Protein 4MOZ (pdb70)

Secondary structure (DSSP, 8-state):
----GGGS---TTS-GGGHHHHHHH--TTTTTT---B---HHHHTTTTTTSSTTS-GGGGSTHHHHHHHHHS-----B-HHHHHHHGGG--SS-EEE-----SSS-TTTS-------S-HHHHH--TTS--EEEEEEEE-TTSTTTT--HHHHHHHHHHHHTT-EEEEEE---STTTGGGTT-HHHHHHHHHHHHHHT-SEEE-PPPPP-SS--HHHHHHHHHHHTTTSEEEE---SSS-HHHHHHHHHHHHHTT--SEE-B-HHHHTS-HHHHHHHHHHHHHHHHH---HHHHHHHHTTSS----S---/----GGGS---TTS-GGGHHHHHHH--TTTTTT---B---HHHHTTTTTTSSTTS-GGGGSTHHHHHHHHHS-----B-HHHHHHHTTT-TTS-EEE-----SSS-TTTS-------S-HHHHH--TTS--EEEEEEEE-TTSTTTT--HHHHHHHHHHHHTT-EEEEEE---STTTGGGGG-HHHHHHHHHHHHHHT-SEEE-PPPPP-SS--HHHHHHHHHHHTTTSEEEB---TTS-HHHHHHHHHHHHHTT--S-B-B-HHHHTS-HHHHHHHHHHHHHHHHH---HHHHHHHHTTSS---TT-/----GGGS---TTS-GGGHHHHHHH--TTTTTT---B---HHHHTTTTTTSSTTS-GGGGSTHHHHHHHHHS-----B-HHHHHHHGGG--SS-EEE-----SSS-TTTS-------S-HHHHH--TTS--EEEEEEEE-TTSTTTT--HHHHHHHHHHHHTT-EEEEEE---STTTGGGTT-HHHHHHHHHHHHHHT-SEEE-PPPPP-SS--HHHHHHHHHHHTTTSEEEE---SSS-HHHHHHHHHHHHHTT--SEE-B-HHHHTS-HHHHHHHHHHHHHHHHH---HHHHHHHHTTSS----S--TT-/----GGGS---TTS-GGGHHHHHHH--TTTTTT---B---HHHHTTTTTTSSTTS-GGGGSTHHHHHHHHHS-----B-HHHHHHHGGG--SS-EEE-----SSS-TTTS-------S-HHHHH--TTS--EEEEEEEE-TTSTTTT--HHHHHHHHHHHHTT-EEEEEE---STTTGGGTT-HHHHHHHHHHHHHHT-SEEE-PPPPP-SS--HHHHHHHHHHHTTTSEEEE-PPTT--HHHHHHHHHHHHHTT--SEE-B-HHHHTS-HHHHHHHHHHHHHHHHH---HHHHHHHHTTSS-----/----GGGS---TTS-GGGHHHHHHH--TTTTTT---B---HHHHTTTTTTSSTTS-GGGGSTHHHHHHHHHS-----B-HHHHHHHGGG--SS-EEE-----SSS-TTTS-------S-HHHHH--TTS--EEEEEEEE-TTSTTTT--HHHHHHHHHHHHTT-EEEEEE---STTTGGGTT-HHHHHHHHHHHHHHT-SEEE-PPPPP-SS--HHHHHHHHHHHTTTSEEEB---SSS-HHHHHHHHHHHHHTT--S-B-B-HHHHTS-HHHHHHHHHHHHHHHHH---HHHHHHHHTTSS---S--

InterPro domains:
  IPR002915 DeoC/FbaB/LacD aldolase [PF01791] (38-276)
  IPR002915 DeoC/FbaB/LacD aldolase [SM01133] (37-276)
  IPR013785 Aldolase-type TIM barrel [G3DSA:3.20.20.70] (1-313)
  IPR041720 Aldolase FbaB-like, archaeal-type [PIRSF038992] (29-303)
  IPR050456 DeoC/FbaB aldolase [PTHR47916] (27-306)

Structure (mmCIF, N/CA/C/O backbone):
data_4MOZ
#
_entry.id   4MOZ
#
_cell.length_a   135.783
_cell.length_b   174.202
_cell.length_c   203.023
_cell.angle_alpha   90.00
_cell.angle_beta   90.00
_cell.angle_gamma   90.00
#
_symmetry.space_group_name_H-M   'C 2 2 21'
#
loop_
_entity.id
_entity.type
_entity.pdbx_description
1 polymer 'Fructose-bisphosphate aldolase'
2 water water
#
loop_
_atom_site.group_PDB
_atom_site.id
_atom_site.type_symbol
_atom_site.label_atom_id
_atom_site.label_alt_id
_atom_site.label_comp_id
_atom_site.label_asym_id
_atom_site.label_entity_id
_atom_site.label_seq_id
_atom_site.pdbx_PDB_ins_code
_atom_site.Cartn_x
_atom_site.Cartn_y
_atom_site.Cartn_z
_atom_site.occupancy
_atom_site.B_iso_or_equiv
_atom_site.auth_seq_id
_atom_site.auth_comp_id
_atom_site.auth_asym_id
_atom_site.auth_atom_id
_atom_site.pdbx_PDB_model_num
ATOM 1 N N . PRO A 1 2 ? 96.755 65.631 37.380 1.00 34.85 2 PRO A N 1
ATOM 2 C CA . PRO A 1 2 ? 96.262 64.959 38.577 1.00 34.07 2 PRO A CA 1
ATOM 3 C C . PRO A 1 2 ? 95.023 65.650 39.133 1.00 34.41 2 PRO A C 1
ATOM 4 O O . PRO A 1 2 ? 94.574 66.655 38.582 1.00 34.25 2 PRO A O 1
ATOM 8 N N . LYS A 1 3 ? 94.474 65.100 40.211 1.00 35.00 3 LYS A N 1
ATOM 9 C CA . LYS A 1 3 ? 93.377 65.730 40.930 1.00 33.96 3 LYS A CA 1
ATOM 10 C C . LYS A 1 3 ? 93.548 65.526 42.429 1.00 34.04 3 LYS A C 1
ATOM 11 O O . LYS A 1 3 ? 93.929 64.448 42.871 1.00 34.10 3 LYS A O 1
ATOM 17 N N . ILE A 1 4 ? 93.280 66.575 43.199 1.00 35.39 4 ILE A N 1
ATOM 18 C CA . ILE A 1 4 ? 93.228 66.481 44.657 1.00 36.00 4 ILE A CA 1
ATOM 19 C C . ILE A 1 4 ? 91.880 66.996 45.153 1.00 34.87 4 ILE A C 1
ATOM 20 O O . ILE A 1 4 ? 91.212 67.776 44.474 1.00 36.32 4 ILE A O 1
ATOM 25 N N . THR A 1 5 ? 91.475 66.546 46.332 1.00 33.30 5 THR A N 1
ATOM 26 C CA . THR A 1 5 ? 90.284 67.080 46.969 1.00 37.75 5 THR A CA 1
ATOM 27 C C . THR A 1 5 ? 90.725 68.007 48.085 1.00 38.76 5 THR A C 1
ATOM 28 O O . THR A 1 5 ? 91.887 67.962 48.509 1.00 36.74 5 THR A O 1
ATOM 32 N N . ARG A 1 6 ? 89.794 68.833 48.564 1.00 39.28 6 ARG A N 1
ATOM 33 C CA . ARG A 1 6 ? 90.072 69.780 49.645 1.00 38.39 6 ARG A CA 1
ATOM 34 C C . ARG A 1 6 ? 90.763 69.112 50.835 1.00 39.55 6 ARG A C 1
ATOM 35 O O . ARG A 1 6 ? 91.688 69.682 51.415 1.00 40.07 6 ARG A O 1
ATOM 43 N N . ASP A 1 7 ? 90.325 67.897 51.164 1.00 39.10 7 ASP A N 1
ATOM 44 C CA . ASP A 1 7 ? 90.867 67.125 52.286 1.00 42.43 7 ASP A CA 1
ATOM 45 C C . ASP A 1 7 ? 92.316 66.684 52.105 1.00 40.12 7 ASP A C 1
ATOM 46 O O . ASP A 1 7 ? 92.992 66.362 53.081 1.00 41.91 7 ASP A O 1
ATOM 51 N N . GLN A 1 8 ? 92.788 66.662 50.863 1.00 38.77 8 GLN A N 1
ATOM 52 C CA . GLN A 1 8 ? 94.170 66.280 50.579 1.00 41.49 8 GLN A CA 1
ATOM 53 C C . GLN A 1 8 ? 95.153 67.446 50.712 1.00 39.67 8 GLN A C 1
ATOM 54 O O . GLN A 1 8 ? 96.369 67.241 50.708 1.00 43.36 8 GLN A O 1
ATOM 60 N N . VAL A 1 9 ? 94.627 68.663 50.826 1.00 38.13 9 VAL A N 1
ATOM 61 C CA . VAL A 1 9 ? 95.464 69.841 51.031 1.00 35.63 9 VAL A CA 1
ATOM 62 C C . VAL A 1 9 ? 96.009 69.827 52.457 1.00 33.55 9 VAL A C 1
ATOM 63 O O . VAL A 1 9 ? 95.242 69.838 53.422 1.00 33.77 9 VAL A O 1
ATOM 67 N N . LYS A 1 10 ? 97.334 69.786 52.579 1.00 32.03 10 LYS A N 1
ATOM 68 C CA . LYS A 1 10 ? 97.987 69.830 53.881 1.00 34.19 10 LYS A CA 1
ATOM 69 C C . LYS A 1 10 ? 98.130 71.274 54.350 1.00 33.86 10 LYS A C 1
ATOM 70 O O . LYS A 1 10 ? 98.969 72.032 53.856 1.00 36.56 10 LYS A O 1
ATOM 76 N N . VAL A 1 11 ? 97.282 71.649 55.300 1.00 31.65 11 VAL A N 1
ATOM 77 C CA . VAL A 1 11 ? 97.293 72.985 55.864 1.00 32.08 11 VAL A CA 1
ATOM 78 C C . VAL A 1 11 ? 98.419 73.068 56.896 1.00 31.96 11 VAL A C 1
ATOM 79 O O . VAL A 1 11 ? 98.412 72.318 57.870 1.00 33.61 11 VAL A O 1
ATOM 83 N N . PRO A 1 12 ? 99.404 73.964 56.674 1.00 30.98 12 PRO A N 1
ATOM 84 C CA . PRO A 1 12 ? 100.500 74.099 57.640 1.00 29.50 12 PRO A CA 1
ATOM 85 C C . PRO A 1 12 ? 100.023 74.799 58.909 1.00 29.73 12 PRO A C 1
ATOM 86 O O . PRO A 1 12 ? 99.021 75.519 58.879 1.00 29.72 12 PRO A O 1
ATOM 90 N N . ALA A 1 13 ? 100.741 74.588 60.009 1.00 29.98 13 ALA A N 1
ATOM 91 C CA . ALA A 1 13 ? 100.307 75.045 61.329 1.00 30.23 13 ALA A CA 1
ATOM 92 C C . ALA A 1 13 ? 100.311 76.569 61.524 1.00 31.92 13 ALA A C 1
ATOM 93 O O . ALA A 1 13 ? 99.781 77.074 62.525 1.00 33.44 13 ALA A O 1
ATOM 95 N N . ASP A 1 14 ? 100.897 77.299 60.576 1.00 31.18 14 ASP A N 1
ATOM 96 C CA . ASP A 1 14 ? 100.885 78.767 60.631 1.00 31.59 14 ASP A CA 1
ATOM 97 C C . ASP A 1 14 ? 99.686 79.386 59.903 1.00 31.48 14 ASP A C 1
ATOM 98 O O . ASP A 1 14 ? 99.511 80.608 59.899 1.00 28.86 14 ASP A O 1
ATOM 103 N N . VAL A 1 15 ? 98.865 78.540 59.285 1.00 32.53 15 VAL A N 1
ATOM 104 C CA . VAL A 1 15 ? 97.557 78.972 58.797 1.00 31.43 15 VAL A CA 1
ATOM 105 C C . VAL A 1 15 ? 96.596 78.814 59.967 1.00 30.78 15 VAL A C 1
ATOM 106 O O . VAL A 1 15 ? 96.289 77.701 60.379 1.00 31.59 15 VAL A O 1
ATOM 110 N N . LEU A 1 16 ? 96.148 79.940 60.511 1.00 32.47 16 LEU A N 1
ATOM 111 C CA . LEU A 1 16 ? 95.286 79.952 61.691 1.00 34.43 16 LEU A CA 1
ATOM 112 C C . LEU A 1 16 ? 93.876 79.451 61.383 1.00 34.84 16 LEU A C 1
ATOM 113 O O . LEU A 1 16 ? 93.442 79.446 60.222 1.00 33.76 16 LEU A O 1
ATOM 118 N N . ALA A 1 17 ? 93.173 79.039 62.435 1.00 36.44 17 ALA A N 1
ATOM 119 C CA . ALA A 1 17 ? 91.860 78.403 62.317 1.00 37.03 17 ALA A CA 1
ATOM 120 C C . ALA A 1 17 ? 90.870 79.202 61.479 1.00 35.91 17 ALA A C 1
ATOM 121 O O . ALA A 1 17 ? 90.172 78.631 60.647 1.00 40.04 17 ALA A O 1
ATOM 123 N N . ASP A 1 18 ? 90.819 80.515 61.681 1.00 34.11 18 ASP A N 1
ATOM 124 C CA . ASP A 1 18 ? 89.861 81.349 60.954 1.00 40.10 18 ASP A CA 1
ATOM 125 C C . ASP A 1 18 ? 90.260 81.631 59.494 1.00 38.36 18 ASP A C 1
ATOM 126 O O . ASP A 1 18 ? 89.499 82.246 58.749 1.00 37.65 18 ASP A O 1
ATOM 131 N N . ALA A 1 19 ? 91.445 81.172 59.094 1.00 37.36 19 ALA A N 1
ATOM 132 C CA . ALA A 1 19 ? 91.939 81.362 57.727 1.00 35.59 19 ALA A CA 1
ATOM 133 C C . ALA A 1 19 ? 92.097 80.037 56.970 1.00 33.70 19 ALA A C 1
ATOM 134 O O . ALA A 1 19 ? 92.518 80.022 55.811 1.00 34.05 19 ALA A O 1
ATOM 136 N N . ARG A 1 20 ? 91.748 78.935 57.628 1.00 33.43 20 ARG A N 1
ATOM 137 C CA . ARG A 1 20 ? 91.912 77.587 57.071 1.00 34.29 20 ARG A CA 1
ATOM 138 C C . ARG A 1 20 ? 91.165 77.372 55.748 1.00 33.35 20 ARG A C 1
ATOM 139 O O . ARG A 1 20 ? 91.743 76.880 54.776 1.00 30.68 20 ARG A O 1
ATOM 147 N N . GLU A 1 21 ? 89.886 77.737 55.721 1.00 34.00 21 GLU A N 1
ATOM 148 C CA . GLU A 1 21 ? 89.063 77.515 54.537 1.00 34.38 21 GLU A CA 1
ATOM 149 C C . GLU A 1 21 ? 89.513 78.389 53.372 1.00 32.83 21 GLU A C 1
ATOM 150 O O . GLU A 1 21 ? 89.516 77.943 52.224 1.00 31.17 21 GLU A O 1
ATOM 156 N N . THR A 1 22 ? 89.908 79.623 53.684 1.00 32.59 22 THR A N 1
ATOM 157 C CA . THR A 1 22 ? 90.465 80.539 52.694 1.00 31.37 22 THR A CA 1
ATOM 158 C C . THR A 1 22 ? 91.749 79.968 52.086 1.00 29.87 22 THR A C 1
ATOM 159 O O . THR A 1 22 ? 91.904 79.961 50.863 1.00 29.91 22 THR A O 1
ATOM 163 N N . TYR A 1 23 ? 92.651 79.476 52.935 1.00 29.87 23 TYR A N 1
ATOM 164 C CA . TYR A 1 23 ? 93.903 78.881 52.454 1.00 28.95 23 TYR A CA 1
ATOM 165 C C . TYR A 1 23 ? 93.636 77.731 51.483 1.00 28.62 23 TYR A C 1
ATOM 166 O O . TYR A 1 23 ? 94.273 77.646 50.432 1.00 26.91 23 TYR A O 1
ATOM 175 N N . ILE A 1 24 ? 92.696 76.859 51.848 1.00 28.83 24 ILE A N 1
ATOM 176 C CA . ILE A 1 24 ? 92.332 75.714 51.014 1.00 30.67 24 ILE A CA 1
ATOM 177 C C . ILE A 1 24 ? 91.726 76.197 49.698 1.00 29.81 24 ILE A C 1
ATOM 178 O O . ILE A 1 24 ? 92.099 75.705 48.636 1.00 30.79 24 ILE A O 1
ATOM 183 N N . ASP A 1 25 ? 90.823 77.177 49.770 1.00 30.30 25 ASP A N 1
ATOM 184 C CA . ASP A 1 25 ? 90.269 77.814 48.569 1.00 30.39 25 ASP A CA 1
ATOM 185 C C . ASP A 1 25 ? 91.382 78.285 47.641 1.00 29.42 25 ASP A C 1
ATOM 186 O O . ASP A 1 25 ? 91.358 78.014 46.441 1.00 29.22 25 ASP A O 1
ATOM 191 N N . ASN A 1 26 ? 92.355 78.987 48.214 1.00 28.96 26 ASN A N 1
ATOM 192 C CA . ASN A 1 26 ? 93.440 79.578 47.441 1.00 28.71 26 ASN A CA 1
ATOM 193 C C . ASN A 1 26 ? 94.398 78.542 46.885 1.00 27.35 26 ASN A C 1
ATOM 194 O O . ASN A 1 26 ? 94.857 78.671 45.751 1.00 27.62 26 ASN A O 1
ATOM 199 N N . TYR A 1 27 ? 94.680 77.512 47.679 1.00 27.16 27 TYR A N 1
ATOM 200 C CA . TYR A 1 27 ? 95.522 76.405 47.230 1.00 27.73 27 TYR A CA 1
ATOM 201 C C . TYR A 1 27 ? 94.868 75.657 46.071 1.00 27.59 27 TYR A C 1
ATOM 202 O O . TYR A 1 27 ? 95.539 75.295 45.100 1.00 28.48 27 TYR A O 1
ATOM 219 N N . LYS A 1 29 ? 92.460 76.887 44.008 1.00 28.44 29 LYS A N 1
ATOM 220 C CA . LYS A 1 29 ? 92.439 77.802 42.872 1.00 29.86 29 LYS A CA 1
ATOM 221 C C . LYS A 1 29 ? 93.800 77.864 42.182 1.00 29.44 29 LYS A C 1
ATOM 222 O O . LYS A 1 29 ? 93.893 77.648 40.970 1.00 28.52 29 LYS A O 1
ATOM 228 N N . ALA A 1 30 ? 94.848 78.139 42.959 1.00 28.25 30 ALA A N 1
ATOM 229 C CA . ALA A 1 30 ? 96.205 78.280 42.418 1.00 28.55 30 ALA A CA 1
ATOM 230 C C . ALA A 1 30 ? 96.658 77.052 41.640 1.00 28.75 30 ALA A C 1
ATOM 231 O O . ALA A 1 30 ? 97.283 77.177 40.590 1.00 30.20 30 ALA A O 1
ATOM 233 N N . THR A 1 31 ? 96.338 75.871 42.159 1.00 28.77 31 THR A N 1
ATOM 234 C CA . THR A 1 31 ? 96.751 74.621 41.533 1.00 27.42 31 THR A CA 1
ATOM 235 C C . THR A 1 31 ? 95.670 74.057 40.597 1.00 27.26 31 THR A C 1
ATOM 236 O O . THR A 1 31 ? 95.853 72.996 40.002 1.00 25.67 31 THR A O 1
ATOM 240 N N . GLN A 1 32 ? 94.555 74.781 40.477 1.00 26.97 32 GLN A N 1
ATOM 241 C CA . GLN A 1 32 ? 93.394 74.361 39.682 1.00 27.96 32 GLN A CA 1
ATOM 242 C C . GLN A 1 32 ? 92.837 72.995 40.117 1.00 28.60 32 GLN A C 1
ATOM 243 O O . GLN A 1 32 ? 92.325 72.230 39.299 1.00 28.72 32 GLN A O 1
ATOM 249 N N . GLY A 1 33 ? 92.944 72.703 41.411 1.00 30.90 33 GLY A N 1
ATOM 250 C CA . GLY A 1 33 ? 92.457 71.449 41.980 1.00 27.16 33 GLY A CA 1
ATOM 251 C C . GLY A 1 33 ? 93.310 70.243 41.633 1.00 27.33 33 GLY A C 1
ATOM 252 O O . GLY A 1 33 ? 92.817 69.119 41.638 1.00 30.14 33 GLY A O 1
ATOM 253 N N . THR A 1 34 ? 94.589 70.470 41.341 1.00 26.94 34 THR A N 1
ATOM 254 C CA . THR A 1 34 ? 95.488 69.392 40.927 1.00 27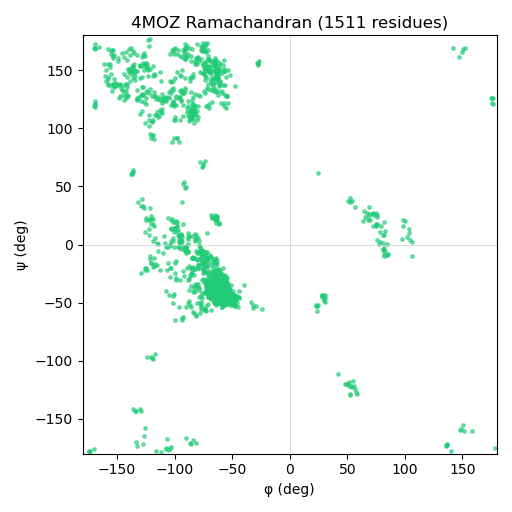.10 34 THR A CA 1
ATOM 255 C C . THR A 1 34 ? 96.656 69.179 41.891 1.00 28.29 34 THR A C 1
ATOM 256 O O . THR A 1 34 ? 97.297 68.125 41.872 1.00 29.47 34 THR A O 1
ATOM 260 N N . GLY A 1 35 ? 96.940 70.179 42.723 1.00 27.40 35 GLY A N 1
ATOM 261 C CA . GLY A 1 35 ? 98.124 70.147 43.583 1.00 27.75 35 GLY A CA 1
ATOM 262 C C . GLY A 1 35 ? 99.380 70.555 42.823 1.00 27.40 35 GLY A C 1
ATOM 263 O O . GLY A 1 35 ? 100.458 70.663 43.403 1.00 30.50 35 GLY A O 1
ATOM 264 N N . ARG A 1 36 ? 99.237 70.783 41.519 1.00 27.23 36 ARG A N 1
ATOM 265 C CA . ARG A 1 36 ? 100.340 71.236 40.676 1.00 28.95 36 ARG A CA 1
ATOM 266 C C . ARG A 1 36 ? 100.202 72.725 40.382 1.00 28.54 36 ARG A C 1
ATOM 267 O O . ARG A 1 36 ? 99.101 73.216 40.135 1.00 27.74 36 ARG A O 1
ATOM 275 N N . LEU A 1 37 ? 101.323 73.441 40.403 1.00 28.06 37 LEU A N 1
ATOM 276 C CA . LEU A 1 37 ? 101.307 74.883 40.157 1.00 28.25 37 LEU A CA 1
ATOM 277 C C . LEU A 1 37 ? 101.837 75.263 38.773 1.00 27.55 37 LEU A C 1
ATOM 278 O O . LEU A 1 37 ? 103.030 75.111 38.488 1.00 29.10 37 LEU A O 1
ATOM 291 N N . LEU A 1 39 ? 102.514 78.464 36.909 1.00 27.22 39 LEU A N 1
ATOM 292 C CA . LEU A 1 39 ? 102.665 79.892 37.175 1.00 28.14 39 LEU A CA 1
ATOM 293 C C . LEU A 1 39 ? 103.028 80.670 35.913 1.00 27.63 39 LEU A C 1
ATOM 294 O O . LEU A 1 39 ? 103.999 80.348 35.220 1.00 29.86 39 LEU A O 1
ATOM 299 N N . PHE A 1 40 ? 102.230 81.694 35.624 1.00 28.49 40 PHE A N 1
ATOM 300 C CA . PHE A 1 40 ? 102.488 82.609 34.514 1.00 27.01 40 PHE A CA 1
ATOM 301 C C . PHE A 1 40 ? 103.138 83.883 35.053 1.00 25.98 40 PHE A C 1
ATOM 302 O O . PHE A 1 40 ? 102.480 84.708 35.691 1.00 26.72 40 PHE A O 1
ATOM 310 N N . ALA A 1 41 ? 104.435 84.026 34.788 1.00 26.79 41 ALA A N 1
ATOM 311 C CA . ALA A 1 41 ? 105.241 85.108 35.351 1.00 27.55 41 ALA A CA 1
ATOM 312 C C . ALA A 1 41 ? 105.121 86.391 34.533 1.00 27.99 41 ALA A C 1
ATOM 313 O O . ALA A 1 41 ? 105.492 86.430 33.359 1.00 30.14 41 ALA A O 1
ATOM 315 N N . CYS A 1 42 ? 104.597 87.438 35.162 1.00 28.43 42 CYS A N 1
ATOM 316 C CA . CYS A 1 42 ? 104.409 88.725 34.497 1.00 29.61 42 CYS A CA 1
ATOM 317 C C . CYS A 1 42 ? 105.024 89.863 35.307 1.00 30.35 42 CYS A C 1
ATOM 318 O O . CYS A 1 42 ? 104.458 90.955 35.380 1.00 31.97 42 CYS A O 1
ATOM 321 N N . ASP A 1 43 ? 106.182 89.601 35.904 1.00 30.56 43 ASP A N 1
ATOM 322 C CA . ASP A 1 43 ? 106.844 90.563 36.784 1.00 31.28 43 ASP A CA 1
ATOM 323 C C . ASP A 1 43 ? 108.070 91.214 36.128 1.00 31.69 43 ASP A C 1
ATOM 324 O O . ASP A 1 43 ? 108.712 92.091 36.718 1.00 31.60 43 ASP A O 1
ATOM 329 N N . GLN A 1 44 ? 108.377 90.797 34.903 1.00 29.21 44 GLN A N 1
ATOM 330 C CA . GLN A 1 44 ? 109.657 91.123 34.277 1.00 29.37 44 GLN A CA 1
ATOM 331 C C . GLN A 1 44 ? 109.765 92.541 33.704 1.00 27.53 44 GLN A C 1
ATOM 332 O O . GLN A 1 44 ? 110.848 92.948 33.265 1.00 26.51 44 GLN A O 1
ATOM 338 N N . LYS A 1 45 ? 108.658 93.290 33.727 1.00 26.43 45 LYS A N 1
ATOM 339 C CA . LYS A 1 45 ? 108.668 94.704 33.323 1.00 27.80 45 LYS A CA 1
ATOM 340 C C . LYS A 1 45 ? 109.566 95.553 34.223 1.00 27.36 45 LYS A C 1
ATOM 341 O O . LYS A 1 45 ? 110.156 96.527 33.767 1.00 28.51 45 LYS A O 1
ATOM 347 N N . VAL A 1 46 ? 109.666 95.189 35.497 1.00 25.09 46 VAL A N 1
ATOM 348 C CA . VAL A 1 46 ? 110.652 95.817 36.366 1.00 24.52 46 VAL A CA 1
ATOM 349 C C . VAL A 1 46 ? 111.998 95.104 36.226 1.00 25.87 46 VAL A C 1
ATOM 350 O O . VAL A 1 46 ? 113.013 95.744 35.931 1.00 25.53 46 VAL A O 1
ATOM 354 N N . GLU A 1 47 ? 111.986 93.782 36.408 1.00 25.46 47 GLU A N 1
ATOM 355 C CA . GLU A 1 47 ? 113.206 92.967 36.444 1.00 26.43 47 GLU A CA 1
ATOM 356 C C . GLU A 1 47 ? 114.156 93.200 35.266 1.00 27.61 47 GLU A C 1
ATOM 357 O O . GLU A 1 47 ? 115.363 93.334 35.465 1.00 27.53 47 GLU A O 1
ATOM 363 N N . HIS A 1 48 ? 113.611 93.249 34.052 1.00 27.94 48 HIS A N 1
ATOM 364 C CA . HIS A 1 48 ? 114.427 93.438 32.853 1.00 30.09 48 HIS A CA 1
ATOM 365 C C . HIS A 1 48 ? 114.001 94.652 32.074 1.00 29.48 48 HIS A C 1
ATOM 366 O O . HIS A 1 48 ? 114.280 94.765 30.875 1.00 32.31 48 HIS A O 1
ATOM 373 N N . LEU A 1 49 ? 113.321 95.573 32.758 1.00 28.37 49 LEU A N 1
ATOM 374 C CA . LEU A 1 49 ? 112.777 96.789 32.146 1.00 29.54 49 LEU A CA 1
ATOM 375 C C . LEU A 1 49 ? 111.921 96.458 30.916 1.00 29.65 49 LEU A C 1
ATOM 376 O O . LEU A 1 49 ? 111.028 95.616 31.008 1.00 31.15 49 LEU A O 1
ATOM 381 N N . ASN A 1 50 ? 112.184 97.103 29.780 1.00 28.90 50 ASN A N 1
ATOM 382 C CA . ASN A 1 50 ? 111.425 96.817 28.560 1.00 30.14 50 ASN A CA 1
ATOM 383 C C . ASN A 1 50 ? 112.097 95.785 27.645 1.00 31.98 50 ASN A C 1
ATOM 384 O O . ASN A 1 50 ? 111.644 95.545 26.522 1.00 34.51 50 ASN A O 1
ATOM 389 N N . GLY A 1 51 ? 113.167 95.172 28.148 1.00 32.52 51 GLY A N 1
ATOM 390 C CA . GLY A 1 51 ? 113.983 94.236 27.384 1.00 32.07 51 GLY A CA 1
ATOM 391 C C . GLY A 1 51 ? 113.289 92.960 26.950 1.00 30.97 51 GLY A C 1
ATOM 392 O O . GLY A 1 51 ? 113.612 92.420 25.897 1.00 29.97 51 GLY A O 1
ATOM 393 N N . ASP A 1 52 ? 112.347 92.471 27.756 1.00 32.14 52 ASP A N 1
ATOM 394 C CA . ASP A 1 52 ? 111.618 91.240 27.425 1.00 33.04 52 ASP A CA 1
ATOM 395 C C . ASP A 1 52 ? 110.341 91.515 26.631 1.00 32.30 52 ASP A C 1
ATOM 396 O O . ASP A 1 52 ? 109.669 90.579 26.194 1.00 34.73 52 ASP A O 1
ATOM 401 N N . PHE A 1 53 ? 110.006 92.789 26.439 1.00 32.26 53 PHE A N 1
ATOM 402 C CA . PHE A 1 53 ? 108.678 93.147 25.928 1.00 32.46 53 PHE A CA 1
ATOM 403 C C . PHE A 1 53 ? 108.684 93.863 24.583 1.00 32.15 53 PHE A C 1
ATOM 404 O O . PHE A 1 53 ? 107.632 94.024 23.953 1.00 30.94 53 PHE A O 1
ATOM 412 N N . TYR A 1 54 ? 109.870 94.287 24.155 1.00 32.75 54 TYR A N 1
ATOM 413 C CA . TYR A 1 54 ? 110.043 94.973 22.881 1.00 33.28 54 TYR A CA 1
ATOM 414 C C . TYR A 1 54 ? 111.441 94.709 22.327 1.00 34.61 54 TYR A C 1
ATOM 415 O O . TYR A 1 54 ? 112.427 94.714 23.073 1.00 33.40 54 TYR A O 1
ATOM 424 N N . GLY A 1 55 ? 111.515 94.478 21.017 1.00 34.55 55 GLY A N 1
ATOM 425 C CA . GLY A 1 55 ? 112.786 94.240 20.338 1.00 37.99 55 GLY A CA 1
ATOM 426 C C . GLY A 1 55 ? 112.730 93.085 19.357 1.00 39.09 55 GLY A C 1
ATOM 427 O O . GLY A 1 55 ? 111.659 92.530 19.091 1.00 39.00 55 GLY A O 1
ATOM 428 N N . GLU A 1 56 ? 113.898 92.724 18.829 1.00 41.13 56 GLU A N 1
ATOM 429 C CA . GLU A 1 56 ? 114.027 91.667 17.831 1.00 44.19 56 GLU A CA 1
ATOM 430 C C . GLU A 1 56 ? 113.585 90.307 18.376 1.00 43.74 56 GLU A C 1
ATOM 431 O O . GLU A 1 56 ? 113.976 89.909 19.476 1.00 40.09 56 GLU A O 1
ATOM 437 N N . GLY A 1 57 ? 112.759 89.609 17.598 1.00 45.73 57 GLY A N 1
ATOM 438 C CA . GLY A 1 57 ? 112.250 88.292 17.975 1.00 43.20 57 GLY A CA 1
ATOM 439 C C . GLY A 1 57 ? 111.076 88.320 18.940 1.00 41.46 57 GLY A C 1
ATOM 440 O O . GLY A 1 57 ? 110.587 87.270 19.350 1.00 44.37 57 GLY A O 1
ATOM 441 N N . ILE A 1 58 ? 110.622 89.517 19.304 1.00 37.66 58 ILE A N 1
ATOM 442 C CA . ILE A 1 58 ? 109.509 89.676 20.241 1.00 33.95 58 ILE A CA 1
ATOM 443 C C . ILE A 1 58 ? 108.314 90.261 19.499 1.00 33.88 58 ILE A C 1
ATOM 444 O O . ILE A 1 58 ? 108.426 91.312 18.872 1.00 35.08 58 ILE A O 1
ATOM 449 N N . ASP A 1 59 ? 107.176 89.573 19.568 1.00 33.68 59 ASP A N 1
ATOM 450 C CA . ASP A 1 59 ? 105.962 90.004 18.867 1.00 36.94 59 ASP A CA 1
ATOM 451 C C . ASP A 1 59 ? 105.498 91.386 19.325 1.00 36.65 59 ASP A C 1
ATOM 452 O O . ASP A 1 59 ? 105.490 91.681 20.523 1.00 35.65 59 ASP A O 1
ATOM 457 N N . ILE A 1 60 ? 105.098 92.211 18.356 1.00 38.80 60 ILE A N 1
ATOM 458 C CA . ILE A 1 60 ? 104.699 93.607 18.596 1.00 35.63 60 ILE A CA 1
ATOM 459 C C . ILE A 1 60 ? 103.587 93.761 19.640 1.00 35.83 60 ILE A C 1
ATOM 460 O O . ILE A 1 60 ? 103.518 94.785 20.321 1.00 38.00 60 ILE A O 1
ATOM 465 N N . SER A 1 61 ? 102.739 92.742 19.772 1.00 33.38 61 SER A N 1
ATOM 466 C CA . SER A 1 61 ? 101.650 92.770 20.750 1.00 35.53 61 SER A CA 1
ATOM 467 C C . SER A 1 61 ? 102.156 92.802 22.196 1.00 34.43 61 SER A C 1
ATOM 468 O O . SER A 1 61 ? 101.464 93.301 23.077 1.00 35.13 61 SER A O 1
ATOM 471 N N . ASP A 1 62 ? 103.368 92.298 22.426 1.00 34.33 62 ASP A N 1
ATOM 472 C CA . ASP A 1 62 ? 103.958 92.275 23.769 1.00 34.38 62 ASP A CA 1
ATOM 473 C C . ASP A 1 62 ? 104.382 93.650 24.305 1.00 35.30 62 ASP A C 1
ATOM 474 O O . ASP A 1 62 ? 104.682 93.796 25.497 1.00 34.73 62 ASP A O 1
ATOM 479 N N . SER A 1 63 ? 104.398 94.660 23.440 1.00 34.11 63 SER A N 1
ATOM 480 C CA . SER A 1 63 ? 104.753 96.014 23.873 1.00 34.65 63 SER A CA 1
ATOM 481 C C . SER A 1 63 ? 103.608 96.710 24.626 1.00 33.66 63 SER A C 1
ATOM 482 O O . SER A 1 63 ? 103.825 97.715 25.299 1.00 36.19 63 SER A O 1
ATOM 485 N N . ASP A 1 64 ? 102.400 96.163 24.507 1.00 32.16 64 ASP A N 1
ATOM 486 C CA . ASP A 1 64 ? 101.245 96.597 25.287 1.00 31.29 64 ASP A CA 1
ATOM 487 C C . ASP A 1 64 ? 101.067 95.626 26.462 1.00 31.62 64 ASP A C 1
ATOM 488 O O . ASP A 1 64 ? 100.868 94.434 26.245 1.00 29.93 64 ASP A O 1
ATOM 493 N N . PRO A 1 65 ? 101.143 96.131 27.711 1.00 31.74 65 PRO A N 1
ATOM 494 C CA . PRO A 1 65 ? 101.012 95.286 28.910 1.00 30.93 65 PRO A CA 1
ATOM 495 C C . PRO A 1 65 ? 99.671 94.562 29.041 1.00 31.30 65 PRO A C 1
ATOM 496 O O . PRO A 1 65 ? 99.597 93.556 29.746 1.00 31.22 65 PRO A O 1
ATOM 500 N N . GLU A 1 66 ? 98.625 95.060 28.382 1.00 31.41 66 GLU A N 1
ATOM 501 C CA . GLU A 1 66 ? 97.327 94.375 28.394 1.00 31.08 66 GLU A CA 1
ATOM 502 C C . GLU A 1 66 ? 97.407 92.985 27.738 1.00 30.20 66 GLU A C 1
ATOM 503 O O . GLU A 1 66 ? 96.572 92.119 27.998 1.00 33.68 66 GLU A O 1
ATOM 509 N N . HIS A 1 67 ? 98.426 92.789 26.902 1.00 29.52 67 HIS A N 1
ATOM 510 C CA . HIS A 1 67 ? 98.765 91.484 26.319 1.00 31.56 67 HIS A CA 1
ATOM 511 C C . HIS A 1 67 ? 98.824 90.395 27.363 1.00 31.04 67 HIS A C 1
ATOM 512 O O . HIS A 1 67 ? 98.287 89.306 27.162 1.00 29.71 67 HIS A O 1
ATOM 519 N N . LEU A 1 68 ? 99.459 90.695 28.494 1.00 29.86 68 LEU A N 1
ATOM 520 C CA . LEU A 1 68 ? 99.662 89.728 29.573 1.00 28.94 68 LEU A CA 1
ATOM 521 C C . LEU A 1 68 ? 98.347 89.289 30.201 1.00 29.03 68 LEU A C 1
ATOM 522 O O . LEU A 1 68 ? 98.169 88.113 30.523 1.00 27.75 68 LEU A O 1
ATOM 527 N N . PHE A 1 69 ? 97.434 90.241 30.381 1.00 27.94 69 PHE A N 1
ATOM 528 C CA . PHE A 1 69 ? 96.132 89.943 30.959 1.00 28.57 69 PHE A CA 1
ATOM 529 C C . PHE A 1 69 ? 95.241 89.177 29.984 1.00 30.72 69 PHE A C 1
ATOM 530 O O . PHE A 1 69 ? 94.463 88.315 30.401 1.00 30.80 69 PHE A O 1
ATOM 538 N N . LYS A 1 70 ? 95.370 89.479 28.691 1.00 31.90 70 LYS A N 1
ATOM 539 C CA . LYS A 1 70 ? 94.643 88.738 27.657 1.00 33.43 70 LYS A CA 1
ATOM 540 C C . LYS A 1 70 ? 95.077 87.273 27.632 1.00 31.19 70 LYS A C 1
ATOM 541 O O . LYS A 1 70 ? 94.238 86.382 27.502 1.00 34.34 70 LYS A O 1
ATOM 547 N N . ILE A 1 71 ? 96.382 87.036 27.771 1.00 29.81 71 ILE A N 1
ATOM 548 C CA . ILE A 1 71 ? 96.940 85.683 27.825 1.00 29.50 71 ILE A CA 1
ATOM 549 C C . ILE A 1 71 ? 96.434 84.917 29.050 1.00 30.17 71 ILE A C 1
ATOM 550 O O . ILE A 1 71 ? 95.980 83.777 28.929 1.00 31.20 71 ILE A O 1
ATOM 555 N N . ALA A 1 72 ? 96.516 85.541 30.222 1.00 29.43 72 ALA A N 1
ATOM 556 C CA . ALA A 1 72 ? 96.048 84.916 31.462 1.00 29.13 72 ALA A CA 1
ATOM 557 C C . ALA A 1 72 ? 94.557 84.577 31.416 1.00 30.82 72 ALA A C 1
ATOM 558 O O . ALA A 1 72 ? 94.126 83.577 31.988 1.00 35.71 72 ALA A O 1
ATOM 560 N N . ASP A 1 73 ? 93.780 85.409 30.731 1.00 29.63 73 ASP A N 1
ATOM 561 C CA . ASP A 1 73 ? 92.328 85.258 30.687 1.00 33.51 73 ASP A CA 1
ATOM 562 C C . ASP A 1 73 ? 91.867 84.264 29.619 1.00 33.48 73 ASP A C 1
ATOM 563 O O . ASP A 1 73 ? 90.944 83.483 29.853 1.00 36.23 73 ASP A O 1
ATOM 568 N N . GLN A 1 74 ? 92.509 84.302 28.452 1.00 33.21 74 GLN A N 1
ATOM 569 C CA . GLN A 1 74 ? 92.120 83.453 27.323 1.00 33.63 74 GLN A CA 1
ATOM 570 C C . GLN A 1 74 ? 92.892 82.141 27.296 1.00 31.51 74 GLN A C 1
ATOM 571 O O . GLN A 1 74 ? 92.443 81.165 26.705 1.00 33.04 74 GLN A O 1
ATOM 577 N N . GLY A 1 75 ? 94.060 82.124 27.927 1.00 31.13 75 GLY A N 1
ATOM 578 C CA . GLY A 1 75 ? 94.835 80.893 28.044 1.00 31.82 75 GLY A CA 1
ATOM 579 C C . GLY A 1 75 ? 94.410 80.088 29.256 1.00 31.47 75 GLY A C 1
ATOM 580 O O . GLY A 1 75 ? 93.396 80.385 29.895 1.00 31.71 75 GLY A O 1
ATOM 581 N N . VAL A 1 76 ? 95.177 79.049 29.562 1.00 33.76 76 VAL A N 1
ATOM 582 C CA . VAL A 1 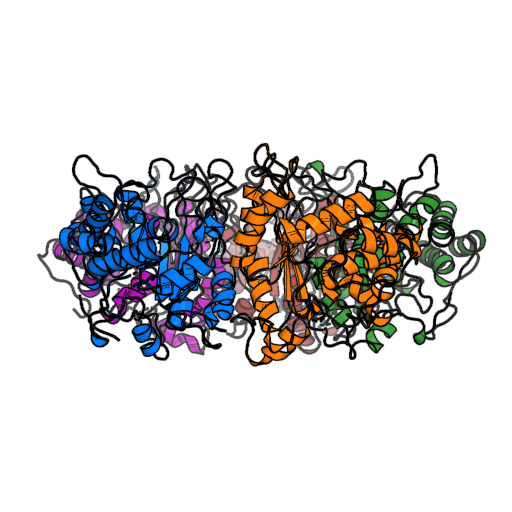76 ? 94.941 78.255 30.762 1.00 33.80 76 VAL A CA 1
ATOM 583 C C . VAL A 1 76 ? 96.186 78.360 31.627 1.00 32.17 76 VAL A C 1
ATOM 584 O O . VAL A 1 76 ? 97.279 77.954 31.213 1.00 35.53 76 VAL A O 1
ATOM 588 N N A CYS A 1 77 ? 96.015 78.929 32.816 0.50 31.92 77 CYS A N 1
ATOM 589 N N B CYS A 1 77 ? 96.021 78.920 32.821 0.50 32.39 77 CYS A N 1
ATOM 590 C CA A CYS A 1 77 ? 97.103 79.097 33.772 0.50 32.19 77 CYS A CA 1
ATOM 591 C CA B CYS A 1 77 ? 97.121 79.056 33.769 0.50 32.75 77 CYS A CA 1
ATOM 592 C C A CYS A 1 77 ? 96.592 78.766 35.169 0.50 30.95 77 CYS A C 1
ATOM 593 C C B CYS A 1 77 ? 96.609 78.882 35.190 0.50 30.97 77 CYS A C 1
ATOM 594 O O A CYS A 1 77 ? 95.380 78.717 35.393 0.50 31.80 77 CYS A O 1
ATOM 595 O O B CYS A 1 77 ? 95.415 79.057 35.452 0.50 31.42 77 CYS A O 1
ATOM 600 N N . GLY A 1 78 ? 97.514 78.535 36.100 1.00 27.69 78 GLY A N 1
ATOM 601 C CA . GLY A 1 78 ? 97.165 78.392 37.511 1.00 28.75 78 GLY A CA 1
ATOM 602 C C . GLY A 1 78 ? 97.050 79.774 38.129 1.00 28.40 78 GLY A C 1
ATOM 603 O O . GLY A 1 78 ? 95.975 80.175 38.587 1.00 28.00 78 GLY A O 1
ATOM 604 N N . VAL A 1 79 ? 98.167 80.501 38.128 1.00 27.38 79 VAL A N 1
ATOM 605 C CA . VAL A 1 79 ? 98.212 81.872 38.623 1.00 27.84 79 VAL A CA 1
ATOM 606 C C . VAL A 1 79 ? 98.946 82.812 37.672 1.00 29.06 79 VAL A C 1
ATOM 607 O O . VAL A 1 79 ? 99.835 82.391 36.910 1.00 28.19 79 VAL A O 1
ATOM 627 N N . ALA A 1 81 ? 101.349 85.931 38.056 1.00 27.94 81 ALA A N 1
ATOM 628 C CA . ALA A 1 81 ? 102.185 86.641 39.021 1.00 27.43 81 ALA A CA 1
ATOM 629 C C . ALA A 1 81 ? 102.638 87.986 38.461 1.00 28.00 81 ALA A C 1
ATOM 630 O O . ALA A 1 81 ? 103.283 88.047 37.413 1.00 27.50 81 ALA A O 1
ATOM 632 N N . GLY A 1 82 ? 102.285 89.057 39.165 1.00 27.47 82 GLY A N 1
ATOM 633 C CA . GLY A 1 82 ? 102.692 90.408 38.791 1.00 26.34 82 GLY A CA 1
ATOM 634 C C . GLY A 1 82 ? 102.720 91.349 39.979 1.00 25.54 82 GLY A C 1
ATOM 635 O O . GLY A 1 82 ? 102.190 91.027 41.045 1.00 25.99 82 GLY A O 1
ATOM 636 N N . GLN A 1 83 ? 103.336 92.517 39.793 1.00 25.70 83 GLN A N 1
ATOM 637 C CA . GLN A 1 83 ? 103.389 93.547 40.828 1.00 25.36 83 GLN A CA 1
ATOM 638 C C . GLN A 1 83 ? 101.987 94.058 41.180 1.00 25.07 83 GLN A C 1
ATOM 639 O O . GLN A 1 83 ? 101.071 94.011 40.350 1.00 26.02 83 GLN A O 1
ATOM 645 N N . ARG A 1 84 ? 101.825 94.537 42.412 1.00 24.37 84 ARG A N 1
ATOM 646 C CA . ARG A 1 84 ? 100.540 95.058 42.896 1.00 26.62 84 ARG A CA 1
ATOM 647 C C . ARG A 1 84 ? 99.940 96.105 41.949 1.00 26.58 84 ARG A C 1
ATOM 648 O O . ARG A 1 84 ? 98.766 96.017 41.576 1.00 26.90 84 ARG A O 1
ATOM 656 N N . GLY A 1 85 ? 100.754 97.088 41.567 1.00 24.55 85 GLY A N 1
ATOM 657 C CA . GLY A 1 85 ? 100.306 98.174 40.707 1.00 24.90 85 GLY A CA 1
ATOM 658 C C . GLY A 1 85 ? 99.865 97.743 39.318 1.00 25.06 85 GLY A C 1
ATOM 659 O O . GLY A 1 85 ? 98.857 98.237 38.805 1.00 26.44 85 GLY A O 1
ATOM 660 N N . LEU A 1 86 ? 100.616 96.830 38.705 1.00 24.40 86 LEU A N 1
ATOM 661 C CA . LEU A 1 86 ? 100.259 96.293 37.393 1.00 24.03 86 LEU A CA 1
ATOM 662 C C . LEU A 1 86 ? 98.891 95.610 37.429 1.00 24.99 86 LEU A C 1
ATOM 663 O O . LEU A 1 86 ? 98.043 95.843 36.561 1.00 24.82 86 LEU A O 1
ATOM 668 N N . ILE A 1 87 ? 98.691 94.776 38.446 1.00 24.53 87 ILE A N 1
ATOM 669 C CA . ILE A 1 87 ? 97.420 94.099 38.671 1.00 24.50 87 ILE A CA 1
ATOM 670 C C . ILE A 1 87 ? 96.304 95.116 38.931 1.00 24.89 87 ILE A C 1
ATOM 671 O O . ILE A 1 87 ? 95.231 95.019 38.340 1.00 25.88 87 ILE A O 1
ATOM 676 N N . ALA A 1 88 ? 96.575 96.101 39.788 1.00 26.08 88 ALA A N 1
ATOM 677 C CA . ALA A 1 88 ? 95.603 97.151 40.115 1.00 26.16 88 ALA A CA 1
ATOM 678 C C . ALA A 1 88 ? 95.002 97.815 38.878 1.00 25.74 88 ALA A C 1
ATOM 679 O O . ALA A 1 88 ? 93.796 98.067 38.834 1.00 24.53 88 ALA A O 1
ATOM 681 N N . ARG A 1 89 ? 95.844 98.088 37.882 1.00 26.27 89 ARG A N 1
ATOM 682 C CA . ARG A 1 89 ? 95.425 98.840 36.695 1.00 29.39 89 ARG A CA 1
ATOM 683 C C . ARG A 1 89 ? 94.570 98.047 35.701 1.00 28.33 89 ARG A C 1
ATOM 684 O O . ARG A 1 89 ? 93.927 98.644 34.843 1.00 29.45 89 ARG A O 1
ATOM 692 N N . TYR A 1 90 ? 94.567 96.719 35.803 1.00 28.12 90 TYR A N 1
ATOM 693 C CA . TYR A 1 90 ? 93.849 95.893 34.824 1.00 27.64 90 TYR A CA 1
ATOM 694 C C . TYR A 1 90 ? 92.843 94.907 35.409 1.00 28.26 90 TYR A C 1
ATOM 695 O O . TYR A 1 90 ? 91.933 94.475 34.698 1.00 28.28 90 TYR A O 1
ATOM 704 N N . ALA A 1 91 ? 93.003 94.555 36.687 1.00 28.04 91 ALA A N 1
ATOM 705 C CA . ALA A 1 91 ? 92.218 93.475 37.317 1.00 29.39 91 ALA A CA 1
ATOM 706 C C . ALA A 1 91 ? 90.696 93.605 37.208 1.00 29.85 91 ALA A C 1
ATOM 707 O O . ALA A 1 91 ? 89.998 92.594 37.117 1.00 31.87 91 ALA A O 1
ATOM 709 N N . ALA A 1 92 ? 90.186 94.836 37.223 1.00 30.28 92 ALA A N 1
ATOM 710 C CA . ALA A 1 92 ? 88.737 95.060 37.155 1.00 32.01 92 ALA A CA 1
ATOM 711 C C . ALA A 1 92 ? 88.154 94.551 35.841 1.00 31.08 92 ALA A C 1
ATOM 712 O O . ALA A 1 92 ? 87.036 94.054 35.814 1.00 31.23 92 ALA A O 1
ATOM 714 N N . ASP A 1 93 ? 88.930 94.667 34.765 1.00 32.87 93 ASP A N 1
ATOM 715 C CA . ASP A 1 93 ? 88.518 94.201 33.439 1.00 31.72 93 ASP A CA 1
ATOM 716 C C . ASP A 1 93 ? 88.930 92.753 33.169 1.00 30.73 93 ASP A C 1
ATOM 717 O O . ASP A 1 93 ? 88.580 92.185 32.128 1.00 30.68 93 ASP A O 1
ATOM 722 N N . TYR A 1 94 ? 89.681 92.168 34.103 1.00 29.64 94 TYR A N 1
ATOM 723 C CA . TYR A 1 94 ? 90.100 90.764 34.022 1.00 30.35 94 TYR A CA 1
ATOM 724 C C . TYR A 1 94 ? 89.935 90.061 35.371 1.00 30.71 94 TYR A C 1
ATOM 725 O O . TYR A 1 94 ? 90.925 89.630 35.969 1.00 30.25 94 TYR A O 1
ATOM 734 N N . PRO A 1 95 ? 88.680 89.937 35.854 1.00 32.06 95 PRO A N 1
ATOM 735 C CA . PRO A 1 95 ? 88.448 89.447 37.218 1.00 31.17 95 PRO A CA 1
ATOM 736 C C . PRO A 1 95 ? 88.629 87.941 37.407 1.00 32.76 95 PRO A C 1
ATOM 737 O O . PRO A 1 95 ? 88.917 87.497 38.522 1.00 35.48 95 PRO A O 1
ATOM 741 N N . ASN A 1 96 ? 88.469 87.169 36.334 1.00 34.99 96 ASN A N 1
ATOM 742 C CA . ASN A 1 96 ? 88.472 85.705 36.416 1.00 37.47 96 ASN A CA 1
ATOM 743 C C . ASN A 1 96 ? 89.853 85.105 36.185 1.00 37.31 96 ASN A C 1
ATOM 744 O O . ASN A 1 96 ? 90.037 84.225 35.342 1.00 42.81 96 ASN A O 1
ATOM 749 N N . VAL A 1 97 ? 90.820 85.609 36.941 1.00 33.76 97 VAL A N 1
ATOM 750 C CA . VAL A 1 97 ? 92.197 85.147 36.891 1.00 31.00 97 VAL A CA 1
ATOM 751 C C . VAL A 1 97 ? 92.633 85.028 38.345 1.00 28.78 97 VAL A C 1
ATOM 752 O O . VAL A 1 97 ? 92.214 85.827 39.184 1.00 27.61 97 VAL A O 1
ATOM 756 N N . ASN A 1 98 ? 93.440 84.013 38.646 1.00 27.61 98 ASN A N 1
ATOM 757 C CA . ASN A 1 98 ? 94.017 83.863 39.975 1.00 28.08 98 ASN A CA 1
ATOM 758 C C . ASN A 1 98 ? 95.292 84.693 40.067 1.00 28.08 98 ASN A C 1
ATOM 759 O O . ASN A 1 98 ? 96.293 84.374 39.419 1.00 30.90 98 ASN A O 1
ATOM 764 N N . TYR A 1 99 ? 95.253 85.755 40.867 1.00 27.64 99 TYR A N 1
ATOM 765 C CA . TYR A 1 99 ? 96.398 86.655 40.997 1.00 27.41 99 TYR A CA 1
ATOM 766 C C . TYR A 1 99 ? 97.344 86.299 42.141 1.00 26.15 99 TYR A C 1
ATOM 767 O O . TYR A 1 99 ? 96.914 86.064 43.272 1.00 25.63 99 TYR A O 1
ATOM 776 N N . LEU A 1 100 ? 98.630 86.245 41.809 1.00 25.33 100 LEU A N 1
ATOM 777 C CA . LEU A 1 100 ? 99.704 86.174 42.791 1.00 26.70 100 LEU A CA 1
ATOM 778 C C . LEU A 1 100 ? 100.475 87.502 42.753 1.00 26.53 100 LEU A C 1
ATOM 779 O O . LEU A 1 100 ? 101.128 87.823 41.754 1.00 26.96 100 LEU A O 1
ATOM 784 N N . VAL A 1 101 ? 100.395 88.271 43.836 1.00 25.43 101 VAL A N 1
ATOM 785 C CA . VAL A 1 101 ? 101.046 89.578 43.901 1.00 25.46 101 VAL A CA 1
ATOM 786 C C . VAL A 1 101 ? 102.536 89.426 44.214 1.00 25.87 101 VAL A C 1
ATOM 787 O O . VAL A 1 101 ? 102.914 88.964 45.294 1.00 26.19 101 VAL A O 1
ATOM 791 N N . LYS A 1 102 ? 103.375 89.815 43.262 1.00 24.94 102 LYS A N 1
ATOM 792 C CA . LYS A 1 102 ? 104.817 89.799 43.454 1.00 24.95 102 LYS A CA 1
ATOM 793 C C . LYS A 1 102 ? 105.205 90.973 44.355 1.00 24.69 102 LYS A C 1
ATOM 794 O O . LYS A 1 102 ? 105.090 92.131 43.955 1.00 25.22 102 LYS A O 1
ATOM 808 N N . ASN A 1 104 ? 108.140 91.976 45.852 1.00 23.20 104 ASN A N 1
ATOM 809 C CA . ASN A 1 104 ? 109.359 92.740 45.617 1.00 22.13 104 ASN A CA 1
ATOM 810 C C . ASN A 1 104 ? 109.782 92.765 44.150 1.00 23.33 104 ASN A C 1
ATOM 811 O O . ASN A 1 104 ? 109.401 91.894 43.375 1.00 25.99 104 ASN A O 1
ATOM 816 N N . SER A 1 105 ? 110.540 93.792 43.774 1.00 23.71 105 SER A N 1
ATOM 817 C CA . SER A 1 105 ? 111.099 93.903 42.434 1.00 24.78 105 SER A CA 1
ATOM 818 C C . SER A 1 105 ? 112.331 94.797 42.437 1.00 23.28 105 SER A C 1
ATOM 819 O O . SER A 1 105 ? 112.457 95.681 43.274 1.00 23.09 105 SER A O 1
ATOM 822 N N . LYS A 1 106 ? 113.236 94.552 41.495 1.00 24.47 106 LYS A N 1
ATOM 823 C CA . LYS A 1 106 ? 114.345 95.455 41.229 1.00 23.38 106 LYS A CA 1
ATOM 824 C C . LYS A 1 106 ? 114.539 95.551 39.718 1.00 24.78 106 LYS A C 1
ATOM 825 O O . LYS A 1 106 ? 113.956 94.769 38.970 1.00 26.31 106 LYS A O 1
ATOM 831 N N . THR A 1 107 ? 115.340 96.513 39.271 1.00 24.66 107 THR A N 1
ATOM 832 C CA . THR A 1 107 ? 115.738 96.568 37.867 1.00 24.48 107 THR A CA 1
ATOM 833 C C . THR A 1 107 ? 117.056 95.819 37.694 1.00 25.10 107 THR A C 1
ATOM 834 O O . THR A 1 107 ? 117.720 95.486 38.680 1.00 26.62 107 THR A O 1
ATOM 838 N N . ASN A 1 108 ? 117.425 95.557 36.442 1.00 24.80 108 ASN A N 1
ATOM 839 C CA . ASN A 1 108 ? 118.692 94.906 36.127 1.00 26.21 108 ASN A CA 1
ATOM 840 C C . ASN A 1 108 ? 119.801 95.889 35.724 1.00 26.33 108 ASN A C 1
ATOM 841 O O . ASN A 1 108 ? 120.788 95.490 35.102 1.00 27.57 108 ASN A O 1
ATOM 846 N N . LEU A 1 109 ? 119.641 97.166 36.073 1.00 24.23 109 LEU A N 1
ATOM 847 C CA . LEU A 1 109 ? 120.634 98.176 35.706 1.00 25.92 109 LEU A CA 1
ATOM 848 C C . LEU A 1 109 ? 121.939 98.046 36.500 1.00 25.53 109 LEU A C 1
ATOM 849 O O . LEU A 1 109 ? 123.023 98.176 35.932 1.00 26.35 109 LEU A O 1
ATOM 854 N N . VAL A 1 110 ? 121.837 97.790 37.803 1.00 25.31 110 VAL A N 1
ATOM 855 C CA . VAL A 1 110 ? 123.026 97.561 38.623 1.00 25.26 110 VAL A CA 1
ATOM 856 C C . VAL A 1 110 ? 123.422 96.090 38.509 1.00 24.30 110 VAL A C 1
ATOM 857 O O . VAL A 1 110 ? 122.704 95.206 38.980 1.00 25.38 110 VAL A O 1
ATOM 861 N N . LYS A 1 111 ? 124.556 95.826 37.865 1.00 25.23 111 LYS A N 1
ATOM 862 C CA . LYS A 1 111 ? 125.041 94.453 37.727 1.00 25.25 111 LYS A CA 1
ATOM 863 C C . LYS A 1 111 ? 125.708 94.000 39.019 1.00 23.47 111 LYS A C 1
ATOM 864 O O . LYS A 1 111 ? 126.148 94.823 39.823 1.00 23.71 111 LYS A O 1
ATOM 870 N N . THR A 1 112 ? 125.775 92.685 39.205 1.00 24.31 112 THR A N 1
ATOM 871 C CA . THR A 1 112 ? 126.388 92.066 40.376 1.00 24.47 112 THR A CA 1
ATOM 872 C C . THR A 1 112 ? 127.818 92.558 40.625 1.00 24.01 112 THR A C 1
ATOM 873 O O . THR A 1 112 ? 128.187 92.844 41.766 1.00 24.54 112 THR A O 1
ATOM 877 N N . ALA A 1 113 ? 128.602 92.669 39.555 1.00 21.77 113 ALA A N 1
ATOM 878 C CA . ALA A 1 113 ? 129.975 93.173 39.632 1.00 23.78 113 ALA A CA 1
ATOM 879 C C . ALA A 1 113 ? 130.083 94.562 40.275 1.00 24.90 113 ALA A C 1
ATOM 880 O O . ALA A 1 113 ? 131.076 94.859 40.943 1.00 27.13 113 ALA A O 1
ATOM 882 N N . GLN A 1 114 ? 129.069 95.406 40.073 1.00 23.57 114 GLN A N 1
ATOM 883 C CA . GLN A 1 114 ? 129.031 96.724 40.710 1.00 25.22 114 GLN A CA 1
ATOM 884 C C . GLN A 1 114 ? 128.597 96.605 42.177 1.00 25.36 114 GLN A C 1
ATOM 885 O O . GLN A 1 114 ? 129.253 97.138 43.081 1.00 25.60 114 GLN A O 1
ATOM 891 N N . ASP A 1 115 ? 127.491 95.902 42.401 1.00 25.10 115 ASP A N 1
ATOM 892 C CA . ASP A 1 115 ? 126.971 95.678 43.742 1.00 27.24 115 ASP A CA 1
ATOM 893 C C . ASP A 1 115 ? 126.069 94.452 43.747 1.00 26.76 115 ASP A C 1
ATOM 894 O O . ASP A 1 115 ? 125.319 94.219 42.786 1.00 26.70 115 ASP A O 1
ATOM 899 N N . ASP A 1 116 ? 126.142 93.683 44.834 1.00 24.13 116 ASP A N 1
ATOM 900 C CA . ASP A 1 116 ? 125.280 92.525 45.038 1.00 24.22 116 ASP A CA 1
ATOM 901 C C . ASP A 1 116 ? 123.804 92.908 44.905 1.00 23.07 116 ASP A C 1
ATOM 902 O O . ASP A 1 116 ? 123.438 94.046 45.184 1.00 23.07 116 ASP A O 1
ATOM 907 N N . PRO A 1 117 ? 122.959 91.962 44.460 1.00 23.18 117 PRO A N 1
ATOM 908 C CA . PRO A 1 117 ? 121.541 92.267 44.233 1.00 23.09 117 PRO A CA 1
ATOM 909 C C . PRO A 1 117 ? 120.712 92.395 45.514 1.00 21.65 117 PRO A C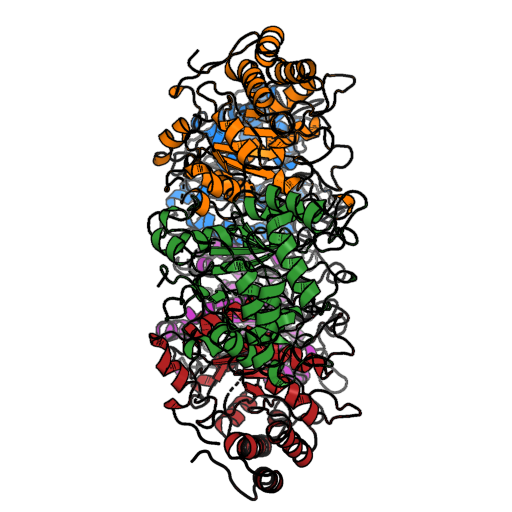 1
ATOM 910 O O . PRO A 1 117 ? 120.984 91.729 46.515 1.00 21.23 117 PRO A O 1
ATOM 914 N N . TYR A 1 118 ? 119.718 93.274 45.465 1.00 21.53 118 TYR A N 1
ATOM 915 C CA . TYR A 1 118 ? 118.715 93.389 46.509 1.00 23.23 118 TYR A CA 1
ATOM 916 C C . TYR A 1 118 ? 117.392 93.827 45.892 1.00 24.70 118 TYR A C 1
ATOM 917 O O . TYR A 1 118 ? 117.321 94.832 45.181 1.00 25.81 118 TYR A O 1
ATOM 926 N N . SER A 1 119 ? 116.348 93.056 46.163 1.00 24.73 119 SER A N 1
ATOM 927 C CA . SER A 1 119 ? 115.020 93.372 45.681 1.00 23.60 119 SER A CA 1
ATOM 928 C C . SER A 1 119 ? 114.123 93.631 46.891 1.00 23.56 119 SER A C 1
ATOM 929 O O . SER A 1 119 ? 113.846 92.717 47.672 1.00 23.98 119 SER A O 1
ATOM 932 N N . PRO A 1 120 ? 113.691 94.894 47.066 1.00 23.09 120 PRO A N 1
ATOM 933 C CA . PRO A 1 120 ? 112.963 95.315 48.258 1.00 23.13 120 PRO A CA 1
ATOM 934 C C . PRO A 1 120 ? 111.457 95.092 48.177 1.00 21.86 120 PRO A C 1
ATOM 935 O O . PRO A 1 120 ? 110.856 95.258 47.115 1.00 21.59 120 PRO A O 1
ATOM 939 N N . GLN A 1 121 ? 110.855 94.726 49.301 1.00 21.08 121 GLN A N 1
ATOM 940 C CA . GLN A 1 121 ? 109.402 94.697 49.399 1.00 23.73 121 GLN A CA 1
ATOM 941 C C . GLN A 1 121 ? 108.854 96.077 49.030 1.00 24.10 121 GLN A C 1
ATOM 942 O O . GLN A 1 121 ? 109.291 97.094 49.576 1.00 22.03 121 GLN A O 1
ATOM 948 N N . LEU A 1 122 ? 107.906 96.102 48.097 1.00 24.29 122 LEU A N 1
ATOM 949 C CA . LEU A 1 122 ? 107.446 97.353 47.496 1.00 24.12 122 LEU A CA 1
ATOM 950 C C . LEU A 1 122 ? 106.389 98.087 48.325 1.00 25.78 122 LEU A C 1
ATOM 951 O O . LEU A 1 122 ? 106.207 99.295 48.174 1.00 26.27 122 LEU A O 1
ATOM 956 N N . HIS A 1 123 ? 105.711 97.357 49.205 1.00 25.85 123 HIS A N 1
ATOM 957 C CA . HIS A 1 123 ? 104.631 97.904 50.031 1.00 26.74 123 HIS A CA 1
ATOM 958 C C . HIS A 1 123 ? 104.288 96.873 51.063 1.00 25.55 123 HIS A C 1
ATOM 959 O O . HIS A 1 123 ? 104.731 95.734 50.964 1.00 26.07 123 HIS A O 1
ATOM 966 N N . ASP A 1 124 ? 103.485 97.249 52.056 1.00 25.20 124 ASP A N 1
ATOM 967 C CA . ASP A 1 124 ? 103.069 96.298 53.080 1.00 27.10 124 ASP A CA 1
ATOM 968 C C . ASP A 1 124 ? 102.027 95.315 52.538 1.00 27.37 124 ASP A C 1
ATOM 969 O O . ASP A 1 124 ? 101.501 95.485 51.425 1.00 25.56 124 ASP A O 1
ATOM 974 N N . ILE A 1 125 ? 101.745 94.282 53.327 1.00 28.78 125 ILE A N 1
ATOM 975 C CA . ILE A 1 125 ? 100.757 93.280 52.957 1.00 28.35 125 ILE A CA 1
ATOM 976 C C . ILE A 1 125 ? 99.339 93.867 52.992 1.00 29.23 125 ILE A C 1
ATOM 977 O O . ILE A 1 125 ? 98.478 93.451 52.212 1.00 29.83 125 ILE A O 1
ATOM 982 N N . GLU A 1 126 ? 99.117 94.849 53.869 1.00 28.73 126 GLU A N 1
ATOM 983 C CA . GLU A 1 126 ? 97.800 95.487 54.023 1.00 30.41 126 GLU A CA 1
ATOM 984 C C . GLU A 1 126 ? 97.278 96.083 52.716 1.00 29.91 126 GLU A C 1
ATOM 985 O O . GLU A 1 126 ? 96.072 96.086 52.477 1.00 29.57 126 GLU A O 1
ATOM 991 N N . ALA A 1 127 ? 98.192 96.587 51.885 1.00 30.29 127 ALA A N 1
ATOM 992 C CA . ALA A 1 127 ? 97.858 97.116 50.558 1.00 29.25 127 ALA A CA 1
ATOM 993 C C . ALA A 1 127 ? 97.252 96.043 49.656 1.00 30.41 127 ALA A C 1
ATOM 994 O O . ALA A 1 127 ? 96.302 96.307 48.911 1.00 33.42 127 ALA A O 1
ATOM 996 N N . VAL A 1 128 ? 97.807 94.836 49.728 1.00 28.36 128 VAL A N 1
ATOM 997 C CA . VAL A 1 128 ? 97.289 93.695 48.976 1.00 29.31 128 VAL A CA 1
ATOM 998 C C . VAL A 1 128 ? 95.924 93.261 49.522 1.00 29.07 128 VAL A C 1
ATOM 999 O O . VAL A 1 128 ? 94.987 93.039 48.754 1.00 30.54 128 VAL A O 1
ATOM 1003 N N . LEU A 1 129 ? 95.816 93.161 50.845 1.00 28.80 129 LEU A N 1
ATOM 1004 C CA . LEU A 1 129 ? 94.554 92.791 51.496 1.00 29.56 129 LEU A CA 1
ATOM 1005 C C . LEU A 1 129 ? 93.422 93.758 51.149 1.00 31.68 129 LEU A C 1
ATOM 1006 O O . LEU A 1 129 ? 92.285 93.334 50.932 1.00 32.10 129 LEU A O 1
ATOM 1011 N N . ALA A 1 130 ? 93.740 95.051 51.095 1.00 29.91 130 ALA A N 1
ATOM 1012 C CA . ALA A 1 130 ? 92.757 96.066 50.737 1.00 31.87 130 ALA A CA 1
ATOM 1013 C C . ALA A 1 130 ? 92.261 95.856 49.309 1.00 31.60 130 ALA A C 1
ATOM 1014 O O . ALA A 1 130 ? 91.076 96.023 49.023 1.00 32.51 130 ALA A O 1
ATOM 1024 N N . ARG A 1 132 ? 92.322 92.937 47.722 1.00 33.32 132 ARG A N 1
ATOM 1025 C CA . ARG A 1 132 ? 91.538 91.702 47.810 1.00 35.47 132 ARG A CA 1
ATOM 1026 C C . ARG A 1 132 ? 90.107 91.994 48.266 1.00 35.03 132 ARG A C 1
ATOM 1027 O O . ARG A 1 132 ? 89.148 91.458 47.710 1.00 36.28 132 ARG A O 1
ATOM 1035 N N . ASP A 1 133 ? 89.976 92.852 49.273 1.00 32.73 133 ASP A N 1
ATOM 1036 C CA . ASP A 1 133 ? 88.670 93.187 49.827 1.00 34.39 133 ASP A CA 1
ATOM 1037 C C . ASP A 1 133 ? 87.895 94.136 48.924 1.00 34.43 133 ASP A C 1
ATOM 1038 O O . ASP A 1 133 ? 86.712 94.374 49.140 1.00 35.21 133 ASP A O 1
ATOM 1043 N N . ASN A 1 134 ? 88.572 94.663 47.909 1.00 35.74 134 ASN A N 1
ATOM 1044 C CA . ASN A 1 134 ? 87.934 95.483 46.889 1.00 35.16 134 ASN A CA 1
ATOM 1045 C C . ASN A 1 134 ? 87.542 94.641 45.671 1.00 34.85 134 ASN A C 1
ATOM 1046 O O . ASN A 1 134 ? 87.142 95.176 44.637 1.00 39.58 134 ASN A O 1
ATOM 1051 N N . GLY A 1 135 ? 87.661 93.321 45.797 1.00 34.62 135 GLY A N 1
ATOM 1052 C CA . GLY A 1 135 ? 87.158 92.398 44.776 1.00 34.77 135 GLY A CA 1
ATOM 1053 C C . GLY A 1 135 ? 88.172 91.735 43.857 1.00 32.49 135 GLY A C 1
ATOM 1054 O O . GLY A 1 135 ? 87.792 91.006 42.941 1.00 34.21 135 GLY A O 1
ATOM 1055 N N . VAL A 1 136 ? 89.459 91.976 44.087 1.00 31.00 136 VAL A N 1
ATOM 1056 C CA . VAL A 1 136 ? 90.500 91.346 43.272 1.00 30.58 136 VAL A CA 1
ATOM 1057 C C . VAL A 1 136 ? 90.777 89.931 43.786 1.00 29.66 136 VAL A C 1
ATOM 1058 O O . VAL A 1 136 ? 90.996 89.729 44.982 1.00 32.02 136 VAL A O 1
ATOM 1062 N N . ASN A 1 137 ? 90.754 88.961 42.874 1.00 27.93 137 ASN A N 1
ATOM 1063 C CA . ASN A 1 137 ? 90.980 87.557 43.216 1.00 28.42 137 ASN A CA 1
ATOM 1064 C C . ASN A 1 137 ? 92.460 87.255 43.481 1.00 28.57 137 ASN A C 1
ATOM 1065 O O . ASN A 1 137 ? 93.125 86.576 42.690 1.00 26.67 137 ASN A O 1
ATOM 1070 N N . VAL A 1 138 ? 92.965 87.789 44.595 1.00 29.50 138 VAL A N 1
ATOM 1071 C CA . VAL A 1 138 ? 94.333 87.531 45.047 1.00 28.07 138 VAL A CA 1
ATOM 1072 C C . VAL A 1 138 ? 94.353 86.219 45.818 1.00 27.07 138 VAL A C 1
ATOM 1073 O O . VAL A 1 138 ? 93.680 86.090 46.840 1.00 28.17 138 VAL A O 1
ATOM 1077 N N . VAL A 1 139 ? 95.124 85.253 45.326 1.00 27.32 139 VAL A N 1
ATOM 1078 C CA . VAL A 1 139 ? 95.192 83.925 45.948 1.00 26.86 139 VAL A CA 1
ATOM 1079 C C . VAL A 1 139 ? 96.476 83.725 46.753 1.00 27.29 139 VAL A C 1
ATOM 1080 O O . VAL A 1 139 ? 96.539 82.854 47.623 1.00 26.14 139 VAL A O 1
ATOM 1084 N N . GLY A 1 140 ? 97.492 84.534 46.461 1.00 26.92 140 GLY A N 1
ATOM 1085 C CA . GLY A 1 140 ? 98.776 84.407 47.129 1.00 26.29 140 GLY A CA 1
ATOM 1086 C C . GLY A 1 140 ? 99.762 85.505 46.798 1.00 26.23 140 GLY A C 1
ATOM 1087 O O . GLY A 1 140 ? 99.450 86.431 46.047 1.00 28.37 140 GLY A O 1
ATOM 1088 N N . LEU A 1 141 ? 100.959 85.383 47.367 1.00 24.27 141 LEU A N 1
ATOM 1089 C CA . LEU A 1 141 ? 102.011 86.378 47.232 1.00 25.06 141 LEU A CA 1
ATOM 1090 C C . LEU A 1 141 ? 103.287 85.721 46.751 1.00 25.14 141 LEU A C 1
ATOM 1091 O O . LEU A 1 141 ? 103.483 84.520 46.942 1.00 25.73 141 LEU A O 1
ATOM 1096 N N . GLY A 1 142 ? 104.153 86.522 46.133 1.00 25.37 142 GLY A N 1
ATOM 1097 C CA . GLY A 1 142 ? 105.468 86.072 45.690 1.00 24.09 142 GLY A CA 1
ATOM 1098 C C . GLY A 1 142 ? 106.564 86.977 46.222 1.00 23.55 142 GLY A C 1
ATOM 1099 O O . GLY A 1 142 ? 106.315 88.140 46.521 1.00 23.83 142 GLY A O 1
ATOM 1100 N N . TYR A 1 143 ? 107.775 86.438 46.344 1.00 22.65 143 TYR A N 1
ATOM 1101 C CA . TYR A 1 143 ? 108.923 87.183 46.866 1.00 21.69 143 TYR A CA 1
ATOM 1102 C C . TYR A 1 143 ? 110.216 86.531 46.392 1.00 21.18 143 TYR A C 1
ATOM 1103 O O . TYR A 1 143 ? 110.328 85.310 46.393 1.00 22.14 143 TYR A O 1
ATOM 1112 N N . THR A 1 144 ? 111.188 87.350 45.998 1.00 20.02 144 THR A N 1
ATOM 1113 C CA . THR A 1 144 ? 112.473 86.859 45.512 1.00 20.19 144 THR A CA 1
ATOM 1114 C C . THR A 1 144 ? 113.566 87.046 46.556 1.00 20.66 144 THR A C 1
ATOM 1115 O O . THR A 1 144 ? 113.702 88.129 47.117 1.00 19.83 144 THR A O 1
ATOM 1119 N N . LEU A 1 145 ? 114.335 85.987 46.812 1.00 22.46 145 LEU A N 1
ATOM 1120 C CA . LEU A 1 145 ? 115.519 86.069 47.678 1.00 23.91 145 LEU A CA 1
ATOM 1121 C C . LEU A 1 145 ? 116.776 85.739 46.892 1.00 24.78 145 LEU A C 1
ATOM 1122 O O . LEU A 1 145 ? 116.837 84.698 46.227 1.00 23.33 145 LEU A O 1
ATOM 1127 N N . TYR A 1 146 ? 117.775 86.620 46.969 1.00 24.15 146 TYR A N 1
ATOM 1128 C CA . TYR A 1 146 ? 119.105 86.305 46.450 1.00 23.97 146 TYR A CA 1
ATOM 1129 C C . TYR A 1 146 ? 120.002 85.852 47.592 1.00 24.15 146 TYR A C 1
ATOM 1130 O O . TYR A 1 146 ? 120.636 86.674 48.261 1.00 26.04 146 TYR A O 1
ATOM 1139 N N . LEU A 1 147 ? 120.034 84.543 47.826 1.00 23.46 147 LEU A N 1
ATOM 1140 C CA . LEU A 1 147 ? 120.927 83.967 48.832 1.00 23.70 147 LEU A CA 1
ATOM 1141 C C . LEU A 1 147 ? 122.370 84.198 48.412 1.00 22.98 147 LEU A C 1
ATOM 1142 O O . LEU A 1 147 ? 122.693 84.152 47.225 1.00 24.05 147 LEU A O 1
ATOM 1147 N N . GLY A 1 148 ? 123.233 84.464 49.384 1.00 22.57 148 GLY A N 1
ATOM 1148 C CA . GLY A 1 148 ? 124.647 84.680 49.095 1.00 24.42 148 GLY A CA 1
ATOM 1149 C C . GLY A 1 148 ? 124.985 86.080 48.628 1.00 24.30 148 GLY A C 1
ATOM 1150 O O . GLY A 1 148 ? 126.151 86.388 48.392 1.00 24.63 148 GLY A O 1
ATOM 1151 N N . SER A 1 149 ? 123.962 86.920 48.474 1.00 24.61 149 SER A N 1
ATOM 1152 C CA . SER A 1 149 ? 124.150 88.348 48.271 1.00 24.28 149 SER A CA 1
ATOM 1153 C C . SER A 1 149 ? 124.576 88.958 49.599 1.00 25.41 149 SER A C 1
ATOM 1154 O O . SER A 1 149 ? 124.199 88.460 50.665 1.00 26.10 149 SER A O 1
ATOM 1157 N N . GLU A 1 150 ? 125.354 90.035 49.546 1.00 25.09 150 GLU A N 1
ATOM 1158 C CA . GLU A 1 150 ? 125.713 90.745 50.768 1.00 26.86 150 GLU A CA 1
ATOM 1159 C C . GLU A 1 150 ? 124.486 91.378 51.432 1.00 27.47 150 GLU A C 1
ATOM 1160 O O . GLU A 1 150 ? 124.533 91.742 52.610 1.00 26.49 150 GLU A O 1
ATOM 1166 N N . TYR A 1 151 ? 123.388 91.466 50.674 1.00 26.59 151 TYR A N 1
ATOM 1167 C CA . TYR A 1 151 ? 122.102 91.966 51.170 1.00 27.05 151 TYR A CA 1
ATOM 1168 C C . TYR A 1 151 ? 121.110 90.846 51.510 1.00 24.76 151 TYR A C 1
ATOM 1169 O O . TYR A 1 151 ? 119.931 91.112 51.751 1.00 24.04 151 TYR A O 1
ATOM 1178 N N . GLU A 1 152 ? 121.596 89.605 51.529 1.00 23.30 152 GLU A N 1
ATOM 1179 C CA . GLU A 1 152 ? 120.791 88.432 51.876 1.00 24.32 152 GLU A CA 1
ATOM 1180 C C . GLU A 1 152 ? 119.928 88.657 53.126 1.00 25.47 152 GLU A C 1
ATOM 1181 O O . GLU A 1 152 ? 118.719 88.408 53.102 1.00 26.75 152 GLU A O 1
ATOM 1187 N N . ALA A 1 153 ? 120.556 89.138 54.199 1.00 23.78 153 ALA A N 1
ATOM 1188 C CA . ALA A 1 153 ? 119.895 89.292 55.492 1.00 23.74 153 ALA A CA 1
ATOM 1189 C C . ALA A 1 153 ? 118.589 90.081 55.406 1.00 24.21 153 ALA A C 1
ATOM 1190 O O . ALA A 1 153 ? 117.588 89.703 56.018 1.00 23.96 153 ALA A O 1
ATOM 1192 N N . THR A 1 154 ? 118.604 91.170 54.638 1.00 23.95 154 THR A N 1
ATOM 1193 C CA . THR A 1 154 ? 117.430 92.023 54.488 1.00 25.40 154 THR A CA 1
ATOM 1194 C C . THR A 1 154 ? 116.287 91.254 53.827 1.00 25.30 154 THR A C 1
ATOM 1195 O O . THR A 1 154 ? 115.128 91.383 54.236 1.00 27.12 154 THR A O 1
ATOM 1207 N N . LEU A 1 156 ? 115.968 87.842 53.724 1.00 22.94 156 LEU A N 1
ATOM 1208 C CA . LEU A 1 156 ? 115.538 86.786 54.647 1.00 22.99 156 LEU A CA 1
ATOM 1209 C C . LEU A 1 156 ? 114.533 87.318 55.669 1.00 22.76 156 LEU A C 1
ATOM 1210 O O . LEU A 1 156 ? 113.518 86.667 55.950 1.00 22.62 156 LEU A O 1
ATOM 1215 N N . ALA A 1 157 ? 114.820 88.501 56.208 1.00 21.83 157 ALA A N 1
ATOM 1216 C CA . ALA A 1 157 ? 113.953 89.147 57.193 1.00 24.36 157 ALA A CA 1
ATOM 1217 C C . ALA A 1 157 ? 112.591 89.516 56.598 1.00 24.52 157 ALA A C 1
ATOM 1218 O O . ALA A 1 157 ? 111.553 89.290 57.223 1.00 25.51 157 ALA A O 1
ATOM 1220 N N . GLU A 1 158 ? 112.602 90.069 55.385 1.00 25.21 158 GLU A N 1
ATOM 1221 C CA . GLU A 1 158 ? 111.363 90.430 54.698 1.00 25.45 158 GLU A CA 1
ATOM 1222 C C . GLU A 1 158 ? 110.538 89.196 54.332 1.00 24.36 158 GLU A C 1
ATOM 1223 O O . GLU A 1 158 ? 109.323 89.180 54.542 1.00 26.01 158 GLU A O 1
ATOM 1229 N N . ALA A 1 159 ? 111.200 88.165 53.810 1.00 22.72 159 ALA A N 1
ATOM 1230 C CA . ALA A 1 159 ? 110.512 86.943 53.382 1.00 24.30 159 ALA A CA 1
ATOM 1231 C C . ALA A 1 159 ? 109.893 86.173 54.558 1.00 23.98 159 ALA A C 1
ATOM 1232 O O . ALA A 1 159 ? 108.735 85.743 54.493 1.00 25.33 159 ALA A O 1
ATOM 1234 N N . GLY A 1 160 ? 110.670 86.008 55.624 1.00 22.94 160 GLY A N 1
ATOM 1235 C CA . GLY A 1 160 ? 110.216 85.285 56.800 1.00 24.41 160 GLY A CA 1
ATOM 1236 C C . GLY A 1 160 ? 108.943 85.865 57.381 1.00 24.59 160 GLY A C 1
ATOM 1237 O O . GLY A 1 160 ? 108.001 85.132 57.671 1.00 27.22 160 GLY A O 1
ATOM 1238 N N . GLN A 1 161 ? 108.920 87.185 57.543 1.00 23.29 161 GLN A N 1
ATOM 1239 C CA . GLN A 1 161 ? 107.759 87.892 58.078 1.00 26.59 161 GLN A CA 1
ATOM 1240 C C . GLN A 1 161 ? 106.570 87.805 57.113 1.00 26.17 161 GLN A C 1
ATOM 1241 O O . GLN A 1 161 ? 105.423 87.632 57.541 1.00 27.23 161 GLN A O 1
ATOM 1247 N N . LEU A 1 162 ? 106.855 87.911 55.815 1.00 25.55 162 LEU A N 1
ATOM 1248 C CA . LEU A 1 162 ? 105.818 87.860 54.785 1.00 25.95 162 LEU A CA 1
ATOM 1249 C C . LEU A 1 162 ? 105.096 86.513 54.759 1.00 24.76 162 LEU A C 1
ATOM 1250 O O . LEU A 1 162 ? 103.871 86.475 54.656 1.00 25.41 162 LEU A O 1
ATOM 1255 N N . VAL A 1 163 ? 105.845 85.417 54.858 1.00 23.41 163 VAL A N 1
ATOM 1256 C CA . VAL A 1 163 ? 105.237 84.081 54.887 1.00 25.48 163 VAL A CA 1
ATOM 1257 C C . VAL A 1 163 ? 104.258 83.946 56.062 1.00 24.27 163 VAL A C 1
ATOM 1258 O O . VAL A 1 163 ? 103.131 83.497 55.878 1.00 24.57 163 VAL A O 1
ATOM 1262 N N . ALA A 1 164 ? 104.691 84.356 57.254 1.00 24.56 164 ALA A N 1
ATOM 1263 C CA . ALA A 1 164 ? 103.841 84.334 58.450 1.00 24.88 164 ALA A CA 1
ATOM 1264 C C . ALA A 1 164 ? 102.563 85.171 58.290 1.00 25.30 164 ALA A C 1
ATOM 1265 O O . ALA A 1 164 ? 101.467 84.708 58.613 1.00 26.53 164 ALA A O 1
ATOM 1267 N N . GLN A 1 165 ? 102.709 86.394 57.789 1.00 24.95 165 GLN A N 1
ATOM 1268 C CA . GLN A 1 165 ? 101.568 87.289 57.596 1.00 27.43 165 GLN A CA 1
ATOM 1269 C C . GLN A 1 165 ? 100.619 86.780 56.508 1.00 26.36 165 GLN A C 1
ATOM 1270 O O . GLN A 1 165 ? 99.401 86.898 56.648 1.00 27.07 165 GLN A O 1
ATOM 1276 N N . ALA A 1 166 ? 101.181 86.221 55.434 1.00 25.66 166 ALA A N 1
ATOM 1277 C CA . ALA A 1 166 ? 100.384 85.659 54.340 1.00 28.05 166 ALA A CA 1
ATOM 1278 C C . ALA A 1 166 ? 99.526 84.478 54.797 1.00 27.41 166 ALA A C 1
ATOM 1279 O O . ALA A 1 166 ? 98.346 84.382 54.445 1.00 27.16 166 ALA A O 1
ATOM 1281 N N . HIS A 1 167 ? 100.128 83.586 55.582 1.00 26.92 167 HIS A N 1
ATOM 1282 C CA . HIS A 1 167 ? 99.422 82.417 56.082 1.00 27.32 167 HIS A CA 1
ATOM 1283 C C . HIS A 1 167 ? 98.410 82.763 57.130 1.00 26.60 167 HIS A C 1
ATOM 1284 O O . HIS A 1 167 ? 97.389 82.090 57.250 1.00 28.30 167 HIS A O 1
ATOM 1291 N N . GLU A 1 168 ? 98.677 83.831 57.879 1.00 25.97 168 GLU A N 1
ATOM 1292 C CA . GLU A 1 168 ? 97.702 84.398 58.806 1.00 28.33 168 GLU A CA 1
ATOM 1293 C C . GLU A 1 168 ? 96.419 84.773 58.061 1.00 28.21 168 GLU A C 1
ATOM 1294 O O . GLU A 1 168 ? 95.317 84.653 58.599 1.00 26.36 168 GLU A O 1
ATOM 1300 N N . GLU A 1 169 ? 96.577 85.225 56.820 1.00 28.69 169 GLU A N 1
ATOM 1301 C CA . GLU A 1 169 ? 95.448 85.645 55.993 1.00 30.47 169 GLU A CA 1
ATOM 1302 C C . GLU A 1 169 ? 94.973 84.538 55.050 1.00 30.42 169 GLU A C 1
ATOM 1303 O O . GLU A 1 169 ? 94.048 84.742 54.266 1.00 33.07 169 GLU A O 1
ATOM 1309 N N . GLY A 1 170 ? 95.605 83.371 55.133 1.00 29.49 170 GLY A N 1
ATOM 1310 C CA . GLY A 1 170 ? 95.257 82.239 54.278 1.00 29.43 170 GLY A CA 1
ATOM 1311 C C . GLY A 1 170 ? 95.609 82.436 52.812 1.00 29.68 170 GLY A C 1
ATOM 1312 O O . GLY A 1 170 ? 94.912 81.938 51.923 1.00 29.55 170 GLY A O 1
ATOM 1313 N N . LEU A 1 171 ? 96.684 83.171 52.553 1.00 28.44 171 LEU A N 1
ATOM 1314 C CA . LEU A 1 171 ? 97.201 83.295 51.193 1.00 28.15 171 LEU A CA 1
ATOM 1315 C C . LEU A 1 171 ? 98.346 82.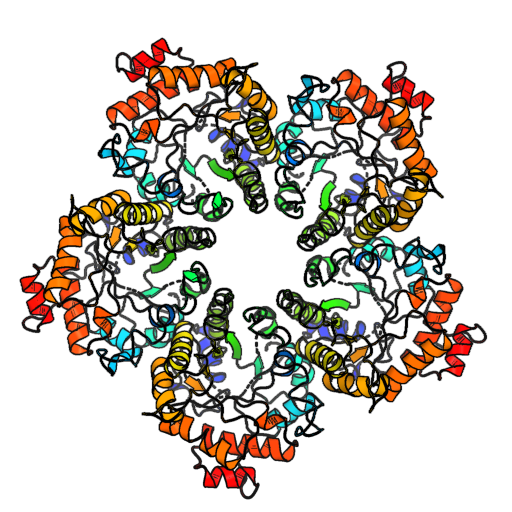318 51.007 1.00 26.92 171 LEU A C 1
ATOM 1316 O O . LEU A 1 171 ? 99.072 82.028 51.962 1.00 28.14 171 LEU A O 1
ATOM 1321 N N . ILE A 1 172 ? 98.515 81.809 49.789 1.00 25.07 172 ILE A N 1
ATOM 1322 C CA . ILE A 1 172 ? 99.669 80.954 49.504 1.00 26.39 172 ILE A CA 1
ATOM 1323 C C . ILE A 1 172 ? 100.903 81.817 49.241 1.00 25.92 172 ILE A C 1
ATOM 1324 O O . ILE A 1 172 ? 100.778 83.007 48.958 1.00 27.10 172 ILE A O 1
ATOM 1329 N N . VAL A 1 173 ? 102.088 81.227 49.358 1.00 25.84 173 VAL A N 1
ATOM 1330 C CA . VAL A 1 173 ? 103.334 81.968 49.165 1.00 24.38 173 VAL A CA 1
ATOM 1331 C C . VAL A 1 173 ? 104.280 81.201 48.259 1.00 23.58 173 VAL A C 1
ATOM 1332 O O . VAL A 1 173 ? 104.589 80.040 48.512 1.00 25.10 173 VAL A O 1
ATOM 1336 N N . VAL A 1 174 ? 104.736 81.867 47.205 1.00 23.61 174 VAL A N 1
ATOM 1337 C CA . VAL A 1 174 ? 105.734 81.318 46.302 1.00 23.17 174 VAL A CA 1
ATOM 1338 C C . VAL A 1 174 ? 107.008 82.130 46.502 1.00 23.25 174 VAL A C 1
ATOM 1339 O O . VAL A 1 174 ? 106.980 83.353 46.431 1.00 22.33 174 VAL A O 1
ATOM 1343 N N . LEU A 1 175 ? 108.117 81.451 46.775 1.00 24.15 175 LEU A N 1
ATOM 1344 C CA . LEU A 1 175 ? 109.402 82.125 46.881 1.00 23.55 175 LEU A CA 1
ATOM 1345 C C . LEU A 1 175 ? 110.281 81.817 45.668 1.00 23.92 175 LEU A C 1
ATOM 1346 O O . LEU A 1 175 ? 110.530 80.658 45.353 1.00 25.16 175 LEU A O 1
ATOM 1351 N N . TRP A 1 176 ? 110.721 82.864 44.977 1.00 22.57 176 TRP A N 1
ATOM 1352 C CA . TRP A 1 176 ? 111.767 82.740 43.974 1.00 24.13 176 TRP A CA 1
ATOM 1353 C C . TRP A 1 176 ? 113.057 82.794 44.719 1.00 23.79 176 TRP A C 1
ATOM 1354 O O . TRP A 1 176 ? 113.348 83.788 45.376 1.00 24.11 176 TRP A O 1
ATOM 1365 N N . ILE A 1 177 ? 113.842 81.729 44.658 1.00 25.01 177 ILE A N 1
ATOM 1366 C CA . ILE A 1 177 ? 115.138 81.749 45.330 1.00 25.23 177 ILE A CA 1
ATOM 1367 C C . ILE A 1 177 ? 116.273 81.555 44.328 1.00 25.86 177 ILE A C 1
ATOM 1368 O O . ILE A 1 177 ? 116.497 80.451 43.819 1.00 26.41 177 ILE A O 1
ATOM 1373 N N . TYR A 1 178 ? 116.967 82.656 44.044 1.00 24.14 178 TYR A N 1
ATOM 1374 C CA . TYR A 1 178 ? 118.082 82.662 43.110 1.00 26.75 178 TYR A CA 1
ATOM 1375 C C . TYR A 1 178 ? 119.360 83.100 43.813 1.00 26.38 178 TYR A C 1
ATOM 1376 O O . TYR A 1 178 ? 119.631 84.297 43.926 1.00 25.77 178 TYR A O 1
ATOM 1385 N N . PRO A 1 179 ? 120.152 82.136 44.296 1.00 26.77 179 PRO A N 1
ATOM 1386 C CA . PRO A 1 179 ? 121.425 82.544 44.882 1.00 27.29 179 PRO A CA 1
ATOM 1387 C C . PRO A 1 179 ? 122.260 83.334 43.871 1.00 27.30 179 PRO A C 1
ATOM 1388 O O . PRO A 1 179 ? 122.578 82.835 42.788 1.00 29.17 179 PRO A O 1
ATOM 1392 N N . ARG A 1 180 ? 122.563 84.578 44.222 1.00 26.40 180 ARG A N 1
ATOM 1393 C CA . ARG A 1 180 ? 123.247 85.497 43.324 1.00 27.51 180 ARG A CA 1
ATOM 1394 C C . ARG A 1 180 ? 124.140 86.444 44.116 1.00 27.07 180 ARG A C 1
ATOM 1395 O O . ARG A 1 180 ? 123.744 86.965 45.160 1.00 25.70 180 ARG A O 1
ATOM 1403 N N . GLY A 1 181 ? 125.345 86.661 43.607 1.00 27.39 181 GLY A N 1
ATOM 1404 C CA . GLY A 1 181 ? 126.285 87.566 44.235 1.00 26.52 181 GLY A CA 1
ATOM 1405 C C . GLY A 1 181 ? 127.729 87.190 43.990 1.00 25.41 181 GLY A C 1
ATOM 1406 O O . GLY A 1 181 ? 128.028 86.119 43.465 1.00 26.31 181 GLY A O 1
ATOM 1407 N N . LYS A 1 182 ? 128.606 88.124 44.340 1.00 25.77 182 LYS A N 1
ATOM 1408 C CA . LYS A 1 182 ? 130.043 87.932 44.502 1.00 29.88 182 LYS A CA 1
ATOM 1409 C C . LYS A 1 182 ? 130.396 86.520 44.992 1.00 27.45 182 LYS A C 1
ATOM 1410 O O . LYS A 1 182 ? 131.232 85.831 44.401 1.00 28.89 182 LYS A O 1
ATOM 1416 N N . ALA A 1 183 ? 129.742 86.109 46.078 1.00 27.43 183 ALA A N 1
ATOM 1417 C CA . ALA A 1 183 ? 130.018 84.847 46.768 1.00 27.75 183 ALA A CA 1
ATOM 1418 C C . ALA A 1 183 ? 129.597 83.608 45.977 1.00 27.15 183 ALA A C 1
ATOM 1419 O O . ALA A 1 183 ? 130.144 82.526 46.187 1.00 29.90 183 ALA A O 1
ATOM 1421 N N . VAL A 1 184 ? 128.627 83.776 45.080 1.00 27.74 184 VAL A N 1
ATOM 1422 C CA . VAL A 1 184 ? 128.033 82.660 44.335 1.00 28.06 184 VAL A CA 1
ATOM 1423 C C . VAL A 1 184 ? 128.728 82.450 42.988 1.00 29.32 184 VAL A C 1
ATOM 1424 O O . VAL A 1 184 ? 129.350 81.415 42.764 1.00 30.39 184 VAL A O 1
ATOM 1428 N N . GLY A 1 185 ? 128.612 83.430 42.095 1.00 30.19 185 GLY A N 1
ATOM 1429 C CA . GLY A 1 185 ? 129.284 83.394 40.793 1.00 32.33 185 GLY A CA 1
ATOM 1430 C C . GLY A 1 185 ? 128.985 82.165 39.956 1.00 32.24 185 GLY A C 1
ATOM 1431 O O . GLY A 1 185 ? 127.836 81.922 39.585 1.00 34.05 185 GLY A O 1
ATOM 1432 N N . LYS A 1 186 ? 130.029 81.388 39.674 1.00 34.40 186 LYS A N 1
ATOM 1433 C CA . LYS A 1 186 ? 129.936 80.191 38.829 1.00 34.82 186 LYS A CA 1
ATOM 1434 C C . LYS A 1 186 ? 129.068 79.072 39.414 1.00 34.63 186 LYS A C 1
ATOM 1435 O O . LYS A 1 186 ? 128.652 78.168 38.691 1.00 35.65 186 LYS A O 1
ATOM 1441 N N . ASP A 1 187 ? 128.801 79.131 40.717 1.00 34.76 187 ASP A N 1
ATOM 1442 C CA . ASP A 1 187 ? 127.987 78.111 41.388 1.00 33.53 187 ASP A CA 1
ATOM 1443 C C . ASP A 1 187 ? 126.479 78.392 41.343 1.00 32.08 187 ASP A C 1
ATOM 1444 O O . ASP A 1 187 ? 125.703 77.673 41.968 1.00 30.01 187 ASP A O 1
ATOM 1449 N N . GLU A 1 188 ? 126.068 79.418 40.598 1.00 31.88 188 GLU A N 1
ATOM 1450 C CA . GLU A 1 188 ? 124.652 79.803 40.506 1.00 32.87 188 GLU A CA 1
ATOM 1451 C C . GLU A 1 188 ? 123.706 78.636 40.243 1.00 32.40 188 GLU A C 1
ATOM 1452 O O . GLU A 1 188 ? 122.655 78.533 40.875 1.00 32.45 188 GLU A O 1
ATOM 1458 N N . LYS A 1 189 ? 124.086 77.761 39.318 1.00 31.13 189 LYS A N 1
ATOM 1459 C CA . LYS A 1 189 ? 123.226 76.659 38.914 1.00 33.47 189 LYS A CA 1
ATOM 1460 C C . LYS A 1 189 ? 123.836 75.284 39.189 1.00 32.54 189 LYS A C 1
ATOM 1461 O O . LYS A 1 189 ? 123.439 74.287 38.587 1.00 33.33 189 LYS A O 1
ATOM 1467 N N . ALA A 1 190 ? 124.791 75.231 40.115 1.00 32.84 190 ALA A N 1
ATOM 1468 C CA . ALA A 1 190 ? 125.314 73.956 40.601 1.00 31.28 190 ALA A CA 1
ATOM 1469 C C . ALA A 1 190 ? 124.209 73.219 41.365 1.00 30.77 190 ALA A C 1
ATOM 1470 O O . ALA A 1 190 ? 123.422 73.853 42.072 1.00 31.92 190 ALA A O 1
ATOM 1472 N N . PRO A 1 191 ? 124.129 71.881 41.209 1.00 31.32 191 PRO A N 1
ATOM 1473 C CA . PRO A 1 191 ? 123.088 71.091 41.874 1.00 31.09 191 PRO A CA 1
ATOM 1474 C C . PRO A 1 191 ? 122.987 71.359 43.380 1.00 30.16 191 PRO A C 1
ATOM 1475 O O . PRO A 1 191 ? 121.876 71.482 43.903 1.00 28.84 191 PRO A O 1
ATOM 1479 N N . THR A 1 192 ? 124.128 71.460 44.061 1.00 29.42 192 THR A N 1
ATOM 1480 C CA . THR A 1 192 ? 124.141 71.757 45.496 1.00 29.95 192 THR A CA 1
ATOM 1481 C C . THR A 1 192 ? 123.465 73.100 45.813 1.00 29.54 192 THR A C 1
ATOM 1482 O O . THR A 1 192 ? 122.695 73.203 46.772 1.00 30.60 192 THR A O 1
ATOM 1486 N N . THR A 1 193 ? 123.734 74.107 44.982 1.00 27.44 193 THR A N 1
ATOM 1487 C CA . THR A 1 193 ? 123.149 75.444 45.125 1.00 28.13 193 THR A CA 1
ATOM 1488 C C . THR A 1 193 ? 121.619 75.428 44.983 1.00 27.80 193 THR A C 1
ATOM 1489 O O . THR A 1 193 ? 120.908 75.975 45.830 1.00 28.80 193 THR A O 1
ATOM 1493 N N . ILE A 1 194 ? 121.125 74.797 43.921 1.00 27.00 194 ILE A N 1
ATOM 1494 C CA . ILE A 1 194 ? 119.683 74.665 43.692 1.00 27.20 194 ILE A CA 1
ATOM 1495 C C . ILE A 1 194 ? 119.005 73.918 44.843 1.00 27.16 194 ILE A C 1
ATOM 1496 O O . ILE A 1 194 ? 117.934 74.317 45.309 1.00 26.55 194 ILE A O 1
ATOM 1501 N N . ALA A 1 195 ? 119.638 72.838 45.298 1.00 26.56 195 ALA A N 1
ATOM 1502 C CA . ALA A 1 195 ? 119.138 72.076 46.442 1.00 27.71 195 ALA A CA 1
ATOM 1503 C C . ALA A 1 195 ? 119.126 72.926 47.713 1.00 26.66 195 ALA A C 1
ATOM 1504 O O . ALA A 1 195 ? 118.147 72.919 48.459 1.00 26.29 195 ALA A O 1
ATOM 1506 N N . GLY A 1 196 ? 120.211 73.666 47.942 1.00 26.47 196 GLY A N 1
ATOM 1507 C CA . GLY A 1 196 ? 120.292 74.582 49.072 1.00 26.20 196 GLY A CA 1
ATOM 1508 C C . GLY A 1 196 ? 119.146 75.577 49.053 1.00 26.34 196 GLY A C 1
ATOM 1509 O O . GLY A 1 196 ? 118.492 75.811 50.074 1.00 25.91 196 GLY A O 1
ATOM 1510 N N . ALA A 1 197 ? 118.892 76.147 47.878 1.00 26.31 197 ALA A N 1
ATOM 1511 C CA . ALA A 1 197 ? 117.843 77.142 47.706 1.00 25.15 197 ALA A CA 1
ATOM 1512 C C . ALA A 1 197 ? 116.473 76.575 48.060 1.00 24.78 197 ALA A C 1
ATOM 1513 O O . ALA A 1 197 ? 115.692 77.220 48.763 1.00 24.90 197 ALA A O 1
ATOM 1515 N N . ALA A 1 198 ? 116.196 75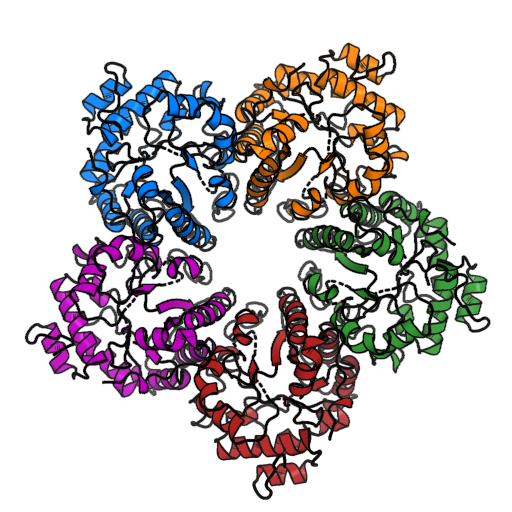.364 47.580 1.00 25.08 198 ALA A N 1
ATOM 1516 C CA . ALA A 1 198 ? 114.911 74.709 47.814 1.00 25.57 198 ALA A CA 1
ATOM 1517 C C . ALA A 1 198 ? 114.674 74.446 49.304 1.00 24.35 198 ALA A C 1
ATOM 1518 O O . ALA A 1 198 ? 113.568 74.661 49.814 1.00 25.30 198 ALA A O 1
ATOM 1520 N N . GLY A 1 199 ? 115.716 73.991 49.994 1.00 23.79 199 GLY A N 1
ATOM 1521 C CA . GLY A 1 199 ? 115.647 73.744 51.432 1.00 22.81 199 GLY A CA 1
ATOM 1522 C C . GLY A 1 199 ? 115.363 74.985 52.261 1.00 23.55 199 GLY A C 1
ATOM 1523 O O . GLY A 1 199 ? 114.651 74.916 53.267 1.00 24.10 199 GLY A O 1
ATOM 1524 N N . VAL A 1 200 ? 115.916 76.123 51.843 1.00 22.70 200 VAL A N 1
ATOM 1525 C CA . VAL A 1 200 ? 115.706 77.390 52.554 1.00 22.62 200 VAL A CA 1
ATOM 1526 C C . VAL A 1 200 ? 114.228 77.801 52.522 1.00 21.59 200 VAL A C 1
ATOM 1527 O O . VAL A 1 200 ? 113.671 78.210 53.541 1.00 22.84 200 VAL A O 1
ATOM 1531 N N . ALA A 1 201 ? 113.595 77.664 51.360 1.00 21.17 201 ALA A N 1
ATOM 1532 C CA . ALA A 1 201 ? 112.178 78.009 51.195 1.00 22.32 201 ALA A CA 1
ATOM 1533 C C . ALA A 1 201 ? 111.262 77.265 52.163 1.00 23.79 201 ALA A C 1
ATOM 1534 O O . ALA A 1 201 ? 110.307 77.844 52.684 1.00 24.68 201 ALA A O 1
ATOM 1536 N N . LEU A 1 202 ? 111.546 75.982 52.380 1.00 25.53 202 LEU A N 1
ATOM 1537 C CA . LEU A 1 202 ? 110.810 75.178 53.355 1.00 26.54 202 LEU A CA 1
ATOM 1538 C C . LEU A 1 202 ? 110.972 75.743 54.763 1.00 25.84 202 LEU A C 1
ATOM 1539 O O . LEU A 1 202 ? 109.991 75.892 55.492 1.00 27.80 202 LEU A O 1
ATOM 1544 N N . CYS A 1 203 ? 112.208 76.064 55.136 1.00 25.59 203 CYS A N 1
ATOM 1545 C CA . CYS A 1 203 ? 112.487 76.604 56.468 1.00 26.13 203 CYS A CA 1
ATOM 1546 C C . CYS A 1 203 ? 111.781 77.935 56.706 1.00 26.18 203 CYS A C 1
ATOM 1547 O O . CYS A 1 203 ? 111.396 78.246 57.837 1.00 25.76 203 CYS A O 1
ATOM 1550 N N . LEU A 1 204 ? 111.604 78.705 55.634 1.00 25.43 204 LEU A N 1
ATOM 1551 C CA . LEU A 1 204 ? 110.877 79.975 55.696 1.00 25.46 204 LEU A CA 1
ATOM 1552 C C . LEU A 1 204 ? 109.365 79.763 55.695 1.00 23.84 204 LEU A C 1
ATOM 1553 O O . LEU A 1 204 ? 108.608 80.665 56.059 1.00 24.27 204 LEU A O 1
ATOM 1558 N N . GLY A 1 205 ? 108.936 78.570 55.290 1.00 24.03 205 GLY A N 1
ATOM 1559 C CA . GLY A 1 205 ? 107.529 78.188 55.364 1.00 23.97 205 GLY A CA 1
ATOM 1560 C C . GLY A 1 205 ? 106.755 78.338 54.072 1.00 25.29 205 GLY A C 1
ATOM 1561 O O . GLY A 1 205 ? 105.527 78.326 54.090 1.00 26.45 205 GLY A O 1
ATOM 1562 N N . ALA A 1 206 ? 107.462 78.473 52.952 1.00 26.10 206 ALA A N 1
ATOM 1563 C CA . ALA A 1 206 ? 106.817 78.674 51.644 1.00 25.22 206 ALA A CA 1
ATOM 1564 C C . ALA A 1 206 ? 105.977 77.480 51.210 1.00 24.08 206 ALA A C 1
ATOM 1565 O O . ALA A 1 206 ? 106.294 76.342 51.540 1.00 25.52 206 ALA A O 1
ATOM 1567 N N . ASP A 1 207 ? 104.906 77.748 50.471 1.00 23.18 207 ASP A N 1
ATOM 1568 C CA . ASP A 1 207 ? 104.103 76.685 49.875 1.00 23.64 207 ASP A CA 1
ATOM 1569 C C . ASP A 1 207 ? 104.760 76.148 48.610 1.00 25.01 207 ASP A C 1
ATOM 1570 O O . ASP A 1 207 ? 104.653 74.966 48.308 1.00 29.10 207 ASP A O 1
ATOM 1575 N N . PHE A 1 208 ? 105.429 77.030 47.872 1.00 24.58 208 PHE A N 1
ATOM 1576 C CA . PHE A 1 208 ? 106.153 76.658 46.661 1.00 24.03 208 PHE A CA 1
ATOM 1577 C C . PHE A 1 208 ? 107.476 77.406 46.589 1.00 24.99 208 PHE A C 1
ATOM 1578 O O . PHE A 1 208 ? 107.600 78.516 47.119 1.00 25.82 208 PHE A O 1
ATOM 1586 N N . VAL A 1 209 ? 108.464 76.791 45.947 1.00 23.82 209 VAL A N 1
ATOM 1587 C CA . VAL A 1 209 ? 109.740 77.450 45.690 1.00 23.78 209 VAL A CA 1
ATOM 1588 C C . VAL A 1 209 ? 110.081 77.361 44.203 1.00 24.98 209 VAL A C 1
ATOM 1589 O O . VAL A 1 209 ? 110.028 76.285 43.613 1.00 26.38 209 VAL A O 1
ATOM 1593 N N . LYS A 1 210 ? 110.404 78.508 43.612 1.00 24.32 210 LYS A N 1
ATOM 1594 C CA . LYS A 1 210 ? 110.817 78.590 42.223 1.00 25.69 210 LYS A CA 1
ATOM 1595 C C . LYS A 1 210 ? 112.333 78.700 42.166 1.00 26.52 210 LYS A C 1
ATOM 1596 O O . LYS A 1 210 ? 112.922 79.639 42.714 1.00 26.55 210 LYS A O 1
ATOM 1602 N N . VAL A 1 211 ? 112.954 77.721 41.515 1.00 25.54 211 VAL A N 1
ATOM 1603 C CA . VAL A 1 211 ? 114.407 77.679 41.368 1.00 26.56 211 VAL A CA 1
ATOM 1604 C C . VAL A 1 211 ? 114.790 77.549 39.901 1.00 27.72 211 VAL A C 1
ATOM 1605 O O . VAL A 1 211 ? 113.964 77.174 39.061 1.00 30.39 211 VAL A O 1
ATOM 1609 N N . ASN A 1 212 ? 116.044 77.871 39.595 1.00 28.87 212 ASN A N 1
ATOM 1610 C CA . ASN A 1 212 ? 116.621 77.557 38.295 1.00 30.19 212 ASN A CA 1
ATOM 1611 C C . ASN A 1 212 ? 116.794 76.045 38.171 1.00 30.84 212 ASN A C 1
ATOM 1612 O O . ASN A 1 212 ? 116.999 75.362 39.182 1.00 30.22 212 ASN A O 1
ATOM 1617 N N . PRO A 1 213 ? 116.714 75.510 36.937 1.00 32.12 213 PRO A N 1
ATOM 1618 C CA . PRO A 1 213 ? 117.106 74.112 36.797 1.00 30.93 213 PRO A CA 1
ATOM 1619 C C . PRO A 1 213 ? 118.618 73.989 37.012 1.00 30.00 213 PRO A C 1
ATOM 1620 O O . PRO A 1 213 ? 119.366 74.857 36.571 1.00 29.58 213 PRO A O 1
ATOM 1624 N N . PRO A 1 214 ? 119.067 72.937 37.719 1.00 30.82 214 PRO A N 1
ATOM 1625 C CA . PRO A 1 214 ? 120.512 72.786 37.886 1.00 31.55 214 PRO A CA 1
ATOM 1626 C C . PRO A 1 214 ? 121.172 72.301 36.600 1.00 33.27 214 PRO A C 1
ATOM 1627 O O . PRO A 1 214 ? 120.508 71.703 35.753 1.00 34.00 214 PRO A O 1
ATOM 1631 N N . VAL A 1 215 ? 122.463 72.579 36.452 1.00 33.55 215 VAL A N 1
ATOM 1632 C CA . VAL A 1 215 ? 123.237 72.060 35.327 1.00 36.56 215 VAL A CA 1
ATOM 1633 C C . VAL A 1 215 ? 123.345 70.539 35.419 1.00 39.19 215 VAL A C 1
ATOM 1634 O O . VAL A 1 215 ? 123.254 69.968 36.511 1.00 38.91 215 VAL A O 1
ATOM 1638 N N . ALA A 1 216 ? 123.518 69.889 34.269 1.00 41.93 216 ALA A N 1
ATOM 1639 C CA . ALA A 1 216 ? 123.813 68.463 34.226 1.00 40.63 216 ALA A CA 1
ATOM 1640 C C . ALA A 1 216 ? 125.252 68.232 34.674 1.00 42.63 216 ALA A C 1
ATOM 1641 O O . ALA A 1 216 ? 126.132 69.050 34.398 1.00 41.78 216 ALA A O 1
ATOM 1643 N N . THR A 1 217 ? 125.476 67.128 35.383 1.00 44.65 217 THR A N 1
ATOM 1644 C CA . THR A 1 217 ? 126.821 66.705 35.776 1.00 45.60 217 THR A CA 1
ATOM 1645 C C . THR A 1 217 ? 127.206 65.428 35.030 1.00 47.59 217 THR A C 1
ATOM 1646 O O . THR A 1 217 ? 126.431 64.928 34.208 1.00 43.77 217 THR A O 1
ATOM 1650 N N . GLU A 1 218 ? 128.401 64.908 35.312 1.00 48.54 218 GLU A N 1
ATOM 1651 C CA . GLU A 1 218 ? 128.846 63.638 34.739 1.00 54.55 218 GLU A CA 1
ATOM 1652 C C . GLU A 1 218 ? 127.906 62.493 35.115 1.00 52.26 218 GLU A C 1
ATOM 1653 O O . GLU A 1 218 ? 127.546 61.673 34.272 1.00 57.27 218 GLU A O 1
ATOM 1659 N N . ASP A 1 219 ? 127.500 62.463 36.381 1.00 54.60 219 ASP A N 1
ATOM 1660 C CA . ASP A 1 219 ? 126.697 61.370 36.923 1.00 60.78 219 ASP A CA 1
ATOM 1661 C C . ASP A 1 219 ? 125.197 61.483 36.615 1.00 58.87 219 ASP A C 1
ATOM 1662 O O . ASP A 1 219 ? 124.520 60.467 36.427 1.00 51.96 219 ASP A O 1
ATOM 1667 N N . LYS A 1 220 ? 124.684 62.713 36.567 1.00 55.35 220 LYS A N 1
ATOM 1668 C CA . LYS A 1 220 ? 123.239 62.941 36.484 1.00 47.28 220 LYS A CA 1
ATOM 1669 C C . LYS A 1 220 ? 122.843 64.034 35.495 1.00 42.60 220 LYS A C 1
ATOM 1670 O O . LYS A 1 220 ? 123.587 64.992 35.277 1.00 41.32 220 LYS A O 1
ATOM 1676 N N . THR A 1 221 ? 121.656 63.885 34.911 1.00 39.67 221 THR A N 1
ATOM 1677 C CA . THR A 1 221 ? 121.073 64.920 34.060 1.00 40.02 221 THR A CA 1
ATOM 1678 C C . THR A 1 221 ? 120.567 66.086 34.917 1.00 36.45 221 THR A C 1
ATOM 1679 O O . THR A 1 221 ? 120.548 66.000 36.150 1.00 35.41 221 THR A O 1
ATOM 1683 N N . SER A 1 222 ? 120.158 67.167 34.256 1.00 35.87 222 SER A N 1
ATOM 1684 C CA . SER A 1 222 ? 119.555 68.313 34.936 1.00 35.30 222 SER A CA 1
ATOM 1685 C C . SER A 1 222 ? 118.353 67.886 35.778 1.00 34.86 222 SER A C 1
ATOM 1686 O O . SER A 1 222 ? 118.274 68.212 36.968 1.00 35.44 222 SER A O 1
ATOM 1689 N N . ALA A 1 223 ? 117.437 67.141 35.161 1.00 33.41 223 ALA A N 1
ATOM 1690 C CA . ALA A 1 223 ? 116.229 66.668 35.837 1.00 33.17 223 ALA A CA 1
ATOM 1691 C C . ALA A 1 223 ? 116.549 65.730 37.005 1.00 33.00 223 ALA A C 1
ATOM 1692 O O . ALA A 1 223 ? 115.896 65.785 38.049 1.00 30.13 223 ALA A O 1
ATOM 1694 N N . GLU A 1 224 ? 117.563 64.886 36.832 1.00 33.11 224 GLU A N 1
ATOM 1695 C CA . GLU A 1 224 ? 117.985 63.967 37.887 1.00 34.10 224 GLU A CA 1
ATOM 1696 C C . GLU A 1 224 ? 118.576 64.711 39.085 1.00 32.06 224 GLU A C 1
ATOM 1697 O O . GLU A 1 224 ? 118.310 64.355 40.233 1.00 32.64 224 GLU A O 1
ATOM 1703 N N . ASN A 1 225 ? 119.363 65.750 38.810 1.00 32.73 225 ASN A N 1
ATOM 1704 C CA . ASN A 1 225 ? 119.899 66.616 39.858 1.00 32.61 225 ASN A CA 1
ATOM 1705 C C . ASN A 1 225 ? 118.804 67.408 40.573 1.00 31.66 225 ASN A C 1
ATOM 1706 O O . ASN A 1 225 ? 118.887 67.646 41.782 1.00 31.65 225 ASN A O 1
ATOM 1711 N N . LEU A 1 226 ? 117.769 67.790 39.827 1.00 29.54 226 LEU A N 1
ATOM 1712 C CA . LEU A 1 226 ? 116.622 68.495 40.396 1.00 28.91 226 LEU A CA 1
ATOM 1713 C C . LEU A 1 226 ? 115.902 67.668 41.462 1.00 30.44 226 LEU A C 1
ATOM 1714 O O . LEU A 1 226 ? 115.342 68.227 42.408 1.00 28.75 226 LEU A O 1
ATOM 1719 N N . ALA A 1 227 ? 115.925 66.343 41.310 1.00 29.86 227 ALA A N 1
ATOM 1720 C CA . ALA A 1 227 ? 115.271 65.440 42.263 1.00 30.81 227 ALA A CA 1
ATOM 1721 C C . ALA A 1 227 ? 115.788 65.626 43.691 1.00 29.63 227 ALA A C 1
ATOM 1722 O O . ALA A 1 227 ? 115.026 65.514 44.652 1.00 32.70 227 ALA A O 1
ATOM 1724 N N . VAL A 1 228 ? 117.081 65.916 43.814 1.00 28.61 228 VAL A N 1
ATOM 1725 C CA . VAL A 1 228 ? 117.716 66.180 45.100 1.00 30.09 228 VAL A CA 1
ATOM 1726 C C . VAL A 1 228 ? 117.146 67.464 45.708 1.00 29.40 228 VAL A C 1
ATOM 1727 O O . VAL A 1 228 ? 116.929 67.551 46.921 1.00 26.55 228 VAL A O 1
ATOM 1731 N N . ALA A 1 229 ? 116.892 68.448 44.847 1.00 29.58 229 ALA A N 1
ATOM 1732 C CA . ALA A 1 229 ? 116.327 69.718 45.275 1.00 28.19 229 ALA A CA 1
ATOM 1733 C C . ALA A 1 229 ? 114.862 69.572 45.694 1.00 27.96 229 ALA A C 1
ATOM 1734 O O . ALA A 1 229 ? 114.458 70.124 46.715 1.00 28.58 229 ALA A O 1
ATOM 1736 N N . SER A 1 230 ? 114.081 68.812 44.923 1.00 28.11 230 SER A N 1
ATOM 1737 C CA . SER A 1 230 ? 112.679 68.558 45.264 1.00 27.13 230 SER A CA 1
ATOM 1738 C C . SER A 1 230 ? 112.575 67.848 46.602 1.00 26.95 230 SER A C 1
ATOM 1739 O O . SER A 1 230 ? 111.658 68.109 47.380 1.00 26.23 230 SER A O 1
ATOM 1742 N N . ALA A 1 231 ? 113.524 66.951 46.857 1.00 27.60 231 ALA A N 1
ATOM 1743 C CA . ALA A 1 231 ? 113.597 66.234 48.123 1.00 27.68 231 ALA A CA 1
ATOM 1744 C C . ALA A 1 231 ? 113.909 67.197 49.275 1.00 27.53 231 ALA A C 1
ATOM 1745 O O . ALA A 1 231 ? 113.202 67.205 50.285 1.00 28.66 231 ALA A O 1
ATOM 1747 N N . ALA A 1 232 ? 114.947 68.019 49.094 1.00 28.54 232 ALA A N 1
ATOM 1748 C CA . ALA A 1 232 ? 115.354 69.045 50.068 1.00 27.62 232 ALA A CA 1
ATOM 1749 C C . ALA A 1 232 ? 114.218 69.988 50.464 1.00 26.86 232 ALA A C 1
ATOM 1750 O O . ALA A 1 232 ? 114.137 70.432 51.615 1.00 25.47 232 ALA A O 1
ATOM 1752 N N . ALA A 1 233 ? 113.352 70.289 49.499 1.00 27.18 233 ALA A N 1
ATOM 1753 C CA . ALA A 1 233 ? 112.201 71.167 49.703 1.00 27.10 233 ALA A CA 1
ATOM 1754 C C . ALA A 1 233 ? 111.096 70.533 50.554 1.00 27.19 233 ALA A C 1
ATOM 1755 O O . ALA A 1 233 ? 110.231 71.242 51.066 1.00 30.31 233 ALA A O 1
ATOM 1757 N N . GLY A 1 234 ? 111.125 69.207 50.697 1.00 26.19 234 GLY A N 1
ATOM 1758 C CA . GLY A 1 234 ? 110.163 68.490 51.536 1.00 25.38 234 GLY A CA 1
ATOM 1759 C C . GLY A 1 234 ? 108.720 68.756 51.152 1.00 26.39 234 GLY A C 1
ATOM 1760 O O . GLY A 1 234 ? 108.320 68.522 50.012 1.00 28.63 234 GLY A O 1
ATOM 1761 N N . ARG A 1 235 ? 107.943 69.264 52.104 1.00 29.26 235 ARG A N 1
ATOM 1762 C CA . ARG A 1 235 ? 106.534 69.598 51.870 1.00 29.77 235 ARG A CA 1
ATOM 1763 C C . ARG A 1 235 ? 106.308 70.956 51.183 1.00 28.96 235 ARG A C 1
ATOM 1764 O O . ARG A 1 235 ? 105.167 71.394 51.033 1.00 33.16 235 ARG A O 1
ATOM 1772 N N . THR A 1 236 ? 107.389 71.622 50.783 1.00 27.40 236 THR A N 1
ATOM 1773 C CA . THR A 1 236 ? 107.295 72.800 49.922 1.00 27.01 236 THR A CA 1
ATOM 1774 C C . THR A 1 236 ? 107.430 72.330 48.477 1.00 25.97 236 THR A C 1
ATOM 1775 O O . THR A 1 236 ? 108.439 71.731 48.114 1.00 26.97 236 THR A O 1
ATOM 1779 N N . GLY A 1 237 ? 106.406 72.587 47.666 1.00 24.73 237 GLY A N 1
ATOM 1780 C CA . GLY A 1 237 ? 106.420 72.197 46.253 1.00 26.32 237 GLY A CA 1
ATOM 1781 C C . GLY A 1 237 ? 107.481 72.956 45.475 1.00 26.52 237 GLY A C 1
ATOM 1782 O O . GLY A 1 237 ? 107.596 74.176 45.604 1.00 28.26 237 GLY A O 1
ATOM 1783 N N . LEU A 1 238 ? 108.272 72.243 44.679 1.00 24.21 238 LEU A N 1
ATOM 1784 C CA . LEU A 1 238 ? 109.289 72.897 43.866 1.00 24.73 238 LEU A CA 1
ATOM 1785 C C . LEU A 1 238 ? 108.760 73.160 42.460 1.00 27.81 238 LEU A C 1
ATOM 1786 O O . LEU A 1 238 ? 108.265 72.246 41.802 1.00 28.83 238 LEU A O 1
ATOM 1791 N N . VAL A 1 239 ? 108.851 74.410 42.010 1.00 28.68 239 VAL A N 1
ATOM 1792 C CA . VAL A 1 239 ? 108.556 74.724 40.616 1.00 29.85 239 VAL A CA 1
ATOM 1793 C C . VAL A 1 239 ? 109.827 75.159 39.898 1.00 28.89 239 VAL A C 1
ATOM 1794 O O . VAL A 1 239 ? 110.723 75.752 40.497 1.00 28.67 239 VAL A O 1
ATOM 1798 N N . CYS A 1 240 ? 109.900 74.854 38.612 1.00 29.64 240 CYS A N 1
ATOM 1799 C CA . CYS A 1 240 ? 111.093 75.124 37.843 1.00 31.30 240 CYS A CA 1
ATOM 1800 C C . CYS A 1 240 ? 110.733 75.810 36.529 1.00 32.46 240 CYS A C 1
ATOM 1801 O O . CYS A 1 240 ? 109.580 76.184 36.319 1.00 31.89 240 CYS A O 1
ATOM 1804 N N . ALA A 1 241 ? 111.721 75.988 35.656 1.00 39.78 241 ALA A N 1
ATOM 1805 C CA . ALA A 1 241 ? 111.506 76.640 34.359 1.00 41.59 241 ALA A CA 1
ATOM 1806 C C . ALA A 1 241 ? 112.199 75.900 33.213 1.00 40.32 241 ALA A C 1
ATOM 1807 O O . ALA A 1 241 ? 113.254 75.293 33.401 1.00 43.38 241 ALA A O 1
ATOM 1809 N N . GLY A 1 242 ? 111.592 75.949 32.031 1.00 40.22 242 GLY A N 1
ATOM 1810 C CA . GLY A 1 242 ? 112.235 75.467 30.813 1.00 41.61 242 GLY A CA 1
ATOM 1811 C C . GLY A 1 242 ? 113.023 76.581 30.144 1.00 45.38 242 GLY A C 1
ATOM 1812 O O . GLY A 1 242 ? 112.792 77.763 30.420 1.00 44.23 242 GLY A O 1
ATOM 1813 N N . GLY A 1 243 ? 113.956 76.204 29.270 1.00 46.04 243 GLY A N 1
ATOM 1814 C CA . GLY A 1 243 ? 114.780 77.162 28.530 1.00 49.95 243 GLY A CA 1
ATOM 1815 C C . GLY A 1 243 ? 113.958 78.066 27.627 1.00 57.11 243 GLY A C 1
ATOM 1816 O O . GLY A 1 243 ? 113.144 77.586 26.828 1.00 57.73 243 GLY A O 1
ATOM 1817 N N . SER A 1 244 ? 114.176 79.375 27.763 1.00 65.42 244 SER A N 1
ATOM 1818 C CA . SER A 1 244 ? 113.453 80.397 26.997 1.00 67.21 244 SER A CA 1
ATOM 1819 C C . SER A 1 244 ? 113.898 80.430 25.535 1.00 64.29 244 SER A C 1
ATOM 1820 O O . SER A 1 244 ? 113.263 81.069 24.688 1.00 56.88 244 SER A O 1
ATOM 1823 N N . THR A 1 245 ? 114.985 79.717 25.252 1.00 66.27 245 THR A N 1
ATOM 1824 C CA . THR A 1 245 ? 115.690 79.812 23.979 1.00 67.87 245 THR A CA 1
ATOM 1825 C C . THR A 1 245 ? 115.484 78.608 23.044 1.00 70.74 245 THR A C 1
ATOM 1826 O O . THR A 1 245 ? 115.660 78.729 21.828 1.00 75.01 245 THR A O 1
ATOM 1830 N N . VAL A 1 246 ? 115.103 77.462 23.608 1.00 65.31 246 VAL A N 1
ATOM 1831 C CA . VAL A 1 246 ? 114.972 76.215 22.837 1.00 60.51 246 VAL A CA 1
ATOM 1832 C C . VAL A 1 246 ? 113.653 76.118 22.052 1.00 58.76 246 VAL A C 1
ATOM 1833 O O . VAL A 1 246 ? 112.767 76.965 22.203 1.00 59.75 246 VAL A O 1
ATOM 1837 N N . GLU A 1 247 ? 113.546 75.082 21.214 1.00 59.04 247 GLU A N 1
ATOM 1838 C CA . GLU A 1 247 ? 112.319 74.768 20.469 1.00 58.43 247 GLU A CA 1
ATOM 1839 C C . GLU A 1 247 ? 111.191 74.354 21.408 1.00 51.17 247 GLU A C 1
ATOM 1840 O O . GLU A 1 247 ? 111.440 73.871 22.514 1.00 47.58 247 GLU A O 1
ATOM 1846 N N . ALA A 1 248 ? 109.954 74.528 20.950 1.00 47.27 248 ALA A N 1
ATOM 1847 C CA . ALA A 1 248 ? 108.766 74.202 21.744 1.00 47.48 248 ALA A CA 1
ATOM 1848 C C . ALA A 1 248 ? 108.735 72.762 22.271 1.00 48.47 248 ALA A C 1
ATOM 1849 O O . ALA A 1 248 ? 108.394 72.536 23.434 1.00 50.28 248 ALA A O 1
ATOM 1851 N N . LYS A 1 249 ? 109.087 71.797 21.422 1.00 47.06 249 LYS A N 1
ATOM 1852 C CA . LYS A 1 249 ? 109.112 70.393 21.833 1.00 46.87 249 LYS A CA 1
ATOM 1853 C C . LYS A 1 249 ? 110.155 70.145 22.926 1.00 43.52 249 LYS A C 1
ATOM 1854 O O . LYS A 1 249 ? 109.885 69.430 23.894 1.00 40.32 249 LYS A O 1
ATOM 1860 N N . VAL A 1 250 ? 111.336 70.738 22.757 1.00 42.82 250 VAL A N 1
ATOM 1861 C CA . VAL A 1 250 ? 112.412 70.644 23.744 1.00 40.94 250 VAL A CA 1
ATOM 1862 C C . VAL A 1 250 ? 111.962 71.263 25.067 1.00 39.05 250 VAL A C 1
ATOM 1863 O O . VAL A 1 250 ? 112.204 70.704 26.140 1.00 38.04 250 VAL A O 1
ATOM 1867 N N . PHE A 1 251 ? 111.295 72.410 24.970 1.00 35.67 251 PHE A N 1
ATOM 1868 C CA . PHE A 1 251 ? 110.769 73.110 26.136 1.00 35.37 251 PHE A CA 1
ATOM 1869 C C . PHE A 1 251 ? 109.766 72.245 26.904 1.00 34.61 251 PHE A C 1
ATOM 1870 O O . PHE A 1 251 ? 109.870 72.103 28.124 1.00 35.87 251 PHE A O 1
ATOM 1878 N N . LEU A 1 252 ? 108.812 71.663 26.183 1.00 32.39 252 LEU A N 1
ATOM 1879 C CA . LEU A 1 252 ? 107.792 70.813 26.794 1.00 34.09 252 LEU A CA 1
ATOM 1880 C C . LEU A 1 252 ? 108.364 69.518 27.380 1.00 34.51 252 LEU A C 1
ATOM 1881 O O . LEU A 1 252 ? 107.855 69.012 28.382 1.00 34.29 252 LEU A O 1
ATOM 1886 N N . GLN A 1 253 ? 109.417 68.991 26.758 1.00 32.97 253 GLN A N 1
ATOM 1887 C CA . GLN A 1 253 ? 110.113 67.815 27.276 1.00 33.99 253 GLN A CA 1
ATOM 1888 C C . GLN A 1 253 ? 110.801 68.133 28.604 1.00 35.44 253 GLN A C 1
ATOM 1889 O O . GLN A 1 253 ? 110.693 67.368 29.562 1.00 33.38 253 GLN A O 1
ATOM 1895 N N . GLN A 1 254 ? 111.504 69.264 28.653 1.00 36.46 254 GLN A N 1
ATOM 1896 C CA . GLN A 1 254 ? 112.132 69.727 29.887 1.00 34.94 254 GLN A CA 1
ATOM 1897 C C . GLN A 1 254 ? 111.123 69.784 31.025 1.00 32.21 254 GLN A C 1
ATOM 1898 O O . GLN A 1 254 ? 111.378 69.254 32.104 1.00 31.90 254 GLN A O 1
ATOM 1904 N N . LEU A 1 255 ? 109.975 70.410 30.772 1.00 32.34 255 LEU A N 1
ATOM 1905 C CA . LEU A 1 255 ? 108.921 70.526 31.779 1.00 33.57 255 LEU A CA 1
ATOM 1906 C C . LEU A 1 255 ? 108.443 69.166 32.268 1.00 34.85 255 LEU A C 1
ATOM 1907 O O . LEU A 1 255 ? 108.298 68.957 33.473 1.00 38.54 255 LEU A O 1
ATOM 1912 N N . HIS A 1 256 ? 108.208 68.254 31.324 1.00 33.43 256 HIS A N 1
ATOM 1913 C CA . HIS A 1 256 ? 107.794 66.883 31.625 1.00 34.02 256 HIS A CA 1
ATOM 1914 C C . HIS A 1 256 ? 108.813 66.180 32.478 1.00 30.88 256 HIS A C 1
ATOM 1915 O O . HIS A 1 256 ? 108.470 65.573 33.489 1.00 27.90 256 HIS A O 1
ATOM 1922 N N . ASP A 1 257 ? 110.080 66.269 32.076 1.00 31.16 257 ASP A N 1
ATOM 1923 C CA . ASP A 1 257 ? 111.176 65.630 32.791 1.00 31.51 257 ASP A CA 1
ATOM 1924 C C . ASP A 1 257 ? 111.336 66.173 34.205 1.00 32.26 257 ASP A C 1
ATOM 1925 O O . ASP A 1 257 ? 111.586 65.416 35.138 1.00 34.48 257 ASP A O 1
ATOM 1930 N N . GLN A 1 258 ? 111.180 67.486 34.353 1.00 32.09 258 GLN A N 1
ATOM 1931 C CA . GLN A 1 258 ? 111.287 68.142 35.653 1.00 30.67 258 GLN A CA 1
ATOM 1932 C C . GLN A 1 258 ? 110.257 67.616 36.640 1.00 30.04 258 GLN A C 1
ATOM 1933 O O . GLN A 1 258 ? 110.558 67.436 37.822 1.00 29.11 258 GLN A O 1
ATOM 1939 N N . ILE A 1 259 ? 109.043 67.372 36.153 1.00 30.57 259 ILE A N 1
ATOM 1940 C CA . ILE A 1 259 ? 107.986 66.838 37.002 1.00 33.15 259 ILE A CA 1
ATOM 1941 C C . ILE A 1 259 ? 108.221 65.357 37.300 1.00 35.47 259 ILE A C 1
ATOM 1942 O O . ILE A 1 259 ? 108.315 64.963 38.465 1.00 36.29 259 ILE A O 1
ATOM 1947 N N . TYR A 1 260 ? 108.340 64.547 36.251 1.00 36.32 260 TYR A N 1
ATOM 1948 C CA . TYR A 1 260 ? 108.322 63.090 36.416 1.00 36.35 260 TYR A CA 1
ATOM 1949 C C . TYR A 1 260 ? 109.663 62.462 36.797 1.00 33.79 260 TYR A C 1
ATOM 1950 O O . TYR A 1 260 ? 109.692 61.410 37.428 1.00 36.61 260 TYR A O 1
ATOM 1959 N N . ILE A 1 261 ? 110.763 63.112 36.432 1.00 32.79 261 ILE A N 1
ATOM 1960 C CA . ILE A 1 261 ? 112.086 62.674 36.875 1.00 34.84 261 ILE A CA 1
ATOM 1961 C C . ILE A 1 261 ? 112.576 63.564 38.026 1.00 36.40 261 ILE A C 1
ATOM 1962 O O . ILE A 1 261 ? 112.983 63.060 39.077 1.00 38.97 261 ILE A O 1
ATOM 1967 N N . GLY A 1 262 ? 112.505 64.882 37.835 1.00 36.20 262 GLY A N 1
ATOM 1968 C CA . GLY A 1 262 ? 113.009 65.839 38.826 1.00 31.98 262 GLY A CA 1
ATOM 1969 C C . GLY A 1 262 ? 112.136 66.040 40.052 1.00 30.29 262 GLY A C 1
ATOM 1970 O O . GLY A 1 262 ? 112.564 66.668 41.018 1.00 33.93 262 GLY A O 1
ATOM 1971 N N . GLY A 1 263 ? 110.909 65.526 40.007 1.00 29.61 263 GLY A N 1
ATOM 1972 C CA . GLY A 1 263 ? 109.986 65.615 41.134 1.00 29.23 263 GLY A CA 1
ATOM 1973 C C . GLY A 1 263 ? 109.415 66.999 41.391 1.00 30.34 263 GLY A C 1
ATOM 1974 O O . GLY A 1 263 ? 109.049 67.316 42.524 1.00 31.64 263 GLY A O 1
ATOM 1975 N N . ALA A 1 264 ? 109.331 67.825 40.349 1.00 28.62 264 ALA A N 1
ATOM 1976 C CA . ALA A 1 264 ? 108.772 69.177 40.481 1.00 28.64 264 ALA A CA 1
ATOM 1977 C C . ALA A 1 264 ? 107.249 69.165 40.627 1.00 28.64 264 ALA A C 1
ATOM 1978 O O . ALA A 1 264 ? 106.575 68.306 40.067 1.00 30.15 264 ALA A O 1
ATOM 1980 N N . SER A 1 265 ? 106.719 70.122 41.383 1.00 27.74 265 SER A N 1
ATOM 1981 C CA . SER A 1 265 ? 105.278 70.246 41.602 1.00 29.31 265 SER A CA 1
ATOM 1982 C C . SER A 1 265 ? 104.638 71.288 40.678 1.00 29.44 265 SER A C 1
ATOM 1983 O O . SER A 1 265 ? 103.514 71.737 40.911 1.00 30.37 265 SER A O 1
ATOM 1986 N N . GLY A 1 266 ? 105.358 71.667 39.627 1.00 29.80 266 GLY A N 1
ATOM 1987 C CA . GLY A 1 266 ? 104.854 72.626 38.656 1.00 31.75 266 GLY A CA 1
ATOM 1988 C C . GLY A 1 266 ? 105.955 73.425 37.986 1.00 33.83 266 GLY A C 1
ATOM 1989 O O . GLY A 1 266 ? 107.125 73.022 37.988 1.00 35.95 266 GLY A O 1
ATOM 1990 N N . ASN A 1 267 ? 105.577 74.566 37.417 1.00 32.65 267 ASN A N 1
ATOM 1991 C CA . ASN A 1 267 ? 106.515 75.395 36.660 1.00 32.22 267 ASN A CA 1
ATOM 1992 C C . ASN A 1 267 ? 106.151 76.881 36.625 1.00 30.62 267 ASN A C 1
ATOM 1993 O O . ASN A 1 267 ? 105.010 77.265 36.882 1.00 28.74 267 ASN A O 1
ATOM 1998 N N . ALA A 1 268 ? 107.146 77.706 36.314 1.00 30.70 268 ALA A N 1
ATOM 1999 C CA . ALA A 1 268 ? 106.946 79.132 36.142 1.00 29.31 268 ALA A CA 1
ATOM 2000 C C . ALA A 1 268 ? 107.472 79.532 34.770 1.00 30.99 268 ALA A C 1
ATOM 2001 O O . ALA A 1 268 ? 108.645 79.317 34.460 1.00 34.12 268 ALA A O 1
ATOM 2003 N N . THR A 1 269 ? 106.593 80.090 33.944 1.00 30.18 269 THR A N 1
ATOM 2004 C CA . THR A 1 269 ? 106.965 80.506 32.593 1.00 29.25 269 THR A CA 1
ATOM 2005 C C . THR A 1 269 ? 106.574 81.968 32.357 1.00 28.18 269 THR A C 1
ATOM 2006 O O . THR A 1 269 ? 105.468 82.394 32.712 1.00 28.14 269 THR A O 1
ATOM 2010 N N . GLY A 1 270 ? 107.491 82.729 31.763 1.00 26.88 270 GLY A N 1
ATOM 2011 C CA . GLY A 1 270 ? 107.288 84.157 31.553 1.00 29.24 270 GLY A CA 1
ATOM 2012 C C . GLY A 1 270 ? 107.430 84.558 30.100 1.00 31.15 270 GLY A C 1
ATOM 2013 O O . GLY A 1 270 ? 106.486 84.427 29.311 1.00 28.26 270 GLY A O 1
ATOM 2014 N N . ARG A 1 271 ? 108.620 85.034 29.738 1.00 31.48 271 ARG A N 1
ATOM 2015 C CA . ARG A 1 271 ? 108.849 85.559 28.391 1.00 33.10 271 ARG A CA 1
ATOM 2016 C C . ARG A 1 271 ? 108.602 84.553 27.268 1.00 34.07 271 ARG A C 1
ATOM 2017 O O . ARG A 1 271 ? 108.190 84.938 26.171 1.00 35.21 271 ARG A O 1
ATOM 2025 N N . ASN A 1 272 ? 108.820 83.270 27.544 1.00 32.47 272 ASN A N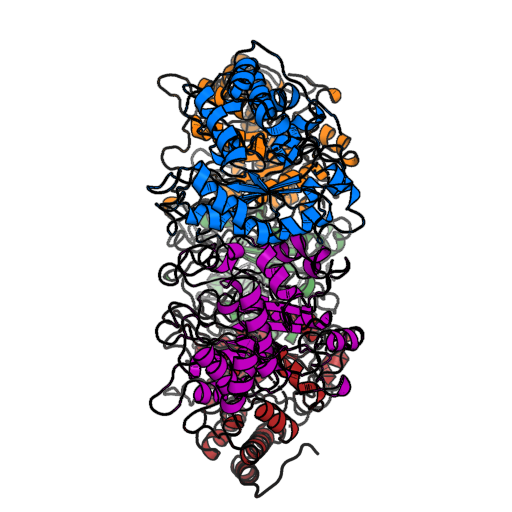 1
ATOM 2026 C CA . ASN A 1 272 ? 108.547 82.241 26.549 1.00 34.91 272 ASN A CA 1
ATOM 2027 C C . ASN A 1 272 ? 107.081 82.240 26.101 1.00 34.44 272 ASN A C 1
ATOM 2028 O O . ASN A 1 272 ? 106.775 81.923 24.953 1.00 37.59 272 ASN A O 1
ATOM 2033 N N . ILE A 1 273 ? 106.185 82.616 27.005 1.00 29.57 273 ILE A N 1
ATOM 2034 C CA . ILE A 1 273 ? 104.789 82.812 26.657 1.00 28.81 273 ILE A CA 1
ATOM 2035 C C . ILE A 1 273 ? 104.543 84.190 26.019 1.00 30.56 273 ILE A C 1
ATOM 2036 O O . ILE A 1 273 ? 104.106 84.271 24.868 1.00 32.75 273 ILE A O 1
ATOM 2041 N N . HIS A 1 274 ? 104.836 85.265 26.752 1.00 28.60 274 HIS A N 1
ATOM 2042 C CA . HIS A 1 274 ? 104.342 86.590 26.364 1.00 28.84 274 HIS A CA 1
ATOM 2043 C C . HIS A 1 274 ? 105.014 87.225 25.181 1.00 28.60 274 HIS A C 1
ATOM 2044 O O . HIS A 1 274 ? 104.442 88.127 24.572 1.00 29.05 274 HIS A O 1
ATOM 2051 N N . GLN A 1 275 ? 106.205 86.745 24.823 1.00 26.99 275 GLN A N 1
ATOM 2052 C CA . GLN A 1 275 ? 106.925 87.262 23.658 1.00 27.02 275 GLN A CA 1
ATOM 2053 C C . GLN A 1 275 ? 106.315 86.807 22.329 1.00 29.83 275 GLN A C 1
ATOM 2054 O O . GLN A 1 275 ? 106.714 87.271 21.260 1.00 31.62 275 GLN A O 1
ATOM 2060 N N . ARG A 1 276 ? 105.346 85.900 22.410 1.00 32.05 276 ARG A N 1
ATOM 2061 C CA . ARG A 1 276 ? 104.650 85.385 21.236 1.00 34.00 276 ARG A CA 1
ATOM 2062 C C . ARG A 1 276 ? 103.362 86.161 21.010 1.00 33.35 276 ARG A C 1
ATOM 2063 O O . ARG A 1 276 ? 102.873 86.840 21.917 1.00 33.04 276 ARG A O 1
ATOM 2071 N N . SER A 1 277 ? 102.821 86.062 19.797 1.00 34.40 277 SER A N 1
ATOM 2072 C CA . SER A 1 277 ? 101.510 86.633 19.481 1.00 35.17 277 SER A CA 1
ATOM 2073 C C . SER A 1 277 ? 100.451 86.045 20.413 1.00 34.18 277 SER A C 1
ATOM 2074 O O . SER A 1 277 ? 100.627 84.938 20.923 1.00 33.65 277 SER A O 1
ATOM 2077 N N . LEU A 1 278 ? 99.361 86.781 20.628 1.00 31.89 278 LEU A N 1
ATOM 2078 C CA . LEU A 1 278 ? 98.310 86.361 21.560 1.00 32.82 278 LEU A CA 1
ATOM 2079 C C . LEU A 1 278 ? 97.842 84.924 21.333 1.00 34.82 278 LEU A C 1
ATOM 2080 O O . LEU A 1 278 ? 97.777 84.142 22.283 1.00 34.74 278 LEU A O 1
ATOM 2085 N N . ASP A 1 279 ? 97.534 84.581 20.080 1.00 36.55 279 ASP A N 1
ATOM 2086 C CA . ASP A 1 279 ? 97.063 83.237 19.738 1.00 36.09 279 ASP A CA 1
ATOM 2087 C C . ASP A 1 279 ? 98.064 82.149 20.114 1.00 31.48 279 ASP A C 1
ATOM 2088 O O . ASP A 1 279 ? 97.724 81.209 20.828 1.00 33.31 279 ASP A O 1
ATOM 2093 N N . GLU A 1 280 ? 99.296 82.294 19.639 1.00 30.12 280 GLU A N 1
ATOM 2094 C CA . GLU A 1 280 ? 100.355 81.332 19.922 1.00 32.46 280 GLU A CA 1
ATOM 2095 C C . GLU A 1 280 ? 100.724 81.291 21.410 1.00 33.03 280 GLU A C 1
ATOM 2096 O O . GLU A 1 280 ? 101.089 80.240 21.930 1.00 33.09 280 GLU A O 1
ATOM 2102 N N . ALA A 1 281 ? 100.624 82.437 22.081 1.00 33.71 281 ALA A N 1
ATOM 2103 C CA . ALA A 1 281 ? 100.870 82.532 23.519 1.00 32.35 281 ALA A CA 1
ATOM 2104 C C . ALA A 1 281 ? 99.808 81.767 24.299 1.00 31.35 281 ALA A C 1
ATOM 2105 O O . ALA A 1 281 ? 100.129 81.054 25.254 1.00 30.14 281 ALA A O 1
ATOM 2107 N N . VAL A 1 282 ? 98.549 81.922 23.888 1.00 29.46 282 VAL A N 1
ATOM 2108 C CA . VAL A 1 282 ? 97.435 81.192 24.488 1.00 31.17 282 VAL A CA 1
ATOM 2109 C C . VAL A 1 282 ? 97.635 79.681 24.301 1.00 31.46 282 VAL A C 1
ATOM 2110 O O . VAL A 1 282 ? 97.456 78.904 25.243 1.00 30.07 282 VAL A O 1
ATOM 2114 N N . ARG A 1 283 ? 98.039 79.278 23.095 1.00 31.67 283 ARG A N 1
ATOM 2115 C CA . ARG A 1 283 ? 98.280 77.866 22.795 1.00 32.23 283 ARG A CA 1
ATOM 2116 C C . ARG A 1 283 ? 99.399 77.282 23.659 1.00 32.21 283 ARG A C 1
ATOM 2117 O O . ARG A 1 283 ? 99.309 76.135 24.101 1.00 32.70 283 ARG A O 1
ATOM 2125 N N . LEU A 1 284 ? 100.437 78.076 23.909 1.00 30.54 284 LEU A N 1
ATOM 2126 C CA . LEU A 1 284 ? 101.546 77.628 24.748 1.00 31.37 284 LEU A CA 1
ATOM 2127 C C . LEU A 1 284 ? 101.147 77.449 26.216 1.00 30.68 284 LEU A C 1
ATOM 2128 O O . LEU A 1 284 ? 101.616 76.517 26.861 1.00 31.49 284 LEU A O 1
ATOM 2133 N N . THR A 1 285 ? 100.285 78.327 26.737 1.00 28.24 285 THR A N 1
ATOM 2134 C CA . THR A 1 285 ? 99.781 78.172 28.106 1.00 28.92 285 THR A CA 1
ATOM 2135 C C . THR A 1 285 ? 98.974 76.884 28.223 1.00 30.33 285 THR A C 1
ATOM 2136 O O . THR A 1 285 ? 99.068 76.173 29.227 1.00 28.09 285 THR A O 1
ATOM 2140 N N . LYS A 1 286 ? 98.190 76.598 27.185 1.00 30.44 286 LYS A N 1
ATOM 2141 C CA . LYS A 1 286 ? 97.376 75.389 27.117 1.00 31.26 286 LYS A CA 1
ATOM 2142 C C . LYS A 1 286 ? 98.232 74.121 27.057 1.00 29.80 286 LYS A C 1
ATOM 2143 O O . LYS A 1 286 ? 97.924 73.139 27.728 1.00 32.23 286 LYS A O 1
ATOM 2149 N N . ALA A 1 287 ? 99.307 74.157 26.268 1.00 29.46 287 ALA A N 1
ATOM 2150 C CA . ALA A 1 287 ? 100.257 73.041 26.173 1.00 28.56 287 ALA A CA 1
ATOM 2151 C C . ALA A 1 287 ? 100.972 72.774 27.498 1.00 29.23 287 ALA A C 1
ATOM 2152 O O . ALA A 1 287 ? 101.098 71.621 27.918 1.00 29.97 287 ALA A O 1
ATOM 2154 N N . ILE A 1 288 ? 101.446 73.840 28.140 1.00 28.23 288 ILE A N 1
ATOM 2155 C CA . ILE A 1 288 ? 102.112 73.748 29.447 1.00 29.15 288 ILE A CA 1
ATOM 2156 C C . ILE A 1 288 ? 101.154 73.184 30.497 1.00 28.16 288 ILE A C 1
ATOM 2157 O O . ILE A 1 288 ? 101.504 72.252 31.223 1.00 29.54 288 ILE A O 1
ATOM 2162 N N . SER A 1 289 ? 99.945 73.739 30.554 1.00 27.13 289 SER A N 1
ATOM 2163 C CA . SER A 1 289 ? 98.935 73.299 31.514 1.00 27.83 289 SER A CA 1
ATOM 2164 C C . SER A 1 289 ? 98.480 71.871 31.239 1.00 29.89 289 SER A C 1
ATOM 2165 O O . SER A 1 289 ? 98.130 71.146 32.167 1.00 29.04 289 SER A O 1
ATOM 2168 N N . ALA A 1 290 ? 98.484 71.474 29.967 1.00 31.11 290 ALA A N 1
ATOM 2169 C CA . ALA A 1 290 ? 98.161 70.098 29.595 1.00 31.74 290 ALA A CA 1
ATOM 2170 C C . ALA A 1 290 ? 99.093 69.108 30.291 1.00 31.85 290 ALA A C 1
ATOM 2171 O O . ALA A 1 290 ? 98.638 68.097 30.820 1.00 35.45 290 ALA A O 1
ATOM 2173 N N . ILE A 1 291 ? 100.390 69.415 30.309 1.00 30.05 291 ILE A N 1
ATOM 2174 C CA . ILE A 1 291 ? 101.370 68.577 30.998 1.00 30.59 291 ILE A CA 1
ATOM 2175 C C . ILE A 1 291 ? 101.237 68.715 32.516 1.00 32.16 291 ILE A C 1
ATOM 2176 O O . ILE A 1 291 ? 101.099 67.722 33.227 1.00 33.01 291 ILE A O 1
ATOM 2181 N N . THR A 1 292 ? 101.263 69.955 32.994 1.00 32.79 292 THR A N 1
ATOM 2182 C CA . THR A 1 292 ? 101.302 70.248 34.422 1.00 32.53 292 THR A CA 1
ATOM 2183 C C . THR A 1 292 ? 100.015 69.863 35.145 1.00 32.25 292 THR A C 1
ATOM 2184 O O . THR A 1 292 ? 100.061 69.292 36.236 1.00 34.20 292 THR A O 1
ATOM 2188 N N . LEU A 1 293 ? 98.875 70.167 34.538 1.00 29.62 293 LEU A N 1
ATOM 2189 C CA . LEU A 1 293 ? 97.592 69.951 35.199 1.00 32.12 293 LEU A CA 1
ATOM 2190 C C . LEU A 1 293 ? 96.859 68.675 34.769 1.00 34.90 293 LEU A C 1
ATOM 2191 O O . LEU A 1 293 ? 96.048 68.139 35.533 1.00 40.09 293 LEU A O 1
ATOM 2196 N N . ALA A 1 294 ? 97.147 68.179 33.566 1.00 32.42 294 ALA A N 1
ATOM 2197 C CA . ALA A 1 294 ? 96.390 67.049 33.018 1.00 35.37 294 ALA A CA 1
ATOM 2198 C C . ALA A 1 294 ? 97.238 65.849 32.574 1.00 34.23 294 ALA A C 1
ATOM 2199 O O . ALA A 1 294 ? 96.733 64.940 31.914 1.00 36.27 294 ALA A O 1
ATOM 2201 N N . ASP A 1 295 ? 98.522 65.864 32.931 1.00 33.94 295 ASP A N 1
ATOM 2202 C CA . ASP A 1 295 ? 99.426 64.719 32.743 1.00 36.39 295 ASP A CA 1
ATOM 2203 C C . ASP A 1 295 ? 99.672 64.309 31.289 1.00 34.83 295 ASP A C 1
ATOM 2204 O O . ASP A 1 295 ? 100.094 63.186 31.029 1.00 36.44 29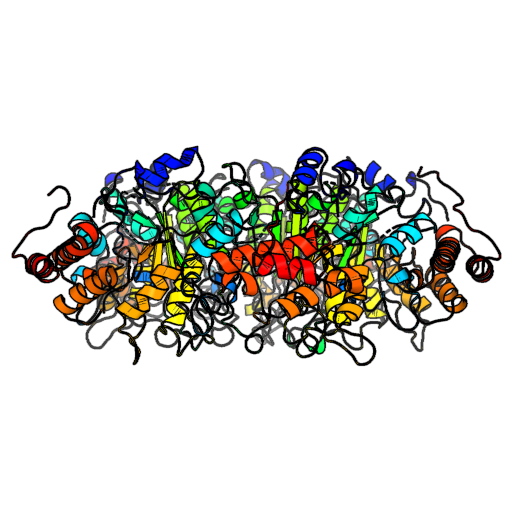5 ASP A O 1
ATOM 2209 N N . TYR A 1 296 ? 99.420 65.215 30.350 1.00 34.13 296 TYR A N 1
ATOM 2210 C CA . TYR A 1 296 ? 99.623 64.936 28.928 1.00 33.54 296 TYR A CA 1
ATOM 2211 C C . TYR A 1 296 ? 101.041 64.480 28.643 1.00 32.97 296 TYR A C 1
ATOM 2212 O O . TYR A 1 296 ? 101.994 64.955 29.271 1.00 33.13 296 TYR A O 1
ATOM 2221 N N . ASP A 1 297 ? 101.164 63.556 27.694 1.00 32.65 297 ASP A N 1
ATOM 2222 C CA . ASP A 1 297 ? 102.444 63.223 27.087 1.00 37.24 297 ASP A CA 1
ATOM 2223 C C . ASP A 1 297 ? 102.967 64.432 26.323 1.00 33.64 297 ASP A C 1
ATOM 2224 O O . ASP A 1 297 ? 102.193 65.302 25.920 1.00 30.60 297 ASP A O 1
ATOM 2229 N N . VAL A 1 298 ? 104.281 64.470 26.121 1.00 33.86 298 VAL A N 1
ATOM 2230 C CA . VAL A 1 298 ? 104.927 65.526 25.354 1.00 34.89 298 VAL A CA 1
ATOM 2231 C C . VAL A 1 298 ? 104.321 65.635 23.947 1.00 38.66 298 VAL A C 1
ATOM 2232 O O . VAL A 1 298 ? 104.023 66.742 23.481 1.00 39.35 298 VAL A O 1
ATOM 2236 N N . ASP A 1 299 ? 104.123 64.488 23.296 1.00 39.05 299 ASP A N 1
ATOM 2237 C CA . ASP A 1 299 ? 103.512 64.430 21.967 1.00 40.91 299 ASP A CA 1
ATOM 2238 C C . ASP A 1 299 ? 102.143 65.092 21.924 1.00 38.15 299 ASP A C 1
ATOM 2239 O O . ASP A 1 299 ? 101.875 65.901 21.036 1.00 39.31 299 ASP A O 1
ATOM 2244 N N . ARG A 1 300 ? 101.287 64.759 22.886 1.00 36.26 300 ARG A N 1
ATOM 2245 C CA . ARG A 1 300 ? 99.939 65.312 22.907 1.00 36.29 300 ARG A CA 1
ATOM 2246 C C . ARG A 1 300 ? 99.928 66.804 23.263 1.00 36.33 300 ARG A C 1
ATOM 2247 O O . ARG A 1 300 ? 99.126 67.568 22.723 1.00 38.65 300 ARG A O 1
ATOM 2255 N N . ALA A 1 301 ? 100.827 67.215 24.156 1.00 34.75 301 ALA A N 1
ATOM 2256 C CA . ALA A 1 301 ? 100.989 68.632 24.492 1.00 33.99 301 ALA A CA 1
ATOM 2257 C C . ALA A 1 301 ? 101.449 69.439 23.280 1.00 34.38 301 ALA A C 1
ATOM 2258 O O . ALA A 1 301 ? 100.965 70.548 23.051 1.00 32.99 301 ALA A O 1
ATOM 2260 N N . LEU A 1 302 ? 102.380 68.874 22.511 1.00 34.27 302 LEU A N 1
ATOM 2261 C CA . LEU A 1 302 ? 102.887 69.521 21.301 1.00 34.78 302 LEU A CA 1
ATOM 2262 C C . LEU A 1 302 ? 101.769 69.760 20.286 1.00 35.49 302 LEU A C 1
ATOM 2263 O O . LEU A 1 302 ? 101.765 70.779 19.596 1.00 38.20 302 LEU A O 1
ATOM 2268 N N . ALA A 1 303 ? 100.817 68.831 20.219 1.00 36.06 303 ALA A N 1
ATOM 2269 C CA . ALA A 1 303 ? 99.644 68.972 19.351 1.00 36.60 303 ALA A CA 1
ATOM 2270 C C . ALA A 1 303 ? 98.765 70.153 19.765 1.00 37.44 303 ALA A C 1
ATOM 2271 O O . ALA A 1 303 ? 98.175 70.822 18.914 1.00 39.39 303 ALA A O 1
ATOM 2273 N N . VAL A 1 304 ? 98.682 70.406 21.070 1.00 35.88 304 VAL A N 1
ATOM 2274 C CA . VAL A 1 304 ? 97.956 71.568 21.583 1.00 35.82 304 VAL A CA 1
ATOM 2275 C C . VAL A 1 304 ? 98.683 72.862 21.193 1.00 34.45 304 VAL A C 1
ATOM 2276 O O . VAL A 1 304 ? 98.056 73.820 20.732 1.00 32.98 304 VAL A O 1
ATOM 2280 N N . PHE A 1 305 ? 100.005 72.879 21.358 1.00 32.89 305 PHE A N 1
ATOM 2281 C CA . PHE A 1 305 ? 100.806 74.035 20.968 1.00 34.60 305 PHE A CA 1
ATOM 2282 C C . PHE A 1 305 ? 100.660 74.351 19.474 1.00 37.15 305 PHE A C 1
ATOM 2283 O O . PHE A 1 305 ? 100.569 75.522 19.090 1.00 38.04 305 PHE A O 1
ATOM 2291 N N . ASN A 1 306 ? 100.635 73.304 18.648 1.00 36.33 306 ASN A N 1
ATOM 2292 C CA . ASN A 1 306 ? 100.525 73.452 17.198 1.00 35.20 306 ASN A CA 1
ATOM 2293 C C . ASN A 1 306 ? 99.095 73.660 16.707 1.00 37.69 306 ASN A C 1
ATOM 2294 O O . ASN A 1 306 ? 98.860 73.737 15.506 1.00 43.54 306 ASN A O 1
ATOM 2299 N N . GLY A 1 307 ? 98.146 73.742 17.637 1.00 37.02 307 GLY A N 1
ATOM 2300 C CA . GLY A 1 307 ? 96.759 74.068 17.306 1.00 38.09 307 GLY A CA 1
ATOM 2301 C C . GLY A 1 307 ? 95.943 72.929 16.724 1.00 40.12 307 GLY A C 1
ATOM 2302 O O . GLY A 1 307 ? 94.837 73.145 16.230 1.00 40.57 307 GLY A O 1
ATOM 2303 N N . GLU A 1 308 ? 96.485 71.716 16.788 1.00 43.87 308 GLU A N 1
ATOM 2304 C CA . GLU A 1 308 ? 95.802 70.523 16.283 1.00 43.49 308 GLU A CA 1
ATOM 2305 C C . GLU A 1 308 ? 94.695 70.064 17.226 1.00 43.92 308 GLU A C 1
ATOM 2306 O O . GLU A 1 308 ? 93.696 69.498 16.791 1.00 44.49 308 GLU A O 1
ATOM 2312 N N . GLU A 1 309 ? 94.888 70.307 18.518 1.00 46.30 309 GLU A N 1
ATOM 2313 C CA . GLU A 1 309 ? 93.880 70.014 19.535 1.00 48.41 309 GLU A CA 1
ATOM 2314 C C . GLU A 1 309 ? 93.723 71.214 20.457 1.00 47.65 309 GLU A C 1
ATOM 2315 O O . GLU A 1 309 ? 94.683 71.953 20.699 1.00 47.25 309 GLU A O 1
ATOM 2321 N N . ASP A 1 310 ? 92.515 71.397 20.979 1.00 42.34 310 ASP A N 1
ATOM 2322 C CA . ASP A 1 310 ? 92.281 72.386 22.015 1.00 42.21 310 ASP A CA 1
ATOM 2323 C C . ASP A 1 310 ? 92.554 71.747 23.380 1.00 44.93 310 ASP A C 1
ATOM 2324 O O . ASP A 1 310 ? 92.745 70.530 23.481 1.00 43.18 310 ASP A O 1
ATOM 2329 N N . PHE A 1 311 ? 92.599 72.578 24.417 1.00 42.38 311 PHE A N 1
ATOM 2330 C CA . PHE A 1 311 ? 92.725 72.104 25.785 1.00 37.69 311 PHE A CA 1
ATOM 2331 C C . PHE A 1 311 ? 91.928 72.988 26.737 1.00 38.39 311 PHE A C 1
ATOM 2332 O O . PHE A 1 311 ? 92.013 74.217 26.683 1.00 39.05 311 PHE A O 1
ATOM 2340 N N . ALA A 1 312 ? 91.148 72.347 27.601 1.00 36.73 312 ALA A N 1
ATOM 2341 C CA . ALA A 1 312 ? 90.447 73.030 28.683 1.00 37.15 312 ALA A CA 1
ATOM 2342 C C . ALA A 1 312 ? 90.579 72.207 29.961 1.00 40.20 312 ALA A C 1
ATOM 2343 O O . ALA A 1 312 ? 90.988 71.043 29.914 1.00 41.94 312 ALA A O 1
ATOM 2345 N N . LEU A 1 313 ? 90.241 72.816 31.096 1.00 39.51 313 LEU A N 1
ATOM 2346 C CA . LEU A 1 313 ? 90.336 72.147 32.393 1.00 43.82 313 LEU A CA 1
ATOM 2347 C C . LEU A 1 313 ? 89.310 71.030 32.565 1.00 47.30 313 LEU A C 1
ATOM 2348 O O . LEU A 1 313 ? 88.157 71.151 32.143 1.00 48.08 313 LEU A O 1
ATOM 2353 N N . HIS A 1 314 ? 89.754 69.959 33.217 1.00 52.23 314 HIS A N 1
ATOM 2354 C CA . HIS A 1 314 ? 89.002 68.710 33.353 1.00 54.90 314 HIS A CA 1
ATOM 2355 C C . HIS A 1 314 ? 88.016 68.763 34.473 1.00 49.82 314 HIS A C 1
ATOM 2356 O O . HIS A 1 314 ? 86.918 68.206 34.380 1.00 48.64 314 HIS A O 1
ATOM 2363 N N . HIS A 1 315 ? 88.413 69.443 35.544 1.00 52.43 315 HIS A N 1
ATOM 2364 C CA . HIS A 1 315 ? 87.601 69.582 36.742 1.00 52.03 315 HIS A CA 1
ATOM 2365 C C . HIS A 1 315 ? 87.761 70.970 37.295 1.00 56.52 315 HIS A C 1
ATOM 2366 O O . HIS A 1 315 ? 88.850 71.550 37.231 1.00 51.17 315 HIS A O 1
ATOM 2373 N N . HIS A 1 316 ? 86.675 71.515 37.839 1.00 61.33 316 HIS A N 1
ATOM 2374 C CA . HIS A 1 316 ? 86.653 72.898 38.306 1.00 67.05 316 HIS A CA 1
ATOM 2375 C C . HIS A 1 316 ? 86.293 72.990 39.760 1.00 73.29 316 HIS A C 1
ATOM 2376 O O . HIS A 1 316 ? 85.160 72.691 40.146 1.00 67.16 316 HIS A O 1
ATOM 2383 N N . HIS A 1 317 ? 87.271 73.391 40.573 1.00 81.60 317 HIS A N 1
ATOM 2384 C CA . HIS A 1 317 ? 87.065 73.708 41.992 1.00 81.98 317 HIS A CA 1
ATOM 2385 C C . HIS A 1 317 ? 88.278 74.381 42.574 1.00 77.49 317 HIS A C 1
ATOM 2386 O O . HIS A 1 317 ? 89.229 74.709 41.859 1.00 70.11 317 HIS A O 1
ATOM 2393 N N . PRO B 1 2 ? 91.144 116.892 24.034 1.00 45.78 2 PRO B N 1
ATOM 2394 C CA . PRO B 1 2 ? 90.096 115.879 24.133 1.00 42.87 2 PRO B CA 1
ATOM 2395 C C . PRO B 1 2 ? 89.050 116.247 25.183 1.00 42.30 2 PRO B C 1
ATOM 2396 O O . PRO B 1 2 ? 89.159 117.290 25.829 1.00 39.83 2 PRO B O 1
ATOM 2400 N N . LYS B 1 3 ? 88.048 115.388 25.343 1.00 42.52 3 LYS B N 1
ATOM 2401 C CA . LYS B 1 3 ? 87.022 115.571 26.359 1.00 43.23 3 LYS B CA 1
ATOM 2402 C C . LYS B 1 3 ? 86.582 114.209 26.880 1.00 42.11 3 LYS B C 1
ATOM 2403 O O . LYS B 1 3 ? 86.342 113.284 26.098 1.00 41.35 3 LYS B O 1
ATOM 2409 N N . ILE B 1 4 ? 86.499 114.084 28.202 1.00 41.42 4 ILE B N 1
ATOM 2410 C CA . ILE B 1 4 ? 86.067 112.837 28.838 1.00 38.08 4 ILE B CA 1
ATOM 2411 C C . ILE B 1 4 ? 84.971 113.089 29.874 1.00 37.08 4 ILE B C 1
ATOM 2412 O O . ILE B 1 4 ? 84.881 114.176 30.440 1.00 41.12 4 ILE B O 1
ATOM 2417 N N . THR B 1 5 ? 84.140 112.081 30.111 1.00 36.67 5 THR B N 1
ATOM 2418 C CA . THR B 1 5 ? 83.140 112.130 31.173 1.00 38.48 5 THR B CA 1
ATOM 2419 C C . THR B 1 5 ? 83.654 111.356 32.382 1.00 38.41 5 THR B C 1
ATOM 2420 O O . THR B 1 5 ? 84.655 110.636 32.284 1.00 34.26 5 THR B O 1
ATOM 2424 N N . ARG B 1 6 ? 82.964 111.508 33.513 1.00 38.35 6 ARG B N 1
ATOM 2425 C CA . ARG B 1 6 ? 83.310 110.798 34.749 1.00 38.75 6 ARG B CA 1
ATOM 2426 C C . ARG B 1 6 ? 83.333 109.282 34.561 1.00 40.44 6 ARG B C 1
ATOM 2427 O O . ARG B 1 6 ? 84.213 108.597 35.091 1.00 41.00 6 ARG B O 1
ATOM 2435 N N . ASP B 1 7 ? 82.369 108.773 33.795 1.00 42.26 7 ASP B N 1
ATOM 2436 C CA . ASP B 1 7 ? 82.243 107.341 33.529 1.00 46.75 7 ASP B CA 1
ATOM 2437 C C . ASP B 1 7 ? 83.412 106.785 32.722 1.00 44.66 7 ASP B C 1
ATOM 2438 O O . ASP B 1 7 ? 83.736 105.601 32.828 1.00 52.24 7 ASP B O 1
ATOM 2443 N N . GLN B 1 8 ? 84.042 107.643 31.924 1.00 40.53 8 GLN B N 1
ATOM 2444 C CA . GLN B 1 8 ? 85.191 107.242 31.115 1.00 40.77 8 GLN B CA 1
ATOM 2445 C C . GLN B 1 8 ? 86.489 107.093 31.914 1.00 41.41 8 GLN B C 1
ATOM 2446 O O . GLN B 1 8 ? 87.446 106.484 31.430 1.00 43.40 8 GLN B O 1
ATOM 2452 N N . VAL B 1 9 ? 86.527 107.651 33.124 1.00 37.91 9 VAL B N 1
ATOM 2453 C CA . VAL B 1 9 ? 87.685 107.487 34.006 1.00 37.63 9 VAL B CA 1
ATOM 2454 C C . VAL B 1 9 ? 87.773 106.027 34.447 1.00 35.65 9 VAL B C 1
ATOM 2455 O O . VAL B 1 9 ? 86.823 105.482 35.012 1.00 37.71 9 VAL B O 1
ATOM 2459 N N . LYS B 1 10 ? 88.907 105.395 34.164 1.00 34.57 10 LYS B N 1
ATOM 2460 C CA . LYS B 1 10 ? 89.129 104.015 34.578 1.00 37.70 10 LYS B CA 1
ATOM 2461 C C . LYS B 1 10 ? 89.715 103.974 35.982 1.00 36.20 10 LYS B C 1
ATOM 2462 O O . LYS B 1 10 ? 90.883 104.305 36.194 1.00 38.67 10 LYS B O 1
ATOM 2468 N N . VAL B 1 11 ? 88.882 103.583 36.938 1.00 33.19 11 VAL B N 1
ATOM 2469 C CA . VAL B 1 11 ? 89.281 103.543 38.337 1.00 33.07 11 VAL B CA 1
ATOM 2470 C C . VAL B 1 11 ? 90.047 102.253 38.620 1.00 33.84 11 VAL B C 1
ATOM 2471 O O . VAL B 1 11 ? 89.479 101.162 38.513 1.00 36.65 11 VAL B O 1
ATOM 2475 N N . PRO B 1 12 ? 91.339 102.370 38.984 1.00 32.12 12 PRO B N 1
ATOM 2476 C CA . PRO B 1 12 ? 92.133 101.178 39.291 1.00 31.33 12 PRO B CA 1
ATOM 2477 C C . PRO B 1 12 ? 91.609 100.473 40.538 1.00 30.76 12 PRO B C 1
ATOM 2478 O O . PRO B 1 12 ? 90.992 101.110 41.398 1.00 30.65 12 PRO B O 1
ATOM 2482 N N . ALA B 1 13 ? 91.862 99.170 40.629 1.00 29.34 13 ALA B N 1
ATOM 2483 C CA . ALA B 1 13 ? 91.291 98.333 41.684 1.00 30.00 13 ALA B CA 1
ATOM 2484 C C . ALA B 1 13 ? 91.892 98.552 43.083 1.00 29.88 13 ALA B C 1
ATOM 2485 O O . ALA B 1 13 ? 91.394 97.996 44.065 1.00 30.80 13 ALA B O 1
ATOM 2487 N N . ASP B 1 14 ? 92.946 99.363 43.178 1.00 29.08 14 ASP B N 1
ATOM 2488 C CA . ASP B 1 14 ? 93.507 99.726 44.487 1.00 29.91 14 ASP B CA 1
ATOM 2489 C C . ASP B 1 14 ? 92.880 101.000 45.061 1.00 31.42 14 ASP B C 1
ATOM 2490 O O . ASP B 1 14 ? 93.193 101.406 46.177 1.00 31.29 14 ASP B O 1
ATOM 2495 N N . VAL B 1 15 ? 92.002 101.632 44.289 1.00 32.96 15 VAL B N 1
ATOM 2496 C CA . VAL B 1 15 ? 91.170 102.706 44.814 1.00 31.99 15 VAL B CA 1
ATOM 2497 C C . VAL B 1 15 ? 89.953 102.044 45.446 1.00 34.47 15 VAL B C 1
ATOM 2498 O O . VAL B 1 15 ? 89.154 101.414 44.757 1.00 35.38 15 VAL B O 1
ATOM 2502 N N . LEU B 1 16 ? 89.823 102.176 46.761 1.00 36.27 16 LEU B N 1
ATOM 2503 C CA . LEU B 1 16 ? 88.769 101.475 47.498 1.00 37.25 16 LEU B CA 1
ATOM 2504 C C . LEU B 1 16 ? 87.394 102.099 47.241 1.00 37.98 16 LEU B C 1
ATOM 2505 O O . LEU B 1 16 ? 87.297 103.269 46.859 1.00 35.20 16 LEU B O 1
ATOM 2510 N N . ALA B 1 17 ? 86.340 101.307 47.434 1.00 40.58 17 ALA B N 1
ATOM 2511 C CA . ALA B 1 17 ? 84.971 101.730 47.112 1.00 40.20 17 ALA B CA 1
ATOM 2512 C C . ALA B 1 17 ? 84.615 103.114 47.658 1.00 37.34 17 ALA B C 1
ATOM 2513 O O . ALA B 1 17 ? 84.034 103.934 46.947 1.00 38.58 17 ALA B O 1
ATOM 2515 N N . ASP B 1 18 ? 84.984 103.375 48.908 1.00 38.06 18 ASP B N 1
ATOM 2516 C CA . ASP B 1 18 ? 84.633 104.635 49.569 1.00 41.85 18 ASP B CA 1
ATOM 2517 C C . ASP B 1 18 ? 85.472 105.845 49.126 1.00 38.47 18 ASP B C 1
ATOM 2518 O O . ASP B 1 18 ? 85.163 106.979 49.485 1.00 40.28 18 ASP B O 1
ATOM 2523 N N . ALA B 1 19 ? 86.514 105.602 48.334 1.00 36.99 19 ALA B N 1
ATOM 2524 C CA . ALA B 1 19 ? 87.334 106.677 47.770 1.00 35.75 19 ALA B CA 1
ATOM 2525 C C . ALA B 1 19 ? 87.099 106.864 46.264 1.00 33.12 19 ALA B C 1
ATOM 2526 O O . ALA B 1 19 ? 87.672 107.768 45.647 1.00 30.55 19 ALA B O 1
ATOM 2528 N N . ARG B 1 20 ? 86.250 106.018 45.685 1.00 32.35 20 ARG B N 1
ATOM 2529 C CA . ARG B 1 20 ? 86.018 105.995 44.237 1.00 34.56 20 ARG B CA 1
ATOM 2530 C C . ARG B 1 20 ? 85.619 107.356 43.660 1.00 35.02 20 ARG B C 1
ATOM 2531 O O . ARG B 1 20 ? 86.214 107.819 42.679 1.00 36.44 20 ARG B O 1
ATOM 2539 N N . GLU B 1 21 ? 84.624 107.993 44.272 1.00 33.45 21 GLU B N 1
ATOM 2540 C CA . GLU B 1 21 ? 84.136 109.281 43.782 1.00 35.36 21 GLU B CA 1
ATOM 2541 C C . GLU B 1 21 ? 85.175 110.390 43.957 1.00 33.45 21 GLU B C 1
ATOM 2542 O O . GLU B 1 21 ? 85.326 111.246 43.078 1.00 32.77 21 GLU B O 1
ATOM 2548 N N . THR B 1 22 ? 85.896 110.354 45.079 1.00 32.00 22 THR B N 1
ATOM 2549 C CA . THR B 1 22 ? 86.994 111.280 45.341 1.00 30.97 22 THR B CA 1
ATOM 2550 C C . THR B 1 22 ? 88.081 111.169 44.267 1.00 28.71 22 THR B C 1
ATOM 2551 O O . THR B 1 22 ? 88.540 112.187 43.742 1.00 26.78 22 THR B O 1
ATOM 2555 N N . TYR B 1 23 ? 88.472 109.937 43.936 1.00 28.77 23 TYR B N 1
ATOM 2556 C CA . TYR B 1 23 ? 89.465 109.692 42.887 1.00 28.30 23 TYR B CA 1
ATOM 2557 C C . TYR B 1 23 ? 89.025 110.287 41.549 1.00 29.70 23 TYR B C 1
ATOM 2558 O O . TYR B 1 23 ? 89.816 110.963 40.879 1.00 29.42 23 TYR B O 1
ATOM 2567 N N . ILE B 1 24 ? 87.770 110.036 41.170 1.00 31.31 24 ILE B N 1
ATOM 2568 C CA . ILE B 1 24 ? 87.220 110.566 39.915 1.00 32.23 24 ILE B CA 1
ATOM 2569 C C . ILE B 1 24 ? 87.213 112.101 39.930 1.00 30.06 24 ILE B C 1
ATOM 2570 O O . ILE B 1 24 ? 87.610 112.736 38.949 1.00 30.62 24 ILE B O 1
ATOM 2575 N N . ASP B 1 25 ? 86.787 112.687 41.049 1.00 30.77 25 ASP B N 1
ATOM 2576 C CA . ASP B 1 25 ? 86.863 114.137 41.243 1.00 30.87 25 ASP B CA 1
ATOM 2577 C C . ASP B 1 25 ? 88.268 114.637 40.924 1.00 30.12 25 ASP B C 1
ATOM 2578 O O . ASP B 1 25 ? 88.436 115.551 40.116 1.00 31.86 25 ASP B O 1
ATOM 2583 N N . ASN B 1 26 ? 89.264 114.011 41.549 1.00 29.21 26 ASN B N 1
ATOM 2584 C CA . ASN B 1 26 ? 90.660 114.413 41.408 1.00 27.97 26 ASN B CA 1
ATOM 2585 C C . ASN B 1 26 ? 91.229 114.194 40.021 1.00 26.87 26 ASN B C 1
ATOM 2586 O O . ASN B 1 26 ? 92.017 115.004 39.538 1.00 27.12 26 ASN B O 1
ATOM 2591 N N . TYR B 1 27 ? 90.828 113.100 39.385 1.00 27.26 27 TYR B N 1
ATOM 2592 C CA . TYR B 1 27 ? 91.271 112.800 38.034 1.00 29.56 27 TYR B CA 1
ATOM 2593 C C . TYR B 1 27 ? 90.684 113.826 37.074 1.00 28.95 27 TYR B C 1
ATOM 2594 O O . TYR B 1 27 ? 91.381 114.326 36.190 1.00 30.54 27 TYR B O 1
ATOM 2611 N N . LYS B 1 29 ? 89.604 116.907 37.843 1.00 28.06 29 LYS B N 1
ATOM 2612 C CA . LYS B 1 29 ? 90.246 118.190 38.120 1.00 29.33 29 LYS B CA 1
ATOM 2613 C C . LYS B 1 29 ? 91.636 118.249 37.488 1.00 29.85 29 LYS B C 1
ATOM 2614 O O . LYS B 1 29 ? 91.925 119.141 36.690 1.00 32.78 29 LYS B O 1
ATOM 2620 N N . ALA B 1 30 ? 92.488 117.289 37.844 1.00 28.92 30 ALA B N 1
ATOM 2621 C CA . ALA B 1 30 ? 93.877 117.269 37.392 1.00 28.03 30 ALA B CA 1
ATOM 2622 C C . ALA B 1 30 ? 94.026 117.268 35.869 1.00 29.16 30 ALA B C 1
ATOM 2623 O O . ALA B 1 30 ? 94.933 117.911 35.336 1.00 29.03 30 ALA B O 1
ATOM 2625 N N . THR B 1 31 ? 93.142 116.548 35.180 1.00 30.63 31 THR B N 1
ATOM 2626 C CA . THR B 1 31 ? 93.153 116.506 33.713 1.00 32.04 31 THR B CA 1
ATOM 2627 C C . THR B 1 31 ? 92.180 117.525 33.107 1.00 32.98 31 THR B C 1
ATOM 2628 O O . THR B 1 31 ? 92.001 117.580 31.886 1.00 30.84 31 THR B O 1
ATOM 2632 N N . GLN B 1 32 ? 91.558 118.328 33.971 1.00 33.58 32 GLN B N 1
ATOM 2633 C CA . GLN B 1 32 ? 90.584 119.343 33.558 1.00 33.85 32 GLN B CA 1
ATOM 2634 C C . GLN B 1 32 ? 89.486 118.751 32.663 1.00 32.80 32 GLN B C 1
ATOM 2635 O O . GLN B 1 32 ? 89.028 119.393 31.721 1.00 33.10 32 GLN B O 1
ATOM 2641 N N . GLY B 1 33 ? 89.083 117.517 32.964 1.00 34.47 33 GLY B N 1
ATOM 2642 C CA . GLY B 1 33 ? 88.043 116.821 32.203 1.00 34.47 33 GLY B CA 1
ATOM 2643 C C . GLY B 1 33 ? 88.423 116.466 30.774 1.00 35.17 33 GLY B C 1
ATOM 2644 O O . GLY B 1 33 ? 87.551 116.350 29.909 1.00 37.77 33 GLY B O 1
ATOM 2645 N N . THR B 1 34 ? 89.720 116.290 30.521 1.00 32.32 34 THR B N 1
ATOM 2646 C CA . THR B 1 34 ? 90.203 115.976 29.176 1.00 30.11 34 THR B CA 1
ATOM 2647 C C . THR B 1 34 ? 90.916 114.627 29.108 1.00 31.27 34 THR B C 1
ATOM 2648 O O . THR B 1 34 ? 91.079 114.063 28.021 1.00 32.74 34 THR B O 1
ATOM 2652 N N . GLY B 1 35 ? 91.352 114.127 30.266 1.00 31.45 35 GLY B N 1
ATOM 2653 C CA . GLY B 1 35 ? 92.154 112.911 30.335 1.00 29.22 35 GLY B CA 1
ATOM 2654 C C . GLY B 1 35 ? 93.636 113.196 30.137 1.00 32.15 35 GLY B C 1
ATOM 2655 O O . GLY B 1 35 ? 94.476 112.309 30.311 1.00 36.20 35 GLY B O 1
ATOM 2656 N N . ARG B 1 36 ? 93.954 114.439 29.778 1.00 31.04 36 ARG B N 1
ATOM 2657 C CA . ARG B 1 36 ? 95.331 114.857 29.527 1.00 30.46 36 ARG B CA 1
ATOM 2658 C C . ARG B 1 36 ? 95.845 115.668 30.706 1.00 30.91 36 ARG B C 1
ATOM 2659 O O . ARG B 1 36 ? 95.115 116.485 31.273 1.00 30.38 36 ARG B O 1
ATOM 2667 N N . LEU B 1 37 ? 97.105 115.446 31.067 1.00 29.48 37 LEU B N 1
ATOM 2668 C CA . LEU B 1 37 ? 97.707 116.148 32.193 1.00 29.52 37 LEU B CA 1
ATOM 2669 C C . LEU B 1 37 ? 98.662 117.255 31.753 1.00 31.30 37 LEU B C 1
ATOM 2670 O O . LEU B 1 37 ? 99.712 116.989 31.150 1.00 31.65 37 LEU B O 1
ATOM 2683 N N . LEU B 1 39 ? 100.987 119.605 33.496 1.00 27.78 39 LEU B N 1
ATOM 2684 C CA . LEU B 1 39 ? 101.612 119.778 34.804 1.00 29.99 39 LEU B CA 1
ATOM 2685 C C . LEU B 1 39 ? 102.574 120.962 34.824 1.00 28.40 39 LEU B C 1
ATOM 2686 O O . LEU B 1 39 ? 103.539 121.010 34.052 1.00 27.72 39 LEU B O 1
ATOM 2691 N N . PHE B 1 40 ? 102.293 121.916 35.712 1.00 29.00 40 PHE B N 1
ATOM 2692 C CA . PHE B 1 40 ? 103.206 123.022 35.988 1.00 28.85 40 PHE B CA 1
ATOM 2693 C C . PHE B 1 40 ? 104.098 122.621 37.173 1.00 27.73 40 PHE B C 1
ATOM 2694 O O . PHE B 1 40 ? 103.622 122.480 38.307 1.00 27.20 40 PHE B O 1
ATOM 2702 N N . ALA B 1 41 ? 105.385 122.407 36.887 1.00 26.29 41 ALA B N 1
ATOM 2703 C CA . ALA B 1 41 ? 106.346 121.938 37.889 1.00 27.47 41 ALA B CA 1
ATOM 2704 C C . ALA B 1 41 ? 106.989 123.099 38.634 1.00 28.31 41 ALA B C 1
ATOM 2705 O O . ALA B 1 41 ? 107.651 123.946 38.030 1.00 30.12 41 ALA B O 1
ATOM 2707 N N . CYS B 1 42 ? 106.786 123.126 39.950 1.00 30.35 42 CYS B N 1
ATOM 2708 C CA . CYS B 1 42 ? 107.282 124.203 40.804 1.00 32.03 42 CYS B CA 1
ATOM 2709 C C . CYS B 1 42 ? 108.109 123.666 41.970 1.00 31.44 42 CYS B C 1
ATOM 2710 O O . CYS B 1 42 ? 108.132 124.261 43.046 1.00 32.71 42 CYS B O 1
ATOM 2713 N N . ASP B 1 43 ? 108.790 122.546 41.752 1.00 31.77 43 ASP B N 1
ATOM 2714 C CA . ASP B 1 43 ? 109.515 121.867 42.822 1.00 30.43 43 ASP B CA 1
ATOM 2715 C C . ASP B 1 43 ? 111.025 122.093 42.762 1.00 31.47 43 ASP B C 1
ATOM 2716 O O . ASP B 1 43 ? 111.766 121.553 43.589 1.00 32.81 43 ASP B O 1
ATOM 2721 N N . GLN B 1 44 ? 111.472 122.904 41.801 1.00 30.54 44 GLN B N 1
ATOM 2722 C CA . GLN B 1 44 ? 112.905 123.053 41.515 1.00 30.80 44 GLN B CA 1
ATOM 2723 C C . GLN B 1 44 ? 113.697 123.928 42.490 1.00 28.79 44 GLN B C 1
ATOM 2724 O O . GLN B 1 44 ? 114.925 124.002 42.383 1.00 29.22 44 GLN B O 1
ATOM 2730 N N . LYS B 1 45 ? 113.013 124.580 43.435 1.00 28.10 45 LYS B N 1
ATOM 2731 C CA . LYS B 1 45 ? 113.700 125.362 44.474 1.00 29.13 45 LYS B CA 1
ATOM 2732 C C . LYS B 1 45 ? 114.588 124.477 45.348 1.00 29.55 45 LYS B C 1
ATOM 2733 O O . LYS B 1 45 ? 115.610 124.935 45.864 1.00 29.65 45 LYS B O 1
ATOM 2739 N N . VAL B 1 46 ? 114.201 123.213 45.511 1.00 27.52 46 VAL B N 1
ATOM 2740 C CA . VAL B 1 46 ? 115.064 122.252 46.191 1.00 26.15 46 VAL B CA 1
ATOM 2741 C C . VAL B 1 46 ? 116.024 121.596 45.193 1.00 24.90 46 VAL B C 1
ATOM 2742 O O . VAL B 1 46 ? 117.229 121.569 45.425 1.00 24.67 46 VAL B O 1
ATOM 2746 N N . GLU B 1 47 ? 115.487 121.118 44.070 1.00 26.08 47 GLU B N 1
ATOM 2747 C CA . GLU B 1 47 ? 116.252 120.329 43.101 1.00 26.99 47 GLU B CA 1
ATOM 2748 C C . GLU B 1 47 ? 117.491 121.028 42.546 1.00 27.01 47 GLU B C 1
ATOM 2749 O O . GLU B 1 47 ? 118.561 120.423 42.464 1.00 26.44 47 GLU B O 1
ATOM 2755 N N . HIS B 1 48 ? 117.350 122.295 42.168 1.00 29.07 48 HIS B N 1
ATOM 2756 C CA . HIS B 1 48 ? 118.474 123.054 41.613 1.00 32.10 48 HIS B CA 1
ATOM 2757 C C . HIS B 1 48 ? 118.792 124.268 42.437 1.00 31.70 48 HIS B C 1
ATOM 2758 O O . HIS B 1 48 ? 119.472 125.189 41.974 1.00 31.00 48 HIS B O 1
ATOM 2765 N N . LEU B 1 49 ? 118.302 124.267 43.676 1.00 31.80 49 LEU B N 1
ATOM 2766 C CA . LEU B 1 49 ? 118.469 125.381 44.612 1.00 30.37 49 LEU B CA 1
ATOM 2767 C C . LEU B 1 49 ? 117.899 126.690 44.047 1.00 30.36 49 LEU B C 1
ATOM 2768 O O . LEU B 1 49 ? 116.735 126.723 43.643 1.00 32.33 49 LEU B O 1
ATOM 2773 N N . ASN B 1 50 ? 118.691 127.759 44.016 1.00 29.97 50 ASN B N 1
ATOM 2774 C CA . ASN B 1 50 ? 118.209 129.015 43.439 1.00 32.39 50 ASN B CA 1
ATOM 2775 C C . ASN B 1 50 ? 118.583 129.178 41.963 1.00 32.16 50 ASN B C 1
ATOM 2776 O O . ASN B 1 50 ? 118.287 130.206 41.354 1.00 33.65 50 ASN B O 1
ATOM 2781 N N . GLY B 1 51 ? 119.207 128.147 41.393 1.00 30.60 51 GLY B N 1
ATOM 2782 C CA . GLY B 1 51 ? 119.706 128.182 40.019 1.00 30.76 51 GLY B CA 1
ATOM 2783 C C . GLY B 1 51 ? 118.688 128.498 38.937 1.00 30.40 51 GLY B C 1
ATOM 2784 O O . GLY B 1 51 ? 118.998 129.210 37.985 1.00 32.55 51 GLY B O 1
ATOM 2785 N N . ASP B 1 52 ? 117.475 127.972 39.077 1.00 30.10 52 ASP B N 1
ATOM 2786 C CA . ASP B 1 52 ? 116.428 128.173 38.077 1.00 31.35 52 ASP B CA 1
ATOM 2787 C C . ASP B 1 52 ? 115.596 129.432 38.326 1.00 31.96 52 ASP B C 1
ATOM 2788 O O . ASP B 1 52 ? 114.667 129.726 37.566 1.00 36.14 52 ASP B O 1
ATOM 2793 N N . PHE B 1 53 ? 115.926 130.174 39.381 1.00 31.52 53 PHE B N 1
ATOM 2794 C CA . PHE B 1 53 ? 115.045 131.247 39.857 1.00 33.04 53 PHE B CA 1
ATOM 2795 C C . PHE B 1 53 ? 115.665 132.645 39.867 1.00 31.86 53 PHE B C 1
ATOM 2796 O O . PHE B 1 53 ? 114.950 133.647 39.940 1.00 32.13 53 PHE B O 1
ATOM 2804 N N . TYR B 1 54 ? 116.990 132.704 39.773 1.00 30.35 54 TYR B N 1
ATOM 2805 C CA . TYR B 1 54 ? 117.713 133.967 39.764 1.00 31.80 54 TYR B CA 1
ATOM 2806 C C . TYR B 1 54 ? 119.000 133.810 38.968 1.00 33.10 54 TYR B C 1
ATOM 2807 O O . TYR B 1 54 ? 119.700 132.807 39.106 1.00 33.54 54 TYR B O 1
ATOM 2816 N N . GLY B 1 55 ? 119.305 134.803 38.137 1.00 36.71 55 GLY B N 1
ATOM 2817 C CA . GLY B 1 55 ? 120.510 134.774 37.306 1.00 39.07 55 GLY B CA 1
ATOM 2818 C C . GLY B 1 55 ? 120.264 135.241 35.883 1.00 39.91 55 GLY B C 1
ATOM 2819 O O . GLY B 1 55 ? 119.174 135.714 35.553 1.00 40.80 55 GLY B O 1
ATOM 2820 N N . GLU B 1 56 ? 121.283 135.096 35.040 1.00 41.43 56 GLU B N 1
ATOM 2821 C CA . GLU B 1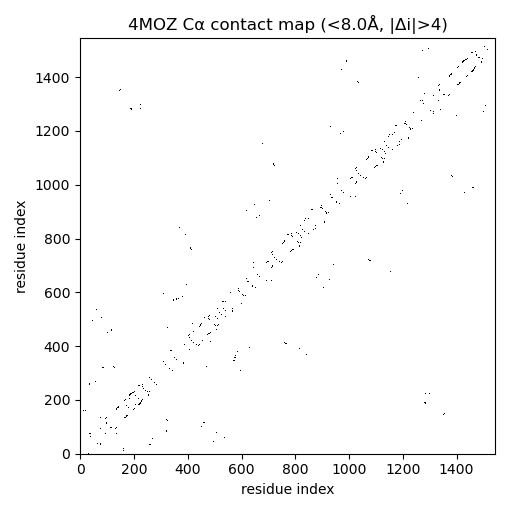 56 ? 121.227 135.559 33.657 1.00 45.35 56 GLU B CA 1
ATOM 2822 C C . GLU B 1 56 ? 120.123 134.856 32.866 1.00 44.77 56 GLU B C 1
ATOM 2823 O O . GLU B 1 56 ? 119.945 133.641 32.977 1.00 47.67 56 GLU B O 1
ATOM 2829 N N . GLY B 1 57 ? 119.380 135.634 32.082 1.00 40.87 57 GLY B N 1
ATOM 2830 C CA . GLY B 1 57 ? 118.285 135.110 31.267 1.00 40.63 57 GLY B CA 1
ATOM 2831 C C . GLY B 1 57 ? 117.012 134.809 32.042 1.00 41.64 57 GLY B C 1
ATOM 2832 O O . GLY B 1 57 ? 116.023 134.361 31.462 1.00 43.23 57 GLY B O 1
ATOM 2833 N N . ILE B 1 58 ? 117.034 135.056 33.350 1.00 41.53 58 ILE B N 1
ATOM 2834 C CA . ILE B 1 58 ? 115.881 134.788 34.209 1.00 39.42 58 ILE B CA 1
ATOM 2835 C C . ILE B 1 58 ? 115.243 136.102 34.649 1.00 36.83 58 ILE B C 1
ATOM 2836 O O . ILE B 1 58 ? 115.924 136.980 35.175 1.00 38.71 58 ILE B O 1
ATOM 2841 N N . ASP B 1 59 ? 113.939 136.232 34.417 1.00 36.02 59 ASP B N 1
ATOM 2842 C CA . ASP B 1 59 ? 113.194 137.429 34.801 1.00 36.75 59 ASP B CA 1
ATOM 2843 C C . ASP B 1 59 ? 113.213 137.641 36.315 1.00 36.15 59 ASP B C 1
ATOM 2844 O O . ASP B 1 59 ? 113.061 136.688 37.083 1.00 33.79 59 ASP B O 1
ATOM 2849 N N . ILE B 1 60 ? 113.382 138.898 36.725 1.00 36.41 60 ILE B N 1
ATOM 2850 C CA . ILE B 1 60 ? 113.539 139.272 38.141 1.00 36.68 60 ILE B CA 1
ATOM 2851 C C . ILE B 1 60 ? 112.344 138.887 39.026 1.00 35.67 60 ILE B C 1
ATOM 2852 O O . ILE B 1 60 ? 112.507 138.664 40.229 1.00 37.46 60 ILE B O 1
ATOM 2857 N N . SER B 1 61 ? 111.157 138.781 38.432 1.00 33.06 61 SER B N 1
ATOM 2858 C CA . SER B 1 61 ? 109.968 138.361 39.173 1.00 35.43 61 SER B CA 1
ATOM 2859 C C . SER B 1 61 ? 110.067 136.910 39.667 1.00 36.03 61 SER B C 1
ATOM 2860 O O . SER B 1 61 ? 109.421 136.542 40.653 1.00 36.73 61 SER B O 1
ATOM 2863 N N . ASP B 1 62 ? 110.893 136.101 39.000 1.00 32.31 62 ASP B N 1
ATOM 2864 C CA . ASP B 1 62 ? 111.075 134.700 39.381 1.00 34.80 62 ASP B CA 1
ATOM 2865 C C . ASP B 1 62 ? 111.864 134.512 40.686 1.00 34.54 62 ASP B C 1
ATOM 2866 O O . ASP B 1 62 ? 111.899 133.412 41.237 1.00 34.03 62 ASP B O 1
ATOM 2871 N N . SER B 1 63 ? 112.490 135.580 41.180 1.00 33.78 63 SER B N 1
ATOM 2872 C CA . SER B 1 63 ? 113.231 135.512 42.441 1.00 34.29 63 SER B CA 1
ATOM 2873 C C . SER B 1 63 ? 112.297 135.501 43.661 1.00 32.98 63 SER B C 1
ATOM 2874 O O . SER B 1 63 ? 112.719 135.184 44.773 1.00 34.15 63 SER B O 1
ATOM 2877 N N . ASP B 1 64 ? 111.032 135.849 43.433 1.00 31.61 64 ASP B N 1
ATOM 2878 C CA . ASP B 1 64 ? 109.991 135.772 44.444 1.00 31.13 64 ASP B CA 1
ATOM 2879 C C . ASP B 1 64 ? 109.137 134.535 44.161 1.00 31.32 64 ASP B C 1
ATOM 2880 O O . ASP B 1 64 ? 108.553 134.420 43.081 1.00 30.33 64 ASP B O 1
ATOM 2885 N N . PRO B 1 65 ? 109.073 133.602 45.129 1.00 30.53 65 PRO B N 1
ATOM 2886 C CA . PRO B 1 65 ? 108.295 132.359 45.035 1.00 29.53 65 PRO B CA 1
ATOM 2887 C C . PRO B 1 65 ? 106.807 132.559 44.743 1.00 28.97 65 PRO B C 1
ATOM 2888 O O . PRO B 1 65 ? 106.186 131.672 44.157 1.00 26.96 65 PRO B O 1
ATOM 2892 N N . GLU B 1 66 ? 106.237 133.696 45.149 1.00 27.91 66 GLU B N 1
ATOM 2893 C CA . GLU B 1 66 ? 104.814 133.946 44.911 1.00 29.68 66 GLU B CA 1
ATOM 2894 C C . GLU B 1 66 ? 104.504 134.006 43.409 1.00 28.96 66 GLU B C 1
ATOM 2895 O O . GLU B 1 66 ? 103.366 133.784 42.994 1.00 31.38 66 GLU B O 1
ATOM 2901 N N . HIS B 1 67 ? 105.535 134.291 42.616 1.00 26.83 67 HIS B N 1
ATOM 2902 C CA . HIS B 1 67 ? 105.488 134.260 41.150 1.00 28.98 67 HIS B CA 1
ATOM 2903 C C . HIS B 1 67 ? 104.863 132.990 40.633 1.00 30.05 67 HIS B C 1
ATOM 2904 O O . HIS B 1 67 ? 104.005 133.034 39.748 1.00 32.65 67 HIS B O 1
ATOM 2911 N N . LEU B 1 68 ? 105.270 131.854 41.198 1.00 28.75 68 LEU B N 1
ATOM 2912 C CA . LEU B 1 68 ? 104.772 130.535 40.786 1.00 27.90 68 LEU B CA 1
ATOM 2913 C C . LEU B 1 68 ? 103.269 130.374 41.010 1.00 27.07 68 LEU B C 1
ATOM 2914 O O . LEU B 1 68 ? 102.566 129.812 40.171 1.00 25.05 68 LEU B O 1
ATOM 2919 N N . PHE B 1 69 ? 102.792 130.864 42.152 1.00 28.10 69 PHE B N 1
ATOM 2920 C CA . PHE B 1 69 ? 101.377 130.798 42.498 1.00 28.39 69 PHE B CA 1
ATOM 2921 C C . PHE B 1 69 ? 100.541 131.764 41.660 1.00 28.83 69 PHE B C 1
ATOM 2922 O O . PHE B 1 69 ? 99.392 131.466 41.332 1.00 29.57 69 PHE B O 1
ATOM 2930 N N . LYS B 1 70 ? 101.122 132.913 41.318 1.00 28.99 70 LYS B N 1
ATOM 2931 C CA . LYS B 1 70 ? 100.467 133.873 40.429 1.00 31.35 70 LYS B CA 1
ATOM 2932 C C . LYS B 1 70 ? 100.261 133.267 39.041 1.00 30.57 70 LYS B C 1
ATOM 2933 O O . LYS B 1 70 ? 99.183 133.402 38.455 1.00 30.87 70 LYS B O 1
ATOM 2939 N N . ILE B 1 71 ? 101.294 132.595 38.532 1.00 28.53 71 ILE B N 1
ATOM 2940 C CA . ILE B 1 71 ? 101.231 131.949 37.224 1.00 30.31 71 ILE B CA 1
ATOM 2941 C C . ILE B 1 71 ? 100.171 130.853 37.235 1.00 31.03 71 ILE B C 1
ATOM 2942 O O . ILE B 1 71 ? 99.323 130.787 36.344 1.00 32.10 71 ILE B O 1
ATOM 2947 N N . ALA B 1 72 ? 100.220 130.005 38.256 1.00 31.99 72 ALA B N 1
ATOM 2948 C CA . ALA B 1 72 ? 99.250 128.928 38.413 1.00 32.22 72 ALA B CA 1
ATOM 2949 C C . ALA B 1 72 ? 97.821 129.461 38.498 1.00 33.27 72 ALA B C 1
ATOM 2950 O O . ALA B 1 72 ? 96.907 128.861 37.940 1.00 35.79 72 ALA B O 1
ATOM 2952 N N . ASP B 1 73 ? 97.641 130.586 39.188 1.00 32.70 73 ASP B N 1
ATOM 2953 C CA . ASP B 1 73 ? 96.312 131.160 39.394 1.00 35.29 73 ASP B CA 1
ATOM 2954 C C . ASP B 1 73 ? 95.787 131.885 38.157 1.00 36.71 73 ASP B C 1
ATOM 2955 O O . ASP B 1 73 ? 94.620 131.730 37.790 1.00 41.12 73 ASP B O 1
ATOM 2960 N N . GLN B 1 74 ? 96.647 132.677 37.521 1.00 35.15 74 GLN B N 1
ATOM 2961 C CA . GLN B 1 74 ? 96.238 133.501 36.379 1.00 35.66 74 GLN B CA 1
ATOM 2962 C C . GLN B 1 74 ? 96.349 132.765 35.048 1.00 35.44 74 GLN B C 1
ATOM 2963 O O . GLN B 1 74 ? 95.585 133.035 34.126 1.00 34.74 74 GLN B O 1
ATOM 2969 N N . GLY B 1 75 ? 97.298 131.838 34.952 1.00 34.87 75 GLY B N 1
ATOM 2970 C CA . GLY B 1 75 ? 97.472 131.039 33.744 1.00 33.51 75 GLY B CA 1
ATOM 2971 C C . GLY B 1 75 ? 96.502 129.874 33.687 1.00 33.17 75 GLY B C 1
ATOM 2972 O O . GLY B 1 75 ? 95.576 129.779 34.495 1.00 33.98 75 GLY B O 1
ATOM 2973 N N . VAL B 1 76 ? 96.710 128.990 32.717 1.00 35.69 76 VAL B N 1
ATOM 2974 C CA . VAL B 1 76 ? 95.922 127.764 32.612 1.00 35.11 76 VAL B CA 1
ATOM 2975 C C . VAL B 1 76 ? 96.837 126.554 32.796 1.00 35.44 76 VAL B C 1
ATOM 2976 O O . VAL B 1 76 ? 97.775 126.343 32.016 1.00 36.63 76 VAL B O 1
ATOM 2980 N N A CYS B 1 77 ? 96.564 125.776 33.841 0.50 36.05 77 CYS B N 1
ATOM 2981 N N B CYS B 1 77 ? 96.572 125.772 33.840 0.50 35.32 77 CYS B N 1
ATOM 2982 C CA A CYS B 1 77 ? 97.332 124.574 34.147 0.50 36.75 77 CYS B CA 1
ATOM 2983 C CA B CYS B 1 77 ? 97.347 124.567 34.128 0.50 35.53 77 CYS B CA 1
ATOM 2984 C C A CYS B 1 77 ? 96.385 123.481 34.615 0.50 36.01 77 CYS B C 1
ATOM 2985 C C B CYS B 1 77 ? 96.445 123.495 34.719 0.50 35.69 77 CYS B C 1
ATOM 2986 O O A CYS B 1 77 ? 95.249 123.767 35.002 0.50 37.86 77 CYS B O 1
ATOM 2987 O O B CYS B 1 77 ? 95.401 123.808 35.296 0.50 37.87 77 CYS B O 1
ATOM 2992 N N . GLY B 1 78 ? 96.850 122.235 34.572 1.00 34.09 78 GLY B N 1
ATOM 2993 C CA . GLY B 1 78 ? 96.101 121.110 35.131 1.00 33.27 78 GLY B CA 1
ATOM 2994 C C . GLY B 1 78 ? 96.363 121.027 36.622 1.00 32.38 78 GLY B C 1
ATOM 2995 O O . GLY B 1 78 ? 95.443 121.143 37.440 1.00 30.94 78 GLY B O 1
ATOM 2996 N N . VAL B 1 79 ? 97.630 120.827 36.972 1.00 30.82 79 VAL B N 1
ATOM 2997 C CA . VAL B 1 79 ? 98.048 120.816 38.366 1.00 29.50 79 VAL B CA 1
ATOM 2998 C C . VAL B 1 79 ? 99.303 121.638 38.567 1.00 29.08 79 VAL B C 1
ATOM 2999 O O . VAL B 1 79 ? 100.109 121.818 37.641 1.00 29.13 79 VAL B O 1
ATOM 3019 N N . ALA B 1 81 ? 102.569 121.393 40.792 1.00 26.45 81 ALA B N 1
ATOM 3020 C CA . ALA B 1 81 ? 103.331 120.444 41.594 1.00 26.51 81 ALA B CA 1
ATOM 3021 C C . ALA B 1 81 ? 104.416 121.151 42.396 1.00 27.78 81 ALA B C 1
ATOM 3022 O O . ALA B 1 81 ? 105.305 121.789 41.827 1.00 29.38 81 ALA B O 1
ATOM 3024 N N . GLY B 1 82 ? 104.332 121.036 43.719 1.00 27.35 82 GLY B N 1
ATOM 3025 C CA . GLY B 1 82 ? 105.317 121.628 44.619 1.00 25.55 82 GLY B CA 1
ATOM 3026 C C . GLY B 1 82 ? 105.411 120.885 45.937 1.00 23.72 82 GLY B C 1
ATOM 3027 O O . GLY B 1 82 ? 104.562 120.050 46.243 1.00 22.90 82 GLY B O 1
ATOM 3028 N N . GLN B 1 83 ? 106.452 121.184 46.714 1.00 22.51 83 GLN B N 1
ATOM 3029 C CA . GLN B 1 83 ? 106.631 120.586 48.036 1.00 23.13 83 GLN B CA 1
ATOM 3030 C C . GLN B 1 83 ? 105.503 120.994 48.991 1.00 23.95 83 GLN B C 1
ATOM 3031 O O . GLN B 1 83 ? 104.884 122.044 48.823 1.00 23.96 83 GLN B O 1
ATOM 3037 N N . ARG B 1 84 ? 105.234 120.153 49.984 1.00 24.96 84 ARG B N 1
ATOM 3038 C CA . ARG B 1 84 ? 104.169 120.406 50.957 1.00 25.64 84 ARG B CA 1
ATOM 3039 C C . ARG B 1 84 ? 104.286 121.791 51.597 1.00 26.77 84 ARG B C 1
ATOM 3040 O O . ARG B 1 84 ? 103.305 122.536 51.653 1.00 26.90 84 ARG B O 1
ATOM 3048 N N . GLY B 1 85 ? 105.489 122.127 52.067 1.00 25.96 85 GLY B N 1
ATOM 3049 C CA . GLY B 1 85 ? 105.732 123.379 52.776 1.00 24.98 85 GLY B CA 1
ATOM 3050 C C . GLY B 1 85 ? 105.558 124.609 51.908 1.00 23.40 85 GLY B C 1
ATOM 3051 O O . GLY B 1 85 ? 105.016 125.609 52.353 1.00 24.39 85 GLY B O 1
ATOM 3052 N N . LEU B 1 86 ? 106.022 124.530 50.666 1.00 24.41 86 LEU B N 1
ATOM 3053 C CA . LEU B 1 86 ? 105.856 125.610 49.705 1.00 24.71 86 LEU B CA 1
ATOM 3054 C C . LEU B 1 86 ? 104.376 125.899 49.469 1.00 25.59 86 LEU B C 1
ATOM 3055 O O . LEU B 1 86 ? 103.948 127.055 49.494 1.00 26.03 86 LEU B O 1
ATOM 3060 N N . ILE B 1 87 ? 103.604 124.842 49.248 1.00 25.02 87 ILE B N 1
ATOM 3061 C CA . ILE B 1 87 ? 102.164 124.961 49.065 1.00 26.00 87 ILE B CA 1
ATOM 3062 C C . ILE B 1 87 ? 101.504 125.501 50.335 1.00 27.19 87 ILE B C 1
ATOM 3063 O O . ILE B 1 87 ? 100.641 126.382 50.260 1.00 28.86 87 ILE B O 1
ATOM 3068 N N . ALA B 1 88 ? 101.942 125.001 51.492 1.00 26.11 88 ALA B N 1
ATOM 3069 C CA . ALA B 1 88 ? 101.396 125.416 52.790 1.00 27.59 88 ALA B CA 1
ATOM 3070 C C . ALA B 1 88 ? 101.439 126.926 53.038 1.00 26.94 88 ALA B C 1
ATOM 3071 O O . ALA B 1 88 ? 100.494 127.486 53.593 1.00 26.93 88 ALA B O 1
ATOM 3073 N N . ARG B 1 89 ? 102.527 127.577 52.634 1.00 25.75 89 ARG B N 1
ATOM 3074 C CA . ARG B 1 89 ? 102.704 129.007 52.909 1.00 28.35 89 ARG B CA 1
ATOM 3075 C C . ARG B 1 89 ? 101.907 129.943 51.989 1.00 29.44 89 ARG B C 1
ATOM 3076 O O . ARG B 1 89 ? 101.811 131.137 52.276 1.00 30.55 89 ARG B O 1
ATOM 3084 N N . TYR B 1 90 ? 101.353 129.420 50.893 1.00 27.93 90 TYR B N 1
ATOM 3085 C CA . TYR B 1 90 ? 100.659 130.272 49.918 1.00 27.09 90 TYR B CA 1
ATOM 3086 C C . TYR B 1 90 ? 99.223 129.878 49.557 1.00 29.28 90 TYR B C 1
ATOM 3087 O O . TYR B 1 90 ? 98.464 130.720 49.072 1.00 29.57 90 TYR B O 1
ATOM 3096 N N . ALA B 1 91 ? 98.853 128.621 49.798 1.00 29.50 91 ALA B N 1
ATOM 3097 C CA . ALA B 1 91 ? 97.564 128.061 49.335 1.00 30.86 91 ALA B CA 1
ATOM 3098 C C . ALA B 1 91 ? 96.310 128.775 49.843 1.00 31.05 91 ALA B C 1
ATOM 3099 O O . ALA B 1 91 ? 95.266 128.739 49.188 1.00 34.99 91 ALA B O 1
ATOM 3101 N N . ALA B 1 92 ? 96.404 129.400 51.012 1.00 30.70 92 ALA B N 1
ATOM 3102 C CA . ALA B 1 92 ? 95.275 130.138 51.570 1.00 34.74 92 ALA B CA 1
ATOM 3103 C C . ALA B 1 92 ? 94.911 131.315 50.662 1.00 35.05 92 ALA B C 1
ATOM 3104 O O . ALA B 1 92 ? 93.735 131.617 50.466 1.00 36.93 92 ALA B O 1
ATOM 3106 N N . ASP B 1 93 ? 95.928 131.958 50.093 1.00 33.81 93 ASP B N 1
ATOM 3107 C CA . ASP B 1 93 ? 95.712 133.082 49.188 1.00 32.21 93 ASP B CA 1
ATOM 3108 C C . ASP B 1 93 ? 95.528 132.638 47.740 1.00 32.21 93 ASP B C 1
ATOM 3109 O O . ASP B 1 93 ? 95.234 133.459 46.873 1.00 33.70 93 ASP B O 1
ATOM 3114 N N . TYR B 1 94 ? 95.707 131.343 47.480 1.00 33.12 94 TYR B N 1
ATOM 3115 C CA . TYR B 1 94 ? 95.532 130.794 46.130 1.00 32.84 94 TYR B CA 1
ATOM 3116 C C . TYR B 1 94 ? 94.766 129.466 46.144 1.00 33.22 94 TYR B C 1
ATOM 3117 O O . TYR B 1 94 ? 95.298 128.432 45.723 1.00 32.98 94 TYR B O 1
ATOM 3126 N N . PRO B 1 95 ? 93.506 129.491 46.622 1.00 32.72 95 PRO B N 1
ATOM 3127 C CA . PRO B 1 95 ? 92.790 128.236 46.832 1.00 32.89 95 PRO B CA 1
ATOM 3128 C C . PRO B 1 95 ? 92.294 127.559 45.551 1.00 33.65 95 PRO B C 1
ATOM 3129 O O . PRO B 1 95 ? 91.969 126.373 45.579 1.00 36.10 95 PRO B O 1
ATOM 3133 N N . ASN B 1 96 ? 92.243 128.295 44.445 1.00 35.63 96 ASN B N 1
ATOM 3134 C CA . ASN B 1 96 ? 91.634 127.778 43.213 1.00 36.83 96 ASN B CA 1
ATOM 3135 C C . ASN B 1 96 ? 92.612 127.123 42.241 1.00 36.59 96 ASN B C 1
ATOM 3136 O O . ASN B 1 96 ? 92.472 127.236 41.023 1.00 40.14 96 ASN B O 1
ATOM 3141 N N . VAL B 1 97 ? 93.599 126.435 42.798 1.00 33.72 97 VAL B N 1
ATOM 3142 C CA . VAL B 1 97 ? 94.598 125.719 42.024 1.00 29.51 97 VAL B CA 1
ATOM 3143 C C . VAL B 1 97 ? 94.491 124.239 42.397 1.00 28.95 97 VAL B C 1
ATOM 3144 O O . VAL B 1 97 ? 94.172 123.910 43.542 1.00 32.02 97 VAL B O 1
ATOM 3148 N N . ASN B 1 98 ? 94.725 123.354 41.428 1.00 28.75 98 ASN B N 1
ATOM 3149 C CA . ASN B 1 98 ? 94.815 121.919 41.700 1.00 28.70 98 ASN B CA 1
ATOM 3150 C C . ASN B 1 98 ? 96.233 121.575 42.118 1.00 27.94 98 ASN B C 1
ATOM 3151 O O . ASN B 1 98 ? 97.155 121.592 41.295 1.00 29.82 98 ASN B O 1
ATOM 3156 N N . TYR B 1 99 ? 96.410 121.280 43.401 1.00 28.47 99 TYR B N 1
ATOM 3157 C CA . TYR B 1 99 ? 97.746 121.044 43.936 1.00 28.43 99 TYR B CA 1
ATOM 3158 C C . TYR B 1 99 ? 98.148 119.579 43.885 1.00 27.82 99 TYR B C 1
ATOM 3159 O O . TYR B 1 99 ? 97.364 118.692 44.225 1.00 27.82 99 TYR B O 1
ATOM 3168 N N . LEU B 1 100 ? 99.378 119.348 43.431 1.00 27.97 100 LEU B N 1
ATOM 3169 C CA . LEU B 1 100 ? 100.005 118.044 43.483 1.00 26.12 100 LEU B CA 1
ATOM 3170 C C . LEU B 1 100 ? 101.205 118.162 44.411 1.00 25.66 100 LEU B C 1
ATOM 3171 O O . LEU B 1 100 ? 102.164 118.881 44.099 1.00 25.62 100 LEU B O 1
ATOM 3176 N N . VAL B 1 101 ? 101.153 117.473 45.549 1.00 22.81 101 VAL B N 1
ATOM 3177 C CA . VAL B 1 101 ? 102.234 117.566 46.524 1.00 23.77 101 VAL B CA 1
ATOM 3178 C C . VAL B 1 101 ? 103.373 116.610 46.174 1.00 24.59 101 VAL B C 1
ATOM 3179 O O . VAL B 1 101 ? 103.214 115.390 46.226 1.00 25.59 101 VAL B O 1
ATOM 3183 N N . LYS B 1 102 ? 104.513 117.185 45.800 1.00 24.32 102 LYS B N 1
ATOM 3184 C CA . LYS B 1 102 ? 105.742 116.430 45.539 1.00 24.96 102 LYS B CA 1
ATOM 3185 C C . LYS B 1 102 ? 106.323 115.917 46.866 1.00 23.79 102 LYS B C 1
ATOM 3186 O O . LYS B 1 102 ? 106.759 116.702 47.704 1.00 23.15 102 LYS B O 1
ATOM 3200 N N . ASN B 1 104 ? 108.923 113.836 47.669 1.00 23.18 104 ASN B N 1
ATOM 3201 C CA . ASN B 1 104 ? 110.360 113.776 47.905 1.00 22.57 104 ASN B CA 1
ATOM 3202 C C . ASN B 1 104 ? 111.114 114.865 47.146 1.00 23.31 104 ASN B C 1
ATOM 3203 O O . ASN B 1 104 ? 110.610 115.400 46.156 1.00 23.94 104 ASN B O 1
ATOM 3208 N N . SER B 1 105 ? 112.302 115.207 47.641 1.00 23.12 105 SER B N 1
ATOM 3209 C CA . SER B 1 105 ? 113.180 116.181 46.993 1.00 24.15 105 SER B CA 1
ATOM 3210 C C . SER B 1 105 ? 114.606 116.001 47.473 1.00 24.32 105 SER B C 1
ATOM 3211 O O . SER B 1 105 ? 114.837 115.578 48.607 1.00 25.91 105 SER B O 1
ATOM 3214 N N . LYS B 1 106 ? 115.557 116.327 46.604 1.00 23.59 106 LYS B N 1
ATOM 3215 C CA . LYS B 1 106 ? 116.968 116.387 46.975 1.00 24.56 106 LYS B CA 1
ATOM 3216 C C . LYS B 1 106 ? 117.580 117.620 46.318 1.00 25.49 106 LYS B C 1
ATOM 3217 O O . LYS B 1 106 ? 116.989 118.179 45.390 1.00 27.52 106 LYS B O 1
ATOM 3223 N N . THR B 1 107 ? 118.750 118.048 46.788 1.00 24.78 107 THR B N 1
ATOM 3224 C CA . THR B 1 107 ? 119.477 119.129 46.115 1.00 23.98 107 THR B CA 1
ATOM 3225 C C . THR B 1 107 ? 120.396 118.528 45.063 1.00 23.92 107 THR B C 1
ATOM 3226 O O . THR B 1 107 ? 120.561 117.311 45.010 1.00 24.42 107 THR B O 1
ATOM 3230 N N . ASN B 1 108 ? 120.985 119.377 44.225 1.00 23.28 108 ASN B N 1
ATOM 3231 C CA . ASN B 1 108 ? 121.915 118.912 43.202 1.00 24.77 108 ASN B CA 1
ATOM 3232 C C . ASN B 1 108 ? 123.370 119.171 43.584 1.00 24.79 108 ASN B C 1
ATOM 3233 O O . ASN B 1 108 ? 124.255 119.215 42.723 1.00 26.44 108 ASN B O 1
ATOM 3238 N N . LEU B 1 109 ? 123.618 119.346 44.876 1.00 23.29 109 LEU B N 1
ATOM 3239 C CA . LEU B 1 109 ? 124.973 119.623 45.340 1.00 24.65 109 LEU B CA 1
ATOM 3240 C C . LEU B 1 109 ? 125.879 118.401 45.200 1.00 24.50 109 LEU B C 1
ATOM 3241 O O . LEU B 1 109 ? 127.013 118.521 44.741 1.00 25.10 109 LEU B O 1
ATOM 3246 N N . VAL B 1 110 ? 125.372 117.229 45.575 1.00 25.43 110 VAL B N 1
ATOM 3247 C CA . VAL B 1 110 ? 126.112 115.980 45.394 1.00 25.92 110 VAL B CA 1
ATOM 3248 C C . VAL B 1 110 ? 125.872 115.462 43.975 1.00 26.49 110 VAL B C 1
ATOM 3249 O O . VAL B 1 110 ? 124.753 115.081 43.624 1.00 26.82 110 VAL B O 1
ATOM 3253 N N . LYS B 1 111 ? 126.921 115.480 43.154 1.00 26.44 111 LYS B N 1
ATOM 3254 C CA . LYS B 1 111 ? 126.821 114.981 41.783 1.00 25.90 111 LYS B CA 1
ATOM 3255 C C . LYS B 1 111 ? 126.923 113.461 41.769 1.00 24.78 111 LYS B C 1
ATOM 3256 O O . LYS B 1 111 ? 127.505 112.861 42.678 1.00 23.63 111 LYS B O 1
ATOM 3262 N N . THR B 1 112 ? 126.365 112.851 40.726 1.00 24.99 112 THR B N 1
ATOM 3263 C CA . THR B 1 112 ? 126.403 111.401 40.533 1.00 24.73 112 THR B CA 1
ATOM 3264 C C . THR B 1 112 ? 127.795 110.820 40.748 1.00 23.79 112 THR B C 1
ATOM 3265 O O . THR B 1 112 ? 127.944 109.831 41.462 1.00 23.95 112 THR B O 1
ATOM 3269 N N . ALA B 1 113 ? 128.804 111.444 40.140 1.00 23.97 113 ALA B N 1
ATOM 3270 C CA . ALA B 1 113 ? 130.186 110.967 40.225 1.00 25.10 113 ALA B CA 1
ATOM 3271 C C . ALA B 1 113 ? 130.684 110.837 41.664 1.00 25.07 113 ALA B C 1
ATOM 3272 O O . ALA B 1 113 ? 131.514 109.983 41.949 1.00 29.14 113 ALA B O 1
ATOM 3274 N N . GLN B 1 114 ? 130.185 111.688 42.559 1.00 24.86 114 GLN B N 1
ATOM 3275 C CA . GLN B 1 114 ? 130.514 111.596 43.986 1.00 24.48 114 GLN B CA 1
ATOM 3276 C C . GLN B 1 114 ? 129.738 110.462 44.643 1.00 23.49 114 GLN B C 1
ATOM 3277 O O . GLN B 1 114 ? 130.314 109.645 45.356 1.00 21.76 114 GLN B O 1
ATOM 3283 N N . ASP B 1 115 ? 128.427 110.431 44.408 1.00 23.79 115 ASP B N 1
ATOM 3284 C CA . ASP B 1 115 ? 127.557 109.389 44.942 1.00 24.60 115 ASP B CA 1
ATOM 3285 C C . ASP B 1 115 ? 126.259 109.328 44.146 1.00 23.71 115 ASP B C 1
ATOM 3286 O O . ASP B 1 115 ? 125.755 110.358 43.699 1.00 23.75 115 ASP B O 1
ATOM 3291 N N . ASP B 1 116 ? 125.717 108.122 43.983 1.00 24.17 116 ASP B N 1
ATOM 3292 C CA . ASP B 1 116 ? 124.436 107.927 43.298 1.00 23.70 116 ASP B CA 1
ATOM 3293 C C . ASP B 1 116 ? 123.307 108.723 43.962 1.00 22.87 116 ASP B C 1
ATOM 3294 O O . ASP B 1 116 ? 123.340 108.957 45.172 1.00 23.68 116 ASP B O 1
ATOM 3299 N N . PRO B 1 117 ? 122.312 109.150 43.163 1.00 21.90 117 PRO B N 1
ATOM 3300 C CA . PRO B 1 117 ? 121.252 110.013 43.676 1.00 23.06 117 PRO B CA 1
ATOM 3301 C C . PRO B 1 117 ? 120.243 109.286 44.565 1.00 23.04 117 PRO B C 1
ATOM 3302 O O . PRO B 1 117 ? 119.890 108.139 44.295 1.00 24.26 117 PRO B O 1
ATOM 3306 N N . TYR B 1 118 ? 119.803 109.957 45.623 1.00 23.48 118 TYR B N 1
ATOM 3307 C CA . TYR B 1 118 ? 118.683 109.489 46.442 1.00 23.84 118 TYR B CA 1
ATOM 3308 C C . TYR B 1 118 ? 117.831 110.677 46.888 1.00 22.61 118 TYR B C 1
ATOM 3309 O O . TYR B 1 118 ? 118.347 111.644 47.445 1.00 23.31 118 TYR B O 1
ATOM 3318 N N . SER B 1 119 ? 116.529 110.589 46.637 1.00 21.80 119 SER B N 1
ATOM 3319 C CA . SER B 1 119 ? 115.590 111.643 46.992 1.00 22.05 119 SER B CA 1
ATOM 3320 C C . SER B 1 119 ? 114.560 111.084 47.975 1.00 21.03 119 SER B C 1
ATOM 3321 O O . SER B 1 119 ? 113.694 110.307 47.586 1.00 21.40 119 SER B O 1
ATOM 3324 N N . PRO B 1 120 ? 114.660 111.476 49.261 1.00 22.48 120 PRO B N 1
ATOM 3325 C CA . PRO B 1 120 ? 113.852 110.868 50.313 1.00 23.19 120 PRO B CA 1
ATOM 3326 C C . PRO B 1 120 ? 112.458 111.476 50.441 1.00 23.04 120 PRO B C 1
ATOM 3327 O O . PRO B 1 120 ? 112.290 112.687 50.277 1.00 21.80 120 PRO B O 1
ATOM 3331 N N . GLN B 1 121 ? 111.472 110.641 50.750 1.00 22.71 121 GLN B N 1
ATOM 3332 C CA . GLN B 1 121 ? 110.166 111.134 51.155 1.00 24.22 121 GLN B CA 1
ATOM 3333 C C . GLN B 1 121 ? 110.351 112.096 52.332 1.00 24.68 121 GLN B C 1
ATOM 3334 O O . GLN B 1 121 ? 111.008 111.763 53.326 1.00 24.28 121 GLN B O 1
ATOM 3340 N N . LEU B 1 122 ? 109.785 113.291 52.200 1.00 24.34 122 LEU B N 1
ATOM 3341 C CA . LEU B 1 122 ? 110.050 114.373 53.140 1.00 24.74 122 LEU B CA 1
ATOM 3342 C C . LEU B 1 122 ? 109.182 114.315 54.398 1.00 25.07 122 LEU B C 1
ATOM 3343 O O . LEU B 1 122 ? 109.539 114.893 55.427 1.00 25.43 122 LEU B O 1
ATOM 3348 N N . HIS B 1 123 ? 108.067 113.589 54.313 1.00 23.82 123 HIS B N 1
ATOM 3349 C CA . HIS B 1 123 ? 107.096 113.475 55.407 1.00 25.23 123 HIS B CA 1
ATOM 3350 C C . HIS B 1 123 ? 106.102 112.395 55.062 1.00 25.67 123 HIS B C 1
ATOM 3351 O O . HIS B 1 123 ? 106.054 111.938 53.914 1.00 25.95 123 HIS B O 1
ATOM 3358 N N . ASP B 1 124 ? 105.279 111.986 56.027 1.00 24.81 124 ASP B N 1
ATOM 3359 C CA . ASP B 1 124 ? 104.274 110.955 55.754 1.00 27.68 124 ASP B CA 1
ATOM 3360 C C . ASP B 1 124 ? 103.088 111.509 54.961 1.00 27.89 124 ASP B C 1
ATOM 3361 O O . ASP B 1 124 ? 102.972 112.718 54.771 1.00 27.27 124 ASP B O 1
ATOM 3366 N N . ILE B 1 125 ? 102.222 110.617 54.487 1.00 29.35 125 ILE B N 1
ATOM 3367 C CA . ILE B 1 125 ? 101.045 111.017 53.728 1.00 29.12 125 ILE B CA 1
ATOM 3368 C C . ILE B 1 125 ? 100.025 111.759 54.608 1.00 29.27 125 ILE B C 1
ATOM 3369 O O . ILE B 1 125 ? 99.330 112.657 54.134 1.00 31.78 125 ILE B O 1
ATOM 3374 N N . GLU B 1 126 ? 99.966 111.405 55.888 1.00 28.88 126 GLU B N 1
ATOM 3375 C CA . GLU B 1 126 ? 99.008 112.005 56.829 1.00 33.09 126 GLU B CA 1
ATOM 3376 C C . GLU B 1 126 ? 99.129 113.528 56.918 1.00 31.71 126 GLU B C 1
ATOM 3377 O O . GLU B 1 126 ? 98.123 114.225 57.075 1.00 33.75 126 GLU B O 1
ATOM 3383 N N . ALA B 1 127 ? 100.358 114.035 56.810 1.00 29.99 127 ALA B N 1
ATOM 3384 C CA . ALA B 1 127 ? 100.607 115.478 56.763 1.00 29.03 127 ALA B CA 1
ATOM 3385 C C . ALA B 1 127 ? 99.926 116.139 55.563 1.00 28.65 127 ALA B C 1
ATOM 3386 O O . ALA B 1 127 ? 99.405 117.249 55.677 1.00 29.19 127 ALA B O 1
ATOM 3388 N N . VAL B 1 128 ? 99.935 115.461 54.418 1.00 26.57 128 VAL B N 1
ATOM 3389 C CA . VAL B 1 128 ? 99.222 115.949 53.239 1.00 26.15 128 VAL B CA 1
ATOM 3390 C C . VAL B 1 128 ? 97.702 115.869 53.443 1.00 27.27 128 VAL B C 1
ATOM 3391 O O . VAL B 1 128 ? 96.979 116.802 53.089 1.00 25.99 128 VAL B O 1
ATOM 3395 N N . LEU B 1 129 ? 97.231 114.764 54.022 1.00 27.16 129 LEU B N 1
ATOM 3396 C CA . LEU B 1 129 ? 95.805 114.562 54.282 1.00 28.57 129 LEU B CA 1
ATOM 3397 C C . LEU B 1 129 ? 95.245 115.618 55.244 1.00 30.13 129 LEU B C 1
ATOM 3398 O O . LEU B 1 129 ? 94.131 116.114 55.049 1.00 31.32 129 LEU B O 1
ATOM 3403 N N . ALA B 1 130 ? 96.031 115.968 56.263 1.00 30.49 130 ALA B N 1
ATOM 3404 C CA . ALA B 1 130 ? 95.650 116.999 57.227 1.00 33.63 130 ALA B CA 1
ATOM 3405 C C . ALA B 1 130 ? 95.497 118.361 56.547 1.00 34.16 130 ALA B C 1
ATOM 3406 O O . ALA B 1 130 ? 94.586 119.131 56.867 1.00 35.02 130 ALA B O 1
ATOM 3416 N N . ARG B 1 132 ? 94.855 118.788 53.252 1.00 31.73 132 ARG B N 1
ATOM 3417 C CA . ARG B 1 132 ? 93.653 118.643 52.436 1.00 35.08 132 ARG B CA 1
ATOM 3418 C C . ARG B 1 132 ? 92.397 118.885 53.279 1.00 35.05 132 ARG B C 1
ATOM 3419 O O . ARG B 1 132 ? 91.494 119.603 52.858 1.00 36.26 132 ARG B O 1
ATOM 3427 N N . ASP B 1 133 ? 92.363 118.296 54.472 1.00 35.03 133 ASP B N 1
ATOM 3428 C CA . ASP B 1 133 ? 91.238 118.439 55.396 1.00 35.50 133 ASP B CA 1
ATOM 3429 C C . ASP B 1 133 ? 91.138 119.848 55.982 1.00 37.14 133 ASP B C 1
ATOM 3430 O O . ASP B 1 133 ? 90.138 120.191 56.613 1.00 41.73 133 ASP B O 1
ATOM 3435 N N . ASN B 1 134 ? 92.173 120.660 55.765 1.00 35.43 134 ASN B N 1
ATOM 3436 C CA . ASN B 1 134 ? 92.203 122.040 56.249 1.00 33.97 134 ASN B CA 1
ATOM 3437 C C . ASN B 1 134 ? 91.845 123.034 55.144 1.00 34.13 134 ASN B C 1
ATOM 3438 O O . ASN B 1 134 ? 92.064 124.238 55.286 1.00 38.25 134 ASN B O 1
ATOM 3443 N N . GLY B 1 135 ? 91.297 122.527 54.041 1.00 33.04 135 GLY B N 1
ATOM 3444 C CA . GLY B 1 135 ? 90.832 123.380 52.948 1.00 31.40 135 GLY B CA 1
ATOM 3445 C C . GLY B 1 135 ? 91.681 123.403 51.684 1.00 33.23 135 GLY B C 1
ATOM 3446 O O . GLY B 1 135 ? 91.254 123.947 50.667 1.00 32.48 135 GLY B O 1
ATOM 3447 N N . VAL B 1 136 ? 92.878 122.822 51.730 1.00 32.75 136 VAL B N 1
ATOM 3448 C CA . VAL B 1 136 ? 93.770 122.848 50.566 1.00 30.14 136 VAL B CA 1
ATOM 3449 C C . VAL B 1 136 ? 93.354 121.823 49.514 1.00 29.39 136 VAL B C 1
ATOM 3450 O O . VAL B 1 136 ? 93.180 120.637 49.810 1.00 32.60 136 VAL B O 1
ATOM 3454 N N . ASN B 1 137 ? 93.198 122.298 48.283 1.00 28.40 137 ASN B N 1
ATOM 3455 C CA . ASN B 1 137 ? 92.764 121.470 47.163 1.00 29.05 137 ASN B CA 1
ATOM 3456 C C . ASN B 1 137 ? 93.900 120.600 46.615 1.00 28.01 137 ASN B C 1
ATOM 3457 O O . ASN B 1 137 ? 94.423 120.840 45.518 1.00 26.70 137 ASN B O 1
ATOM 3462 N N . VAL B 1 138 ? 94.283 119.594 47.400 1.00 30.68 138 VAL B N 1
ATOM 3463 C CA . VAL B 1 138 ? 95.265 118.597 46.976 1.00 30.20 138 VAL B CA 1
ATOM 3464 C C . VAL B 1 138 ? 94.555 117.500 46.185 1.00 29.14 138 VAL B C 1
ATOM 3465 O O . VAL B 1 138 ? 93.650 116.836 46.701 1.00 31.05 138 VAL B O 1
ATOM 3469 N N . VAL B 1 139 ? 94.967 117.314 44.933 1.00 27.14 139 VAL B N 1
ATOM 3470 C CA . VAL B 1 139 ? 94.329 116.334 44.054 1.00 27.33 139 VAL B CA 1
ATOM 3471 C C . VAL B 1 139 ? 95.186 115.085 43.853 1.00 27.39 139 VAL B C 1
ATOM 3472 O O . VAL B 1 139 ? 94.686 114.050 43.398 1.00 26.87 139 VAL B O 1
ATOM 3476 N N . GLY B 1 140 ? 96.468 115.185 44.200 1.00 27.69 140 GLY B N 1
ATOM 3477 C CA . GLY B 1 140 ? 97.372 114.058 44.078 1.00 27.85 140 GLY B CA 1
ATOM 3478 C C . GLY B 1 140 ? 98.757 114.298 44.640 1.00 28.91 140 GLY B C 1
ATOM 3479 O O . GLY B 1 140 ? 99.044 115.369 45.192 1.00 29.31 140 GLY B O 1
ATOM 3480 N N . LEU B 1 141 ? 99.611 113.287 44.486 1.00 26.59 141 LEU B N 1
ATOM 3481 C CA . LEU B 1 141 ? 100.978 113.314 44.994 1.00 25.72 141 LEU B CA 1
ATOM 3482 C C . LEU B 1 141 ? 101.972 113.025 43.882 1.00 24.64 141 LEU B C 1
ATOM 3483 O O . LEU B 1 141 ? 101.635 112.385 42.884 1.00 24.28 141 LEU B O 1
ATOM 3488 N N . GLY B 1 142 ? 103.200 113.499 44.068 1.00 23.94 142 GLY B N 1
ATOM 3489 C CA . GLY B 1 142 ? 104.295 113.206 43.149 1.00 23.88 142 GLY B CA 1
ATOM 3490 C C . GLY B 1 142 ? 105.475 112.581 43.869 1.00 22.68 142 GLY B C 1
ATOM 3491 O O . GLY B 1 142 ? 105.683 112.828 45.060 1.00 21.70 142 GLY B O 1
ATOM 3492 N N . TYR B 1 143 ? 106.244 111.767 43.146 1.00 22.36 143 TYR B N 1
ATOM 3493 C CA . TYR B 1 143 ? 107.443 111.121 43.698 1.00 23.23 143 TYR B CA 1
ATOM 3494 C C . TYR B 1 143 ? 108.464 110.799 42.601 1.00 23.97 143 TYR B C 1
ATOM 3495 O O . TYR B 1 143 ? 108.099 110.341 41.517 1.00 23.06 143 TYR B O 1
ATOM 3504 N N . THR B 1 144 ? 109.742 111.038 42.897 1.00 24.71 144 THR B N 1
ATOM 3505 C CA . THR B 1 144 ? 110.835 110.795 41.953 1.00 23.99 144 THR B CA 1
ATOM 3506 C C . THR B 1 144 ? 111.600 109.515 42.281 1.00 24.89 144 THR B C 1
ATOM 3507 O O . THR B 1 144 ? 112.006 109.310 43.428 1.00 24.46 144 THR B O 1
ATOM 3511 N N . LEU B 1 145 ? 111.804 108.668 41.268 1.00 24.72 145 LEU B N 1
ATOM 3512 C CA . LEU B 1 145 ? 112.645 107.476 41.410 1.00 25.06 145 LEU B CA 1
ATOM 3513 C C . LEU B 1 145 ? 113.838 107.552 40.481 1.00 24.56 145 LEU B C 1
ATOM 3514 O O . LEU B 1 145 ? 113.678 107.777 39.280 1.00 25.22 145 LEU B O 1
ATOM 3519 N N . TYR B 1 146 ? 115.032 107.368 41.034 1.00 23.15 146 TYR B N 1
ATOM 3520 C CA . TYR B 1 146 ? 116.220 107.211 40.203 1.00 24.76 146 TYR B CA 1
ATOM 3521 C C . TYR B 1 146 ? 116.545 105.726 40.059 1.00 25.90 146 TYR B C 1
ATOM 3522 O O . TYR B 1 146 ? 117.243 105.150 40.892 1.00 25.78 146 TYR B O 1
ATOM 3531 N N . LEU B 1 147 ? 116.012 105.104 39.010 1.00 25.42 147 LEU B N 1
ATOM 3532 C CA . LEU B 1 147 ? 116.308 103.702 38.721 1.00 25.94 147 LEU B CA 1
ATOM 3533 C C . LEU B 1 147 ? 117.775 103.578 38.329 1.00 25.68 147 LEU B C 1
ATOM 3534 O O . LEU B 1 147 ? 118.322 104.468 37.684 1.00 29.15 147 LEU B O 1
ATOM 3539 N N . GLY B 1 148 ? 118.416 102.490 38.739 1.00 24.45 148 GLY B N 1
ATOM 3540 C CA . GLY B 1 148 ? 119.833 102.294 38.453 1.00 25.07 148 GLY B CA 1
ATOM 3541 C C . GLY B 1 148 ? 120.758 102.965 39.451 1.00 24.76 148 GLY B C 1
ATOM 3542 O O . GLY B 1 148 ? 121.967 102.756 39.414 1.00 25.03 148 GLY B O 1
ATOM 3543 N N . SER B 1 149 ? 120.199 103.791 40.330 1.00 24.63 149 SER B N 1
ATOM 3544 C CA . SER B 1 149 ? 120.962 104.340 41.444 1.00 23.34 149 SER B CA 1
ATOM 3545 C C . SER B 1 149 ? 121.220 103.205 42.423 1.00 22.93 149 SER B C 1
ATOM 3546 O O . SER B 1 149 ? 120.407 102.291 42.533 1.00 22.57 149 SER B O 1
ATOM 3549 N N . GLU B 1 150 ? 122.339 103.267 43.139 1.00 24.16 150 GLU B N 1
ATOM 3550 C CA . GLU B 1 150 ? 122.603 102.300 44.203 1.00 24.63 150 GLU B CA 1
ATOM 3551 C C . GLU B 1 150 ? 121.594 102.415 45.343 1.00 24.82 150 GLU B C 1
ATOM 3552 O O . GLU B 1 150 ? 121.504 101.532 46.192 1.00 25.33 150 GLU B O 1
ATOM 3558 N N . TYR B 1 151 ? 120.820 103.499 45.334 1.00 25.02 151 TYR B N 1
ATOM 3559 C CA . TYR B 1 151 ? 119.771 103.719 46.323 1.00 26.57 151 TYR B CA 1
ATOM 3560 C C . TYR B 1 151 ? 118.386 103.427 45.737 1.00 24.35 151 TYR B C 1
ATOM 3561 O O . TYR B 1 151 ? 117.367 103.776 46.335 1.00 23.81 151 TYR B O 1
ATOM 3570 N N . GLU B 1 152 ? 118.361 102.781 44.572 1.00 22.91 152 GLU B N 1
ATOM 3571 C CA . GLU B 1 152 ? 117.112 102.435 43.885 1.00 24.76 152 GLU B CA 1
ATOM 3572 C C . GLU B 1 152 ? 116.101 101.757 44.814 1.00 24.79 152 GLU B C 1
ATOM 3573 O O . GLU B 1 152 ? 114.921 102.116 44.827 1.00 25.58 152 GLU B O 1
ATOM 3579 N N . ALA B 1 153 ? 116.580 100.787 45.591 1.00 25.05 153 ALA B N 1
ATOM 3580 C CA . ALA B 1 153 ? 115.731 99.977 46.459 1.00 24.91 153 ALA B CA 1
ATOM 3581 C C . ALA B 1 153 ? 114.886 100.833 47.388 1.00 24.73 153 ALA B C 1
ATOM 3582 O O . ALA B 1 153 ? 113.684 100.600 47.541 1.00 26.46 153 ALA B O 1
ATOM 3584 N N . THR B 1 154 ? 115.528 101.828 47.992 1.00 23.13 154 THR B N 1
ATOM 3585 C CA . THR B 1 154 ? 114.889 102.700 48.960 1.00 24.63 154 THR B CA 1
ATOM 3586 C C . THR B 1 154 ? 113.729 103.470 48.328 1.00 23.77 154 THR B C 1
ATOM 3587 O O . THR B 1 154 ? 112.642 103.568 48.909 1.00 23.49 154 THR B O 1
ATOM 3599 N N . LEU B 1 156 ? 112.155 102.650 45.427 1.00 21.88 156 LEU B N 1
ATOM 3600 C CA . LEU B 1 156 ? 111.131 101.666 45.027 1.00 22.13 156 LEU B CA 1
ATOM 3601 C C . LEU B 1 156 ? 110.181 101.340 46.176 1.00 22.29 156 LEU B C 1
ATOM 3602 O O . LEU B 1 156 ? 108.962 101.335 45.993 1.00 19.70 156 LEU B O 1
ATOM 3607 N N . ALA B 1 157 ? 110.752 101.078 47.353 1.00 22.87 157 ALA B N 1
ATOM 3608 C CA . ALA B 1 157 ? 109.979 100.782 48.555 1.00 23.89 157 ALA B CA 1
ATOM 3609 C C . ALA B 1 157 ? 109.087 101.957 48.945 1.00 24.45 157 ALA B C 1
ATOM 3610 O O . ALA B 1 157 ? 107.902 101.770 49.231 1.00 28.89 157 ALA B O 1
ATOM 3612 N N . GLU B 1 158 ? 109.653 103.164 48.950 1.00 23.89 158 GLU B N 1
ATOM 3613 C CA . GLU B 1 158 ? 108.887 104.370 49.255 1.00 25.31 158 GLU B CA 1
ATOM 3614 C C . GLU B 1 158 ? 107.779 104.617 48.222 1.00 23.90 158 GLU B C 1
ATOM 3615 O O . GLU B 1 158 ? 106.626 104.847 48.591 1.00 23.38 158 GLU B O 1
ATOM 3621 N N . ALA B 1 159 ? 108.125 104.542 46.936 1.00 23.29 159 ALA B N 1
ATOM 3622 C CA . ALA B 1 159 ? 107.163 104.813 45.857 1.00 25.11 159 ALA B CA 1
ATOM 3623 C C . ALA B 1 159 ? 105.985 103.840 45.848 1.00 26.47 159 ALA B C 1
ATOM 3624 O O . ALA B 1 159 ? 104.833 104.253 45.680 1.00 25.61 159 ALA B O 1
ATOM 3626 N N . GLY B 1 160 ? 106.284 102.555 46.037 1.00 26.64 160 GLY B N 1
ATOM 3627 C CA . GLY B 1 160 ? 105.271 101.506 46.005 1.00 26.04 160 GLY B CA 1
ATOM 3628 C C . GLY B 1 160 ? 104.230 101.644 47.102 1.00 26.07 160 GLY B C 1
ATOM 3629 O O . GLY B 1 160 ? 103.030 101.504 46.848 1.00 25.59 160 GLY B O 1
ATOM 3630 N N . GLN B 1 161 ? 104.697 101.913 48.322 1.00 25.37 161 GLN B N 1
ATOM 3631 C CA . GLN B 1 161 ? 103.824 102.117 49.480 1.00 26.24 161 GLN B CA 1
ATOM 3632 C C . GLN B 1 161 ? 102.981 103.386 49.301 1.00 25.64 161 GLN B C 1
ATOM 3633 O O . GLN B 1 161 ? 101.778 103.413 49.609 1.00 24.90 161 GLN B O 1
ATOM 3639 N N . LEU B 1 162 ? 103.627 104.428 48.793 1.00 24.87 162 LEU B N 1
ATOM 3640 C CA . LEU B 1 162 ? 102.980 105.708 48.550 1.00 27.12 162 LEU B CA 1
ATOM 3641 C C . LEU B 1 162 ? 101.786 105.598 47.592 1.00 27.83 162 LEU B C 1
ATOM 3642 O O . LEU B 1 162 ? 100.703 106.118 47.891 1.00 27.60 162 LEU B O 1
ATOM 3647 N N . VAL B 1 163 ? 101.985 104.927 46.455 1.00 25.83 163 VAL B N 1
ATOM 3648 C CA . VAL B 1 163 ? 100.920 104.756 45.454 1.00 25.65 163 VAL B CA 1
ATOM 3649 C C . VAL B 1 163 ? 99.703 104.064 46.074 1.00 25.25 163 VAL B C 1
ATOM 3650 O O . VAL B 1 163 ? 98.562 104.478 45.855 1.00 25.77 163 VAL B O 1
ATOM 3654 N N . ALA B 1 164 ? 99.963 103.020 46.857 1.00 25.72 164 ALA B N 1
ATOM 3655 C CA . ALA B 1 164 ? 98.909 102.290 47.559 1.00 27.11 164 ALA B CA 1
ATOM 3656 C C . ALA B 1 164 ? 98.125 103.205 48.498 1.00 27.00 164 ALA B C 1
ATOM 3657 O O . ALA B 1 164 ? 96.891 103.236 48.460 1.00 30.19 164 ALA B O 1
ATOM 3659 N N . GLN B 1 165 ? 98.847 103.960 49.322 1.00 24.78 165 GLN B N 1
ATOM 3660 C CA . GLN B 1 165 ? 98.225 104.859 50.291 1.00 28.30 165 GLN B CA 1
ATOM 3661 C C . GLN B 1 165 ? 97.480 106.011 49.612 1.00 27.84 165 GLN B C 1
ATOM 3662 O O . GLN B 1 165 ? 96.387 106.402 50.045 1.00 26.78 165 GLN B O 1
ATOM 3668 N N . ALA B 1 166 ? 98.068 106.536 48.541 1.00 25.63 166 ALA B N 1
ATOM 3669 C CA . ALA B 1 166 ? 97.436 107.595 47.762 1.00 26.90 166 ALA B CA 1
ATOM 3670 C C . ALA B 1 166 ? 96.095 107.143 47.184 1.00 27.18 166 ALA B C 1
ATOM 3671 O O . ALA B 1 166 ? 95.088 107.843 47.318 1.00 28.72 166 ALA B O 1
ATOM 3673 N N . HIS B 1 167 ? 96.086 105.966 46.562 1.00 26.53 167 HIS B N 1
ATOM 3674 C CA . HIS B 1 167 ? 94.870 105.433 45.957 1.00 26.69 167 HIS B CA 1
ATOM 3675 C C . HIS B 1 167 ? 93.841 105.029 46.970 1.00 28.52 167 HIS B C 1
ATOM 3676 O O . HIS B 1 167 ? 92.642 105.073 46.695 1.00 29.96 167 HIS B O 1
ATOM 3683 N N . GLU B 1 168 ? 94.301 104.649 48.157 1.00 28.33 168 GLU B N 1
ATOM 3684 C CA . GLU B 1 168 ? 93.411 104.388 49.278 1.00 31.08 168 GLU B CA 1
ATOM 3685 C C . GLU B 1 168 ? 92.585 105.639 49.592 1.00 31.82 168 GLU B C 1
ATOM 3686 O O . GLU B 1 168 ? 91.417 105.544 49.967 1.00 31.17 168 GLU B O 1
ATOM 3692 N N . GLU B 1 169 ? 93.205 106.805 49.413 1.00 30.81 169 GLU B N 1
ATOM 3693 C CA . GLU B 1 169 ? 92.586 108.083 49.731 1.00 31.18 169 GLU B CA 1
ATOM 3694 C C . GLU B 1 169 ? 91.952 108.752 48.514 1.00 30.56 169 GLU B C 1
ATOM 3695 O O . GLU B 1 169 ? 91.365 109.828 48.631 1.00 32.07 169 GLU B O 1
ATOM 3701 N N . GLY B 1 170 ? 92.078 108.122 47.349 1.00 30.97 170 GLY B N 1
ATOM 3702 C CA . GLY B 1 170 ? 91.527 108.674 46.114 1.00 31.27 170 GLY B CA 1
ATOM 3703 C C . GLY B 1 170 ? 92.331 109.830 45.545 1.00 31.03 170 GLY B C 1
ATOM 3704 O O . GLY B 1 170 ? 91.788 110.678 44.835 1.00 31.45 170 GLY B O 1
ATOM 3705 N N . LEU B 1 171 ? 93.622 109.871 45.867 1.00 29.15 171 LEU B N 1
ATOM 3706 C CA . LEU B 1 171 ? 94.550 110.824 45.262 1.00 27.63 171 LEU B CA 1
ATOM 3707 C C . LEU B 1 171 ? 95.184 110.212 44.016 1.00 27.34 171 LEU B C 1
ATOM 3708 O O . LEU B 1 171 ? 95.449 109.010 43.986 1.00 29.40 171 LEU B O 1
ATOM 3713 N N . ILE B 1 172 ? 95.417 111.024 42.985 1.00 25.70 172 ILE B N 1
ATOM 3714 C CA . ILE B 1 172 ? 96.161 110.546 41.814 1.00 27.57 172 ILE B CA 1
ATOM 3715 C C . ILE B 1 172 ? 97.661 110.560 42.114 1.00 28.49 172 ILE B C 1
ATOM 3716 O O . ILE B 1 172 ? 98.108 111.234 43.046 1.00 29.42 172 ILE B O 1
ATOM 3721 N N . VAL B 1 173 ? 98.434 109.806 41.340 1.00 28.26 173 VAL B N 1
ATOM 3722 C CA . VAL B 1 173 ? 99.870 109.710 41.572 1.00 26.35 173 VAL B CA 1
ATOM 3723 C C . VAL B 1 173 ? 100.648 109.891 40.277 1.00 25.45 173 VAL B C 1
ATOM 3724 O O . VAL B 1 173 ? 100.414 109.186 39.286 1.00 26.65 173 VAL B O 1
ATOM 3728 N N . VAL B 1 174 ? 101.566 110.852 40.301 1.00 22.25 174 VAL B N 1
ATOM 3729 C CA . VAL B 1 174 ? 102.493 111.079 39.210 1.00 23.30 174 VAL B CA 1
ATOM 3730 C C . VAL B 1 174 ? 103.900 110.706 39.663 1.00 22.88 174 VAL B C 1
ATOM 3731 O O . VAL B 1 174 ? 104.404 111.251 40.643 1.00 23.11 174 VAL B O 1
ATOM 3735 N N . LEU B 1 175 ? 104.531 109.776 38.952 1.00 22.88 175 LEU B N 1
ATOM 3736 C CA . LEU B 1 175 ? 105.912 109.423 39.249 1.00 24.40 175 LEU B CA 1
ATOM 3737 C C . LEU B 1 175 ? 106.884 110.008 38.232 1.00 25.22 175 LEU B C 1
ATOM 3738 O O . LEU B 1 175 ? 106.719 109.842 37.022 1.00 27.54 175 LEU B O 1
ATOM 3743 N N . TRP B 1 176 ? 107.878 110.724 38.743 1.00 25.15 176 TRP B N 1
ATOM 3744 C CA . TRP B 1 176 ? 109.023 111.149 37.960 1.00 26.00 176 TRP B CA 1
ATOM 3745 C C . TRP B 1 176 ? 109.975 110.000 37.990 1.00 25.12 176 TRP B C 1
ATOM 3746 O O . TRP B 1 176 ? 110.441 109.602 39.061 1.00 25.36 176 TRP B O 1
ATOM 3757 N N . ILE B 1 177 ? 110.264 109.426 36.832 1.00 23.31 177 ILE B N 1
ATOM 3758 C CA . ILE B 1 177 ? 111.223 108.334 36.789 1.00 24.47 177 ILE B CA 1
ATOM 3759 C C . ILE B 1 177 ? 112.409 108.701 35.908 1.00 26.30 177 ILE B C 1
ATOM 3760 O O . ILE B 1 177 ? 112.304 108.752 34.673 1.00 27.13 177 ILE B O 1
ATOM 3765 N N . TYR B 1 178 ? 113.529 108.976 36.573 1.00 27.39 178 TYR B N 1
ATOM 3766 C CA . TYR B 1 178 ? 114.757 109.408 35.922 1.00 29.99 178 TYR B CA 1
ATOM 3767 C C . TYR B 1 178 ? 115.875 108.426 36.232 1.00 28.74 178 TYR B C 1
ATOM 3768 O O . TYR B 1 178 ? 116.562 108.574 37.247 1.00 29.62 178 TYR B O 1
ATOM 3777 N N . PRO B 1 179 ? 116.063 107.415 35.368 1.00 28.85 179 PRO B N 1
ATOM 3778 C CA . PRO B 1 179 ? 117.179 106.504 35.600 1.00 28.60 179 PRO B CA 1
ATOM 3779 C C . PRO B 1 179 ? 118.486 107.288 35.641 1.00 27.74 179 PRO B C 1
ATOM 3780 O O . PRO B 1 179 ? 118.820 107.994 34.687 1.00 29.75 179 PRO B O 1
ATOM 3784 N N . ARG B 1 180 ? 119.193 107.187 36.760 1.00 25.96 180 ARG B N 1
ATOM 3785 C CA . ARG B 1 180 ? 120.387 107.992 36.994 1.00 26.76 180 ARG B CA 1
ATOM 3786 C C . ARG B 1 180 ? 121.325 107.267 37.946 1.00 24.61 180 ARG B C 1
ATOM 3787 O O . ARG B 1 180 ? 120.892 106.677 38.935 1.00 24.40 180 ARG B O 1
ATOM 3795 N N . GLY B 1 181 ? 122.612 107.322 37.637 1.00 24.11 181 GLY B N 1
ATOM 3796 C CA . GLY B 1 181 ? 123.623 106.684 38.454 1.00 23.92 181 GLY B CA 1
ATOM 3797 C C . GLY B 1 181 ? 124.781 106.162 37.637 1.00 23.64 181 GLY B C 1
ATOM 3798 O O . GLY B 1 181 ? 124.690 106.026 36.422 1.00 25.61 181 GLY B O 1
ATOM 3799 N N . LYS B 1 182 ? 125.886 105.926 38.334 1.00 24.67 182 LYS B N 1
ATOM 3800 C CA . LYS B 1 182 ? 127.032 105.141 37.897 1.00 26.31 182 LYS B CA 1
ATOM 3801 C C . LYS B 1 182 ? 126.659 104.119 36.808 1.00 25.21 182 LYS B C 1
ATOM 3802 O O . LYS B 1 182 ? 127.250 104.100 35.724 1.00 23.04 182 LYS B O 1
ATOM 3808 N N . ALA B 1 183 ? 125.670 103.278 37.122 1.00 24.61 183 ALA B N 1
ATOM 3809 C CA . ALA B 1 183 ? 125.213 102.188 36.258 1.00 25.50 183 ALA B CA 1
ATOM 3810 C C . ALA B 1 183 ? 124.595 102.649 34.942 1.00 26.39 183 ALA B C 1
ATOM 3811 O O . ALA B 1 183 ? 124.590 101.903 33.964 1.00 27.68 183 ALA B O 1
ATOM 3813 N N . VAL B 1 184 ? 124.066 103.868 34.927 1.00 26.45 184 VAL B N 1
ATOM 3814 C CA . VAL B 1 184 ? 123.267 104.341 33.802 1.00 27.16 184 VAL B CA 1
ATOM 3815 C C . VAL B 1 184 ? 124.129 105.147 32.838 1.00 28.81 184 VAL B C 1
ATOM 3816 O O . VAL B 1 184 ? 124.175 104.845 31.642 1.00 29.10 184 VAL B O 1
ATOM 3820 N N . GLY B 1 185 ? 124.809 106.164 33.366 1.00 29.28 185 GLY B N 1
ATOM 3821 C CA . GLY B 1 185 ? 125.760 106.959 32.591 1.00 32.08 185 GLY B CA 1
ATOM 3822 C C . GLY B 1 185 ? 125.216 107.415 31.251 1.00 36.33 185 GLY B C 1
ATOM 3823 O O . GLY B 1 185 ? 124.193 108.107 31.189 1.00 38.19 185 GLY B O 1
ATOM 3824 N N . LYS B 1 186 ? 125.889 106.993 30.180 1.00 40.71 186 LYS B N 1
ATOM 3825 C CA . LYS B 1 186 ? 125.552 107.405 28.812 1.00 41.46 186 LYS B CA 1
ATOM 3826 C C . LYS B 1 186 ? 124.154 106.989 28.353 1.00 39.20 186 LYS B C 1
ATOM 3827 O O . LYS B 1 186 ? 123.608 107.579 27.424 1.00 40.44 186 LYS B O 1
ATOM 3833 N N . ASP B 1 187 ? 123.582 105.981 29.009 1.00 37.72 187 ASP B N 1
ATOM 3834 C CA . ASP B 1 187 ? 122.290 105.419 28.607 1.00 37.05 187 ASP B CA 1
ATOM 3835 C C . ASP B 1 187 ? 121.079 106.173 29.172 1.00 34.48 187 ASP B C 1
ATOM 3836 O O . ASP B 1 187 ? 119.942 105.735 29.004 1.00 31.74 187 ASP B O 1
ATOM 3841 N N . GLU B 1 188 ? 121.330 107.313 29.812 1.00 33.82 188 GLU B N 1
ATOM 3842 C CA . GLU B 1 188 ? 120.301 108.075 30.532 1.00 33.95 188 GLU B CA 1
ATOM 3843 C C . GLU B 1 188 ? 119.037 108.394 29.723 1.00 33.94 188 GLU B C 1
ATOM 3844 O O . GLU B 1 188 ? 117.929 108.355 30.259 1.00 29.05 188 GLU B O 1
ATOM 3850 N N . LYS B 1 189 ? 119.213 108.700 28.440 1.00 35.87 189 LYS B N 1
ATOM 3851 C CA . LYS B 1 189 ? 118.103 109.079 27.569 1.00 36.04 189 LYS B CA 1
ATOM 3852 C C . LYS B 1 189 ? 118.020 108.200 26.316 1.00 35.26 189 LYS B C 1
ATOM 3853 O O . LYS B 1 189 ? 117.442 108.595 25.298 1.00 31.91 189 LYS B O 1
ATOM 3859 N N . ALA B 1 190 ? 118.600 107.004 26.406 1.00 34.08 190 ALA B N 1
ATOM 3860 C CA . ALA B 1 190 ? 118.416 105.967 25.396 1.00 32.11 190 ALA B CA 1
ATOM 3861 C C . ALA B 1 190 ? 116.940 105.550 25.348 1.00 29.69 190 ALA B C 1
ATOM 3862 O O . ALA B 1 190 ? 116.275 105.524 26.390 1.00 30.01 190 ALA B O 1
ATOM 3864 N N . PRO B 1 191 ? 116.416 105.245 24.141 1.00 29.48 191 PRO B N 1
ATOM 3865 C CA . PRO B 1 191 ? 115.003 104.868 23.992 1.00 29.42 191 PRO B CA 1
ATOM 3866 C C . PRO B 1 191 ? 114.563 103.737 24.925 1.00 28.51 191 PRO B C 1
ATOM 3867 O O . PRO B 1 191 ? 113.485 103.818 25.519 1.00 26.85 191 PRO B O 1
ATOM 3871 N N . THR B 1 192 ? 115.398 102.707 25.058 1.00 28.86 192 THR B N 1
ATOM 3872 C CA . THR B 1 192 ? 115.105 101.565 25.930 1.00 29.62 192 THR B CA 1
ATOM 3873 C C . THR B 1 192 ? 115.025 101.971 27.407 1.00 28.04 192 THR B C 1
ATOM 3874 O O . THR B 1 192 ? 114.225 101.420 28.168 1.00 27.20 192 THR B O 1
ATOM 3878 N N . THR B 1 193 ? 115.849 102.941 27.799 1.00 27.87 193 THR B N 1
ATOM 3879 C CA . THR B 1 193 ? 115.865 103.439 29.176 1.00 27.91 193 THR B CA 1
ATOM 3880 C C . THR B 1 193 ? 114.565 104.162 29.525 1.00 27.00 193 THR B C 1
ATOM 3881 O O . THR B 1 193 ? 113.984 103.938 30.587 1.00 25.70 193 THR B O 1
ATOM 3885 N N . ILE B 1 194 ? 114.112 105.020 28.618 1.00 27.22 194 ILE B N 1
ATOM 3886 C CA . ILE B 1 194 ? 112.869 105.762 28.805 1.00 27.70 194 ILE B CA 1
ATOM 3887 C C . ILE B 1 194 ? 111.671 104.798 28.826 1.00 26.43 194 ILE B C 1
ATOM 3888 O O . ILE B 1 194 ? 110.778 104.921 29.673 1.00 26.50 194 ILE B O 1
ATOM 3893 N N . ALA B 1 195 ? 111.672 103.831 27.909 1.00 26.13 195 ALA B N 1
ATOM 3894 C CA . ALA B 1 195 ? 110.614 102.824 27.862 1.00 26.78 195 ALA B CA 1
ATOM 3895 C C . ALA B 1 195 ? 110.586 101.973 29.138 1.00 25.73 195 ALA B C 1
ATOM 3896 O O . ALA B 1 195 ? 109.513 101.694 29.687 1.00 24.31 195 ALA B O 1
ATOM 3898 N N . GLY B 1 196 ? 111.768 101.581 29.608 1.00 23.59 196 GLY B N 1
ATOM 3899 C CA . GLY B 1 196 ? 111.898 100.840 30.857 1.00 24.16 196 GLY B CA 1
ATOM 3900 C C . GLY B 1 196 ? 111.303 101.609 32.018 1.00 24.56 196 GLY B C 1
ATOM 3901 O O . GLY B 1 196 ? 110.503 101.076 32.795 1.00 24.53 196 GLY B O 1
ATOM 3902 N N . ALA B 1 197 ? 111.691 102.877 32.117 1.00 25.45 197 ALA B N 1
ATOM 3903 C CA . ALA B 1 197 ? 111.189 103.784 33.139 1.00 23.84 197 ALA B CA 1
ATOM 3904 C C . ALA B 1 197 ? 109.661 103.826 33.123 1.00 22.87 197 ALA B C 1
ATOM 3905 O O . ALA B 1 197 ? 109.022 103.744 34.170 1.00 21.72 197 ALA B O 1
ATOM 3907 N N . ALA B 1 198 ? 109.091 103.926 31.923 1.00 23.20 198 ALA B N 1
ATOM 3908 C CA . ALA B 1 198 ? 107.643 104.015 31.734 1.00 23.61 198 ALA B CA 1
ATOM 3909 C C . ALA B 1 198 ? 106.909 102.772 32.222 1.00 24.15 198 ALA B C 1
ATOM 3910 O O . ALA B 1 198 ? 105.846 102.878 32.838 1.00 25.53 198 ALA B O 1
ATOM 3912 N N . GLY B 1 199 ? 107.473 101.600 31.935 1.00 24.18 199 GLY B N 1
ATOM 3913 C CA . GLY B 1 199 ? 106.888 100.335 32.367 1.00 25.08 199 GLY B CA 1
ATOM 3914 C C . GLY B 1 199 ? 106.882 100.167 33.878 1.00 23.77 199 GLY B C 1
ATOM 3915 O O . GLY B 1 199 ? 105.925 99.635 34.445 1.00 24.36 199 GLY B O 1
ATOM 3916 N N . VAL B 1 200 ? 107.947 100.630 34.529 1.00 21.86 200 VAL B N 1
ATOM 3917 C CA . VAL B 1 200 ? 108.087 100.499 35.976 1.00 21.22 200 VAL B CA 1
ATOM 3918 C C . VAL B 1 200 ? 107.011 101.286 36.726 1.00 21.83 200 VAL B C 1
ATOM 3919 O O . VAL B 1 200 ? 106.470 100.812 37.728 1.00 21.21 200 VAL B O 1
ATOM 3923 N N . ALA B 1 201 ? 106.692 102.477 36.222 1.00 23.26 201 ALA B N 1
ATOM 3924 C CA . ALA B 1 201 ? 105.632 103.304 36.806 1.00 23.86 201 ALA B CA 1
ATOM 3925 C C . ALA B 1 201 ? 104.287 102.595 36.783 1.00 23.64 201 ALA B C 1
ATOM 3926 O O . ALA B 1 201 ? 103.536 102.658 37.757 1.00 25.61 201 ALA B O 1
ATOM 3928 N N . LEU B 1 202 ? 103.988 101.930 35.668 1.00 24.17 202 LEU B N 1
ATOM 3929 C CA . LEU B 1 202 ? 102.786 101.111 35.566 1.00 25.56 202 LEU B CA 1
ATOM 3930 C C . LEU B 1 202 ? 102.786 100.008 36.629 1.00 25.17 202 LEU B C 1
ATOM 3931 O O . LEU B 1 202 ? 101.795 99.824 37.338 1.00 25.61 202 LEU B O 1
ATOM 3936 N N . CYS B 1 203 ? 103.901 99.294 36.745 1.00 24.30 203 CYS B N 1
ATOM 3937 C CA . CYS B 1 203 ? 104.004 98.198 37.707 1.00 25.83 203 CYS B CA 1
ATOM 3938 C C . CYS B 1 203 ? 103.829 98.658 39.152 1.00 26.32 203 CYS B C 1
ATOM 3939 O O . CYS B 1 203 ? 103.267 97.929 39.965 1.00 28.20 203 CYS B O 1
ATOM 3942 N N . LEU B 1 204 ? 104.293 99.872 39.448 1.00 25.80 204 LEU B N 1
ATOM 3943 C CA . LEU B 1 204 ? 104.114 100.484 40.763 1.00 25.37 204 LEU B CA 1
ATOM 3944 C C . LEU B 1 204 ? 102.686 100.989 40.990 1.00 25.25 204 LEU B C 1
ATOM 3945 O O . LEU B 1 204 ? 102.269 101.162 42.130 1.00 26.96 204 LEU B O 1
ATOM 3950 N N . GLY B 1 205 ? 101.942 101.219 39.910 1.00 24.98 205 GLY B N 1
ATOM 3951 C CA . GLY B 1 205 ? 100.524 101.572 40.009 1.00 23.43 205 GLY B CA 1
ATOM 3952 C C . GLY B 1 205 ? 100.175 103.032 39.778 1.00 24.57 205 GLY B C 1
ATOM 3953 O O . GLY B 1 205 ? 99.036 103.450 40.019 1.00 26.34 205 GLY B O 1
ATOM 3954 N N . ALA B 1 206 ? 101.150 103.803 39.302 1.00 23.14 206 ALA B N 1
ATOM 3955 C CA . ALA B 1 206 ? 100.987 105.235 39.056 1.00 24.39 206 ALA B CA 1
ATOM 3956 C C . ALA B 1 206 ? 99.924 105.539 38.004 1.00 24.84 206 ALA B C 1
ATOM 3957 O O . ALA B 1 206 ? 99.694 104.743 37.091 1.00 25.66 206 ALA B O 1
ATOM 3959 N N . ASP B 1 207 ? 99.285 106.698 38.142 1.00 24.49 207 ASP B N 1
ATOM 3960 C CA . ASP B 1 207 ? 98.314 107.173 37.160 1.00 23.96 207 ASP B CA 1
ATOM 3961 C C . ASP B 1 207 ? 99.014 107.846 35.989 1.00 24.85 207 ASP B C 1
ATOM 3962 O O . ASP B 1 207 ? 98.567 107.738 34.847 1.00 27.76 207 ASP B O 1
ATOM 3967 N N . PHE B 1 208 ? 100.117 108.533 36.283 1.00 23.64 208 PHE B N 1
ATOM 3968 C CA . PHE B 1 208 ? 100.935 109.179 35.268 1.00 23.39 208 PHE B CA 1
ATOM 3969 C C . PHE B 1 208 ? 102.411 108.988 35.576 1.00 23.05 208 PHE B C 1
ATOM 3970 O O . PHE B 1 208 ? 102.796 108.878 36.742 1.00 22.67 208 PHE B O 1
ATOM 3978 N N . VAL B 1 209 ? 103.221 108.941 34.521 1.00 23.91 209 VAL B N 1
ATOM 3979 C CA . VAL B 1 209 ? 104.673 108.887 34.643 1.00 24.68 209 VAL B CA 1
ATOM 3980 C C . VAL B 1 209 ? 105.326 110.026 33.857 1.00 26.82 209 VAL B C 1
ATOM 3981 O O . VAL B 1 209 ? 104.996 110.258 32.687 1.00 29.55 209 VAL B O 1
ATOM 3985 N N . LYS B 1 210 ? 106.240 110.737 34.514 1.00 26.37 210 LYS B N 1
ATOM 3986 C CA . LYS B 1 210 ? 107.024 111.780 33.866 1.00 27.14 210 LYS B CA 1
ATOM 3987 C C . LYS B 1 210 ? 108.422 111.254 33.531 1.00 27.26 210 LYS B C 1
ATOM 3988 O O . LYS B 1 210 ? 109.151 110.767 34.406 1.00 26.73 210 LYS B O 1
ATOM 3994 N N . VAL B 1 211 ? 108.774 111.339 32.251 1.00 27.15 211 VAL B N 1
ATOM 3995 C CA . VAL B 1 211 ? 110.073 110.868 31.766 1.00 28.02 211 VAL B CA 1
ATOM 3996 C C . VAL B 1 211 ? 110.782 111.951 30.955 1.00 28.66 211 VAL B C 1
ATOM 3997 O O . VAL B 1 211 ? 110.159 112.908 30.499 1.00 29.80 211 VAL B O 1
ATOM 4001 N N . ASN B 1 212 ? 112.090 111.797 30.788 1.00 28.93 212 ASN B N 1
ATOM 4002 C CA . ASN B 1 212 ? 112.825 112.570 29.798 1.00 30.18 212 ASN B CA 1
ATOM 4003 C C . ASN B 1 212 ? 112.421 112.130 28.400 1.00 30.64 212 ASN B C 1
ATOM 4004 O O . ASN B 1 212 ? 112.089 110.965 28.195 1.00 29.99 212 ASN B O 1
ATOM 4009 N N . PRO B 1 213 ? 112.440 113.062 27.432 1.00 32.60 213 PRO B N 1
ATOM 4010 C CA . PRO B 1 213 ? 112.311 112.622 26.046 1.00 32.75 213 PRO B CA 1
ATOM 4011 C C . PRO B 1 213 ? 113.549 111.821 25.636 1.00 31.37 213 PRO B C 1
ATOM 4012 O O . PRO B 1 213 ? 114.666 112.186 26.008 1.00 32.73 213 PRO B O 1
ATOM 4016 N N . PRO B 1 214 ? 113.354 110.717 24.900 1.00 31.13 214 PRO B N 1
ATOM 4017 C CA . PRO B 1 214 ? 114.492 109.919 24.448 1.00 30.92 214 PRO B CA 1
ATOM 4018 C C . PRO B 1 214 ? 115.221 110.590 23.289 1.00 32.43 214 PRO B C 1
ATOM 4019 O O . PRO B 1 214 ? 114.617 111.374 22.553 1.00 32.82 214 PRO B O 1
ATOM 4023 N N . VAL B 1 215 ? 116.506 110.285 23.130 1.00 33.75 215 VAL B N 1
ATOM 4024 C CA . VAL B 1 215 ? 117.277 110.791 21.993 1.00 35.78 215 VAL B CA 1
ATOM 4025 C C . VAL B 1 215 ? 116.716 110.233 20.684 1.00 37.07 215 VAL B C 1
ATOM 4026 O O . VAL B 1 215 ? 116.137 109.144 20.660 1.00 34.78 215 VAL B O 1
ATOM 4030 N N . ALA B 1 216 ? 116.869 110.992 19.603 1.00 40.60 216 ALA B N 1
ATOM 4031 C CA . ALA B 1 216 ? 116.589 110.460 18.278 1.00 40.59 216 ALA B CA 1
ATOM 4032 C C . ALA B 1 216 ? 117.656 109.427 17.955 1.00 39.22 216 ALA B C 1
ATOM 4033 O O . ALA B 1 216 ? 118.766 109.483 18.486 1.00 37.64 216 ALA B O 1
ATOM 4035 N N . THR B 1 217 ? 117.304 108.469 17.109 1.00 41.04 217 THR B N 1
ATOM 4036 C CA . THR B 1 217 ? 118.258 107.495 16.604 1.00 45.92 217 THR B CA 1
ATOM 4037 C C . THR B 1 217 ? 118.280 107.594 15.083 1.00 51.66 217 THR B C 1
ATOM 4038 O O . THR B 1 217 ? 117.522 108.380 14.503 1.00 52.32 217 THR B O 1
ATOM 4042 N N . GLU B 1 218 ? 119.156 106.822 14.439 1.00 53.56 218 GLU B N 1
ATOM 4043 C CA . GLU B 1 218 ? 119.175 106.727 12.980 1.00 58.72 218 GLU B CA 1
ATOM 4044 C C . GLU B 1 218 ? 117.804 106.276 12.493 1.00 54.82 218 GLU B C 1
ATOM 4045 O O . GLU B 1 218 ? 117.271 106.803 11.520 1.00 58.63 218 GLU B O 1
ATOM 4051 N N . ASP B 1 219 ? 117.237 105.315 13.214 1.00 62.11 219 ASP B N 1
ATOM 4052 C CA . ASP B 1 219 ? 115.945 104.722 12.902 1.00 65.89 219 ASP B CA 1
ATOM 4053 C C . ASP B 1 219 ? 114.772 105.693 13.108 1.00 58.74 219 ASP B C 1
ATOM 4054 O O . ASP B 1 219 ? 113.883 105.792 12.257 1.00 52.34 219 ASP B O 1
ATOM 4059 N N . LYS B 1 220 ? 114.782 106.412 14.230 1.00 54.09 220 LYS B N 1
ATOM 4060 C CA . LYS B 1 220 ? 113.593 107.129 14.691 1.00 47.81 220 LYS B CA 1
ATOM 4061 C C . LYS B 1 220 ? 113.871 108.508 15.282 1.00 41.16 220 LYS B C 1
ATOM 4062 O O . LYS B 1 220 ? 114.935 108.752 15.856 1.00 42.49 220 LYS B O 1
ATOM 4068 N N . THR B 1 221 ? 112.890 109.398 15.149 1.00 36.37 221 THR B N 1
ATOM 4069 C CA . THR B 1 221 ? 112.891 110.681 15.851 1.00 38.58 221 THR B CA 1
ATOM 4070 C C . THR B 1 221 ? 112.647 110.462 17.349 1.00 35.89 221 THR B C 1
ATOM 4071 O O . THR B 1 221 ? 112.160 109.406 17.760 1.00 33.10 221 THR B O 1
ATOM 4075 N N . SER B 1 222 ? 112.982 111.468 18.154 1.00 36.33 222 SER B N 1
ATOM 4076 C CA . SER B 1 222 ? 112.727 111.439 19.595 1.00 35.96 222 SER B CA 1
ATOM 4077 C C . SER B 1 222 ? 111.282 111.056 19.912 1.00 36.08 222 SER B C 1
ATOM 4078 O O . SER B 1 222 ? 111.036 110.188 20.750 1.00 35.40 222 SER B O 1
ATOM 4081 N N . ALA B 1 223 ? 110.341 111.711 19.232 1.00 36.08 223 ALA B N 1
ATOM 4082 C CA . ALA B 1 223 ? 108.918 111.459 19.415 1.00 35.57 223 ALA B CA 1
ATOM 4083 C C . ALA B 1 223 ? 108.538 110.026 19.030 1.00 37.47 223 ALA B C 1
ATOM 4084 O O . ALA B 1 223 ? 107.744 109.384 19.725 1.00 36.42 223 ALA B O 1
ATOM 4086 N N . GLU B 1 224 ? 109.115 109.528 17.935 1.00 37.76 224 GLU B N 1
ATOM 4087 C CA . GLU B 1 224 ? 108.875 108.153 17.489 1.00 36.75 224 GLU B CA 1
ATOM 4088 C C . GLU B 1 224 ? 109.382 107.112 18.490 1.00 33.66 224 GLU B C 1
ATOM 4089 O O . GLU B 1 224 ? 108.728 106.088 18.715 1.00 33.01 224 GLU B O 1
ATOM 4095 N N . ASN B 1 225 ? 110.539 107.379 19.092 1.00 32.27 225 ASN B N 1
ATOM 4096 C CA . ASN B 1 225 ? 111.049 106.540 20.175 1.00 31.95 225 ASN B CA 1
ATOM 4097 C C . ASN B 1 225 ? 110.157 106.591 21.422 1.00 30.53 225 ASN B C 1
ATOM 4098 O O . ASN B 1 225 ? 109.979 105.583 22.104 1.00 30.29 225 ASN B O 1
ATOM 4103 N N . LEU B 1 226 ? 109.580 107.760 21.694 1.00 29.29 226 LEU B N 1
ATOM 4104 C CA . LEU B 1 226 ? 108.682 107.943 22.834 1.00 28.61 226 LEU B CA 1
ATOM 4105 C C . LEU B 1 226 ? 107.421 107.083 22.740 1.00 31.65 226 LEU B C 1
ATOM 4106 O O . LEU B 1 226 ? 106.840 106.717 23.771 1.00 31.86 226 LEU B O 1
ATOM 4111 N N . ALA B 1 227 ? 107.004 106.760 21.513 1.00 31.25 227 ALA B N 1
ATOM 4112 C CA . ALA B 1 227 ? 105.829 105.910 21.288 1.00 31.60 227 ALA B CA 1
ATOM 4113 C C . ALA B 1 227 ? 105.980 104.538 21.952 1.00 29.06 227 ALA B C 1
ATOM 4114 O O . ALA B 1 227 ? 105.021 104.002 22.511 1.00 29.91 227 ALA B O 1
ATOM 4116 N N . VAL B 1 228 ? 107.190 103.985 21.889 1.00 27.66 228 VAL B N 1
ATOM 4117 C CA . VAL B 1 228 ? 107.510 102.710 22.529 1.00 27.85 228 VAL B CA 1
ATOM 4118 C C . VAL B 1 228 ? 107.331 102.816 24.047 1.00 28.46 228 VAL B C 1
ATOM 4119 O O . VAL B 1 228 ? 106.758 101.925 24.674 1.00 28.29 228 VAL B O 1
ATOM 4123 N N . ALA B 1 229 ? 107.804 103.918 24.619 1.00 26.97 229 ALA B N 1
ATOM 4124 C CA . ALA B 1 229 ? 107.669 104.174 26.048 1.00 25.63 229 ALA B CA 1
ATOM 4125 C C . ALA B 1 229 ? 106.210 104.383 26.452 1.00 26.35 229 ALA B C 1
ATOM 4126 O O . ALA B 1 229 ? 105.773 103.882 27.488 1.00 24.22 229 ALA B O 1
ATOM 4128 N N . SER B 1 230 ? 105.459 105.113 25.629 1.00 27.51 230 SER B N 1
ATOM 4129 C CA . SER B 1 230 ? 104.032 105.333 25.878 1.00 27.55 230 SER B CA 1
ATOM 4130 C C . SER B 1 230 ? 103.267 104.016 25.848 1.00 26.28 230 SER B C 1
ATOM 4131 O O . SER B 1 230 ? 102.357 103.802 26.651 1.00 26.41 230 SER B O 1
ATOM 4134 N N . ALA B 1 231 ? 103.643 103.137 24.920 1.00 26.52 231 ALA B N 1
ATOM 4135 C CA . ALA B 1 231 ? 103.050 101.804 24.847 1.00 27.41 231 ALA B CA 1
ATOM 4136 C C . ALA B 1 231 ? 103.381 100.992 26.109 1.00 27.20 231 ALA B C 1
ATOM 4137 O O . ALA B 1 231 ? 102.485 100.417 26.731 1.00 29.46 231 ALA B O 1
ATOM 4139 N N . ALA B 1 232 ? 104.659 100.984 26.497 1.00 27.78 232 ALA B N 1
ATOM 4140 C CA . ALA B 1 232 ? 105.132 100.253 27.684 1.00 25.77 232 ALA B CA 1
ATOM 4141 C C . ALA B 1 232 ? 104.412 100.648 28.967 1.00 25.74 232 ALA B C 1
ATOM 4142 O O . ALA B 1 232 ? 104.222 99.817 29.849 1.00 25.44 232 ALA B O 1
ATOM 4144 N N . ALA B 1 233 ? 104.021 101.917 29.065 1.00 26.31 233 ALA B N 1
ATOM 4145 C CA . ALA B 1 233 ? 103.355 102.439 30.256 1.00 25.73 233 ALA B CA 1
ATOM 4146 C C . ALA B 1 233 ? 101.900 101.980 30.366 1.00 25.26 233 ALA B C 1
ATOM 4147 O O . ALA B 1 233 ? 101.289 102.099 31.429 1.00 24.83 233 ALA B O 1
ATOM 4149 N N . GLY B 1 234 ? 101.354 101.450 29.271 1.00 25.31 234 GLY B N 1
ATOM 4150 C CA . GLY B 1 234 ? 99.986 100.926 29.253 1.00 25.31 234 GLY B CA 1
ATOM 4151 C C . GLY B 1 234 ? 98.948 101.925 29.731 1.00 25.88 234 GLY B C 1
ATOM 4152 O O . GLY B 1 234 ? 98.843 103.021 29.189 1.00 26.47 234 GLY B O 1
ATOM 4153 N N . ARG B 1 235 ? 98.198 101.554 30.766 1.00 28.62 235 ARG B N 1
ATOM 4154 C CA . ARG B 1 235 ? 97.120 102.402 31.295 1.00 29.07 235 ARG B CA 1
ATOM 4155 C C . ARG B 1 235 ? 97.615 103.541 32.193 1.00 29.87 235 ARG B C 1
ATOM 4156 O O . ARG B 1 235 ? 96.820 104.333 32.709 1.00 30.51 235 ARG B O 1
ATOM 4164 N N . THR B 1 236 ? 98.930 103.614 32.381 1.00 28.16 236 THR B N 1
ATOM 4165 C CA . THR B 1 236 ? 99.555 104.767 33.008 1.00 27.66 236 THR B CA 1
ATOM 4166 C C . THR B 1 236 ? 99.872 105.782 31.912 1.00 28.56 236 THR B C 1
ATOM 4167 O O . THR B 1 236 ? 100.561 105.453 30.941 1.00 26.97 236 THR B O 1
ATOM 4171 N N . GLY B 1 237 ? 99.357 107.003 32.062 1.00 28.77 237 GLY B N 1
ATOM 4172 C CA . GLY B 1 237 ? 99.613 108.070 31.095 1.00 25.76 237 GLY B CA 1
ATOM 4173 C C . GLY B 1 237 ? 101.051 108.537 31.181 1.00 25.35 237 GLY B C 1
ATOM 4174 O O . GLY B 1 237 ? 101.581 108.738 32.279 1.00 25.21 237 GLY B O 1
ATOM 4175 N N . LEU B 1 238 ? 101.692 108.687 30.025 1.00 25.53 238 LEU B N 1
ATOM 4176 C CA . LEU B 1 238 ? 103.059 109.194 29.968 1.00 26.52 238 LEU B CA 1
ATOM 4177 C C . LEU B 1 238 ? 103.049 110.697 29.722 1.00 27.00 238 LEU B C 1
ATOM 4178 O O . LEU B 1 238 ? 102.345 111.178 28.833 1.00 29.75 238 LEU B O 1
ATOM 4183 N N . VAL B 1 239 ? 103.822 111.434 30.517 1.00 27.16 239 VAL B N 1
ATOM 4184 C CA . VAL B 1 239 ? 104.027 112.864 30.271 1.00 28.15 239 VAL B CA 1
ATOM 4185 C C . VAL B 1 239 ? 105.512 113.170 30.119 1.00 29.23 239 VAL B C 1
ATOM 4186 O O . VAL B 1 239 ? 106.370 112.563 30.772 1.00 29.37 239 VAL B O 1
ATOM 4190 N N . CYS B 1 240 ? 105.800 114.126 29.249 1.00 32.71 240 CYS B N 1
ATOM 4191 C CA . CYS B 1 240 ? 107.162 114.402 28.843 1.00 36.61 240 CYS B CA 1
ATOM 4192 C C . CYS B 1 240 ? 107.485 115.886 29.025 1.00 39.53 240 CYS B C 1
ATOM 4193 O O . CYS B 1 240 ? 106.696 116.628 29.616 1.00 35.49 240 CYS B O 1
ATOM 4196 N N . ALA B 1 241 ? 108.647 116.309 28.531 1.00 43.85 241 ALA B N 1
ATOM 4197 C CA . ALA B 1 241 ? 109.050 117.717 28.584 1.00 43.56 241 ALA B CA 1
ATOM 4198 C C . ALA B 1 241 ? 109.626 118.206 27.258 1.00 46.09 241 ALA B C 1
ATOM 4199 O O . ALA B 1 241 ? 110.287 117.454 26.543 1.00 48.14 241 ALA B O 1
ATOM 4201 N N . GLY B 1 242 ? 109.364 119.469 26.933 1.00 48.24 242 GLY B N 1
ATOM 4202 C CA . GLY B 1 242 ? 110.068 120.143 25.843 1.00 45.87 242 GLY B CA 1
ATOM 4203 C C . GLY B 1 242 ? 111.373 120.736 26.353 1.00 54.26 242 GLY B C 1
ATOM 4204 O O . GLY B 1 242 ? 111.557 120.898 27.567 1.00 53.52 242 GLY B O 1
ATOM 4205 N N . GLY B 1 243 ? 112.280 121.053 25.430 1.00 56.88 243 GLY B N 1
ATOM 4206 C CA . GLY B 1 243 ? 113.568 121.661 25.778 1.00 59.93 243 GLY B CA 1
ATOM 4207 C C . GLY B 1 243 ? 113.422 123.061 26.352 1.00 64.33 243 GLY B C 1
ATOM 4208 O O . GLY B 1 243 ? 112.700 123.892 25.796 1.00 66.61 243 GLY B O 1
ATOM 4209 N N . SER B 1 244 ? 114.110 123.317 27.466 1.00 71.99 244 SER B N 1
ATOM 4210 C CA . SER B 1 244 ? 114.068 124.617 28.151 1.00 71.48 244 SER B CA 1
ATOM 4211 C C . SER B 1 244 ? 114.830 125.691 27.376 1.00 72.16 244 SER B C 1
ATOM 4212 O O . SER B 1 244 ? 114.621 126.892 27.574 1.00 64.52 244 SER B O 1
ATOM 4215 N N . THR B 1 245 ? 115.702 125.233 26.483 1.00 79.72 245 THR B N 1
ATOM 4216 C CA . THR B 1 245 ? 116.653 126.085 25.777 1.00 80.77 245 THR B CA 1
ATOM 4217 C C . THR B 1 245 ? 116.113 126.704 24.475 1.00 85.89 245 THR B C 1
ATOM 4218 O O . THR B 1 245 ? 116.663 127.695 23.984 1.00 92.10 245 THR B O 1
ATOM 4222 N N . VAL B 1 246 ? 115.039 126.135 23.931 1.00 74.86 246 VAL B N 1
ATOM 4223 C CA . VAL B 1 246 ? 114.593 126.484 22.575 1.00 70.66 246 VAL B CA 1
ATOM 4224 C C . VAL B 1 246 ? 113.571 127.627 22.487 1.00 67.76 246 VAL B C 1
ATOM 4225 O O . VAL B 1 246 ? 113.015 128.065 23.500 1.00 64.79 246 VAL B O 1
ATOM 4229 N N . GLU B 1 247 ? 113.347 128.089 21.254 1.00 70.60 247 GLU B N 1
ATOM 4230 C CA . GLU B 1 247 ? 112.307 129.067 20.909 1.00 66.61 247 GLU B CA 1
ATOM 4231 C C . GLU B 1 247 ? 110.926 128.564 21.327 1.00 60.97 247 GLU B C 1
ATOM 4232 O O . GLU B 1 247 ? 110.718 127.358 21.481 1.00 62.06 247 GLU B O 1
ATOM 4238 N N . ALA B 1 248 ? 109.983 129.490 21.485 1.00 50.13 248 ALA B N 1
ATOM 4239 C CA . ALA B 1 248 ? 108.614 129.148 21.872 1.00 49.65 248 ALA B CA 1
ATOM 4240 C C . ALA B 1 248 ? 107.893 128.244 20.866 1.00 50.42 248 ALA B C 1
ATOM 4241 O O . ALA B 1 248 ? 107.139 127.355 21.270 1.00 46.94 248 ALA B O 1
ATOM 4243 N N . LYS B 1 249 ? 108.118 128.468 19.570 1.00 48.36 249 LYS B N 1
ATOM 4244 C CA . LYS B 1 249 ? 107.478 127.652 18.537 1.00 47.77 249 LYS B CA 1
ATOM 4245 C C . LYS B 1 249 ? 108.087 126.259 18.466 1.00 45.63 249 LYS B C 1
ATOM 4246 O O . LYS B 1 249 ? 107.365 125.275 18.321 1.00 46.21 249 LYS B O 1
ATOM 4252 N N . VAL B 1 250 ? 109.413 126.187 18.563 1.00 46.27 250 VAL B N 1
ATOM 4253 C CA . VAL B 1 250 ? 110.124 124.910 18.579 1.00 45.20 250 VAL B CA 1
ATOM 4254 C C . VAL B 1 250 ? 109.649 124.069 19.768 1.00 43.29 250 VAL B C 1
ATOM 4255 O O . VAL B 1 250 ? 109.396 122.868 19.629 1.00 42.93 250 VAL B O 1
ATOM 4259 N N . PHE B 1 251 ? 109.509 124.718 20.922 1.00 40.27 251 PHE B N 1
ATOM 4260 C CA . PHE B 1 251 ? 109.003 124.081 22.134 1.00 38.26 251 PHE B CA 1
ATOM 4261 C C . PHE B 1 251 ? 107.583 123.530 21.969 1.00 37.13 251 PHE B C 1
ATOM 4262 O O . PHE B 1 251 ? 107.310 122.387 22.341 1.00 36.17 251 PHE B O 1
ATOM 4270 N N . LEU B 1 252 ? 106.683 124.339 21.417 1.00 34.99 252 LEU B N 1
ATOM 4271 C CA . LEU B 1 252 ? 105.290 123.911 21.230 1.00 36.98 252 LEU B CA 1
ATOM 4272 C C . LEU B 1 252 ? 105.165 122.794 20.193 1.00 34.48 252 LEU B C 1
ATOM 4273 O O . LEU B 1 252 ? 104.284 121.944 20.296 1.00 32.02 252 LEU B O 1
ATOM 4278 N N . GLN B 1 253 ? 106.065 122.802 19.210 1.00 34.77 253 GLN B N 1
ATOM 4279 C CA . GLN B 1 253 ? 106.137 121.748 18.201 1.00 35.97 253 GLN B CA 1
ATOM 4280 C C . GLN B 1 253 ? 106.545 120.418 18.829 1.00 34.43 253 GLN B C 1
ATOM 4281 O O . GLN B 1 253 ? 105.980 119.374 18.492 1.00 34.30 253 GLN B O 1
ATOM 4287 N N . GLN B 1 254 ? 107.520 120.469 19.740 1.00 33.11 254 GLN B N 1
ATOM 4288 C CA . GLN B 1 254 ? 107.981 119.285 20.467 1.00 33.48 254 GLN B CA 1
ATOM 4289 C C . GLN B 1 254 ? 106.847 118.630 21.246 1.00 30.99 254 GLN B C 1
ATOM 4290 O O . GLN B 1 254 ? 106.662 117.414 21.162 1.00 32.00 254 GLN B O 1
ATOM 4296 N N . LEU B 1 255 ? 106.087 119.442 21.980 1.00 30.25 255 LEU B N 1
ATOM 4297 C CA . LEU B 1 255 ? 104.947 118.959 22.762 1.00 31.82 255 LEU B CA 1
ATOM 4298 C C . LEU B 1 255 ? 103.857 118.366 21.891 1.00 32.99 255 LEU B C 1
ATOM 4299 O O . LEU B 1 255 ? 103.222 117.383 22.274 1.00 32.21 255 LEU B O 1
ATOM 4304 N N . HIS B 1 256 ? 103.634 118.975 20.729 1.00 32.05 256 HIS B N 1
ATOM 4305 C CA . HIS B 1 256 ? 102.651 118.463 19.781 1.00 34.75 256 HIS B CA 1
ATOM 4306 C C . HIS B 1 256 ? 103.057 117.105 19.275 1.00 31.81 256 HIS B C 1
ATOM 4307 O O . HIS B 1 256 ? 102.242 116.183 19.247 1.00 32.79 256 HIS B O 1
ATOM 4314 N N . ASP B 1 257 ? 104.327 116.973 18.892 1.00 29.72 257 ASP B N 1
ATOM 4315 C CA . ASP B 1 257 ? 104.881 115.702 18.428 1.00 32.11 257 ASP B CA 1
ATOM 4316 C C . ASP B 1 257 ? 104.825 114.616 19.501 1.00 31.16 257 ASP B C 1
ATOM 4317 O O . ASP B 1 257 ? 104.482 113.468 19.212 1.00 29.87 257 ASP B O 1
ATOM 4322 N N . GLN B 1 258 ? 105.159 114.988 20.735 1.00 30.39 258 GLN B N 1
ATOM 4323 C CA . GLN B 1 258 ? 105.115 114.063 21.862 1.00 29.94 258 GLN B CA 1
ATOM 4324 C C . GLN B 1 258 ? 103.727 113.475 22.065 1.00 30.11 258 GLN B C 1
ATOM 4325 O O . GLN B 1 258 ? 103.591 112.285 22.349 1.00 30.91 258 GLN B O 1
ATOM 4331 N N . ILE B 1 259 ? 102.700 114.304 21.913 1.00 28.90 259 ILE B N 1
ATOM 4332 C CA . ILE B 1 259 ? 101.328 113.829 22.051 1.00 32.77 259 ILE B CA 1
ATOM 4333 C C . ILE B 1 259 ? 100.895 112.980 20.851 1.00 33.89 259 ILE B C 1
ATOM 4334 O O . ILE B 1 259 ? 100.495 111.827 21.018 1.00 36.51 259 ILE B O 1
ATOM 4339 N N . TYR B 1 260 ? 101.004 113.540 19.650 1.00 33.34 260 TYR B N 1
ATOM 4340 C CA . TYR B 1 260 ? 100.385 112.933 18.468 1.00 36.96 260 TYR B CA 1
ATOM 4341 C C . TYR B 1 260 ? 101.209 111.856 17.757 1.00 35.31 260 TYR B C 1
ATOM 4342 O O . TYR B 1 260 ? 100.647 110.994 17.087 1.00 35.60 260 TYR B O 1
ATOM 4351 N N . ILE B 1 261 ? 102.529 111.912 17.907 1.00 35.44 261 ILE B N 1
ATOM 4352 C CA . ILE B 1 261 ? 103.417 110.880 17.372 1.00 33.50 261 ILE B CA 1
ATOM 4353 C C . ILE B 1 261 ? 103.983 110.015 18.506 1.00 34.91 261 ILE B C 1
ATOM 4354 O O . ILE B 1 261 ? 104.089 108.799 18.367 1.00 37.35 261 ILE B O 1
ATOM 4359 N N . GLY B 1 262 ? 104.328 110.645 19.627 1.00 35.33 262 GLY B N 1
ATOM 4360 C CA . GLY B 1 262 ? 104.918 109.937 20.765 1.00 32.15 262 GLY B CA 1
ATOM 4361 C C . GLY B 1 262 ? 103.936 109.272 21.713 1.00 30.45 262 GLY B C 1
ATOM 4362 O O . GLY B 1 262 ? 104.341 108.502 22.584 1.00 31.67 262 GLY B O 1
ATOM 4363 N N . GLY B 1 263 ? 102.650 109.585 21.563 1.00 31.10 263 GLY B N 1
ATOM 4364 C CA . GLY B 1 263 ? 101.596 108.959 22.366 1.00 30.37 263 GLY B CA 1
ATOM 4365 C C . GLY B 1 263 ? 101.491 109.422 23.810 1.00 29.20 263 GLY B C 1
ATOM 4366 O O . GLY B 1 263 ? 100.849 108.763 24.625 1.00 29.18 263 GLY B O 1
ATOM 4367 N N . ALA B 1 264 ? 102.109 110.557 24.129 1.00 28.85 264 ALA B N 1
ATOM 4368 C CA . ALA B 1 264 ? 102.062 111.116 25.481 1.00 28.83 264 ALA B CA 1
ATOM 4369 C C . ALA B 1 264 ? 100.648 111.545 25.876 1.00 29.67 264 ALA B C 1
ATOM 4370 O O . ALA B 1 264 ? 99.845 111.931 25.021 1.00 31.52 264 ALA B O 1
ATOM 4372 N N . SER B 1 265 ? 100.351 111.465 27.171 1.00 28.07 265 SER B N 1
ATOM 4373 C CA . SER B 1 265 ? 99.060 111.908 27.709 1.00 29.96 265 SER B CA 1
ATOM 4374 C C . SER B 1 265 ? 99.144 113.302 28.350 1.00 29.81 265 SER B C 1
ATOM 4375 O O . SER B 1 265 ? 98.286 113.690 29.150 1.00 29.63 265 SER B O 1
ATOM 4378 N N . GLY B 1 266 ? 100.184 114.050 27.992 1.00 30.70 266 GLY B N 1
ATOM 4379 C CA . GLY B 1 266 ? 100.374 115.395 28.512 1.00 31.23 266 GLY B CA 1
ATOM 4380 C C . GLY B 1 266 ? 101.833 115.784 28.630 1.00 33.08 266 GLY B C 1
ATOM 4381 O O . GLY B 1 266 ? 102.707 115.203 27.968 1.00 33.45 266 GLY B O 1
ATOM 4382 N N . ASN B 1 267 ? 102.094 116.770 29.483 1.00 30.27 267 ASN B N 1
ATOM 4383 C CA . ASN B 1 267 ? 103.441 117.307 29.652 1.00 30.14 267 ASN B CA 1
ATOM 4384 C C . ASN B 1 267 ? 103.699 117.905 31.026 1.00 26.66 267 ASN B C 1
ATOM 4385 O O . ASN B 1 267 ? 102.768 118.194 31.782 1.00 27.11 267 ASN B O 1
ATOM 4390 N N . ALA B 1 268 ? 104.980 118.070 31.338 1.00 26.82 268 ALA B N 1
ATOM 4391 C CA . ALA B 1 268 ? 105.417 118.702 32.573 1.00 29.59 268 ALA B CA 1
ATOM 4392 C C . ALA B 1 268 ? 106.409 119.805 32.228 1.00 31.41 268 ALA B C 1
ATOM 4393 O O . ALA B 1 268 ? 107.489 119.543 31.692 1.00 31.38 268 ALA B O 1
ATOM 4395 N N . THR B 1 269 ? 106.024 121.043 32.513 1.00 32.67 269 THR B N 1
ATOM 4396 C CA . THR B 1 269 ? 106.862 122.187 32.196 1.00 32.63 269 THR B CA 1
ATOM 4397 C C . THR B 1 269 ? 107.126 123.002 33.456 1.00 30.84 269 THR B C 1
ATOM 4398 O O . THR B 1 269 ? 106.200 123.316 34.214 1.00 31.13 269 THR B O 1
ATOM 4402 N N . GLY B 1 270 ? 108.396 123.332 33.671 1.00 29.00 270 GLY B N 1
ATOM 4403 C CA . GLY B 1 270 ? 108.814 124.084 34.848 1.00 32.62 270 GLY B CA 1
ATOM 4404 C C . GLY B 1 270 ? 109.446 125.420 34.508 1.00 33.28 270 GLY B C 1
ATOM 4405 O O . GLY B 1 270 ? 108.747 126.405 34.247 1.00 32.97 270 GLY B O 1
ATOM 4406 N N . ARG B 1 271 ? 110.776 125.447 34.501 1.00 34.62 271 ARG B N 1
ATOM 4407 C CA . ARG B 1 271 ? 111.528 126.688 34.333 1.00 36.50 271 ARG B CA 1
ATOM 4408 C C . ARG B 1 271 ? 111.213 127.433 33.038 1.00 37.71 271 ARG B C 1
ATOM 4409 O O . ARG B 1 271 ? 111.294 128.660 32.994 1.00 38.95 271 ARG B O 1
ATOM 4417 N N . ASN B 1 272 ? 110.836 126.697 31.997 1.00 36.92 272 ASN B N 1
ATOM 4418 C CA . ASN B 1 272 ? 110.487 127.317 30.727 1.00 38.46 272 ASN B CA 1
ATOM 4419 C C . ASN B 1 272 ? 109.334 128.295 30.903 1.00 36.44 272 ASN B C 1
ATOM 4420 O O . ASN B 1 272 ? 109.253 129.305 30.209 1.00 36.42 272 ASN B O 1
ATOM 4425 N N . ILE B 1 273 ? 108.453 127.993 31.850 1.00 34.38 273 ILE B N 1
ATOM 4426 C CA . ILE B 1 273 ? 107.376 128.903 32.202 1.00 31.95 273 ILE B CA 1
ATOM 4427 C C . ILE B 1 273 ? 107.843 129.983 33.187 1.00 33.17 273 ILE B C 1
ATOM 4428 O O . ILE B 1 273 ? 107.773 131.180 32.879 1.00 34.55 273 ILE B O 1
ATOM 4433 N N . HIS B 1 274 ? 108.331 129.571 34.356 1.00 31.13 274 HIS B N 1
ATOM 4434 C CA . HIS B 1 274 ? 108.476 130.520 35.466 1.00 31.67 274 HIS B CA 1
ATOM 4435 C C . HIS B 1 274 ? 109.628 131.483 35.363 1.00 31.36 274 HIS B C 1
ATOM 4436 O O . HIS B 1 274 ? 109.641 132.500 36.051 1.00 31.76 274 HIS B O 1
ATOM 4443 N N . GLN B 1 275 ? 110.584 131.200 34.485 1.00 30.54 275 GLN B N 1
ATOM 4444 C CA . GLN B 1 275 ? 111.703 132.117 34.256 1.00 32.94 275 GLN B CA 1
ATOM 4445 C C . GLN B 1 275 ? 111.323 133.346 33.412 1.00 35.21 275 GLN B C 1
ATOM 4446 O O . GLN B 1 275 ? 112.134 134.260 33.233 1.00 37.77 275 GLN B O 1
ATOM 4452 N N . ARG B 1 276 ? 110.091 133.360 32.906 1.00 34.55 276 ARG B N 1
ATOM 4453 C CA . ARG B 1 276 ? 109.566 134.485 32.134 1.00 34.91 276 ARG B CA 1
ATOM 4454 C C . ARG B 1 276 ? 108.836 135.476 33.039 1.00 35.47 276 ARG B C 1
ATOM 4455 O O . ARG B 1 276 ? 108.501 135.152 34.180 1.00 34.95 276 ARG B O 1
ATOM 4463 N N . SER B 1 277 ? 108.595 136.681 32.527 1.00 35.37 277 SER B N 1
ATOM 4464 C CA . SER B 1 277 ? 107.751 137.657 33.211 1.00 37.46 277 SER B CA 1
ATOM 4465 C C . SER B 1 277 ? 106.348 137.083 33.367 1.00 36.10 277 SER B C 1
ATOM 4466 O O . SER B 1 277 ? 105.921 136.261 32.558 1.00 37.93 277 SER B O 1
ATOM 4469 N N . LEU B 1 278 ? 105.637 137.520 34.403 1.00 34.83 278 LEU B N 1
ATOM 4470 C CA . LEU B 1 278 ? 104.305 136.997 34.712 1.00 34.22 278 LEU B CA 1
ATOM 4471 C C . LEU B 1 278 ? 103.365 136.956 33.502 1.00 35.89 278 LEU B C 1
ATOM 4472 O O . LEU B 1 278 ? 102.684 135.957 33.285 1.00 37.05 278 LEU B O 1
ATOM 4477 N N . ASP B 1 279 ? 103.332 138.039 32.727 1.00 37.09 279 ASP B N 1
ATOM 4478 C CA . ASP B 1 279 ? 102.465 138.128 31.548 1.00 39.92 279 ASP B CA 1
ATOM 4479 C C . ASP B 1 279 ? 102.807 137.088 30.478 1.00 36.73 279 ASP B C 1
ATOM 4480 O O . ASP B 1 279 ? 101.918 136.424 29.945 1.00 34.43 279 ASP B O 1
ATOM 4485 N N . GLU B 1 280 ? 104.097 136.954 30.179 1.00 37.21 280 GLU B N 1
ATOM 4486 C CA . GLU B 1 280 ? 104.570 136.014 29.168 1.00 37.01 280 GLU B CA 1
ATOM 4487 C C . GLU B 1 280 ? 104.436 134.571 29.656 1.00 37.40 280 GLU B C 1
ATOM 4488 O O . GLU B 1 280 ? 104.135 133.671 28.871 1.00 39.85 280 GLU B O 1
ATOM 4494 N N . ALA B 1 281 ? 104.649 134.367 30.955 1.00 36.77 281 ALA B N 1
ATOM 4495 C CA . ALA B 1 281 ? 104.513 133.052 31.581 1.00 34.74 281 ALA B CA 1
ATOM 4496 C C . ALA B 1 281 ? 103.071 132.554 31.512 1.00 33.79 281 ALA B C 1
ATOM 4497 O O . ALA B 1 281 ? 102.825 131.394 31.172 1.00 33.70 281 ALA B O 1
ATOM 4499 N N . VAL B 1 282 ? 102.130 133.439 31.837 1.00 31.89 282 VAL B N 1
ATOM 4500 C CA . VAL B 1 282 ? 100.702 133.139 31.749 1.00 31.92 282 VAL B CA 1
ATOM 4501 C C . VAL B 1 282 ? 100.315 132.791 30.307 1.00 33.54 282 VAL B C 1
ATOM 4502 O O . VAL B 1 282 ? 99.595 131.821 30.077 1.00 34.95 282 VAL B O 1
ATOM 4506 N N . ARG B 1 283 ? 100.818 133.563 29.344 1.00 35.06 283 ARG B N 1
ATOM 4507 C CA . ARG B 1 283 ? 100.564 133.291 27.926 1.00 35.47 283 ARG B CA 1
ATOM 4508 C C . ARG B 1 283 ? 101.129 131.936 27.483 1.00 32.93 283 ARG B C 1
ATOM 4509 O O . ARG B 1 283 ? 100.498 131.237 26.685 1.00 32.72 283 ARG B O 1
ATOM 4517 N N . LEU B 1 284 ? 102.299 131.564 28.006 1.00 32.03 284 LEU B N 1
ATOM 4518 C CA . LEU B 1 284 ? 102.892 130.262 27.680 1.00 31.38 284 LEU B CA 1
ATOM 4519 C C . LEU B 1 284 ? 102.056 129.097 28.213 1.00 32.03 284 LEU B C 1
ATOM 4520 O O . LEU B 1 284 ? 101.832 128.125 27.486 1.00 31.90 284 LEU B O 1
ATOM 4525 N N . THR B 1 285 ? 101.582 129.198 29.459 1.00 30.77 285 THR B N 1
ATOM 4526 C CA . THR B 1 285 ? 100.746 128.136 30.034 1.00 31.65 285 THR B CA 1
ATOM 4527 C C . THR B 1 285 ? 99.470 127.962 29.223 1.00 32.10 285 THR B C 1
ATOM 4528 O O . THR B 1 285 ? 98.985 126.848 29.058 1.00 34.64 285 THR B O 1
ATOM 4532 N N . LYS B 1 286 ? 98.940 129.074 28.722 1.00 32.58 286 LYS B N 1
ATOM 4533 C CA . LYS B 1 286 ? 97.732 129.071 27.901 1.00 33.05 286 LYS B CA 1
ATOM 4534 C C . LYS B 1 286 ? 97.967 128.389 26.554 1.00 30.40 286 LYS B C 1
ATOM 4535 O O . LYS B 1 286 ? 97.120 127.634 26.091 1.00 30.89 286 LYS B O 1
ATOM 4541 N N . ALA B 1 287 ? 99.124 128.659 25.947 1.00 30.29 287 ALA B N 1
ATOM 4542 C CA . ALA B 1 287 ? 99.554 128.013 24.704 1.00 30.24 287 ALA B CA 1
ATOM 4543 C C . ALA B 1 287 ? 99.819 126.514 24.893 1.00 33.89 287 ALA B C 1
ATOM 4544 O O . ALA B 1 287 ? 99.471 125.696 24.029 1.00 35.86 287 ALA B O 1
ATOM 4546 N N . ILE B 1 288 ? 100.442 126.163 26.019 1.00 31.98 288 ILE B N 1
ATOM 4547 C CA . ILE B 1 288 ? 100.705 124.766 26.352 1.00 31.92 288 ILE B CA 1
ATOM 4548 C C . ILE B 1 288 ? 99.387 124.026 26.564 1.00 30.98 288 ILE B C 1
ATOM 4549 O O . ILE B 1 288 ? 99.168 122.964 25.983 1.00 30.86 288 ILE B O 1
ATOM 4554 N N . SER B 1 289 ? 98.508 124.608 27.375 1.00 29.87 289 SER B N 1
ATOM 4555 C CA . SER B 1 289 ? 97.203 124.019 27.660 1.00 29.78 289 SER B CA 1
ATOM 4556 C C . SER B 1 289 ? 96.306 123.925 26.427 1.00 32.27 289 SER B C 1
ATOM 4557 O O . SER B 1 289 ? 95.470 123.030 26.341 1.00 32.14 289 SER B O 1
ATOM 4560 N N . ALA B 1 290 ? 96.474 124.849 25.482 1.00 34.08 290 ALA B N 1
ATOM 4561 C CA . ALA B 1 290 ? 95.702 124.822 24.238 1.00 35.74 290 ALA B CA 1
ATOM 4562 C C . ALA B 1 290 ? 95.995 123.560 23.417 1.00 32.82 290 ALA B C 1
ATOM 4563 O O . ALA B 1 290 ? 95.077 122.920 22.908 1.00 33.34 290 ALA B O 1
ATOM 4565 N N . ILE B 1 291 ? 97.273 123.206 23.304 1.00 33.85 291 ILE B N 1
ATOM 4566 C CA . ILE B 1 291 ? 97.675 121.957 22.660 1.00 33.17 291 ILE B CA 1
ATOM 4567 C C . ILE B 1 291 ? 97.240 120.756 23.503 1.00 33.15 291 ILE B C 1
ATOM 4568 O O . ILE B 1 291 ? 96.511 119.889 23.020 1.00 34.30 291 ILE B O 1
ATOM 4573 N N . THR B 1 292 ? 97.677 120.733 24.763 1.00 32.12 292 THR B N 1
ATOM 4574 C CA . THR B 1 292 ? 97.475 119.596 25.664 1.00 31.89 292 THR B CA 1
ATOM 4575 C C . THR B 1 292 ? 96.008 119.273 25.934 1.00 32.07 292 THR B C 1
ATOM 4576 O O . THR B 1 292 ? 95.612 118.109 25.899 1.00 34.86 292 THR B O 1
ATOM 4580 N N . LEU B 1 293 ? 95.203 120.295 26.197 1.00 31.29 293 LEU B N 1
ATOM 4581 C CA . LEU B 1 293 ? 93.822 120.065 26.618 1.00 33.19 293 LEU B CA 1
ATOM 4582 C C . LEU B 1 293 ? 92.778 120.317 25.532 1.00 33.83 293 LEU B C 1
ATOM 4583 O O . LEU B 1 293 ? 91.715 119.710 25.560 1.00 38.73 293 LEU B O 1
ATOM 4588 N N . ALA B 1 294 ? 93.071 121.199 24.579 1.00 37.43 294 ALA B N 1
ATOM 4589 C CA . ALA B 1 294 ? 92.044 121.622 23.610 1.00 39.01 294 ALA B CA 1
ATOM 4590 C C . ALA B 1 294 ? 92.309 121.220 22.156 1.00 39.27 294 ALA B C 1
ATOM 4591 O O . ALA B 1 294 ? 91.509 121.534 21.275 1.00 43.61 294 ALA B O 1
ATOM 4593 N N . ASP B 1 295 ? 93.426 120.533 21.917 1.00 41.23 295 ASP B N 1
ATOM 4594 C CA . ASP B 1 295 ? 93.775 119.986 20.594 1.00 43.00 295 ASP B CA 1
ATOM 4595 C C . ASP B 1 295 ? 94.125 121.033 19.531 1.00 41.97 295 ASP B C 1
ATOM 4596 O O . ASP B 1 295 ? 93.966 120.781 18.332 1.00 44.66 295 ASP B O 1
ATOM 4601 N N . TYR B 1 296 ? 94.610 122.193 19.971 1.00 40.43 296 TYR B N 1
ATOM 4602 C CA . TYR B 1 296 ? 95.084 123.242 19.066 1.00 39.53 296 TYR B CA 1
ATOM 4603 C C . TYR B 1 296 ? 96.331 122.770 18.340 1.00 38.94 296 TYR B C 1
ATOM 4604 O O . TYR B 1 296 ? 97.210 122.159 18.949 1.00 38.52 296 TYR B O 1
ATOM 4613 N N . ASP B 1 297 ? 96.420 123.059 17.046 1.00 37.72 297 ASP B N 1
ATOM 4614 C CA . ASP B 1 297 ? 97.669 122.850 16.314 1.00 40.78 297 ASP B CA 1
ATOM 4615 C C . ASP B 1 297 ? 98.718 123.885 16.745 1.00 38.16 297 ASP B C 1
ATOM 4616 O O . ASP B 1 297 ? 98.389 124.868 17.418 1.00 36.29 297 ASP B O 1
ATOM 4621 N N . VAL B 1 298 ? 99.972 123.655 16.361 1.00 34.96 298 VAL B N 1
ATOM 4622 C CA . VAL B 1 298 ? 101.084 124.526 16.748 1.00 38.39 298 VAL B CA 1
ATOM 4623 C C . VAL B 1 298 ? 100.832 125.994 16.383 1.00 40.19 298 VAL B C 1
ATOM 4624 O O . VAL B 1 298 ? 101.085 126.890 17.194 1.00 39.59 298 VAL B O 1
ATOM 4628 N N . ASP B 1 299 ? 100.318 126.226 15.178 1.00 40.50 299 ASP B N 1
ATOM 4629 C CA . ASP B 1 299 ? 100.046 127.578 14.691 1.00 45.07 299 ASP B CA 1
ATOM 4630 C C . ASP B 1 299 ? 99.130 128.382 15.614 1.00 38.37 299 ASP B C 1
ATOM 4631 O O . ASP B 1 299 ? 99.467 129.503 16.003 1.00 39.77 299 ASP B O 1
ATOM 4636 N N . ARG B 1 300 ? 97.984 127.807 15.968 1.00 36.53 300 ARG B N 1
ATOM 4637 C CA . ARG B 1 300 ? 97.025 128.492 16.826 1.00 38.43 300 ARG B CA 1
ATOM 4638 C C . ARG B 1 300 ? 97.546 128.643 18.264 1.00 40.18 300 ARG B C 1
ATOM 4639 O O . ARG B 1 300 ? 97.234 129.622 18.945 1.00 42.29 300 ARG B O 1
ATOM 4647 N N . ALA B 1 301 ? 98.348 127.681 18.714 1.00 41.08 301 ALA B N 1
ATOM 4648 C CA . ALA B 1 301 ? 98.960 127.750 20.042 1.00 38.40 301 ALA B CA 1
ATOM 4649 C C . ALA B 1 301 ? 99.968 128.890 20.113 1.00 39.23 301 ALA B C 1
ATOM 4650 O O . ALA B 1 301 ? 100.056 129.585 21.126 1.00 39.17 301 ALA B O 1
ATOM 4652 N N . LEU B 1 302 ? 100.720 129.076 19.030 1.00 38.77 302 LEU B N 1
ATOM 4653 C CA . LEU B 1 302 ? 101.690 130.162 18.932 1.00 40.94 302 LEU B CA 1
ATOM 4654 C C . LEU B 1 302 ? 100.991 131.521 18.926 1.00 40.86 302 LEU B C 1
ATOM 4655 O O . LEU B 1 302 ? 101.521 132.498 19.452 1.00 41.30 302 LEU B O 1
ATOM 4660 N N . ALA B 1 303 ? 99.799 131.570 18.334 1.00 40.34 303 ALA B N 1
ATOM 4661 C CA . ALA B 1 303 ? 98.982 132.775 18.345 1.00 38.93 303 ALA B CA 1
ATOM 4662 C C . ALA B 1 303 ? 98.579 133.129 19.775 1.00 40.58 303 ALA B C 1
ATOM 4663 O O . ALA B 1 303 ? 98.587 134.302 20.151 1.00 39.89 303 ALA B O 1
ATOM 4665 N N . VAL B 1 304 ? 98.248 132.111 20.570 1.00 38.95 304 VAL B N 1
ATOM 4666 C CA . VAL B 1 304 ? 97.884 132.309 21.973 1.00 38.01 304 VAL B CA 1
ATOM 4667 C C . VAL B 1 304 ? 99.076 132.840 22.766 1.00 37.94 304 VAL B C 1
ATOM 4668 O O . VAL B 1 304 ? 98.938 133.803 23.525 1.00 41.21 304 VAL B O 1
ATOM 4672 N N . PHE B 1 305 ? 100.240 132.221 22.570 1.00 36.23 305 PHE B N 1
ATOM 4673 C CA . PHE B 1 305 ? 101.479 132.673 23.202 1.00 37.94 305 PHE B CA 1
ATOM 4674 C C . PHE B 1 305 ? 101.817 134.122 22.855 1.00 41.02 305 PHE B C 1
ATOM 4675 O O . PHE B 1 305 ? 102.243 134.894 23.716 1.00 39.91 305 PHE B O 1
ATOM 4683 N N . ASN B 1 306 ? 101.629 134.480 21.588 1.00 43.18 306 ASN B N 1
ATOM 4684 C CA . ASN B 1 306 ? 101.930 135.827 21.117 1.00 43.63 306 ASN B CA 1
ATOM 4685 C C . ASN B 1 306 ? 100.867 136.849 21.503 1.00 43.63 306 ASN B C 1
ATOM 4686 O O . ASN B 1 306 ? 101.040 138.042 21.270 1.00 43.74 306 ASN B O 1
ATOM 4691 N N . GLY B 1 307 ? 99.777 136.369 22.101 1.00 45.33 307 GLY B N 1
ATOM 4692 C CA . GLY B 1 307 ? 98.721 137.232 22.621 1.00 45.35 307 GLY B CA 1
ATOM 4693 C C . GLY B 1 307 ? 97.724 137.687 21.573 1.00 50.66 307 GLY B C 1
ATOM 4694 O O . GLY B 1 307 ? 96.912 138.577 21.831 1.00 54.86 307 GLY B O 1
ATOM 4695 N N . GLU B 1 308 ? 97.784 137.077 20.391 1.00 48.55 308 GLU B N 1
ATOM 4696 C CA . GLU B 1 308 ? 96.869 137.398 19.296 1.00 46.84 308 GLU B CA 1
ATOM 4697 C C . GLU B 1 308 ? 95.480 136.831 19.560 1.00 50.33 308 GLU B C 1
ATOM 4698 O O . GLU B 1 308 ? 94.473 137.393 19.125 1.00 53.18 308 GLU B O 1
ATOM 4704 N N . GLU B 1 309 ? 95.447 135.707 20.270 1.00 49.08 309 GLU B N 1
ATOM 4705 C CA . GLU B 1 309 ? 94.211 135.083 20.713 1.00 49.00 309 GLU B CA 1
ATOM 4706 C C . GLU B 1 309 ? 94.331 134.782 22.196 1.00 47.88 309 GLU B C 1
ATOM 4707 O O . GLU B 1 309 ? 95.440 134.616 22.712 1.00 46.66 309 GLU B O 1
ATOM 4713 N N . ASP B 1 310 ? 93.192 134.709 22.873 1.00 45.74 310 ASP B N 1
ATOM 4714 C CA . ASP B 1 310 ? 93.159 134.291 24.266 1.00 49.89 310 ASP B CA 1
ATOM 4715 C C . ASP B 1 310 ? 92.726 132.831 24.362 1.00 49.07 310 ASP B C 1
ATOM 4716 O O . ASP B 1 310 ? 92.203 132.267 23.404 1.00 47.62 310 ASP B O 1
ATOM 4721 N N . PHE B 1 311 ? 92.958 132.223 25.521 1.00 49.78 311 PHE B N 1
ATOM 4722 C CA . PHE B 1 311 ? 92.511 130.862 25.780 1.00 45.22 311 PHE B CA 1
ATOM 4723 C C . PHE B 1 311 ? 91.995 130.708 27.209 1.00 42.85 311 PHE B C 1
ATOM 4724 O O . PHE B 1 311 ? 92.671 131.078 28.173 1.00 44.34 311 PHE B O 1
ATOM 4732 N N . ALA B 1 312 ? 90.785 130.169 27.327 1.00 42.04 312 ALA B N 1
ATOM 4733 C CA . ALA B 1 312 ? 90.179 129.850 28.616 1.00 46.87 312 ALA B CA 1
ATOM 4734 C C . ALA B 1 312 ? 89.487 128.496 28.514 1.00 51.18 312 ALA B C 1
ATOM 4735 O O . ALA B 1 312 ? 89.010 128.121 27.440 1.00 56.13 312 ALA B O 1
ATOM 4737 N N . LEU B 1 313 ? 89.429 127.769 29.627 1.00 54.79 313 LEU B N 1
ATOM 4738 C CA . LEU B 1 313 ? 88.862 126.414 29.634 1.00 59.37 313 LEU B CA 1
ATOM 4739 C C . LEU B 1 313 ? 87.349 126.354 29.413 1.00 63.89 313 LEU B C 1
ATOM 4740 O O . LEU B 1 313 ? 86.862 125.451 28.731 1.00 68.87 313 LEU B O 1
ATOM 4745 N N . HIS B 1 314 ? 86.614 127.311 29.979 1.00 63.63 314 HIS B N 1
ATOM 4746 C CA . HIS B 1 314 ? 85.163 127.389 29.773 1.00 71.50 314 HIS B CA 1
ATOM 4747 C C . HIS B 1 314 ? 84.801 127.836 28.372 1.00 78.23 314 HIS B C 1
ATOM 4748 O O . HIS B 1 314 ? 83.633 128.108 28.082 1.00 86.31 314 HIS B O 1
ATOM 4755 N N . HIS B 1 315 ? 85.811 127.889 27.498 1.00 80.79 315 HIS B N 1
ATOM 4756 C CA . HIS B 1 315 ? 85.701 128.356 26.108 1.00 83.15 315 HIS B CA 1
ATOM 4757 C C . HIS B 1 315 ? 85.319 129.810 26.035 1.00 83.47 315 HIS B C 1
ATOM 4758 O O . HIS B 1 315 ? 85.965 130.664 26.651 1.00 71.86 315 HIS B O 1
ATOM 4765 N N . PRO C 1 2 ? 109.405 147.167 64.903 1.00 34.98 2 PRO C N 1
ATOM 4766 C CA . PRO C 1 2 ? 108.059 147.314 64.350 1.00 36.08 2 PRO C CA 1
ATOM 4767 C C . PRO C 1 2 ? 106.990 146.810 65.312 1.00 35.33 2 PRO C C 1
ATOM 4768 O O . PRO C 1 2 ? 107.294 146.429 66.443 1.00 34.95 2 PRO C O 1
ATOM 4772 N N . LYS C 1 3 ? 105.745 146.822 64.852 1.00 33.81 3 LYS C N 1
ATOM 4773 C CA . LYS C 1 3 ? 104.649 146.197 65.570 1.00 34.40 3 LYS C CA 1
ATOM 4774 C C . LYS C 1 3 ? 103.673 145.571 64.588 1.00 34.42 3 LYS C C 1
ATOM 4775 O O . LYS C 1 3 ? 103.351 146.165 63.559 1.00 36.75 3 LYS C O 1
ATOM 4781 N N . ILE C 1 4 ? 103.220 144.363 64.910 1.00 34.05 4 ILE C N 1
ATOM 4782 C CA . ILE C 1 4 ? 102.164 143.692 64.162 1.00 33.20 4 ILE C CA 1
ATOM 4783 C C . ILE C 1 4 ? 101.032 143.327 65.123 1.00 33.00 4 ILE C C 1
ATOM 4784 O O . ILE C 1 4 ? 101.248 143.198 66.330 1.00 33.06 4 ILE C O 1
ATOM 4789 N N . THR C 1 5 ? 99.827 143.185 64.587 1.00 34.37 5 THR C N 1
ATOM 4790 C CA . THR C 1 5 ? 98.694 142.688 65.361 1.00 35.08 5 THR C CA 1
ATOM 4791 C C . THR C 1 5 ? 98.498 141.205 65.048 1.00 34.97 5 THR C C 1
ATOM 4792 O O . THR C 1 5 ? 99.101 140.682 64.105 1.00 37.13 5 THR C O 1
ATOM 4796 N N . ARG C 1 6 ? 97.658 140.535 65.835 1.00 33.69 6 ARG C N 1
ATOM 4797 C CA . ARG C 1 6 ? 97.359 139.120 65.622 1.00 34.59 6 ARG C CA 1
ATOM 4798 C C . ARG C 1 6 ? 96.863 138.848 64.203 1.00 36.68 6 ARG C C 1
ATOM 4799 O O . ARG C 1 6 ? 97.321 137.905 63.558 1.00 37.91 6 ARG C O 1
ATOM 4807 N N . ASP C 1 7 ? 95.950 139.692 63.720 1.00 36.65 7 ASP C N 1
ATOM 4808 C CA . ASP C 1 7 ? 95.372 139.562 62.376 1.00 39.02 7 ASP C CA 1
ATOM 4809 C C . ASP C 1 7 ? 96.395 139.652 61.241 1.00 36.66 7 ASP C C 1
ATOM 4810 O O . ASP C 1 7 ? 96.142 139.179 60.135 1.00 42.36 7 ASP C O 1
ATOM 4815 N N . GLN C 1 8 ? 97.543 140.262 61.517 1.00 35.63 8 GLN C N 1
ATOM 4816 C CA . GLN C 1 8 ? 98.600 140.410 60.514 1.00 38.38 8 GLN C CA 1
ATOM 4817 C C . GLN C 1 8 ? 99.513 139.189 60.377 1.00 37.70 8 GLN C C 1
ATOM 4818 O O . GLN C 1 8 ? 100.316 139.116 59.444 1.00 40.85 8 GLN C O 1
ATOM 4824 N N . VAL C 1 9 ? 99.404 138.248 61.312 1.00 36.04 9 VAL C N 1
ATOM 4825 C CA . VAL C 1 9 ? 100.149 136.989 61.242 1.00 35.97 9 VAL C CA 1
ATOM 4826 C C . VAL C 1 9 ? 99.551 136.115 60.136 1.00 34.54 9 VAL C C 1
ATOM 4827 O O . VAL C 1 9 ? 98.372 135.761 60.185 1.00 35.08 9 VAL C O 1
ATOM 4831 N N . LYS C 1 10 ? 100.362 135.789 59.133 1.00 35.10 10 LYS C N 1
ATOM 4832 C CA . LYS C 1 10 ? 99.948 134.850 58.092 1.00 37.52 10 LYS C CA 1
ATOM 4833 C C . LYS C 1 10 ? 100.086 133.409 58.579 1.00 34.93 10 LYS C C 1
ATOM 4834 O O . LYS C 1 10 ? 101.196 132.899 58.765 1.00 36.55 10 LYS C O 1
ATOM 4840 N N . VAL C 1 11 ? 98.944 132.767 58.805 1.00 31.60 11 VAL C N 1
ATOM 4841 C CA . VAL C 1 11 ? 98.912 131.393 59.275 1.00 31.97 11 VAL C CA 1
ATOM 4842 C C . VAL C 1 11 ? 98.987 130.459 58.066 1.00 32.85 11 VAL C C 1
ATOM 4843 O O . VAL C 1 11 ? 98.078 130.458 57.226 1.00 34.58 11 VAL C O 1
ATOM 4847 N N . PRO C 1 12 ? 100.081 129.673 57.965 1.00 32.54 12 PRO C N 1
ATOM 4848 C CA . PRO C 1 12 ? 100.205 128.719 56.860 1.00 31.35 12 PRO C CA 1
ATOM 4849 C C . PRO C 1 12 ? 99.140 127.624 56.936 1.00 32.05 12 PRO C C 1
ATOM 4850 O O . PRO C 1 12 ? 98.582 127.365 58.007 1.00 32.31 12 PRO C O 1
ATOM 4854 N N . ALA C 1 13 ? 98.872 126.995 55.795 1.00 31.45 13 ALA C N 1
ATOM 4855 C CA . ALA C 1 13 ? 97.744 126.082 55.641 1.00 29.93 13 ALA C CA 1
ATOM 4856 C C . ALA C 1 13 ? 97.944 124.721 56.312 1.00 31.33 13 ALA C C 1
ATOM 4857 O O . ALA C 1 13 ? 97.010 123.911 56.365 1.00 30.76 13 ALA C O 1
ATOM 4859 N N . ASP C 1 14 ? 99.157 124.470 56.810 1.00 30.37 14 ASP C N 1
ATOM 4860 C CA . ASP C 1 14 ? 99.449 123.237 57.548 1.00 31.08 14 ASP C CA 1
ATOM 4861 C C . ASP C 1 14 ? 99.265 123.401 59.061 1.00 33.24 14 ASP C C 1
ATOM 4862 O O . ASP C 1 14 ? 99.443 122.447 59.823 1.00 35.00 14 ASP C O 1
ATOM 4867 N N . VAL C 1 15 ? 98.917 124.613 59.489 1.00 34.38 15 VAL C N 1
ATOM 4868 C CA . VAL C 1 15 ? 98.501 124.851 60.871 1.00 33.04 15 VAL C CA 1
ATOM 4869 C C . VAL C 1 15 ? 96.997 124.626 60.933 1.00 33.31 15 VAL C C 1
ATOM 4870 O O . VAL C 1 15 ? 96.219 125.412 60.385 1.00 33.87 15 VAL C O 1
ATOM 4874 N N . LEU C 1 16 ? 96.595 123.549 61.598 1.00 34.43 16 LEU C N 1
ATOM 4875 C CA . LEU C 1 16 ? 95.206 123.096 61.582 1.00 37.64 16 LEU C CA 1
ATOM 4876 C C . LEU C 1 16 ? 94.289 124.041 62.348 1.00 37.13 16 LEU C C 1
ATOM 4877 O O . LEU C 1 16 ? 94.751 124.816 63.192 1.00 37.18 16 LEU C O 1
ATOM 4882 N N . ALA C 1 17 ? 92.995 123.968 62.042 1.00 37.77 17 ALA C N 1
ATOM 4883 C CA . ALA C 1 17 ? 91.985 124.849 62.632 1.00 37.96 17 ALA C CA 1
ATOM 4884 C C . ALA C 1 17 ? 92.086 124.971 64.157 1.00 37.48 17 ALA C C 1
ATOM 4885 O O . ALA C 1 17 ? 92.066 126.080 64.695 1.00 40.79 17 ALA C O 1
ATOM 4887 N N . ASP C 1 18 ? 92.212 123.839 64.847 1.00 36.39 18 ASP C N 1
ATOM 4888 C CA . ASP C 1 18 ? 92.249 123.843 66.312 1.00 41.64 18 ASP C CA 1
ATOM 4889 C C . ASP C 1 18 ? 93.629 124.164 66.904 1.00 39.92 18 ASP C C 1
ATOM 4890 O O . ASP C 1 18 ? 93.813 124.116 68.123 1.00 40.65 18 ASP C O 1
ATOM 4895 N N . ALA C 1 19 ? 94.589 124.492 66.041 1.00 35.92 19 ALA C N 1
ATOM 4896 C CA . ALA C 1 19 ? 95.925 124.901 66.487 1.00 34.26 19 ALA C CA 1
ATOM 4897 C C . ALA C 1 19 ? 96.231 126.361 66.135 1.00 32.17 19 ALA C C 1
ATOM 4898 O O . ALA C 1 19 ? 97.268 126.903 66.533 1.00 32.83 19 ALA C O 1
ATOM 4900 N N . ARG C 1 20 ? 95.315 126.986 65.397 1.00 31.54 20 ARG C N 1
ATOM 4901 C CA . ARG C 1 20 ? 95.491 128.336 64.855 1.00 31.46 20 ARG C CA 1
ATOM 4902 C C . ARG C 1 20 ? 95.808 129.415 65.895 1.00 32.14 20 ARG C C 1
ATOM 4903 O O . ARG C 1 20 ? 96.771 130.171 65.725 1.00 32.61 20 ARG C O 1
ATOM 4911 N N . GLU C 1 21 ? 94.999 129.493 66.953 1.00 30.76 21 GLU C N 1
ATOM 4912 C CA . GLU C 1 21 ? 95.190 130.510 67.993 1.00 31.42 21 GLU C CA 1
ATOM 4913 C C . GLU C 1 21 ? 96.506 130.307 68.736 1.00 28.30 21 GLU C C 1
ATOM 4914 O O . GLU C 1 21 ? 97.207 131.273 69.032 1.00 27.00 21 GLU C O 1
ATOM 4920 N N . THR C 1 22 ? 96.837 129.047 69.013 1.00 28.95 22 THR C N 1
ATOM 4921 C CA . THR C 1 22 ? 98.116 128.682 69.614 1.00 28.26 22 THR C CA 1
ATOM 4922 C C . THR C 1 22 ? 99.284 129.120 68.727 1.00 28.32 22 THR C C 1
ATOM 4923 O O . THR C 1 22 ? 100.274 129.661 69.224 1.00 27.24 22 THR C O 1
ATOM 4927 N N . TYR C 1 23 ? 99.159 128.897 67.418 1.00 29.90 23 TYR C N 1
ATOM 4928 C CA . TYR C 1 23 ? 100.205 129.287 66.475 1.00 28.40 23 TYR C CA 1
ATOM 4929 C C . TYR C 1 23 ? 100.438 130.789 66.495 1.00 28.56 23 TYR C C 1
ATOM 4930 O O . TYR C 1 23 ? 101.584 131.246 66.474 1.00 28.99 23 TYR C O 1
ATOM 4939 N N . ILE C 1 24 ? 99.344 131.548 66.516 1.00 28.65 24 ILE C N 1
ATOM 4940 C CA . ILE C 1 24 ? 99.424 133.001 66.560 1.00 29.87 24 ILE C CA 1
ATOM 4941 C C . ILE C 1 24 ? 100.021 133.436 67.897 1.00 28.71 24 ILE C C 1
ATOM 4942 O O . ILE C 1 24 ? 100.930 134.264 67.923 1.00 29.18 24 ILE C O 1
ATOM 4947 N N . ASP C 1 25 ? 99.534 132.853 68.994 1.00 29.30 25 ASP C N 1
ATOM 4948 C CA . ASP C 1 25 ? 100.116 133.093 70.315 1.00 29.75 25 ASP C CA 1
ATOM 4949 C C . ASP C 1 25 ? 101.636 132.950 70.263 1.00 29.22 25 ASP C C 1
ATOM 4950 O O . ASP C 1 25 ? 102.365 133.818 70.739 1.00 31.43 25 ASP C O 1
ATOM 4955 N N . ASN C 1 26 ? 102.101 131.859 69.661 1.00 29.80 26 ASN C N 1
ATOM 4956 C CA . ASN C 1 26 ? 103.529 131.537 69.630 1.00 30.14 26 ASN C CA 1
ATOM 4957 C C . ASN C 1 26 ? 104.334 132.430 68.694 1.00 29.25 26 ASN C C 1
ATOM 4958 O O . ASN C 1 26 ? 105.479 132.785 68.994 1.00 28.00 26 ASN C O 1
ATOM 4963 N N . TYR C 1 27 ? 103.729 132.793 67.567 1.00 27.52 27 TYR C N 1
ATOM 4964 C CA . TYR C 1 27 ? 104.356 133.710 66.627 1.00 28.75 27 TYR C CA 1
ATOM 4965 C C . TYR C 1 27 ? 104.500 135.106 67.246 1.00 28.66 27 TYR C C 1
ATOM 4966 O O . TYR C 1 27 ? 105.540 135.754 67.096 1.00 27.57 27 TYR C O 1
ATOM 4983 N N . LYS C 1 29 ? 104.557 135.756 70.568 1.00 26.17 29 LYS C N 1
ATOM 4984 C CA . LYS C 1 29 ? 105.546 135.627 71.635 1.00 27.17 29 LYS C CA 1
ATOM 4985 C C . LYS C 1 29 ? 106.967 135.652 71.073 1.00 28.28 29 LYS C C 1
ATOM 4986 O O . LYS C 1 29 ? 107.801 136.446 71.509 1.00 29.26 29 LYS C O 1
ATOM 4992 N N . ALA C 1 30 ? 107.226 134.793 70.089 1.00 28.14 30 ALA C N 1
ATOM 4993 C CA . ALA C 1 30 ? 108.566 134.635 69.520 1.00 27.02 30 ALA C CA 1
ATOM 4994 C C . ALA C 1 30 ? 109.111 135.926 68.929 1.00 28.01 30 ALA C C 1
ATOM 4995 O O . ALA C 1 30 ? 110.298 136.222 69.071 1.00 29.19 30 ALA C O 1
ATOM 4997 N N . THR C 1 31 ? 108.241 136.685 68.268 1.00 27.79 31 THR C N 1
ATOM 4998 C CA . THR C 1 31 ? 108.636 137.944 67.632 1.00 28.48 31 THR C CA 1
ATOM 4999 C C . THR C 1 31 ? 108.361 139.166 68.520 1.00 28.57 31 THR C C 1
ATOM 5000 O O . THR C 1 31 ? 108.525 140.313 68.087 1.00 28.84 31 THR C O 1
ATOM 5004 N N . GLN C 1 32 ? 107.952 138.910 69.762 1.00 27.75 32 GLN C N 1
ATOM 5005 C CA . GLN C 1 32 ? 107.585 139.959 70.719 1.00 28.99 32 GLN C CA 1
ATOM 5006 C C . GLN C 1 32 ? 106.579 140.950 70.120 1.00 29.87 32 GLN C C 1
ATOM 5007 O O . GLN C 1 32 ? 106.641 142.151 70.375 1.00 28.71 32 GLN C O 1
ATOM 5013 N N . GLY C 1 33 ? 105.656 140.425 69.317 1.00 30.46 33 GLY C N 1
ATOM 5014 C CA . GLY C 1 33 ? 104.612 141.229 68.688 1.00 29.85 33 GLY C CA 1
ATOM 5015 C C . GLY C 1 33 ? 105.109 142.172 67.607 1.00 28.39 33 GLY C C 1
ATOM 5016 O O . GLY C 1 33 ? 104.432 143.146 67.279 1.00 28.87 33 GLY C O 1
ATOM 5017 N N . THR C 1 34 ? 106.282 141.881 67.046 1.00 26.64 34 THR C N 1
ATOM 5018 C CA . THR C 1 34 ? 106.892 142.755 66.045 1.00 26.28 34 THR C CA 1
ATOM 5019 C C . THR C 1 34 ? 106.973 142.147 64.645 1.00 29.19 34 THR C C 1
ATOM 5020 O O . THR C 1 34 ? 107.106 142.874 63.663 1.00 33.13 34 THR C O 1
ATOM 5024 N N . GLY C 1 35 ? 106.918 140.822 64.556 1.00 29.19 35 GLY C N 1
ATOM 5025 C CA . GLY C 1 35 ? 107.139 140.126 63.287 1.00 29.13 35 GLY C CA 1
ATOM 5026 C C . GLY C 1 35 ? 108.615 139.889 63.011 1.00 30.17 35 GLY C C 1
ATOM 5027 O O . GLY C 1 35 ? 108.977 139.329 61.978 1.00 33.04 35 GLY C O 1
ATOM 5028 N N . ARG C 1 36 ? 109.469 140.317 63.937 1.00 30.18 36 ARG C N 1
ATOM 5029 C CA . ARG C 1 36 ? 110.918 140.157 63.811 1.00 30.46 36 ARG C CA 1
ATOM 5030 C C . ARG C 1 36 ? 111.425 139.169 64.858 1.00 29.68 36 ARG C C 1
ATOM 5031 O O . ARG C 1 36 ? 110.965 139.180 66.001 1.00 29.17 36 ARG C O 1
ATOM 5039 N N . LEU C 1 37 ? 112.377 138.323 64.479 1.00 27.72 37 LEU C N 1
ATOM 5040 C CA . LEU C 1 37 ? 112.874 137.308 65.403 1.00 28.09 37 LEU C CA 1
ATOM 5041 C C . LEU C 1 37 ? 114.271 137.606 65.926 1.00 27.24 37 LEU C C 1
ATOM 5042 O O . LEU C 1 37 ? 115.247 137.582 65.168 1.00 27.90 37 LEU C O 1
ATOM 5055 N N . LEU C 1 39 ? 116.747 135.837 68.089 1.00 25.95 39 LEU C N 1
ATOM 5056 C CA . LEU C 1 39 ? 117.007 134.498 68.614 1.00 26.42 39 LEU C CA 1
ATOM 5057 C C . LEU C 1 39 ? 118.317 134.439 69.397 1.00 25.84 39 LEU C C 1
ATOM 5058 O O . LEU C 1 39 ? 119.388 134.751 68.867 1.00 26.99 39 LEU C O 1
ATOM 5063 N N . PHE C 1 40 ? 118.217 134.037 70.659 1.00 23.96 40 PHE C N 1
ATOM 5064 C CA . PHE C 1 40 ? 119.386 133.811 71.498 1.00 26.24 40 PHE C CA 1
ATOM 5065 C C . PHE C 1 40 ? 119.737 132.320 71.448 1.00 26.43 40 PHE C C 1
ATOM 5066 O O . PHE C 1 40 ? 119.026 131.473 72.008 1.00 26.78 40 PHE C O 1
ATOM 5074 N N . ALA C 1 41 ? 120.830 132.016 70.746 1.00 25.89 41 ALA C N 1
ATOM 5075 C CA . ALA C 1 41 ? 121.267 130.643 70.516 1.00 27.18 41 ALA C CA 1
ATOM 5076 C C . ALA C 1 41 ? 122.097 130.103 71.682 1.00 28.23 41 ALA C C 1
ATOM 5077 O O . ALA C 1 41 ? 123.148 130.654 72.025 1.00 28.10 41 ALA C O 1
ATOM 5079 N N . CYS C 1 42 ? 121.611 129.019 72.281 1.00 30.58 42 CYS C N 1
ATOM 5080 C CA . CYS C 1 42 ? 122.254 128.395 73.438 1.00 31.49 42 CYS C CA 1
ATOM 5081 C C . CYS C 1 42 ? 122.447 126.893 73.230 1.00 29.99 42 CYS C C 1
ATOM 5082 O O . CYS C 1 42 ? 122.387 126.113 74.180 1.00 30.16 42 CYS C O 1
ATOM 5085 N N . ASP C 1 43 ? 122.688 126.497 71.984 1.00 30.19 43 ASP C N 1
ATOM 5086 C CA . ASP C 1 43 ? 122.787 125.089 71.615 1.00 28.92 43 ASP C CA 1
ATOM 5087 C C . ASP C 1 43 ? 124.231 124.624 71.394 1.00 28.34 43 ASP C C 1
ATOM 5088 O O . ASP C 1 43 ? 124.471 123.451 71.101 1.00 29.73 43 ASP C O 1
ATOM 5093 N N . GLN C 1 44 ? 125.186 125.537 71.549 1.00 27.92 44 GLN C N 1
ATOM 5094 C CA . GLN C 1 44 ? 126.588 125.259 71.204 1.00 29.21 44 GLN C CA 1
ATOM 5095 C C . GLN C 1 44 ? 127.383 124.381 72.194 1.00 27.15 44 GLN C C 1
ATOM 5096 O O . GLN C 1 44 ? 128.525 124.013 71.906 1.00 25.76 44 GLN C O 1
ATOM 5102 N N . LYS C 1 45 ? 126.791 124.031 73.339 1.00 26.65 45 LYS C N 1
ATOM 5103 C CA . LYS C 1 45 ? 127.443 123.098 74.271 1.00 28.04 45 LYS C CA 1
ATOM 5104 C C . LYS C 1 45 ? 127.635 121.710 73.653 1.00 28.33 45 LYS C C 1
ATOM 5105 O O . LYS C 1 45 ? 128.576 120.998 74.008 1.00 28.90 45 LYS C O 1
ATOM 5111 N N . VAL C 1 46 ? 126.735 121.319 72.751 1.00 27.03 46 VAL C N 1
ATOM 5112 C CA . VAL C 1 46 ? 126.932 120.095 71.979 1.00 25.32 46 VAL C CA 1
ATOM 5113 C C . VAL C 1 46 ? 127.760 120.408 70.734 1.00 24.24 46 VAL C C 1
ATOM 5114 O O . VAL C 1 46 ? 128.786 119.770 70.499 1.00 24.66 46 VAL C O 1
ATOM 5118 N N . GLU C 1 47 ? 127.324 121.407 69.962 1.00 23.21 47 GLU C N 1
ATOM 5119 C CA . GLU C 1 47 ? 127.947 121.747 68.675 1.00 25.26 47 GLU C CA 1
ATOM 5120 C C . GLU C 1 47 ? 129.468 121.929 68.731 1.00 26.21 47 GLU C C 1
ATOM 5121 O O . GLU C 1 47 ? 130.192 121.362 67.912 1.00 25.51 47 GLU C O 1
ATOM 5127 N N . HIS C 1 48 ? 129.947 122.722 69.686 1.00 26.70 48 HIS C N 1
ATOM 5128 C CA . HIS C 1 48 ? 131.379 122.992 69.796 1.00 29.54 48 HIS C CA 1
ATOM 5129 C C . HIS C 1 48 ? 131.937 122.503 71.101 1.00 29.19 48 HIS C C 1
ATOM 5130 O O . HIS C 1 48 ? 133.039 122.889 71.499 1.00 29.70 48 HIS C O 1
ATOM 5137 N N . LEU C 1 49 ? 131.177 121.638 71.769 1.00 27.78 49 LEU C N 1
ATOM 5138 C CA . LEU C 1 49 ? 131.539 121.113 73.086 1.00 29.46 49 LEU C CA 1
ATOM 5139 C C . LEU C 1 49 ? 131.724 122.243 74.099 1.00 30.15 49 LEU C C 1
ATOM 5140 O O . LEU C 1 49 ? 130.843 123.095 74.229 1.00 35.11 49 LEU C O 1
ATOM 5145 N N . ASN C 1 50 ? 132.848 122.264 74.807 1.00 27.27 50 ASN C N 1
ATOM 5146 C CA . ASN C 1 50 ? 133.091 123.318 75.786 1.00 30.00 50 ASN C CA 1
ATOM 5147 C C . ASN C 1 50 ? 133.929 124.463 75.211 1.00 31.73 50 ASN C C 1
ATOM 5148 O O . ASN C 1 50 ? 134.322 125.380 75.934 1.00 33.66 50 ASN C O 1
ATOM 5153 N N . GLY C 1 51 ? 134.183 124.406 73.904 1.00 32.43 51 GLY C N 1
ATOM 5154 C CA . GLY C 1 51 ? 134.990 125.411 73.204 1.00 34.98 51 GLY C CA 1
ATOM 5155 C C . GLY C 1 51 ? 134.474 126.843 73.265 1.00 33.45 51 GLY C C 1
ATOM 5156 O O . GLY C 1 51 ? 135.262 127.786 73.317 1.00 33.88 51 GLY C O 1
ATOM 5157 N N . ASP C 1 52 ? 133.154 127.011 73.258 1.00 32.69 52 ASP C N 1
ATOM 5158 C CA . ASP C 1 52 ? 132.560 128.345 73.319 1.00 33.00 52 ASP C CA 1
ATOM 5159 C C . ASP C 1 52 ? 132.286 128.841 74.740 1.00 33.47 52 ASP C C 1
ATOM 5160 O O . ASP C 1 52 ? 131.817 129.968 74.917 1.00 34.19 52 ASP C O 1
ATOM 5165 N N . PHE C 1 53 ? 132.578 128.020 75.748 1.00 31.91 53 PHE C N 1
ATOM 5166 C CA . PHE C 1 53 ? 132.144 128.330 77.115 1.00 31.00 53 PHE C CA 1
ATOM 5167 C C . PHE C 1 53 ? 133.261 128.444 78.151 1.00 31.59 53 PHE C C 1
ATOM 5168 O O . PHE C 1 53 ? 133.014 128.872 79.277 1.00 32.19 53 PHE C O 1
ATOM 5176 N N . TYR C 1 54 ? 134.476 128.063 77.766 1.00 32.48 54 TYR C N 1
ATOM 5177 C CA . TYR C 1 54 ? 135.645 128.152 78.643 1.00 32.20 54 TYR C CA 1
ATOM 5178 C C . TYR C 1 54 ? 136.907 128.304 77.806 1.00 32.96 54 TYR C C 1
ATOM 5179 O O . TYR C 1 54 ? 137.082 127.606 76.810 1.00 32.68 54 TYR C O 1
ATOM 5188 N N . GLY C 1 55 ? 137.782 129.217 78.221 1.00 34.89 55 GLY C N 1
ATOM 5189 C CA . GLY C 1 55 ? 139.020 129.493 77.497 1.00 37.94 55 GLY C CA 1
ATOM 5190 C C . GLY C 1 55 ? 139.362 130.971 77.452 1.00 38.58 55 GLY C C 1
ATOM 5191 O O . GLY C 1 55 ? 138.652 131.802 78.021 1.00 37.09 55 GLY C O 1
ATOM 5192 N N . GLU C 1 56 ? 140.452 131.297 76.765 1.00 41.39 56 GLU C N 1
ATOM 5193 C CA . GLU C 1 56 ? 140.940 132.671 76.685 1.00 45.25 56 GLU C CA 1
ATOM 5194 C C . GLU C 1 56 ? 139.940 133.580 75.971 1.00 45.88 56 GLU C C 1
ATOM 5195 O O . GLU C 1 56 ? 139.430 133.241 74.899 1.00 44.90 56 GLU C O 1
ATOM 5201 N N . GLY C 1 57 ? 139.659 134.727 76.586 1.00 46.16 57 GLY C N 1
ATOM 5202 C CA . GLY C 1 57 ? 138.736 135.711 76.025 1.00 46.14 57 GLY C CA 1
ATOM 5203 C C . GLY C 1 57 ? 137.272 135.398 76.275 1.00 42.13 57 GLY C C 1
ATOM 5204 O O . GLY C 1 57 ? 136.389 136.052 75.719 1.00 48.41 57 GLY C O 1
ATOM 5205 N N . ILE C 1 58 ? 137.015 134.392 77.106 1.00 36.81 58 ILE C N 1
ATOM 5206 C CA . ILE C 1 58 ? 135.658 134.024 77.494 1.00 35.73 58 ILE C CA 1
ATOM 5207 C C . ILE C 1 58 ? 135.522 134.249 78.996 1.00 35.12 58 ILE C C 1
ATOM 5208 O O . ILE C 1 58 ? 136.318 133.729 79.780 1.00 35.67 58 ILE C O 1
ATOM 5213 N N . ASP C 1 59 ? 134.521 135.030 79.392 1.00 34.14 59 ASP C N 1
ATOM 5214 C CA . ASP C 1 59 ? 134.291 135.321 80.802 1.00 35.53 59 ASP C CA 1
ATOM 5215 C C . ASP C 1 59 ? 134.071 134.039 81.599 1.00 35.27 59 ASP C C 1
ATOM 5216 O O . ASP C 1 59 ? 133.357 133.135 81.154 1.00 33.39 59 ASP C O 1
ATOM 5221 N N . ILE C 1 60 ? 134.685 133.979 82.780 1.00 35.07 60 ILE C N 1
ATOM 5222 C CA . ILE C 1 60 ? 134.582 132.820 83.668 1.00 32.89 60 ILE C CA 1
ATOM 5223 C C . ILE C 1 60 ? 133.137 132.418 84.012 1.00 33.06 60 ILE C C 1
ATOM 5224 O O . ILE C 1 60 ? 132.860 131.242 84.242 1.00 33.00 60 ILE C O 1
ATOM 5229 N N . SER C 1 61 ? 132.218 133.382 84.020 1.00 33.06 61 SER C N 1
ATOM 5230 C CA . SER C 1 61 ? 130.810 133.081 84.304 1.00 33.68 61 SER C CA 1
ATOM 5231 C C . SER C 1 61 ? 130.145 132.206 83.228 1.00 31.25 61 SER C C 1
ATOM 5232 O O . SER C 1 61 ? 129.147 131.543 83.504 1.00 31.54 61 SER C O 1
ATOM 5235 N N . ASP C 1 62 ? 130.708 132.192 82.018 1.00 30.89 62 ASP C N 1
ATOM 5236 C CA . ASP C 1 62 ? 130.180 131.365 80.917 1.00 31.49 62 ASP C CA 1
ATOM 5237 C C . ASP C 1 62 ? 130.423 129.854 81.095 1.00 31.47 62 ASP C C 1
ATOM 5238 O O . ASP C 1 62 ? 129.824 129.030 80.393 1.00 31.70 62 ASP C O 1
ATOM 5243 N N . SER C 1 63 ? 131.291 129.491 82.036 1.00 30.94 63 SER C N 1
ATOM 5244 C CA . SER C 1 63 ? 131.538 128.085 82.332 1.00 31.86 63 SER C CA 1
ATOM 5245 C C . SER C 1 63 ? 130.392 127.436 83.124 1.00 30.67 63 SER C C 1
ATOM 5246 O O . SER C 1 63 ? 130.318 126.218 83.212 1.00 35.28 63 SER C O 1
ATOM 5249 N N . ASP C 1 64 ? 129.503 128.245 83.691 1.00 28.30 64 ASP C N 1
ATOM 5250 C CA . ASP C 1 64 ? 128.299 127.732 84.348 1.00 29.74 64 ASP C CA 1
ATOM 5251 C C . ASP C 1 64 ? 127.115 127.907 83.395 1.00 28.59 64 ASP C C 1
ATOM 5252 O O . ASP C 1 64 ? 126.816 129.023 82.988 1.00 28.35 64 ASP C O 1
ATOM 5257 N N . PRO C 1 65 ? 126.443 126.803 83.032 1.00 29.03 65 PRO C N 1
ATOM 5258 C CA . PRO C 1 65 ? 125.310 126.838 82.097 1.00 29.62 65 PRO C CA 1
ATOM 5259 C C . PRO C 1 65 ? 124.137 127.722 82.529 1.00 29.84 65 PRO C C 1
ATOM 5260 O O . PRO C 1 65 ? 123.392 128.194 81.669 1.00 28.09 65 PRO C O 1
ATOM 5264 N N . GLU C 1 66 ? 123.965 127.940 83.834 1.00 28.83 66 GLU C N 1
ATOM 5265 C CA . GLU C 1 66 ? 122.883 128.802 84.317 1.00 29.07 66 GLU C CA 1
ATOM 5266 C C . GLU C 1 66 ? 123.032 130.248 83.814 1.00 27.90 66 GLU C C 1
ATOM 5267 O O . GLU C 1 66 ? 122.051 130.985 83.702 1.00 28.65 66 GLU C O 1
ATOM 5273 N N . HIS C 1 67 ? 124.271 130.629 83.512 1.00 26.63 67 HIS C N 1
ATOM 5274 C CA . HIS C 1 67 ? 124.598 131.882 82.829 1.00 27.69 67 HIS C CA 1
ATOM 5275 C C . HIS C 1 67 ? 123.673 132.155 81.667 1.00 28.22 67 HIS C C 1
ATOM 5276 O O . HIS C 1 67 ? 123.157 133.271 81.529 1.00 28.08 67 HIS C O 1
ATOM 5283 N N . LEU C 1 68 ? 123.438 131.138 80.836 1.00 26.94 68 LEU C N 1
ATOM 5284 C CA . LEU C 1 68 ? 122.587 131.280 79.652 1.00 27.28 68 LEU C CA 1
ATOM 5285 C C . LEU C 1 68 ? 121.157 131.659 80.022 1.00 27.76 68 LEU C C 1
ATOM 5286 O O . LEU C 1 68 ? 120.542 132.507 79.373 1.00 28.19 68 LEU C O 1
ATOM 5291 N N . PHE C 1 69 ? 120.635 131.038 81.074 1.00 27.51 69 PHE C N 1
ATOM 5292 C CA . PHE C 1 69 ? 119.262 131.288 81.499 1.00 28.74 69 PHE C CA 1
ATOM 5293 C C . PHE C 1 69 ? 119.109 132.635 82.203 1.00 29.70 69 PHE C C 1
ATOM 5294 O O . PHE C 1 69 ? 118.060 133.275 82.100 1.00 31.08 69 PHE C O 1
ATOM 5302 N N . LYS C 1 70 ? 120.159 133.064 82.902 1.00 29.77 70 LYS C N 1
ATOM 5303 C CA . LYS C 1 70 ? 120.187 134.379 83.533 1.00 29.78 70 LYS C CA 1
ATOM 5304 C C . LYS C 1 70 ? 120.158 135.480 82.474 1.00 27.57 70 LYS C C 1
ATOM 5305 O O . LYS C 1 70 ? 119.455 136.476 82.634 1.00 26.97 70 LYS C O 1
ATOM 5311 N N . ILE C 1 71 ? 120.923 135.284 81.399 1.00 27.53 71 ILE C N 1
ATOM 5312 C CA . ILE C 1 71 ? 120.955 136.212 80.268 1.00 26.77 71 ILE C CA 1
ATOM 5313 C C . ILE C 1 71 ? 119.583 136.311 79.602 1.00 26.71 71 ILE C C 1
ATOM 5314 O O . ILE C 1 71 ? 119.076 137.409 79.377 1.00 27.94 71 ILE C O 1
ATOM 5319 N N . ALA C 1 72 ? 118.984 135.164 79.304 1.00 25.35 72 ALA C N 1
ATOM 5320 C CA . ALA C 1 72 ? 117.668 135.116 78.678 1.00 26.85 72 ALA C CA 1
ATOM 5321 C C . ALA C 1 72 ? 116.605 135.802 79.533 1.00 28.75 72 ALA C C 1
ATOM 5322 O O . ALA C 1 72 ? 115.674 136.414 79.004 1.00 31.17 72 ALA C O 1
ATOM 5324 N N . ASP C 1 73 ? 116.759 135.705 80.851 1.00 29.33 73 ASP C N 1
ATOM 5325 C CA . ASP C 1 73 ? 115.776 136.227 81.799 1.00 31.81 73 ASP C CA 1
ATOM 5326 C C . ASP C 1 73 ? 115.957 137.725 82.071 1.00 33.45 73 ASP C C 1
ATOM 5327 O O . ASP C 1 73 ? 114.977 138.465 82.162 1.00 34.17 73 ASP C O 1
ATOM 5332 N N . GLN C 1 74 ? 117.208 138.166 82.193 1.00 34.92 74 GLN C N 1
ATOM 5333 C CA . GLN C 1 74 ? 117.506 139.555 82.547 1.00 34.37 74 GLN C CA 1
ATOM 5334 C C . GLN C 1 74 ? 117.675 140.449 81.327 1.00 33.76 74 GLN C C 1
ATOM 5335 O O . GLN C 1 74 ? 117.453 141.654 81.404 1.00 35.86 74 GLN C O 1
ATOM 5341 N N . GLY C 1 75 ? 118.078 139.858 80.207 1.00 30.92 75 GLY C N 1
ATOM 5342 C CA . GLY C 1 75 ? 118.185 140.598 78.959 1.00 30.39 75 GLY C CA 1
ATOM 5343 C C . GLY C 1 75 ? 116.856 140.636 78.233 1.00 29.65 75 GLY C C 1
ATOM 5344 O O . GLY C 1 75 ? 115.825 140.238 78.775 1.00 30.67 75 GLY C O 1
ATOM 5345 N N . VAL C 1 76 ? 116.878 141.130 77.003 1.00 31.86 76 VAL C N 1
ATOM 5346 C CA . VAL C 1 76 ? 115.686 141.138 76.166 1.00 32.29 76 VAL C CA 1
ATOM 5347 C C . VAL C 1 76 ? 115.987 140.294 74.941 1.00 31.30 76 VAL C C 1
ATOM 5348 O O . VAL C 1 76 ? 116.913 140.594 74.181 1.00 32.20 76 VAL C O 1
ATOM 5352 N N A CYS C 1 77 ? 115.216 139.220 74.779 0.50 32.42 77 CYS C N 1
ATOM 5353 N N B CYS C 1 77 ? 115.211 139.228 74.766 0.50 32.01 77 CYS C N 1
ATOM 5354 C CA A CYS C 1 77 ? 115.364 138.291 73.660 0.50 32.85 77 CYS C CA 1
ATOM 5355 C CA B CYS C 1 77 ? 115.358 138.337 73.621 0.50 32.30 77 CYS C CA 1
ATOM 5356 C C A CYS C 1 77 ? 113.982 137.904 73.147 0.50 31.02 77 CYS C C 1
ATOM 5357 C C B CYS C 1 77 ? 113.988 137.881 73.152 0.50 31.03 77 CYS C C 1
ATOM 5358 O O A CYS C 1 77 ? 112.993 138.037 73.871 0.50 31.58 77 CYS C O 1
ATOM 5359 O O B CYS C 1 77 ? 113.017 137.941 73.910 0.50 31.53 77 CYS C O 1
ATOM 5364 N N . GLY C 1 78 ? 113.914 137.436 71.901 1.00 30.39 78 GLY C N 1
ATOM 5365 C CA . GLY C 1 78 ? 112.671 136.920 71.336 1.00 29.74 78 GLY C CA 1
ATOM 5366 C C . GLY C 1 78 ? 112.474 135.502 71.829 1.00 30.45 78 GLY C C 1
ATOM 5367 O O . GLY C 1 78 ? 111.527 135.220 72.573 1.00 32.88 78 GLY C O 1
ATOM 5368 N N . VAL C 1 79 ? 113.379 134.613 71.414 1.00 28.25 79 VAL C N 1
ATOM 5369 C CA . VAL C 1 79 ? 113.400 133.229 71.889 1.00 27.68 79 VAL C CA 1
ATOM 5370 C C . VAL C 1 79 ? 114.788 132.807 72.376 1.00 27.61 79 VAL C C 1
ATOM 5371 O O . VAL C 1 79 ? 115.812 133.310 71.895 1.00 27.59 79 VAL C O 1
ATOM 5391 N N . ALA C 1 81 ? 116.939 129.529 72.254 1.00 26.36 81 ALA C N 1
ATOM 5392 C CA . ALA C 1 81 ? 117.016 128.225 71.592 1.00 26.71 81 ALA C CA 1
ATOM 5393 C C . ALA C 1 81 ? 118.033 127.320 72.275 1.00 28.00 81 ALA C C 1
ATOM 5394 O O . ALA C 1 81 ? 119.204 127.683 72.410 1.00 28.30 81 ALA C O 1
ATOM 5396 N N . GLY C 1 82 ? 117.576 126.147 72.710 1.00 27.57 82 GLY C N 1
ATOM 5397 C CA . GLY C 1 82 ? 118.453 125.161 73.341 1.00 27.42 82 GLY C CA 1
ATOM 5398 C C . GLY C 1 82 ? 117.904 123.750 73.271 1.00 26.07 82 GLY C C 1
ATOM 5399 O O . GLY C 1 82 ? 116.734 123.547 72.929 1.00 26.69 82 GLY C O 1
ATOM 5400 N N . GLN C 1 83 ? 118.749 122.772 73.599 1.00 24.16 83 GLN C N 1
ATOM 5401 C CA . GLN C 1 83 ? 118.334 121.368 73.624 1.00 24.84 83 GLN C CA 1
ATOM 5402 C C . GLN C 1 83 ? 117.264 121.123 74.684 1.00 25.77 83 GLN C C 1
ATOM 5403 O O . GLN C 1 83 ? 117.212 121.827 75.702 1.00 25.48 83 GLN C O 1
ATOM 5409 N N . ARG C 1 84 ? 116.413 120.130 74.425 1.00 25.69 84 ARG C N 1
ATOM 5410 C CA . ARG C 1 84 ? 115.332 119.730 75.334 1.00 24.90 84 ARG C CA 1
ATOM 5411 C C . ARG C 1 84 ? 115.835 119.520 76.763 1.00 25.08 84 ARG C C 1
ATOM 5412 O O . ARG C 1 84 ? 115.248 120.044 77.713 1.00 25.03 84 ARG C O 1
ATOM 5420 N N . GLY C 1 85 ? 116.926 118.765 76.902 1.00 24.70 85 GLY C N 1
ATOM 5421 C CA . GLY C 1 85 ? 117.491 118.435 78.209 1.00 24.69 85 GLY C CA 1
ATOM 5422 C C . GLY C 1 85 ? 117.967 119.645 78.988 1.00 25.52 85 GLY C C 1
ATOM 5423 O O . GLY C 1 85 ? 117.658 119.789 80.175 1.00 27.91 85 GLY C O 1
ATOM 5424 N N . LEU C 1 86 ? 118.711 120.516 78.308 1.00 24.30 86 LEU C N 1
ATOM 5425 C CA . LEU C 1 86 ? 119.227 121.745 78.894 1.00 24.65 86 LEU C CA 1
ATOM 5426 C C . LEU C 1 86 ? 118.088 122.602 79.440 1.00 25.25 86 LEU C C 1
ATOM 5427 O O . LEU C 1 86 ? 118.123 123.035 80.599 1.00 24.44 86 LEU C O 1
ATOM 5432 N N . ILE C 1 87 ? 117.082 122.828 78.597 1.00 23.76 87 ILE C N 1
ATOM 5433 C CA . ILE C 1 87 ? 115.882 123.555 78.991 1.00 25.05 87 ILE C CA 1
ATOM 5434 C C . ILE C 1 87 ? 115.177 122.881 80.182 1.00 27.23 87 ILE C C 1
ATOM 5435 O O . ILE C 1 87 ? 114.779 123.560 81.128 1.00 28.23 87 ILE C O 1
ATOM 5440 N N . ALA C 1 88 ? 115.063 121.553 80.150 1.00 27.28 88 ALA C N 1
ATOM 5441 C CA . ALA C 1 88 ? 114.387 120.798 81.212 1.00 28.03 88 ALA C CA 1
ATOM 5442 C C . ALA C 1 88 ? 115.011 120.988 82.600 1.00 26.93 88 ALA C C 1
ATOM 5443 O O . ALA C 1 88 ? 114.299 120.978 83.609 1.00 26.33 88 ALA C O 1
ATOM 5445 N N . ARG C 1 89 ? 116.329 121.167 82.645 1.00 26.68 89 ARG C N 1
ATOM 5446 C CA . ARG C 1 89 ? 117.046 121.235 83.919 1.00 28.50 89 ARG C CA 1
ATOM 5447 C C . ARG C 1 89 ? 116.931 122.593 84.602 1.00 27.20 89 ARG C C 1
ATOM 5448 O O . ARG C 1 89 ? 117.167 122.700 85.803 1.00 28.16 89 ARG C O 1
ATOM 5456 N N . TYR C 1 90 ? 116.560 123.622 83.840 1.00 27.15 90 TYR C N 1
ATOM 5457 C CA . TYR C 1 90 ? 116.522 124.990 84.362 1.00 26.84 90 TYR C CA 1
ATOM 5458 C C . TYR C 1 90 ? 115.180 125.712 84.227 1.00 26.50 90 TYR C C 1
ATOM 5459 O O . TYR C 1 90 ? 114.922 126.664 84.966 1.00 26.69 90 TYR C O 1
ATOM 5468 N N . ALA C 1 91 ? 114.338 125.264 83.296 1.00 26.16 91 ALA C N 1
ATOM 5469 C CA . ALA C 1 91 ? 113.103 125.977 82.937 1.00 25.92 91 ALA C CA 1
ATOM 5470 C C . ALA C 1 91 ? 112.170 126.280 84.101 1.00 27.02 91 ALA C C 1
ATOM 5471 O O . ALA C 1 91 ? 111.495 127.308 84.087 1.00 28.53 91 ALA C O 1
ATOM 5473 N N . ALA C 1 92 ? 112.122 125.395 85.096 1.00 27.25 92 ALA C N 1
ATOM 5474 C CA . ALA C 1 92 ? 111.249 125.608 86.256 1.00 30.68 92 ALA C CA 1
ATOM 5475 C C . ALA C 1 92 ? 111.637 126.870 87.034 1.00 31.32 92 ALA C C 1
ATOM 5476 O O . ALA C 1 92 ? 110.771 127.552 87.583 1.00 34.20 92 ALA C O 1
ATOM 5478 N N . ASP C 1 93 ? 112.933 127.182 87.053 1.00 31.61 93 ASP C N 1
ATOM 5479 C CA . ASP C 1 93 ? 113.436 128.383 87.714 1.00 31.94 93 ASP C CA 1
ATOM 5480 C C . ASP C 1 93 ? 113.475 129.603 86.798 1.00 32.42 93 ASP C C 1
ATOM 5481 O O . ASP C 1 93 ? 113.783 130.706 87.245 1.00 33.00 93 ASP C O 1
ATOM 5486 N N . TYR C 1 94 ? 113.181 129.395 85.517 1.00 31.11 94 TYR C N 1
ATOM 5487 C CA . TYR C 1 94 ? 113.195 130.470 84.528 1.00 29.74 94 TYR C CA 1
ATOM 5488 C C . TYR C 1 94 ? 111.979 130.382 83.601 1.00 29.14 94 TYR C C 1
ATOM 5489 O O . TYR C 1 94 ? 112.131 130.241 82.387 1.00 29.04 94 TYR C O 1
ATOM 5498 N N . PRO C 1 95 ? 110.760 130.477 84.174 1.00 30.22 95 PRO C N 1
ATOM 5499 C CA . PRO C 1 95 ? 109.552 130.213 83.377 1.00 30.12 95 PRO C CA 1
ATOM 5500 C C . PRO C 1 95 ? 109.193 131.292 82.355 1.00 29.64 95 PRO C C 1
ATOM 5501 O O . PRO C 1 95 ? 108.514 130.994 81.375 1.00 33.47 95 PRO C O 1
ATOM 5505 N N . ASN C 1 96 ? 109.646 132.525 82.572 1.00 29.97 96 ASN C N 1
ATOM 5506 C CA . ASN C 1 96 ? 109.250 133.653 81.719 1.00 33.39 96 ASN C CA 1
ATOM 5507 C C . ASN C 1 96 ? 110.216 133.883 80.569 1.00 33.22 96 ASN C C 1
ATOM 5508 O O . ASN C 1 96 ? 110.747 134.981 80.392 1.00 38.11 96 ASN C O 1
ATOM 5513 N N . VAL C 1 97 ? 110.453 132.827 79.804 1.00 31.28 97 VAL C N 1
ATOM 5514 C CA . VAL C 1 97 ? 111.293 132.883 78.620 1.00 28.35 97 VAL C CA 1
ATOM 5515 C C . VAL C 1 97 ? 110.527 132.122 77.541 1.00 27.86 97 VAL C C 1
ATOM 5516 O O . VAL C 1 97 ? 109.865 131.119 77.832 1.00 24.75 97 VAL C O 1
ATOM 5520 N N . ASN C 1 98 ? 110.588 132.619 76.310 1.00 26.90 98 ASN C N 1
ATOM 5521 C CA . ASN C 1 98 ? 110.041 131.890 75.176 1.00 28.32 98 ASN C CA 1
ATOM 5522 C C . ASN C 1 98 ? 111.089 130.893 74.703 1.00 28.29 98 ASN C C 1
ATOM 5523 O O . ASN C 1 98 ? 112.112 131.284 74.133 1.00 30.96 98 ASN C O 1
ATOM 5528 N N . TYR C 1 99 ? 110.839 129.610 74.957 1.00 28.17 99 TYR C N 1
ATOM 5529 C CA . TYR C 1 99 ? 111.793 128.554 74.610 1.00 26.89 99 TYR C CA 1
ATOM 5530 C C . TYR C 1 99 ? 111.565 127.975 73.221 1.00 25.44 99 TYR C C 1
ATOM 5531 O O . TYR C 1 99 ? 110.434 127.661 72.837 1.00 23.95 99 TYR C O 1
ATOM 5540 N N . LEU C 1 100 ? 112.661 127.857 72.475 1.00 23.26 100 LEU C N 1
ATOM 5541 C CA . LEU C 1 100 ? 112.678 127.145 71.211 1.00 24.22 100 LEU C CA 1
ATOM 5542 C C . LEU C 1 100 ? 113.550 125.907 71.403 1.00 24.67 100 LEU C C 1
ATOM 5543 O O . LEU C 1 100 ? 114.758 126.021 71.657 1.00 24.37 100 LEU C O 1
ATOM 5548 N N . VAL C 1 101 ? 112.939 124.729 71.295 1.00 23.31 101 VAL C N 1
ATOM 5549 C CA . VAL C 1 101 ? 113.658 123.474 71.508 1.00 24.45 101 VAL C CA 1
ATOM 5550 C C . VAL C 1 101 ? 114.404 123.040 70.246 1.00 24.85 101 VAL C C 1
ATOM 5551 O O . VAL C 1 101 ? 113.795 122.740 69.212 1.00 24.87 101 VAL C O 1
ATOM 5555 N N . LYS C 1 102 ? 115.730 123.027 70.344 1.00 23.97 102 LYS C N 1
ATOM 5556 C CA . LYS C 1 102 ? 116.581 122.595 69.247 1.00 25.37 102 LYS C CA 1
ATOM 5557 C C . LYS C 1 102 ? 116.565 121.069 69.172 1.00 24.78 102 LYS C C 1
ATOM 5558 O O . LYS C 1 102 ? 117.128 120.391 70.029 1.00 25.82 102 LYS C O 1
ATOM 5572 N N . ASN C 1 104 ? 117.735 118.734 66.926 1.00 22.50 104 ASN C N 1
ATOM 5573 C CA . ASN C 1 104 ? 118.926 117.956 66.608 1.00 22.03 104 ASN C CA 1
ATOM 5574 C C . ASN C 1 104 ? 120.214 118.629 67.070 1.00 22.64 104 ASN C C 1
ATOM 5575 O O . ASN C 1 104 ? 120.234 119.834 67.302 1.00 23.47 104 ASN C O 1
ATOM 5580 N N . SER C 1 105 ? 121.269 117.836 67.233 1.00 21.68 105 SER C N 1
ATOM 5581 C CA . SER C 1 105 ? 122.594 118.335 67.588 1.00 23.65 105 SER C CA 1
ATOM 5582 C C . SER C 1 105 ? 123.656 117.298 67.247 1.00 24.24 105 SER C C 1
ATOM 5583 O O . SER C 1 105 ? 123.369 116.106 67.199 1.00 23.96 105 SER C O 1
ATOM 5586 N N . LYS C 1 106 ? 124.882 117.765 67.023 1.00 24.87 106 LYS C N 1
ATOM 5587 C CA . LYS C 1 106 ? 126.044 116.897 66.841 1.00 23.86 106 LYS C CA 1
ATOM 5588 C C . LYS C 1 106 ? 127.258 117.589 67.448 1.00 23.67 106 LYS C C 1
ATOM 5589 O O . LYS C 1 106 ? 127.205 118.789 67.726 1.00 23.85 106 LYS C O 1
ATOM 5595 N N . THR C 1 107 ? 128.341 116.845 67.663 1.00 23.80 107 THR C N 1
ATOM 5596 C CA . THR C 1 107 ? 129.602 117.461 68.095 1.00 23.67 107 THR C CA 1
ATOM 5597 C C . THR C 1 107 ? 130.449 117.826 66.874 1.00 24.26 107 THR C C 1
ATOM 5598 O O . THR C 1 107 ? 130.151 117.397 65.757 1.00 24.72 107 THR C O 1
ATOM 5602 N N . ASN C 1 108 ? 131.490 118.626 67.096 1.00 24.14 108 ASN C N 1
ATOM 5603 C CA . ASN C 1 108 ? 132.416 119.018 66.036 1.00 25.30 108 ASN C CA 1
ATOM 5604 C C . ASN C 1 108 ? 133.696 118.177 66.025 1.00 24.99 108 ASN C C 1
ATOM 5605 O O . ASN C 1 108 ? 134.712 118.595 65.467 1.00 26.88 108 ASN C O 1
ATOM 5610 N N . LEU C 1 109 ? 133.645 116.999 66.644 1.00 23.82 109 LEU C N 1
ATOM 5611 C CA . LEU C 1 109 ? 134.821 116.125 66.730 1.00 24.40 109 LEU C CA 1
ATOM 5612 C C . LEU C 1 109 ? 135.176 115.489 65.389 1.00 23.05 109 LEU C C 1
ATOM 5613 O O . LEU C 1 109 ? 136.352 115.378 65.043 1.00 22.70 109 LEU C O 1
ATOM 5618 N N . VAL C 1 110 ? 134.159 115.076 64.639 1.00 22.44 110 VAL C N 1
ATOM 5619 C CA . VAL C 1 110 ? 134.377 114.511 63.319 1.00 23.33 110 VAL C CA 1
ATOM 5620 C C . VAL C 1 110 ? 134.363 115.666 62.329 1.00 23.75 110 VAL C C 1
ATOM 5621 O O . VAL C 1 110 ? 133.335 116.317 62.146 1.00 26.63 110 VAL C O 1
ATOM 5625 N N . LYS C 1 111 ? 135.507 115.930 61.707 1.00 22.67 111 LYS C N 1
ATOM 5626 C CA . LYS C 1 111 ? 135.608 117.000 60.715 1.00 23.87 111 LYS C CA 1
ATOM 5627 C C . LYS C 1 111 ? 135.107 116.523 59.357 1.00 23.90 111 LYS C C 1
ATOM 5628 O O . LYS C 1 111 ? 135.125 115.329 59.072 1.00 24.81 111 LYS C O 1
ATOM 5634 N N . THR C 1 112 ? 134.662 117.468 58.533 1.00 22.77 112 THR C N 1
ATOM 5635 C CA . THR C 1 112 ? 134.173 117.205 57.178 1.00 23.53 112 THR C CA 1
ATOM 5636 C C . THR C 1 112 ? 135.127 116.342 56.352 1.00 24.65 112 THR C C 1
ATOM 5637 O O . THR C 1 112 ? 134.692 115.410 55.669 1.00 25.08 112 THR C O 1
ATOM 5641 N N . ALA C 1 113 ? 136.421 116.653 56.429 1.00 25.30 113 ALA C N 1
ATOM 5642 C CA . ALA C 1 113 ? 137.465 115.899 55.722 1.00 26.42 113 ALA C CA 1
ATOM 5643 C C . ALA C 1 113 ? 137.448 114.400 56.047 1.00 26.70 113 ALA C C 1
ATOM 5644 O O . ALA C 1 113 ? 137.805 113.575 55.202 1.00 29.46 113 ALA C O 1
ATOM 5646 N N . GLN C 1 114 ? 137.033 114.060 57.268 1.00 25.68 114 GLN C N 1
ATOM 5647 C CA . GLN C 1 114 ? 136.888 112.667 57.685 1.00 25.29 114 GLN C CA 1
ATOM 5648 C C . GLN C 1 114 ? 135.569 112.080 57.181 1.00 25.38 114 GLN C C 1
ATOM 5649 O O . GLN C 1 114 ? 135.554 110.998 56.590 1.00 25.81 114 GLN C O 1
ATOM 5655 N N . ASP C 1 115 ? 134.472 112.794 57.431 1.00 25.79 115 ASP C N 1
ATOM 5656 C CA . ASP C 1 115 ? 133.132 112.352 57.036 1.00 27.79 115 ASP C CA 1
ATOM 5657 C C . ASP C 1 115 ? 132.188 113.552 56.994 1.00 26.74 115 ASP C C 1
ATOM 5658 O O . ASP C 1 115 ? 132.274 114.444 57.839 1.00 27.19 115 ASP C O 1
ATOM 5663 N N . ASP C 1 116 ? 131.301 113.572 56.002 1.00 25.75 116 ASP C N 1
ATOM 5664 C CA . ASP C 1 116 ? 130.271 114.603 55.889 1.00 25.51 116 ASP C CA 1
ATOM 5665 C C . ASP C 1 116 ? 129.418 114.667 57.163 1.00 23.99 116 ASP C C 1
ATOM 5666 O O . ASP C 1 116 ? 129.222 113.649 57.822 1.00 24.15 116 ASP C O 1
ATOM 5671 N N . PRO C 1 117 ? 128.908 115.861 57.509 1.00 23.38 117 PRO C N 1
ATOM 5672 C CA . PRO C 1 117 ? 128.184 116.008 58.774 1.00 23.55 117 PRO C CA 1
ATOM 5673 C C . PRO C 1 117 ? 126.768 115.433 58.762 1.00 22.67 117 PRO C C 1
ATOM 5674 O O . PRO C 1 117 ? 126.089 115.441 57.726 1.00 22.63 117 PRO C O 1
ATOM 5678 N N . TYR C 1 118 ? 126.352 114.931 59.922 1.00 20.62 118 TYR C N 1
ATOM 5679 C CA . TYR C 1 118 ? 124.974 114.547 60.167 1.00 22.15 118 TYR C CA 1
ATOM 5680 C C . TYR C 1 118 ? 124.591 114.914 61.604 1.00 22.50 118 TYR C C 1
ATOM 5681 O O . TYR C 1 118 ? 125.274 114.534 62.558 1.00 22.78 118 TYR C O 1
ATOM 5690 N N . SER C 1 119 ? 123.507 115.672 61.742 1.00 24.91 119 SER C N 1
ATOM 5691 C CA . SER C 1 119 ? 122.958 116.019 63.054 1.00 24.28 119 SER C CA 1
ATOM 5692 C C . SER C 1 119 ? 121.580 115.367 63.220 1.00 22.72 119 SER C C 1
ATOM 5693 O O . SER C 1 119 ? 120.626 115.752 62.540 1.00 24.10 119 SER C O 1
ATOM 5696 N N . PRO C 1 120 ? 121.478 114.362 64.112 1.00 21.76 120 PRO C N 1
ATOM 5697 C CA . PRO C 1 120 ? 120.271 113.550 64.243 1.00 20.67 120 PRO C CA 1
ATOM 5698 C C . PRO C 1 120 ? 119.222 114.155 65.171 1.00 21.43 120 PRO C C 1
ATOM 5699 O O . PRO C 1 120 ? 119.571 114.757 66.190 1.00 21.01 120 PRO C O 1
ATOM 5703 N N . GLN C 1 121 ? 117.946 113.978 64.829 1.00 21.67 121 GLN C N 1
ATOM 5704 C CA . GLN C 1 121 ? 116.875 114.317 65.753 1.00 22.43 121 GLN C CA 1
ATOM 5705 C C . GLN C 1 121 ? 117.106 113.534 67.042 1.00 23.65 121 GLN C C 1
ATOM 5706 O O . GLN C 1 121 ? 117.308 112.326 67.012 1.00 24.39 121 GLN C O 1
ATOM 5712 N N . LEU C 1 122 ? 117.094 114.238 68.167 1.00 24.64 122 LEU C N 1
ATOM 5713 C CA . LEU C 1 122 ? 117.519 113.668 69.444 1.00 22.31 122 LEU C CA 1
ATOM 5714 C C . LEU C 1 122 ? 116.416 112.921 70.178 1.00 23.03 122 LEU C C 1
ATOM 5715 O O . LEU C 1 122 ? 116.702 112.099 71.037 1.00 24.35 122 LEU C O 1
ATOM 5720 N N . HIS C 1 123 ? 115.163 113.201 69.831 1.00 22.75 123 HIS C N 1
ATOM 5721 C CA . HIS C 1 123 ? 113.997 112.584 70.473 1.00 24.14 123 HIS C CA 1
ATOM 5722 C C . HIS C 1 123 ? 112.788 112.934 69.662 1.00 23.88 123 HIS C C 1
ATOM 5723 O O . HIS C 1 123 ? 112.856 113.808 68.804 1.00 26.13 123 HIS C O 1
ATOM 5730 N N . ASP C 1 124 ? 111.661 112.283 69.924 1.00 23.40 124 ASP C N 1
ATOM 5731 C CA . ASP C 1 124 ? 110.437 112.609 69.194 1.00 26.14 124 ASP C CA 1
ATOM 5732 C C . ASP C 1 124 ? 109.825 113.946 69.642 1.00 26.08 124 ASP C C 1
ATOM 5733 O O . ASP C 1 124 ? 110.210 114.510 70.678 1.00 24.56 124 ASP C O 1
ATOM 5738 N N . ILE C 1 125 ? 108.877 114.444 68.852 1.00 27.45 125 ILE C N 1
ATOM 5739 C CA . ILE C 1 125 ? 108.185 115.685 69.173 1.00 27.61 125 ILE C CA 1
ATOM 5740 C C . ILE C 1 125 ? 107.359 115.545 70.453 1.00 27.21 125 ILE C C 1
ATOM 5741 O O . ILE C 1 125 ? 107.238 116.496 71.221 1.00 29.60 125 ILE C O 1
ATOM 5746 N N . GLU C 1 126 ? 106.820 114.350 70.682 1.00 28.11 126 GLU C N 1
ATOM 5747 C CA . GLU C 1 126 ? 105.999 114.067 71.860 1.00 30.10 126 GLU C CA 1
ATOM 5748 C C . GLU C 1 126 ? 106.707 114.406 73.170 1.00 28.22 126 GLU C C 1
ATOM 5749 O O . GLU C 1 126 ? 106.068 114.859 74.115 1.00 32.92 126 GLU C O 1
ATOM 5755 N N . ALA C 1 127 ? 108.022 114.198 73.217 1.00 27.24 127 ALA C N 1
ATOM 5756 C CA . ALA C 1 127 ? 108.830 114.564 74.385 1.00 27.24 127 ALA C CA 1
ATOM 5757 C C . ALA C 1 127 ? 108.725 116.062 74.691 1.00 27.91 127 ALA C C 1
ATOM 5758 O O . ALA C 1 127 ? 108.641 116.463 75.856 1.00 27.90 127 ALA C O 1
ATOM 5760 N N . VAL C 1 128 ? 108.722 116.879 73.639 1.00 27.48 128 VAL C N 1
ATOM 5761 C CA . VAL C 1 128 ? 108.622 118.331 73.774 1.00 27.86 128 VAL C CA 1
ATOM 5762 C C . VAL C 1 128 ? 107.201 118.740 74.178 1.00 28.33 128 VAL C C 1
ATOM 5763 O O . VAL C 1 128 ? 107.016 119.640 75.005 1.00 28.49 128 VAL C O 1
ATOM 5767 N N . LEU C 1 129 ? 106.211 118.064 73.597 1.00 28.87 129 LEU C N 1
ATOM 5768 C CA . LEU C 1 129 ? 104.799 118.296 73.907 1.00 30.23 129 LEU C CA 1
ATOM 5769 C C . LEU C 1 129 ? 104.477 118.010 75.369 1.00 32.05 129 LEU C C 1
ATOM 5770 O O . LEU C 1 129 ? 103.699 118.738 75.990 1.00 34.61 129 LEU C O 1
ATOM 5775 N N . ALA C 1 130 ? 105.081 116.951 75.908 1.00 32.53 130 ALA C N 1
ATOM 5776 C CA . ALA C 1 130 ? 104.899 116.565 77.307 1.00 33.89 130 ALA C CA 1
ATOM 5777 C C . ALA C 1 130 ? 105.450 117.643 78.230 1.00 33.38 130 ALA C C 1
ATOM 5778 O O . ALA C 1 130 ? 104.856 117.965 79.259 1.00 34.08 130 ALA C O 1
ATOM 5788 N N . ARG C 1 132 ? 105.878 120.877 77.386 1.00 31.08 132 ARG C N 1
ATOM 5789 C CA . ARG C 1 132 ? 104.957 122.002 77.189 1.00 32.75 132 ARG C CA 1
ATOM 5790 C C . ARG C 1 132 ? 103.728 121.873 78.089 1.00 33.00 132 ARG C C 1
ATOM 5791 O O . ARG C 1 132 ? 103.287 122.847 78.700 1.00 34.25 132 ARG C O 1
ATOM 5799 N N . ASP C 1 133 ? 103.183 120.665 78.164 1.00 31.65 133 ASP C N 1
ATOM 5800 C CA . ASP C 1 133 ? 102.007 120.408 78.982 1.00 34.08 133 ASP C CA 1
ATOM 5801 C C . ASP C 1 133 ? 102.350 120.287 80.468 1.00 35.00 133 ASP C C 1
ATOM 5802 O O . ASP C 1 133 ? 101.456 120.241 81.313 1.00 37.74 133 ASP C O 1
ATOM 5807 N N . ASN C 1 134 ? 103.645 120.252 80.778 1.00 34.01 134 ASN C N 1
ATOM 5808 C CA . ASN C 1 134 ? 104.112 120.272 82.165 1.00 34.09 134 ASN C CA 1
ATOM 5809 C C . ASN C 1 134 ? 104.443 121.696 82.628 1.00 33.03 134 ASN C C 1
ATOM 5810 O O . ASN C 1 134 ? 104.990 121.897 83.711 1.00 37.39 134 ASN C O 1
ATOM 5815 N N . GLY C 1 135 ? 104.113 122.680 81.796 1.00 31.56 135 GLY C N 1
ATOM 5816 C CA . GLY C 1 135 ? 104.250 124.084 82.170 1.00 31.62 135 GLY C CA 1
ATOM 5817 C C . GLY C 1 135 ? 105.383 124.878 81.541 1.00 32.37 135 GLY C C 1
ATOM 5818 O O . GLY C 1 135 ? 105.556 126.051 81.860 1.00 35.17 135 GLY C O 1
ATOM 5819 N N . VAL C 1 136 ? 106.164 124.264 80.655 1.00 32.34 136 VAL C N 1
ATOM 5820 C CA . VAL C 1 136 ? 107.283 124.982 80.034 1.00 29.68 136 VAL C CA 1
ATOM 5821 C C . VAL C 1 136 ? 106.810 125.759 78.807 1.00 28.39 136 VAL C C 1
ATOM 5822 O O . VAL C 1 136 ? 106.109 125.216 77.950 1.00 29.40 136 VAL C O 1
ATOM 5826 N N . ASN C 1 137 ? 107.202 127.031 78.738 1.00 26.57 137 ASN C N 1
ATOM 5827 C CA . ASN C 1 137 ? 106.762 127.938 77.678 1.00 27.19 137 ASN C CA 1
ATOM 5828 C C . ASN C 1 137 ? 107.479 127.697 76.342 1.00 26.24 137 ASN C C 1
ATOM 5829 O O . ASN C 1 137 ? 108.251 128.538 75.868 1.00 26.61 137 ASN C O 1
ATOM 5834 N N . VAL C 1 138 ? 107.216 126.538 75.745 1.00 26.24 138 VAL C N 1
ATOM 5835 C CA . VAL C 1 138 ? 107.803 126.184 74.459 1.00 26.61 138 VAL C CA 1
ATOM 5836 C C . VAL C 1 138 ? 106.974 126.832 73.363 1.00 25.43 138 VAL C C 1
ATOM 5837 O O . VAL C 1 138 ? 105.778 126.568 73.238 1.00 25.58 138 VAL C O 1
ATOM 5841 N N . VAL C 1 139 ? 107.613 127.691 72.580 1.00 27.10 139 VAL C N 1
ATOM 5842 C CA . VAL C 1 139 ? 106.916 128.399 71.510 1.00 27.49 139 VAL C CA 1
ATOM 5843 C C . VAL C 1 139 ? 107.228 127.802 70.136 1.00 25.78 139 VAL C C 1
ATOM 5844 O O . VAL C 1 139 ? 106.482 128.001 69.183 1.00 25.87 139 VAL C O 1
ATOM 5848 N N . GLY C 1 140 ? 108.327 127.061 70.041 1.00 24.93 140 GLY C N 1
ATOM 5849 C CA . GLY C 1 140 ? 108.710 126.486 68.769 1.00 24.91 140 GLY C CA 1
ATOM 5850 C C . GLY C 1 140 ? 109.833 125.478 68.815 1.00 26.44 140 GLY C C 1
ATOM 5851 O O . GLY C 1 140 ? 110.334 125.113 69.892 1.00 26.22 140 GLY C O 1
ATOM 5852 N N . LEU C 1 141 ? 110.225 125.035 67.624 1.00 24.51 141 LEU C N 1
ATOM 5853 C CA . LEU C 1 141 ? 111.250 124.026 67.461 1.00 24.73 141 LEU C CA 1
ATOM 5854 C C . LEU C 1 141 ? 112.311 124.512 66.496 1.00 24.14 141 LEU C C 1
ATOM 5855 O O . LEU C 1 141 ? 112.038 125.349 65.621 1.00 23.89 141 LEU C O 1
ATOM 5860 N N . GLY C 1 142 ? 113.519 123.979 66.663 1.00 22.53 142 GLY C N 1
ATOM 5861 C CA . GLY C 1 142 ? 114.628 124.250 65.762 1.00 22.44 142 GLY C CA 1
ATOM 5862 C C . GLY C 1 142 ? 115.251 122.966 65.238 1.00 23.71 142 GLY C C 1
ATOM 5863 O O . GLY C 1 142 ? 115.236 121.940 65.918 1.00 22.85 142 GLY C O 1
ATOM 5864 N N . TYR C 1 143 ? 115.798 123.028 64.026 1.00 22.62 143 TYR C N 1
ATOM 5865 C CA . TYR C 1 143 ? 116.446 121.881 63.397 1.00 22.24 143 TYR C CA 1
ATOM 5866 C C . TYR C 1 143 ? 117.504 122.364 62.414 1.00 22.08 143 TYR C C 1
ATOM 5867 O O . TYR C 1 143 ? 117.270 123.326 61.678 1.00 23.89 143 TYR C O 1
ATOM 5876 N N . THR C 1 144 ? 118.659 121.699 62.408 1.00 21.70 144 THR C N 1
ATOM 5877 C CA . THR C 1 144 ? 119.750 122.014 61.478 1.00 21.64 144 THR C CA 1
ATOM 5878 C C . THR C 1 144 ? 119.823 121.031 60.308 1.00 22.36 144 THR C C 1
ATOM 5879 O O . THR C 1 144 ? 119.750 119.819 60.507 1.00 22.05 144 THR C O 1
ATOM 5883 N N . LEU C 1 145 ? 119.982 121.557 59.095 1.00 22.31 145 LEU C N 1
ATOM 5884 C CA . LEU C 1 145 ? 120.209 120.724 57.908 1.00 23.40 145 LEU C CA 1
ATOM 5885 C C . LEU C 1 145 ? 121.510 121.120 57.234 1.00 22.85 145 LEU C C 1
ATOM 5886 O O . LEU C 1 145 ? 121.742 122.305 56.991 1.00 22.10 145 LEU C O 1
ATOM 5891 N N . TYR C 1 146 ? 122.352 120.130 56.938 1.00 22.19 146 TYR C N 1
ATOM 5892 C CA . TYR C 1 146 ? 123.542 120.354 56.123 1.00 22.78 146 TYR C CA 1
ATOM 5893 C C . TYR C 1 146 ? 123.260 119.881 54.705 1.00 22.27 146 TYR C C 1
ATOM 5894 O O . TYR C 1 146 ? 123.442 118.710 54.382 1.00 22.66 146 TYR C O 1
ATOM 5903 N N . LEU C 1 147 ? 122.781 120.793 53.867 1.00 21.49 147 LEU C N 1
ATOM 5904 C CA . LEU C 1 147 ? 122.565 120.483 52.457 1.00 23.22 147 LEU C CA 1
ATOM 5905 C C . LEU C 1 147 ? 123.903 120.178 51.812 1.00 23.44 147 LEU C C 1
ATOM 5906 O O . LEU C 1 147 ? 124.922 120.751 52.196 1.00 25.23 147 LEU C O 1
ATOM 5911 N N . GLY C 1 148 ? 123.902 119.253 50.858 1.00 22.18 148 GLY C N 1
ATOM 5912 C CA . GLY C 1 148 ? 125.124 118.880 50.155 1.00 23.07 148 GLY C CA 1
ATOM 5913 C C . GLY C 1 148 ? 126.014 117.905 50.903 1.00 23.13 148 GLY C C 1
ATOM 5914 O O . GLY C 1 148 ? 127.034 117.469 50.372 1.00 23.30 148 GLY C O 1
ATOM 5915 N N . SER C 1 149 ? 125.649 117.579 52.143 1.00 23.32 149 SER C N 1
ATOM 5916 C CA . SER C 1 149 ? 126.286 116.488 52.874 1.00 23.70 149 SER C CA 1
ATOM 5917 C C . SER C 1 149 ? 125.797 115.173 52.283 1.00 23.63 149 SER C C 1
ATOM 5918 O O . SER C 1 149 ? 124.675 115.100 51.781 1.00 23.04 149 SER C O 1
ATOM 5921 N N . GLU C 1 150 ? 126.620 114.132 52.354 1.00 24.31 150 GLU C N 1
ATOM 5922 C CA . GLU C 1 150 ? 126.179 112.799 51.933 1.00 25.67 150 GLU C CA 1
ATOM 5923 C C . GLU C 1 150 ? 125.033 112.263 52.796 1.00 24.40 150 GLU C C 1
ATOM 5924 O O . GLU C 1 150 ? 124.368 111.305 52.415 1.00 25.42 150 GLU C O 1
ATOM 5930 N N . TYR C 1 151 ? 124.795 112.899 53.942 1.00 23.34 151 TYR C N 1
ATOM 5931 C CA . TYR C 1 151 ? 123.676 112.536 54.808 1.00 23.77 151 TYR C CA 1
ATOM 5932 C C . TYR C 1 151 ? 122.494 113.508 54.700 1.00 23.35 151 TYR C C 1
ATOM 5933 O O . TYR C 1 151 ? 121.591 113.485 55.537 1.00 21.76 151 TYR C O 1
ATOM 5942 N N . GLU C 1 152 ? 122.506 114.344 53.658 1.00 24.27 152 GLU C N 1
ATOM 5943 C CA . GLU C 1 152 ? 121.433 115.315 53.379 1.00 24.33 152 GLU C CA 1
ATOM 5944 C C . GLU C 1 152 ? 120.037 114.688 53.441 1.00 24.18 152 GLU C C 1
ATOM 5945 O O . GLU C 1 152 ? 119.127 115.256 54.044 1.00 26.50 152 GLU C O 1
ATOM 5951 N N . ALA C 1 153 ? 119.888 113.516 52.827 1.00 24.27 153 ALA C N 1
ATOM 5952 C CA . ALA C 1 153 ? 118.594 112.837 52.720 1.00 24.66 153 ALA C CA 1
ATOM 5953 C C . ALA C 1 153 ? 117.931 112.576 54.070 1.00 24.30 153 ALA C C 1
ATOM 5954 O O . ALA C 1 153 ? 116.728 112.801 54.233 1.00 22.85 153 ALA C O 1
ATOM 5956 N N . THR C 1 154 ? 118.722 112.098 55.028 1.00 23.37 154 THR C N 1
ATOM 5957 C CA . THR C 1 154 ? 118.225 111.786 56.365 1.00 24.23 154 THR C CA 1
ATOM 5958 C C . THR C 1 154 ? 117.682 113.041 57.045 1.00 23.58 154 THR C C 1
ATOM 5959 O O . THR C 1 154 ? 116.607 113.011 57.651 1.00 24.93 154 THR C O 1
ATOM 5971 N N . LEU C 1 156 ? 116.807 115.981 55.499 1.00 20.77 156 LEU C N 1
ATOM 5972 C CA . LEU C 1 156 ? 115.629 116.435 54.753 1.00 22.51 156 LEU C CA 1
ATOM 5973 C C . LEU C 1 156 ? 114.348 115.749 55.242 1.00 23.28 156 LEU C C 1
ATOM 5974 O O . LEU C 1 156 ? 113.330 116.411 55.456 1.00 22.15 156 LEU C O 1
ATOM 5979 N N . ALA C 1 157 ? 114.421 114.430 55.424 1.00 23.58 157 ALA C N 1
ATOM 5980 C CA . ALA C 1 157 ? 113.283 113.616 55.858 1.00 23.81 157 ALA C CA 1
ATOM 5981 C C . ALA C 1 157 ? 112.859 113.935 57.285 1.00 23.72 157 ALA C C 1
ATOM 5982 O O . ALA C 1 157 ? 111.667 114.033 57.570 1.00 26.60 157 ALA C O 1
ATOM 5984 N N . GLU C 1 158 ? 113.829 114.087 58.184 1.00 25.19 158 GLU C N 1
ATOM 5985 C CA . GLU C 1 158 ? 113.518 114.463 59.563 1.00 26.57 158 GLU C CA 1
ATOM 5986 C C . GLU C 1 158 ? 112.908 115.864 59.614 1.00 24.87 158 GLU C C 1
ATOM 5987 O O . GLU C 1 158 ? 111.883 116.069 60.262 1.00 27.22 158 GLU C O 1
ATOM 5993 N N . ALA C 1 159 ? 113.516 116.814 58.902 1.00 23.90 159 ALA C N 1
ATOM 5994 C CA . ALA C 1 159 ? 113.048 118.206 58.916 1.00 24.62 159 ALA C CA 1
ATOM 5995 C C . ALA C 1 159 ? 111.634 118.358 58.363 1.00 24.36 159 ALA C C 1
ATOM 5996 O O . ALA C 1 159 ? 110.795 119.001 58.986 1.00 24.28 159 ALA C O 1
ATOM 5998 N N . GLY C 1 160 ? 111.379 117.757 57.202 1.00 23.87 160 GLY C N 1
ATOM 5999 C CA . GLY C 1 160 ? 110.075 117.841 56.557 1.00 24.01 160 GLY C CA 1
ATOM 6000 C C . GLY C 1 160 ? 108.956 117.338 57.451 1.00 24.69 160 GLY C C 1
ATOM 6001 O O . GLY C 1 160 ? 107.919 117.985 57.570 1.00 25.03 160 GLY C O 1
ATOM 6002 N N . GLN C 1 161 ? 109.183 116.192 58.091 1.00 24.39 161 GLN C N 1
ATOM 6003 C CA . GLN C 1 161 ? 108.217 115.589 59.008 1.00 24.91 161 GLN C CA 1
ATOM 6004 C C . GLN C 1 161 ? 108.019 116.456 60.247 1.00 25.51 161 GLN C C 1
ATOM 6005 O O . GLN C 1 161 ? 106.895 116.592 60.753 1.00 27.09 161 GLN C O 1
ATOM 6011 N N . LEU C 1 162 ? 109.117 117.034 60.725 1.00 24.29 162 LEU C N 1
ATOM 6012 C CA . LEU C 1 162 ? 109.105 117.876 61.910 1.00 26.27 162 LEU C CA 1
ATOM 6013 C C . LEU C 1 162 ? 108.265 119.135 61.702 1.00 26.59 162 LEU C C 1
ATOM 6014 O O . LEU C 1 162 ? 107.483 119.518 62.577 1.00 23.79 162 LEU C O 1
ATOM 6019 N N . VAL C 1 163 ? 108.431 119.772 60.544 1.00 25.89 163 VAL C N 1
ATOM 6020 C CA . VAL C 1 163 ? 107.688 120.991 60.230 1.00 27.03 163 VAL C CA 1
ATOM 6021 C C . VAL C 1 163 ? 106.189 120.706 60.220 1.00 26.58 163 VAL C C 1
ATOM 6022 O O . VAL C 1 163 ? 105.412 121.430 60.845 1.00 25.53 163 VAL C O 1
ATOM 6026 N N . ALA C 1 164 ? 105.798 119.636 59.531 1.00 26.71 164 ALA C N 1
ATOM 6027 C CA . ALA C 1 164 ? 104.404 119.209 59.490 1.00 26.93 164 ALA C CA 1
ATOM 6028 C C . ALA C 1 164 ? 103.838 118.972 60.894 1.00 26.26 164 ALA C C 1
ATOM 6029 O O . ALA C 1 164 ? 102.736 119.410 61.202 1.00 27.49 164 ALA C O 1
ATOM 6031 N N . GLN C 1 165 ? 104.609 118.303 61.744 1.00 25.69 165 GLN C N 1
ATOM 6032 C CA . GLN C 1 165 ? 104.151 117.939 63.082 1.00 27.35 165 GLN C CA 1
ATOM 6033 C C . GLN C 1 165 ? 104.088 119.133 64.023 1.00 26.92 165 GLN C C 1
ATOM 6034 O O . GLN C 1 165 ? 103.162 119.237 64.836 1.00 27.67 165 GLN C O 1
ATOM 6040 N N . ALA C 1 166 ? 105.070 120.028 63.913 1.00 25.32 166 ALA C N 1
ATOM 6041 C CA . ALA C 1 166 ? 105.099 121.237 64.728 1.00 26.99 166 ALA C CA 1
ATOM 6042 C C . ALA C 1 166 ? 103.900 122.132 64.434 1.00 27.14 166 ALA C C 1
ATOM 6043 O O . ALA C 1 166 ? 103.251 122.637 65.354 1.00 27.83 166 ALA C O 1
ATOM 6045 N N . HIS C 1 167 ? 103.600 122.309 63.151 1.00 26.50 167 HIS C N 1
ATOM 6046 C CA . HIS C 1 167 ? 102.489 123.156 62.739 1.00 27.40 167 HIS C CA 1
ATOM 6047 C C . HIS C 1 167 ? 101.161 122.569 63.092 1.00 27.94 167 HIS C C 1
ATOM 6048 O O . HIS C 1 167 ? 100.206 123.300 63.345 1.00 28.69 167 HIS C O 1
ATOM 6055 N N . GLU C 1 168 ? 101.104 121.243 63.140 1.00 27.97 168 GLU C N 1
ATOM 6056 C CA . GLU C 1 168 ? 99.934 120.523 63.632 1.00 31.91 168 GLU C CA 1
ATOM 6057 C C . GLU C 1 168 ? 99.661 120.907 65.091 1.00 31.82 168 GLU C C 1
ATOM 6058 O O . GLU C 1 168 ? 98.511 120.929 65.529 1.00 31.16 168 GLU C O 1
ATOM 6064 N N . GLU C 1 169 ? 100.730 121.227 65.821 1.00 33.01 169 GLU C N 1
ATOM 6065 C CA . GLU C 1 169 ? 100.647 121.578 67.238 1.00 31.99 169 GLU C CA 1
ATOM 6066 C C . GLU C 1 169 ? 100.618 123.082 67.490 1.00 30.41 169 GLU C C 1
ATOM 6067 O O . GLU C 1 169 ? 100.514 123.516 68.635 1.00 34.55 169 GLU C O 1
ATOM 6073 N N . GLY C 1 170 ? 100.716 123.877 66.429 1.00 30.11 170 GLY C N 1
ATOM 6074 C CA . GLY C 1 170 ? 100.745 125.335 66.564 1.00 29.11 170 GLY C CA 1
ATOM 6075 C C . GLY C 1 170 ? 102.073 125.888 67.062 1.00 29.61 170 GLY C C 1
ATOM 6076 O O . GLY C 1 170 ? 102.124 126.982 67.629 1.00 28.51 170 GLY C O 1
ATOM 6077 N N . LEU C 1 171 ? 103.147 125.130 66.852 1.00 28.71 171 LEU C N 1
ATOM 6078 C CA . LEU C 1 171 ? 104.495 125.574 67.194 1.00 26.89 171 LEU C CA 1
ATOM 6079 C C . LEU C 1 171 ? 105.152 126.189 65.973 1.00 27.45 171 LEU C C 1
ATOM 6080 O O . LEU C 1 171 ? 104.927 125.736 64.849 1.00 28.23 171 LEU C O 1
ATOM 6085 N N . ILE C 1 172 ? 105.963 127.221 66.183 1.00 26.14 172 ILE C N 1
ATOM 6086 C CA . ILE C 1 172 ? 106.730 127.790 65.081 1.00 27.16 172 ILE C CA 1
ATOM 6087 C C . ILE C 1 172 ? 107.962 126.922 64.809 1.00 26.73 172 ILE C C 1
ATOM 6088 O O . ILE C 1 172 ? 108.358 126.115 65.654 1.00 26.80 172 ILE C O 1
ATOM 6093 N N . VAL C 1 173 ? 108.548 127.069 63.622 1.00 25.18 173 VAL C N 1
ATOM 6094 C CA . VAL C 1 173 ? 109.723 126.286 63.259 1.00 24.29 173 VAL C CA 1
ATOM 6095 C C . VAL C 1 173 ? 110.825 127.151 62.663 1.00 24.57 173 VAL C C 1
ATOM 6096 O O . VAL C 1 173 ? 110.607 127.867 61.684 1.00 26.50 173 VAL C O 1
ATOM 6100 N N . VAL C 1 174 ? 112.006 127.067 63.265 1.00 24.45 174 VAL C N 1
ATOM 6101 C CA . VAL C 1 174 ? 113.205 127.712 62.745 1.00 23.75 174 VAL C CA 1
ATOM 6102 C C . VAL C 1 174 ? 114.152 126.622 62.238 1.00 24.13 174 VAL C C 1
ATOM 6103 O O . VAL C 1 174 ? 114.514 125.709 62.983 1.00 22.53 174 VAL C O 1
ATOM 6107 N N . LEU C 1 175 ? 114.543 126.716 60.971 1.00 23.03 175 LEU C N 1
ATOM 6108 C CA . LEU C 1 175 ? 115.533 125.806 60.423 1.00 23.72 175 LEU C CA 1
ATOM 6109 C C . LEU C 1 175 ? 116.873 126.507 60.259 1.00 25.06 175 LEU C C 1
ATOM 6110 O O . LEU C 1 175 ? 116.947 127.578 59.660 1.00 27.19 175 LEU C O 1
ATOM 6115 N N . TRP C 1 176 ? 117.921 125.916 60.821 1.00 23.97 176 TRP C N 1
ATOM 6116 C CA . TRP C 1 176 ? 119.283 126.321 60.513 1.00 23.34 176 TRP C CA 1
ATOM 6117 C C . TRP C 1 176 ? 119.666 125.580 59.278 1.00 23.98 176 TRP C C 1
ATOM 6118 O O . TRP C 1 176 ? 119.585 124.358 59.241 1.00 24.67 176 TRP C O 1
ATOM 6129 N N . ILE C 1 177 ? 120.074 126.289 58.239 1.00 23.39 177 ILE C N 1
ATOM 6130 C CA . ILE C 1 177 ? 120.486 125.600 57.027 1.00 23.76 177 ILE C CA 1
ATOM 6131 C C . ILE C 1 177 ? 121.887 126.020 56.608 1.00 25.10 177 ILE C C 1
ATOM 6132 O O . ILE C 1 177 ? 122.092 127.120 56.094 1.00 24.94 177 ILE C O 1
ATOM 6137 N N . TYR C 1 178 ? 122.843 125.129 56.863 1.00 25.76 178 TYR C N 1
ATOM 6138 C CA . TYR C 1 178 ? 124.244 125.361 56.558 1.00 26.35 178 TYR C CA 1
ATOM 6139 C C . TYR C 1 178 ? 124.735 124.322 55.564 1.00 25.67 178 TYR C C 1
ATOM 6140 O O . TYR C 1 178 ? 125.136 123.230 55.964 1.00 24.66 178 TYR C O 1
ATOM 6149 N N . PRO C 1 179 ? 124.694 124.643 54.260 1.00 27.11 179 PRO C N 1
ATOM 6150 C CA . PRO C 1 179 ? 125.255 123.701 53.299 1.00 26.05 179 PRO C CA 1
ATOM 6151 C C . PRO C 1 179 ? 126.705 123.380 53.650 1.00 25.71 179 PRO C C 1
ATOM 6152 O O . PRO C 1 179 ? 127.560 124.265 53.686 1.00 27.02 179 PRO C O 1
ATOM 6156 N N . ARG C 1 180 ? 126.957 122.114 53.951 1.00 25.53 180 ARG C N 1
ATOM 6157 C CA . ARG C 1 180 ? 128.262 121.683 54.418 1.00 26.59 180 ARG C CA 1
ATOM 6158 C C . ARG C 1 180 ? 128.553 120.272 53.946 1.00 25.38 180 ARG C C 1
ATOM 6159 O O . ARG C 1 180 ? 127.688 119.394 53.982 1.00 23.70 180 ARG C O 1
ATOM 6167 N N . GLY C 1 181 ? 129.787 120.063 53.512 1.00 25.86 181 GLY C N 1
ATOM 6168 C CA . GLY C 1 181 ? 130.215 118.764 53.043 1.00 25.82 181 GLY C CA 1
ATOM 6169 C C . GLY C 1 181 ? 131.285 118.869 51.981 1.00 25.63 181 GLY C C 1
ATOM 6170 O O . GLY C 1 181 ? 131.544 119.944 51.440 1.00 26.48 181 GLY C O 1
ATOM 6171 N N . LYS C 1 182 ? 131.921 117.729 51.737 1.00 26.13 182 LYS C N 1
ATOM 6172 C CA . LYS C 1 182 ? 132.794 117.452 50.604 1.00 29.35 182 LYS C CA 1
ATOM 6173 C C . LYS C 1 182 ? 132.352 118.184 49.325 1.00 26.90 182 LYS C C 1
ATOM 6174 O O . LYS C 1 182 ? 133.160 118.839 48.664 1.00 24.96 182 LYS C O 1
ATOM 6180 N N . ALA C 1 183 ? 131.063 118.074 49.000 1.00 26.40 183 ALA C N 1
ATOM 6181 C CA . ALA C 1 183 ? 130.486 118.661 47.785 1.00 27.48 183 ALA C CA 1
ATOM 6182 C C . ALA C 1 183 ? 130.406 120.182 47.828 1.00 27.26 183 ALA C C 1
ATOM 6183 O O . ALA C 1 183 ? 130.334 120.830 46.784 1.00 28.71 183 ALA C O 1
ATOM 6185 N N . VAL C 1 184 ? 130.408 120.744 49.033 1.00 28.18 184 VAL C N 1
ATOM 6186 C CA . VAL C 1 184 ? 130.214 122.177 49.207 1.00 28.50 184 VAL C CA 1
ATOM 6187 C C . VAL C 1 184 ? 131.554 122.909 49.271 1.00 29.98 184 VAL C C 1
ATOM 6188 O O . VAL C 1 184 ? 131.843 123.740 48.413 1.00 31.59 184 VAL C O 1
ATOM 6192 N N . GLY C 1 185 ? 132.358 122.601 50.287 1.00 30.14 185 GLY C N 1
ATOM 6193 C CA . GLY C 1 185 ? 133.696 123.183 50.449 1.00 32.48 185 GLY C CA 1
ATOM 6194 C C . GLY C 1 185 ? 133.773 124.701 50.379 1.00 35.10 185 GLY C C 1
ATOM 6195 O O . GLY C 1 185 ? 133.171 125.408 51.199 1.00 35.05 185 GLY C O 1
ATOM 6196 N N . LYS C 1 186 ? 134.517 125.196 49.389 1.00 37.93 186 LYS C N 1
ATOM 6197 C CA . LYS C 1 186 ? 134.740 126.635 49.199 1.00 38.95 186 LYS C CA 1
ATOM 6198 C C . LYS C 1 186 ? 133.469 127.444 48.899 1.00 37.41 186 LYS C C 1
ATOM 6199 O O . LYS C 1 186 ? 133.468 128.671 49.026 1.00 35.69 186 LYS C O 1
ATOM 6205 N N . ASP C 1 187 ? 132.398 126.757 48.506 1.00 34.28 187 ASP C N 1
ATOM 6206 C CA . ASP C 1 187 ? 131.132 127.412 48.170 1.00 34.13 187 ASP C CA 1
ATOM 6207 C C . ASP C 1 187 ? 130.194 127.618 49.366 1.00 33.33 187 ASP C C 1
ATOM 6208 O O . ASP C 1 187 ? 129.056 128.054 49.183 1.00 31.73 187 ASP C O 1
ATOM 6213 N N . GLU C 1 188 ? 130.673 127.319 50.576 1.00 31.58 188 GLU C N 1
ATOM 6214 C CA . GLU C 1 188 ? 129.861 127.417 51.800 1.00 33.88 188 GLU C CA 1
ATOM 6215 C C . GLU C 1 188 ? 129.084 128.728 51.949 1.00 33.63 188 GLU C C 1
ATOM 6216 O O . GLU C 1 188 ? 127.905 128.720 52.309 1.00 32.77 188 GLU C O 1
ATOM 6222 N N . LYS C 1 189 ? 129.746 129.846 51.667 1.00 33.52 189 LYS C N 1
ATOM 6223 C CA . LYS C 1 189 ? 129.152 131.161 51.892 1.00 35.60 189 LYS C CA 1
ATOM 6224 C C . LYS C 1 189 ? 129.047 132.000 50.614 1.00 34.17 189 LYS C C 1
ATOM 6225 O O . LYS C 1 189 ? 128.952 133.231 50.667 1.00 33.23 189 LYS C O 1
ATOM 6231 N N . ALA C 1 190 ? 129.052 131.327 49.464 1.00 31.91 190 ALA C N 1
ATOM 6232 C CA . ALA C 1 190 ? 128.752 131.982 48.198 1.00 30.72 190 ALA C CA 1
ATOM 6233 C C . ALA C 1 190 ? 127.303 132.473 48.224 1.00 30.92 190 ALA C C 1
ATOM 6234 O O . ALA C 1 190 ? 126.443 131.839 48.841 1.00 32.04 190 ALA C O 1
ATOM 6236 N N . PRO C 1 191 ? 127.031 133.620 47.576 1.00 31.08 191 PRO C N 1
ATOM 6237 C CA . PRO C 1 191 ? 125.666 134.160 47.522 1.00 32.08 191 PRO C CA 1
ATOM 6238 C C . PRO C 1 191 ? 124.607 133.151 47.047 1.00 30.43 191 PRO C C 1
ATOM 6239 O O . PRO C 1 191 ? 123.527 133.088 47.635 1.00 30.65 191 PRO C O 1
ATOM 6243 N N . THR C 1 192 ? 124.920 132.372 46.009 1.00 30.44 192 THR C N 1
ATOM 6244 C CA . THR C 1 192 ? 123.979 131.382 45.463 1.00 29.65 192 THR C CA 1
ATOM 6245 C C . THR C 1 192 ? 123.702 130.249 46.449 1.00 29.22 192 THR C C 1
ATOM 6246 O O . THR C 1 192 ? 122.585 129.730 46.514 1.00 31.02 192 THR C O 1
ATOM 6250 N N . THR C 1 193 ? 124.723 129.871 47.213 1.00 27.25 193 THR C N 1
ATOM 6251 C CA . THR C 1 193 ? 124.589 128.835 48.227 1.00 27.40 193 THR C CA 1
ATOM 6252 C C . THR C 1 193 ? 123.621 129.270 49.328 1.00 27.42 193 THR C C 1
ATOM 6253 O O . THR C 1 193 ? 122.736 128.505 49.723 1.00 27.94 193 THR C O 1
ATOM 6257 N N . ILE C 1 194 ? 123.793 130.503 49.802 1.00 25.84 194 ILE C N 1
ATOM 6258 C CA . ILE C 1 194 ? 122.955 131.071 50.853 1.00 25.64 194 ILE C CA 1
ATOM 6259 C C . ILE C 1 194 ? 121.515 131.232 50.368 1.00 24.57 194 ILE C C 1
ATOM 6260 O O . ILE C 1 194 ? 120.569 130.952 51.104 1.00 23.10 194 ILE C O 1
ATOM 6265 N N . ALA C 1 195 ? 121.360 131.670 49.119 1.00 26.59 195 ALA C N 1
ATOM 6266 C CA . ALA C 1 195 ? 120.040 131.825 48.512 1.00 25.37 195 ALA C CA 1
ATOM 6267 C C . ALA C 1 195 ? 119.340 130.475 48.345 1.00 24.35 195 ALA C C 1
ATOM 6268 O O . ALA C 1 195 ? 118.143 130.350 48.627 1.00 23.97 195 ALA C O 1
ATOM 6270 N N . GLY C 1 196 ? 120.097 129.471 47.902 1.00 23.59 196 GLY C N 1
ATOM 6271 C CA . GLY C 1 196 ? 119.590 128.104 47.764 1.00 23.24 196 GLY C CA 1
ATOM 6272 C C . GLY C 1 196 ? 119.070 127.551 49.078 1.00 23.16 196 GLY C C 1
ATOM 6273 O O . GLY C 1 196 ? 117.958 127.013 49.147 1.00 21.07 196 GLY C O 1
ATOM 6274 N N . ALA C 1 197 ? 119.882 127.703 50.124 1.00 24.36 197 ALA C N 1
ATOM 6275 C CA . ALA C 1 197 ? 119.539 127.259 51.472 1.00 23.42 197 ALA C CA 1
ATOM 6276 C C . ALA C 1 197 ? 118.253 127.920 51.959 1.00 23.41 197 ALA C C 1
ATOM 6277 O O . ALA C 1 197 ? 117.376 127.257 52.512 1.00 23.98 197 ALA C O 1
ATOM 6279 N N . ALA C 1 198 ? 118.145 129.228 51.735 1.00 24.07 198 ALA C N 1
ATOM 6280 C CA . ALA C 1 198 ? 116.965 129.988 52.127 1.00 24.50 198 ALA C CA 1
ATOM 6281 C C . ALA C 1 198 ? 115.697 129.491 51.433 1.00 24.67 198 ALA C C 1
ATOM 6282 O O . ALA C 1 198 ? 114.646 129.381 52.065 1.00 25.44 198 ALA C O 1
ATOM 6284 N N . GLY C 1 199 ? 115.804 129.179 50.142 1.00 25.75 199 GLY C N 1
ATOM 6285 C CA . GLY C 1 199 ? 114.671 128.662 49.369 1.00 25.36 199 GLY C CA 1
ATOM 6286 C C . GLY C 1 199 ? 114.195 127.285 49.810 1.00 23.72 199 GLY C C 1
ATOM 6287 O O . GLY C 1 199 ? 112.994 126.995 49.782 1.00 24.19 199 GLY C O 1
ATOM 6288 N N . VAL C 1 200 ? 115.133 126.436 50.225 1.00 23.36 200 VAL C N 1
ATOM 6289 C CA . VAL C 1 200 ? 114.793 125.093 50.704 1.00 24.12 200 VAL C CA 1
ATOM 6290 C C . VAL C 1 200 ? 113.915 125.164 51.955 1.00 24.49 200 VAL C C 1
ATOM 6291 O O . VAL C 1 200 ? 112.922 124.431 52.069 1.00 24.59 200 VAL C O 1
ATOM 6295 N N . ALA C 1 201 ? 114.275 126.062 52.874 1.00 23.85 201 ALA C N 1
ATOM 6296 C CA . ALA C 1 201 ? 113.532 126.234 54.123 1.00 24.33 201 ALA C CA 1
ATOM 6297 C C . ALA C 1 201 ? 112.056 126.535 53.875 1.00 23.96 201 ALA C C 1
ATOM 6298 O O . ALA C 1 201 ? 111.184 126.023 54.587 1.00 25.22 201 ALA C O 1
ATOM 6300 N N . LEU C 1 202 ? 111.786 127.367 52.871 1.00 22.92 202 LEU C N 1
ATOM 6301 C CA . LEU C 1 202 ? 110.411 127.645 52.446 1.00 24.24 202 LEU C CA 1
ATOM 6302 C C . LEU C 1 202 ? 109.704 126.377 51.969 1.00 24.10 202 LEU C C 1
ATOM 6303 O O . LEU C 1 202 ? 108.574 126.098 52.384 1.00 25.58 202 LEU C O 1
ATOM 6308 N N . CYS C 1 203 ? 110.377 125.610 51.113 1.00 21.82 203 CYS C N 1
ATOM 6309 C CA . CYS C 1 203 ? 109.784 124.397 50.555 1.00 24.66 203 CYS C CA 1
ATOM 6310 C C . CYS C 1 203 ? 109.444 123.357 51.624 1.00 24.84 203 CYS C C 1
ATOM 6311 O O . CYS C 1 203 ? 108.458 122.635 51.492 1.00 26.28 203 CYS C O 1
ATOM 6314 N N . LEU C 1 204 ? 110.255 123.289 52.678 1.00 24.19 204 LEU C N 1
ATOM 6315 C CA . LEU C 1 204 ? 109.954 122.424 53.821 1.00 24.15 204 LEU C CA 1
ATOM 6316 C C . LEU C 1 204 ? 108.848 123.018 54.700 1.00 25.01 204 LEU C C 1
ATOM 6317 O O . LEU C 1 204 ? 108.201 122.298 55.457 1.00 26.38 204 LEU C O 1
ATOM 6322 N N . GLY C 1 205 ? 108.637 124.329 54.592 1.00 25.86 205 GLY C N 1
ATOM 6323 C CA . GLY C 1 205 ? 107.529 124.998 55.275 1.00 26.19 205 GLY C CA 1
ATOM 6324 C C . GLY C 1 205 ? 107.891 125.714 56.561 1.00 27.89 205 GLY C C 1
ATOM 6325 O O . GLY C 1 205 ? 107.013 125.989 57.386 1.00 29.72 205 GLY C O 1
ATOM 6326 N N . ALA C 1 206 ? 109.176 126.024 56.734 1.00 26.46 206 ALA C N 1
ATOM 6327 C CA . ALA C 1 206 ? 109.652 126.722 57.930 1.00 26.58 206 ALA C CA 1
ATOM 6328 C C . ALA C 1 206 ? 109.049 128.120 58.076 1.00 26.75 206 ALA C C 1
ATOM 6329 O O . ALA C 1 206 ? 108.719 128.777 57.086 1.00 29.34 206 ALA C O 1
ATOM 6331 N N . ASP C 1 207 ? 108.900 128.560 59.321 1.00 25.19 207 ASP C N 1
ATOM 6332 C CA . ASP C 1 207 ? 108.504 129.930 59.609 1.00 25.57 207 ASP C CA 1
ATOM 6333 C C . ASP C 1 207 ? 109.684 130.886 59.476 1.00 26.51 207 ASP C C 1
ATOM 6334 O O . ASP C 1 207 ? 109.527 132.020 59.009 1.00 27.85 207 ASP C O 1
ATOM 6339 N N . PHE C 1 208 ? 110.859 130.418 59.895 1.00 24.26 208 PHE C N 1
ATOM 6340 C CA . PHE C 1 208 ? 112.096 131.179 59.798 1.00 25.28 208 PHE C CA 1
ATOM 6341 C C . PHE C 1 208 ? 113.239 130.284 59.346 1.00 24.56 208 PHE C C 1
ATOM 6342 O O . PHE C 1 208 ? 113.233 129.079 59.608 1.00 26.05 208 PHE C O 1
ATOM 6350 N N . VAL C 1 209 ? 114.210 130.880 58.661 1.00 23.71 209 VAL C N 1
ATOM 6351 C CA . VAL C 1 209 ? 115.413 130.175 58.239 1.00 24.34 209 VAL C CA 1
ATOM 6352 C C . VAL C 1 209 ? 116.650 130.948 58.691 1.00 25.11 209 VAL C C 1
ATOM 6353 O O . VAL C 1 209 ? 116.763 132.155 58.453 1.00 26.28 209 VAL C O 1
ATOM 6357 N N . LYS C 1 210 ? 117.559 130.249 59.365 1.00 24.44 210 LYS C N 1
ATOM 6358 C CA . LYS C 1 210 ? 118.824 130.831 59.786 1.00 25.79 210 LYS C CA 1
ATOM 6359 C C . LYS C 1 210 ? 119.930 130.390 58.835 1.00 25.53 210 LYS C C 1
ATOM 6360 O O . LYS C 1 210 ? 120.162 129.201 58.661 1.00 27.65 210 LYS C O 1
ATOM 6366 N N . VAL C 1 211 ? 120.587 131.362 58.212 1.00 25.38 211 VAL C N 1
ATOM 6367 C CA . VAL C 1 211 ? 121.685 131.103 57.277 1.00 25.70 211 VAL C CA 1
ATOM 6368 C C . VAL C 1 211 ? 122.924 131.891 57.688 1.00 26.86 211 VAL C C 1
ATOM 6369 O O . VAL C 1 211 ? 122.840 132.802 58.505 1.00 31.18 211 VAL C O 1
ATOM 6373 N N . ASN C 1 212 ? 124.072 131.532 57.127 1.00 27.19 212 ASN C N 1
ATOM 6374 C CA . ASN C 1 212 ? 125.270 132.348 57.245 1.00 29.29 212 ASN C CA 1
ATOM 6375 C C . ASN C 1 212 ? 125.145 133.591 56.375 1.00 31.33 212 ASN C C 1
ATOM 6376 O O . ASN C 1 212 ? 124.447 133.559 55.353 1.00 31.35 212 ASN C O 1
ATOM 6381 N N . PRO C 1 213 ? 125.815 134.693 56.768 1.00 32.04 213 PRO C N 1
ATOM 6382 C CA . PRO C 1 213 ? 125.905 135.806 55.829 1.00 31.00 213 PRO C CA 1
ATOM 6383 C C . PRO C 1 213 ? 126.750 135.402 54.617 1.00 29.74 213 PRO C C 1
ATOM 6384 O O . PRO C 1 213 ? 127.787 134.758 54.784 1.00 29.89 213 PRO C O 1
ATOM 6388 N N . PRO C 1 214 ? 126.291 135.741 53.398 1.00 29.79 214 PRO C N 1
ATOM 6389 C CA . PRO C 1 214 ? 127.101 135.477 52.206 1.00 30.20 214 PRO C CA 1
ATOM 6390 C C . PRO C 1 214 ? 128.301 136.415 52.124 1.00 31.21 214 PRO C C 1
ATOM 6391 O O . PRO C 1 214 ? 128.252 137.521 52.658 1.00 30.36 214 PRO C O 1
ATOM 6395 N N . VAL C 1 215 ? 129.369 135.974 51.466 1.00 32.17 215 VAL C N 1
ATOM 6396 C CA . VAL C 1 215 ? 130.526 136.838 51.225 1.00 34.60 215 VAL C CA 1
ATOM 6397 C C . VAL C 1 215 ? 130.162 138.022 50.319 1.00 36.51 215 VAL C C 1
ATOM 6398 O O . VAL C 1 215 ? 129.208 137.954 49.533 1.00 35.18 215 VAL C O 1
ATOM 6402 N N . ALA C 1 216 ? 130.917 139.109 50.454 1.00 37.20 216 ALA C N 1
ATOM 6403 C CA . ALA C 1 216 ? 130.853 140.208 49.501 1.00 38.34 216 ALA C CA 1
ATOM 6404 C C . ALA C 1 216 ? 131.464 139.750 48.184 1.00 39.94 216 ALA C C 1
ATOM 6405 O O . ALA C 1 216 ? 132.351 138.892 48.164 1.00 41.60 216 ALA C O 1
ATOM 6407 N N . THR C 1 217 ? 130.969 140.311 47.089 1.00 42.96 217 THR C N 1
ATOM 6408 C CA . THR C 1 217 ? 131.531 140.063 45.763 1.00 45.64 217 THR C CA 1
ATOM 6409 C C . THR C 1 217 ? 131.923 141.402 45.133 1.00 50.91 217 THR C C 1
ATOM 6410 O O . THR C 1 217 ? 131.676 142.461 45.718 1.00 46.57 217 THR C O 1
ATOM 6414 N N . GLU C 1 218 ? 132.539 141.360 43.952 1.00 53.45 218 GLU C N 1
ATOM 6415 C CA . GLU C 1 218 ? 132.894 142.584 43.227 1.00 59.22 218 GLU C CA 1
ATOM 6416 C C . GLU C 1 218 ? 131.656 143.453 43.015 1.00 55.28 218 GLU C C 1
ATOM 6417 O O . GLU C 1 218 ? 131.700 144.671 43.190 1.00 55.71 218 GLU C O 1
ATOM 6423 N N . ASP C 1 219 ? 130.551 142.801 42.668 1.00 54.89 219 ASP C N 1
ATOM 6424 C CA . ASP C 1 219 ? 129.303 143.473 42.338 1.00 59.05 219 ASP C CA 1
ATOM 6425 C C . ASP C 1 219 ? 128.548 144.003 43.566 1.00 56.91 219 ASP C C 1
ATOM 6426 O O . ASP C 1 219 ? 128.017 145.120 43.539 1.00 52.81 219 ASP C O 1
ATOM 6431 N N . LYS C 1 220 ? 128.506 143.207 44.635 1.00 51.58 220 LYS C N 1
ATOM 6432 C CA . LYS C 1 220 ? 127.624 143.484 45.774 1.00 45.10 220 LYS C CA 1
ATOM 6433 C C . LYS C 1 220 ? 128.281 143.307 47.143 1.00 42.71 220 LYS C C 1
ATOM 6434 O O . LYS C 1 220 ? 129.210 142.514 47.299 1.00 46.36 220 LYS C O 1
ATOM 6440 N N . THR C 1 221 ? 127.782 144.047 48.132 1.00 38.03 221 THR C N 1
ATOM 6441 C CA . THR C 1 221 ? 128.188 143.854 49.523 1.00 39.90 221 THR C CA 1
ATOM 6442 C C . THR C 1 221 ? 127.517 142.597 50.076 1.00 37.48 221 THR C C 1
ATOM 6443 O O . THR C 1 221 ? 126.580 142.064 49.467 1.00 34.10 221 THR C O 1
ATOM 6447 N N . SER C 1 222 ? 127.989 142.137 51.232 1.00 37.26 222 SER C N 1
ATOM 6448 C CA . SER C 1 222 ? 127.392 140.991 51.903 1.00 34.32 222 SER C CA 1
ATOM 6449 C C . SER C 1 222 ? 125.878 141.148 52.046 1.00 34.96 222 SER C C 1
ATOM 6450 O O . SER C 1 222 ? 125.120 140.251 51.673 1.00 33.74 222 SER C O 1
ATOM 6453 N N . ALA C 1 223 ? 125.456 142.299 52.571 1.00 34.64 223 ALA C N 1
ATOM 6454 C CA . ALA C 1 223 ? 124.046 142.577 52.833 1.00 35.77 223 ALA C CA 1
ATOM 6455 C C . ALA C 1 223 ? 123.225 142.674 51.551 1.00 35.85 223 ALA C C 1
ATOM 6456 O O . ALA C 1 223 ? 122.052 142.302 51.535 1.00 37.91 223 ALA C O 1
ATOM 6458 N N . GLU C 1 224 ? 123.842 143.169 50.482 1.00 35.61 224 GLU C N 1
ATOM 6459 C CA . GLU C 1 224 ? 123.181 143.235 49.180 1.00 37.93 224 GLU C CA 1
ATOM 6460 C C . GLU C 1 224 ? 122.961 141.839 48.593 1.00 35.54 224 GLU C C 1
ATOM 6461 O O . GLU C 1 224 ? 121.908 141.565 48.015 1.00 33.69 224 GLU C O 1
ATOM 6467 N N . ASN C 1 225 ? 123.957 140.968 48.762 1.00 35.93 225 ASN C N 1
ATOM 6468 C CA . ASN C 1 225 ? 123.853 139.559 48.376 1.00 33.42 225 ASN C CA 1
ATOM 6469 C C . ASN C 1 225 ? 122.777 138.806 49.164 1.00 31.53 225 ASN C C 1
ATOM 6470 O O . ASN C 1 225 ? 122.071 137.962 48.610 1.00 32.04 225 ASN C O 1
ATOM 6475 N N . LEU C 1 226 ? 122.652 139.134 50.450 1.00 30.55 226 LEU C N 1
ATOM 6476 C CA . LEU C 1 226 ? 121.638 138.544 51.325 1.00 27.80 226 LEU C CA 1
ATOM 6477 C C . LEU C 1 226 ? 120.201 138.854 50.890 1.00 29.86 226 LEU C C 1
ATOM 6478 O O . LEU C 1 226 ? 119.294 138.053 51.130 1.00 28.95 226 LEU C O 1
ATOM 6483 N N . ALA C 1 227 ? 119.997 140.013 50.262 1.00 29.56 227 ALA C N 1
ATOM 6484 C CA . ALA C 1 227 ? 118.678 140.397 49.742 1.00 29.83 227 ALA C CA 1
ATOM 6485 C C . ALA C 1 227 ? 118.095 139.349 48.790 1.00 29.68 227 ALA C C 1
ATOM 6486 O O . ALA C 1 227 ? 116.890 139.095 48.806 1.00 30.60 227 ALA C O 1
ATOM 6488 N N . VAL C 1 228 ? 118.957 138.743 47.975 1.00 29.08 228 VAL C N 1
ATOM 6489 C CA . VAL C 1 228 ? 118.551 137.683 47.052 1.00 29.37 228 VAL C CA 1
ATOM 6490 C C . VAL C 1 228 ? 118.031 136.454 47.819 1.00 29.44 228 VAL C C 1
ATOM 6491 O O . VAL C 1 228 ? 117.039 135.833 47.420 1.00 31.11 228 VAL C O 1
ATOM 6495 N N . ALA C 1 229 ? 118.695 136.128 48.925 1.00 27.27 229 ALA C N 1
ATOM 6496 C CA . ALA C 1 229 ? 118.295 135.007 49.769 1.00 25.97 229 ALA C CA 1
ATOM 6497 C C . ALA C 1 229 ? 116.974 135.276 50.489 1.00 26.10 229 ALA C C 1
ATOM 6498 O O . ALA C 1 229 ? 116.125 134.387 50.585 1.00 25.77 229 ALA C O 1
ATOM 6500 N N . SER C 1 230 ? 116.807 136.502 50.984 1.00 24.33 230 SER C N 1
ATOM 6501 C CA . SER C 1 230 ? 115.567 136.901 51.642 1.00 25.91 230 SER C CA 1
ATOM 6502 C C . SER C 1 230 ? 114.391 136.825 50.674 1.00 26.13 230 SER C C 1
ATOM 6503 O O . SER C 1 230 ? 113.276 136.480 51.071 1.00 24.38 230 SER C O 1
ATOM 6506 N N . ALA C 1 231 ? 114.657 137.142 49.406 1.00 26.78 231 ALA C N 1
ATOM 6507 C CA . ALA C 1 231 ? 113.654 137.045 48.354 1.00 26.57 231 ALA C CA 1
ATOM 6508 C C . ALA C 1 231 ? 113.309 135.582 48.077 1.00 26.56 231 ALA C C 1
ATOM 6509 O O . ALA C 1 231 ? 112.130 135.228 48.012 1.00 29.24 231 ALA C O 1
ATOM 6511 N N . ALA C 1 232 ? 114.340 134.740 47.947 1.00 26.33 232 ALA C N 1
ATOM 6512 C CA . ALA C 1 232 ? 114.168 133.303 47.692 1.00 26.36 232 ALA C CA 1
ATOM 6513 C C . ALA C 1 232 ? 113.370 132.587 48.785 1.00 26.63 232 ALA C C 1
ATOM 6514 O O . ALA C 1 232 ? 112.611 131.659 48.499 1.00 25.33 232 ALA C O 1
ATOM 6516 N N . ALA C 1 233 ? 113.541 133.031 50.028 1.00 27.72 233 ALA C N 1
ATOM 6517 C CA . ALA C 1 233 ? 112.823 132.469 51.176 1.00 25.73 233 ALA C CA 1
ATOM 6518 C C . ALA C 1 233 ? 111.332 132.837 51.213 1.00 25.98 233 ALA C C 1
ATOM 6519 O O . ALA C 1 233 ? 110.569 132.254 51.982 1.00 27.35 233 ALA C O 1
ATOM 6521 N N . GLY C 1 234 ? 110.924 133.800 50.385 1.00 27.05 234 GLY C N 1
ATOM 6522 C CA . GLY C 1 234 ? 109.514 134.189 50.264 1.00 26.73 234 GLY C CA 1
ATOM 6523 C C . GLY C 1 234 ? 108.848 134.488 51.596 1.00 28.21 234 GLY C C 1
ATOM 6524 O O . GLY C 1 234 ? 109.306 135.352 52.346 1.00 29.86 234 GLY C O 1
ATOM 6525 N N . ARG C 1 235 ? 107.776 133.757 51.899 1.00 27.14 235 ARG C N 1
ATOM 6526 C CA . ARG C 1 235 ? 107.042 133.947 53.153 1.00 27.09 235 ARG C CA 1
ATOM 6527 C C . ARG C 1 235 ? 107.680 133.280 54.376 1.00 27.98 235 ARG C C 1
ATOM 6528 O O . ARG C 1 235 ? 107.087 133.267 55.455 1.00 33.11 235 ARG C O 1
ATOM 6536 N N . THR C 1 236 ? 108.873 132.717 54.199 1.00 27.45 236 THR C N 1
ATOM 6537 C CA . THR C 1 236 ? 109.693 132.257 55.322 1.00 26.70 236 THR C CA 1
ATOM 6538 C C . THR C 1 236 ? 110.659 133.390 55.668 1.00 25.91 236 THR C C 1
ATOM 6539 O O . THR C 1 236 ? 111.398 133.866 54.805 1.00 26.73 236 THR C O 1
ATOM 6543 N N . GLY C 1 237 ? 110.635 133.829 56.924 1.00 26.27 237 GLY C N 1
ATOM 6544 C CA . GLY C 1 237 ? 111.500 134.913 57.382 1.00 25.20 237 GLY C CA 1
ATOM 6545 C C . GLY C 1 237 ? 112.935 134.454 57.527 1.00 25.93 237 GLY C C 1
ATOM 6546 O O . GLY C 1 237 ? 113.205 133.422 58.141 1.00 27.27 237 GLY C O 1
ATOM 6547 N N . LEU C 1 238 ? 113.859 135.216 56.954 1.00 25.29 238 LEU C N 1
ATOM 6548 C CA . LEU C 1 238 ? 115.271 134.870 57.017 1.00 25.22 238 LEU C CA 1
ATOM 6549 C C . LEU C 1 238 ? 115.927 135.562 58.203 1.00 28.02 238 LEU C C 1
ATOM 6550 O O . LEU C 1 238 ? 115.761 136.767 58.400 1.00 29.19 238 LEU C O 1
ATOM 6555 N N . VAL C 1 239 ? 116.660 134.800 59.004 1.00 28.19 239 VAL C N 1
ATOM 6556 C CA . VAL C 1 239 ? 117.461 135.402 60.062 1.00 28.59 239 VAL C CA 1
ATOM 6557 C C . VAL C 1 239 ? 118.924 135.107 59.792 1.00 27.90 239 VAL C C 1
ATOM 6558 O O . VAL C 1 239 ? 119.271 134.056 59.251 1.00 30.14 239 VAL C O 1
ATOM 6562 N N . CYS C 1 240 ? 119.777 136.053 60.147 1.00 26.41 240 CYS C N 1
ATOM 6563 C CA . CYS C 1 240 ? 121.188 135.924 59.866 1.00 28.84 240 CYS C CA 1
ATOM 6564 C C . CYS C 1 240 ? 122.002 136.106 61.145 1.00 31.50 240 CYS C C 1
ATOM 6565 O O . CYS C 1 240 ? 121.455 136.043 62.253 1.00 32.41 240 CYS C O 1
ATOM 6568 N N . ALA C 1 241 ? 123.306 136.319 60.992 1.00 34.45 241 ALA C N 1
ATOM 6569 C CA . ALA C 1 241 ? 124.198 136.515 62.132 1.00 36.92 241 ALA C CA 1
ATOM 6570 C C . ALA C 1 241 ? 125.289 137.541 61.818 1.00 37.48 241 ALA C C 1
ATOM 6571 O O . ALA C 1 241 ? 125.735 137.659 60.677 1.00 40.52 241 ALA C O 1
ATOM 6573 N N . GLY C 1 242 ? 125.699 138.292 62.832 1.00 38.52 242 GLY C N 1
ATOM 6574 C CA . GLY C 1 242 ? 126.881 139.142 62.726 1.00 41.65 242 GLY C CA 1
ATOM 6575 C C . GLY C 1 242 ? 128.127 138.364 63.118 1.00 46.56 242 GLY C C 1
ATOM 6576 O O . GLY C 1 242 ? 128.029 137.293 63.729 1.00 45.85 242 GLY C O 1
ATOM 6577 N N . GLY C 1 243 ? 129.297 138.900 62.764 1.00 48.95 243 GLY C N 1
ATOM 6578 C CA . GLY C 1 243 ? 130.582 138.280 63.101 1.00 50.14 243 GLY C CA 1
ATOM 6579 C C . GLY C 1 243 ? 130.824 138.238 64.601 1.00 54.93 243 GLY C C 1
ATOM 6580 O O . GLY C 1 243 ? 130.518 139.198 65.314 1.00 54.54 243 GLY C O 1
ATOM 6581 N N . SER C 1 244 ? 131.374 137.122 65.076 1.00 60.71 244 SER C N 1
ATOM 6582 C CA . SER C 1 244 ? 131.579 136.898 66.509 1.00 63.95 244 SER C CA 1
ATOM 6583 C C . SER C 1 244 ? 132.827 137.595 67.048 1.00 65.61 244 SER C C 1
ATOM 6584 O O . SER C 1 244 ? 132.998 137.723 68.264 1.00 61.08 244 SER C O 1
ATOM 6587 N N . THR C 1 245 ? 133.689 138.053 66.142 1.00 68.58 245 THR C N 1
ATOM 6588 C CA . THR C 1 245 ? 135.006 138.569 66.522 1.00 70.62 245 THR C CA 1
ATOM 6589 C C . THR C 1 245 ? 135.224 140.056 66.200 1.00 71.73 245 THR C C 1
ATOM 6590 O O . THR C 1 245 ? 136.330 140.575 66.380 1.00 83.50 245 THR C O 1
ATOM 6594 N N . VAL C 1 246 ? 134.179 140.738 65.736 1.00 66.89 246 VAL C N 1
ATOM 6595 C CA . VAL C 1 246 ? 134.271 142.176 65.448 1.00 62.31 246 VAL C CA 1
ATOM 6596 C C . VAL C 1 246 ? 133.882 143.032 66.661 1.00 59.25 246 VAL C C 1
ATOM 6597 O O . VAL C 1 246 ? 133.337 142.520 67.645 1.00 59.40 246 VAL C O 1
ATOM 6601 N N . GLU C 1 247 ? 134.177 144.329 66.583 1.00 61.67 247 GLU C N 1
ATOM 6602 C CA . GLU C 1 247 ? 133.782 145.296 67.612 1.00 58.96 247 GLU C CA 1
ATOM 6603 C C . GLU C 1 247 ? 132.262 145.414 67.670 1.00 50.30 247 GLU C C 1
ATOM 6604 O O . GLU C 1 247 ? 131.584 145.233 66.652 1.00 47.87 247 GLU C O 1
ATOM 6610 N N . ALA C 1 248 ? 131.738 145.725 68.857 1.00 42.13 248 ALA C N 1
ATOM 6611 C CA . ALA C 1 248 ? 130.292 145.831 69.077 1.00 43.42 248 ALA C CA 1
ATOM 6612 C C . ALA C 1 248 ? 129.582 146.725 68.056 1.00 42.99 248 ALA C C 1
ATOM 6613 O O . ALA C 1 248 ? 128.499 146.380 67.585 1.00 41.44 248 ALA C O 1
ATOM 6615 N N . LYS C 1 249 ? 130.195 147.861 67.719 1.00 43.10 249 LYS C N 1
ATOM 6616 C CA . LYS C 1 249 ? 129.635 148.781 66.726 1.00 42.13 249 LYS C CA 1
ATOM 6617 C C . LYS C 1 249 ? 129.531 148.146 65.334 1.00 41.42 249 LYS C C 1
ATOM 6618 O O . LYS C 1 249 ? 128.492 148.249 64.682 1.00 41.67 249 LYS C O 1
ATOM 6624 N N . VAL C 1 250 ? 130.604 147.493 64.891 1.00 39.99 250 VAL C N 1
ATOM 6625 C CA . VAL C 1 250 ? 130.626 146.806 63.597 1.00 40.21 250 VAL C CA 1
ATOM 6626 C C . VAL C 1 250 ? 129.572 145.698 63.566 1.00 38.19 250 VAL C C 1
ATOM 6627 O O . VAL C 1 250 ? 128.839 145.548 62.582 1.00 38.01 250 VAL C O 1
ATOM 6631 N N . PHE C 1 251 ? 129.498 144.942 64.660 1.00 35.46 251 PHE C N 1
ATOM 6632 C CA . PHE C 1 251 ? 128.504 143.891 64.825 1.00 34.79 251 PHE C CA 1
ATOM 6633 C C . PHE C 1 251 ? 127.074 144.424 64.683 1.00 35.56 251 PHE C C 1
ATOM 6634 O O . PHE C 1 251 ? 126.259 143.848 63.954 1.00 35.88 251 PHE C O 1
ATOM 6642 N N . LEU C 1 252 ? 126.778 145.522 65.378 1.00 32.58 252 LEU C N 1
ATOM 6643 C CA . LEU C 1 252 ? 125.430 146.086 65.376 1.00 31.70 252 LEU C CA 1
ATOM 6644 C C . LEU C 1 252 ? 125.090 146.706 64.025 1.00 31.36 252 LEU C C 1
ATOM 6645 O O . LEU C 1 252 ? 123.924 146.746 63.636 1.00 29.06 252 LEU C O 1
ATOM 6650 N N . GLN C 1 253 ? 126.122 147.168 63.317 1.00 33.12 253 GLN C N 1
ATOM 6651 C CA . GLN C 1 253 ? 125.986 147.696 61.957 1.00 34.36 253 GLN C CA 1
ATOM 6652 C C . GLN C 1 253 ? 125.688 146.586 60.953 1.00 34.69 253 GLN C C 1
ATOM 6653 O O . GLN C 1 253 ? 124.901 146.778 60.030 1.00 34.29 253 GLN C O 1
ATOM 6659 N N . GLN C 1 254 ? 126.323 145.430 61.130 1.00 34.32 254 GLN C N 1
ATOM 6660 C CA . GLN C 1 254 ? 126.036 144.266 60.294 1.00 34.32 254 GLN C CA 1
ATOM 6661 C C . GLN C 1 254 ? 124.571 143.858 60.418 1.00 31.88 254 GLN C C 1
ATOM 6662 O O . GLN C 1 254 ? 123.893 143.668 59.412 1.00 35.89 254 GLN C O 1
ATOM 6668 N N . LEU C 1 255 ? 124.088 143.748 61.654 1.00 31.90 255 LEU C N 1
ATOM 6669 C CA . LEU C 1 255 ? 122.705 143.356 61.920 1.00 32.26 255 LEU C CA 1
ATOM 6670 C C . LEU C 1 255 ? 121.706 144.343 61.329 1.00 32.78 255 LEU C C 1
ATOM 6671 O O . LEU C 1 255 ? 120.660 143.945 60.812 1.00 31.67 255 LEU C O 1
ATOM 6676 N N . HIS C 1 256 ? 122.040 145.630 61.418 1.00 31.75 256 HIS C N 1
ATOM 6677 C CA . HIS C 1 256 ? 121.213 146.692 60.873 1.00 32.80 256 HIS C CA 1
ATOM 6678 C C . HIS C 1 256 ? 121.155 146.602 59.366 1.00 30.99 256 HIS C C 1
ATOM 6679 O O . HIS C 1 256 ? 120.069 146.649 58.776 1.00 30.11 256 HIS C O 1
ATOM 6686 N N . ASP C 1 257 ? 122.319 146.449 58.736 1.00 29.69 257 ASP C N 1
ATOM 6687 C CA . ASP C 1 257 ? 122.406 146.271 57.285 1.00 29.54 257 ASP C CA 1
ATOM 6688 C C . ASP C 1 257 ? 121.636 145.047 56.800 1.00 30.52 257 ASP C C 1
ATOM 6689 O O . ASP C 1 257 ? 120.959 145.107 55.776 1.00 31.70 257 ASP C O 1
ATOM 6694 N N . GLN C 1 258 ? 121.741 143.945 57.540 1.00 27.82 258 GLN C N 1
ATOM 6695 C CA . GLN C 1 258 ? 121.066 142.702 57.176 1.00 29.77 258 GLN C CA 1
ATOM 6696 C C . GLN C 1 258 ? 119.551 142.874 57.120 1.00 30.89 258 GLN C C 1
ATOM 6697 O O . GLN C 1 258 ? 118.896 142.328 56.233 1.00 30.98 258 GLN C O 1
ATOM 6703 N N . ILE C 1 259 ? 119.001 143.640 58.060 1.00 29.97 259 ILE C N 1
ATOM 6704 C CA . ILE C 1 259 ? 117.566 143.890 58.096 1.00 29.18 259 ILE C CA 1
ATOM 6705 C C . ILE C 1 259 ? 117.145 144.836 56.970 1.00 32.66 259 ILE C C 1
ATOM 6706 O O . ILE C 1 259 ? 116.302 144.485 56.145 1.00 33.06 259 ILE C O 1
ATOM 6711 N N . TYR C 1 260 ? 117.745 146.022 56.929 1.00 33.00 260 TYR C N 1
ATOM 6712 C CA . TYR C 1 260 ? 117.242 147.097 56.077 1.00 34.64 260 TYR C CA 1
ATOM 6713 C C . TYR C 1 260 ? 117.769 147.049 54.645 1.00 34.44 260 TYR C C 1
ATOM 6714 O O . TYR C 1 260 ? 117.103 147.527 53.733 1.00 36.19 260 TYR C O 1
ATOM 6723 N N . ILE C 1 261 ? 118.940 146.451 54.447 1.00 35.31 261 ILE C N 1
ATOM 6724 C CA . ILE C 1 261 ? 119.473 146.247 53.100 1.00 35.08 261 ILE C CA 1
ATOM 6725 C C . ILE C 1 261 ? 119.258 144.798 52.647 1.00 34.55 261 ILE C C 1
ATOM 6726 O O . ILE C 1 261 ? 118.828 144.550 51.515 1.00 34.20 261 ILE C O 1
ATOM 6731 N N . GLY C 1 262 ? 119.540 143.851 53.539 1.00 32.94 262 GLY C N 1
ATOM 6732 C CA . GLY C 1 262 ? 119.486 142.427 53.204 1.00 30.59 262 GLY C CA 1
ATOM 6733 C C . GLY C 1 262 ? 118.113 141.785 53.287 1.00 29.06 262 GLY C C 1
ATOM 6734 O O . GLY C 1 262 ? 117.933 140.648 52.854 1.00 29.90 262 GLY C O 1
ATOM 6735 N N . GLY C 1 263 ? 117.149 142.502 53.858 1.00 30.05 263 GLY C N 1
ATOM 6736 C CA . GLY C 1 263 ? 115.778 142.004 53.964 1.00 29.97 263 GLY C CA 1
ATOM 6737 C C . GLY C 1 263 ? 115.545 140.925 55.014 1.00 28.53 263 GLY C C 1
ATOM 6738 O O . GLY C 1 263 ? 114.530 140.225 54.968 1.00 27.15 263 GLY C O 1
ATOM 6739 N N . ALA C 1 264 ? 116.471 140.792 55.963 1.00 28.01 264 ALA C N 1
ATOM 6740 C CA . ALA C 1 264 ? 116.321 139.841 57.071 1.00 26.66 264 ALA C CA 1
ATOM 6741 C C . ALA C 1 264 ? 115.110 140.160 57.953 1.00 27.73 264 ALA C C 1
ATOM 6742 O O . ALA C 1 264 ? 114.751 141.326 58.129 1.00 27.78 264 ALA C O 1
ATOM 6744 N N . SER C 1 265 ? 114.483 139.116 58.494 1.00 27.66 265 SER C N 1
ATOM 6745 C CA . SER C 1 265 ? 113.366 139.260 59.423 1.00 28.35 265 SER C CA 1
ATOM 6746 C C . SER C 1 265 ? 113.818 139.076 60.870 1.00 28.87 265 SER C C 1
ATOM 6747 O O . SER C 1 265 ? 112.997 138.902 61.777 1.00 29.79 265 SER C O 1
ATOM 6750 N N . GLY C 1 266 ? 115.128 139.111 61.083 1.00 28.80 266 GLY C N 1
ATOM 6751 C CA . GLY C 1 266 ? 115.677 139.008 62.420 1.00 29.72 266 GLY C CA 1
ATOM 6752 C C . GLY C 1 266 ? 117.113 138.542 62.442 1.00 31.35 266 GLY C C 1
ATOM 6753 O O . GLY C 1 266 ? 117.825 138.636 61.442 1.00 34.50 266 GLY C O 1
ATOM 6754 N N . ASN C 1 267 ? 117.536 138.040 63.597 1.00 30.37 267 ASN C N 1
ATOM 6755 C CA . ASN C 1 267 ? 118.910 137.592 63.794 1.00 29.62 267 ASN C CA 1
ATOM 6756 C C . ASN C 1 267 ? 119.016 136.445 64.797 1.00 26.50 267 ASN C C 1
ATOM 6757 O O . ASN C 1 267 ? 118.096 136.215 65.588 1.00 26.12 267 ASN C O 1
ATOM 6762 N N . ALA C 1 268 ? 120.134 135.721 64.732 1.00 25.62 268 ALA C N 1
ATOM 6763 C CA . ALA C 1 268 ? 120.455 134.670 65.691 1.00 25.87 268 ALA C CA 1
ATOM 6764 C C . ALA C 1 268 ? 121.861 134.905 66.225 1.00 26.76 268 ALA C C 1
ATOM 6765 O O . ALA C 1 268 ? 122.822 134.989 65.452 1.00 28.35 268 ALA C O 1
ATOM 6767 N N . THR C 1 269 ? 121.974 135.021 67.545 1.00 27.14 269 THR C N 1
ATOM 6768 C CA . THR C 1 269 ? 123.250 135.319 68.190 1.00 28.38 269 THR C CA 1
ATOM 6769 C C . THR C 1 269 ? 123.480 134.367 69.352 1.00 28.17 269 THR C C 1
ATOM 6770 O O . THR C 1 269 ? 122.584 134.142 70.177 1.00 28.00 269 THR C O 1
ATOM 6774 N N . GLY C 1 270 ? 124.688 133.815 69.404 1.00 28.34 270 GLY C N 1
ATOM 6775 C CA . GLY C 1 270 ? 125.058 132.853 70.428 1.00 29.37 270 GLY C CA 1
ATOM 6776 C C . GLY C 1 270 ? 126.226 133.328 71.262 1.00 30.87 270 GLY C C 1
ATOM 6777 O O . GLY C 1 270 ? 126.051 134.115 72.194 1.00 31.00 270 GLY C O 1
ATOM 6778 N N . ARG C 1 271 ? 127.423 132.864 70.910 1.00 32.68 271 ARG C N 1
ATOM 6779 C CA . ARG C 1 271 ? 128.612 133.089 71.735 1.00 34.07 271 ARG C CA 1
ATOM 6780 C C . ARG C 1 271 ? 128.998 134.552 71.915 1.00 34.09 271 ARG C C 1
ATOM 6781 O O . ARG C 1 271 ? 129.570 134.916 72.943 1.00 34.98 271 ARG C O 1
ATOM 6789 N N . ASN C 1 272 ? 128.673 135.393 70.936 1.00 34.60 272 ASN C N 1
ATOM 6790 C CA . ASN C 1 272 ? 128.947 136.820 71.055 1.00 35.48 272 ASN C CA 1
ATOM 6791 C C . ASN C 1 272 ? 128.262 137.418 72.284 1.00 32.91 272 ASN C C 1
ATOM 6792 O O . ASN C 1 272 ? 128.777 138.351 72.899 1.00 34.59 272 ASN C O 1
ATOM 6797 N N . ILE C 1 273 ? 127.110 136.861 72.645 1.00 29.67 273 ILE C N 1
ATOM 6798 C CA . ILE C 1 273 ? 126.429 137.251 73.871 1.00 27.93 273 ILE C CA 1
ATOM 6799 C C . ILE C 1 273 ? 127.026 136.546 75.095 1.00 29.58 273 ILE C C 1
ATOM 6800 O O . ILE C 1 273 ? 127.552 137.205 76.000 1.00 26.60 273 ILE C O 1
ATOM 6805 N N . HIS C 1 274 ? 126.961 135.212 75.114 1.00 29.69 274 HIS C N 1
ATOM 6806 C CA . HIS C 1 274 ? 127.229 134.470 76.345 1.00 29.27 274 HIS C CA 1
ATOM 6807 C C . HIS C 1 274 ? 128.664 134.404 76.798 1.00 28.04 274 HIS C C 1
ATOM 6808 O O . HIS C 1 274 ? 128.911 134.142 77.968 1.00 29.47 274 HIS C O 1
ATOM 6815 N N . GLN C 1 275 ? 129.617 134.673 75.905 1.00 28.53 275 GLN C N 1
ATOM 6816 C CA . GLN C 1 275 ? 131.039 134.733 76.300 1.00 29.81 275 GLN C CA 1
ATOM 6817 C C . GLN C 1 275 ? 131.400 135.968 77.143 1.00 31.53 275 GLN C C 1
ATOM 6818 O O . GLN C 1 275 ? 132.494 136.043 77.712 1.00 34.92 275 GLN C O 1
ATOM 6824 N N . ARG C 1 276 ? 130.476 136.921 77.227 1.00 30.47 276 ARG C N 1
ATOM 6825 C CA . ARG C 1 276 ? 130.663 138.132 78.020 1.00 33.35 276 ARG C CA 1
ATOM 6826 C C . ARG C 1 276 ? 130.142 137.927 79.438 1.00 32.63 276 ARG C C 1
ATOM 6827 O O . ARG C 1 276 ? 129.373 136.997 79.693 1.00 34.98 276 ARG C O 1
ATOM 6835 N N . SER C 1 277 ? 130.560 138.799 80.353 1.00 31.20 277 SER C N 1
ATOM 6836 C CA . SER C 1 277 ? 130.042 138.803 81.721 1.00 32.68 277 SER C CA 1
ATOM 6837 C C . SER C 1 277 ? 128.542 139.059 81.696 1.00 33.58 277 SER C C 1
ATOM 6838 O O . SER C 1 277 ? 128.031 139.654 80.747 1.00 35.09 277 SER C O 1
ATOM 6841 N N . LEU C 1 278 ? 127.844 138.618 82.739 1.00 33.07 278 LEU C N 1
ATOM 6842 C CA . LEU C 1 278 ? 126.384 138.722 82.801 1.00 33.24 278 LEU C CA 1
ATOM 6843 C C . LEU C 1 278 ? 125.872 140.128 82.459 1.00 34.55 278 LEU C C 1
ATOM 6844 O O . LEU C 1 278 ? 124.993 140.275 81.608 1.00 33.40 278 LEU C O 1
ATOM 6849 N N . ASP C 1 279 ? 126.438 141.154 83.095 1.00 36.37 279 ASP C N 1
ATOM 6850 C CA . ASP C 1 279 ? 126.005 142.538 82.864 1.00 37.93 279 ASP C CA 1
ATOM 6851 C C . ASP C 1 279 ? 126.155 142.971 81.401 1.00 33.15 279 ASP C C 1
ATOM 6852 O O . ASP C 1 279 ? 125.209 143.494 80.807 1.00 30.91 279 ASP C O 1
ATOM 6857 N N . GLU C 1 280 ? 127.335 142.734 80.830 1.00 31.22 280 GLU C N 1
ATOM 6858 C CA . GLU C 1 280 ? 127.634 143.113 79.448 1.00 31.84 280 GLU C CA 1
ATOM 6859 C C . GLU C 1 280 ? 126.800 142.314 78.448 1.00 33.00 280 GLU C C 1
ATOM 6860 O O . GLU C 1 280 ? 126.325 142.861 77.452 1.00 34.27 280 GLU C O 1
ATOM 6866 N N . ALA C 1 281 ? 126.633 141.022 78.730 1.00 33.78 281 ALA C N 1
ATOM 6867 C CA . ALA C 1 281 ? 125.832 140.119 77.913 1.00 31.31 281 ALA C CA 1
ATOM 6868 C C . ALA C 1 281 ? 124.396 140.609 77.830 1.00 29.83 281 ALA C C 1
ATOM 6869 O O . ALA C 1 281 ? 123.837 140.722 76.734 1.00 30.35 281 ALA C O 1
ATOM 6871 N N . VAL C 1 282 ? 123.816 140.899 78.995 1.00 28.46 282 VAL C N 1
ATOM 6872 C CA . VAL C 1 282 ? 122.475 141.471 79.099 1.00 29.72 282 VAL C CA 1
ATOM 6873 C C . VAL C 1 282 ? 122.364 142.757 78.265 1.00 29.22 282 VAL C C 1
ATOM 6874 O O . VAL C 1 282 ? 121.419 142.921 77.488 1.00 28.21 282 VAL C O 1
ATOM 6878 N N . ARG C 1 283 ? 123.345 143.645 78.401 1.00 29.33 283 ARG C N 1
ATOM 6879 C CA . ARG C 1 283 ? 123.359 144.895 77.633 1.00 31.12 283 ARG C CA 1
ATOM 6880 C C . ARG C 1 283 ? 123.428 144.675 76.119 1.00 30.74 283 ARG C C 1
ATOM 6881 O O . ARG C 1 283 ? 122.831 145.438 75.359 1.00 30.89 283 ARG C O 1
ATOM 6889 N N . LEU C 1 284 ? 124.146 143.638 75.686 1.00 30.22 284 LEU C N 1
ATOM 6890 C CA . LEU C 1 284 ? 124.233 143.327 74.260 1.00 28.44 284 LEU C CA 1
ATOM 6891 C C . LEU C 1 284 ? 122.907 142.804 73.707 1.00 28.57 284 LEU C C 1
ATOM 6892 O O . LEU C 1 284 ? 122.512 143.175 72.602 1.00 29.68 284 LEU C O 1
ATOM 6897 N N . THR C 1 285 ? 122.216 141.960 74.473 1.00 27.39 285 THR C N 1
ATOM 6898 C CA . THR C 1 285 ? 120.904 141.464 74.044 1.00 27.68 285 THR C CA 1
ATOM 6899 C C . THR C 1 285 ? 119.960 142.648 73.864 1.00 28.83 285 THR C C 1
ATOM 6900 O O . THR C 1 285 ? 119.165 142.682 72.921 1.00 28.30 285 THR C O 1
ATOM 6904 N N . LYS C 1 286 ? 120.075 143.619 74.770 1.00 27.95 286 LYS C N 1
ATOM 6905 C CA . LYS C 1 286 ? 119.242 144.815 74.752 1.00 28.27 286 LYS C CA 1
ATOM 6906 C C . LYS C 1 286 ? 119.545 145.658 73.521 1.00 27.71 286 LYS C C 1
ATOM 6907 O O . LYS C 1 286 ? 118.625 146.156 72.874 1.00 29.01 286 LYS C O 1
ATOM 6913 N N . ALA C 1 287 ? 120.831 145.780 73.190 1.00 28.03 287 ALA C N 1
ATOM 6914 C CA . ALA C 1 287 ? 121.278 146.481 71.983 1.00 27.62 287 ALA C CA 1
ATOM 6915 C C . ALA C 1 287 ? 120.754 145.810 70.711 1.00 29.86 287 ALA C C 1
ATOM 6916 O O . ALA C 1 287 ? 120.209 146.482 69.826 1.00 28.65 287 ALA C O 1
ATOM 6918 N N . ILE C 1 288 ? 120.913 144.489 70.633 1.00 29.19 288 ILE C N 1
ATOM 6919 C CA . ILE C 1 288 ? 120.419 143.706 69.498 1.00 28.06 288 ILE C CA 1
ATOM 6920 C C . ILE C 1 288 ? 118.899 143.832 69.367 1.00 28.20 288 ILE C C 1
ATOM 6921 O O . ILE C 1 288 ? 118.391 144.129 68.285 1.00 30.86 288 ILE C O 1
ATOM 6926 N N . SER C 1 289 ? 118.186 143.622 70.473 1.00 28.04 289 SER C N 1
ATOM 6927 C CA . SER C 1 289 ? 116.726 143.712 70.499 1.00 29.26 289 SER C CA 1
ATOM 6928 C C . SER C 1 289 ? 116.206 145.113 70.168 1.00 30.42 289 SER C C 1
ATOM 6929 O O . SER C 1 289 ? 115.104 145.255 69.636 1.00 31.57 289 SER C O 1
ATOM 6932 N N . ALA C 1 290 ? 116.992 146.140 70.488 1.00 30.31 290 ALA C N 1
ATOM 6933 C CA . ALA C 1 290 ? 116.602 147.515 70.189 1.00 31.04 290 ALA C CA 1
ATOM 6934 C C . ALA C 1 290 ? 116.591 147.761 68.685 1.00 30.87 290 ALA C C 1
ATOM 6935 O O . ALA C 1 290 ? 115.655 148.368 68.165 1.00 31.22 290 ALA C O 1
ATOM 6937 N N . ILE C 1 291 ? 117.621 147.275 67.991 1.00 30.22 291 ILE C N 1
ATOM 6938 C CA . ILE C 1 291 ? 117.649 147.314 66.528 1.00 30.68 291 ILE C CA 1
ATOM 6939 C C . ILE C 1 291 ? 116.531 146.450 65.944 1.00 31.11 291 ILE C C 1
ATOM 6940 O O . ILE C 1 291 ? 115.736 146.922 65.134 1.00 32.24 291 ILE C O 1
ATOM 6945 N N . THR C 1 292 ? 116.464 145.200 66.396 1.00 31.15 292 THR C N 1
ATOM 6946 C CA . THR C 1 292 ? 115.607 144.182 65.795 1.00 30.08 292 THR C CA 1
ATOM 6947 C C . THR C 1 292 ? 114.118 144.409 66.051 1.00 28.52 292 THR C C 1
ATOM 6948 O O . THR C 1 292 ? 113.304 144.298 65.136 1.00 30.05 292 THR C O 1
ATOM 6952 N N . LEU C 1 293 ? 113.771 144.734 67.292 1.00 28.34 293 LEU C N 1
ATOM 6953 C CA . LEU C 1 293 ? 112.367 144.857 67.691 1.00 31.50 293 LEU C CA 1
ATOM 6954 C C . LEU C 1 293 ? 111.836 146.296 67.708 1.00 32.16 293 LEU C C 1
ATOM 6955 O O . LEU C 1 293 ? 110.638 146.518 67.497 1.00 31.59 293 LEU C O 1
ATOM 6960 N N . ALA C 1 294 ? 112.726 147.260 67.953 1.00 32.12 294 ALA C N 1
ATOM 6961 C CA . ALA C 1 294 ? 112.326 148.662 68.150 1.00 33.05 294 ALA C CA 1
ATOM 6962 C C . ALA C 1 294 ? 112.894 149.661 67.128 1.00 32.36 294 ALA C C 1
ATOM 6963 O O . ALA C 1 294 ? 112.672 150.866 67.251 1.00 36.93 294 ALA C O 1
ATOM 6965 N N . ASP C 1 295 ? 113.632 149.162 66.138 1.00 31.24 295 ASP C N 1
ATOM 6966 C CA . ASP C 1 295 ? 114.074 149.963 64.982 1.00 32.36 295 ASP C CA 1
ATOM 6967 C C . ASP C 1 295 ? 115.172 151.001 65.248 1.00 32.15 295 ASP C C 1
ATOM 6968 O O . ASP C 1 295 ? 115.395 151.892 64.417 1.00 31.17 295 ASP C O 1
ATOM 6973 N N . TYR C 1 296 ? 115.860 150.890 66.384 1.00 29.64 296 TYR C N 1
ATOM 6974 C CA . TYR C 1 296 ? 116.950 151.814 66.724 1.00 29.71 296 TYR C CA 1
ATOM 6975 C C . TYR C 1 296 ? 117.979 151.949 65.608 1.00 31.36 296 TYR C C 1
ATOM 6976 O O . TYR C 1 296 ? 118.257 150.984 64.890 1.00 31.45 296 TYR C O 1
ATOM 6985 N N . ASP C 1 297 ? 118.532 153.156 65.477 1.00 31.90 297 ASP C N 1
ATOM 6986 C CA . ASP C 1 297 ? 119.767 153.385 64.732 1.00 36.74 297 ASP C CA 1
ATOM 6987 C C . ASP C 1 297 ? 120.905 152.665 65.441 1.00 34.33 297 ASP C C 1
ATOM 6988 O O . ASP C 1 297 ? 120.796 152.343 66.629 1.00 33.09 297 ASP C O 1
ATOM 6993 N N . VAL C 1 298 ? 121.996 152.430 64.714 1.00 35.83 298 VAL C N 1
ATOM 6994 C CA . VAL C 1 298 ? 123.198 151.804 65.272 1.00 36.58 298 VAL C CA 1
ATOM 6995 C C . VAL C 1 298 ? 123.733 152.589 66.479 1.00 39.70 298 VAL C C 1
ATOM 6996 O O . VAL C 1 298 ? 124.061 151.997 67.515 1.00 37.67 298 VAL C O 1
ATOM 7000 N N . ASP C 1 299 ? 123.794 153.915 66.339 1.00 41.71 299 ASP C N 1
ATOM 7001 C CA . ASP C 1 299 ? 124.322 154.802 67.380 1.00 44.78 299 ASP C CA 1
ATOM 7002 C C . ASP C 1 299 ? 123.556 154.718 68.698 1.00 38.74 299 ASP C C 1
ATOM 7003 O O . ASP C 1 299 ? 124.165 154.666 69.765 1.00 41.40 299 ASP C O 1
ATOM 7008 N N . ARG C 1 300 ? 122.228 154.707 68.626 1.00 37.99 300 ARG C N 1
ATOM 7009 C CA . ARG C 1 300 ? 121.422 154.610 69.837 1.00 36.46 300 ARG C CA 1
ATOM 7010 C C . ARG C 1 300 ? 121.481 153.209 70.442 1.00 37.83 300 ARG C C 1
ATOM 7011 O O . ARG C 1 300 ? 121.415 153.053 71.667 1.00 38.49 300 ARG C O 1
ATOM 7019 N N . ALA C 1 301 ? 121.611 152.199 69.584 1.00 34.84 301 ALA C N 1
ATOM 7020 C CA . ALA C 1 301 ? 121.790 150.819 70.037 1.00 34.46 301 ALA C CA 1
ATOM 7021 C C . ALA C 1 301 ? 123.126 150.653 70.764 1.00 33.30 301 ALA C C 1
ATOM 7022 O O . ALA C 1 301 ? 123.197 149.990 71.798 1.00 30.93 301 ALA C O 1
ATOM 7024 N N . LEU C 1 302 ? 124.170 151.276 70.221 1.00 33.55 302 LEU C N 1
ATOM 7025 C CA . LEU C 1 302 ? 125.499 151.248 70.819 1.00 34.28 302 LEU C CA 1
ATOM 7026 C C . LEU C 1 302 ? 125.508 151.896 72.207 1.00 37.02 302 LEU C C 1
ATOM 7027 O O . LEU C 1 302 ? 126.221 151.437 73.108 1.00 38.16 302 LEU C O 1
ATOM 7032 N N . ALA C 1 303 ? 124.704 152.949 72.369 1.00 37.28 303 ALA C N 1
ATOM 7033 C CA . ALA C 1 303 ? 124.514 153.608 73.663 1.00 37.21 303 ALA C CA 1
ATOM 7034 C C . ALA C 1 303 ? 123.883 152.667 74.687 1.00 38.32 303 ALA C C 1
ATOM 7035 O O . ALA C 1 303 ? 124.222 152.717 75.875 1.00 39.93 303 ALA C O 1
ATOM 7037 N N . VAL C 1 304 ? 122.965 151.817 74.221 1.00 35.43 304 VAL C N 1
ATOM 7038 C CA . VAL C 1 304 ? 122.364 150.784 75.063 1.00 35.79 304 VAL C CA 1
ATOM 7039 C C . VAL C 1 304 ? 123.419 149.744 75.455 1.00 35.32 304 VAL C C 1
ATOM 7040 O O . VAL C 1 304 ? 123.524 149.371 76.626 1.00 35.99 304 VAL C O 1
ATOM 7044 N N . PHE C 1 305 ? 124.206 149.293 74.480 1.00 33.43 305 PHE C N 1
ATOM 7045 C CA . PHE C 1 305 ? 125.286 148.349 74.752 1.00 34.79 305 PHE C CA 1
ATOM 7046 C C . PHE C 1 305 ? 126.264 148.900 75.791 1.00 39.52 305 PHE C C 1
ATOM 7047 O O . PHE C 1 305 ? 126.692 148.173 76.696 1.00 40.07 305 PHE C O 1
ATOM 7055 N N . ASN C 1 306 ? 126.609 150.180 75.649 1.00 39.82 306 ASN C N 1
ATOM 7056 C CA . ASN C 1 306 ? 127.571 150.834 76.533 1.00 38.73 306 ASN C CA 1
ATOM 7057 C C . ASN C 1 306 ? 126.998 151.242 77.894 1.00 40.97 306 ASN C C 1
ATOM 7058 O O . ASN C 1 306 ? 127.716 151.770 78.740 1.00 41.44 306 ASN C O 1
ATOM 7063 N N . GLY C 1 307 ? 125.707 150.994 78.102 1.00 43.72 307 GLY C N 1
ATOM 7064 C CA . GLY C 1 307 ? 125.067 151.252 79.392 1.00 43.37 307 GLY C CA 1
ATOM 7065 C C . GLY C 1 307 ? 124.652 152.693 79.609 1.00 44.89 307 GLY C C 1
ATOM 7066 O O . GLY C 1 307 ? 124.240 153.062 80.710 1.00 43.11 307 GLY C O 1
ATOM 7067 N N . GLU C 1 308 ? 124.755 153.502 78.556 1.00 46.15 308 GLU C N 1
ATOM 7068 C CA . GLU C 1 308 ? 124.363 154.908 78.604 1.00 44.63 308 GLU C CA 1
ATOM 7069 C C . GLU C 1 308 ? 122.845 155.065 78.679 1.00 46.10 308 GLU C C 1
ATOM 7070 O O . GLU C 1 308 ? 122.345 156.017 79.273 1.00 46.24 308 GLU C O 1
ATOM 7076 N N . GLU C 1 309 ? 122.123 154.126 78.073 1.00 48.41 309 GLU C N 1
ATOM 7077 C CA . GLU C 1 309 ? 120.662 154.095 78.123 1.00 48.56 309 GLU C CA 1
ATOM 7078 C C . GLU C 1 309 ? 120.212 152.674 78.421 1.00 45.90 309 GLU C C 1
ATOM 7079 O O . GLU C 1 309 ? 120.882 151.719 78.037 1.00 45.99 309 GLU C O 1
ATOM 7085 N N . ASP C 1 310 ? 119.077 152.535 79.096 1.00 44.76 310 ASP C N 1
ATOM 7086 C CA . ASP C 1 310 ? 118.465 151.224 79.285 1.00 45.01 310 ASP C CA 1
ATOM 7087 C C . ASP C 1 310 ? 117.597 150.894 78.065 1.00 44.47 310 ASP C C 1
ATOM 7088 O O . ASP C 1 310 ? 117.361 151.756 77.220 1.00 45.17 310 ASP C O 1
ATOM 7093 N N . PHE C 1 311 ? 117.155 149.642 77.954 1.00 43.26 311 PHE C N 1
ATOM 7094 C CA . PHE C 1 311 ? 116.175 149.261 76.934 1.00 39.13 311 PHE C CA 1
ATOM 7095 C C . PHE C 1 311 ? 115.169 148.244 77.461 1.00 38.89 311 PHE C C 1
ATOM 7096 O O . PHE C 1 311 ? 115.540 147.247 78.083 1.00 43.09 311 PHE C O 1
ATOM 7104 N N . ALA C 1 312 ? 113.896 148.521 77.208 1.00 34.86 312 ALA C N 1
ATOM 7105 C CA . ALA C 1 312 ? 112.807 147.599 77.501 1.00 37.59 312 ALA C CA 1
ATOM 7106 C C . ALA C 1 312 ? 111.852 147.566 76.308 1.00 38.70 312 ALA C C 1
ATOM 7107 O O . ALA C 1 312 ? 111.912 148.437 75.435 1.00 38.07 312 ALA C O 1
ATOM 7109 N N . LEU C 1 313 ? 110.984 146.558 76.268 1.00 40.93 313 LEU C N 1
ATOM 7110 C CA . LEU C 1 313 ? 110.033 146.396 75.171 1.00 43.66 313 LEU C CA 1
ATOM 7111 C C . LEU C 1 313 ? 108.959 147.475 75.205 1.00 45.88 313 LEU C C 1
ATOM 7112 O O . LEU C 1 313 ? 108.570 147.945 76.276 1.00 50.30 313 LEU C O 1
ATOM 7117 N N . HIS C 1 314 ? 108.486 147.848 74.019 1.00 50.69 314 HIS C N 1
ATOM 7118 C CA . HIS C 1 314 ? 107.555 148.963 73.835 1.00 49.93 314 HIS C CA 1
ATOM 7119 C C . HIS C 1 314 ? 106.125 148.549 74.013 1.00 45.42 314 HIS C C 1
ATOM 7120 O O . HIS C 1 314 ? 105.305 149.313 74.531 1.00 42.85 314 HIS C O 1
ATOM 7127 N N . HIS C 1 315 ? 105.823 147.330 73.572 1.00 45.33 315 HIS C N 1
ATOM 7128 C CA . HIS C 1 315 ? 104.467 146.805 73.557 1.00 46.72 315 HIS C CA 1
ATOM 7129 C C . HIS C 1 315 ? 104.430 145.366 73.992 1.00 51.37 315 HIS C C 1
ATOM 7130 O O . HIS C 1 315 ? 105.319 144.576 73.656 1.00 49.59 315 HIS C O 1
ATOM 7137 N N . HIS C 1 316 ? 103.395 145.032 74.761 1.00 60.55 316 HIS C N 1
ATOM 7138 C CA . HIS C 1 316 ? 103.209 143.698 75.328 1.00 63.54 316 HIS C CA 1
ATOM 7139 C C . HIS C 1 316 ? 101.803 143.210 75.101 1.00 71.60 316 HIS C C 1
ATOM 7140 O O . HIS C 1 316 ? 101.226 142.537 75.964 1.00 76.06 316 HIS C O 1
ATOM 7147 N N . HIS C 1 317 ? 101.240 143.542 73.937 1.00 73.43 317 HIS C N 1
ATOM 7148 C CA . HIS C 1 317 ? 99.887 143.112 73.547 1.00 77.82 317 HIS C CA 1
ATOM 7149 C C . HIS C 1 317 ? 99.777 141.587 73.401 1.00 81.66 317 HIS C C 1
ATOM 7150 O O . HIS C 1 317 ? 98.677 141.038 73.289 1.00 91.31 317 HIS C O 1
ATOM 7152 N N . HIS C 1 318 ? 100.931 140.923 73.411 1.00 80.95 318 HIS C N 1
ATOM 7153 C CA . HIS C 1 318 ? 101.038 139.464 73.365 1.00 80.51 318 HIS C CA 1
ATOM 7154 C C . HIS C 1 318 ? 101.097 138.861 74.752 1.00 91.51 318 HIS C C 1
ATOM 7155 O O . HIS C 1 318 ? 101.514 137.708 74.919 1.00 96.83 318 HIS C O 1
ATOM 7162 N N . HIS C 1 319 ? 100.677 139.644 75.751 1.00 92.80 319 HIS C N 1
ATOM 7163 C CA . HIS C 1 319 ? 100.640 139.236 77.165 1.00 87.70 319 HIS C CA 1
ATOM 7164 C C . HIS C 1 319 ? 101.964 138.661 77.676 1.00 89.31 319 HIS C C 1
ATOM 7165 O O . HIS C 1 319 ? 102.996 139.336 77.665 1.00 79.93 319 HIS C O 1
ATOM 7167 N N . PRO D 1 2 ? 127.210 114.288 102.656 1.00 37.75 2 PRO D N 1
ATOM 7168 C CA . PRO D 1 2 ? 126.197 115.334 102.781 1.00 37.65 2 PRO D CA 1
ATOM 7169 C C . PRO D 1 2 ? 124.818 114.754 103.082 1.00 37.39 2 PRO D C 1
ATOM 7170 O O . PRO D 1 2 ? 124.659 113.536 103.132 1.00 36.60 2 PRO D O 1
ATOM 7174 N N . LYS D 1 3 ? 123.832 115.626 103.281 1.00 37.58 3 LYS D N 1
ATOM 7175 C CA . LYS D 1 3 ? 122.464 115.198 103.546 1.00 38.81 3 LYS D CA 1
ATOM 7176 C C . LYS D 1 3 ? 121.472 116.121 102.846 1.00 38.54 3 LYS D C 1
ATOM 7177 O O . LYS D 1 3 ? 121.623 117.344 102.875 1.00 36.99 3 LYS D O 1
ATOM 7183 N N . ILE D 1 4 ? 120.468 115.530 102.202 1.00 36.39 4 ILE D N 1
ATOM 7184 C CA . ILE D 1 4 ? 119.415 116.305 101.540 1.00 36.62 4 ILE D CA 1
ATOM 7185 C C . ILE D 1 4 ? 118.026 115.815 101.950 1.00 36.13 4 ILE D C 1
ATOM 7186 O O . ILE D 1 4 ? 117.858 114.660 102.344 1.00 38.65 4 ILE D O 1
ATOM 7191 N N . THR D 1 5 ? 117.042 116.706 101.877 1.00 35.54 5 THR D N 1
ATOM 7192 C CA . THR D 1 5 ? 115.646 116.327 102.083 1.00 38.69 5 THR D CA 1
ATOM 7193 C C . THR D 1 5 ? 114.955 116.206 100.727 1.00 38.41 5 THR D C 1
ATOM 7194 O O . THR D 1 5 ? 115.498 116.640 99.704 1.00 36.51 5 THR D O 1
ATOM 7198 N N . ARG D 1 6 ? 113.767 115.605 100.725 1.00 38.64 6 ARG D N 1
ATOM 7199 C CA . ARG D 1 6 ? 112.958 115.466 99.515 1.00 37.10 6 ARG D CA 1
ATOM 7200 C C . ARG D 1 6 ? 112.739 116.809 98.808 1.00 40.57 6 ARG D C 1
ATOM 7201 O O . ARG D 1 6 ? 112.789 116.882 97.580 1.00 41.94 6 ARG D O 1
ATOM 7209 N N . ASP D 1 7 ? 112.522 117.865 99.592 1.00 39.93 7 ASP D N 1
ATOM 7210 C CA . ASP D 1 7 ? 112.291 119.215 99.067 1.00 41.20 7 ASP D CA 1
ATOM 7211 C C . ASP D 1 7 ? 113.500 119.814 98.359 1.00 40.64 7 ASP D C 1
ATOM 7212 O O . ASP D 1 7 ? 113.346 120.681 97.501 1.00 45.70 7 ASP D O 1
ATOM 7217 N N . GLN D 1 8 ? 114.698 119.361 98.718 1.00 38.26 8 GLN D N 1
ATOM 7218 C CA . GLN D 1 8 ? 115.917 119.879 98.101 1.00 39.67 8 GLN D CA 1
ATOM 7219 C C . GLN D 1 8 ? 116.212 119.255 96.736 1.00 37.36 8 GLN D C 1
ATOM 7220 O O . GLN D 1 8 ? 117.065 119.746 95.998 1.00 38.78 8 GLN D O 1
ATOM 7226 N N . VAL D 1 9 ? 115.507 118.176 96.403 1.00 37.05 9 VAL D N 1
ATOM 7227 C CA . VAL D 1 9 ? 115.666 117.526 95.105 1.00 35.90 9 VAL D CA 1
ATOM 7228 C C . VAL D 1 9 ? 115.080 118.429 94.023 1.00 34.61 9 VAL D C 1
ATOM 7229 O O . VAL D 1 9 ? 113.886 118.732 94.036 1.00 36.89 9 VAL D O 1
ATOM 7233 N N . LYS D 1 10 ? 115.933 118.877 93.107 1.00 32.98 10 LYS D N 1
ATOM 7234 C CA . LYS D 1 10 ? 115.484 119.681 91.975 1.00 34.77 10 LYS D CA 1
ATOM 7235 C C . LYS D 1 10 ? 114.907 118.775 90.898 1.00 33.77 10 LYS D C 1
ATOM 7236 O O . LYS D 1 10 ? 115.643 118.055 90.221 1.00 34.55 10 LYS D O 1
ATOM 7242 N N . VAL D 1 11 ? 113.585 118.807 90.761 1.00 30.64 11 VAL D N 1
ATOM 7243 C CA . VAL D 1 11 ? 112.893 117.992 89.772 1.00 31.58 11 VAL D CA 1
ATOM 7244 C C . VAL D 1 11 ? 112.916 118.700 88.418 1.00 31.91 11 VAL D C 1
ATOM 7245 O O . VAL D 1 11 ? 112.340 119.780 88.279 1.00 32.48 11 VAL D O 1
ATOM 7249 N N . PRO D 1 12 ? 113.584 118.098 87.414 1.00 30.14 12 PRO D N 1
ATOM 7250 C CA . PRO D 1 12 ? 113.626 118.726 86.090 1.00 29.96 12 PRO D CA 1
ATOM 7251 C C . PRO D 1 12 ? 112.247 118.726 85.443 1.00 28.93 12 PRO D C 1
ATOM 7252 O O . PRO D 1 12 ? 111.398 117.909 85.803 1.00 29.91 12 PRO D O 1
ATOM 7256 N N . ALA D 1 13 ? 112.037 119.633 84.494 1.00 29.50 13 ALA D N 1
ATOM 7257 C CA . ALA D 1 13 ? 110.706 119.893 83.940 1.00 28.67 13 ALA D CA 1
ATOM 7258 C C . ALA D 1 13 ? 110.188 118.812 82.980 1.00 28.91 13 ALA D C 1
ATOM 7259 O O . ALA D 1 13 ? 109.024 118.857 82.564 1.00 30.59 13 ALA D O 1
ATOM 7261 N N . ASP D 1 14 ? 111.041 117.847 82.635 1.00 29.35 14 ASP D N 1
ATOM 7262 C CA . ASP D 1 14 ? 110.616 116.703 81.808 1.00 31.08 14 ASP D CA 1
ATOM 7263 C C . ASP D 1 14 ? 110.100 115.528 82.645 1.00 31.74 14 ASP D C 1
ATOM 7264 O O . ASP D 1 14 ? 109.598 114.543 82.104 1.00 31.10 14 ASP D O 1
ATOM 7269 N N . VAL D 1 15 ? 110.235 115.633 83.965 1.00 32.72 15 VAL D N 1
ATOM 7270 C CA . VAL D 1 15 ? 109.575 114.707 84.881 1.00 32.32 15 VAL D CA 1
ATOM 7271 C C . VAL D 1 15 ? 108.147 115.200 85.046 1.00 33.52 15 VAL D C 1
ATOM 7272 O O . VAL D 1 15 ? 107.914 116.265 85.611 1.00 35.79 15 VAL D O 1
ATOM 7276 N N . LEU D 1 16 ? 107.197 114.427 84.536 1.00 36.08 16 LEU D N 1
ATOM 7277 C CA . LEU D 1 16 ? 105.797 114.844 84.525 1.00 37.57 16 LEU D CA 1
ATOM 7278 C C . LEU D 1 16 ? 105.182 114.846 85.923 1.00 37.06 16 LEU D C 1
ATOM 7279 O O . LEU D 1 16 ? 105.690 114.187 86.837 1.00 35.17 16 LEU D O 1
ATOM 7284 N N . ALA D 1 17 ? 104.092 115.598 86.074 1.00 36.66 17 ALA D N 1
ATOM 7285 C CA . ALA D 1 17 ? 103.399 115.747 87.353 1.00 38.54 17 ALA D CA 1
ATOM 7286 C C . ALA D 1 17 ? 103.123 114.412 88.050 1.00 37.77 17 ALA D C 1
ATOM 7287 O O . ALA D 1 17 ? 103.382 114.269 89.245 1.00 38.50 17 ALA D O 1
ATOM 7289 N N . ASP D 1 18 ? 102.617 113.436 87.301 1.00 38.23 18 ASP D N 1
ATOM 7290 C CA . ASP D 1 18 ? 102.265 112.134 87.874 1.00 41.89 18 ASP D CA 1
ATOM 7291 C C . ASP D 1 18 ? 103.473 111.235 88.185 1.00 39.35 18 ASP D C 1
ATOM 7292 O O . ASP D 1 18 ? 103.323 110.198 88.828 1.00 38.03 18 ASP D O 1
ATOM 7297 N N . ALA D 1 19 ? 104.662 111.640 87.740 1.00 36.96 19 ALA D N 1
ATOM 7298 C CA . ALA D 1 19 ? 105.894 110.896 88.024 1.00 31.27 19 ALA D CA 1
ATOM 7299 C C . ALA D 1 19 ? 106.799 111.607 89.031 1.00 31.03 19 ALA D C 1
ATOM 7300 O O . ALA D 1 19 ? 107.878 111.106 89.354 1.00 27.61 19 ALA D O 1
ATOM 7302 N N . ARG D 1 20 ? 106.356 112.764 89.522 1.00 32.62 20 ARG D N 1
ATOM 7303 C CA . ARG D 1 20 ? 107.183 113.627 90.376 1.00 33.74 20 ARG D CA 1
ATOM 7304 C C . ARG D 1 20 ? 107.680 112.947 91.658 1.00 34.55 20 ARG D C 1
ATOM 7305 O O . ARG D 1 20 ? 108.884 112.958 91.946 1.00 31.72 20 ARG D O 1
ATOM 7313 N N . GLU D 1 21 ? 106.755 112.355 92.416 1.00 35.97 21 GLU D N 1
ATOM 7314 C CA . GLU D 1 21 ? 107.103 111.711 93.685 1.00 35.48 21 GLU D CA 1
ATOM 7315 C C . GLU D 1 21 ? 107.993 110.485 93.488 1.00 32.74 21 GLU D C 1
ATOM 7316 O O . GLU D 1 21 ? 108.901 110.232 94.286 1.00 30.67 21 GLU D O 1
ATOM 7322 N N . THR D 1 22 ? 107.734 109.747 92.409 1.00 31.12 22 THR D N 1
ATOM 7323 C CA . THR D 1 22 ? 108.524 108.579 92.030 1.00 30.83 22 THR D CA 1
ATOM 7324 C C . THR D 1 22 ? 109.969 108.985 91.736 1.00 29.21 22 THR D C 1
ATOM 7325 O O . THR D 1 22 ? 110.905 108.318 92.184 1.00 29.91 22 THR D O 1
ATOM 7329 N N . TYR D 1 23 ? 110.138 110.087 91.004 1.00 29.39 23 TYR D N 1
ATOM 7330 C CA . TYR D 1 23 ? 111.462 110.616 90.684 1.00 27.36 23 TYR D CA 1
ATOM 7331 C C . TYR D 1 23 ? 112.228 110.956 91.953 1.00 28.23 23 TYR D C 1
ATOM 7332 O O . TYR D 1 23 ? 113.406 110.613 92.088 1.00 27.67 23 TYR D O 1
ATOM 7341 N N . ILE D 1 24 ? 111.552 111.639 92.875 1.00 29.04 24 ILE D N 1
ATOM 7342 C CA . ILE D 1 24 ? 112.150 112.013 94.152 1.00 29.90 24 ILE D CA 1
ATOM 7343 C C . ILE D 1 24 ? 112.521 110.754 94.943 1.00 28.54 24 ILE D C 1
ATOM 7344 O O . ILE D 1 24 ? 113.646 110.649 95.443 1.00 27.65 24 ILE D O 1
ATOM 7349 N N . ASP D 1 25 ? 111.597 109.790 95.013 1.00 28.36 25 ASP D N 1
ATOM 7350 C CA . ASP D 1 25 ? 111.873 108.492 95.643 1.00 30.21 25 ASP D CA 1
ATOM 7351 C C . ASP D 1 25 ? 113.172 107.895 95.105 1.00 30.18 25 ASP D C 1
ATOM 7352 O O . ASP D 1 25 ? 114.064 107.512 95.877 1.00 30.33 25 ASP D O 1
ATOM 7357 N N . ASN D 1 26 ? 113.271 107.838 93.778 1.00 28.35 26 ASN D N 1
ATOM 7358 C CA . ASN D 1 26 ? 114.414 107.237 93.105 1.00 27.85 26 ASN D CA 1
ATOM 7359 C C . ASN D 1 26 ? 115.708 108.013 93.289 1.00 26.93 26 ASN D C 1
ATOM 7360 O O . ASN D 1 26 ? 116.769 107.405 93.459 1.00 26.69 26 ASN D O 1
ATOM 7365 N N . TYR D 1 27 ? 115.615 109.345 93.264 1.00 24.72 27 TYR D N 1
ATOM 7366 C CA . TYR D 1 27 ? 116.773 110.204 93.485 1.00 26.57 27 TYR D CA 1
ATOM 7367 C C . TYR D 1 27 ? 117.300 110.047 94.916 1.00 26.57 27 TYR D C 1
ATOM 7368 O O . TYR D 1 27 ? 118.515 109.993 95.136 1.00 26.31 27 TYR D O 1
ATOM 7385 N N . LYS D 1 29 ? 116.806 107.385 96.844 1.00 27.54 29 LYS D N 1
ATOM 7386 C CA . LYS D 1 29 ? 117.346 106.028 96.942 1.00 27.48 29 LYS D CA 1
ATOM 7387 C C . LYS D 1 29 ? 118.732 105.946 96.317 1.00 27.33 29 LYS D C 1
ATOM 7388 O O . LYS D 1 29 ? 119.679 105.471 96.945 1.00 27.64 29 LYS D O 1
ATOM 7394 N N . ALA D 1 30 ? 118.843 106.416 95.077 1.00 25.63 30 ALA D N 1
ATOM 7395 C CA . ALA D 1 30 ? 120.086 106.329 94.327 1.00 24.09 30 ALA D CA 1
ATOM 7396 C C . ALA D 1 30 ? 121.223 107.073 95.018 1.00 25.71 30 ALA D C 1
ATOM 7397 O O . ALA D 1 30 ? 122.359 106.600 95.028 1.00 25.39 30 ALA D O 1
ATOM 7399 N N . THR D 1 31 ? 120.913 108.231 95.597 1.00 26.31 31 THR D N 1
ATOM 7400 C CA . THR D 1 31 ? 121.921 109.029 96.302 1.00 28.26 31 THR D CA 1
ATOM 7401 C C . THR D 1 31 ? 121.920 108.782 97.814 1.00 28.90 31 THR D C 1
ATOM 7402 O O . THR D 1 31 ? 122.663 109.435 98.555 1.00 28.73 31 THR D O 1
ATOM 7406 N N . GLN D 1 32 ? 121.086 107.840 98.256 1.00 28.96 32 GLN D N 1
ATOM 7407 C CA . GLN D 1 32 ? 120.961 107.475 99.675 1.00 29.81 32 GLN D CA 1
ATOM 7408 C C . GLN D 1 32 ? 120.671 108.689 100.566 1.00 29.04 32 GLN D C 1
ATOM 7409 O O . GLN D 1 32 ? 121.179 108.789 101.683 1.00 28.27 32 GLN D O 1
ATOM 7415 N N . GLY D 1 33 ? 119.858 109.611 100.048 1.00 29.57 33 GLY D N 1
ATOM 7416 C CA . GLY D 1 33 ? 119.493 110.833 100.754 1.00 29.25 33 GLY D CA 1
ATOM 7417 C C . GLY D 1 33 ? 120.623 111.828 100.967 1.00 30.72 33 GLY D C 1
ATOM 7418 O O . GLY D 1 33 ? 120.557 112.651 101.880 1.00 31.41 33 GLY D O 1
ATOM 7419 N N . THR D 1 34 ? 121.657 111.766 100.128 1.00 31.26 34 THR D N 1
ATOM 7420 C CA . THR D 1 34 ? 122.825 112.640 100.280 1.00 30.55 34 THR D CA 1
ATOM 7421 C C . THR D 1 34 ? 123.027 113.577 99.094 1.00 31.45 34 THR D C 1
ATOM 7422 O O . THR D 1 34 ? 123.772 114.550 99.196 1.00 32.48 34 THR D O 1
ATOM 7426 N N . GLY D 1 35 ? 122.387 113.271 97.967 1.00 29.79 35 GLY D N 1
ATOM 7427 C CA . GLY D 1 35 ? 122.588 114.031 96.730 1.00 27.14 35 GLY D CA 1
ATOM 7428 C C . GLY D 1 35 ? 123.829 113.599 95.965 1.00 27.40 35 GLY D C 1
ATOM 7429 O O . GLY D 1 35 ? 124.050 114.043 94.841 1.00 27.35 35 GLY D O 1
ATOM 7430 N N . ARG D 1 36 ? 124.633 112.732 96.582 1.00 29.78 36 ARG D N 1
ATOM 7431 C CA . ARG D 1 36 ? 125.856 112.192 95.982 1.00 28.69 36 ARG D CA 1
ATOM 7432 C C . ARG D 1 36 ? 125.614 110.784 95.457 1.00 28.29 36 ARG D C 1
ATOM 7433 O O . ARG D 1 36 ? 124.941 109.983 96.114 1.00 28.66 36 ARG D O 1
ATOM 7441 N N . LEU D 1 37 ? 126.185 110.473 94.294 1.00 25.39 37 LEU D N 1
ATOM 7442 C CA . LEU D 1 37 ? 126.000 109.156 93.681 1.00 27.49 37 LEU D CA 1
ATOM 7443 C C . LEU D 1 37 ? 127.201 108.220 93.829 1.00 26.84 37 LEU D C 1
ATOM 7444 O O . LEU D 1 37 ? 128.277 108.484 93.290 1.00 26.01 37 LEU D O 1
ATOM 7457 N N . LEU D 1 39 ? 128.088 104.816 92.548 1.00 25.54 39 LEU D N 1
ATOM 7458 C CA . LEU D 1 39 ? 127.663 103.824 91.578 1.00 25.38 39 LEU D CA 1
ATOM 7459 C C . LEU D 1 39 ? 128.639 102.659 91.545 1.00 24.13 39 LEU D C 1
ATOM 7460 O O . LEU D 1 39 ? 129.847 102.847 91.368 1.00 24.79 39 LEU D O 1
ATOM 7465 N N . PHE D 1 40 ? 128.093 101.460 91.728 1.00 23.18 40 PHE D N 1
ATOM 7466 C CA . PHE D 1 40 ? 128.842 100.211 91.629 1.00 23.93 40 PHE D CA 1
ATOM 7467 C C . PHE D 1 40 ? 128.576 99.608 90.251 1.00 22.84 40 PHE D C 1
ATOM 7468 O O . PHE D 1 40 ? 127.463 99.157 89.971 1.00 23.21 40 PHE D O 1
ATOM 7476 N N . ALA D 1 41 ? 129.602 99.628 89.396 1.00 23.08 41 ALA D N 1
ATOM 7477 C CA . ALA D 1 41 ? 129.492 99.206 87.992 1.00 24.84 41 ALA D CA 1
ATOM 7478 C C . ALA D 1 41 ? 129.666 97.695 87.790 1.00 24.89 41 ALA D C 1
ATOM 7479 O O . ALA D 1 41 ? 130.735 97.131 88.064 1.00 26.45 41 ALA D O 1
ATOM 7481 N N . CYS D 1 42 ? 128.609 97.054 87.299 1.00 24.70 42 CYS D N 1
ATOM 7482 C CA . CYS D 1 42 ? 128.587 95.606 87.105 1.00 26.28 42 CYS D CA 1
ATOM 7483 C C . CYS D 1 42 ? 128.172 95.232 85.689 1.00 25.84 42 CYS D C 1
ATOM 7484 O O . CYS D 1 42 ? 127.539 94.203 85.479 1.00 26.03 42 CYS D O 1
ATOM 7487 N N . ASP D 1 43 ? 128.538 96.072 84.724 1.00 28.04 43 ASP D N 1
ATOM 7488 C CA . ASP D 1 43 ? 128.142 95.893 83.322 1.00 26.84 43 ASP D CA 1
ATOM 7489 C C . ASP D 1 43 ? 129.274 95.367 82.433 1.00 25.34 43 ASP D C 1
ATOM 7490 O O . ASP D 1 43 ? 129.075 95.155 81.233 1.00 23.33 43 ASP D O 1
ATOM 7495 N N . GLN D 1 44 ? 130.449 95.145 83.018 1.00 24.72 44 GLN D N 1
ATOM 7496 C CA . GLN D 1 44 ? 131.657 94.847 82.229 1.00 26.81 44 GLN D CA 1
ATOM 7497 C C . GLN D 1 44 ? 131.781 93.418 81.680 1.00 25.24 44 GLN D C 1
ATOM 7498 O O . GLN D 1 44 ? 132.739 93.115 80.956 1.00 26.46 44 GLN D O 1
ATOM 7504 N N . LYS D 1 45 ? 130.820 92.551 82.010 1.00 24.75 45 LYS D N 1
ATOM 7505 C CA . LYS D 1 45 ? 130.795 91.186 81.467 1.00 24.98 45 LYS D CA 1
ATOM 7506 C C . LYS D 1 45 ? 130.544 91.178 79.963 1.00 25.21 45 LYS D C 1
ATOM 7507 O O . LYS D 1 45 ? 130.941 90.241 79.272 1.00 25.28 45 LYS D O 1
ATOM 7513 N N . VAL D 1 46 ? 129.868 92.207 79.462 1.00 23.05 46 VAL D N 1
ATOM 7514 C CA . VAL D 1 46 ? 129.758 92.393 78.019 1.00 23.43 46 VAL D CA 1
ATOM 7515 C C . VAL D 1 46 ? 130.947 93.222 77.528 1.00 23.54 46 VAL D C 1
ATOM 7516 O O . VAL D 1 46 ? 131.637 92.820 76.596 1.00 22.68 46 VAL D O 1
ATOM 7520 N N . GLU D 1 47 ? 131.190 94.359 78.184 1.00 23.64 47 GLU D N 1
ATOM 7521 C CA . GLU D 1 47 ? 132.198 95.323 77.740 1.00 24.04 47 GLU D CA 1
ATOM 7522 C C . GLU D 1 47 ? 133.588 94.733 77.508 1.00 24.28 47 GLU D C 1
ATOM 7523 O O . GLU D 1 47 ? 134.182 94.959 76.457 1.00 27.01 47 GLU D O 1
ATOM 7529 N N . HIS D 1 48 ? 134.099 93.979 78.476 1.00 24.68 48 HIS D N 1
ATOM 7530 C CA . HIS D 1 48 ? 135.426 93.371 78.341 1.00 26.02 48 HIS D CA 1
ATOM 7531 C C . HIS D 1 48 ? 135.352 91.874 78.433 1.00 24.94 48 HIS D C 1
ATOM 7532 O O . HIS D 1 48 ? 136.331 91.217 78.799 1.00 26.01 48 HIS D O 1
ATOM 7539 N N . LEU D 1 49 ? 134.181 91.325 78.103 1.00 24.19 49 LEU D N 1
ATOM 7540 C CA . LEU D 1 49 ? 133.930 89.879 78.154 1.00 24.96 49 LEU D CA 1
ATOM 7541 C C . LEU D 1 49 ? 134.314 89.302 79.523 1.00 24.33 49 LEU D C 1
ATOM 7542 O O . LEU D 1 49 ? 133.898 89.842 80.547 1.00 25.98 49 LEU D O 1
ATOM 7547 N N . ASN D 1 50 ? 135.103 88.231 79.559 1.00 24.61 50 ASN D N 1
ATOM 7548 C CA . ASN D 1 50 ? 135.486 87.639 80.841 1.00 25.59 50 ASN D CA 1
ATOM 7549 C C . ASN D 1 50 ? 136.820 88.163 81.386 1.00 26.06 50 ASN D C 1
ATOM 7550 O O . ASN D 1 50 ? 137.309 87.685 82.412 1.00 28.02 50 ASN D O 1
ATOM 7555 N N . GLY D 1 51 ? 137.380 89.161 80.703 1.00 24.46 51 GLY D N 1
ATOM 7556 C CA . GLY D 1 51 ? 138.691 89.725 81.028 1.00 25.68 51 GLY D CA 1
ATOM 7557 C C . GLY D 1 51 ? 138.825 90.374 82.395 1.00 27.10 51 GLY D C 1
ATOM 7558 O O . GLY D 1 51 ? 139.899 90.336 82.992 1.00 29.40 51 GLY D O 1
ATOM 7559 N N . ASP D 1 52 ? 137.742 90.970 82.894 1.00 28.16 52 ASP D N 1
ATOM 7560 C CA . ASP D 1 52 ? 137.758 91.627 84.204 1.00 29.42 52 ASP D CA 1
ATOM 7561 C C . ASP D 1 52 ? 137.371 90.689 85.347 1.00 28.73 52 ASP D C 1
ATOM 7562 O O . ASP D 1 52 ? 137.395 91.089 86.513 1.00 30.50 52 ASP D O 1
ATOM 7567 N N . PHE D 1 53 ? 137.024 89.448 85.018 1.00 27.91 53 PHE D N 1
ATOM 7568 C CA . PHE D 1 53 ? 136.417 88.543 85.997 1.00 27.69 53 PHE D CA 1
ATOM 7569 C C . PHE D 1 53 ? 137.191 87.256 86.268 1.00 29.64 53 PHE D C 1
ATOM 7570 O O . PHE D 1 53 ? 136.934 86.576 87.267 1.00 30.28 53 PHE D O 1
ATOM 7578 N N . TYR D 1 54 ? 138.132 86.927 85.385 1.00 28.95 54 TYR D N 1
ATOM 7579 C CA . TYR D 1 54 ? 138.955 85.735 85.549 1.00 29.91 54 TYR D CA 1
ATOM 7580 C C . TYR D 1 54 ? 140.360 85.973 85.008 1.00 29.78 54 TYR D C 1
ATOM 7581 O O . TYR D 1 54 ? 140.521 86.512 83.919 1.00 30.87 54 TYR D O 1
ATOM 7590 N N . GLY D 1 55 ? 141.371 85.566 85.773 1.00 28.73 55 GLY D N 1
ATOM 7591 C CA . GLY D 1 55 ? 142.759 85.718 85.353 1.00 30.41 55 GLY D CA 1
ATOM 7592 C C . GLY D 1 55 ? 143.678 86.228 86.443 1.00 33.13 55 GLY D C 1
ATOM 7593 O O . GLY D 1 55 ? 143.272 86.363 87.602 1.00 33.75 55 GLY D O 1
ATOM 7594 N N . GLU D 1 56 ? 144.920 86.517 86.057 1.00 36.92 56 GLU D N 1
ATOM 7595 C CA . GLU D 1 56 ? 145.965 86.960 86.981 1.00 41.34 56 GLU D CA 1
ATOM 7596 C C . GLU D 1 56 ? 145.593 88.244 87.727 1.00 39.14 56 GLU D C 1
ATOM 7597 O O . GLU D 1 56 ? 145.145 89.223 87.121 1.00 39.93 56 GLU D O 1
ATOM 7603 N N . GLY D 1 57 ? 145.782 88.225 89.044 1.00 38.13 57 GLY D N 1
ATOM 7604 C CA . GLY D 1 57 ? 145.463 89.368 89.892 1.00 36.30 57 GLY D CA 1
ATOM 7605 C C . GLY D 1 57 ? 143.979 89.557 90.163 1.00 33.95 57 GLY D C 1
ATOM 7606 O O . GLY D 1 57 ? 143.584 90.538 90.792 1.00 34.70 57 GLY D O 1
ATOM 7607 N N . ILE D 1 58 ? 143.156 88.630 89.680 1.00 31.60 58 ILE D N 1
ATOM 7608 C CA . ILE D 1 58 ? 141.712 88.670 89.924 1.00 31.03 58 ILE D CA 1
ATOM 7609 C C . ILE D 1 58 ? 141.336 87.524 90.854 1.00 29.73 58 ILE D C 1
ATOM 7610 O O . ILE D 1 58 ? 141.650 86.364 90.579 1.00 28.24 58 ILE D O 1
ATOM 7615 N N . ASP D 1 59 ? 140.676 87.856 91.961 1.00 30.33 59 ASP D N 1
ATOM 7616 C CA . ASP D 1 59 ? 140.264 86.851 92.931 1.00 30.04 59 ASP D CA 1
ATOM 7617 C C . ASP D 1 59 ? 139.314 85.846 92.295 1.00 27.92 59 ASP D C 1
ATOM 7618 O O . ASP D 1 59 ? 138.440 86.221 91.515 1.00 27.52 59 ASP D O 1
ATOM 7623 N N . ILE D 1 60 ? 139.490 84.575 92.652 1.00 28.61 60 ILE D N 1
ATOM 7624 C CA . ILE D 1 60 ? 138.707 83.466 92.091 1.00 27.67 60 ILE D CA 1
ATOM 7625 C C . ILE D 1 60 ? 137.187 83.621 92.241 1.00 28.29 60 ILE D C 1
ATOM 7626 O O . ILE D 1 60 ? 136.434 83.165 91.376 1.00 30.65 60 ILE D O 1
ATOM 7631 N N A SER D 1 61 ? 136.746 84.267 93.319 0.50 27.73 61 SER D N 1
ATOM 7632 N N B SER D 1 61 ? 136.751 84.274 93.318 0.50 27.06 61 SER D N 1
ATOM 7633 C CA A SER D 1 61 ? 135.318 84.465 93.569 0.50 28.68 61 SER D CA 1
ATOM 7634 C CA B SER D 1 61 ? 135.326 84.483 93.580 0.50 27.35 61 SER D CA 1
ATOM 7635 C C A SER D 1 61 ? 134.644 85.328 92.500 0.50 28.49 61 SER D C 1
ATOM 7636 C C B SER D 1 61 ? 134.647 85.327 92.501 0.50 28.15 61 SER D C 1
ATOM 7637 O O A SER D 1 61 ? 133.438 85.219 92.284 0.50 27.75 61 SER D O 1
ATOM 7638 O O B SER D 1 61 ? 133.444 85.203 92.278 0.50 27.46 61 SER D O 1
ATOM 7643 N N . ASP D 1 62 ? 135.429 86.169 91.827 1.00 29.07 62 ASP D N 1
ATOM 7644 C CA . ASP D 1 62 ? 134.911 87.044 90.761 1.00 28.39 62 ASP D CA 1
ATOM 7645 C C . ASP D 1 62 ? 134.492 86.281 89.492 1.00 28.24 62 ASP D C 1
ATOM 7646 O O . ASP D 1 62 ? 133.842 86.847 88.617 1.00 28.38 62 ASP D O 1
ATOM 7651 N N . SER D 1 63 ? 134.850 85.001 89.399 1.00 29.69 63 SER D N 1
ATOM 7652 C CA . SER D 1 63 ? 134.501 84.190 88.225 1.00 29.89 63 SER D CA 1
ATOM 7653 C C . SER D 1 63 ? 133.024 83.768 88.221 1.00 30.63 63 SER D C 1
ATOM 7654 O O . SER D 1 63 ? 132.490 83.360 87.183 1.00 32.38 63 SER D O 1
ATOM 7657 N N . ASP D 1 64 ? 132.381 83.871 89.383 1.00 28.14 64 ASP D N 1
ATOM 7658 C CA . ASP D 1 64 ? 130.948 83.637 89.529 1.00 29.00 64 ASP D CA 1
ATOM 7659 C C . ASP D 1 64 ? 130.226 84.989 89.583 1.00 27.67 64 ASP D C 1
ATOM 7660 O O . ASP D 1 64 ? 130.503 85.798 90.467 1.00 28.62 64 ASP D O 1
ATOM 7665 N N . PRO D 1 65 ? 129.297 85.239 88.639 1.00 26.17 65 PRO D N 1
ATOM 7666 C CA . PRO D 1 65 ? 128.541 86.495 88.579 1.00 26.16 65 PRO D CA 1
ATOM 7667 C C . PRO D 1 65 ? 127.776 86.830 89.857 1.00 25.76 65 PRO D C 1
ATOM 7668 O O . PRO D 1 65 ? 127.512 88.001 90.115 1.00 25.08 65 PRO D O 1
ATOM 7672 N N . GLU D 1 66 ? 127.414 85.820 90.642 1.00 26.56 66 GLU D N 1
ATOM 7673 C CA . GLU D 1 66 ? 126.722 86.058 91.913 1.00 26.10 66 GLU D CA 1
ATOM 7674 C C . GLU D 1 66 ? 127.561 86.899 92.894 1.00 24.82 66 GLU D C 1
ATOM 7675 O O . GLU D 1 66 ? 127.019 87.571 93.771 1.00 25.51 66 GLU D O 1
ATOM 7681 N N . HIS D 1 67 ? 128.880 86.862 92.725 1.00 22.25 67 HIS D N 1
ATOM 7682 C CA . HIS D 1 67 ? 129.812 87.727 93.458 1.00 23.57 67 HIS D CA 1
ATOM 7683 C C . HIS D 1 67 ? 129.366 89.169 93.437 1.00 25.09 67 HIS D C 1
ATOM 7684 O O . HIS D 1 67 ? 129.392 89.846 94.471 1.00 26.50 67 HIS D O 1
ATOM 7691 N N . LEU D 1 68 ? 128.931 89.640 92.264 1.00 24.20 68 LEU D N 1
ATOM 7692 C CA . LEU D 1 68 ? 128.505 91.029 92.067 1.00 23.80 68 LEU D CA 1
ATOM 7693 C C . LEU D 1 68 ? 127.314 91.406 92.940 1.00 22.44 68 LEU D C 1
ATOM 7694 O O . LEU D 1 68 ? 127.293 92.476 93.545 1.00 22.06 68 LEU D O 1
ATOM 7699 N N . PHE D 1 69 ? 126.327 90.521 93.004 1.00 23.08 69 PHE D N 1
ATOM 7700 C CA . PHE D 1 69 ? 125.122 90.774 93.783 1.00 23.83 69 PHE D CA 1
ATOM 7701 C C . PHE D 1 69 ? 125.376 90.688 95.284 1.00 24.19 69 PHE D C 1
ATOM 7702 O O . PHE D 1 69 ? 124.813 91.470 96.056 1.00 24.37 69 PHE D O 1
ATOM 7710 N N . LYS D 1 70 ? 126.240 89.758 95.693 1.00 25.08 70 LYS D N 1
ATOM 7711 C CA . LYS D 1 70 ? 126.606 89.634 97.105 1.00 26.16 70 LYS D CA 1
ATOM 7712 C C . LYS D 1 70 ? 127.235 90.938 97.590 1.00 26.17 70 LYS D C 1
ATOM 7713 O O . LYS D 1 70 ? 126.884 91.437 98.659 1.00 27.57 70 LYS D O 1
ATOM 7719 N N . ILE D 1 71 ? 128.152 91.484 96.788 1.00 25.59 71 ILE D N 1
ATOM 7720 C CA . ILE D 1 71 ? 128.820 92.744 97.097 1.00 24.94 71 ILE D CA 1
ATOM 7721 C C . ILE D 1 71 ? 127.807 93.881 97.209 1.00 25.44 71 ILE D C 1
ATOM 7722 O O . ILE D 1 71 ? 127.840 94.660 98.166 1.00 26.15 71 ILE D O 1
ATOM 7727 N N . ALA D 1 72 ? 126.914 93.960 96.225 1.00 24.40 72 ALA D N 1
ATOM 7728 C CA . ALA D 1 72 ? 125.892 94.997 96.171 1.00 25.56 72 ALA D CA 1
ATOM 7729 C C . ALA D 1 72 ? 124.970 94.945 97.386 1.00 26.48 72 ALA D C 1
ATOM 7730 O O . ALA D 1 72 ? 124.584 95.983 97.921 1.00 28.77 72 ALA D O 1
ATOM 7732 N N . ASP D 1 73 ? 124.633 93.736 97.822 1.00 26.55 73 ASP D N 1
ATOM 7733 C CA . ASP D 1 73 ? 123.709 93.550 98.934 1.00 29.67 73 ASP D CA 1
ATOM 7734 C C . ASP D 1 73 ? 124.394 93.689 100.300 1.00 29.09 73 ASP D C 1
ATOM 7735 O O . ASP D 1 73 ? 123.833 94.272 101.220 1.00 28.22 73 ASP D O 1
ATOM 7740 N N . GLN D 1 74 ? 125.606 93.156 100.421 1.00 30.37 74 GLN D N 1
ATOM 7741 C CA . GLN D 1 74 ? 126.313 93.142 101.702 1.00 29.74 74 GLN D CA 1
ATOM 7742 C C . GLN D 1 74 ? 127.127 94.397 101.945 1.00 30.31 74 GLN D C 1
ATOM 7743 O O . GLN D 1 74 ? 127.324 94.800 103.090 1.00 35.27 74 GLN D O 1
ATOM 7749 N N . GLY D 1 75 ? 127.609 95.008 100.870 1.00 29.31 75 GLY D N 1
ATOM 7750 C CA . GLY D 1 75 ? 128.371 96.250 100.977 1.00 28.37 75 GLY D CA 1
ATOM 7751 C C . GLY D 1 75 ? 127.468 97.464 101.060 1.00 27.24 75 GLY D C 1
ATOM 7752 O O . GLY D 1 75 ? 126.261 97.340 101.261 1.00 30.22 75 GLY D O 1
ATOM 7753 N N . VAL D 1 76 ? 128.054 98.647 100.914 1.00 28.70 76 VAL D N 1
ATOM 7754 C CA . VAL D 1 76 ? 127.273 99.878 100.883 1.00 29.90 76 VAL D CA 1
ATOM 7755 C C . VAL D 1 76 ? 127.472 100.545 99.532 1.00 30.16 76 VAL D C 1
ATOM 7756 O O . VAL D 1 76 ? 128.597 100.903 99.168 1.00 32.67 76 VAL D O 1
ATOM 7760 N N A CYS D 1 77 ? 126.376 100.699 98.796 0.50 30.20 77 CYS D N 1
ATOM 7761 N N B CYS D 1 77 ? 126.381 100.697 98.786 0.50 29.42 77 CYS D N 1
ATOM 7762 C CA A CYS D 1 77 ? 126.399 101.321 97.478 0.50 31.06 77 CYS D CA 1
ATOM 7763 C CA B CYS D 1 77 ? 126.425 101.331 97.471 0.50 29.46 77 CYS D CA 1
ATOM 7764 C C A CYS D 1 77 ? 125.175 102.204 97.289 0.50 30.41 77 CYS D C 1
ATOM 7765 C C B CYS D 1 77 ? 125.152 102.124 97.206 0.50 29.77 77 CYS D C 1
ATOM 7766 O O A CYS D 1 77 ? 124.184 102.070 98.012 0.50 31.48 77 CYS D O 1
ATOM 7767 O O B CYS D 1 77 ? 124.105 101.847 97.796 0.50 31.06 77 CYS D O 1
ATOM 7772 N N . GLY D 1 78 ? 125.253 103.110 96.319 1.00 28.36 78 GLY D N 1
ATOM 7773 C CA . GLY D 1 78 ? 124.109 103.924 95.937 1.00 27.14 78 GLY D CA 1
ATOM 7774 C C . GLY D 1 78 ? 123.248 103.139 94.975 1.00 26.58 78 GLY D C 1
ATOM 7775 O O . GLY D 1 78 ? 122.098 102.815 95.279 1.00 26.05 78 GLY D O 1
ATOM 7776 N N . VAL D 1 79 ? 123.815 102.833 93.810 1.00 25.97 79 VAL D N 1
ATOM 7777 C CA . VAL D 1 79 ? 123.158 101.956 92.849 1.00 26.59 79 VAL D CA 1
ATOM 7778 C C . VAL D 1 79 ? 124.078 100.848 92.353 1.00 26.72 79 VAL D C 1
ATOM 7779 O O . VAL D 1 79 ? 125.310 100.975 92.410 1.00 24.17 79 VAL D O 1
ATOM 7799 N N . ALA D 1 81 ? 124.715 99.058 88.843 1.00 24.92 81 ALA D N 1
ATOM 7800 C CA . ALA D 1 81 ? 124.466 99.197 87.413 1.00 23.33 81 ALA D CA 1
ATOM 7801 C C . ALA D 1 81 ? 124.819 97.908 86.690 1.00 22.58 81 ALA D C 1
ATOM 7802 O O . ALA D 1 81 ? 125.959 97.447 86.749 1.00 23.49 81 ALA D O 1
ATOM 7804 N N . GLY D 1 82 ? 123.830 97.326 86.020 1.00 21.98 82 GLY D N 1
ATOM 7805 C CA . GLY D 1 82 ? 124.023 96.087 85.274 1.00 23.57 82 GLY D CA 1
ATOM 7806 C C . GLY D 1 82 ? 122.995 95.961 84.168 1.00 23.26 82 GLY D C 1
ATOM 7807 O O . GLY D 1 82 ? 121.989 96.679 84.175 1.00 25.56 82 GLY D O 1
ATOM 7808 N N . GLN D 1 83 ? 123.244 95.059 83.219 1.00 21.75 83 GLN D N 1
ATOM 7809 C CA . GLN D 1 83 ? 122.293 94.801 82.130 1.00 22.56 83 GLN D CA 1
ATOM 7810 C C . GLN D 1 83 ? 120.968 94.240 82.661 1.00 23.58 83 GLN D C 1
ATOM 7811 O O . GLN D 1 83 ? 120.909 93.679 83.765 1.00 23.67 83 GLN D O 1
ATOM 7817 N N . ARG D 1 84 ? 119.912 94.397 81.869 1.00 24.26 84 ARG D N 1
ATOM 7818 C CA . ARG D 1 84 ? 118.573 93.954 82.256 1.00 25.20 84 ARG D CA 1
ATOM 7819 C C . ARG D 1 84 ? 118.543 92.453 82.560 1.00 25.48 84 ARG D C 1
ATOM 7820 O O . ARG D 1 84 ? 117.974 92.024 83.570 1.00 25.38 84 ARG D O 1
ATOM 7828 N N . GLY D 1 85 ? 119.162 91.672 81.676 1.00 24.23 85 GLY D N 1
ATOM 7829 C CA . GLY D 1 85 ? 119.213 90.223 81.808 1.00 24.37 85 GLY D CA 1
ATOM 7830 C C . GLY D 1 85 ? 119.959 89.745 83.038 1.00 23.11 85 GLY D C 1
ATOM 7831 O O . GLY D 1 85 ? 119.506 88.829 83.715 1.00 23.44 85 GLY D O 1
ATOM 7832 N N . LEU D 1 86 ? 121.106 90.358 83.323 1.00 22.06 86 LEU D N 1
ATOM 7833 C CA . LEU D 1 86 ? 121.883 90.019 84.513 1.00 22.92 86 LEU D CA 1
ATOM 7834 C C . LEU D 1 86 ? 121.076 90.273 85.786 1.00 24.01 86 LEU D C 1
ATOM 7835 O O . LEU D 1 86 ? 121.063 89.453 86.703 1.00 24.55 86 LEU D O 1
ATOM 7840 N N . ILE D 1 87 ? 120.398 91.412 85.826 1.00 23.45 87 ILE D N 1
ATOM 7841 C CA . ILE D 1 87 ? 119.551 91.756 86.951 1.00 24.52 87 ILE D CA 1
ATOM 7842 C C . ILE D 1 87 ? 118.366 90.788 87.048 1.00 25.99 87 ILE D C 1
ATOM 7843 O O . ILE D 1 87 ? 118.015 90.350 88.144 1.00 28.72 87 ILE D O 1
ATOM 7848 N N . ALA D 1 88 ? 117.788 90.422 85.905 1.00 24.45 88 ALA D N 1
ATOM 7849 C CA . ALA D 1 88 ? 116.638 89.510 85.873 1.00 26.21 88 ALA D CA 1
ATOM 7850 C C . ALA D 1 88 ? 116.903 88.148 86.529 1.00 25.13 88 ALA D C 1
ATOM 7851 O O . ALA D 1 88 ? 116.027 87.602 87.203 1.00 24.54 88 ALA D O 1
ATOM 7853 N N . ARG D 1 89 ? 118.109 87.614 86.342 1.00 25.39 89 ARG D N 1
ATOM 7854 C CA . ARG D 1 89 ? 118.442 86.279 86.840 1.00 26.90 89 ARG D CA 1
ATOM 7855 C C . ARG D 1 89 ? 118.768 86.215 88.337 1.00 25.98 89 ARG D C 1
ATOM 7856 O O . ARG D 1 89 ? 118.838 85.120 88.892 1.00 26.95 89 ARG D O 1
ATOM 7864 N N . TYR D 1 90 ? 118.972 87.363 88.986 1.00 25.19 90 TYR D N 1
ATOM 7865 C CA . TYR D 1 90 ? 119.391 87.363 90.398 1.00 25.31 90 TYR D CA 1
ATOM 7866 C C . TYR D 1 90 ? 118.564 88.235 91.344 1.00 27.24 90 TYR D C 1
ATOM 7867 O O . TYR D 1 90 ? 118.529 87.978 92.546 1.00 28.04 90 TYR D O 1
ATOM 7876 N N . ALA D 1 91 ? 117.910 89.262 90.805 1.00 28.59 91 ALA D N 1
ATOM 7877 C CA . ALA D 1 91 ? 117.220 90.273 91.619 1.00 28.50 91 ALA D CA 1
ATOM 7878 C C . ALA D 1 91 ? 116.198 89.711 92.606 1.00 29.69 91 ALA D C 1
ATOM 7879 O O . ALA D 1 91 ? 116.006 90.274 93.694 1.00 31.36 91 ALA D O 1
ATOM 7881 N N . ALA D 1 92 ? 115.549 88.608 92.231 1.00 28.69 92 ALA D N 1
ATOM 7882 C CA . ALA D 1 92 ? 114.583 87.957 93.117 1.00 30.75 92 ALA D CA 1
ATOM 7883 C C . ALA D 1 92 ? 115.219 87.564 94.452 1.00 29.88 92 ALA D C 1
ATOM 7884 O O . ALA D 1 92 ? 114.567 87.628 95.492 1.00 29.63 92 ALA D O 1
ATOM 7886 N N . ASP D 1 93 ? 116.494 87.176 94.417 1.00 28.06 93 ASP D N 1
ATOM 7887 C CA . ASP D 1 93 ? 117.207 86.758 95.625 1.00 30.30 93 ASP D CA 1
ATOM 7888 C C . ASP D 1 93 ? 117.994 87.902 96.260 1.00 29.40 93 ASP D C 1
ATOM 7889 O O . ASP D 1 93 ? 118.586 87.738 97.326 1.00 28.82 93 ASP D O 1
ATOM 7894 N N . TYR D 1 94 ? 117.991 89.059 95.597 1.00 27.94 94 TYR D N 1
ATOM 7895 C CA . TYR D 1 94 ? 118.668 90.254 96.097 1.00 28.04 94 TYR D CA 1
ATOM 7896 C C . TYR D 1 94 ? 117.784 91.500 95.924 1.00 29.63 94 TYR D C 1
ATOM 7897 O O . TYR D 1 94 ? 118.152 92.430 95.199 1.00 28.68 94 TYR D O 1
ATOM 7906 N N . PRO D 1 95 ? 116.611 91.523 96.595 1.00 29.99 95 PRO D N 1
ATOM 7907 C CA . PRO D 1 95 ? 115.646 92.596 96.332 1.00 30.20 95 PRO D CA 1
ATOM 7908 C C . PRO D 1 95 ? 116.019 93.965 96.912 1.00 30.18 95 PRO D C 1
ATOM 7909 O O . PRO D 1 95 ? 115.556 94.980 96.399 1.00 31.87 95 PRO D O 1
ATOM 7913 N N . ASN D 1 96 ? 116.849 93.993 97.954 1.00 31.75 96 ASN D N 1
ATOM 7914 C CA . ASN D 1 96 ? 117.181 95.248 98.647 1.00 33.45 96 ASN D CA 1
ATOM 7915 C C . ASN D 1 96 ? 118.409 95.950 98.085 1.00 36.15 96 ASN D C 1
ATOM 7916 O O . ASN D 1 96 ? 119.319 96.344 98.821 1.00 42.44 96 ASN D O 1
ATOM 7921 N N . VAL D 1 97 ? 118.427 96.091 96.768 1.00 34.31 97 VAL D N 1
ATOM 7922 C CA . VAL D 1 97 ? 119.479 96.808 96.070 1.00 30.09 97 VAL D CA 1
ATOM 7923 C C . VAL D 1 97 ? 118.766 97.817 95.175 1.00 27.93 97 VAL D C 1
ATOM 7924 O O . VAL D 1 97 ? 117.674 97.539 94.675 1.00 27.20 97 VAL D O 1
ATOM 7928 N N . ASN D 1 98 ? 119.359 98.998 95.017 1.00 28.57 98 ASN D N 1
ATOM 7929 C CA . ASN D 1 98 ? 118.889 99.971 94.039 1.00 27.50 98 ASN D CA 1
ATOM 7930 C C . ASN D 1 98 ? 119.512 99.656 92.684 1.00 27.01 98 ASN D C 1
ATOM 7931 O O . ASN D 1 98 ? 120.723 99.822 92.484 1.00 25.90 98 ASN D O 1
ATOM 7936 N N . TYR D 1 99 ? 118.681 99.180 91.763 1.00 25.92 99 TYR D N 1
ATOM 7937 C CA . TYR D 1 99 ? 119.151 98.756 90.452 1.00 26.58 99 TYR D CA 1
ATOM 7938 C C . TYR D 1 99 ? 119.096 99.867 89.404 1.00 24.44 99 TYR D C 1
ATOM 7939 O O . TYR D 1 99 ? 118.084 100.551 89.257 1.00 24.02 99 TYR D O 1
ATOM 7948 N N . LEU D 1 100 ? 120.214 100.038 88.701 1.00 24.90 100 LEU D N 1
ATOM 7949 C CA . LEU D 1 100 ? 120.290 100.886 87.521 1.00 24.72 100 LEU D CA 1
ATOM 7950 C C . LEU D 1 100 ? 120.483 99.975 86.312 1.00 23.50 100 LEU D C 1
ATOM 7951 O O . LEU D 1 100 ? 121.488 99.270 86.208 1.00 23.28 100 LEU D O 1
ATOM 7956 N N . VAL D 1 101 ? 119.510 99.975 85.410 1.00 23.64 101 VAL D N 1
ATOM 7957 C CA . VAL D 1 101 ? 119.568 99.104 84.243 1.00 24.51 101 VAL D CA 1
ATOM 7958 C C . VAL D 1 101 ? 120.391 99.759 83.142 1.00 23.76 101 VAL D C 1
ATOM 7959 O O . VAL D 1 101 ? 119.993 100.776 82.576 1.00 24.37 101 VAL D O 1
ATOM 7963 N N . LYS D 1 102 ? 121.547 99.173 82.856 1.00 24.01 102 LYS D N 1
ATOM 7964 C CA . LYS D 1 102 ? 122.394 99.633 81.761 1.00 23.57 102 LYS D CA 1
ATOM 7965 C C . LYS D 1 102 ? 121.751 99.238 80.427 1.00 22.89 102 LYS D C 1
ATOM 7966 O O . LYS D 1 102 ? 121.684 98.059 80.089 1.00 23.34 102 LYS D O 1
ATOM 7980 N N . ASN D 1 104 ? 122.437 99.935 77.141 1.00 20.92 104 ASN D N 1
ATOM 7981 C CA . ASN D 1 104 ? 123.255 99.513 76.009 1.00 20.97 104 ASN D CA 1
ATOM 7982 C C . ASN D 1 104 ? 124.558 98.856 76.445 1.00 21.74 104 ASN D C 1
ATOM 7983 O O . ASN D 1 104 ? 125.046 99.102 77.547 1.00 23.08 104 ASN D O 1
ATOM 7988 N N . SER D 1 105 ? 125.094 98.002 75.579 1.00 21.38 105 SER D N 1
ATOM 7989 C CA . SER D 1 105 ? 126.387 97.361 75.789 1.00 22.72 105 SER D CA 1
ATOM 7990 C C . SER D 1 105 ? 126.984 96.941 74.456 1.00 21.45 105 SER D C 1
ATOM 7991 O O . SER D 1 105 ? 126.263 96.731 73.473 1.00 20.73 105 SER D O 1
ATOM 7994 N N . LYS D 1 106 ? 128.307 96.833 74.434 1.00 20.97 106 LYS D N 1
ATOM 7995 C CA . LYS D 1 106 ? 129.024 96.243 73.317 1.00 22.25 106 LYS D CA 1
ATOM 7996 C C . LYS D 1 106 ? 130.186 95.431 73.885 1.00 22.26 106 LYS D C 1
ATOM 7997 O O . LYS D 1 106 ? 130.510 95.566 75.063 1.00 23.47 106 LYS D O 1
ATOM 8003 N N . THR D 1 107 ? 130.793 94.580 73.065 1.00 22.56 107 THR D N 1
ATOM 8004 C CA . THR D 1 107 ? 132.012 93.867 73.461 1.00 24.09 107 THR D CA 1
ATOM 8005 C C . THR D 1 107 ? 133.239 94.691 73.053 1.00 25.37 107 THR D C 1
ATOM 8006 O O . THR D 1 107 ? 133.110 95.699 72.364 1.00 26.29 107 THR D O 1
ATOM 8010 N N . ASN D 1 108 ? 134.424 94.267 73.477 1.00 25.60 108 ASN D N 1
ATOM 8011 C CA . ASN D 1 108 ? 135.650 94.973 73.115 1.00 25.31 108 ASN D CA 1
ATOM 8012 C C . ASN D 1 108 ? 136.479 94.243 72.057 1.00 24.43 108 ASN D C 1
ATOM 8013 O O . ASN D 1 108 ? 137.687 94.460 71.947 1.00 26.25 108 ASN D O 1
ATOM 8018 N N . LEU D 1 109 ? 135.828 93.387 71.278 1.00 23.06 109 LEU D N 1
ATOM 8019 C CA . LEU D 1 109 ? 136.524 92.594 70.267 1.00 24.34 109 LEU D CA 1
ATOM 8020 C C . LEU D 1 109 ? 136.943 93.431 69.060 1.00 23.99 109 LEU D C 1
ATOM 8021 O O . LEU D 1 109 ? 138.046 93.263 68.537 1.00 25.56 109 LEU D O 1
ATOM 8026 N N . VAL D 1 110 ? 136.059 94.327 68.623 1.00 23.84 110 VAL D N 1
ATOM 8027 C CA . VAL D 1 110 ? 136.374 95.253 67.539 1.00 25.09 110 VAL D CA 1
ATOM 8028 C C . VAL D 1 110 ? 137.057 96.479 68.146 1.00 24.88 110 VAL D C 1
ATOM 8029 O O . VAL D 1 110 ? 136.416 97.276 68.835 1.00 26.02 110 VAL D O 1
ATOM 8033 N N . LYS D 1 111 ? 138.362 96.613 67.910 1.00 25.47 111 LYS D N 1
ATOM 8034 C CA . LYS D 1 111 ? 139.109 97.771 68.403 1.00 25.40 111 LYS D CA 1
ATOM 8035 C C . LYS D 1 111 ? 138.829 98.980 67.525 1.00 25.44 111 LYS D C 1
ATOM 8036 O O . LYS D 1 111 ? 138.397 98.838 66.373 1.00 24.77 111 LYS D O 1
ATOM 8042 N N . THR D 1 112 ? 139.084 100.165 68.075 1.00 26.65 112 THR D N 1
ATOM 8043 C CA . THR D 1 112 ? 138.837 101.432 67.387 1.00 26.11 112 THR D CA 1
ATOM 8044 C C . THR D 1 112 ? 139.487 101.488 65.996 1.00 25.48 112 THR D C 1
ATOM 8045 O O . THR D 1 112 ? 138.851 101.923 65.031 1.00 25.30 112 THR D O 1
ATOM 8049 N N . ALA D 1 113 ? 140.733 101.022 65.898 1.00 25.66 113 ALA D N 1
ATOM 8050 C CA . ALA D 1 113 ? 141.475 101.015 64.632 1.00 25.07 113 ALA D CA 1
ATOM 8051 C C . ALA D 1 113 ? 140.772 100.227 63.520 1.00 26.03 113 ALA D C 1
ATOM 8052 O O . ALA D 1 113 ? 140.916 100.552 62.339 1.00 28.05 113 ALA D O 1
ATOM 8054 N N . GLN D 1 114 ? 140.023 99.192 63.893 1.00 24.90 114 GLN D N 1
ATOM 8055 C CA . GLN D 1 114 ? 139.257 98.427 62.913 1.00 25.69 114 GLN D CA 1
ATOM 8056 C C . GLN D 1 114 ? 138.002 99.193 62.503 1.00 26.25 114 GLN D C 1
ATOM 8057 O O . GLN D 1 114 ? 137.758 99.404 61.313 1.00 25.46 114 GLN D O 1
ATOM 8063 N N . ASP D 1 115 ? 137.214 99.595 63.499 1.00 25.14 115 ASP D N 1
ATOM 8064 C CA . ASP D 1 115 ? 136.009 100.385 63.278 1.00 26.12 115 ASP D CA 1
ATOM 8065 C C . ASP D 1 115 ? 135.666 101.184 64.533 1.00 25.32 115 ASP D C 1
ATOM 8066 O O . ASP D 1 115 ? 135.916 100.720 65.652 1.00 24.25 115 ASP D O 1
ATOM 8071 N N . ASP D 1 116 ? 135.102 102.380 64.339 1.00 24.85 116 ASP D N 1
ATOM 8072 C CA . ASP D 1 116 ? 134.644 103.237 65.447 1.00 23.99 116 ASP D CA 1
ATOM 8073 C C . ASP D 1 116 ? 133.595 102.513 66.300 1.00 23.07 116 ASP D C 1
ATOM 8074 O O . ASP D 1 116 ? 132.824 101.708 65.773 1.00 23.44 116 ASP D O 1
ATOM 8079 N N . PRO D 1 117 ? 133.559 102.802 67.616 1.00 22.40 117 PRO D N 1
ATOM 8080 C CA . PRO D 1 117 ? 132.676 102.065 68.520 1.00 21.53 117 PRO D CA 1
ATOM 8081 C C . PRO D 1 117 ? 131.200 102.432 68.388 1.00 22.13 117 PRO D C 1
ATOM 8082 O O . PRO D 1 117 ? 130.858 103.589 68.130 1.00 21.14 117 PRO D O 1
ATOM 8086 N N . TYR D 1 118 ? 130.343 101.434 68.560 1.00 23.05 118 TYR D N 1
ATOM 8087 C CA . TYR D 1 118 ? 128.902 101.644 68.670 1.00 23.12 118 TYR D CA 1
ATOM 8088 C C . TYR D 1 118 ? 128.303 100.657 69.671 1.00 23.40 118 TYR D C 1
ATOM 8089 O O . TYR D 1 118 ? 128.470 99.445 69.537 1.00 23.96 118 TYR D O 1
ATOM 8098 N N . SER D 1 119 ? 127.612 101.194 70.674 1.00 22.43 119 SER D N 1
ATOM 8099 C CA . SER D 1 119 ? 126.947 100.390 71.694 1.00 21.53 119 SER D CA 1
ATOM 8100 C C . SER D 1 119 ? 125.426 100.570 71.576 1.00 20.46 119 SER D C 1
ATOM 8101 O O . SER D 1 119 ? 124.902 101.651 71.863 1.00 19.93 119 SER D O 1
ATOM 8104 N N . PRO D 1 120 ? 124.713 99.517 71.126 1.00 20.76 120 PRO D N 1
ATOM 8105 C CA . PRO D 1 120 ? 123.279 99.630 70.843 1.00 21.17 120 PRO D CA 1
ATOM 8106 C C . PRO D 1 120 ? 122.390 99.448 72.070 1.00 22.08 120 PRO D C 1
ATOM 8107 O O . PRO D 1 120 ? 122.722 98.671 72.966 1.00 21.74 120 PRO D O 1
ATOM 8111 N N . GLN D 1 121 ? 121.265 100.159 72.100 1.00 23.56 121 GLN D N 1
ATOM 8112 C CA . GLN D 1 121 ? 120.221 99.896 73.086 1.00 24.00 121 GLN D CA 1
ATOM 8113 C C . GLN D 1 121 ? 119.768 98.456 72.904 1.00 22.98 121 GLN D C 1
ATOM 8114 O O . GLN D 1 121 ? 119.483 98.026 71.784 1.00 24.46 121 GLN D O 1
ATOM 8120 N N . LEU D 1 122 ? 119.717 97.716 74.005 1.00 22.88 122 LEU D N 1
ATOM 8121 C CA . LEU D 1 122 ? 119.519 96.271 73.947 1.00 23.34 122 LEU D CA 1
ATOM 8122 C C . LEU D 1 122 ? 118.055 95.866 73.858 1.00 23.59 122 LEU D C 1
ATOM 8123 O O . LEU D 1 122 ? 117.751 94.777 73.403 1.00 26.17 122 LEU D O 1
ATOM 8128 N N . HIS D 1 123 ? 117.159 96.752 74.279 1.00 22.32 123 HIS D N 1
ATOM 8129 C CA . HIS D 1 123 ? 115.722 96.476 74.315 1.00 23.80 123 HIS D CA 1
ATOM 8130 C C . HIS D 1 123 ? 115.024 97.775 74.585 1.00 24.34 123 HIS D C 1
ATOM 8131 O O . HIS D 1 123 ? 115.674 98.781 74.880 1.00 24.55 123 HIS D O 1
ATOM 8138 N N . ASP D 1 124 ? 113.697 97.777 74.514 1.00 24.14 124 ASP D N 1
ATOM 8139 C CA . ASP D 1 124 ? 112.948 98.989 74.830 1.00 26.45 124 ASP D CA 1
ATOM 8140 C C . ASP D 1 124 ? 112.872 99.250 76.338 1.00 25.37 124 ASP D C 1
ATOM 8141 O O . ASP D 1 124 ? 113.194 98.382 77.163 1.00 23.82 124 ASP D O 1
ATOM 8146 N N . ILE D 1 125 ? 112.455 100.462 76.683 1.00 26.52 125 ILE D N 1
ATOM 8147 C CA . ILE D 1 125 ? 112.254 100.847 78.068 1.00 27.02 125 ILE D CA 1
ATOM 8148 C C . ILE D 1 125 ? 111.114 100.048 78.721 1.00 27.51 125 ILE D C 1
ATOM 8149 O O . ILE D 1 125 ? 111.162 99.767 79.918 1.00 28.90 125 ILE D O 1
ATOM 8154 N N . GLU D 1 126 ? 110.112 99.665 77.926 1.00 28.32 126 GLU D N 1
ATOM 8155 C CA . GLU D 1 126 ? 108.943 98.932 78.430 1.00 30.15 126 GLU D CA 1
ATOM 8156 C C . GLU D 1 126 ? 109.357 97.627 79.100 1.00 28.51 126 GLU D C 1
ATOM 8157 O O . GLU D 1 126 ? 108.776 97.224 80.105 1.00 28.56 126 GLU D O 1
ATOM 8163 N N . ALA D 1 127 ? 110.381 96.985 78.543 1.00 29.63 127 ALA D N 1
ATOM 8164 C CA . ALA D 1 127 ? 110.956 95.781 79.127 1.00 28.30 127 ALA D CA 1
ATOM 8165 C C . ALA D 1 127 ? 111.410 96.019 80.573 1.00 27.68 127 ALA D C 1
ATOM 8166 O O . ALA D 1 127 ? 111.169 95.185 81.446 1.00 30.00 127 ALA D O 1
ATOM 8168 N N . VAL D 1 128 ? 112.051 97.160 80.820 1.00 26.72 128 VAL D N 1
ATOM 8169 C CA . VAL D 1 128 ? 112.506 97.520 82.169 1.00 28.61 128 VAL D CA 1
ATOM 8170 C C . VAL D 1 128 ? 111.316 97.846 83.080 1.00 28.87 128 VAL D C 1
ATOM 8171 O O . VAL D 1 128 ? 111.295 97.468 84.258 1.00 29.46 128 VAL D O 1
ATOM 8175 N N . LEU D 1 129 ? 110.326 98.537 82.523 1.00 29.38 129 LEU D N 1
ATOM 8176 C CA . LEU D 1 129 ? 109.130 98.912 83.273 1.00 29.24 129 LEU D CA 1
ATOM 8177 C C . LEU D 1 129 ? 108.343 97.689 83.729 1.00 28.72 129 LEU D C 1
ATOM 8178 O O . LEU D 1 129 ? 107.827 97.661 84.847 1.00 28.01 129 LEU D O 1
ATOM 8183 N N . ALA D 1 130 ? 108.267 96.679 82.864 1.00 28.64 130 ALA D N 1
ATOM 8184 C CA . ALA D 1 130 ? 107.600 95.423 83.199 1.00 30.82 130 ALA D CA 1
ATOM 8185 C C . ALA D 1 130 ? 108.335 94.701 84.332 1.00 30.42 130 ALA D C 1
ATOM 8186 O O . ALA D 1 130 ? 107.707 94.111 85.211 1.00 31.54 130 ALA D O 1
ATOM 8196 N N . ARG D 1 132 ? 110.260 96.277 86.608 1.00 29.96 132 ARG D N 1
ATOM 8197 C CA . ARG D 1 132 ? 109.958 97.132 87.758 1.00 32.04 132 ARG D CA 1
ATOM 8198 C C . ARG D 1 132 ? 108.605 96.757 88.370 1.00 32.68 132 ARG D C 1
ATOM 8199 O O . ARG D 1 132 ? 108.498 96.566 89.585 1.00 34.51 132 ARG D O 1
ATOM 8207 N N . ASP D 1 133 ? 107.586 96.640 87.518 1.00 31.24 133 ASP D N 1
ATOM 8208 C CA . ASP D 1 133 ? 106.232 96.304 87.953 1.00 32.58 133 ASP D CA 1
ATOM 8209 C C . ASP D 1 133 ? 106.111 94.871 88.467 1.00 32.84 133 ASP D C 1
ATOM 8210 O O . ASP D 1 133 ? 105.120 94.521 89.115 1.00 35.62 133 ASP D O 1
ATOM 8215 N N . ASN D 1 134 ? 107.117 94.049 88.172 1.00 30.99 134 ASN D N 1
ATOM 8216 C CA . ASN D 1 134 ? 107.210 92.705 88.726 1.00 32.93 134 ASN D CA 1
ATOM 8217 C C . ASN D 1 134 ? 107.965 92.693 90.072 1.00 31.09 134 ASN D C 1
ATOM 8218 O O . ASN D 1 134 ? 108.307 91.633 90.597 1.00 34.36 134 ASN D O 1
ATOM 8223 N N . GLY D 1 135 ? 108.224 93.875 90.627 1.00 29.55 135 GLY D N 1
ATOM 8224 C CA . GLY D 1 135 ? 108.817 93.985 91.959 1.00 29.48 135 GLY D CA 1
ATOM 8225 C C . GLY D 1 135 ? 110.320 94.209 92.030 1.00 29.00 135 GLY D C 1
ATOM 8226 O O . GLY D 1 135 ? 110.889 94.217 93.120 1.00 33.61 135 GLY D O 1
ATOM 8227 N N . VAL D 1 136 ? 110.972 94.389 90.884 1.00 26.71 136 VAL D N 1
ATOM 8228 C CA . VAL D 1 136 ? 112.397 94.726 90.877 1.00 25.74 136 VAL D CA 1
ATOM 8229 C C . VAL D 1 136 ? 112.604 96.219 91.158 1.00 25.96 136 VAL D C 1
ATOM 8230 O O . VAL D 1 136 ? 111.992 97.078 90.508 1.00 26.79 136 VAL D O 1
ATOM 8234 N N . ASN D 1 137 ? 113.471 96.512 92.129 1.00 24.93 137 ASN D N 1
ATOM 8235 C CA . ASN D 1 137 ? 113.756 97.881 92.564 1.00 25.15 137 ASN D CA 1
ATOM 8236 C C . ASN D 1 137 ? 114.642 98.663 91.576 1.00 24.96 137 ASN D C 1
ATOM 8237 O O . ASN D 1 137 ? 115.796 98.997 91.876 1.00 24.60 137 ASN D O 1
ATOM 8242 N N . VAL D 1 138 ? 114.090 98.946 90.396 1.00 24.35 138 VAL D N 1
ATOM 8243 C CA . VAL D 1 138 ? 114.779 99.744 89.384 1.00 25.61 138 VAL D CA 1
ATOM 8244 C C . VAL D 1 138 ? 114.571 101.224 89.685 1.00 26.21 138 VAL D C 1
ATOM 8245 O O . VAL D 1 138 ? 113.440 101.716 89.635 1.00 26.44 138 VAL D O 1
ATOM 8249 N N . VAL D 1 139 ? 115.660 101.928 89.992 1.00 25.63 139 VAL D N 1
ATOM 8250 C CA . VAL D 1 139 ? 115.588 103.362 90.290 1.00 26.23 139 VAL D CA 1
ATOM 8251 C C . VAL D 1 139 ? 115.973 104.236 89.088 1.00 26.59 139 VAL D C 1
ATOM 8252 O O . VAL D 1 139 ? 115.715 105.441 89.077 1.00 26.79 139 VAL D O 1
ATOM 8256 N N . GLY D 1 140 ? 116.582 103.632 88.075 1.00 26.04 140 GLY D N 1
ATOM 8257 C CA . GLY D 1 140 ? 116.974 104.386 86.897 1.00 25.26 140 GLY D CA 1
ATOM 8258 C C . GLY D 1 140 ? 117.692 103.595 85.832 1.00 26.30 140 GLY D C 1
ATOM 8259 O O . GLY D 1 140 ? 117.852 102.379 85.945 1.00 28.71 140 GLY D O 1
ATOM 8260 N N . LEU D 1 141 ? 118.140 104.311 84.802 1.00 25.54 141 LEU D N 1
ATOM 8261 C CA . LEU D 1 141 ? 118.743 103.713 83.621 1.00 25.07 141 LEU D CA 1
ATOM 8262 C C . LEU D 1 141 ? 120.136 104.268 83.358 1.00 24.98 141 LEU D C 1
ATOM 8263 O O . LEU D 1 141 ? 120.440 105.403 83.727 1.00 25.78 141 LEU D O 1
ATOM 8268 N N . GLY D 1 142 ? 120.975 103.457 82.716 1.00 24.34 142 GLY D N 1
ATOM 8269 C CA . GLY D 1 142 ? 122.282 103.898 82.230 1.00 24.62 142 GLY D CA 1
ATOM 8270 C C . GLY D 1 142 ? 122.388 103.757 80.718 1.00 23.30 142 GLY D C 1
ATOM 8271 O O . GLY D 1 142 ? 121.705 102.923 80.124 1.00 22.07 142 GLY D O 1
ATOM 8272 N N . TYR D 1 143 ? 123.239 104.575 80.096 1.00 22.37 143 TYR D N 1
ATOM 8273 C CA . TYR D 1 143 ? 123.481 104.519 78.649 1.00 21.47 143 TYR D CA 1
ATOM 8274 C C . TYR D 1 143 ? 124.845 105.140 78.306 1.00 21.50 143 TYR D C 1
ATOM 8275 O O . TYR D 1 143 ? 125.210 106.187 78.843 1.00 22.31 143 TYR D O 1
ATOM 8284 N N . THR D 1 144 ? 125.587 104.491 77.413 1.00 20.30 144 THR D N 1
ATOM 8285 C CA . THR D 1 144 ? 126.921 104.948 77.019 1.00 21.31 144 THR D CA 1
ATOM 8286 C C . THR D 1 144 ? 126.918 105.627 75.651 1.00 22.48 144 THR D C 1
ATOM 8287 O O . THR D 1 144 ? 126.351 105.097 74.688 1.00 23.36 144 THR D O 1
ATOM 8291 N N . LEU D 1 145 ? 127.564 106.793 75.572 1.00 23.08 145 LEU D N 1
ATOM 8292 C CA . LEU D 1 145 ? 127.782 107.483 74.298 1.00 24.75 145 LEU D CA 1
ATOM 8293 C C . LEU D 1 145 ? 129.265 107.633 73.988 1.00 25.22 145 LEU D C 1
ATOM 8294 O O . LEU D 1 145 ? 130.043 108.079 74.841 1.00 25.43 145 LEU D O 1
ATOM 8299 N N . TYR D 1 146 ? 129.647 107.266 72.765 1.00 24.08 146 TYR D N 1
ATOM 8300 C CA . TYR D 1 146 ? 130.992 107.543 72.269 1.00 25.01 146 TYR D CA 1
ATOM 8301 C C . TYR D 1 146 ? 130.954 108.736 71.314 1.00 25.79 146 TYR D C 1
ATOM 8302 O O . TYR D 1 146 ? 130.782 108.571 70.103 1.00 25.74 146 TYR D O 1
ATOM 8311 N N . LEU D 1 147 ? 131.094 109.937 71.872 1.00 24.81 147 LEU D N 1
ATOM 8312 C CA . LEU D 1 147 ? 131.151 111.154 71.067 1.00 24.92 147 LEU D CA 1
ATOM 8313 C C . LEU D 1 147 ? 132.395 111.119 70.194 1.00 24.83 147 LEU D C 1
ATOM 8314 O O . LEU D 1 147 ? 133.438 110.619 70.615 1.00 26.15 147 LEU D O 1
ATOM 8319 N N . GLY D 1 148 ? 132.276 111.631 68.974 1.00 24.99 148 GLY D N 1
ATOM 8320 C CA . GLY D 1 148 ? 133.391 111.618 68.029 1.00 24.85 148 GLY D CA 1
ATOM 8321 C C . GLY D 1 148 ? 133.555 110.317 67.267 1.00 25.05 148 GLY D C 1
ATOM 8322 O O . GLY D 1 148 ? 134.413 110.213 66.391 1.00 26.57 148 GLY D O 1
ATOM 8323 N N . SER D 1 149 ? 132.753 109.314 67.613 1.00 23.86 149 SER D N 1
ATOM 8324 C CA . SER D 1 149 ? 132.673 108.090 66.829 1.00 23.95 149 SER D CA 1
ATOM 8325 C C . SER D 1 149 ? 131.880 108.382 65.560 1.00 23.71 149 SER D C 1
ATOM 8326 O O . SER D 1 149 ? 131.015 109.261 65.555 1.00 24.17 149 SER D O 1
ATOM 8329 N N . GLU D 1 150 ? 132.159 107.651 64.488 1.00 23.59 150 GLU D N 1
ATOM 8330 C CA . GLU D 1 150 ? 131.357 107.786 63.269 1.00 26.37 150 GLU D CA 1
ATOM 8331 C C . GLU D 1 150 ? 129.912 107.328 63.483 1.00 25.38 150 GLU D C 1
ATOM 8332 O O . GLU D 1 150 ? 129.034 107.634 62.676 1.00 24.64 150 GLU D O 1
ATOM 8338 N N . TYR D 1 151 ? 129.674 106.615 64.583 1.00 24.54 151 TYR D N 1
ATOM 8339 C CA . TYR D 1 151 ? 128.327 106.174 64.946 1.00 25.56 151 TYR D CA 1
ATOM 8340 C C . TYR D 1 151 ? 127.705 107.042 66.042 1.00 23.83 151 TYR D C 1
ATOM 8341 O O . TYR D 1 151 ? 126.676 106.680 66.619 1.00 24.34 151 TYR D O 1
ATOM 8350 N N . GLU D 1 152 ? 128.327 108.193 66.307 1.00 23.76 152 GLU D N 1
ATOM 8351 C CA . GLU D 1 152 ? 127.850 109.156 67.309 1.00 24.46 152 GLU D CA 1
ATOM 8352 C C . GLU D 1 152 ? 126.350 109.447 67.178 1.00 23.20 152 GLU D C 1
ATOM 8353 O O . GLU D 1 152 ? 125.628 109.478 68.178 1.00 23.14 152 GLU D O 1
ATOM 8359 N N . ALA D 1 153 ? 125.895 109.655 65.945 1.00 22.13 153 ALA D N 1
ATOM 8360 C CA . ALA D 1 153 ? 124.531 110.100 65.694 1.00 22.32 153 ALA D CA 1
ATOM 8361 C C . ALA D 1 153 ? 123.501 109.115 66.217 1.00 22.57 153 ALA D C 1
ATOM 8362 O O . ALA D 1 153 ? 122.485 109.521 66.780 1.00 23.80 153 ALA D O 1
ATOM 8364 N N . THR D 1 154 ? 123.778 107.826 66.040 1.00 22.18 154 THR D N 1
ATOM 8365 C CA . THR D 1 154 ? 122.875 106.767 66.476 1.00 23.98 154 THR D CA 1
ATOM 8366 C C . THR D 1 154 ? 122.738 106.761 67.995 1.00 23.76 154 THR D C 1
ATOM 8367 O O . THR D 1 154 ? 121.640 106.589 68.519 1.00 26.33 154 THR D O 1
ATOM 8379 N N . LEU D 1 156 ? 123.419 109.392 70.061 1.00 22.70 156 LEU D N 1
ATOM 8380 C CA . LEU D 1 156 ? 122.764 110.645 70.461 1.00 23.08 156 LEU D CA 1
ATOM 8381 C C . LEU D 1 156 ? 121.244 110.535 70.358 1.00 22.79 156 LEU D C 1
ATOM 8382 O O . LEU D 1 156 ? 120.529 110.967 71.260 1.00 24.12 156 LEU D O 1
ATOM 8387 N N . ALA D 1 157 ? 120.760 109.951 69.263 1.00 23.67 157 ALA D N 1
ATOM 8388 C CA . ALA D 1 157 ? 119.322 109.771 69.045 1.00 24.49 157 ALA D CA 1
ATOM 8389 C C . ALA D 1 157 ? 118.722 108.814 70.070 1.00 24.57 157 ALA D C 1
ATOM 8390 O O . ALA D 1 157 ? 117.643 109.070 70.610 1.00 26.38 157 ALA D O 1
ATOM 8392 N N . GLU D 1 158 ? 119.435 107.724 70.347 1.00 24.54 158 GLU D N 1
ATOM 8393 C CA . GLU D 1 158 ? 118.991 106.750 71.344 1.00 25.90 158 GLU D CA 1
ATOM 8394 C C . GLU D 1 158 ? 118.978 107.348 72.740 1.00 24.11 158 GLU D C 1
ATOM 8395 O O . GLU D 1 158 ? 117.975 107.246 73.448 1.00 24.86 158 GLU D O 1
ATOM 8401 N N . ALA D 1 159 ? 120.081 107.991 73.123 1.00 23.77 159 ALA D N 1
ATOM 8402 C CA . ALA D 1 159 ? 120.202 108.574 74.456 1.00 25.29 159 ALA D CA 1
ATOM 8403 C C . ALA D 1 159 ? 119.189 109.700 74.695 1.00 25.44 159 ALA D C 1
ATOM 8404 O O . ALA D 1 159 ? 118.563 109.760 75.756 1.00 26.00 159 ALA D O 1
ATOM 8406 N N . GLY D 1 160 ? 119.020 110.576 73.707 1.00 24.45 160 GLY D N 1
ATOM 8407 C CA . GLY D 1 160 ? 118.082 111.694 73.819 1.00 23.63 160 GLY D CA 1
ATOM 8408 C C . GLY D 1 160 ? 116.656 111.245 74.101 1.00 23.69 160 GLY D C 1
ATOM 8409 O O . GLY D 1 160 ? 115.991 111.782 74.989 1.00 25.98 160 GLY D O 1
ATOM 8410 N N . GLN D 1 161 ? 116.196 110.253 73.343 1.00 22.03 161 GLN D N 1
ATOM 8411 C CA . GLN D 1 161 ? 114.863 109.685 73.507 1.00 24.62 161 GLN D CA 1
ATOM 8412 C C . GLN D 1 161 ? 114.737 108.945 74.845 1.00 24.54 161 GLN D C 1
ATOM 8413 O O . GLN D 1 161 ? 113.715 109.041 75.530 1.00 25.96 161 GLN D O 1
ATOM 8419 N N . LEU D 1 162 ? 115.788 108.217 75.207 1.00 24.15 162 LEU D N 1
ATOM 8420 C CA . LEU D 1 162 ? 115.827 107.470 76.460 1.00 25.20 162 LEU D CA 1
ATOM 8421 C C . LEU D 1 162 ? 115.656 108.353 77.696 1.00 24.77 162 LEU D C 1
ATOM 8422 O O . LEU D 1 162 ? 114.914 107.988 78.610 1.00 24.81 162 LEU D O 1
ATOM 8427 N N . VAL D 1 163 ? 116.337 109.501 77.719 1.00 23.49 163 VAL D N 1
ATOM 8428 C CA . VAL D 1 163 ? 116.242 110.430 78.848 1.00 22.94 163 VAL D CA 1
ATOM 8429 C C . VAL D 1 163 ? 114.811 110.928 79.000 1.00 23.63 163 VAL D C 1
ATOM 8430 O O . VAL D 1 163 ? 114.276 110.949 80.107 1.00 24.62 163 VAL D O 1
ATOM 8434 N N . ALA D 1 164 ? 114.197 111.307 77.881 1.00 24.51 164 ALA D N 1
ATOM 8435 C CA . ALA D 1 164 ? 112.822 111.796 77.883 1.00 25.98 164 ALA D CA 1
ATOM 8436 C C . ALA D 1 164 ? 111.859 110.760 78.464 1.00 25.85 164 ALA D C 1
ATOM 8437 O O . ALA D 1 164 ? 111.051 111.076 79.337 1.00 26.83 164 ALA D O 1
ATOM 8439 N N . GLN D 1 165 ? 111.967 109.522 77.995 1.00 25.13 165 GLN D N 1
ATOM 8440 C CA . GLN D 1 165 ? 111.092 108.446 78.455 1.00 27.05 165 GLN D CA 1
ATOM 8441 C C . GLN D 1 165 ? 111.335 108.035 79.911 1.00 26.99 165 GLN D C 1
ATOM 8442 O O . GLN D 1 165 ? 110.388 107.721 80.637 1.00 27.58 165 GLN D O 1
ATOM 8448 N N . ALA D 1 166 ? 112.599 108.037 80.329 1.00 25.61 166 ALA D N 1
ATOM 8449 C CA . ALA D 1 166 ? 112.952 107.702 81.702 1.00 25.42 166 ALA D CA 1
ATOM 8450 C C . ALA D 1 166 ? 112.344 108.695 82.690 1.00 26.18 166 ALA D C 1
ATOM 8451 O O . ALA D 1 166 ? 111.762 108.296 83.699 1.00 24.35 166 ALA D O 1
ATOM 8453 N N . HIS D 1 167 ? 112.474 109.985 82.383 1.00 26.58 167 HIS D N 1
ATOM 8454 C CA . HIS D 1 167 ? 111.950 111.033 83.250 1.00 26.44 167 HIS D CA 1
ATOM 8455 C C . HIS D 1 167 ? 110.453 111.065 83.258 1.00 27.17 167 HIS D C 1
ATOM 8456 O O . HIS D 1 167 ? 109.843 111.373 84.285 1.00 28.48 167 HIS D O 1
ATOM 8463 N N . GLU D 1 168 ? 109.856 110.726 82.118 1.00 25.09 168 GLU D N 1
ATOM 8464 C CA . GLU D 1 168 ? 108.417 110.505 82.019 1.00 30.38 168 GLU D CA 1
ATOM 8465 C C . GLU D 1 168 ? 107.939 109.463 83.048 1.00 30.72 168 GLU D C 1
ATOM 8466 O O . GLU D 1 168 ? 106.839 109.571 83.593 1.00 29.85 168 GLU D O 1
ATOM 8472 N N . GLU D 1 169 ? 108.788 108.471 83.311 1.00 30.49 169 GLU D N 1
ATOM 8473 C CA . GLU D 1 169 ? 108.484 107.399 84.254 1.00 30.09 169 GLU D CA 1
ATOM 8474 C C . GLU D 1 169 ? 109.042 107.659 85.655 1.00 28.91 169 GLU D C 1
ATOM 8475 O O . GLU D 1 169 ? 108.881 106.835 86.555 1.00 31.64 169 GLU D O 1
ATOM 8481 N N . GLY D 1 170 ? 109.692 108.805 85.835 1.00 26.82 170 GLY D N 1
ATOM 8482 C CA . GLY D 1 170 ? 110.277 109.174 87.121 1.00 26.24 170 GLY D CA 1
ATOM 8483 C C . GLY D 1 170 ? 111.502 108.357 87.482 1.00 26.10 170 GLY D C 1
ATOM 8484 O O . GLY D 1 170 ? 111.799 108.175 88.665 1.00 28.63 170 GLY D O 1
ATOM 8485 N N . LEU D 1 171 ? 112.200 107.855 86.463 1.00 25.00 171 LEU D N 1
ATOM 8486 C CA . LEU D 1 171 ? 113.455 107.130 86.651 1.00 25.13 171 LEU D CA 1
ATOM 8487 C C . LEU D 1 171 ? 114.601 108.099 86.471 1.00 24.04 171 LEU D C 1
ATOM 8488 O O . LEU D 1 171 ? 114.506 109.013 85.659 1.00 26.29 171 LEU D O 1
ATOM 8493 N N . ILE D 1 172 ? 115.686 107.908 87.215 1.00 23.39 172 ILE D N 1
ATOM 8494 C CA . ILE D 1 172 ? 116.875 108.727 86.996 1.00 23.60 172 ILE D CA 1
ATOM 8495 C C . ILE D 1 172 ? 117.684 108.187 85.810 1.00 22.88 172 ILE D C 1
ATOM 8496 O O . ILE D 1 172 ? 117.521 107.033 85.408 1.00 24.36 172 ILE D O 1
ATOM 8501 N N . VAL D 1 173 ? 118.537 109.025 85.236 1.00 21.24 173 VAL D N 1
ATOM 8502 C CA . VAL D 1 173 ? 119.363 108.610 84.111 1.00 21.52 173 VAL D CA 1
ATOM 8503 C C . VAL D 1 173 ? 120.814 108.995 84.368 1.00 21.21 173 VAL D C 1
ATOM 8504 O O . VAL D 1 173 ? 121.118 110.147 84.682 1.00 21.55 173 VAL D O 1
ATOM 8508 N N . VAL D 1 174 ? 121.700 108.015 84.245 1.00 20.98 174 VAL D N 1
ATOM 8509 C CA . VAL D 1 174 ? 123.134 108.256 84.265 1.00 21.48 174 VAL D CA 1
ATOM 8510 C C . VAL D 1 174 ? 123.646 107.975 82.856 1.00 22.09 174 VAL D C 1
ATOM 8511 O O . VAL D 1 174 ? 123.344 106.930 82.286 1.00 23.73 174 VAL D O 1
ATOM 8515 N N . LEU D 1 175 ? 124.402 108.911 82.292 1.00 20.70 175 LEU D N 1
ATOM 8516 C CA . LEU D 1 175 ? 125.033 108.692 80.993 1.00 21.79 175 LEU D CA 1
ATOM 8517 C C . LEU D 1 175 ? 126.533 108.504 81.140 1.00 22.10 175 LEU D C 1
ATOM 8518 O O . LEU D 1 175 ? 127.205 109.320 81.767 1.00 23.29 175 LEU D O 1
ATOM 8523 N N . TRP D 1 176 ? 127.040 107.404 80.586 1.00 23.75 176 TRP D N 1
ATOM 8524 C CA . TRP D 1 176 ? 128.474 107.186 80.437 1.00 24.58 176 TRP D CA 1
ATOM 8525 C C . TRP D 1 176 ? 128.844 107.902 79.181 1.00 23.28 176 TRP D C 1
ATOM 8526 O O . TRP D 1 176 ? 128.318 107.589 78.110 1.00 25.21 176 TRP D O 1
ATOM 8537 N N . ILE D 1 177 ? 129.734 108.880 79.267 1.00 22.91 177 ILE D N 1
ATOM 8538 C CA . ILE D 1 177 ? 130.153 109.554 78.050 1.00 23.92 177 ILE D CA 1
ATOM 8539 C C . ILE D 1 177 ? 131.662 109.448 77.879 1.00 24.71 177 ILE D C 1
ATOM 8540 O O . ILE D 1 177 ? 132.432 110.091 78.604 1.00 24.49 177 ILE D O 1
ATOM 8545 N N . TYR D 1 178 ? 132.060 108.611 76.921 1.00 24.04 178 TYR D N 1
ATOM 8546 C CA . TYR D 1 178 ? 133.460 108.358 76.618 1.00 26.77 178 TYR D CA 1
ATOM 8547 C C . TYR D 1 178 ? 133.730 108.711 75.162 1.00 26.11 178 TYR D C 1
ATOM 8548 O O . TYR D 1 178 ? 133.509 107.888 74.275 1.00 26.34 178 TYR D O 1
ATOM 8557 N N . PRO D 1 179 ? 134.204 109.939 74.903 1.00 26.24 179 PRO D N 1
ATOM 8558 C CA . PRO D 1 179 ? 134.538 110.271 73.524 1.00 27.54 179 PRO D CA 1
ATOM 8559 C C . PRO D 1 179 ? 135.615 109.316 72.996 1.00 26.99 179 PRO D C 1
ATOM 8560 O O . PRO D 1 179 ? 136.690 109.195 73.593 1.00 27.97 179 PRO D O 1
ATOM 8564 N N . ARG D 1 180 ? 135.294 108.619 71.909 1.00 24.83 180 ARG D N 1
ATOM 8565 C CA . ARG D 1 180 ? 136.141 107.555 71.388 1.00 25.92 180 ARG D CA 1
ATOM 8566 C C . ARG D 1 180 ? 135.952 107.392 69.885 1.00 24.87 180 ARG D C 1
ATOM 8567 O O . ARG D 1 180 ? 134.838 107.498 69.366 1.00 23.91 180 ARG D O 1
ATOM 8575 N N . GLY D 1 181 ? 137.052 107.119 69.196 1.00 23.26 181 GLY D N 1
ATOM 8576 C CA . GLY D 1 181 ? 137.035 106.965 67.758 1.00 22.24 181 GLY D CA 1
ATOM 8577 C C . GLY D 1 181 ? 138.262 107.558 67.099 1.00 23.10 181 GLY D C 1
ATOM 8578 O O . GLY D 1 181 ? 139.058 108.252 67.738 1.00 24.72 181 GLY D O 1
ATOM 8579 N N . LYS D 1 182 ? 138.407 107.238 65.817 1.00 23.63 182 LYS D N 1
ATOM 8580 C CA . LYS D 1 182 ? 139.351 107.837 64.875 1.00 26.68 182 LYS D CA 1
ATOM 8581 C C . LYS D 1 182 ? 139.620 109.317 65.187 1.00 23.76 182 LYS D C 1
ATOM 8582 O O . LYS D 1 182 ? 140.765 109.739 65.347 1.00 23.25 182 LYS D O 1
ATOM 8588 N N . ALA D 1 183 ? 138.536 110.089 65.253 1.00 22.91 183 ALA D N 1
ATOM 8589 C CA . ALA D 1 183 ? 138.584 111.533 65.441 1.00 23.50 183 ALA D CA 1
ATOM 8590 C C . ALA D 1 183 ? 139.147 111.962 66.791 1.00 25.24 183 ALA D C 1
ATOM 8591 O O . ALA D 1 183 ? 139.655 113.078 66.918 1.00 27.08 183 ALA D O 1
ATOM 8593 N N . VAL D 1 184 ? 139.053 111.088 67.795 1.00 24.76 184 VAL D N 1
ATOM 8594 C CA . VAL D 1 184 ? 139.446 111.447 69.157 1.00 24.27 184 VAL D CA 1
ATOM 8595 C C . VAL D 1 184 ? 140.906 111.078 69.426 1.00 26.14 184 VAL D C 1
ATOM 8596 O O . VAL D 1 184 ? 141.726 111.956 69.686 1.00 26.10 184 VAL D O 1
ATOM 8600 N N . GLY D 1 185 ? 141.220 109.784 69.358 1.00 29.01 185 GLY D N 1
ATOM 8601 C CA . GLY D 1 185 ? 142.588 109.287 69.516 1.00 29.24 185 GLY D CA 1
ATOM 8602 C C . GLY D 1 185 ? 143.294 109.817 70.750 1.00 31.86 185 GLY D C 1
ATOM 8603 O O . GLY D 1 185 ? 142.828 109.615 71.874 1.00 35.80 185 GLY D O 1
ATOM 8604 N N . LYS D 1 186 ? 144.406 110.517 70.529 1.00 33.95 186 LYS D N 1
ATOM 8605 C CA . LYS D 1 186 ? 145.234 111.071 71.612 1.00 34.55 186 LYS D CA 1
ATOM 8606 C C . LYS D 1 186 ? 144.485 112.022 72.559 1.00 32.80 186 LYS D C 1
ATOM 8607 O O . LYS D 1 186 ? 144.926 112.255 73.682 1.00 30.68 186 LYS D O 1
ATOM 8613 N N . ASP D 1 187 ? 143.355 112.559 72.102 1.00 34.50 187 ASP D N 1
ATOM 8614 C CA . ASP D 1 187 ? 142.607 113.566 72.861 1.00 33.11 187 ASP D CA 1
ATOM 8615 C C . ASP D 1 187 ? 141.580 112.967 73.825 1.00 31.16 187 ASP D C 1
ATOM 8616 O O . ASP D 1 187 ? 140.832 113.708 74.468 1.00 30.97 187 ASP D O 1
ATOM 8621 N N . GLU D 1 188 ? 141.551 111.639 73.927 1.00 31.70 188 GLU D N 1
ATOM 8622 C CA . GLU D 1 188 ? 140.572 110.924 74.756 1.00 33.62 188 GLU D CA 1
ATOM 8623 C C . GLU D 1 188 ? 140.357 111.490 76.159 1.00 31.58 188 GLU D C 1
ATOM 8624 O O . GLU D 1 188 ? 139.216 111.614 76.608 1.00 30.04 188 GLU D O 1
ATOM 8630 N N . LYS D 1 189 ? 141.446 111.830 76.844 1.00 32.17 189 LYS D N 1
ATOM 8631 C CA . LYS D 1 189 ? 141.362 112.279 78.233 1.00 33.39 189 LYS D CA 1
ATOM 8632 C C . LYS D 1 189 ? 141.934 113.683 78.460 1.00 31.32 189 LYS D C 1
ATOM 8633 O O . LYS D 1 189 ? 142.297 114.044 79.582 1.00 31.97 189 LYS D O 1
ATOM 8639 N N . ALA D 1 190 ? 142.004 114.470 77.387 1.00 30.42 190 ALA D N 1
ATOM 8640 C CA . ALA D 1 190 ? 142.310 115.898 77.484 1.00 29.20 190 ALA D CA 1
ATOM 8641 C C . ALA D 1 190 ? 141.219 116.628 78.288 1.00 28.44 190 ALA D C 1
ATOM 8642 O O . ALA D 1 190 ? 140.036 116.278 78.183 1.00 26.58 190 ALA D O 1
ATOM 8644 N N . PRO D 1 191 ? 141.615 117.633 79.104 1.00 29.23 191 PRO D N 1
ATOM 8645 C CA . PRO D 1 191 ? 140.659 118.404 79.910 1.00 27.71 191 PRO D CA 1
ATOM 8646 C C . PRO D 1 191 ? 139.467 118.927 79.105 1.00 28.11 191 PRO D C 1
ATOM 8647 O O . PRO D 1 191 ? 138.330 118.835 79.575 1.00 24.67 191 PRO D O 1
ATOM 8651 N N . THR D 1 192 ? 139.720 119.446 77.903 1.00 29.12 192 THR D N 1
ATOM 8652 C CA . THR D 1 192 ? 138.635 119.970 77.063 1.00 28.50 192 THR D CA 1
ATOM 8653 C C . THR D 1 192 ? 137.664 118.868 76.652 1.00 26.91 192 THR D C 1
ATOM 8654 O O . THR D 1 192 ? 136.454 119.085 76.606 1.00 27.53 192 THR D O 1
ATOM 8658 N N . THR D 1 193 ? 138.204 117.683 76.378 1.00 27.58 193 THR D N 1
ATOM 8659 C CA . THR D 1 193 ? 137.398 116.535 75.971 1.00 27.17 193 THR D CA 1
ATOM 8660 C C . THR D 1 193 ? 136.428 116.107 77.075 1.00 25.54 193 THR D C 1
ATOM 8661 O O . THR D 1 193 ? 135.234 115.918 76.818 1.00 24.57 193 THR D O 1
ATOM 8665 N N . ILE D 1 194 ? 136.944 115.978 78.296 1.00 24.96 194 ILE D N 1
ATOM 8666 C CA . ILE D 1 194 ? 136.130 115.587 79.450 1.00 25.97 194 ILE D CA 1
ATOM 8667 C C . ILE D 1 194 ? 135.043 116.624 79.744 1.00 25.55 194 ILE D C 1
ATOM 8668 O O . ILE D 1 194 ? 133.885 116.268 79.988 1.00 25.89 194 ILE D O 1
ATOM 8673 N N . ALA D 1 195 ? 135.421 117.900 79.714 1.00 24.68 195 ALA D N 1
ATOM 8674 C CA . ALA D 1 195 ? 134.471 118.987 79.928 1.00 24.73 195 ALA D CA 1
ATOM 8675 C C . ALA D 1 195 ? 133.396 119.013 78.834 1.00 23.62 195 ALA D C 1
ATOM 8676 O O . ALA D 1 195 ? 132.212 119.216 79.121 1.00 23.63 195 ALA D O 1
ATOM 8678 N N . GLY D 1 196 ? 133.812 118.789 77.589 1.00 22.98 196 GLY D N 1
ATOM 8679 C CA . GLY D 1 196 ? 132.879 118.689 76.466 1.00 23.10 196 GLY D CA 1
ATOM 8680 C C . GLY D 1 196 ? 131.864 117.588 76.706 1.00 24.16 196 GLY D C 1
ATOM 8681 O O . GLY D 1 196 ? 130.661 117.787 76.529 1.00 26.03 196 GLY D O 1
ATOM 8682 N N . ALA D 1 197 ? 132.363 116.430 77.127 1.00 22.72 197 ALA D N 1
ATOM 8683 C CA . ALA D 1 197 ? 131.534 115.274 77.431 1.00 23.28 197 ALA D CA 1
ATOM 8684 C C . ALA D 1 197 ? 130.489 115.598 78.507 1.00 23.63 197 ALA D C 1
ATOM 8685 O O . ALA D 1 197 ? 129.299 115.319 78.334 1.00 24.11 197 ALA D O 1
ATOM 8687 N N . ALA D 1 198 ? 130.942 116.209 79.599 1.00 22.47 198 ALA D N 1
ATOM 8688 C CA . ALA D 1 198 ? 130.070 116.584 80.710 1.00 23.39 198 ALA D CA 1
ATOM 8689 C C . ALA D 1 198 ? 128.968 117.578 80.304 1.00 22.71 198 ALA D C 1
ATOM 8690 O O . ALA D 1 198 ? 127.813 117.450 80.730 1.00 21.37 198 ALA D O 1
ATOM 8692 N N . GLY D 1 199 ? 129.326 118.559 79.478 1.00 21.75 199 GLY D N 1
ATOM 8693 C CA . GLY D 1 199 ? 128.352 119.518 78.950 1.00 23.33 199 GLY D CA 1
ATOM 8694 C C . GLY D 1 199 ? 127.258 118.881 78.097 1.00 23.34 199 GLY D C 1
ATOM 8695 O O . GLY D 1 199 ? 126.092 119.288 78.166 1.00 24.26 199 GLY D O 1
ATOM 8696 N N . VAL D 1 200 ? 127.630 117.875 77.303 1.00 22.46 200 VAL D N 1
ATOM 8697 C CA . VAL D 1 200 ? 126.683 117.175 76.426 1.00 21.51 200 VAL D CA 1
ATOM 8698 C C . VAL D 1 200 ? 125.628 116.403 77.222 1.00 22.30 200 VAL D C 1
ATOM 8699 O O . VAL D 1 200 ? 124.454 116.373 76.838 1.00 22.55 200 VAL D O 1
ATOM 8703 N N . ALA D 1 201 ? 126.047 115.799 78.333 1.00 21.72 201 ALA D N 1
ATOM 8704 C CA . ALA D 1 201 ? 125.136 115.064 79.207 1.00 22.46 201 ALA D CA 1
ATOM 8705 C C . ALA D 1 201 ? 124.009 115.951 79.717 1.00 23.46 201 ALA D C 1
ATOM 8706 O O . ALA D 1 201 ? 122.842 115.541 79.728 1.00 25.42 201 ALA D O 1
ATOM 8708 N N . LEU D 1 202 ? 124.365 117.162 80.141 1.00 23.51 202 LEU D N 1
ATOM 8709 C CA . LEU D 1 202 ? 123.385 118.140 80.606 1.00 25.70 202 LEU D CA 1
ATOM 8710 C C . LEU D 1 202 ? 122.389 118.486 79.502 1.00 24.95 202 LEU D C 1
ATOM 8711 O O . LEU D 1 202 ? 121.176 118.526 79.737 1.00 24.97 202 LEU D O 1
ATOM 8716 N N . CYS D 1 203 ? 122.913 118.722 78.301 1.00 24.29 203 CYS D N 1
ATOM 8717 C CA . CYS D 1 203 ? 122.088 119.049 77.143 1.00 24.42 203 CYS D CA 1
ATOM 8718 C C . CYS D 1 203 ? 121.101 117.946 76.785 1.00 24.11 203 CYS D C 1
ATOM 8719 O O . CYS D 1 203 ? 120.005 118.231 76.302 1.00 24.32 203 CYS D O 1
ATOM 8722 N N . LEU D 1 204 ? 121.488 116.694 77.037 1.00 24.38 204 LEU D N 1
ATOM 8723 C CA . LEU D 1 204 ? 120.600 115.547 76.819 1.00 22.65 204 LEU D CA 1
ATOM 8724 C C . LEU D 1 204 ? 119.595 115.365 77.956 1.00 21.90 204 LEU D C 1
ATOM 8725 O O . LEU D 1 204 ? 118.567 114.717 77.778 1.00 20.83 204 LEU D O 1
ATOM 8730 N N . GLY D 1 205 ? 119.897 115.944 79.116 1.00 25.01 205 GLY D N 1
ATOM 8731 C CA . GLY D 1 205 ? 118.972 115.954 80.250 1.00 23.79 205 GLY D CA 1
ATOM 8732 C C . GLY D 1 205 ? 119.307 114.976 81.359 1.00 24.12 205 GLY D C 1
ATOM 8733 O O . GLY D 1 205 ? 118.481 114.724 82.241 1.00 25.52 205 GLY D O 1
ATOM 8734 N N . ALA D 1 206 ? 120.521 114.433 81.318 1.00 22.63 206 ALA D N 1
ATOM 8735 C CA . ALA D 1 206 ? 120.966 113.443 82.293 1.00 22.98 206 ALA D CA 1
ATOM 8736 C C . ALA D 1 206 ? 120.975 113.985 83.721 1.00 23.71 206 ALA D C 1
ATOM 8737 O O . ALA D 1 206 ? 121.240 115.169 83.949 1.00 23.92 206 ALA D O 1
ATOM 8739 N N . ASP D 1 207 ? 120.682 113.114 84.681 1.00 22.59 207 ASP D N 1
ATOM 8740 C CA . ASP D 1 207 ? 120.802 113.477 86.084 1.00 21.06 207 ASP D CA 1
ATOM 8741 C C . ASP D 1 207 ? 122.256 113.412 86.530 1.00 21.72 207 ASP D C 1
ATOM 8742 O O . ASP D 1 207 ? 122.708 114.260 87.293 1.00 22.23 207 ASP D O 1
ATOM 8747 N N . PHE D 1 208 ? 122.978 112.408 86.040 1.00 22.35 208 PHE D N 1
ATOM 8748 C CA . PHE D 1 208 ? 124.405 112.255 86.313 1.00 22.25 208 PHE D CA 1
ATOM 8749 C C . PHE D 1 208 ? 125.155 111.885 85.040 1.00 22.74 208 PHE D C 1
ATOM 8750 O O . PHE D 1 208 ? 124.573 111.315 84.119 1.00 22.93 208 PHE D O 1
ATOM 8758 N N . VAL D 1 209 ? 126.439 112.229 84.991 1.00 23.19 209 VAL D N 1
ATOM 8759 C CA . VAL D 1 209 ? 127.311 111.840 83.890 1.00 24.18 209 VAL D CA 1
ATOM 8760 C C . VAL D 1 209 ? 128.576 111.182 84.429 1.00 25.89 209 VAL D C 1
ATOM 8761 O O . VAL D 1 209 ? 129.230 111.717 85.332 1.00 28.39 209 VAL D O 1
ATOM 8765 N N . LYS D 1 210 ? 128.899 110.013 83.880 1.00 25.39 210 LYS D N 1
ATOM 8766 C CA . LYS D 1 210 ? 130.143 109.328 84.189 1.00 27.06 210 LYS D CA 1
ATOM 8767 C C . LYS D 1 210 ? 131.162 109.605 83.090 1.00 25.56 210 LYS D C 1
ATOM 8768 O O . LYS D 1 210 ? 130.901 109.385 81.900 1.00 24.20 210 LYS D O 1
ATOM 8774 N N . VAL D 1 211 ? 132.323 110.095 83.503 1.00 25.79 211 VAL D N 1
ATOM 8775 C CA . VAL D 1 211 ? 133.404 110.402 82.584 1.00 25.89 211 VAL D CA 1
ATOM 8776 C C . VAL D 1 211 ? 134.711 109.826 83.118 1.00 25.86 211 VAL D C 1
ATOM 8777 O O . VAL D 1 211 ? 134.806 109.472 84.298 1.00 25.61 211 VAL D O 1
ATOM 8781 N N . ASN D 1 212 ? 135.707 109.727 82.241 1.00 25.63 212 ASN D N 1
ATOM 8782 C CA . ASN D 1 212 ? 137.082 109.475 82.660 1.00 27.73 212 ASN D CA 1
ATOM 8783 C C . ASN D 1 212 ? 137.633 110.700 83.376 1.00 27.53 212 ASN D C 1
ATOM 8784 O O . ASN D 1 212 ? 137.246 111.827 83.052 1.00 28.05 212 ASN D O 1
ATOM 8789 N N . PRO D 1 213 ? 138.532 110.492 84.355 1.00 26.88 213 PRO D N 1
ATOM 8790 C CA . PRO D 1 213 ? 139.270 111.651 84.842 1.00 27.71 213 PRO D CA 1
ATOM 8791 C C . PRO D 1 213 ? 140.179 112.190 83.732 1.00 27.46 213 PRO D C 1
ATOM 8792 O O . PRO D 1 213 ? 140.706 111.403 82.943 1.00 30.03 213 PRO D O 1
ATOM 8796 N N . PRO D 1 214 ? 140.334 113.524 83.645 1.00 27.20 214 PRO D N 1
ATOM 8797 C CA . PRO D 1 214 ? 141.258 114.091 82.663 1.00 28.49 214 PRO D CA 1
ATOM 8798 C C . PRO D 1 214 ? 142.717 113.919 83.087 1.00 30.19 214 PRO D C 1
ATOM 8799 O O . PRO D 1 214 ? 143.004 113.782 84.281 1.00 30.42 214 PRO D O 1
ATOM 8803 N N . VAL D 1 215 ? 143.630 113.916 82.119 1.00 29.91 215 VAL D N 1
ATOM 8804 C CA . VAL D 1 215 ? 145.056 113.881 82.437 1.00 32.70 215 VAL D CA 1
ATOM 8805 C C . VAL D 1 215 ? 145.464 115.164 83.168 1.00 33.96 215 VAL D C 1
ATOM 8806 O O . VAL D 1 215 ? 144.812 116.207 83.034 1.00 31.99 215 VAL D O 1
ATOM 8810 N N . ALA D 1 216 ? 146.525 115.072 83.961 1.00 36.78 216 ALA D N 1
ATOM 8811 C CA . ALA D 1 216 ? 147.162 116.257 84.508 1.00 37.51 216 ALA D CA 1
ATOM 8812 C C . ALA D 1 216 ? 147.834 117.013 83.361 1.00 37.23 216 ALA D C 1
ATOM 8813 O O . ALA D 1 216 ? 148.294 116.400 82.394 1.00 37.08 216 ALA D O 1
ATOM 8815 N N . THR D 1 217 ? 147.854 118.339 83.456 1.00 38.45 217 THR D N 1
ATOM 8816 C CA . THR D 1 217 ? 148.654 119.166 82.552 1.00 41.44 217 THR D CA 1
ATOM 8817 C C . THR D 1 217 ? 149.715 119.900 83.371 1.00 45.76 217 THR D C 1
ATOM 8818 O O . THR D 1 217 ? 149.809 119.699 84.583 1.00 43.81 217 THR D O 1
ATOM 8822 N N . GLU D 1 218 ? 150.515 120.738 82.715 1.00 51.21 218 GLU D N 1
ATOM 8823 C CA . GLU D 1 218 ? 151.570 121.486 83.400 1.00 55.59 218 GLU D CA 1
ATOM 8824 C C . GLU D 1 218 ? 151.015 122.427 84.466 1.00 51.95 218 GLU D C 1
ATOM 8825 O O . GLU D 1 218 ? 151.584 122.549 85.550 1.00 51.63 218 GLU D O 1
ATOM 8831 N N . ASP D 1 219 ? 149.895 123.073 84.150 1.00 54.79 219 ASP D N 1
ATOM 8832 C CA . ASP D 1 219 ? 149.278 124.060 85.030 1.00 58.10 219 ASP D CA 1
ATOM 8833 C C . ASP D 1 219 ? 148.426 123.413 86.121 1.00 53.90 219 ASP D C 1
ATOM 8834 O O . ASP D 1 219 ? 148.395 123.896 87.253 1.00 51.67 219 ASP D O 1
ATOM 8839 N N . LYS D 1 220 ? 147.747 122.318 85.779 1.00 51.35 220 LYS D N 1
ATOM 8840 C CA . LYS D 1 220 ? 146.722 121.744 86.654 1.00 46.94 220 LYS D CA 1
ATOM 8841 C C . LYS D 1 220 ? 146.825 120.229 86.831 1.00 41.92 220 LYS D C 1
ATOM 8842 O O . LYS D 1 220 ? 147.261 119.512 85.928 1.00 43.18 220 LYS D O 1
ATOM 8848 N N . THR D 1 221 ? 146.414 119.757 88.006 1.00 40.47 221 THR D N 1
ATOM 8849 C CA . THR D 1 221 ? 146.300 118.325 88.282 1.00 37.67 221 THR D CA 1
ATOM 8850 C C . THR D 1 221 ? 145.044 117.781 87.612 1.00 35.60 221 THR D C 1
ATOM 8851 O O . THR D 1 221 ? 144.182 118.552 87.171 1.00 34.44 221 THR D O 1
ATOM 8855 N N . SER D 1 222 ? 144.939 116.454 87.551 1.00 33.65 222 SER D N 1
ATOM 8856 C CA . SER D 1 222 ? 143.731 115.795 87.067 1.00 33.63 222 SER D CA 1
ATOM 8857 C C . SER D 1 222 ? 142.472 116.385 87.718 1.00 33.41 222 SER D C 1
ATOM 8858 O O . SER D 1 222 ? 141.540 116.804 87.016 1.00 32.52 222 SER D O 1
ATOM 8861 N N . ALA D 1 223 ? 142.464 116.427 89.052 1.00 31.39 223 ALA D N 1
ATOM 8862 C CA . ALA D 1 223 ? 141.318 116.912 89.819 1.00 31.95 223 ALA D CA 1
ATOM 8863 C C . ALA D 1 223 ? 141.014 118.383 89.525 1.00 31.60 223 ALA D C 1
ATOM 8864 O O . ALA D 1 223 ? 139.851 118.762 89.380 1.00 32.21 223 ALA D O 1
ATOM 8866 N N . GLU D 1 224 ? 142.059 119.203 89.422 1.00 31.38 224 GLU D N 1
ATOM 8867 C CA . GLU D 1 224 ? 141.884 120.608 89.053 1.00 33.51 224 GLU D CA 1
ATOM 8868 C C . GLU D 1 224 ? 141.274 120.759 87.654 1.00 32.48 224 GLU D C 1
ATOM 8869 O O . GLU D 1 224 ? 140.397 121.599 87.443 1.00 34.47 224 GLU D O 1
ATOM 8875 N N . ASN D 1 225 ? 141.724 119.936 86.710 1.00 31.06 225 ASN D N 1
ATOM 8876 C CA . ASN D 1 225 ? 141.133 119.921 85.377 1.00 29.75 225 ASN D CA 1
ATOM 8877 C C . ASN D 1 225 ? 139.674 119.461 85.389 1.00 30.44 225 ASN D C 1
ATOM 8878 O O . ASN D 1 225 ? 138.870 119.920 84.577 1.00 32.34 225 ASN D O 1
ATOM 8883 N N . LEU D 1 226 ? 139.331 118.585 86.331 1.00 28.62 226 LEU D N 1
ATOM 8884 C CA . LEU D 1 226 ? 137.969 118.057 86.434 1.00 28.21 226 LEU D CA 1
ATOM 8885 C C . LEU D 1 226 ? 136.946 119.123 86.847 1.00 28.19 226 LEU D C 1
ATOM 8886 O O . LEU D 1 226 ? 135.776 119.048 86.465 1.00 28.14 226 LEU D O 1
ATOM 8891 N N . ALA D 1 227 ? 137.392 120.116 87.613 1.00 29.72 227 ALA D N 1
ATOM 8892 C CA . ALA D 1 227 ? 136.516 121.211 88.057 1.00 29.51 227 ALA D CA 1
ATOM 8893 C C . ALA D 1 227 ? 135.813 121.895 86.884 1.00 27.28 227 ALA D C 1
ATOM 8894 O O . ALA D 1 227 ? 134.630 122.235 86.969 1.00 26.00 227 ALA D O 1
ATOM 8896 N N . VAL D 1 228 ? 136.551 122.081 85.792 1.00 27.33 228 VAL D N 1
ATOM 8897 C CA . VAL D 1 228 ? 136.011 122.666 84.564 1.00 26.51 228 VAL D CA 1
ATOM 8898 C C . VAL D 1 228 ? 134.856 121.818 84.015 1.00 26.53 228 VAL D C 1
ATOM 8899 O O . VAL D 1 228 ? 133.813 122.357 83.625 1.00 25.63 228 VAL D O 1
ATOM 8903 N N . ALA D 1 229 ? 135.039 120.496 84.017 1.00 27.19 229 ALA D N 1
ATOM 8904 C CA . ALA D 1 229 ? 134.010 119.553 83.567 1.00 24.53 229 ALA D CA 1
ATOM 8905 C C . ALA D 1 229 ? 132.784 119.569 84.474 1.00 24.46 229 ALA D C 1
ATOM 8906 O O . ALA D 1 229 ? 131.649 119.630 83.990 1.00 25.85 229 ALA D O 1
ATOM 8908 N N . SER D 1 230 ? 133.013 119.516 85.786 1.00 23.84 230 SER D N 1
ATOM 8909 C CA . SER D 1 230 ? 131.923 119.574 86.761 1.00 24.59 230 SER D CA 1
ATOM 8910 C C . SER D 1 230 ? 131.098 120.846 86.581 1.00 25.92 230 SER D C 1
ATOM 8911 O O . SER D 1 230 ? 129.865 120.804 86.657 1.00 27.06 230 SER D O 1
ATOM 8914 N N . ALA D 1 231 ? 131.786 121.967 86.343 1.00 25.03 231 ALA D N 1
ATOM 8915 C CA . ALA D 1 231 ? 131.126 123.241 86.057 1.00 25.83 231 ALA D CA 1
ATOM 8916 C C . ALA D 1 231 ? 130.307 123.184 84.755 1.00 25.21 231 ALA D C 1
ATOM 8917 O O . ALA D 1 231 ? 129.158 123.616 84.731 1.00 27.07 231 ALA D O 1
ATOM 8919 N N . ALA D 1 232 ? 130.894 122.630 83.693 1.00 26.03 232 ALA D N 1
ATOM 8920 C CA . ALA D 1 232 ? 130.220 122.499 82.393 1.00 24.61 232 ALA D CA 1
ATOM 8921 C C . ALA D 1 232 ? 128.943 121.668 82.475 1.00 25.69 232 ALA D C 1
ATOM 8922 O O . ALA D 1 232 ? 127.983 121.907 81.730 1.00 25.48 232 ALA D O 1
ATOM 8924 N N . ALA D 1 233 ? 128.941 120.699 83.389 1.00 25.21 233 ALA D N 1
ATOM 8925 C CA . ALA D 1 233 ? 127.826 119.777 83.567 1.00 25.32 233 ALA D CA 1
ATOM 8926 C C . ALA D 1 233 ? 126.630 120.433 84.251 1.00 25.49 233 ALA D C 1
ATOM 8927 O O . ALA D 1 233 ? 125.521 119.889 84.232 1.00 27.22 233 ALA D O 1
ATOM 8929 N N . GLY D 1 234 ? 126.861 121.600 84.849 1.00 25.24 234 GLY D N 1
ATOM 8930 C CA . GLY D 1 234 ? 125.805 122.373 85.502 1.00 27.47 234 GLY D CA 1
ATOM 8931 C C . GLY D 1 234 ? 125.026 121.562 86.517 1.00 26.69 234 GLY D C 1
ATOM 8932 O O . GLY D 1 234 ? 125.605 121.007 87.444 1.00 29.04 234 GLY D O 1
ATOM 8933 N N . ARG D 1 235 ? 123.713 121.476 86.317 1.00 28.42 235 ARG D N 1
ATOM 8934 C CA . ARG D 1 235 ? 122.818 120.744 87.221 1.00 28.94 235 ARG D CA 1
ATOM 8935 C C . ARG D 1 235 ? 122.790 119.228 86.981 1.00 29.81 235 ARG D C 1
ATOM 8936 O O . ARG D 1 235 ? 121.962 118.514 87.550 1.00 33.06 235 ARG D O 1
ATOM 8944 N N . THR D 1 236 ? 123.686 118.745 86.127 1.00 27.92 236 THR D N 1
ATOM 8945 C CA . THR D 1 236 ? 123.936 117.321 85.989 1.00 25.43 236 THR D CA 1
ATOM 8946 C C . THR D 1 236 ? 125.140 117.007 86.872 1.00 25.01 236 THR D C 1
ATOM 8947 O O . THR D 1 236 ? 126.182 117.657 86.754 1.00 24.78 236 THR D O 1
ATOM 8951 N N . GLY D 1 237 ? 124.982 116.037 87.772 1.00 24.34 237 GLY D N 1
ATOM 8952 C CA . GLY D 1 237 ? 126.072 115.613 88.642 1.00 24.66 237 GLY D CA 1
ATOM 8953 C C . GLY D 1 237 ? 127.124 114.832 87.874 1.00 24.10 237 GLY D C 1
ATOM 8954 O O . GLY D 1 237 ? 126.800 113.957 87.072 1.00 27.04 237 GLY D O 1
ATOM 8955 N N . LEU D 1 238 ? 128.388 115.158 88.106 1.00 23.13 238 LEU D N 1
ATOM 8956 C CA . LEU D 1 238 ? 129.476 114.448 87.457 1.00 24.27 238 LEU D CA 1
ATOM 8957 C C . LEU D 1 238 ? 130.046 113.398 88.402 1.00 26.25 238 LEU D C 1
ATOM 8958 O O . LEU D 1 238 ? 130.370 113.699 89.551 1.00 26.89 238 LEU D O 1
ATOM 8963 N N . VAL D 1 239 ? 130.141 112.163 87.917 1.00 27.35 239 VAL D N 1
ATOM 8964 C CA . VAL D 1 239 ? 130.830 111.104 88.642 1.00 27.74 239 VAL D CA 1
ATOM 8965 C C . VAL D 1 239 ? 132.016 110.617 87.820 1.00 28.70 239 VAL D C 1
ATOM 8966 O O . VAL D 1 239 ? 131.988 110.592 86.584 1.00 28.03 239 VAL D O 1
ATOM 8970 N N . CYS D 1 240 ? 133.061 110.228 88.527 1.00 30.24 240 CYS D N 1
ATOM 8971 C CA . CYS D 1 240 ? 134.318 109.929 87.900 1.00 34.22 240 CYS D CA 1
ATOM 8972 C C . CYS D 1 240 ? 134.780 108.528 88.291 1.00 39.51 240 CYS D C 1
ATOM 8973 O O . CYS D 1 240 ? 133.967 107.686 88.675 1.00 37.91 240 CYS D O 1
ATOM 8976 N N . ALA D 1 241 ? 136.084 108.285 88.180 1.00 45.38 241 ALA D N 1
ATOM 8977 C CA . ALA D 1 241 ? 136.686 107.003 88.558 1.00 46.26 241 ALA D CA 1
ATOM 8978 C C . ALA D 1 241 ? 138.131 107.173 89.051 1.00 47.28 241 ALA D C 1
ATOM 8979 O O . ALA D 1 241 ? 138.906 107.944 88.482 1.00 43.19 241 ALA D O 1
ATOM 8981 N N . GLY D 1 242 ? 138.474 106.465 90.127 1.00 55.27 242 GLY D N 1
ATOM 8982 C CA . GLY D 1 242 ? 139.866 106.347 90.569 1.00 51.57 242 GLY D CA 1
ATOM 8983 C C . GLY D 1 242 ? 140.584 105.270 89.767 1.00 58.93 242 GLY D C 1
ATOM 8984 O O . GLY D 1 242 ? 139.937 104.366 89.220 1.00 51.59 242 GLY D O 1
ATOM 8985 N N . GLY D 1 243 ? 141.915 105.366 89.700 1.00 56.99 243 GLY D N 1
ATOM 8986 C CA . GLY D 1 243 ? 142.753 104.438 88.923 1.00 59.16 243 GLY D CA 1
ATOM 8987 C C . GLY D 1 243 ? 142.435 102.968 89.145 1.00 67.65 243 GLY D C 1
ATOM 8988 O O . GLY D 1 243 ? 142.242 102.538 90.285 1.00 71.77 243 GLY D O 1
ATOM 8989 N N . SER D 1 244 ? 142.387 102.202 88.054 1.00 75.18 244 SER D N 1
ATOM 8990 C CA . SER D 1 244 ? 141.938 100.804 88.088 1.00 64.36 244 SER D CA 1
ATOM 8991 C C . SER D 1 244 ? 142.890 99.884 88.833 1.00 67.81 244 SER D C 1
ATOM 8992 O O . SER D 1 244 ? 144.105 99.920 88.622 1.00 71.75 244 SER D O 1
ATOM 8995 N N . THR D 1 245 ? 142.300 99.064 89.702 1.00 70.86 245 THR D N 1
ATOM 8996 C CA . THR D 1 245 ? 143.009 98.198 90.655 1.00 68.02 245 THR D CA 1
ATOM 8997 C C . THR D 1 245 ? 144.420 98.658 91.045 1.00 75.86 245 THR D C 1
ATOM 8998 O O . THR D 1 245 ? 145.413 97.969 90.790 1.00 85.83 245 THR D O 1
ATOM 9002 N N . VAL D 1 246 ? 144.486 99.841 91.654 1.00 73.35 246 VAL D N 1
ATOM 9003 C CA . VAL D 1 246 ? 145.719 100.336 92.268 1.00 69.39 246 VAL D CA 1
ATOM 9004 C C . VAL D 1 246 ? 145.602 100.257 93.794 1.00 68.16 246 VAL D C 1
ATOM 9005 O O . VAL D 1 246 ? 144.687 99.612 94.320 1.00 58.29 246 VAL D O 1
ATOM 9009 N N . GLU D 1 247 ? 146.530 100.904 94.496 1.00 68.17 247 GLU D N 1
ATOM 9010 C CA . GLU D 1 247 ? 146.553 100.887 95.958 1.00 68.77 247 GLU D CA 1
ATOM 9011 C C . GLU D 1 247 ? 145.322 101.576 96.557 1.00 59.67 247 GLU D C 1
ATOM 9012 O O . GLU D 1 247 ? 144.939 102.672 96.127 1.00 56.27 247 GLU D O 1
ATOM 9018 N N . ALA D 1 248 ? 144.714 100.923 97.547 1.00 53.08 248 ALA D N 1
ATOM 9019 C CA . ALA D 1 248 ? 143.492 101.415 98.195 1.00 49.86 248 ALA D CA 1
ATOM 9020 C C . ALA D 1 248 ? 143.590 102.856 98.702 1.00 47.81 248 ALA D C 1
ATOM 9021 O O . ALA D 1 248 ? 142.648 103.634 98.537 1.00 41.62 248 ALA D O 1
ATOM 9023 N N . LYS D 1 249 ? 144.723 103.205 99.310 1.00 46.20 249 LYS D N 1
ATOM 9024 C CA . LYS D 1 249 ? 144.930 104.563 99.807 1.00 45.28 249 LYS D CA 1
ATOM 9025 C C . LYS D 1 249 ? 144.991 105.576 98.665 1.00 42.39 249 LYS D C 1
ATOM 9026 O O . LYS D 1 249 ? 144.338 106.616 98.724 1.00 39.29 249 LYS D O 1
ATOM 9032 N N . VAL D 1 250 ? 145.770 105.259 97.632 1.00 42.35 250 VAL D N 1
ATOM 9033 C CA . VAL D 1 250 ? 145.903 106.120 96.455 1.00 41.23 250 VAL D CA 1
ATOM 9034 C C . VAL D 1 250 ? 144.541 106.306 95.782 1.00 37.16 250 VAL D C 1
ATOM 9035 O O . VAL D 1 250 ? 144.165 107.427 95.430 1.00 37.07 250 VAL D O 1
ATOM 9039 N N . PHE D 1 251 ? 143.809 105.202 95.637 1.00 35.59 251 PHE D N 1
ATOM 9040 C CA . PHE D 1 251 ? 142.470 105.195 95.055 1.00 35.29 251 PHE D CA 1
ATOM 9041 C C . PHE D 1 251 ? 141.483 106.108 95.800 1.00 34.69 251 PHE D C 1
ATOM 9042 O O . PHE D 1 251 ? 140.769 106.898 95.175 1.00 32.45 251 PHE D O 1
ATOM 9050 N N . LEU D 1 252 ? 141.445 105.988 97.127 1.00 34.36 252 LEU D N 1
ATOM 9051 C CA . LEU D 1 252 ? 140.539 106.785 97.958 1.00 32.10 252 LEU D CA 1
ATOM 9052 C C . LEU D 1 252 ? 140.947 108.262 97.991 1.00 31.03 252 LEU D C 1
ATOM 9053 O O . LEU D 1 252 ? 140.089 109.154 98.051 1.00 27.43 252 LEU D O 1
ATOM 9058 N N . GLN D 1 253 ? 142.256 108.507 97.949 1.00 30.57 253 GLN D N 1
ATOM 9059 C CA . GLN D 1 253 ? 142.789 109.861 97.828 1.00 31.47 253 GLN D CA 1
ATOM 9060 C C . GLN D 1 253 ? 142.376 110.495 96.494 1.00 31.40 253 GLN D C 1
ATOM 9061 O O . GLN D 1 253 ? 142.025 111.678 96.450 1.00 32.68 253 GLN D O 1
ATOM 9067 N N . GLN D 1 254 ? 142.415 109.705 95.419 1.00 30.96 254 GLN D N 1
ATOM 9068 C CA . GLN D 1 254 ? 141.983 110.172 94.098 1.00 30.67 254 GLN D CA 1
ATOM 9069 C C . GLN D 1 254 ? 140.505 110.547 94.081 1.00 31.18 254 GLN D C 1
ATOM 9070 O O . GLN D 1 254 ? 140.134 111.595 93.542 1.00 31.99 254 GLN D O 1
ATOM 9076 N N A LEU D 1 255 ? 139.668 109.694 94.671 0.50 29.42 255 LEU D N 1
ATOM 9077 N N B LEU D 1 255 ? 139.676 109.695 94.678 0.50 29.49 255 LEU D N 1
ATOM 9078 C CA A LEU D 1 255 ? 138.229 109.950 94.755 0.50 29.23 255 LEU D CA 1
ATOM 9079 C CA B LEU D 1 255 ? 138.243 109.939 94.762 0.50 29.41 255 LEU D CA 1
ATOM 9080 C C A LEU D 1 255 ? 137.924 111.189 95.592 0.50 29.54 255 LEU D C 1
ATOM 9081 C C B LEU D 1 255 ? 137.920 111.176 95.597 0.50 29.62 255 LEU D C 1
ATOM 9082 O O A LEU D 1 255 ? 137.029 111.969 95.256 0.50 28.49 255 LEU D O 1
ATOM 9083 O O B LEU D 1 255 ? 137.012 111.941 95.265 0.50 28.58 255 LEU D O 1
ATOM 9092 N N . HIS D 1 256 ? 138.673 111.361 96.679 1.00 30.21 256 HIS D N 1
ATOM 9093 C CA . HIS D 1 256 ? 138.509 112.509 97.567 1.00 30.82 256 HIS D CA 1
ATOM 9094 C C . HIS D 1 256 ? 138.835 113.796 96.857 1.00 29.07 256 HIS D C 1
ATOM 9095 O O . HIS D 1 256 ? 138.096 114.769 96.972 1.00 29.23 256 HIS D O 1
ATOM 9102 N N . ASP D 1 257 ? 139.936 113.802 96.110 1.00 27.92 257 ASP D N 1
ATOM 9103 C CA . ASP D 1 257 ? 140.316 114.949 95.287 1.00 29.36 257 ASP D CA 1
ATOM 9104 C C . ASP D 1 257 ? 139.283 115.267 94.203 1.00 30.60 257 ASP D C 1
ATOM 9105 O O . ASP D 1 257 ? 138.972 116.434 93.958 1.00 33.39 257 ASP D O 1
ATOM 9110 N N . GLN D 1 258 ? 138.737 114.230 93.571 1.00 29.27 258 GLN D N 1
ATOM 9111 C CA . GLN D 1 258 ? 137.726 114.414 92.531 1.00 28.40 258 GLN D CA 1
ATOM 9112 C C . GLN D 1 258 ? 136.482 115.135 93.056 1.00 29.25 258 GLN D C 1
ATOM 9113 O O . GLN D 1 258 ? 135.897 115.962 92.358 1.00 30.15 258 GLN D O 1
ATOM 9119 N N . ILE D 1 259 ? 136.094 114.832 94.290 1.00 29.05 259 ILE D N 1
ATOM 9120 C CA . ILE D 1 259 ? 134.937 115.474 94.909 1.00 28.96 259 ILE D CA 1
ATOM 9121 C C . ILE D 1 259 ? 135.258 116.896 95.400 1.00 29.75 259 ILE D C 1
ATOM 9122 O O . ILE D 1 259 ? 134.588 117.854 95.009 1.00 29.32 259 ILE D O 1
ATOM 9127 N N . TYR D 1 260 ? 136.282 117.030 96.241 1.00 30.96 260 TYR D N 1
ATOM 9128 C CA . TYR D 1 260 ? 136.532 118.299 96.927 1.00 34.26 260 TYR D CA 1
ATOM 9129 C C . TYR D 1 260 ? 137.342 119.307 96.126 1.00 33.28 260 TYR D C 1
ATOM 9130 O O . TYR D 1 260 ? 137.221 120.506 96.359 1.00 37.21 260 TYR D O 1
ATOM 9139 N N . ILE D 1 261 ? 138.141 118.829 95.177 1.00 31.13 261 ILE D N 1
ATOM 9140 C CA . ILE D 1 261 ? 138.855 119.716 94.257 1.00 31.46 261 ILE D CA 1
ATOM 9141 C C . ILE D 1 261 ? 138.209 119.717 92.863 1.00 31.40 261 ILE D C 1
ATOM 9142 O O . ILE D 1 261 ? 138.036 120.774 92.250 1.00 33.35 261 ILE D O 1
ATOM 9147 N N . GLY D 1 262 ? 137.840 118.537 92.377 1.00 29.63 262 GLY D N 1
ATOM 9148 C CA . GLY D 1 262 ? 137.303 118.401 91.024 1.00 27.90 262 GLY D CA 1
ATOM 9149 C C . GLY D 1 262 ? 135.821 118.694 90.897 1.00 25.86 262 GLY D C 1
ATOM 9150 O O . GLY D 1 262 ? 135.305 118.799 89.785 1.00 26.61 262 GLY D O 1
ATOM 9151 N N . GLY D 1 263 ? 135.134 118.803 92.031 1.00 25.79 263 GLY D N 1
ATOM 9152 C CA . GLY D 1 263 ? 133.710 119.128 92.051 1.00 24.80 263 GLY D CA 1
ATOM 9153 C C . GLY D 1 263 ? 132.777 117.991 91.669 1.00 26.25 263 GLY D C 1
ATOM 9154 O O . GLY D 1 263 ? 131.605 118.225 91.358 1.00 26.73 263 GLY D O 1
ATOM 9155 N N . ALA D 1 264 ? 133.284 116.761 91.693 1.00 25.20 264 ALA D N 1
ATOM 9156 C CA . ALA D 1 264 ? 132.468 115.583 91.392 1.00 26.39 264 ALA D CA 1
ATOM 9157 C C . ALA D 1 264 ? 131.330 115.390 92.402 1.00 27.06 264 ALA D C 1
ATOM 9158 O O . ALA D 1 264 ? 131.474 115.723 93.576 1.00 29.02 264 ALA D O 1
ATOM 9160 N N . SER D 1 265 ? 130.204 114.864 91.924 1.00 26.55 265 SER D N 1
ATOM 9161 C CA . SER D 1 265 ? 129.037 114.561 92.759 1.00 26.02 265 SER D CA 1
ATOM 9162 C C . SER D 1 265 ? 128.989 113.082 93.160 1.00 25.55 265 SER D C 1
ATOM 9163 O O . SER D 1 265 ? 127.954 112.578 93.589 1.00 25.97 265 SER D O 1
ATOM 9166 N N . GLY D 1 266 ? 130.113 112.389 93.010 1.00 27.28 266 GLY D N 1
ATOM 9167 C CA . GLY D 1 266 ? 130.201 110.982 93.384 1.00 28.24 266 GLY D CA 1
ATOM 9168 C C . GLY D 1 266 ? 131.207 110.211 92.555 1.00 29.92 266 GLY D C 1
ATOM 9169 O O . GLY D 1 266 ? 132.144 110.783 92.008 1.00 32.24 266 GLY D O 1
ATOM 9170 N N . ASN D 1 267 ? 131.001 108.904 92.453 1.00 29.80 267 ASN D N 1
ATOM 9171 C CA . ASN D 1 267 ? 131.953 108.019 91.787 1.00 28.68 267 ASN D CA 1
ATOM 9172 C C . ASN D 1 267 ? 131.253 106.844 91.139 1.00 24.84 267 ASN D C 1
ATOM 9173 O O . ASN D 1 267 ? 130.138 106.491 91.522 1.00 26.74 267 ASN D O 1
ATOM 9178 N N . ALA D 1 268 ? 131.920 106.245 90.160 1.00 22.70 268 ALA D N 1
ATOM 9179 C CA . ALA D 1 268 ? 131.453 105.016 89.552 1.00 26.38 268 ALA D CA 1
ATOM 9180 C C . ALA D 1 268 ? 132.611 104.032 89.531 1.00 26.73 268 ALA D C 1
ATOM 9181 O O . ALA D 1 268 ? 133.602 104.244 88.831 1.00 28.76 268 ALA D O 1
ATOM 9183 N N . THR D 1 269 ? 132.484 102.964 90.315 1.00 26.47 269 THR D N 1
ATOM 9184 C CA . THR D 1 269 ? 133.565 102.000 90.473 1.00 26.16 269 THR D CA 1
ATOM 9185 C C . THR D 1 269 ? 133.136 100.587 90.070 1.00 25.57 269 THR D C 1
ATOM 9186 O O . THR D 1 269 ? 132.067 100.111 90.466 1.00 23.92 269 THR D O 1
ATOM 9190 N N . GLY D 1 270 ? 133.987 99.928 89.287 1.00 25.58 270 GLY D N 1
ATOM 9191 C CA . GLY D 1 270 ? 133.732 98.565 88.833 1.00 26.72 270 GLY D CA 1
ATOM 9192 C C . GLY D 1 270 ? 134.748 97.552 89.330 1.00 26.96 270 GLY D C 1
ATOM 9193 O O . GLY D 1 270 ? 134.623 97.014 90.438 1.00 24.19 270 GLY D O 1
ATOM 9194 N N . ARG D 1 271 ? 135.763 97.298 88.507 1.00 26.47 271 ARG D N 1
ATOM 9195 C CA . ARG D 1 271 ? 136.695 96.201 88.761 1.00 29.38 271 ARG D CA 1
ATOM 9196 C C . ARG D 1 271 ? 137.561 96.367 90.012 1.00 28.58 271 ARG D C 1
ATOM 9197 O O . ARG D 1 271 ? 137.990 95.383 90.603 1.00 28.97 271 ARG D O 1
ATOM 9205 N N . ASN D 1 272 ? 137.794 97.603 90.434 1.00 29.81 272 ASN D N 1
ATOM 9206 C CA . ASN D 1 272 ? 138.523 97.838 91.672 1.00 31.70 272 ASN D CA 1
ATOM 9207 C C . ASN D 1 272 ? 137.816 97.193 92.863 1.00 30.39 272 ASN D C 1
ATOM 9208 O O . ASN D 1 272 ? 138.466 96.749 93.809 1.00 31.61 272 ASN D O 1
ATOM 9213 N N . ILE D 1 273 ? 136.485 97.135 92.791 1.00 27.03 273 ILE D N 1
ATOM 9214 C CA . ILE D 1 273 ? 135.681 96.472 93.808 1.00 26.57 273 ILE D CA 1
ATOM 9215 C C . ILE D 1 273 ? 135.567 94.965 93.564 1.00 28.38 273 ILE D C 1
ATOM 9216 O O . ILE D 1 273 ? 135.950 94.168 94.426 1.00 29.23 273 ILE D O 1
ATOM 9221 N N . HIS D 1 274 ? 135.054 94.570 92.399 1.00 26.37 274 HIS D N 1
ATOM 9222 C CA . HIS D 1 274 ? 134.681 93.170 92.199 1.00 25.95 274 HIS D CA 1
ATOM 9223 C C . HIS D 1 274 ? 135.821 92.199 92.016 1.00 25.64 274 HIS D C 1
ATOM 9224 O O . HIS D 1 274 ? 135.670 91.013 92.308 1.00 26.33 274 HIS D O 1
ATOM 9231 N N . GLN D 1 275 ? 136.980 92.682 91.576 1.00 25.19 275 GLN D N 1
ATOM 9232 C CA . GLN D 1 275 ? 138.146 91.805 91.431 1.00 27.08 275 GLN D CA 1
ATOM 9233 C C . GLN D 1 275 ? 138.741 91.387 92.779 1.00 27.64 275 GLN D C 1
ATOM 9234 O O . GLN D 1 275 ? 139.633 90.546 92.834 1.00 29.63 275 GLN D O 1
ATOM 9240 N N . ARG D 1 276 ? 138.233 91.967 93.862 1.00 28.54 276 ARG D N 1
ATOM 9241 C CA . ARG D 1 276 ? 138.663 91.602 95.211 1.00 30.28 276 ARG D CA 1
ATOM 9242 C C . ARG D 1 276 ? 137.796 90.483 95.779 1.00 27.97 276 ARG D C 1
ATOM 9243 O O . ARG D 1 276 ? 136.672 90.260 95.316 1.00 26.85 276 ARG D O 1
ATOM 9251 N N . SER D 1 277 ? 138.321 89.783 96.783 1.00 27.43 277 SER D N 1
ATOM 9252 C CA . SER D 1 277 ? 137.537 88.792 97.516 1.00 30.72 277 SER D CA 1
ATOM 9253 C C . SER D 1 277 ? 136.346 89.487 98.164 1.00 29.94 277 SER D C 1
ATOM 9254 O O . SER D 1 277 ? 136.429 90.662 98.511 1.00 30.42 277 SER D O 1
ATOM 9257 N N . LEU D 1 278 ? 135.247 88.759 98.326 1.00 29.18 278 LEU D N 1
ATOM 9258 C CA . LEU D 1 278 ? 133.998 89.336 98.812 1.00 28.32 278 LEU D CA 1
ATOM 9259 C C . LEU D 1 278 ? 134.185 90.263 100.011 1.00 30.76 278 LEU D C 1
ATOM 9260 O O . LEU D 1 278 ? 133.753 91.419 99.967 1.00 31.59 278 LEU D O 1
ATOM 9265 N N . ASP D 1 279 ? 134.831 89.765 101.064 1.00 30.18 279 ASP D N 1
ATOM 9266 C CA . ASP D 1 279 ? 135.020 90.543 102.288 1.00 33.80 279 ASP D CA 1
ATOM 9267 C C . ASP D 1 279 ? 135.692 91.889 102.034 1.00 28.14 279 ASP D C 1
ATOM 9268 O O . ASP D 1 279 ? 135.199 92.930 102.462 1.00 29.04 279 ASP D O 1
ATOM 9273 N N . GLU D 1 280 ? 136.814 91.851 101.328 1.00 27.13 280 GLU D N 1
ATOM 9274 C CA . GLU D 1 280 ? 137.589 93.042 101.009 1.00 28.24 280 GLU D CA 1
ATOM 9275 C C . GLU D 1 280 ? 136.840 93.981 100.057 1.00 28.82 280 GLU D C 1
ATOM 9276 O O . GLU D 1 280 ? 136.950 95.208 100.169 1.00 29.94 280 GLU D O 1
ATOM 9282 N N . ALA D 1 281 ? 136.088 93.398 99.124 1.00 26.90 281 ALA D N 1
ATOM 9283 C CA . ALA D 1 281 ? 135.259 94.167 98.204 1.00 26.20 281 ALA D CA 1
ATOM 9284 C C . ALA D 1 281 ? 134.213 94.953 98.979 1.00 27.41 281 ALA D C 1
ATOM 9285 O O . ALA D 1 281 ? 134.045 96.157 98.758 1.00 27.72 281 ALA D O 1
ATOM 9287 N N . VAL D 1 282 ? 133.531 94.268 99.898 1.00 26.21 282 VAL D N 1
ATOM 9288 C CA . VAL D 1 282 ? 132.491 94.876 100.729 1.00 25.71 282 VAL D CA 1
ATOM 9289 C C . VAL D 1 282 ? 133.070 96.037 101.537 1.00 26.31 282 VAL D C 1
ATOM 9290 O O . VAL D 1 282 ? 132.465 97.111 101.608 1.00 27.38 282 VAL D O 1
ATOM 9294 N N . ARG D 1 283 ? 134.252 95.828 102.114 1.00 25.08 283 ARG D N 1
ATOM 9295 C CA . ARG D 1 283 ? 134.916 96.871 102.889 1.00 26.88 283 ARG D CA 1
ATOM 9296 C C . ARG D 1 283 ? 135.321 98.065 102.027 1.00 27.36 283 ARG D C 1
ATOM 9297 O O . ARG D 1 283 ? 135.246 99.212 102.481 1.00 30.74 283 ARG D O 1
ATOM 9305 N N . LEU D 1 284 ? 135.740 97.799 100.791 1.00 26.18 284 LEU D N 1
ATOM 9306 C CA . LEU D 1 284 ? 136.039 98.874 99.844 1.00 25.75 284 LEU D CA 1
ATOM 9307 C C . LEU D 1 284 ? 134.798 99.694 99.486 1.00 25.39 284 LEU D C 1
ATOM 9308 O O . LEU D 1 284 ? 134.885 100.918 99.401 1.00 24.64 284 LEU D O 1
ATOM 9313 N N . THR D 1 285 ? 133.650 99.038 99.294 1.00 23.70 285 THR D N 1
ATOM 9314 C CA . THR D 1 285 ? 132.407 99.780 99.021 1.00 26.30 285 THR D CA 1
ATOM 9315 C C . THR D 1 285 ? 132.050 100.680 100.196 1.00 27.83 285 THR D C 1
ATOM 9316 O O . THR D 1 285 ? 131.600 101.810 100.002 1.00 28.40 285 THR D O 1
ATOM 9320 N N . LYS D 1 286 ? 132.270 100.171 101.408 1.00 30.19 286 LYS D N 1
ATOM 9321 C CA . LYS D 1 286 ? 132.023 100.922 102.641 1.00 29.25 286 LYS D CA 1
ATOM 9322 C C . LYS D 1 286 ? 132.948 102.137 102.750 1.00 27.36 286 LYS D C 1
ATOM 9323 O O . LYS D 1 286 ? 132.509 103.221 103.132 1.00 30.04 286 LYS D O 1
ATOM 9329 N N . ALA D 1 287 ? 134.219 101.950 102.401 1.00 26.98 287 ALA D N 1
ATOM 9330 C CA . ALA D 1 287 ? 135.198 103.035 102.404 1.00 27.34 287 ALA D CA 1
ATOM 9331 C C . ALA D 1 287 ? 134.884 104.093 101.339 1.00 28.16 287 ALA D C 1
ATOM 9332 O O . ALA D 1 287 ? 134.948 105.295 101.614 1.00 28.85 287 ALA D O 1
ATOM 9334 N N . ILE D 1 288 ? 134.549 103.644 100.129 1.00 27.14 288 ILE D N 1
ATOM 9335 C CA . ILE D 1 288 ? 134.164 104.553 99.048 1.00 27.73 288 ILE D CA 1
ATOM 9336 C C . ILE D 1 288 ? 132.914 105.332 99.456 1.00 27.31 288 ILE D C 1
ATOM 9337 O O . ILE D 1 288 ? 132.867 106.559 99.322 1.00 29.68 288 ILE D O 1
ATOM 9342 N N . SER D 1 289 ? 131.914 104.620 99.974 1.00 26.70 289 SER D N 1
ATOM 9343 C CA . SER D 1 289 ? 130.675 105.253 100.417 1.00 26.92 289 SER D CA 1
ATOM 9344 C C . SER D 1 289 ? 130.891 106.235 101.563 1.00 27.44 289 SER D C 1
ATOM 9345 O O . SER D 1 289 ? 130.220 107.256 101.630 1.00 28.72 289 SER D O 1
ATOM 9348 N N . ALA D 1 290 ? 131.838 105.934 102.450 1.00 28.74 290 ALA D N 1
ATOM 9349 C CA . ALA D 1 290 ? 132.165 106.828 103.565 1.00 30.45 290 ALA D CA 1
ATOM 9350 C C . ALA D 1 290 ? 132.615 108.209 103.074 1.00 30.11 290 ALA D C 1
ATOM 9351 O O . ALA D 1 290 ? 132.215 109.229 103.634 1.00 32.28 290 ALA D O 1
ATOM 9353 N N . ILE D 1 291 ? 133.437 108.227 102.024 1.00 28.63 291 ILE D N 1
ATOM 9354 C CA . ILE D 1 291 ? 133.867 109.470 101.389 1.00 28.76 291 ILE D CA 1
ATOM 9355 C C . ILE D 1 291 ? 132.721 110.128 100.617 1.00 29.77 291 ILE D C 1
ATOM 9356 O O . ILE D 1 291 ? 132.441 111.314 100.806 1.00 30.82 291 ILE D O 1
ATOM 9361 N N . THR D 1 292 ? 132.063 109.350 99.761 1.00 28.90 292 THR D N 1
ATOM 9362 C CA . THR D 1 292 ? 131.035 109.862 98.854 1.00 28.68 292 THR D CA 1
ATOM 9363 C C . THR D 1 292 ? 129.768 110.309 99.573 1.00 29.89 292 THR D C 1
ATOM 9364 O O . THR D 1 292 ? 129.236 111.376 99.287 1.00 31.52 292 THR D O 1
ATOM 9368 N N . LEU D 1 293 ? 129.294 109.503 100.513 1.00 30.62 293 LEU D N 1
ATOM 9369 C CA . LEU D 1 293 ? 128.022 109.787 101.166 1.00 32.56 293 LEU D CA 1
ATOM 9370 C C . LEU D 1 293 ? 128.158 110.543 102.482 1.00 34.31 293 LEU D C 1
ATOM 9371 O O . LEU D 1 293 ? 127.270 111.318 102.840 1.00 38.65 293 LEU D O 1
ATOM 9376 N N . ALA D 1 294 ? 129.260 110.328 103.195 1.00 35.41 294 ALA D N 1
ATOM 9377 C CA . ALA D 1 294 ? 129.385 110.841 104.561 1.00 35.89 294 ALA D CA 1
ATOM 9378 C C . ALA D 1 294 ? 130.578 111.768 104.809 1.00 36.19 294 ALA D C 1
ATOM 9379 O O . ALA D 1 294 ? 130.848 112.131 105.952 1.00 41.05 294 ALA D O 1
ATOM 9381 N N . ASP D 1 295 ? 131.280 112.152 103.745 1.00 36.87 295 ASP D N 1
ATOM 9382 C CA . ASP D 1 295 ? 132.346 113.172 103.814 1.00 40.41 295 ASP D CA 1
ATOM 9383 C C . ASP D 1 295 ? 133.559 112.791 104.669 1.00 37.54 295 ASP D C 1
ATOM 9384 O O . ASP D 1 295 ? 134.226 113.665 105.223 1.00 39.82 295 ASP D O 1
ATOM 9389 N N . TYR D 1 296 ? 133.849 111.497 104.765 1.00 34.44 296 TYR D N 1
ATOM 9390 C CA . TYR D 1 296 ? 135.022 111.022 105.491 1.00 34.12 296 TYR D CA 1
ATOM 9391 C C . TYR D 1 296 ? 136.285 111.529 104.817 1.00 32.30 296 TYR D C 1
ATOM 9392 O O . TYR D 1 296 ? 136.335 111.627 103.594 1.00 34.40 296 TYR D O 1
ATOM 9401 N N . ASP D 1 297 ? 137.308 111.851 105.603 1.00 30.15 297 ASP D N 1
ATOM 9402 C CA . ASP D 1 297 ? 138.613 112.102 105.007 1.00 32.48 297 ASP D CA 1
ATOM 9403 C C . ASP D 1 297 ? 139.261 110.764 104.652 1.00 30.11 297 ASP D C 1
ATOM 9404 O O . ASP D 1 297 ? 138.775 109.705 105.066 1.00 27.68 297 ASP D O 1
ATOM 9409 N N . VAL D 1 298 ? 140.336 110.820 103.871 1.00 30.47 298 VAL D N 1
ATOM 9410 C CA . VAL D 1 298 ? 141.036 109.629 103.381 1.00 30.75 298 VAL D CA 1
ATOM 9411 C C . VAL D 1 298 ? 141.482 108.686 104.508 1.00 31.25 298 VAL D C 1
ATOM 9412 O O . VAL D 1 298 ? 141.275 107.473 104.421 1.00 33.22 298 VAL D O 1
ATOM 9416 N N . ASP D 1 299 ? 142.072 109.239 105.565 1.00 33.53 299 ASP D N 1
ATOM 9417 C CA . ASP D 1 299 ? 142.548 108.423 106.688 1.00 35.07 299 ASP D CA 1
ATOM 9418 C C . ASP D 1 299 ? 141.442 107.606 107.351 1.00 31.31 299 ASP D C 1
ATOM 9419 O O . ASP D 1 299 ? 141.628 106.423 107.632 1.00 32.35 299 ASP D O 1
ATOM 9424 N N . ARG D 1 300 ? 140.295 108.231 107.589 1.00 30.57 300 ARG D N 1
ATOM 9425 C CA . ARG D 1 300 ? 139.175 107.534 108.209 1.00 30.61 300 ARG D CA 1
ATOM 9426 C C . ARG D 1 300 ? 138.507 106.538 107.254 1.00 31.23 300 ARG D C 1
ATOM 9427 O O . ARG D 1 300 ? 138.003 105.494 107.688 1.00 32.93 300 ARG D O 1
ATOM 9435 N N . ALA D 1 301 ? 138.506 106.854 105.962 1.00 29.94 301 ALA D N 1
ATOM 9436 C CA . ALA D 1 301 ? 137.988 105.920 104.962 1.00 28.58 301 ALA D CA 1
ATOM 9437 C C . ALA D 1 301 ? 138.909 104.709 104.809 1.00 28.20 301 ALA D C 1
ATOM 9438 O O . ALA D 1 301 ? 138.440 103.595 104.590 1.00 26.48 301 ALA D O 1
ATOM 9440 N N . LEU D 1 302 ? 140.216 104.929 104.937 1.00 28.24 302 LEU D N 1
ATOM 9441 C CA . LEU D 1 302 ? 141.172 103.830 104.894 1.00 30.07 302 LEU D CA 1
ATOM 9442 C C . LEU D 1 302 ? 140.980 102.897 106.092 1.00 30.32 302 LEU D C 1
ATOM 9443 O O . LEU D 1 302 ? 141.126 101.685 105.960 1.00 31.29 302 LEU D O 1
ATOM 9448 N N . ALA D 1 303 ? 140.635 103.466 107.248 1.00 30.97 303 ALA D N 1
ATOM 9449 C CA . ALA D 1 303 ? 140.354 102.675 108.445 1.00 30.90 303 ALA D CA 1
ATOM 9450 C C . ALA D 1 303 ? 139.149 101.766 108.217 1.00 31.15 303 ALA D C 1
ATOM 9451 O O . ALA D 1 303 ? 139.142 100.615 108.665 1.00 33.86 303 ALA D O 1
ATOM 9453 N N . VAL D 1 304 ? 138.145 102.287 107.507 1.00 29.43 304 VAL D N 1
ATOM 9454 C CA . VAL D 1 304 ? 136.962 101.511 107.127 1.00 29.34 304 VAL D CA 1
ATOM 9455 C C . VAL D 1 304 ? 137.356 100.356 106.201 1.00 29.77 304 VAL D C 1
ATOM 9456 O O . VAL D 1 304 ? 136.938 99.213 106.419 1.00 30.96 304 VAL D O 1
ATOM 9460 N N . PHE D 1 305 ? 138.175 100.655 105.187 1.00 28.33 305 PHE D N 1
ATOM 9461 C CA . PHE D 1 305 ? 138.686 99.628 104.272 1.00 29.84 305 PHE D CA 1
ATOM 9462 C C . PHE D 1 305 ? 139.437 98.498 104.990 1.00 30.53 305 PHE D C 1
ATOM 9463 O O . PHE D 1 305 ? 139.300 97.331 104.629 1.00 29.83 305 PHE D O 1
ATOM 9471 N N . ASN D 1 306 ? 140.232 98.851 105.997 1.00 30.93 306 ASN D N 1
ATOM 9472 C CA . ASN D 1 306 ? 140.973 97.859 106.779 1.00 33.03 306 ASN D CA 1
ATOM 9473 C C . ASN D 1 306 ? 140.128 97.159 107.843 1.00 34.49 306 ASN D C 1
ATOM 9474 O O . ASN D 1 306 ? 140.594 96.223 108.489 1.00 35.57 306 ASN D O 1
ATOM 9479 N N . GLY D 1 307 ? 138.889 97.615 108.015 1.00 34.22 307 GLY D N 1
ATOM 9480 C CA . GLY D 1 307 ? 137.958 96.991 108.952 1.00 36.61 307 GLY D CA 1
ATOM 9481 C C . GLY D 1 307 ? 138.206 97.396 110.392 1.00 39.18 307 GLY D C 1
ATOM 9482 O O . GLY D 1 307 ? 137.718 96.750 111.314 1.00 40.11 307 GLY D O 1
ATOM 9483 N N . GLU D 1 308 ? 138.969 98.470 110.578 1.00 40.46 308 GLU D N 1
ATOM 9484 C CA . GLU D 1 308 ? 139.258 99.016 111.900 1.00 38.48 308 GLU D CA 1
ATOM 9485 C C . GLU D 1 308 ? 138.075 99.836 112.392 1.00 39.29 308 GLU D C 1
ATOM 9486 O O . GLU D 1 308 ? 137.934 100.089 113.584 1.00 41.58 308 GLU D O 1
ATOM 9492 N N . GLU D 1 309 ? 137.232 100.242 111.449 1.00 42.09 309 GLU D N 1
ATOM 9493 C CA . GLU D 1 309 ? 135.959 100.890 111.729 1.00 42.25 309 GLU D CA 1
ATOM 9494 C C . GLU D 1 309 ? 134.911 100.305 110.804 1.00 40.16 309 GLU D C 1
ATOM 9495 O O . GLU D 1 309 ? 135.233 99.828 109.714 1.00 39.36 309 GLU D O 1
ATOM 9501 N N . ASP D 1 310 ? 133.658 100.348 111.237 1.00 40.81 310 ASP D N 1
ATOM 9502 C CA . ASP D 1 310 ? 132.548 99.948 110.388 1.00 44.81 310 ASP D CA 1
ATOM 9503 C C . ASP D 1 310 ? 131.920 101.194 109.772 1.00 42.25 310 ASP D C 1
ATOM 9504 O O . ASP D 1 310 ? 132.177 102.309 110.219 1.00 39.13 310 ASP D O 1
ATOM 9509 N N . PHE D 1 311 ? 131.120 101.001 108.729 1.00 42.43 311 PHE D N 1
ATOM 9510 C CA . PHE D 1 311 ? 130.348 102.089 108.148 1.00 40.36 311 PHE D CA 1
ATOM 9511 C C . PHE D 1 311 ? 128.993 101.600 107.651 1.00 41.98 311 PHE D C 1
ATOM 9512 O O . PHE D 1 311 ? 128.910 100.622 106.901 1.00 41.36 311 PHE D O 1
ATOM 9520 N N . ALA D 1 312 ? 127.939 102.292 108.078 1.00 41.55 312 ALA D N 1
ATOM 9521 C CA . ALA D 1 312 ? 126.573 101.990 107.658 1.00 46.51 312 ALA D CA 1
ATOM 9522 C C . ALA D 1 312 ? 125.790 103.273 107.361 1.00 51.41 312 ALA D C 1
ATOM 9523 O O . ALA D 1 312 ? 126.248 104.375 107.672 1.00 53.24 312 ALA D O 1
ATOM 9525 N N . LEU D 1 313 ? 124.613 103.121 106.757 1.00 56.97 313 LEU D N 1
ATOM 9526 C CA . LEU D 1 313 ? 123.754 104.257 106.410 1.00 63.49 313 LEU D CA 1
ATOM 9527 C C . LEU D 1 313 ? 122.947 104.800 107.596 1.00 71.84 313 LEU D C 1
ATOM 9528 O O . LEU D 1 313 ? 122.477 105.940 107.560 1.00 80.51 313 LEU D O 1
ATOM 9533 N N . HIS D 1 314 ? 122.789 103.982 108.636 1.00 77.98 314 HIS D N 1
ATOM 9534 C CA . HIS D 1 314 ? 122.053 104.379 109.840 1.00 88.16 314 HIS D CA 1
ATOM 9535 C C . HIS D 1 314 ? 122.976 104.793 110.951 1.00 91.18 314 HIS D C 1
ATOM 9536 O O . HIS D 1 314 ? 123.582 105.863 110.906 1.00 88.49 314 HIS D O 1
ATOM 9543 N N . PRO E 1 2 ? 119.608 63.900 86.152 1.00 41.66 2 PRO E N 1
ATOM 9544 C CA . PRO E 1 2 ? 119.089 64.416 87.420 1.00 41.27 2 PRO E CA 1
ATOM 9545 C C . PRO E 1 2 ? 117.564 64.483 87.422 1.00 42.06 2 PRO E C 1
ATOM 9546 O O . PRO E 1 2 ? 116.927 64.105 86.438 1.00 42.12 2 PRO E O 1
ATOM 9550 N N . LYS E 1 3 ? 116.990 64.951 88.526 1.00 42.11 3 LYS E N 1
ATOM 9551 C CA . LYS E 1 3 ? 115.547 65.142 88.627 1.00 42.67 3 LYS E CA 1
ATOM 9552 C C . LYS E 1 3 ? 115.241 66.422 89.405 1.00 40.45 3 LYS E C 1
ATOM 9553 O O . LYS E 1 3 ? 115.901 66.718 90.403 1.00 41.80 3 LYS E O 1
ATOM 9559 N N . ILE E 1 4 ? 114.263 67.190 88.928 1.00 35.85 4 ILE E N 1
ATOM 9560 C CA . ILE E 1 4 ? 113.831 68.420 89.602 1.00 35.98 4 ILE E CA 1
ATOM 9561 C C . ILE E 1 4 ? 112.306 68.503 89.668 1.00 36.50 4 ILE E C 1
ATOM 9562 O O . ILE E 1 4 ? 111.608 67.895 88.856 1.00 40.40 4 ILE E O 1
ATOM 9567 N N . THR E 1 5 ? 111.799 69.249 90.645 1.00 37.33 5 THR E N 1
ATOM 9568 C CA . THR E 1 5 ? 110.370 69.529 90.756 1.00 39.31 5 THR E CA 1
ATOM 9569 C C . THR E 1 5 ? 110.095 70.942 90.248 1.00 38.24 5 THR E C 1
ATOM 9570 O O . THR E 1 5 ? 111.027 71.725 90.059 1.00 39.42 5 THR E O 1
ATOM 9574 N N . ARG E 1 6 ? 108.820 71.264 90.033 1.00 37.01 6 ARG E N 1
ATOM 9575 C CA . ARG E 1 6 ? 108.395 72.615 89.637 1.00 37.28 6 ARG E CA 1
ATOM 9576 C C . ARG E 1 6 ? 108.922 73.711 90.569 1.00 40.10 6 ARG E C 1
ATOM 9577 O O . ARG E 1 6 ? 109.293 74.790 90.110 1.00 39.62 6 ARG E O 1
ATOM 9585 N N . ASP E 1 7 ? 108.958 73.417 91.869 1.00 39.58 7 ASP E N 1
ATOM 9586 C CA . ASP E 1 7 ? 109.437 74.351 92.886 1.00 40.82 7 ASP E CA 1
ATOM 9587 C C . ASP E 1 7 ? 110.929 74.657 92.787 1.00 38.29 7 ASP E C 1
ATOM 9588 O O . ASP E 1 7 ? 111.379 75.694 93.263 1.00 42.76 7 ASP E O 1
ATOM 9593 N N . GLN E 1 8 ? 111.691 73.754 92.180 1.00 37.45 8 GLN E N 1
ATOM 9594 C CA . GLN E 1 8 ? 113.137 73.936 92.043 1.00 39.54 8 GLN E CA 1
ATOM 9595 C C . GLN E 1 8 ? 113.524 74.798 90.841 1.00 37.80 8 GLN E C 1
ATOM 9596 O O . GLN E 1 8 ? 114.682 75.210 90.718 1.00 38.17 8 GLN E O 1
ATOM 9602 N N . VAL E 1 9 ? 112.560 75.063 89.960 1.00 34.54 9 VAL E N 1
ATOM 9603 C CA . VAL E 1 9 ? 112.784 75.937 88.811 1.00 34.62 9 VAL E CA 1
ATOM 9604 C C . VAL E 1 9 ? 112.939 77.377 89.307 1.00 34.27 9 VAL E C 1
ATOM 9605 O O . VAL E 1 9 ? 112.048 77.915 89.971 1.00 36.17 9 VAL E O 1
ATOM 9609 N N . LYS E 1 10 ? 114.083 77.986 89.005 1.00 33.40 10 LYS E N 1
ATOM 9610 C CA . LYS E 1 10 ? 114.321 79.378 89.371 1.00 34.71 10 LYS E CA 1
ATOM 9611 C C . LYS E 1 10 ? 113.743 80.285 88.295 1.00 33.82 10 LYS E C 1
ATOM 9612 O O . LYS E 1 10 ? 114.228 80.317 87.164 1.00 36.56 10 LYS E O 1
ATOM 9618 N N . VAL E 1 11 ? 112.684 81.004 88.647 1.00 32.64 11 VAL E N 1
ATOM 9619 C CA . VAL E 1 11 ? 112.012 81.869 87.688 1.00 30.50 11 VAL E CA 1
ATOM 9620 C C . VAL E 1 11 ? 112.663 83.250 87.714 1.00 31.73 11 VAL E C 1
ATOM 9621 O O . VAL E 1 11 ? 112.644 83.919 88.750 1.00 32.11 11 VAL E O 1
ATOM 9625 N N . PRO E 1 12 ? 113.250 83.676 86.577 1.00 31.24 12 PRO E N 1
ATOM 9626 C CA . PRO E 1 12 ? 113.903 84.985 86.516 1.00 30.39 12 PRO E CA 1
ATOM 9627 C C . PRO E 1 12 ? 112.888 86.125 86.631 1.00 29.63 12 PRO E C 1
ATOM 9628 O O . PRO E 1 12 ? 111.709 85.949 86.292 1.00 29.82 12 PRO E O 1
ATOM 9632 N N . ALA E 1 13 ? 113.352 87.276 87.109 1.00 26.99 13 ALA E N 1
ATOM 9633 C CA . ALA E 1 13 ? 112.467 88.389 87.450 1.00 28.59 13 ALA E CA 1
ATOM 9634 C C . ALA E 1 13 ? 111.758 89.027 86.252 1.00 28.62 13 ALA E C 1
ATOM 9635 O O . ALA E 1 13 ? 110.812 89.799 86.439 1.00 29.35 13 ALA E O 1
ATOM 9637 N N . ASP E 1 14 ? 112.200 88.701 85.035 1.00 27.51 14 ASP E N 1
ATOM 9638 C CA . ASP E 1 14 ? 111.562 89.235 83.823 1.00 29.70 14 ASP E CA 1
ATOM 9639 C C . ASP E 1 14 ? 110.401 88.382 83.313 1.00 31.77 14 ASP E C 1
ATOM 9640 O O . ASP E 1 14 ? 109.700 88.769 82.377 1.00 31.75 14 ASP E O 1
ATOM 9645 N N . VAL E 1 15 ? 110.206 87.219 83.926 1.00 33.09 15 VAL E N 1
ATOM 9646 C CA . VAL E 1 15 ? 109.015 86.418 83.673 1.00 33.23 15 VAL E CA 1
ATOM 9647 C C . VAL E 1 15 ? 107.897 86.995 84.524 1.00 33.69 15 VAL E C 1
ATOM 9648 O O . VAL E 1 15 ? 107.929 86.908 85.750 1.00 35.74 15 VAL E O 1
ATOM 9652 N N . LEU E 1 16 ? 106.916 87.596 83.859 1.00 36.08 16 LEU E N 1
ATOM 9653 C CA . LEU E 1 16 ? 105.844 88.322 84.535 1.00 36.69 16 LEU E CA 1
ATOM 9654 C C . LEU E 1 16 ? 104.902 87.391 85.298 1.00 35.94 16 LEU E C 1
ATOM 9655 O O . LEU E 1 16 ? 104.829 86.197 85.005 1.00 35.27 16 LEU E O 1
ATOM 9660 N N . ALA E 1 17 ? 104.196 87.946 86.281 1.00 36.46 17 ALA E N 1
ATOM 9661 C CA . ALA E 1 17 ? 103.346 87.163 87.186 1.00 37.42 17 ALA E CA 1
ATOM 9662 C C . ALA E 1 17 ? 102.400 86.190 86.475 1.00 36.67 17 ALA E C 1
ATOM 9663 O O . ALA E 1 17 ? 102.375 85.003 86.799 1.00 39.53 17 ALA E O 1
ATOM 9665 N N . ASP E 1 18 ? 101.644 86.679 85.499 1.00 38.79 18 ASP E N 1
ATOM 9666 C CA . ASP E 1 18 ? 100.679 85.823 84.799 1.00 43.32 18 ASP E CA 1
ATOM 9667 C C . ASP E 1 18 ? 101.308 84.903 83.741 1.00 41.35 18 ASP E C 1
ATOM 9668 O O . ASP E 1 18 ? 100.597 84.175 83.049 1.00 45.81 18 ASP E O 1
ATOM 9673 N N . ALA E 1 19 ? 102.635 84.941 83.625 1.00 37.89 19 ALA E N 1
ATOM 9674 C CA . ALA E 1 19 ? 103.371 84.052 82.723 1.00 35.31 19 ALA E CA 1
ATOM 9675 C C . ALA E 1 19 ? 104.197 83.006 83.483 1.00 32.89 19 ALA E C 1
ATOM 9676 O O . ALA E 1 19 ? 104.754 82.091 82.874 1.00 34.56 19 ALA E O 1
ATOM 9678 N N . ARG E 1 20 ? 104.258 83.144 84.807 1.00 33.01 20 ARG E N 1
ATOM 9679 C CA . ARG E 1 20 ? 105.087 82.289 85.664 1.00 32.95 20 ARG E CA 1
ATOM 9680 C C . ARG E 1 20 ? 104.872 80.787 85.451 1.00 33.33 20 ARG E C 1
ATOM 9681 O O . ARG E 1 20 ? 105.836 80.046 85.236 1.00 32.70 20 ARG E O 1
ATOM 9689 N N . GLU E 1 21 ? 103.618 80.341 85.507 1.00 31.18 21 GLU E N 1
ATOM 9690 C CA . GLU E 1 21 ? 103.314 78.916 85.380 1.00 32.28 21 GLU E CA 1
ATOM 9691 C C . GLU E 1 21 ? 103.655 78.366 83.992 1.00 30.08 21 GLU E C 1
ATOM 9692 O O . GLU E 1 21 ? 104.181 77.255 83.878 1.00 28.23 21 GLU E O 1
ATOM 9698 N N . THR E 1 22 ? 103.373 79.147 82.949 1.00 30.58 22 THR E N 1
ATOM 9699 C CA . THR E 1 22 ? 103.753 78.784 81.577 1.00 29.18 22 THR E CA 1
ATOM 9700 C C . THR E 1 22 ? 105.273 78.611 81.446 1.00 27.44 22 THR E C 1
ATOM 9701 O O . THR E 1 22 ? 105.740 77.636 80.851 1.00 26.25 22 THR E O 1
ATOM 9705 N N . TYR E 1 23 ? 106.038 79.541 82.019 1.00 28.01 23 TYR E N 1
ATOM 9706 C CA . TYR E 1 23 ? 107.500 79.414 82.035 1.00 26.99 23 TYR E CA 1
ATOM 9707 C C . TYR E 1 23 ? 107.942 78.120 82.714 1.00 26.45 23 TYR E C 1
ATOM 9708 O O . TYR E 1 23 ? 108.825 77.427 82.205 1.00 26.17 23 TYR E O 1
ATOM 9717 N N . ILE E 1 24 ? 107.332 77.801 83.854 1.00 25.93 24 ILE E N 1
ATOM 9718 C CA . ILE E 1 24 ? 107.664 76.566 84.564 1.00 27.37 24 ILE E CA 1
ATOM 9719 C C . ILE E 1 24 ? 107.300 75.336 83.719 1.00 26.07 24 ILE E C 1
ATOM 9720 O O . ILE E 1 24 ? 108.127 74.435 83.559 1.00 28.63 24 ILE E O 1
ATOM 9725 N N . ASP E 1 25 ? 106.087 75.315 83.161 1.00 24.98 25 ASP E N 1
ATOM 9726 C CA . ASP E 1 25 ? 105.689 74.263 82.216 1.00 26.92 25 ASP E CA 1
ATOM 9727 C C . ASP E 1 25 ? 106.751 74.051 81.143 1.00 26.71 25 ASP E C 1
ATOM 9728 O O . ASP E 1 25 ? 107.194 72.925 80.916 1.00 26.92 25 ASP E O 1
ATOM 9733 N N . ASN E 1 26 ? 107.160 75.140 80.497 1.00 25.56 26 ASN E N 1
ATOM 9734 C CA . ASN E 1 26 ? 108.102 75.071 79.381 1.00 27.31 26 ASN E CA 1
ATOM 9735 C C . ASN E 1 26 ? 109.511 74.658 79.798 1.00 26.31 26 ASN E C 1
ATOM 9736 O O . ASN E 1 26 ? 110.189 73.942 79.067 1.00 26.68 26 ASN E O 1
ATOM 9741 N N . TYR E 1 27 ? 109.937 75.100 80.980 1.00 27.41 27 TYR E N 1
ATOM 9742 C CA . TYR E 1 27 ? 111.234 74.710 81.529 1.00 28.15 27 TYR E CA 1
ATOM 9743 C C . TYR E 1 27 ? 111.237 73.217 81.874 1.00 28.61 27 TYR E C 1
ATOM 9744 O O . TYR E 1 27 ? 112.199 72.507 81.567 1.00 28.80 27 TYR E O 1
ATOM 9761 N N . LYS E 1 29 ? 109.256 70.887 80.539 1.00 27.65 29 LYS E N 1
ATOM 9762 C CA . LYS E 1 29 ? 109.204 70.171 79.260 1.00 27.23 29 LYS E CA 1
ATOM 9763 C C . LYS E 1 29 ? 110.568 70.157 78.577 1.00 26.14 29 LYS E C 1
ATOM 9764 O O . LYS E 1 29 ? 111.078 69.096 78.223 1.00 27.53 29 LYS E O 1
ATOM 9770 N N . ALA E 1 30 ? 111.158 71.336 78.405 1.00 25.53 30 ALA E N 1
ATOM 9771 C CA . ALA E 1 30 ? 112.438 71.460 77.709 1.00 26.89 30 ALA E CA 1
ATOM 9772 C C . ALA E 1 30 ? 113.538 70.632 78.369 1.00 26.92 30 ALA E C 1
ATOM 9773 O O . ALA E 1 30 ? 114.352 70.012 77.682 1.00 26.40 30 ALA E O 1
ATOM 9775 N N . THR E 1 31 ? 113.551 70.617 79.699 1.00 26.39 31 THR E N 1
ATOM 9776 C CA . THR E 1 31 ? 114.565 69.866 80.435 1.00 28.07 31 THR E CA 1
ATOM 9777 C C . THR E 1 31 ? 114.081 68.463 80.804 1.00 29.35 31 THR E C 1
ATOM 9778 O O . THR E 1 31 ? 114.798 67.707 81.468 1.00 29.40 31 THR E O 1
ATOM 9782 N N . GLN E 1 32 ? 112.867 68.124 80.359 1.00 29.26 32 GLN E N 1
ATOM 9783 C CA . GLN E 1 32 ? 112.230 66.834 80.656 1.00 29.76 32 GLN E CA 1
ATOM 9784 C C . GLN E 1 32 ? 112.227 66.537 82.165 1.00 30.57 32 GLN E C 1
ATOM 9785 O O . GLN E 1 32 ? 112.454 65.404 82.588 1.00 29.91 32 GLN E O 1
ATOM 9791 N N . GLY E 1 33 ? 111.978 67.575 82.962 1.00 30.51 33 GLY E N 1
ATOM 9792 C CA . GLY E 1 33 ? 111.934 67.461 84.417 1.00 30.19 33 GLY E CA 1
ATOM 9793 C C . GLY E 1 33 ? 113.267 67.163 85.083 1.00 31.63 33 GLY E C 1
ATOM 9794 O O . GLY E 1 33 ? 113.292 66.679 86.218 1.00 31.45 33 GLY E O 1
ATOM 9795 N N . THR E 1 34 ? 114.372 67.457 84.393 1.00 28.54 34 THR E N 1
ATOM 9796 C CA . THR E 1 34 ? 115.705 67.147 84.915 1.00 29.40 34 THR E CA 1
ATOM 9797 C C . THR E 1 34 ? 116.557 68.380 85.196 1.00 29.18 34 THR E C 1
ATOM 9798 O O . THR E 1 34 ? 117.558 68.287 85.903 1.00 29.21 34 THR E O 1
ATOM 9802 N N . GLY E 1 35 ? 116.179 69.519 84.622 1.00 28.56 35 GLY E N 1
ATOM 9803 C CA . GLY E 1 35 ? 117.015 70.718 84.664 1.00 28.26 35 GLY E CA 1
ATOM 9804 C C . GLY E 1 35 ? 118.121 70.727 83.612 1.00 29.63 35 GLY E C 1
ATOM 9805 O O . GLY E 1 35 ? 118.783 71.747 83.412 1.00 31.60 35 GLY E O 1
ATOM 9806 N N . ARG E 1 36 ? 118.323 69.595 82.940 1.00 29.04 36 ARG E N 1
ATOM 9807 C CA . ARG E 1 36 ? 119.336 69.483 81.896 1.00 28.20 36 ARG E CA 1
ATOM 9808 C C . ARG E 1 36 ? 118.706 69.612 80.516 1.00 27.34 36 ARG E C 1
ATOM 9809 O O . ARG E 1 36 ? 117.595 69.137 80.289 1.00 28.27 36 ARG E O 1
ATOM 9817 N N . LEU E 1 37 ? 119.418 70.251 79.593 1.00 27.18 37 LEU E N 1
ATOM 9818 C CA . LEU E 1 37 ? 118.895 70.461 78.243 1.00 28.31 37 LEU E CA 1
ATOM 9819 C C . LEU E 1 37 ? 119.573 69.588 77.180 1.00 28.51 37 LEU E C 1
ATOM 9820 O O . LEU E 1 37 ? 120.755 69.762 76.867 1.00 28.05 37 LEU E O 1
ATOM 9833 N N . LEU E 1 39 ? 119.368 69.262 73.466 1.00 27.49 39 LEU E N 1
ATOM 9834 C CA . LEU E 1 39 ? 118.860 69.975 72.303 1.00 28.60 39 LEU E CA 1
ATOM 9835 C C . LEU E 1 39 ? 119.231 69.264 71.006 1.00 27.63 39 LEU E C 1
ATOM 9836 O O . LEU E 1 39 ? 120.404 68.975 70.753 1.00 27.18 39 LEU E O 1
ATOM 9841 N N . PHE E 1 40 ? 118.208 68.993 70.198 1.00 26.47 40 PHE E N 1
ATOM 9842 C CA . PHE E 1 40 ? 118.361 68.406 68.873 1.00 28.10 40 PHE E CA 1
ATOM 9843 C C . PHE E 1 40 ? 118.249 69.525 67.825 1.00 27.27 40 PHE E C 1
ATOM 9844 O O . PHE E 1 40 ? 117.160 70.059 67.580 1.00 27.22 40 PHE E O 1
ATOM 9852 N N . ALA E 1 41 ? 119.386 69.880 67.226 1.00 26.83 41 ALA E N 1
ATOM 9853 C CA . ALA E 1 41 ? 119.471 71.036 66.324 1.00 27.62 41 ALA E CA 1
ATOM 9854 C C . ALA E 1 41 ? 119.103 70.695 64.880 1.00 27.45 41 ALA E C 1
ATOM 9855 O O . ALA E 1 41 ? 119.815 69.945 64.217 1.00 30.99 41 ALA E O 1
ATOM 9857 N N . CYS E 1 42 ? 117.994 71.260 64.401 1.00 26.76 42 CYS E N 1
ATOM 9858 C CA . CYS E 1 42 ? 117.489 70.985 63.053 1.00 29.74 42 CYS E CA 1
ATOM 9859 C C . CYS E 1 42 ? 117.388 72.250 62.218 1.00 29.90 42 CYS E C 1
ATOM 9860 O O . CYS E 1 42 ? 116.519 72.360 61.347 1.00 32.11 42 CYS E O 1
ATOM 9863 N N . ASP E 1 43 ? 118.283 73.196 62.482 1.00 30.64 43 ASP E N 1
ATOM 9864 C CA . ASP E 1 43 ? 118.247 74.507 61.845 1.00 30.07 43 ASP E CA 1
ATOM 9865 C C . ASP E 1 43 ? 119.258 74.641 60.704 1.00 28.95 43 ASP E C 1
ATOM 9866 O O . ASP E 1 43 ? 119.366 75.710 60.095 1.00 29.67 43 ASP E O 1
ATOM 9871 N N . GLN E 1 44 ? 119.978 73.562 60.402 1.00 26.52 44 GLN E N 1
ATOM 9872 C CA . GLN E 1 44 ? 121.125 73.655 59.492 1.00 27.75 44 GLN E CA 1
ATOM 9873 C C . GLN E 1 44 ? 120.807 73.654 57.993 1.00 27.73 44 GLN E C 1
ATOM 9874 O O . GLN E 1 44 ? 121.711 73.839 57.171 1.00 29.76 44 GLN E O 1
ATOM 9880 N N . LYS E 1 45 ? 119.537 73.460 57.634 1.00 26.69 45 LYS E N 1
ATOM 9881 C CA . LYS E 1 45 ? 119.126 73.552 56.226 1.00 28.39 45 LYS E CA 1
ATOM 9882 C C . LYS E 1 45 ? 119.325 74.959 55.659 1.00 28.97 45 LYS E C 1
ATOM 9883 O O . LYS E 1 45 ? 119.501 75.130 54.453 1.00 29.70 45 LYS E O 1
ATOM 9889 N N . VAL E 1 46 ? 119.293 75.966 56.526 1.00 27.21 46 VAL E N 1
ATOM 9890 C CA . VAL E 1 46 ? 119.643 77.321 56.112 1.00 27.03 46 VAL E CA 1
ATOM 9891 C C . VAL E 1 46 ? 121.145 77.531 56.307 1.00 26.08 46 VAL E C 1
ATOM 9892 O O . VAL E 1 46 ? 121.856 77.890 55.362 1.00 27.40 46 VAL E O 1
ATOM 9896 N N . GLU E 1 47 ? 121.618 77.270 57.525 1.00 25.41 47 GLU E N 1
ATOM 9897 C CA . GLU E 1 47 ? 123.011 77.515 57.905 1.00 25.69 47 GLU E CA 1
ATOM 9898 C C . GLU E 1 47 ? 124.050 76.965 56.927 1.00 26.60 47 GLU E C 1
ATOM 9899 O O . GLU E 1 47 ? 124.964 77.689 56.530 1.00 24.74 47 GLU E O 1
ATOM 9905 N N . HIS E 1 48 ? 123.908 75.700 56.541 1.00 26.36 48 HIS E N 1
ATOM 9906 C CA . HIS E 1 48 ? 124.867 75.067 55.632 1.00 29.55 48 HIS E CA 1
ATOM 9907 C C . HIS E 1 48 ? 124.219 74.616 54.355 1.00 30.74 48 HIS E C 1
ATOM 9908 O O . HIS E 1 48 ? 124.781 73.803 53.616 1.00 30.45 48 HIS E O 1
ATOM 9915 N N . LEU E 1 49 ? 123.031 75.155 54.083 1.00 30.50 49 LEU E N 1
ATOM 9916 C CA . LEU E 1 49 ? 122.234 74.779 52.914 1.00 29.91 49 LEU E CA 1
ATOM 9917 C C . LEU E 1 49 ? 121.949 73.270 52.897 1.00 31.74 49 LEU E C 1
ATOM 9918 O O . LEU E 1 49 ? 121.398 72.749 53.864 1.00 36.69 49 LEU E O 1
ATOM 9923 N N . ASN E 1 50 ? 122.312 72.570 51.824 1.00 30.82 50 ASN E N 1
ATOM 9924 C CA . ASN E 1 50 ? 122.045 71.128 51.740 1.00 31.66 50 ASN E CA 1
ATOM 9925 C C . ASN E 1 50 ? 123.278 70.263 52.028 1.00 32.15 50 ASN E C 1
ATOM 9926 O O . ASN E 1 50 ? 123.228 69.036 51.911 1.00 34.42 50 ASN E O 1
ATOM 9931 N N . GLY E 1 51 ? 124.372 70.913 52.424 1.00 32.54 51 GLY E N 1
ATOM 9932 C CA . GLY E 1 51 ? 125.646 70.247 52.698 1.00 32.76 51 GLY E CA 1
ATOM 9933 C C . GLY E 1 51 ? 125.622 69.228 53.825 1.00 33.59 51 GLY E C 1
ATOM 9934 O O . GLY E 1 51 ? 126.353 68.238 53.780 1.00 32.94 51 GLY E O 1
ATOM 9935 N N . ASP E 1 52 ? 124.782 69.467 54.831 1.00 34.06 52 ASP E N 1
ATOM 9936 C CA . ASP E 1 52 ? 124.661 68.561 55.977 1.00 34.98 52 ASP E CA 1
ATOM 9937 C C . ASP E 1 52 ? 123.605 67.472 55.782 1.00 34.43 52 ASP E C 1
ATOM 9938 O O . ASP E 1 52 ? 123.435 66.607 56.645 1.00 37.89 52 ASP E O 1
ATOM 9943 N N . PHE E 1 53 ? 122.907 67.504 54.650 1.00 34.56 53 PHE E N 1
ATOM 9944 C CA . PHE E 1 53 ? 121.730 66.649 54.450 1.00 35.93 53 PHE E CA 1
ATOM 9945 C C . PHE E 1 53 ? 121.815 65.690 53.249 1.00 35.51 53 PHE E C 1
ATOM 9946 O O . PHE E 1 53 ? 121.000 64.769 53.118 1.00 35.33 53 PHE E O 1
ATOM 9954 N N . TYR E 1 54 ? 122.806 65.901 52.388 1.00 34.42 54 TYR E N 1
ATOM 9955 C CA . TYR E 1 54 ? 123.006 65.059 51.211 1.00 35.22 54 TYR E CA 1
ATOM 9956 C C . TYR E 1 54 ? 124.476 65.033 50.818 1.00 37.31 54 TYR E C 1
ATOM 9957 O O . TYR E 1 54 ? 125.141 66.070 50.809 1.00 38.99 54 TYR E O 1
ATOM 9966 N N . GLY E 1 55 ? 124.974 63.844 50.489 1.00 39.76 55 GLY E N 1
ATOM 9967 C CA . GLY E 1 55 ? 126.373 63.672 50.105 1.00 43.30 55 GLY E CA 1
ATOM 9968 C C . GLY E 1 55 ? 127.018 62.449 50.729 1.00 47.79 55 GLY E C 1
ATOM 9969 O O . GLY E 1 55 ? 126.345 61.629 51.364 1.00 46.60 55 GLY E O 1
ATOM 9970 N N . GLU E 1 56 ? 128.331 62.332 50.549 1.00 49.57 56 GLU E N 1
ATOM 9971 C CA . GLU E 1 56 ? 129.073 61.174 51.034 1.00 53.38 56 GLU E CA 1
ATOM 9972 C C . GLU E 1 56 ? 129.098 61.124 52.558 1.00 51.89 56 GLU E C 1
ATOM 9973 O O . GLU E 1 56 ? 129.267 62.151 53.221 1.00 56.01 56 GLU E O 1
ATOM 9979 N N . GLY E 1 57 ? 128.914 59.924 53.104 1.00 51.08 57 GLY E N 1
ATOM 9980 C CA . GLY E 1 57 ? 128.915 59.718 54.549 1.00 45.03 57 GLY E CA 1
ATOM 9981 C C . GLY E 1 57 ? 127.613 60.120 55.213 1.00 43.27 57 GLY E C 1
ATOM 9982 O O . GLY E 1 57 ? 127.486 60.039 56.437 1.00 42.97 57 GLY E O 1
ATOM 9983 N N . ILE E 1 58 ? 126.648 60.556 54.406 1.00 40.69 58 ILE E N 1
ATOM 9984 C CA . ILE E 1 58 ? 125.337 60.965 54.908 1.00 38.83 58 ILE E CA 1
ATOM 9985 C C . ILE E 1 58 ? 124.276 60.005 54.384 1.00 36.63 58 ILE E C 1
ATOM 9986 O O . ILE E 1 58 ? 124.162 59.803 53.172 1.00 35.61 58 ILE E O 1
ATOM 9991 N N . ASP E 1 59 ? 123.510 59.418 55.303 1.00 35.20 59 ASP E N 1
ATOM 9992 C CA . ASP E 1 59 ? 122.458 58.466 54.950 1.00 37.55 59 ASP E CA 1
ATOM 9993 C C . ASP E 1 59 ? 121.403 59.103 54.052 1.00 37.03 59 ASP E C 1
ATOM 9994 O O . ASP E 1 59 ? 121.016 60.254 54.265 1.00 36.55 59 ASP E O 1
ATOM 9999 N N . ILE E 1 60 ? 120.937 58.337 53.065 1.00 36.58 60 ILE E N 1
ATOM 10000 C CA . ILE E 1 60 ? 119.994 58.815 52.044 1.00 36.71 60 ILE E CA 1
ATOM 10001 C C . ILE E 1 60 ? 118.665 59.344 52.602 1.00 37.32 60 ILE E C 1
ATOM 10002 O O . ILE E 1 60 ? 118.013 60.183 51.972 1.00 39.84 60 ILE E O 1
ATOM 10007 N N . SER E 1 61 ? 118.275 58.865 53.781 1.00 35.14 61 SER E N 1
ATOM 10008 C CA . SER E 1 61 ? 117.034 59.305 54.414 1.00 38.49 61 SER E CA 1
ATOM 10009 C C . SER E 1 61 ? 117.108 60.767 54.880 1.00 36.84 61 SER E C 1
ATOM 10010 O O . SER E 1 61 ? 116.081 61.442 54.994 1.00 37.40 61 SER E O 1
ATOM 10013 N N . ASP E 1 62 ? 118.324 61.254 55.125 1.00 34.87 62 ASP E N 1
ATOM 10014 C CA . ASP E 1 62 ? 118.536 62.626 55.585 1.00 36.94 62 ASP E CA 1
ATOM 10015 C C . ASP E 1 62 ? 118.195 63.679 54.524 1.00 37.29 62 ASP E C 1
ATOM 10016 O O . ASP E 1 62 ? 118.003 64.850 54.852 1.00 36.80 62 ASP E O 1
ATOM 10021 N N . SER E 1 63 ? 118.108 63.264 53.262 1.00 37.79 63 SER E N 1
ATOM 10022 C CA . SER E 1 63 ? 117.759 64.188 52.181 1.00 37.12 63 SER E CA 1
ATOM 10023 C C . SER E 1 63 ? 116.284 64.604 52.218 1.00 35.75 63 SER E C 1
ATOM 10024 O O . SER E 1 63 ? 115.892 65.570 51.565 1.00 37.81 63 SER E O 1
ATOM 10027 N N . ASP E 1 64 ? 115.478 63.870 52.979 1.00 34.10 64 ASP E N 1
ATOM 10028 C CA . ASP E 1 64 ? 114.082 64.226 53.219 1.00 34.42 64 ASP E CA 1
ATOM 10029 C C . ASP E 1 64 ? 113.981 64.860 54.605 1.00 34.63 64 ASP E C 1
ATOM 10030 O O . ASP E 1 64 ? 114.364 64.240 55.598 1.00 32.59 64 ASP E O 1
ATOM 10035 N N . PRO E 1 65 ? 113.474 66.107 54.673 1.00 34.17 65 PRO E N 1
ATOM 10036 C CA . PRO E 1 65 ? 113.353 66.854 55.930 1.00 31.61 65 PRO E CA 1
ATOM 10037 C C . PRO E 1 65 ? 112.469 66.191 56.989 1.00 30.48 65 PRO E C 1
ATOM 10038 O O . PRO E 1 65 ? 112.659 66.449 58.178 1.00 29.78 65 PRO E O 1
ATOM 10042 N N . GLU E 1 66 ? 111.521 65.351 56.574 1.00 30.30 66 GLU E N 1
ATOM 10043 C CA . GLU E 1 66 ? 110.641 64.674 57.537 1.00 30.51 66 GLU E CA 1
ATOM 10044 C C . GLU E 1 66 ? 111.430 63.754 58.473 1.00 30.30 66 GLU E C 1
ATOM 10045 O O . GLU E 1 66 ? 111.013 63.502 59.610 1.00 29.87 66 GLU E O 1
ATOM 10051 N N . HIS E 1 67 ? 112.566 63.267 57.973 1.00 28.05 67 HIS E N 1
ATOM 10052 C CA . HIS E 1 67 ? 113.536 62.494 58.742 1.00 28.97 67 HIS E CA 1
ATOM 10053 C C . HIS E 1 67 ? 113.786 63.113 60.095 1.00 30.72 67 HIS E C 1
ATOM 10054 O O . HIS E 1 67 ? 113.792 62.411 61.111 1.00 34.52 67 HIS E O 1
ATOM 10061 N N . LEU E 1 68 ? 113.958 64.433 60.124 1.00 28.01 68 LEU E N 1
ATOM 10062 C CA . LEU E 1 68 ? 114.261 65.161 61.361 1.00 29.20 68 LEU E CA 1
ATOM 10063 C C . LEU E 1 68 ? 113.144 65.033 62.396 1.00 29.51 68 LEU E C 1
ATOM 10064 O O . LEU E 1 68 ? 113.405 64.859 63.593 1.00 29.76 68 LEU E O 1
ATOM 10069 N N . PHE E 1 69 ? 111.902 65.122 61.926 1.00 28.79 69 PHE E N 1
ATOM 10070 C CA . PHE E 1 69 ? 110.735 65.042 62.798 1.00 30.02 69 PHE E CA 1
ATOM 10071 C C . PHE E 1 69 ? 110.506 63.622 63.291 1.00 31.42 69 PHE E C 1
ATOM 10072 O O . PHE E 1 69 ? 110.053 63.420 64.418 1.00 35.63 69 PHE E O 1
ATOM 10080 N N . LYS E 1 70 ? 110.823 62.644 62.445 1.00 31.76 70 LYS E N 1
ATOM 10081 C CA . LYS E 1 70 ? 110.740 61.240 62.825 1.00 32.02 70 LYS E CA 1
ATOM 10082 C C . LYS E 1 70 ? 111.716 60.955 63.960 1.00 31.40 70 LYS E C 1
ATOM 10083 O O . LYS E 1 70 ? 111.362 60.285 64.929 1.00 32.47 70 LYS E O 1
ATOM 10089 N N . ILE E 1 71 ? 112.936 61.480 63.838 1.00 29.79 71 ILE E N 1
ATOM 10090 C CA . ILE E 1 71 ? 113.959 61.306 64.861 1.00 29.06 71 ILE E CA 1
ATOM 10091 C C . ILE E 1 71 ? 113.514 61.939 66.175 1.00 31.78 71 ILE E C 1
ATOM 10092 O O . ILE E 1 71 ? 113.660 61.337 67.238 1.00 33.60 71 ILE E O 1
ATOM 10097 N N . ALA E 1 72 ? 112.968 63.150 66.085 1.00 31.25 72 ALA E N 1
ATOM 10098 C CA . ALA E 1 72 ? 112.491 63.884 67.253 1.00 30.95 72 ALA E CA 1
ATOM 10099 C C . ALA E 1 72 ? 111.310 63.189 67.921 1.00 31.40 72 ALA E C 1
ATOM 10100 O O . ALA E 1 72 ? 111.191 63.201 69.145 1.00 31.00 72 ALA E O 1
ATOM 10102 N N . ASP E 1 73 ? 110.446 62.581 67.111 1.00 32.60 73 ASP E N 1
ATOM 10103 C CA . ASP E 1 73 ? 109.254 61.909 67.616 1.00 34.80 73 ASP E CA 1
ATOM 10104 C C . ASP E 1 73 ? 109.577 60.527 68.201 1.00 35.09 73 ASP E C 1
ATOM 10105 O O . ASP E 1 73 ? 109.103 60.184 69.283 1.00 34.56 73 ASP E O 1
ATOM 10110 N N . GLN E 1 74 ? 110.389 59.752 67.482 1.00 36.34 74 GLN E N 1
ATOM 10111 C CA . GLN E 1 74 ? 110.698 58.366 67.860 1.00 35.66 74 GLN E CA 1
ATOM 10112 C C . GLN E 1 74 ? 111.903 58.246 68.780 1.00 35.26 74 GLN E C 1
ATOM 10113 O O . GLN E 1 74 ? 112.077 57.230 69.445 1.00 36.03 74 GLN E O 1
ATOM 10119 N N . GLY E 1 75 ? 112.746 59.273 68.796 1.00 35.72 75 GLY E N 1
ATOM 10120 C CA . GLY E 1 75 ? 113.920 59.274 69.657 1.00 34.06 75 GLY E CA 1
ATOM 10121 C C . GLY E 1 75 ? 113.587 59.887 70.995 1.00 32.96 75 GLY E C 1
ATOM 10122 O O . GLY E 1 75 ? 112.415 60.060 71.334 1.00 34.36 75 GLY E O 1
ATOM 10123 N N . VAL E 1 76 ? 114.621 60.202 71.765 1.00 34.72 76 VAL E N 1
ATOM 10124 C CA . VAL E 1 76 ? 114.444 60.936 73.013 1.00 35.77 76 VAL E CA 1
ATOM 10125 C C . VAL E 1 76 ? 115.245 62.238 72.950 1.00 33.49 76 VAL E C 1
ATOM 10126 O O . VAL E 1 76 ? 116.478 62.221 72.866 1.00 36.06 76 VAL E O 1
ATOM 10130 N N A CYS E 1 77 ? 114.525 63.357 72.978 0.50 33.01 77 CYS E N 1
ATOM 10131 N N B CYS E 1 77 ? 114.539 63.365 72.973 0.50 32.51 77 CYS E N 1
ATOM 10132 C CA A CYS E 1 77 ? 115.124 64.688 72.949 0.50 33.25 77 CYS E CA 1
ATOM 10133 C CA B CYS E 1 77 ? 115.180 64.678 72.968 0.50 32.69 77 CYS E CA 1
ATOM 10134 C C A CYS E 1 77 ? 114.468 65.566 74.004 0.50 30.93 77 CYS E C 1
ATOM 10135 C C B CYS E 1 77 ? 114.430 65.641 73.877 0.50 30.94 77 CYS E C 1
ATOM 10136 O O A CYS E 1 77 ? 113.380 65.250 74.489 0.50 30.78 77 CYS E O 1
ATOM 10137 O O B CYS E 1 77 ? 113.239 65.457 74.136 0.50 31.16 77 CYS E O 1
ATOM 10142 N N . GLY E 1 78 ? 115.136 66.660 74.363 1.00 30.25 78 GLY E N 1
ATOM 10143 C CA . GLY E 1 78 ? 114.542 67.679 75.226 1.00 28.08 78 GLY E CA 1
ATOM 10144 C C . GLY E 1 78 ? 113.723 68.615 74.363 1.00 28.05 78 GLY E C 1
ATOM 10145 O O . GLY E 1 78 ? 112.510 68.760 74.559 1.00 28.45 78 GLY E O 1
ATOM 10146 N N . VAL E 1 79 ? 114.390 69.245 73.396 1.00 26.21 79 VAL E N 1
ATOM 10147 C CA . VAL E 1 79 ? 113.713 70.083 72.417 1.00 26.76 79 VAL E CA 1
ATOM 10148 C C . VAL E 1 79 ? 114.220 69.841 71.000 1.00 26.45 79 VAL E C 1
ATOM 10149 O O . VAL E 1 79 ? 115.369 69.423 70.795 1.00 25.23 79 VAL E O 1
ATOM 10169 N N . ALA E 1 81 ? 114.997 72.031 67.797 1.00 26.13 81 ALA E N 1
ATOM 10170 C CA . ALA E 1 81 ? 115.219 73.415 67.380 1.00 25.49 81 ALA E CA 1
ATOM 10171 C C . ALA E 1 81 ? 115.210 73.539 65.863 1.00 26.50 81 ALA E C 1
ATOM 10172 O O . ALA E 1 81 ? 116.032 72.927 65.175 1.00 26.69 81 ALA E O 1
ATOM 10174 N N . GLY E 1 82 ? 114.266 74.325 65.349 1.00 26.31 82 GLY E N 1
ATOM 10175 C CA . GLY E 1 82 ? 114.151 74.561 63.913 1.00 26.94 82 GLY E CA 1
ATOM 10176 C C . GLY E 1 82 ? 113.481 75.878 63.570 1.00 24.34 82 GLY E C 1
ATOM 10177 O O . GLY E 1 82 ? 112.880 76.523 64.432 1.00 24.51 82 GLY E O 1
ATOM 10178 N N . GLN E 1 83 ? 113.580 76.276 62.305 1.00 22.79 83 GLN E N 1
ATOM 10179 C CA . GLN E 1 83 ? 112.945 77.504 61.837 1.00 23.75 83 GLN E CA 1
ATOM 10180 C C . GLN E 1 83 ? 111.424 77.414 61.954 1.00 24.89 83 GLN E C 1
ATOM 10181 O O . GLN E 1 83 ? 110.854 76.320 61.910 1.00 24.35 83 GLN E O 1
ATOM 10187 N N . ARG E 1 84 ? 110.784 78.570 62.115 1.00 24.86 84 ARG E N 1
ATOM 10188 C CA . ARG E 1 84 ? 109.327 78.671 62.218 1.00 26.48 84 ARG E CA 1
ATOM 10189 C C . ARG E 1 84 ? 108.634 77.954 61.062 1.00 26.42 84 ARG E C 1
ATOM 10190 O O . ARG E 1 84 ? 107.698 77.183 61.280 1.00 25.44 84 ARG E O 1
ATOM 10198 N N . GLY E 1 85 ? 109.109 78.211 59.843 1.00 26.22 85 GLY E N 1
ATOM 10199 C CA . GLY E 1 85 ? 108.512 77.662 58.632 1.00 24.74 85 GLY E CA 1
ATOM 10200 C C . GLY E 1 85 ? 108.644 76.155 58.514 1.00 26.26 85 GLY E C 1
ATOM 10201 O O . GLY E 1 85 ? 107.701 75.482 58.092 1.00 28.48 85 GLY E O 1
ATOM 10202 N N . LEU E 1 86 ? 109.812 75.629 58.886 1.00 24.84 86 LEU E N 1
ATOM 10203 C CA . LEU E 1 86 ? 110.055 74.187 58.895 1.00 25.52 86 LEU E CA 1
ATOM 10204 C C . LEU E 1 86 ? 109.088 73.485 59.851 1.00 26.26 86 LEU E C 1
ATOM 10205 O O . LEU E 1 86 ? 108.438 72.499 59.485 1.00 24.79 86 LEU E O 1
ATOM 10210 N N . ILE E 1 87 ? 108.996 74.017 61.067 1.00 25.32 87 ILE E N 1
ATOM 10211 C CA . ILE E 1 87 ? 108.107 73.496 62.089 1.00 25.01 87 ILE E CA 1
ATOM 10212 C C . ILE E 1 87 ? 106.652 73.581 61.613 1.00 26.40 87 ILE E C 1
ATOM 10213 O O . ILE E 1 87 ? 105.900 72.617 61.743 1.00 27.90 87 ILE E O 1
ATOM 10218 N N . ALA E 1 88 ? 106.281 74.712 61.018 1.00 26.30 88 ALA E N 1
ATOM 10219 C CA . ALA E 1 88 ? 104.915 74.934 60.532 1.00 27.45 88 ALA E CA 1
ATOM 10220 C C . ALA E 1 88 ? 104.438 73.864 59.547 1.00 27.30 88 ALA E C 1
ATOM 10221 O O . ALA E 1 88 ? 103.259 73.503 59.545 1.00 27.19 88 ALA E O 1
ATOM 10223 N N . ARG E 1 89 ? 105.355 73.352 58.728 1.00 27.91 89 ARG E N 1
ATOM 10224 C CA . ARG E 1 89 ? 104.992 72.398 57.678 1.00 30.79 89 ARG E CA 1
ATOM 10225 C C . ARG E 1 89 ? 104.800 70.954 58.155 1.00 30.85 89 ARG E C 1
ATOM 10226 O O . ARG E 1 89 ? 104.187 70.160 57.446 1.00 33.29 89 ARG E O 1
ATOM 10234 N N . TYR E 1 90 ? 105.313 70.611 59.338 1.00 28.96 90 TYR E N 1
ATOM 10235 C CA . TYR E 1 90 ? 105.258 69.224 59.813 1.00 29.28 90 TYR E CA 1
ATOM 10236 C C . TYR E 1 90 ? 104.610 69.021 61.185 1.00 29.56 90 TYR E C 1
ATOM 10237 O O . TYR E 1 90 ? 104.184 67.911 61.504 1.00 33.59 90 TYR E O 1
ATOM 10246 N N . ALA E 1 91 ? 104.530 70.082 61.984 1.00 29.82 91 ALA E N 1
ATOM 10247 C CA . ALA E 1 91 ? 104.148 69.974 63.401 1.00 31.44 91 ALA E CA 1
ATOM 10248 C C . ALA E 1 91 ? 102.756 69.397 63.663 1.00 30.69 91 ALA E C 1
ATOM 10249 O O . ALA E 1 91 ? 102.546 68.746 64.686 1.00 33.73 91 ALA E O 1
ATOM 10251 N N . ALA E 1 92 ? 101.813 69.627 62.751 1.00 28.93 92 ALA E N 1
ATOM 10252 C CA . ALA E 1 92 ? 100.483 69.023 62.868 1.00 30.08 92 ALA E CA 1
ATOM 10253 C C . ALA E 1 92 ? 100.565 67.488 62.887 1.00 30.39 92 ALA E C 1
ATOM 10254 O O . ALA E 1 92 ? 99.793 66.831 63.584 1.00 33.29 92 ALA E O 1
ATOM 10256 N N . ASP E 1 93 ? 101.517 66.932 62.139 1.00 30.27 93 ASP E N 1
ATOM 10257 C CA . ASP E 1 93 ? 101.729 65.482 62.099 1.00 31.23 93 ASP E CA 1
ATOM 10258 C C . ASP E 1 93 ? 102.715 65.002 63.162 1.00 30.91 93 ASP E C 1
ATOM 10259 O O . ASP E 1 93 ? 102.944 63.801 63.305 1.00 31.17 93 ASP E O 1
ATOM 10264 N N . TYR E 1 94 ? 103.308 65.936 63.898 1.00 30.77 94 TYR E N 1
ATOM 10265 C CA . TYR E 1 94 ? 104.252 65.581 64.955 1.00 31.15 94 TYR E CA 1
ATOM 10266 C C . TYR E 1 94 ? 104.033 66.427 66.207 1.00 31.00 94 TYR E C 1
ATOM 10267 O O . TYR E 1 94 ? 104.938 67.152 66.628 1.00 32.59 94 TYR E O 1
ATOM 10276 N N . PRO E 1 95 ? 102.828 66.333 66.809 1.00 30.89 95 PRO E N 1
ATOM 10277 C CA . PRO E 1 95 ? 102.472 67.246 67.897 1.00 32.20 95 PRO E CA 1
ATOM 10278 C C . PRO E 1 95 ? 103.220 67.017 69.211 1.00 32.31 95 PRO E C 1
ATOM 10279 O O . PRO E 1 95 ? 103.390 67.957 69.983 1.00 35.60 95 PRO E O 1
ATOM 10283 N N . ASN E 1 96 ? 103.671 65.793 69.462 1.00 34.33 96 ASN E N 1
ATOM 10284 C CA . ASN E 1 96 ? 104.253 65.464 70.768 1.00 36.44 96 ASN E CA 1
ATOM 10285 C C . ASN E 1 96 ? 105.759 65.690 70.836 1.00 35.24 96 ASN E C 1
ATOM 10286 O O . ASN E 1 96 ? 106.519 64.822 71.260 1.00 39.96 96 ASN E O 1
ATOM 10291 N N . VAL E 1 97 ? 106.178 66.872 70.404 1.00 33.87 97 VAL E N 1
ATOM 10292 C CA . VAL E 1 97 ? 107.580 67.267 70.423 1.00 30.77 97 VAL E CA 1
ATOM 10293 C C . VAL E 1 97 ? 107.633 68.636 71.087 1.00 28.44 97 VAL E C 1
ATOM 10294 O O . VAL E 1 97 ? 106.716 69.444 70.917 1.00 29.07 97 VAL E O 1
ATOM 10298 N N . ASN E 1 98 ? 108.682 68.884 71.867 1.00 27.89 98 ASN E N 1
ATOM 10299 C CA . ASN E 1 98 ? 108.933 70.222 72.388 1.00 29.16 98 ASN E CA 1
ATOM 10300 C C . ASN E 1 98 ? 109.696 71.038 71.353 1.00 27.42 98 ASN E C 1
ATOM 10301 O O . ASN E 1 98 ? 110.863 70.761 71.059 1.00 29.36 98 ASN E O 1
ATOM 10306 N N . TYR E 1 99 ? 109.027 72.035 70.787 1.00 27.47 99 TYR E N 1
ATOM 10307 C CA . TYR E 1 99 ? 109.631 72.830 69.725 1.00 27.74 99 TYR E CA 1
ATOM 10308 C C . TYR E 1 99 ? 110.302 74.090 70.247 1.00 27.18 99 TYR E C 1
ATOM 10309 O O . TYR E 1 99 ? 109.731 74.826 71.062 1.00 26.88 99 TYR E O 1
ATOM 10318 N N . LEU E 1 100 ? 111.527 74.311 69.776 1.00 26.77 100 LEU E N 1
ATOM 10319 C CA . LEU E 1 100 ? 112.251 75.556 69.997 1.00 25.03 100 LEU E CA 1
ATOM 10320 C C . LEU E 1 100 ? 112.379 76.276 68.654 1.00 24.69 100 LEU E C 1
ATOM 10321 O O . LEU E 1 100 ? 113.044 75.779 67.732 1.00 22.10 100 LEU E O 1
ATOM 10326 N N . VAL E 1 101 ? 111.733 77.436 68.533 1.00 24.28 101 VAL E N 1
ATOM 10327 C CA . VAL E 1 101 ? 111.749 78.159 67.264 1.00 24.87 101 VAL E CA 1
ATOM 10328 C C . VAL E 1 101 ? 113.012 79.004 67.131 1.00 24.40 101 VAL E C 1
ATOM 10329 O O . VAL E 1 101 ? 113.224 79.960 67.884 1.00 24.09 101 VAL E O 1
ATOM 10333 N N . LYS E 1 102 ? 113.850 78.626 66.170 1.00 23.24 102 LYS E N 1
ATOM 10334 C CA . LYS E 1 102 ? 115.064 79.366 65.858 1.00 23.99 102 LYS E CA 1
ATOM 10335 C C . LYS E 1 102 ? 114.694 80.639 65.099 1.00 23.64 102 LYS E C 1
ATOM 10336 O O . LYS E 1 102 ? 114.223 80.584 63.957 1.00 22.80 102 LYS E O 1
ATOM 10350 N N . ASN E 1 104 ? 116.489 83.466 64.143 1.00 23.19 104 ASN E N 1
ATOM 10351 C CA . ASN E 1 104 ? 117.334 83.958 63.060 1.00 22.63 104 ASN E CA 1
ATOM 10352 C C . ASN E 1 104 ? 118.074 82.846 62.328 1.00 22.96 104 ASN E C 1
ATOM 10353 O O . ASN E 1 104 ? 118.274 81.766 62.873 1.00 23.99 104 ASN E O 1
ATOM 10358 N N . SER E 1 105 ? 118.448 83.114 61.081 1.00 23.77 105 SER E N 1
ATOM 10359 C CA . SER E 1 105 ? 119.256 82.195 60.288 1.00 24.24 105 SER E CA 1
ATOM 10360 C C . SER E 1 105 ? 119.974 82.943 59.176 1.00 24.10 105 SER E C 1
ATOM 10361 O O . SER E 1 105 ? 119.536 84.014 58.753 1.00 23.52 105 SER E O 1
ATOM 10364 N N . LYS E 1 106 ? 121.086 82.373 58.724 1.00 24.90 106 LYS E N 1
ATOM 10365 C CA . LYS E 1 106 ? 121.817 82.866 57.562 1.00 24.52 106 LYS E CA 1
ATOM 10366 C C . LYS E 1 106 ? 122.384 81.668 56.810 1.00 24.41 106 LYS E C 1
ATOM 10367 O O . LYS E 1 106 ? 122.480 80.578 57.374 1.00 25.63 106 LYS E O 1
ATOM 10373 N N . THR E 1 107 ? 122.749 81.861 55.544 1.00 23.10 107 THR E N 1
ATOM 10374 C CA . THR E 1 107 ? 123.469 80.829 54.797 1.00 22.68 107 THR E CA 1
ATOM 10375 C C . THR E 1 107 ? 124.975 81.018 54.976 1.00 22.86 107 THR E C 1
ATOM 10376 O O . THR E 1 107 ? 125.420 82.046 55.485 1.00 23.76 107 THR E O 1
ATOM 10380 N N . ASN E 1 108 ? 125.752 80.027 54.549 1.00 23.73 108 ASN E N 1
ATOM 10381 C CA . ASN E 1 108 ? 127.206 80.064 54.675 1.00 24.83 108 ASN E CA 1
ATOM 10382 C C . ASN E 1 108 ? 127.894 80.404 53.354 1.00 25.08 108 ASN E C 1
ATOM 10383 O O . ASN E 1 108 ? 129.065 80.081 53.157 1.00 26.32 108 ASN E O 1
ATOM 10388 N N . LEU E 1 109 ? 127.160 81.041 52.445 1.00 25.60 109 LEU E N 1
ATOM 10389 C CA . LEU E 1 109 ? 127.719 81.417 51.145 1.00 26.43 109 LEU E CA 1
ATOM 10390 C C . LEU E 1 109 ? 128.726 82.563 51.254 1.00 26.59 109 LEU E C 1
ATOM 10391 O O . LEU E 1 109 ? 129.772 82.532 50.609 1.00 27.77 109 LEU E O 1
ATOM 10396 N N . VAL E 1 110 ? 128.412 83.568 52.070 1.00 26.40 110 VAL E N 1
ATOM 10397 C CA . VAL E 1 110 ? 129.340 84.667 52.295 1.00 26.20 110 VAL E CA 1
ATOM 10398 C C . VAL E 1 110 ? 130.272 84.288 53.439 1.00 25.37 110 VAL E C 1
ATOM 10399 O O . VAL E 1 110 ? 129.841 84.132 54.583 1.00 26.70 110 VAL E O 1
ATOM 10403 N N . LYS E 1 111 ? 131.548 84.119 53.116 1.00 23.74 111 LYS E N 1
ATOM 10404 C CA . LYS E 1 111 ? 132.546 83.744 54.111 1.00 25.23 111 LYS E CA 1
ATOM 10405 C C . LYS E 1 111 ? 132.998 84.975 54.894 1.00 24.85 111 LYS E C 1
ATOM 10406 O O . LYS E 1 111 ? 132.873 86.107 54.416 1.00 24.55 111 LYS E O 1
ATOM 10412 N N . THR E 1 112 ? 133.522 84.751 56.098 1.00 25.72 112 THR E N 1
ATOM 10413 C CA . THR E 1 112 ? 133.999 85.838 56.958 1.00 24.82 112 THR E CA 1
ATOM 10414 C C . THR E 1 112 ? 134.980 86.759 56.233 1.00 24.58 112 THR E C 1
ATOM 10415 O O . THR E 1 112 ? 134.859 87.980 56.326 1.00 24.00 112 THR E O 1
ATOM 10419 N N . ALA E 1 113 ? 135.926 86.168 55.499 1.00 25.36 113 ALA E N 1
ATOM 10420 C CA . ALA E 1 113 ? 136.924 86.931 54.737 1.00 26.11 113 ALA E CA 1
ATOM 10421 C C . ALA E 1 113 ? 136.313 87.909 53.724 1.00 26.35 113 ALA E C 1
ATOM 10422 O O . ALA E 1 113 ? 136.910 88.942 53.434 1.00 31.27 113 ALA E O 1
ATOM 10424 N N . GLN E 1 114 ? 135.133 87.585 53.196 1.00 25.83 114 GLN E N 1
ATOM 10425 C CA . GLN E 1 114 ? 134.397 88.514 52.335 1.00 25.16 114 GLN E CA 1
ATOM 10426 C C . GLN E 1 114 ? 133.704 89.611 53.156 1.00 26.82 114 GLN E C 1
ATOM 10427 O O . GLN E 1 114 ? 133.860 90.802 52.872 1.00 29.42 114 GLN E O 1
ATOM 10433 N N . ASP E 1 115 ? 132.931 89.199 54.160 1.00 26.18 115 ASP E N 1
ATOM 10434 C CA . ASP E 1 115 ? 132.207 90.122 55.033 1.00 26.68 115 ASP E CA 1
ATOM 10435 C C . ASP E 1 115 ? 131.892 89.414 56.347 1.00 24.89 115 ASP E C 1
ATOM 10436 O O . ASP E 1 115 ? 131.614 88.215 56.360 1.00 25.73 115 ASP E O 1
ATOM 10441 N N . ASP E 1 116 ? 131.943 90.158 57.446 1.00 22.56 116 ASP E N 1
ATOM 10442 C CA . ASP E 1 116 ? 131.583 89.635 58.763 1.00 22.72 116 ASP E CA 1
ATOM 10443 C C . ASP E 1 116 ? 130.152 89.091 58.782 1.00 22.12 116 ASP E C 1
ATOM 10444 O O . ASP E 1 116 ? 129.306 89.561 58.026 1.00 22.38 116 ASP E O 1
ATOM 10449 N N . PRO E 1 117 ? 129.876 88.095 59.647 1.00 22.44 117 PRO E N 1
ATOM 10450 C CA . PRO E 1 117 ? 128.566 87.438 59.616 1.00 23.07 117 PRO E CA 1
ATOM 10451 C C . PRO E 1 117 ? 127.444 88.242 60.274 1.00 22.22 117 PRO E C 1
ATOM 10452 O O . PRO E 1 117 ? 127.678 88.991 61.225 1.00 23.16 117 PRO E O 1
ATOM 10456 N N . TYR E 1 118 ? 126.237 88.077 59.746 1.00 21.55 118 TYR E N 1
ATOM 10457 C CA . TYR E 1 118 ? 125.029 88.610 60.349 1.00 22.57 118 TYR E CA 1
ATOM 10458 C C . TYR E 1 118 ? 123.877 87.660 60.053 1.00 23.43 118 TYR E C 1
ATOM 10459 O O . TYR E 1 118 ? 123.633 87.307 58.894 1.00 23.34 118 TYR E O 1
ATOM 10468 N N . SER E 1 119 ? 123.178 87.259 61.112 1.00 23.08 119 SER E N 1
ATOM 10469 C CA . SER E 1 119 ? 122.014 86.390 61.013 1.00 22.35 119 SER E CA 1
ATOM 10470 C C . SER E 1 119 ? 120.794 87.153 61.532 1.00 21.68 119 SER E C 1
ATOM 10471 O O . SER E 1 119 ? 120.711 87.446 62.729 1.00 21.26 119 SER E O 1
ATOM 10474 N N . PRO E 1 120 ? 119.853 87.500 60.626 1.00 22.05 120 PRO E N 1
ATOM 10475 C CA . PRO E 1 120 ? 118.721 88.362 60.955 1.00 22.43 120 PRO E CA 1
ATOM 10476 C C . PRO E 1 120 ? 117.517 87.618 61.519 1.00 22.50 120 PRO E C 1
ATOM 10477 O O . PRO E 1 120 ? 117.182 86.530 61.052 1.00 22.35 120 PRO E O 1
ATOM 10481 N N . GLN E 1 121 ? 116.861 88.216 62.505 1.00 21.38 121 GLN E N 1
ATOM 10482 C CA . GLN E 1 121 ? 115.560 87.732 62.939 1.00 22.36 121 GLN E CA 1
ATOM 10483 C C . GLN E 1 121 ? 114.630 87.664 61.726 1.00 23.16 121 GLN E C 1
ATOM 10484 O O . GLN E 1 121 ? 114.482 88.637 60.992 1.00 23.36 121 GLN E O 1
ATOM 10490 N N . LEU E 1 122 ? 114.017 86.504 61.522 1.00 25.29 122 LEU E N 1
ATOM 10491 C CA . LEU E 1 122 ? 113.268 86.222 60.299 1.00 24.84 122 LEU E CA 1
ATOM 10492 C C . LEU E 1 122 ? 111.821 86.724 60.327 1.00 26.05 122 LEU E C 1
ATOM 10493 O O . LEU E 1 122 ? 111.202 86.903 59.275 1.00 26.17 122 LEU E O 1
ATOM 10498 N N . HIS E 1 123 ? 111.300 86.962 61.528 1.00 25.86 123 HIS E N 1
ATOM 10499 C CA . HIS E 1 123 ? 109.917 87.414 61.725 1.00 25.85 123 HIS E CA 1
ATOM 10500 C C . HIS E 1 123 ? 109.773 87.905 63.137 1.00 25.31 123 HIS E C 1
ATOM 10501 O O . HIS E 1 123 ? 110.665 87.703 63.960 1.00 25.21 123 HIS E O 1
ATOM 10508 N N . ASP E 1 124 ? 108.649 88.546 63.445 1.00 26.09 124 ASP E N 1
ATOM 10509 C CA . ASP E 1 124 ? 108.393 88.977 64.818 1.00 27.64 124 ASP E CA 1
ATOM 10510 C C . ASP E 1 124 ? 108.018 87.799 65.717 1.00 27.08 124 ASP E C 1
ATOM 10511 O O . ASP E 1 124 ? 107.725 86.699 65.226 1.00 26.79 124 ASP E O 1
ATOM 10516 N N . ILE E 1 125 ? 108.041 88.022 67.029 1.00 26.58 125 ILE E N 1
ATOM 10517 C CA . ILE E 1 125 ? 107.654 86.984 67.984 1.00 27.36 125 ILE E CA 1
ATOM 10518 C C . ILE E 1 125 ? 106.160 86.640 67.872 1.00 26.10 125 ILE E C 1
ATOM 10519 O O . ILE E 1 125 ? 105.753 85.516 68.155 1.00 26.06 125 ILE E O 1
ATOM 10524 N N . GLU E 1 126 ? 105.355 87.609 67.443 1.00 27.61 126 GLU E N 1
ATOM 10525 C CA . GLU E 1 126 ? 103.903 87.428 67.338 1.00 29.79 126 GLU E CA 1
ATOM 10526 C C . GLU E 1 126 ? 103.529 86.269 66.412 1.00 27.57 126 GLU E C 1
ATOM 10527 O O . GLU E 1 126 ? 102.533 85.586 66.648 1.00 28.65 126 GLU E O 1
ATOM 10533 N N . ALA E 1 127 ? 104.334 86.043 65.375 1.00 25.98 127 ALA E N 1
ATOM 10534 C CA . ALA E 1 127 ? 104.121 84.925 64.451 1.00 25.56 127 ALA E CA 1
ATOM 10535 C C . ALA E 1 127 ? 104.274 83.568 65.151 1.00 26.46 127 ALA E C 1
ATOM 10536 O O . ALA E 1 127 ? 103.496 82.638 64.908 1.00 26.12 127 ALA E O 1
ATOM 10538 N N . VAL E 1 128 ? 105.281 83.468 66.020 1.00 27.06 128 VAL E N 1
ATOM 10539 C CA . VAL E 1 128 ? 105.503 82.270 66.827 1.00 28.14 128 VAL E CA 1
ATOM 10540 C C . VAL E 1 128 ? 104.336 82.078 67.800 1.00 27.83 128 VAL E C 1
ATOM 10541 O O . VAL E 1 128 ? 103.805 80.971 67.942 1.00 29.47 128 VAL E O 1
ATOM 10545 N N . LEU E 1 129 ? 103.936 83.168 68.449 1.00 27.51 129 LEU E N 1
ATOM 10546 C CA . LEU E 1 129 ? 102.819 83.167 69.391 1.00 29.29 129 LEU E CA 1
ATOM 10547 C C . LEU E 1 129 ? 101.512 82.680 68.758 1.00 30.58 129 LEU E C 1
ATOM 10548 O O . LEU E 1 129 ? 100.745 81.959 69.399 1.00 31.38 129 LEU E O 1
ATOM 10553 N N . ALA E 1 130 ? 101.271 83.076 67.505 1.00 30.17 130 ALA E N 1
ATOM 10554 C CA . ALA E 1 130 ? 100.061 82.681 66.773 1.00 32.06 130 ALA E CA 1
ATOM 10555 C C . ALA E 1 130 ? 100.075 81.191 66.452 1.00 31.87 130 ALA E C 1
ATOM 10556 O O . ALA E 1 130 ? 99.031 80.534 66.456 1.00 32.15 130 ALA E O 1
ATOM 10566 N N . ARG E 1 132 ? 101.789 78.962 68.299 1.00 31.93 132 ARG E N 1
ATOM 10567 C CA . ARG E 1 132 ? 101.550 78.395 69.631 1.00 32.48 132 ARG E CA 1
ATOM 10568 C C . ARG E 1 132 ? 100.047 78.311 69.918 1.00 32.94 132 ARG E C 1
ATOM 10569 O O . ARG E 1 132 ? 99.544 77.257 70.309 1.00 35.45 132 ARG E O 1
ATOM 10577 N N . ASP E 1 133 ? 99.340 79.417 69.698 1.00 33.06 133 ASP E N 1
ATOM 10578 C CA . ASP E 1 133 ? 97.893 79.495 69.938 1.00 34.70 133 ASP E CA 1
ATOM 10579 C C . ASP E 1 133 ? 97.073 78.667 68.945 1.00 35.17 133 ASP E C 1
ATOM 10580 O O . ASP E 1 133 ? 95.865 78.497 69.119 1.00 34.24 133 ASP E O 1
ATOM 10585 N N . ASN E 1 134 ? 97.741 78.160 67.909 1.00 35.30 134 ASN E N 1
ATOM 10586 C CA . ASN E 1 134 ? 97.127 77.252 66.945 1.00 34.91 134 ASN E CA 1
ATOM 10587 C C . ASN E 1 134 ? 97.433 75.792 67.291 1.00 33.37 134 ASN E C 1
ATOM 10588 O O . ASN E 1 134 ? 97.146 74.887 66.512 1.00 37.45 134 ASN E O 1
ATOM 10593 N N . GLY E 1 135 ? 98.027 75.568 68.461 1.00 31.70 135 GLY E N 1
ATOM 10594 C CA . GLY E 1 135 ? 98.233 74.214 68.971 1.00 31.14 135 GLY E CA 1
ATOM 10595 C C . GLY E 1 135 ? 99.626 73.624 68.827 1.00 31.22 135 GLY E C 1
ATOM 10596 O O . GLY E 1 135 ? 99.833 72.445 69.126 1.00 34.79 135 GLY E O 1
ATOM 10597 N N . VAL E 1 136 ? 100.590 74.418 68.371 1.00 28.45 136 VAL E N 1
ATOM 10598 C CA . VAL E 1 136 ? 101.966 73.925 68.286 1.00 27.43 136 VAL E CA 1
ATOM 10599 C C . VAL E 1 136 ? 102.662 74.072 69.638 1.00 27.22 136 VAL E C 1
ATOM 10600 O O . VAL E 1 136 ? 102.678 75.146 70.231 1.00 27.16 136 VAL E O 1
ATOM 10604 N N . ASN E 1 137 ? 103.228 72.972 70.118 1.00 28.79 137 ASN E N 1
ATOM 10605 C CA . ASN E 1 137 ? 103.916 72.942 71.397 1.00 28.44 137 ASN E CA 1
ATOM 10606 C C . ASN E 1 137 ? 105.277 73.658 71.344 1.00 28.61 137 ASN E C 1
ATOM 10607 O O . ASN E 1 137 ? 106.340 73.022 71.364 1.00 28.56 137 ASN E O 1
ATOM 10612 N N . VAL E 1 138 ? 105.227 74.989 71.265 1.00 28.82 138 VAL E N 1
ATOM 10613 C CA . VAL E 1 138 ? 106.428 75.823 71.289 1.00 28.88 138 VAL E CA 1
ATOM 10614 C C . VAL E 1 138 ? 106.789 76.115 72.742 1.00 27.71 138 VAL E C 1
ATOM 10615 O O . VAL E 1 138 ? 106.038 76.782 73.460 1.00 28.73 138 VAL E O 1
ATOM 10619 N N . VAL E 1 139 ? 107.940 75.616 73.174 1.00 25.52 139 VAL E N 1
ATOM 10620 C CA . VAL E 1 139 ? 108.373 75.817 74.555 1.00 26.46 139 VAL E CA 1
ATOM 10621 C C . VAL E 1 139 ? 109.395 76.947 74.693 1.00 26.78 139 VAL E C 1
ATOM 10622 O O . VAL E 1 139 ? 109.637 77.441 75.795 1.00 26.95 139 VAL E O 1
ATOM 10626 N N . GLY E 1 140 ? 109.988 77.360 73.577 1.00 26.05 140 GLY E N 1
ATOM 10627 C CA . GLY E 1 140 ? 110.994 78.405 73.615 1.00 26.20 140 GLY E CA 1
ATOM 10628 C C . GLY E 1 140 ? 111.507 78.890 72.276 1.00 27.14 140 GLY E C 1
ATOM 10629 O O . GLY E 1 140 ? 111.072 78.427 71.212 1.00 25.78 140 GLY E O 1
ATOM 10630 N N . LEU E 1 141 ? 112.448 79.828 72.349 1.00 25.21 141 LEU E N 1
ATOM 10631 C CA . LEU E 1 141 ? 113.031 80.454 71.182 1.00 24.81 141 LEU E CA 1
ATOM 10632 C C . LEU E 1 141 ? 114.542 80.302 71.187 1.00 25.65 141 LEU E C 1
ATOM 10633 O O . LEU E 1 141 ? 115.168 80.179 72.251 1.00 24.58 141 LEU E O 1
ATOM 10638 N N . GLY E 1 142 ? 115.115 80.312 69.986 1.00 25.31 142 GLY E N 1
ATOM 10639 C CA . GLY E 1 142 ? 116.563 80.308 69.801 1.00 25.23 142 GLY E CA 1
ATOM 10640 C C . GLY E 1 142 ? 117.023 81.500 68.978 1.00 23.77 142 GLY E C 1
ATOM 10641 O O . GLY E 1 142 ? 116.286 81.992 68.123 1.00 22.24 142 GLY E O 1
ATOM 10642 N N . TYR E 1 143 ? 118.248 81.960 69.239 1.00 24.39 143 TYR E N 1
ATOM 10643 C CA . TYR E 1 143 ? 118.842 83.083 68.510 1.00 22.08 143 TYR E CA 1
ATOM 10644 C C . TYR E 1 143 ? 120.370 83.017 68.561 1.00 22.20 143 TYR E C 1
ATOM 10645 O O . TYR E 1 143 ? 120.952 82.756 69.621 1.00 21.78 143 TYR E O 1
ATOM 10654 N N . THR E 1 144 ? 121.001 83.261 67.411 1.00 22.13 144 THR E N 1
ATOM 10655 C CA . THR E 1 144 ? 122.461 83.239 67.271 1.00 22.71 144 THR E CA 1
ATOM 10656 C C . THR E 1 144 ? 123.049 84.654 67.268 1.00 23.31 144 THR E C 1
ATOM 10657 O O . THR E 1 144 ? 122.551 85.532 66.571 1.00 22.38 144 THR E O 1
ATOM 10661 N N . LEU E 1 145 ? 124.111 84.859 68.047 1.00 24.09 145 LEU E N 1
ATOM 10662 C CA . LEU E 1 145 ? 124.878 86.102 68.014 1.00 23.99 145 LEU E CA 1
ATOM 10663 C C . LEU E 1 145 ? 126.326 85.832 67.634 1.00 24.38 145 LEU E C 1
ATOM 10664 O O . LEU E 1 145 ? 126.986 84.985 68.241 1.00 22.83 145 LEU E O 1
ATOM 10669 N N . TYR E 1 146 ? 126.814 86.557 66.632 1.00 24.85 146 TYR E N 1
ATOM 10670 C CA . TYR E 1 146 ? 128.236 86.555 66.314 1.00 23.42 146 TYR E CA 1
ATOM 10671 C C . TYR E 1 146 ? 128.899 87.766 66.978 1.00 23.58 146 TYR E C 1
ATOM 10672 O O . TYR E 1 146 ? 128.983 88.842 66.391 1.00 24.52 146 TYR E O 1
ATOM 10681 N N . LEU E 1 147 ? 129.341 87.590 68.220 1.00 22.51 147 LEU E N 1
ATOM 10682 C CA . LEU E 1 147 ? 130.116 88.620 68.903 1.00 22.65 147 LEU E CA 1
ATOM 10683 C C . LEU E 1 147 ? 131.415 88.869 68.142 1.00 22.92 147 LEU E C 1
ATOM 10684 O O . LEU E 1 147 ? 131.997 87.937 67.586 1.00 24.95 147 LEU E O 1
ATOM 10689 N N . GLY E 1 148 ? 131.859 90.121 68.106 1.00 20.06 148 GLY E N 1
ATOM 10690 C CA . GLY E 1 148 ? 133.087 90.462 67.395 1.00 22.29 148 GLY E CA 1
ATOM 10691 C C . GLY E 1 148 ? 132.897 90.704 65.907 1.00 22.52 148 GLY E C 1
ATOM 10692 O O . GLY E 1 148 ? 133.819 91.150 65.226 1.00 24.19 148 GLY E O 1
ATOM 10693 N N . SER E 1 149 ? 131.708 90.398 65.400 1.00 21.76 149 SER E N 1
ATOM 10694 C CA . SER E 1 149 ? 131.350 90.740 64.031 1.00 23.26 149 SER E CA 1
ATOM 10695 C C . SER E 1 149 ? 131.102 92.243 63.945 1.00 24.37 149 SER E C 1
ATOM 10696 O O . SER E 1 149 ? 130.682 92.865 64.923 1.00 23.47 149 SER E O 1
ATOM 10699 N N . GLU E 1 150 ? 131.357 92.832 62.779 1.00 25.82 150 GLU E N 1
ATOM 10700 C CA . GLU E 1 150 ? 131.037 94.244 62.570 1.00 26.51 150 GLU E CA 1
ATOM 10701 C C . GLU E 1 150 ? 129.527 94.490 62.609 1.00 24.75 150 GLU E C 1
ATOM 10702 O O . GLU E 1 150 ? 129.083 95.629 62.768 1.00 24.76 150 GLU E O 1
ATOM 10708 N N . TYR E 1 151 ? 128.752 93.411 62.499 1.00 24.25 151 TYR E N 1
ATOM 10709 C CA . TYR E 1 151 ? 127.300 93.471 62.638 1.00 23.39 151 TYR E CA 1
ATOM 10710 C C . TYR E 1 151 ? 126.829 93.072 64.040 1.00 21.82 151 TYR E C 1
ATOM 10711 O O . TYR E 1 151 ? 125.639 92.874 64.262 1.00 23.58 151 TYR E O 1
ATOM 10720 N N . GLU E 1 152 ? 127.765 92.973 64.979 1.00 20.71 152 GLU E N 1
ATOM 10721 C CA . GLU E 1 152 ? 127.458 92.596 66.362 1.00 22.42 152 GLU E CA 1
ATOM 10722 C C . GLU E 1 152 ? 126.295 93.387 66.964 1.00 22.76 152 GLU E C 1
ATOM 10723 O O . GLU E 1 152 ? 125.393 92.807 67.567 1.00 22.94 152 GLU E O 1
ATOM 10729 N N . ALA E 1 153 ? 126.327 94.707 66.791 1.00 22.04 153 ALA E N 1
ATOM 10730 C CA . ALA E 1 153 ? 125.338 95.599 67.383 1.00 22.96 153 ALA E CA 1
ATOM 10731 C C . ALA E 1 153 ? 123.897 95.285 66.975 1.00 22.86 153 ALA E C 1
ATOM 10732 O O . ALA E 1 153 ? 122.979 95.382 67.801 1.00 21.66 153 ALA E O 1
ATOM 10734 N N . THR E 1 154 ? 123.700 94.913 65.712 1.00 22.00 154 THR E N 1
ATOM 10735 C CA . THR E 1 154 ? 122.366 94.581 65.218 1.00 24.44 154 THR E CA 1
ATOM 10736 C C . THR E 1 154 ? 121.827 93.351 65.945 1.00 24.58 154 THR E C 1
ATOM 10737 O O . THR E 1 154 ? 120.655 93.312 66.345 1.00 27.93 154 THR E O 1
ATOM 10749 N N . LEU E 1 156 ? 122.964 92.083 68.923 1.00 21.17 156 LEU E N 1
ATOM 10750 C CA . LEU E 1 156 ? 122.790 92.390 70.344 1.00 22.23 156 LEU E CA 1
ATOM 10751 C C . LEU E 1 156 ? 121.432 93.043 70.608 1.00 23.54 156 LEU E C 1
ATOM 10752 O O . LEU E 1 156 ? 120.747 92.693 71.574 1.00 23.22 156 LEU E O 1
ATOM 10757 N N . ALA E 1 157 ? 121.048 93.985 69.746 1.00 23.40 157 ALA E N 1
ATOM 10758 C CA . ALA E 1 157 ? 119.781 94.704 69.895 1.00 23.97 157 ALA E CA 1
ATOM 10759 C C . ALA E 1 157 ? 118.579 93.794 69.645 1.00 24.93 157 ALA E C 1
ATOM 10760 O O . ALA E 1 157 ? 117.564 93.892 70.342 1.00 29.53 157 ALA E O 1
ATOM 10762 N N . GLU E 1 158 ? 118.697 92.909 68.657 1.00 24.20 158 GLU E N 1
ATOM 10763 C CA . GLU E 1 158 ? 117.645 91.929 68.375 1.00 24.21 158 GLU E CA 1
ATOM 10764 C C . GLU E 1 158 ? 117.505 90.923 69.516 1.00 22.79 158 GLU E C 1
ATOM 10765 O O . GLU E 1 158 ? 116.401 90.661 69.981 1.00 22.26 158 GLU E O 1
ATOM 10771 N N . ALA E 1 159 ? 118.633 90.387 69.977 1.00 22.75 159 ALA E N 1
ATOM 10772 C CA . ALA E 1 159 ? 118.642 89.369 71.022 1.00 23.21 159 ALA E CA 1
ATOM 10773 C C . ALA E 1 159 ? 118.093 89.891 72.353 1.00 23.92 159 ALA E C 1
ATOM 10774 O O . ALA E 1 159 ? 117.265 89.237 72.990 1.00 23.86 159 ALA E O 1
ATOM 10776 N N . GLY E 1 160 ? 118.551 91.073 72.758 1.00 24.41 160 GLY E N 1
ATOM 10777 C CA . GLY E 1 160 ? 118.131 91.675 74.018 1.00 24.94 160 GLY E CA 1
ATOM 10778 C C . GLY E 1 160 ? 116.629 91.882 74.101 1.00 25.24 160 GLY E C 1
ATOM 10779 O O . GLY E 1 160 ? 116.013 91.601 75.135 1.00 24.94 160 GLY E O 1
ATOM 10780 N N . GLN E 1 161 ? 116.047 92.373 73.008 1.00 24.45 161 GLN E N 1
ATOM 10781 C CA . GLN E 1 161 ? 114.609 92.604 72.926 1.00 27.18 161 GLN E CA 1
ATOM 10782 C C . GLN E 1 161 ? 113.864 91.274 72.912 1.00 27.39 161 GLN E C 1
ATOM 10783 O O . GLN E 1 161 ? 112.823 91.125 73.557 1.00 29.55 161 GLN E O 1
ATOM 10789 N N . LEU E 1 162 ? 114.417 90.309 72.183 1.00 25.69 162 LEU E N 1
ATOM 10790 C CA . LEU E 1 162 ? 113.818 88.988 72.060 1.00 24.88 162 LEU E CA 1
ATOM 10791 C C . LEU E 1 162 ? 113.697 88.255 73.402 1.00 24.60 162 LEU E C 1
ATOM 10792 O O . LEU E 1 162 ? 112.644 87.694 73.707 1.00 25.11 162 LEU E O 1
ATOM 10797 N N . VAL E 1 163 ? 114.766 88.263 74.197 1.00 23.01 163 VAL E N 1
ATOM 10798 C CA . VAL E 1 163 ? 114.747 87.631 75.520 1.00 23.57 163 VAL E CA 1
ATOM 10799 C C . VAL E 1 163 ? 113.612 88.210 76.377 1.00 23.87 163 VAL E C 1
ATOM 10800 O O . VAL E 1 163 ? 112.808 87.464 76.939 1.00 24.41 163 VAL E O 1
ATOM 10804 N N . ALA E 1 164 ? 113.550 89.539 76.446 1.00 24.34 164 ALA E N 1
ATOM 10805 C CA . ALA E 1 164 ? 112.518 90.258 77.200 1.00 24.68 164 ALA E CA 1
ATOM 10806 C C . ALA E 1 164 ? 111.102 89.852 76.804 1.00 25.55 164 ALA E C 1
ATOM 10807 O O . ALA E 1 164 ? 110.264 89.574 77.668 1.00 26.12 164 ALA E O 1
ATOM 10809 N N . GLN E 1 165 ? 110.843 89.819 75.499 1.00 25.15 165 GLN E N 1
ATOM 10810 C CA . GLN E 1 165 ? 109.527 89.454 74.977 1.00 26.92 165 GLN E CA 1
ATOM 10811 C C . GLN E 1 165 ? 109.214 87.965 75.179 1.00 26.34 165 GLN E C 1
ATOM 10812 O O . GLN E 1 165 ? 108.068 87.595 75.443 1.00 27.46 165 GLN E O 1
ATOM 10818 N N . ALA E 1 166 ? 110.235 87.118 75.063 1.00 26.44 166 ALA E N 1
ATOM 10819 C CA . ALA E 1 166 ? 110.062 85.688 75.302 1.00 25.71 166 ALA E CA 1
ATOM 10820 C C . ALA E 1 166 ? 109.612 85.419 76.737 1.00 26.10 166 ALA E C 1
ATOM 10821 O O . ALA E 1 166 ? 108.623 84.716 76.960 1.00 27.40 166 ALA E O 1
ATOM 10823 N N . HIS E 1 167 ? 110.322 85.999 77.702 1.00 24.50 167 HIS E N 1
ATOM 10824 C CA . HIS E 1 167 ? 110.008 85.789 79.113 1.00 26.35 167 HIS E CA 1
ATOM 10825 C C . HIS E 1 167 ? 108.709 86.411 79.543 1.00 28.16 167 HIS E C 1
ATOM 10826 O O . HIS E 1 167 ? 108.059 85.927 80.472 1.00 30.15 167 HIS E O 1
ATOM 10833 N N . GLU E 1 168 ? 108.323 87.485 78.859 1.00 29.07 168 GLU E N 1
ATOM 10834 C CA . GLU E 1 168 ? 107.010 88.108 79.015 1.00 30.99 168 GLU E CA 1
ATOM 10835 C C . GLU E 1 168 ? 105.899 87.099 78.692 1.00 30.80 168 GLU E C 1
ATOM 10836 O O . GLU E 1 168 ? 104.808 87.167 79.254 1.00 31.68 168 GLU E O 1
ATOM 10842 N N . GLU E 1 169 ? 106.201 86.158 77.798 1.00 30.56 169 GLU E N 1
ATOM 10843 C CA . GLU E 1 169 ? 105.242 85.142 77.356 1.00 30.11 169 GLU E CA 1
ATOM 10844 C C . GLU E 1 169 ? 105.461 83.793 78.039 1.00 28.22 169 GLU E C 1
ATOM 10845 O O . GLU E 1 169 ? 104.716 82.839 77.798 1.00 30.09 169 GLU E O 1
ATOM 10851 N N . GLY E 1 170 ? 106.491 83.714 78.879 1.00 27.50 170 GLY E N 1
ATOM 10852 C CA . GLY E 1 170 ? 106.819 82.480 79.584 1.00 27.70 170 GLY E CA 1
ATOM 10853 C C . GLY E 1 170 ? 107.479 81.426 78.712 1.00 27.70 170 GLY E C 1
ATOM 10854 O O . GLY E 1 170 ? 107.353 80.232 78.974 1.00 28.82 170 GLY E O 1
ATOM 10855 N N . LEU E 1 171 ? 108.176 81.866 77.668 1.00 27.57 171 LEU E N 1
ATOM 10856 C CA . LEU E 1 171 ? 108.965 80.968 76.831 1.00 26.40 171 LEU E CA 1
ATOM 10857 C C . LEU E 1 171 ? 110.393 80.950 77.340 1.00 25.52 171 LEU E C 1
ATOM 10858 O O . LEU E 1 171 ? 110.860 81.937 77.896 1.00 27.72 171 LEU E O 1
ATOM 10863 N N . ILE E 1 172 ? 111.087 79.832 77.158 1.00 25.08 172 ILE E N 1
ATOM 10864 C CA . ILE E 1 172 ? 112.514 79.782 77.471 1.00 25.81 172 ILE E CA 1
ATOM 10865 C C . ILE E 1 172 ? 113.330 80.272 76.267 1.00 25.32 172 ILE E C 1
ATOM 10866 O O . ILE E 1 172 ? 112.849 80.259 75.126 1.00 23.33 172 ILE E O 1
ATOM 10871 N N . VAL E 1 173 ? 114.559 80.708 76.526 1.00 24.24 173 VAL E N 1
ATOM 10872 C CA . VAL E 1 173 ? 115.408 81.257 75.479 1.00 24.46 173 VAL E CA 1
ATOM 10873 C C . VAL E 1 173 ? 116.764 80.582 75.502 1.00 24.21 173 VAL E C 1
ATOM 10874 O O . VAL E 1 173 ? 117.412 80.497 76.555 1.00 26.10 173 VAL E O 1
ATOM 10878 N N . VAL E 1 174 ? 117.175 80.096 74.333 1.00 22.69 174 VAL E N 1
ATOM 10879 C CA . VAL E 1 174 ? 118.512 79.559 74.137 1.00 23.54 174 VAL E CA 1
ATOM 10880 C C . VAL E 1 174 ? 119.235 80.463 73.152 1.00 21.94 174 VAL E C 1
ATOM 10881 O O . VAL E 1 174 ? 118.725 80.742 72.068 1.00 22.27 174 VAL E O 1
ATOM 10885 N N . LEU E 1 175 ? 120.411 80.936 73.545 1.00 21.23 175 LEU E N 1
ATOM 10886 C CA . LEU E 1 175 ? 121.224 81.761 72.672 1.00 21.86 175 LEU E CA 1
ATOM 10887 C C . LEU E 1 175 ? 122.436 80.982 72.193 1.00 22.22 175 LEU E C 1
ATOM 10888 O O . LEU E 1 175 ? 123.200 80.450 73.004 1.00 22.55 175 LEU E O 1
ATOM 10893 N N . TRP E 1 176 ? 122.585 80.899 70.873 1.00 21.42 176 TRP E N 1
ATOM 10894 C CA . TRP E 1 176 ? 123.817 80.414 70.264 1.00 23.14 176 TRP E CA 1
ATOM 10895 C C . TRP E 1 176 ? 124.750 81.580 70.216 1.00 22.93 176 TRP E C 1
ATOM 10896 O O . TRP E 1 176 ? 124.436 82.600 69.599 1.00 24.26 176 TRP E O 1
ATOM 10907 N N . ILE E 1 177 ? 125.892 81.479 70.882 1.00 23.52 177 ILE E N 1
ATOM 10908 C CA . ILE E 1 177 ? 126.838 82.591 70.859 1.00 24.07 177 ILE E CA 1
ATOM 10909 C C . ILE E 1 177 ? 128.191 82.149 70.316 1.00 25.67 177 ILE E C 1
ATOM 10910 O O . ILE E 1 177 ? 128.987 81.509 71.017 1.00 25.08 177 ILE E O 1
ATOM 10915 N N . TYR E 1 178 ? 128.417 82.495 69.049 1.00 24.81 178 TYR E N 1
ATOM 10916 C CA . TYR E 1 178 ? 129.612 82.118 68.318 1.00 25.13 178 TYR E CA 1
ATOM 10917 C C . TYR E 1 178 ? 130.390 83.364 67.907 1.00 25.24 178 TYR E C 1
ATOM 10918 O O . TYR E 1 178 ? 130.146 83.928 66.835 1.00 24.07 178 TYR E O 1
ATOM 10927 N N . PRO E 1 179 ? 131.329 83.810 68.755 1.00 25.62 179 PRO E N 1
ATOM 10928 C CA . PRO E 1 179 ? 132.166 84.930 68.335 1.00 25.44 179 PRO E CA 1
ATOM 10929 C C . PRO E 1 179 ? 132.833 84.650 66.983 1.00 26.18 179 PRO E C 1
ATOM 10930 O O . PRO E 1 179 ? 133.529 83.650 66.831 1.00 28.23 179 PRO E O 1
ATOM 10934 N N . ARG E 1 180 ? 132.584 85.514 66.005 1.00 27.61 180 ARG E N 1
ATOM 10935 C CA . ARG E 1 180 ? 133.040 85.277 64.634 1.00 26.63 180 ARG E CA 1
ATOM 10936 C C . ARG E 1 180 ? 133.209 86.577 63.866 1.00 24.92 180 ARG E C 1
ATOM 10937 O O . ARG E 1 180 ? 132.328 87.432 63.863 1.00 23.89 180 ARG E O 1
ATOM 10945 N N . GLY E 1 181 ? 134.348 86.713 63.202 1.00 24.98 181 GLY E N 1
ATOM 10946 C CA . GLY E 1 181 ? 134.606 87.874 62.375 1.00 24.28 181 GLY E CA 1
ATOM 10947 C C . GLY E 1 181 ? 136.082 88.178 62.273 1.00 24.30 181 GLY E C 1
ATOM 10948 O O . GLY E 1 181 ? 136.899 87.594 62.985 1.00 24.41 181 GLY E O 1
ATOM 10949 N N . LYS E 1 182 ? 136.402 89.078 61.348 1.00 24.88 182 LYS E N 1
ATOM 10950 C CA . LYS E 1 182 ? 137.697 89.733 61.213 1.00 26.39 182 LYS E CA 1
ATOM 10951 C C . LYS E 1 182 ? 138.417 89.870 62.566 1.00 24.45 182 LYS E C 1
ATOM 10952 O O . LYS E 1 182 ? 139.572 89.464 62.716 1.00 21.61 182 LYS E O 1
ATOM 10958 N N . ALA E 1 183 ? 137.702 90.445 63.537 1.00 23.87 183 ALA E N 1
ATOM 10959 C CA . ALA E 1 183 ? 138.219 90.763 64.870 1.00 23.79 183 ALA E CA 1
ATOM 10960 C C . ALA E 1 183 ? 138.562 89.540 65.710 1.00 24.00 183 ALA E C 1
ATOM 10961 O O . ALA E 1 183 ? 139.357 89.632 66.639 1.00 25.63 183 ALA E O 1
ATOM 10963 N N . VAL E 1 184 ? 137.946 88.407 65.389 1.00 25.08 184 VAL E N 1
ATOM 10964 C CA . VAL E 1 184 ? 138.068 87.192 66.188 1.00 25.99 184 VAL E CA 1
ATOM 10965 C C . VAL E 1 184 ? 139.085 86.235 65.561 1.00 27.36 184 VAL E C 1
ATOM 10966 O O . VAL E 1 184 ? 140.135 85.968 66.153 1.00 28.08 184 VAL E O 1
ATOM 10970 N N . GLY E 1 185 ? 138.764 85.740 64.364 1.00 27.94 185 GLY E N 1
ATOM 10971 C CA . GLY E 1 185 ? 139.612 84.822 63.606 1.00 30.38 185 GLY E CA 1
ATOM 10972 C C . GLY E 1 185 ? 140.280 83.731 64.420 1.00 31.97 185 GLY E C 1
ATOM 10973 O O . GLY E 1 185 ? 139.622 82.821 64.939 1.00 33.22 185 GLY E O 1
ATOM 10974 N N . LYS E 1 186 ? 141.600 83.849 64.522 1.00 32.50 186 LYS E N 1
ATOM 10975 C CA . LYS E 1 186 ? 142.469 82.968 65.299 1.00 35.48 186 LYS E CA 1
ATOM 10976 C C . LYS E 1 186 ? 141.897 82.537 66.661 1.00 34.16 186 LYS E C 1
ATOM 10977 O O . LYS E 1 186 ? 142.120 81.411 67.103 1.00 35.92 186 LYS E O 1
ATOM 10983 N N . ASP E 1 187 ? 141.159 83.430 67.316 1.00 31.86 187 ASP E N 1
ATOM 10984 C CA . ASP E 1 187 ? 140.726 83.207 68.700 1.00 32.05 187 ASP E CA 1
ATOM 10985 C C . ASP E 1 187 ? 139.317 82.643 68.848 1.00 30.47 187 ASP E C 1
ATOM 10986 O O . ASP E 1 187 ? 138.785 82.627 69.957 1.00 32.11 187 ASP E O 1
ATOM 10991 N N . GLU E 1 188 ? 138.722 82.173 67.752 1.00 29.64 188 GLU E N 1
ATOM 10992 C CA . GLU E 1 188 ? 137.353 81.632 67.777 1.00 31.90 188 GLU E CA 1
ATOM 10993 C C . GLU E 1 188 ? 137.044 80.695 68.943 1.00 30.15 188 GLU E C 1
ATOM 10994 O O . GLU E 1 188 ? 135.958 80.757 69.515 1.00 26.55 188 GLU E O 1
ATOM 11000 N N . LYS E 1 189 ? 137.998 79.833 69.285 1.00 31.27 189 LYS E N 1
ATOM 11001 C CA . LYS E 1 189 ? 137.772 78.795 70.286 1.00 31.35 189 LYS E CA 1
ATOM 11002 C C . LYS E 1 189 ? 138.772 78.820 71.440 1.00 29.24 189 LYS E C 1
ATOM 11003 O O . LYS E 1 189 ? 138.945 77.824 72.142 1.00 28.59 189 LYS E O 1
ATOM 11009 N N . ALA E 1 190 ? 139.419 79.963 71.639 1.00 28.91 190 ALA E N 1
ATOM 11010 C CA . ALA E 1 190 ? 140.217 80.186 72.842 1.00 27.88 190 ALA E CA 1
ATOM 11011 C C . ALA E 1 190 ? 139.299 80.144 74.069 1.00 25.45 190 ALA E C 1
ATOM 11012 O O . ALA E 1 190 ? 138.154 80.604 74.005 1.00 25.06 190 ALA E O 1
ATOM 11014 N N . PRO E 1 191 ? 139.789 79.565 75.182 1.00 27.35 191 PRO E N 1
ATOM 11015 C CA . PRO E 1 191 ? 139.053 79.501 76.449 1.00 27.74 191 PRO E CA 1
ATOM 11016 C C . PRO E 1 191 ? 138.402 80.828 76.850 1.00 26.88 191 PRO E C 1
ATOM 11017 O O . PRO E 1 191 ? 137.228 80.849 77.236 1.00 28.92 191 PRO E O 1
ATOM 11021 N N . THR E 1 192 ? 139.156 81.921 76.746 1.00 25.39 192 THR E N 1
ATOM 11022 C CA . THR E 1 192 ? 138.654 83.258 77.078 1.00 25.70 192 THR E CA 1
ATOM 11023 C C . THR E 1 192 ? 137.502 83.705 76.170 1.00 24.84 192 THR E C 1
ATOM 11024 O O . THR E 1 192 ? 136.559 84.345 76.629 1.00 23.23 192 THR E O 1
ATOM 11028 N N . THR E 1 193 ? 137.578 83.357 74.888 1.00 24.36 193 THR E N 1
ATOM 11029 C CA . THR E 1 193 ? 136.507 83.664 73.936 1.00 24.45 193 THR E CA 1
ATOM 11030 C C . THR E 1 193 ? 135.198 82.960 74.319 1.00 24.05 193 THR E C 1
ATOM 11031 O O . THR E 1 193 ? 134.130 83.578 74.340 1.00 24.42 193 THR E O 1
ATOM 11035 N N . ILE E 1 194 ? 135.294 81.672 74.632 1.00 23.87 194 ILE E N 1
ATOM 11036 C CA . ILE E 1 194 ? 134.131 80.876 75.011 1.00 24.56 194 ILE E CA 1
ATOM 11037 C C . ILE E 1 194 ? 133.542 81.385 76.331 1.00 23.22 194 ILE E C 1
ATOM 11038 O O . ILE E 1 194 ? 132.323 81.523 76.460 1.00 25.26 194 ILE E O 1
ATOM 11043 N N . ALA E 1 195 ? 134.405 81.673 77.302 1.00 21.99 195 ALA E N 1
ATOM 11044 C CA . ALA E 1 195 ? 133.948 82.213 78.581 1.00 23.04 195 ALA E CA 1
ATOM 11045 C C . ALA E 1 195 ? 133.259 83.575 78.407 1.00 22.11 195 ALA E C 1
ATOM 11046 O O . ALA E 1 195 ? 132.200 83.821 78.987 1.00 22.25 195 ALA E O 1
ATOM 11048 N N . GLY E 1 196 ? 133.853 84.442 77.590 1.00 21.56 196 GLY E N 1
ATOM 11049 C CA . GLY E 1 196 ? 133.243 85.725 77.240 1.00 21.52 196 GLY E CA 1
ATOM 11050 C C . GLY E 1 196 ? 131.852 85.560 76.645 1.00 21.49 196 GLY E C 1
ATOM 11051 O O . GLY E 1 196 ? 130.905 86.252 77.046 1.00 20.65 196 GLY E O 1
ATOM 11052 N N . ALA E 1 197 ? 131.731 84.630 75.699 1.00 21.46 197 ALA E N 1
ATOM 11053 C CA . ALA E 1 197 ? 130.451 84.334 75.049 1.00 20.83 197 ALA E CA 1
ATOM 11054 C C . ALA E 1 197 ? 129.388 83.904 76.067 1.00 21.44 197 ALA E C 1
ATOM 11055 O O . ALA E 1 197 ? 128.251 84.384 76.033 1.00 21.63 197 ALA E O 1
ATOM 11057 N N . ALA E 1 198 ? 129.773 83.012 76.977 1.00 20.21 198 ALA E N 1
ATOM 11058 C CA . ALA E 1 198 ? 128.866 82.505 78.000 1.00 19.97 198 ALA E CA 1
ATOM 11059 C C . ALA E 1 198 ? 128.352 83.619 78.910 1.00 20.65 198 ALA E C 1
ATOM 11060 O O . ALA E 1 198 ? 127.151 83.681 79.202 1.00 20.23 198 ALA E O 1
ATOM 11062 N N . GLY E 1 199 ? 129.268 84.494 79.339 1.00 21.18 199 GLY E N 1
ATOM 11063 C CA . GLY E 1 199 ? 128.944 85.616 80.217 1.00 20.59 199 GLY E CA 1
ATOM 11064 C C . GLY E 1 199 ? 127.975 86.606 79.597 1.00 20.02 199 GLY E C 1
ATOM 11065 O O . GLY E 1 199 ? 127.102 87.137 80.281 1.00 19.63 199 GLY E O 1
ATOM 11066 N N . VAL E 1 200 ? 128.132 86.852 78.299 1.00 19.24 200 VAL E N 1
ATOM 11067 C CA . VAL E 1 200 ? 127.256 87.762 77.562 1.00 19.07 200 VAL E CA 1
ATOM 11068 C C . VAL E 1 200 ? 125.807 87.272 77.536 1.00 19.83 200 VAL E C 1
ATOM 11069 O O . VAL E 1 200 ? 124.878 88.069 77.691 1.00 20.84 200 VAL E O 1
ATOM 11073 N N . ALA E 1 201 ? 125.624 85.966 77.349 1.00 19.39 201 ALA E N 1
ATOM 11074 C CA . ALA E 1 201 ? 124.291 85.356 77.322 1.00 20.62 201 ALA E CA 1
ATOM 11075 C C . ALA E 1 201 ? 123.524 85.568 78.623 1.00 20.62 201 ALA E C 1
ATOM 11076 O O . ALA E 1 201 ? 122.301 85.747 78.598 1.00 20.82 201 ALA E O 1
ATOM 11078 N N . LEU E 1 202 ? 124.241 85.517 79.749 1.00 21.18 202 LEU E N 1
ATOM 11079 C CA . LEU E 1 202 ? 123.658 85.826 81.057 1.00 21.89 202 LEU E CA 1
ATOM 11080 C C . LEU E 1 202 ? 123.212 87.285 81.119 1.00 21.32 202 LEU E C 1
ATOM 11081 O O . LEU E 1 202 ? 122.085 87.579 81.514 1.00 21.98 202 LEU E O 1
ATOM 11086 N N . CYS E 1 203 ? 124.096 88.195 80.724 1.00 21.67 203 CYS E N 1
ATOM 11087 C CA . CYS E 1 203 ? 123.747 89.615 80.711 1.00 23.19 203 CYS E CA 1
ATOM 11088 C C . CYS E 1 203 ? 122.547 89.918 79.816 1.00 22.58 203 CYS E C 1
ATOM 11089 O O . CYS E 1 203 ? 121.764 90.810 80.124 1.00 24.36 203 CYS E O 1
ATOM 11092 N N . LEU E 1 204 ? 122.390 89.169 78.727 1.00 22.07 204 LEU E N 1
ATOM 11093 C CA . LEU E 1 204 ? 121.202 89.332 77.877 1.00 22.77 204 LEU E CA 1
ATOM 11094 C C . LEU E 1 204 ? 119.962 88.702 78.518 1.00 23.51 204 LEU E C 1
ATOM 11095 O O . LEU E 1 204 ? 118.835 89.059 78.177 1.00 24.18 204 LEU E O 1
ATOM 11100 N N . GLY E 1 205 ? 120.178 87.775 79.449 1.00 24.15 205 GLY E N 1
ATOM 11101 C CA . GLY E 1 205 ? 119.088 87.171 80.222 1.00 24.67 205 GLY E CA 1
ATOM 11102 C C . GLY E 1 205 ? 118.605 85.817 79.737 1.00 25.12 205 GLY E C 1
ATOM 11103 O O . GLY E 1 205 ? 117.480 85.410 80.044 1.00 26.82 205 GLY E O 1
ATOM 11104 N N . ALA E 1 206 ? 119.452 85.120 78.985 1.00 24.18 206 ALA E N 1
ATOM 11105 C CA . ALA E 1 206 ? 119.112 83.799 78.443 1.00 24.99 206 ALA E CA 1
ATOM 11106 C C . ALA E 1 206 ? 119.010 82.728 79.524 1.00 24.10 206 ALA E C 1
ATOM 11107 O O . ALA E 1 206 ? 119.683 82.805 80.556 1.00 23.38 206 ALA E O 1
ATOM 11109 N N . ASP E 1 207 ? 118.166 81.730 79.271 1.00 23.32 207 ASP E N 1
ATOM 11110 C CA . ASP E 1 207 ? 118.068 80.555 80.130 1.00 22.95 207 ASP E CA 1
ATOM 11111 C C . ASP E 1 207 ? 119.199 79.576 79.837 1.00 23.66 207 ASP E C 1
ATOM 11112 O O . ASP E 1 207 ? 119.721 78.923 80.744 1.00 24.41 207 ASP E O 1
ATOM 11117 N N . PHE E 1 208 ? 119.570 79.475 78.565 1.00 23.30 208 PHE E N 1
ATOM 11118 C CA . PHE E 1 208 ? 120.662 78.607 78.153 1.00 23.57 208 PHE E CA 1
ATOM 11119 C C . PHE E 1 208 ? 121.511 79.273 77.089 1.00 23.66 208 PHE E C 1
ATOM 11120 O O . PHE E 1 208 ? 121.009 80.069 76.286 1.00 22.53 208 PHE E O 1
ATOM 11128 N N . VAL E 1 209 ? 122.802 78.950 77.097 1.00 24.48 209 VAL E N 1
ATOM 11129 C CA . VAL E 1 209 ? 123.713 79.411 76.061 1.00 24.29 209 VAL E CA 1
ATOM 11130 C C . VAL E 1 209 ? 124.429 78.231 75.414 1.00 25.31 209 VAL E C 1
ATOM 11131 O O . VAL E 1 209 ? 125.028 77.398 76.100 1.00 27.60 209 VAL E O 1
ATOM 11135 N N . LYS E 1 210 ? 124.338 78.167 74.090 1.00 24.49 210 LYS E N 1
ATOM 11136 C CA . LYS E 1 210 ? 125.084 77.204 73.301 1.00 26.84 210 LYS E CA 1
ATOM 11137 C C . LYS E 1 210 ? 126.385 77.847 72.813 1.00 26.79 210 LYS E C 1
ATOM 11138 O O . LYS E 1 210 ? 126.366 78.900 72.172 1.00 28.61 210 LYS E O 1
ATOM 11144 N N . VAL E 1 211 ? 127.506 77.215 73.154 1.00 26.77 211 VAL E N 1
ATOM 11145 C CA . VAL E 1 211 ? 128.840 77.644 72.729 1.00 25.11 211 VAL E CA 1
ATOM 11146 C C . VAL E 1 211 ? 129.590 76.477 72.082 1.00 25.68 211 VAL E C 1
ATOM 11147 O O . VAL E 1 211 ? 129.198 75.319 72.237 1.00 27.35 211 VAL E O 1
ATOM 11151 N N . ASN E 1 212 ? 130.660 76.788 71.352 1.00 26.19 212 ASN E N 1
ATOM 11152 C CA . ASN E 1 212 ? 131.630 75.784 70.915 1.00 27.65 212 ASN E CA 1
ATOM 11153 C C . ASN E 1 212 ? 132.464 75.317 72.106 1.00 27.27 212 ASN E C 1
ATOM 11154 O O . ASN E 1 212 ? 132.636 76.080 73.062 1.00 25.48 212 ASN E O 1
ATOM 11159 N N . PRO E 1 213 ? 132.989 74.071 72.061 1.00 28.17 213 PRO E N 1
ATOM 11160 C CA . PRO E 1 213 ? 133.944 73.685 73.096 1.00 27.15 213 PRO E CA 1
ATOM 11161 C C . PRO E 1 213 ? 135.266 74.424 72.891 1.00 27.58 213 PRO E C 1
ATOM 11162 O O . PRO E 1 213 ? 135.707 74.577 71.753 1.00 29.35 213 PRO E O 1
ATOM 11166 N N . PRO E 1 214 ? 135.883 74.906 73.983 1.00 27.80 214 PRO E N 1
ATOM 11167 C CA . PRO E 1 214 ? 137.180 75.578 73.861 1.00 28.60 214 PRO E CA 1
ATOM 11168 C C . PRO E 1 214 ? 138.282 74.582 73.528 1.00 28.92 214 PRO E C 1
ATOM 11169 O O . PRO E 1 214 ? 138.159 73.409 73.862 1.00 29.26 214 PRO E O 1
ATOM 11173 N N . VAL E 1 215 ? 139.347 75.036 72.871 1.00 28.53 215 VAL E N 1
ATOM 11174 C CA . VAL E 1 215 ? 140.496 74.164 72.628 1.00 29.65 215 VAL E CA 1
ATOM 11175 C C . VAL E 1 215 ? 141.158 73.789 73.950 1.00 31.82 215 VAL E C 1
ATOM 11176 O O . VAL E 1 215 ? 140.972 74.466 74.967 1.00 32.30 215 VAL E O 1
ATOM 11180 N N . ALA E 1 216 ? 141.909 72.693 73.929 1.00 33.22 216 ALA E N 1
ATOM 11181 C CA . ALA E 1 216 ? 142.794 72.355 75.026 1.00 34.20 216 ALA E CA 1
ATOM 11182 C C . ALA E 1 216 ? 143.964 73.325 75.010 1.00 34.32 216 ALA E C 1
ATOM 11183 O O . ALA E 1 216 ? 144.322 73.874 73.967 1.00 37.85 216 ALA E O 1
ATOM 11185 N N . THR E 1 217 ? 144.544 73.545 76.178 1.00 35.41 217 THR E N 1
ATOM 11186 C CA . THR E 1 217 ? 145.751 74.337 76.300 1.00 37.39 217 THR E CA 1
ATOM 11187 C C . THR E 1 217 ? 146.801 73.461 76.967 1.00 42.99 217 THR E C 1
ATOM 11188 O O . THR E 1 217 ? 146.487 72.359 77.425 1.00 43.65 217 THR E O 1
ATOM 11192 N N . GLU E 1 218 ? 148.042 73.940 77.009 1.00 45.19 218 GLU E N 1
ATOM 11193 C CA . GLU E 1 218 ? 149.113 73.249 77.725 1.00 50.10 218 GLU E CA 1
ATOM 11194 C C . GLU E 1 218 ? 148.692 72.918 79.151 1.00 46.09 218 GLU E C 1
ATOM 11195 O O . GLU E 1 218 ? 149.059 71.882 79.693 1.00 47.86 218 GLU E O 1
ATOM 11201 N N . ASP E 1 219 ? 147.899 73.811 79.733 1.00 50.15 219 ASP E N 1
ATOM 11202 C CA . ASP E 1 219 ? 147.515 73.750 81.133 1.00 52.84 219 ASP E CA 1
ATOM 11203 C C . ASP E 1 219 ? 146.270 72.892 81.383 1.00 47.26 219 ASP E C 1
ATOM 11204 O O . ASP E 1 219 ? 146.195 72.171 82.382 1.00 46.40 219 ASP E O 1
ATOM 11209 N N . LYS E 1 220 ? 145.295 72.975 80.480 1.00 41.05 220 LYS E N 1
ATOM 11210 C CA . LYS E 1 220 ? 143.973 72.402 80.729 1.00 38.15 220 LYS E CA 1
ATOM 11211 C C . LYS E 1 220 ? 143.362 71.711 79.514 1.00 36.26 220 LYS E C 1
ATOM 11212 O O . LYS E 1 220 ? 143.605 72.106 78.367 1.00 37.23 220 LYS E O 1
ATOM 11218 N N . THR E 1 221 ? 142.556 70.686 79.781 1.00 33.45 221 THR E N 1
ATOM 11219 C CA . THR E 1 221 ? 141.804 70.000 78.733 1.00 34.26 221 THR E CA 1
ATOM 11220 C C . THR E 1 221 ? 140.657 70.888 78.260 1.00 32.76 221 THR E C 1
ATOM 11221 O O . THR E 1 221 ? 140.307 71.866 78.921 1.00 30.52 221 THR E O 1
ATOM 11225 N N . SER E 1 222 ? 140.068 70.541 77.121 1.00 33.27 222 SER E N 1
ATOM 11226 C CA . SER E 1 222 ? 138.902 71.255 76.611 1.00 31.26 222 SER E CA 1
ATOM 11227 C C . SER E 1 222 ? 137.812 71.379 77.679 1.00 30.56 222 SER E C 1
ATOM 11228 O O . SER E 1 222 ? 137.299 72.469 77.918 1.00 28.77 222 SER E O 1
ATOM 11231 N N . ALA E 1 223 ? 137.482 70.263 78.326 1.00 30.42 223 ALA E N 1
ATOM 11232 C CA . ALA E 1 223 ? 136.442 70.236 79.355 1.00 30.08 223 ALA E CA 1
ATOM 11233 C C . ALA E 1 223 ? 136.802 71.107 80.556 1.00 29.47 223 ALA E C 1
ATOM 11234 O O . ALA E 1 223 ? 135.936 71.780 81.111 1.00 27.26 223 ALA E O 1
ATOM 11236 N N . GLU E 1 224 ? 138.078 71.099 80.944 1.00 30.06 224 GLU E N 1
ATOM 11237 C CA . GLU E 1 224 ? 138.552 71.936 82.047 1.00 30.90 224 GLU E CA 1
ATOM 11238 C C . GLU E 1 224 ? 138.443 73.426 81.722 1.00 28.85 224 GLU E C 1
ATOM 11239 O O . GLU E 1 224 ? 138.032 74.221 82.566 1.00 30.29 224 GLU E O 1
ATOM 11245 N N . ASN E 1 225 ? 138.801 73.797 80.496 1.00 29.00 225 ASN E N 1
ATOM 11246 C CA . ASN E 1 225 ? 138.624 75.171 80.026 1.00 27.69 225 ASN E CA 1
ATOM 11247 C C . ASN E 1 225 ? 137.159 75.590 79.975 1.00 26.67 225 ASN E C 1
ATOM 11248 O O . ASN E 1 225 ? 136.835 76.745 80.245 1.00 28.54 225 ASN E O 1
ATOM 11253 N N . LEU E 1 226 ? 136.282 74.647 79.638 1.00 26.16 226 LEU E N 1
ATOM 11254 C CA . LEU E 1 226 ? 134.844 74.901 79.599 1.00 25.39 226 LEU E CA 1
ATOM 11255 C C . LEU E 1 226 ? 134.274 75.234 80.983 1.00 25.70 226 LEU E C 1
ATOM 11256 O O . LEU E 1 226 ? 133.322 76.007 81.089 1.00 25.64 226 LEU E O 1
ATOM 11261 N N . ALA E 1 227 ? 134.859 74.669 82.037 1.00 26.12 227 ALA E N 1
ATOM 11262 C CA . ALA E 1 227 ? 134.422 74.968 83.416 1.00 26.64 227 ALA E CA 1
ATOM 11263 C C . ALA E 1 227 ? 134.415 76.466 83.722 1.00 24.78 227 ALA E C 1
ATOM 11264 O O . ALA E 1 227 ? 133.558 76.948 84.463 1.00 25.50 227 ALA E O 1
ATOM 11266 N N . VAL E 1 228 ? 135.371 77.191 83.142 1.00 25.20 228 VAL E N 1
ATOM 11267 C CA . VAL E 1 228 ? 135.474 78.645 83.308 1.00 24.30 228 VAL E CA 1
ATOM 11268 C C . VAL E 1 228 ? 134.292 79.358 82.640 1.00 23.61 228 VAL E C 1
ATOM 11269 O O . VAL E 1 228 ? 133.739 80.306 83.198 1.00 24.81 228 VAL E O 1
ATOM 11273 N N . ALA E 1 229 ? 133.901 78.879 81.460 1.00 23.23 229 ALA E N 1
ATOM 11274 C CA . ALA E 1 229 ? 132.753 79.424 80.736 1.00 22.15 229 ALA E CA 1
ATOM 11275 C C . ALA E 1 229 ? 131.439 79.132 81.455 1.00 22.74 229 ALA E C 1
ATOM 11276 O O . ALA E 1 229 ? 130.576 80.004 81.553 1.00 22.15 229 ALA E O 1
ATOM 11278 N N . SER E 1 230 ? 131.291 77.911 81.964 1.00 23.32 230 SER E N 1
ATOM 11279 C CA . SER E 1 230 ? 130.094 77.534 82.720 1.00 24.13 230 SER E CA 1
ATOM 11280 C C . SER E 1 230 ? 129.947 78.387 83.974 1.00 23.10 230 SER E C 1
ATOM 11281 O O . SER E 1 230 ? 128.835 78.763 84.343 1.00 23.43 230 SER E O 1
ATOM 11284 N N . ALA E 1 231 ? 131.074 78.702 84.614 1.00 23.63 231 ALA E N 1
ATOM 11285 C CA . ALA E 1 231 ? 131.071 79.587 85.779 1.00 23.43 231 ALA E CA 1
ATOM 11286 C C . ALA E 1 231 ? 130.637 81.003 85.389 1.00 23.74 231 ALA E C 1
ATOM 11287 O O . ALA E 1 231 ? 129.780 81.598 86.047 1.00 25.60 231 ALA E O 1
ATOM 11289 N N . ALA E 1 232 ? 131.216 81.519 84.302 1.00 22.76 232 ALA E N 1
ATOM 11290 C CA . ALA E 1 232 ? 130.931 82.862 83.805 1.00 22.11 232 ALA E CA 1
ATOM 11291 C C . ALA E 1 232 ? 129.456 83.059 83.437 1.00 22.27 232 ALA E C 1
ATOM 11292 O O . ALA E 1 232 ? 128.917 84.167 83.577 1.00 22.61 232 ALA E O 1
ATOM 11294 N N . ALA E 1 233 ? 128.815 81.988 82.970 1.00 22.12 233 ALA E N 1
ATOM 11295 C CA . ALA E 1 233 ? 127.395 82.017 82.596 1.00 21.66 233 ALA E CA 1
ATOM 11296 C C . ALA E 1 233 ? 126.457 82.055 83.805 1.00 22.10 233 ALA E C 1
ATOM 11297 O O . ALA E 1 233 ? 125.252 82.286 83.649 1.00 23.71 233 ALA E O 1
ATOM 11299 N N . GLY E 1 234 ? 127.005 81.831 85.000 1.00 21.65 234 GLY E N 1
ATOM 11300 C CA . GLY E 1 234 ? 126.223 81.872 86.243 1.00 23.44 234 GLY E CA 1
ATOM 11301 C C . GLY E 1 234 ? 124.929 81.074 86.193 1.00 24.05 234 GLY E C 1
ATOM 11302 O O . GLY E 1 234 ? 124.940 79.863 85.957 1.00 25.08 234 GLY E O 1
ATOM 11303 N N . ARG E 1 235 ? 123.807 81.759 86.399 1.00 23.95 235 ARG E N 1
ATOM 11304 C CA . ARG E 1 235 ? 122.499 81.106 86.433 1.00 26.19 235 ARG E CA 1
ATOM 11305 C C . ARG E 1 235 ? 121.894 80.869 85.043 1.00 27.19 235 ARG E C 1
ATOM 11306 O O . ARG E 1 235 ? 120.725 80.495 84.927 1.00 29.59 235 ARG E O 1
ATOM 11314 N N . THR E 1 236 ? 122.690 81.099 83.999 1.00 25.25 236 THR E N 1
ATOM 11315 C CA . THR E 1 236 ? 122.352 80.679 82.642 1.00 24.56 236 THR E CA 1
ATOM 11316 C C . THR E 1 236 ? 123.049 79.347 82.398 1.00 24.62 236 THR E C 1
ATOM 11317 O O . THR E 1 236 ? 124.258 79.229 82.612 1.00 23.76 236 THR E O 1
ATOM 11321 N N . GLY E 1 237 ? 122.285 78.341 81.975 1.00 25.55 237 GLY E N 1
ATOM 11322 C CA . GLY E 1 237 ? 122.845 77.019 81.721 1.00 25.25 237 GLY E CA 1
ATOM 11323 C C . GLY E 1 237 ? 123.645 77.005 80.434 1.00 25.22 237 GLY E C 1
ATOM 11324 O O . GLY E 1 237 ? 123.182 77.501 79.408 1.00 29.17 237 GLY E O 1
ATOM 11325 N N . LEU E 1 238 ? 124.855 76.452 80.489 1.00 25.12 238 LEU E N 1
ATOM 11326 C CA . LEU E 1 238 ? 125.691 76.323 79.303 1.00 25.84 238 LEU E CA 1
ATOM 11327 C C . LEU E 1 238 ? 125.481 74.961 78.655 1.00 27.17 238 LEU E C 1
ATOM 11328 O O . LEU E 1 238 ? 125.496 73.931 79.325 1.00 26.96 238 LEU E O 1
ATOM 11333 N N . VAL E 1 239 ? 125.282 74.964 77.342 1.00 28.16 239 VAL E N 1
ATOM 11334 C CA . VAL E 1 239 ? 125.265 73.727 76.581 1.00 28.48 239 VAL E CA 1
ATOM 11335 C C . VAL E 1 239 ? 126.343 73.778 75.503 1.00 28.44 239 VAL E C 1
ATOM 11336 O O . VAL E 1 239 ? 126.707 74.851 75.017 1.00 29.23 239 VAL E O 1
ATOM 11340 N N . CYS E 1 240 ? 126.851 72.608 75.142 1.00 29.10 240 CYS E N 1
ATOM 11341 C CA . CYS E 1 240 ? 127.981 72.503 74.243 1.00 31.02 240 CYS E CA 1
ATOM 11342 C C . CYS E 1 240 ? 127.707 71.445 73.166 1.00 34.81 240 CYS E C 1
ATOM 11343 O O . CYS E 1 240 ? 126.575 70.972 73.025 1.00 33.65 240 CYS E O 1
ATOM 11346 N N . ALA E 1 241 ? 128.733 71.088 72.399 1.00 40.08 241 ALA E N 1
ATOM 11347 C CA . ALA E 1 241 ? 128.613 70.027 71.395 1.00 40.64 241 ALA E CA 1
ATOM 11348 C C . ALA E 1 241 ? 129.813 69.080 71.413 1.00 40.64 241 ALA E C 1
ATOM 11349 O O . ALA E 1 241 ? 130.922 69.473 71.776 1.00 33.88 241 ALA E O 1
ATOM 11351 N N . GLY E 1 242 ? 129.575 67.829 71.029 1.00 43.45 242 GLY E N 1
ATOM 11352 C CA . GLY E 1 242 ? 130.653 66.869 70.814 1.00 45.70 242 GLY E CA 1
ATOM 11353 C C . GLY E 1 242 ? 131.122 66.926 69.369 1.00 50.04 242 GLY E C 1
ATOM 11354 O O . GLY E 1 242 ? 130.407 67.438 68.496 1.00 47.36 242 GLY E O 1
ATOM 11355 N N . GLY E 1 243 ? 132.322 66.402 69.122 1.00 52.95 243 GLY E N 1
ATOM 11356 C CA . GLY E 1 243 ? 132.924 66.394 67.787 1.00 54.04 243 GLY E CA 1
ATOM 11357 C C . GLY E 1 243 ? 132.055 65.730 66.736 1.00 58.69 243 GLY E C 1
ATOM 11358 O O . GLY E 1 243 ? 131.471 64.672 66.980 1.00 59.99 243 GLY E O 1
ATOM 11359 N N . SER E 1 244 ? 131.980 66.358 65.565 1.00 68.51 244 SER E N 1
ATOM 11360 C CA . SER E 1 244 ? 131.085 65.930 64.486 1.00 70.11 244 SER E CA 1
ATOM 11361 C C . SER E 1 244 ? 131.578 64.677 63.753 1.00 72.21 244 SER E C 1
ATOM 11362 O O . SER E 1 244 ? 130.772 63.881 63.257 1.00 64.98 244 SER E O 1
ATOM 11365 N N . THR E 1 245 ? 132.898 64.507 63.703 1.00 79.63 245 THR E N 1
ATOM 11366 C CA . THR E 1 245 ? 133.529 63.491 62.853 1.00 80.13 245 THR E CA 1
ATOM 11367 C C . THR E 1 245 ? 134.149 62.300 63.610 1.00 84.01 245 THR E C 1
ATOM 11368 O O . THR E 1 245 ? 134.806 61.448 63.001 1.00 85.47 245 THR E O 1
ATOM 11372 N N . VAL E 1 246 ? 133.927 62.231 64.922 1.00 77.23 246 VAL E N 1
ATOM 11373 C CA . VAL E 1 246 ? 134.530 61.174 65.748 1.00 71.24 246 VAL E CA 1
ATOM 11374 C C . VAL E 1 246 ? 133.602 59.979 65.998 1.00 64.65 246 VAL E C 1
ATOM 11375 O O . VAL E 1 246 ? 132.396 60.046 65.737 1.00 56.66 246 VAL E O 1
ATOM 11379 N N . GLU E 1 247 ? 134.187 58.892 66.505 1.00 64.28 247 GLU E N 1
ATOM 11380 C CA . GLU E 1 247 ? 133.451 57.674 66.860 1.00 61.98 247 GLU E CA 1
ATOM 11381 C C . GLU E 1 247 ? 132.426 57.926 67.964 1.00 54.38 247 GLU E C 1
ATOM 11382 O O . GLU E 1 247 ? 132.622 58.796 68.818 1.00 56.55 247 GLU E O 1
ATOM 11388 N N . ALA E 1 248 ? 131.342 57.151 67.945 1.00 42.96 248 ALA E N 1
ATOM 11389 C CA . ALA E 1 248 ? 130.230 57.335 68.874 1.00 42.49 248 ALA E CA 1
ATOM 11390 C C . ALA E 1 248 ? 130.622 57.246 70.354 1.00 45.14 248 ALA E C 1
ATOM 11391 O O . ALA E 1 248 ? 130.002 57.892 71.202 1.00 43.11 248 ALA E O 1
ATOM 11393 N N . LYS E 1 249 ? 131.649 56.455 70.657 1.00 44.12 249 LYS E N 1
ATOM 11394 C CA . LYS E 1 249 ? 132.131 56.334 72.030 1.00 44.04 249 LYS E CA 1
ATOM 11395 C C . LYS E 1 249 ? 132.917 57.568 72.453 1.00 43.58 249 LYS E C 1
ATOM 11396 O O . LYS E 1 249 ? 132.769 58.040 73.584 1.00 42.91 249 LYS E O 1
ATOM 11402 N N . VAL E 1 250 ? 133.754 58.074 71.546 1.00 42.93 250 VAL E N 1
ATOM 11403 C CA . VAL E 1 250 ? 134.513 59.311 71.768 1.00 41.75 250 VAL E CA 1
ATOM 11404 C C . VAL E 1 250 ? 133.539 60.465 71.999 1.00 38.45 250 VAL E C 1
ATOM 11405 O O . VAL E 1 250 ? 133.687 61.238 72.951 1.00 38.87 250 VAL E O 1
ATOM 11409 N N . PHE E 1 251 ? 132.535 60.547 71.130 1.00 35.88 251 PHE E N 1
ATOM 11410 C CA . PHE E 1 251 ? 131.496 61.560 71.199 1.00 35.28 251 PHE E CA 1
ATOM 11411 C C . PHE E 1 251 ? 130.760 61.568 72.540 1.00 35.38 251 PHE E C 1
ATOM 11412 O O . PHE E 1 251 ? 130.573 62.626 73.141 1.00 34.54 251 PHE E O 1
ATOM 11420 N N . LEU E 1 252 ? 130.343 60.393 73.000 1.00 34.02 252 LEU E N 1
ATOM 11421 C CA . LEU E 1 252 ? 129.634 60.278 74.276 1.00 33.46 252 LEU E CA 1
ATOM 11422 C C . LEU E 1 252 ? 130.540 60.575 75.472 1.00 32.83 252 LEU E C 1
ATOM 11423 O O . LEU E 1 252 ? 130.073 61.061 76.504 1.00 32.94 252 LEU E O 1
ATOM 11428 N N . GLN E 1 253 ? 131.831 60.285 75.325 1.00 31.91 253 GLN E N 1
ATOM 11429 C CA . GLN E 1 253 ? 132.810 60.601 76.359 1.00 34.35 253 GLN E CA 1
ATOM 11430 C C . GLN E 1 253 ? 133.003 62.118 76.441 1.00 35.72 253 GLN E C 1
ATOM 11431 O O . GLN E 1 253 ? 133.139 62.674 77.536 1.00 36.65 253 GLN E O 1
ATOM 11437 N N . GLN E 1 254 ? 132.992 62.777 75.280 1.00 36.71 254 GLN E N 1
ATOM 11438 C CA . GLN E 1 254 ? 133.106 64.237 75.207 1.00 34.58 254 GLN E CA 1
ATOM 11439 C C . GLN E 1 254 ? 131.957 64.918 75.927 1.00 29.54 254 GLN E C 1
ATOM 11440 O O . GLN E 1 254 ? 132.185 65.839 76.706 1.00 29.90 254 GLN E O 1
ATOM 11446 N N . LEU E 1 255 ? 130.731 64.460 75.667 1.00 26.87 255 LEU E N 1
ATOM 11447 C CA . LEU E 1 255 ? 129.543 65.004 76.325 1.00 29.48 255 LEU E CA 1
ATOM 11448 C C . LEU E 1 255 ? 129.582 64.798 77.835 1.00 29.51 255 LEU E C 1
ATOM 11449 O O . LEU E 1 255 ? 129.228 65.695 78.597 1.00 30.92 255 LEU E O 1
ATOM 11454 N N . HIS E 1 256 ? 130.020 63.615 78.256 1.00 30.53 256 HIS E N 1
ATOM 11455 C CA . HIS E 1 256 ? 130.136 63.282 79.671 1.00 31.16 256 HIS E CA 1
ATOM 11456 C C . HIS E 1 256 ? 131.131 64.188 80.343 1.00 29.91 256 HIS E C 1
ATOM 11457 O O . HIS E 1 256 ? 130.857 64.727 81.419 1.00 28.91 256 HIS E O 1
ATOM 11464 N N . ASP E 1 257 ? 132.287 64.376 79.703 1.00 28.76 257 ASP E N 1
ATOM 11465 C CA . ASP E 1 257 ? 133.316 65.281 80.212 1.00 28.81 257 ASP E CA 1
ATOM 11466 C C . ASP E 1 257 ? 132.795 66.718 80.333 1.00 28.22 257 ASP E C 1
ATOM 11467 O O . ASP E 1 257 ? 132.993 67.372 81.363 1.00 26.40 257 ASP E O 1
ATOM 11472 N N . GLN E 1 258 ? 132.113 67.191 79.289 1.00 28.59 258 GLN E N 1
ATOM 11473 C CA . GLN E 1 258 ? 131.543 68.546 79.274 1.00 28.27 258 GLN E CA 1
ATOM 11474 C C . GLN E 1 258 ? 130.587 68.778 80.436 1.00 27.30 258 GLN E C 1
ATOM 11475 O O . GLN E 1 258 ? 130.560 69.868 81.013 1.00 27.79 258 GLN E O 1
ATOM 11481 N N . ILE E 1 259 ? 129.807 67.754 80.778 1.00 26.54 259 ILE E N 1
ATOM 11482 C CA . ILE E 1 259 ? 128.866 67.860 81.885 1.00 27.53 259 ILE E CA 1
ATOM 11483 C C . ILE E 1 259 ? 129.581 67.829 83.238 1.00 29.60 259 ILE E C 1
ATOM 11484 O O . ILE E 1 259 ? 129.446 68.760 84.033 1.00 32.51 259 ILE E O 1
ATOM 11489 N N . TYR E 1 260 ? 130.358 66.779 83.481 1.00 30.90 260 TYR E N 1
ATOM 11490 C CA . TYR E 1 260 ? 130.878 66.507 84.825 1.00 33.21 260 TYR E CA 1
ATOM 11491 C C . TYR E 1 260 ? 132.186 67.210 85.158 1.00 29.65 260 TYR E C 1
ATOM 11492 O O . TYR E 1 260 ? 132.450 67.496 86.321 1.00 32.36 260 TYR E O 1
ATOM 11501 N N . ILE E 1 261 ? 132.989 67.499 84.139 1.00 28.75 261 ILE E N 1
ATOM 11502 C CA . ILE E 1 261 ? 134.222 68.266 84.324 1.00 29.79 261 ILE E CA 1
ATOM 11503 C C . ILE E 1 261 ? 134.012 69.731 83.915 1.00 30.59 261 ILE E C 1
ATOM 11504 O O . ILE E 1 261 ? 134.455 70.649 84.612 1.00 30.27 261 ILE E O 1
ATOM 11509 N N . GLY E 1 262 ? 133.317 69.939 82.798 1.00 30.66 262 GLY E N 1
ATOM 11510 C CA . GLY E 1 262 ? 133.124 71.277 82.239 1.00 28.20 262 GLY E CA 1
ATOM 11511 C C . GLY E 1 262 ? 131.963 72.077 82.799 1.00 25.86 262 GLY E C 1
ATOM 11512 O O . GLY E 1 262 ? 131.851 73.267 82.529 1.00 26.65 262 GLY E O 1
ATOM 11513 N N . GLY E 1 263 ? 131.091 71.422 83.563 1.00 25.02 263 GLY E N 1
ATOM 11514 C CA . GLY E 1 263 ? 129.981 72.098 84.218 1.00 22.95 263 GLY E CA 1
ATOM 11515 C C . GLY E 1 263 ? 128.825 72.457 83.306 1.00 25.32 263 GLY E C 1
ATOM 11516 O O . GLY E 1 263 ? 128.001 73.295 83.663 1.00 26.24 263 GLY E O 1
ATOM 11517 N N . ALA E 1 264 ? 128.754 71.829 82.133 1.00 26.42 264 ALA E N 1
ATOM 11518 C CA . ALA E 1 264 ? 127.646 72.054 81.198 1.00 26.13 264 ALA E CA 1
ATOM 11519 C C . ALA E 1 264 ? 126.305 71.564 81.750 1.00 26.33 264 ALA E C 1
ATOM 11520 O O . ALA E 1 264 ? 126.258 70.608 82.521 1.00 28.19 264 ALA E O 1
ATOM 11522 N N . SER E 1 265 ? 125.224 72.232 81.351 1.00 25.55 265 SER E N 1
ATOM 11523 C CA . SER E 1 265 ? 123.863 71.851 81.746 1.00 26.26 265 SER E CA 1
ATOM 11524 C C . SER E 1 265 ? 123.133 71.092 80.638 1.00 26.80 265 SER E C 1
ATOM 11525 O O . SER E 1 265 ? 121.902 71.014 80.628 1.00 25.72 265 SER E O 1
ATOM 11528 N N . GLY E 1 266 ? 123.897 70.541 79.701 1.00 26.67 266 GLY E N 1
ATOM 11529 C CA . GLY E 1 266 ? 123.322 69.797 78.591 1.00 27.74 266 GLY E CA 1
ATOM 11530 C C . GLY E 1 266 ? 124.133 69.920 77.321 1.00 29.38 266 GLY E C 1
ATOM 11531 O O . GLY E 1 266 ? 125.318 70.267 77.359 1.00 31.25 266 GLY E O 1
ATOM 11532 N N . ASN E 1 267 ? 123.489 69.640 76.191 1.00 26.21 267 ASN E N 1
ATOM 11533 C CA . ASN E 1 267 ? 124.167 69.639 74.903 1.00 29.27 267 ASN E CA 1
ATOM 11534 C C . ASN E 1 267 ? 123.248 69.923 73.725 1.00 28.23 267 ASN E C 1
ATOM 11535 O O . ASN E 1 267 ? 122.024 69.819 73.826 1.00 29.08 267 ASN E O 1
ATOM 11540 N N . ALA E 1 268 ? 123.865 70.293 72.611 1.00 29.85 268 ALA E N 1
ATOM 11541 C CA . ALA E 1 268 ? 123.154 70.531 71.370 1.00 30.62 268 ALA E CA 1
ATOM 11542 C C . ALA E 1 268 ? 123.822 69.695 70.302 1.00 29.45 268 ALA E C 1
ATOM 11543 O O . ALA E 1 268 ? 125.026 69.815 70.077 1.00 32.68 268 ALA E O 1
ATOM 11545 N N . THR E 1 269 ? 123.042 68.826 69.670 1.00 28.09 269 THR E N 1
ATOM 11546 C CA . THR E 1 269 ? 123.566 67.948 68.637 1.00 29.92 269 THR E CA 1
ATOM 11547 C C . THR E 1 269 ? 122.711 68.055 67.382 1.00 29.24 269 THR E C 1
ATOM 11548 O O . THR E 1 269 ? 121.478 68.052 67.458 1.00 30.47 269 THR E O 1
ATOM 11552 N N . GLY E 1 270 ? 123.374 68.153 66.232 1.00 29.81 270 GLY E N 1
ATOM 11553 C CA . GLY E 1 270 ? 122.680 68.278 64.954 1.00 31.76 270 GLY E CA 1
ATOM 11554 C C . GLY E 1 270 ? 122.997 67.157 63.984 1.00 32.59 270 GLY E C 1
ATOM 11555 O O . GLY E 1 270 ? 122.410 66.076 64.051 1.00 29.28 270 GLY E O 1
ATOM 11556 N N . ARG E 1 271 ? 123.945 67.416 63.089 1.00 36.09 271 ARG E N 1
ATOM 11557 C CA . ARG E 1 271 ? 124.260 66.496 61.996 1.00 35.94 271 ARG E CA 1
ATOM 11558 C C . ARG E 1 271 ? 124.782 65.131 62.439 1.00 36.62 271 ARG E C 1
ATOM 11559 O O . ARG E 1 271 ? 124.633 64.146 61.714 1.00 36.81 271 ARG E O 1
ATOM 11567 N N . ASN E 1 272 ? 125.379 65.067 63.627 1.00 35.66 272 ASN E N 1
ATOM 11568 C CA . ASN E 1 272 ? 125.826 63.789 64.162 1.00 36.75 272 ASN E CA 1
ATOM 11569 C C . ASN E 1 272 ? 124.659 62.807 64.301 1.00 35.73 272 ASN E C 1
ATOM 11570 O O . ASN E 1 272 ? 124.810 61.620 64.029 1.00 38.70 272 ASN E O 1
ATOM 11575 N N . ILE E 1 273 ? 123.496 63.315 64.700 1.00 33.08 273 ILE E N 1
ATOM 11576 C CA . ILE E 1 273 ? 122.281 62.506 64.753 1.00 32.10 273 ILE E CA 1
ATOM 11577 C C . ILE E 1 273 ? 121.644 62.300 63.370 1.00 35.22 273 ILE E C 1
ATOM 11578 O O . ILE E 1 273 ? 121.492 61.158 62.925 1.00 34.45 273 ILE E O 1
ATOM 11583 N N . HIS E 1 274 ? 121.282 63.391 62.691 1.00 34.09 274 HIS E N 1
ATOM 11584 C CA . HIS E 1 274 ? 120.429 63.282 61.498 1.00 32.98 274 HIS E CA 1
ATOM 11585 C C . HIS E 1 274 ? 121.068 62.697 60.258 1.00 31.97 274 HIS E C 1
ATOM 11586 O O . HIS E 1 274 ? 120.360 62.237 59.362 1.00 31.68 274 HIS E O 1
ATOM 11593 N N . GLN E 1 275 ? 122.399 62.695 60.197 1.00 31.51 275 GLN E N 1
ATOM 11594 C CA . GLN E 1 275 ? 123.108 62.117 59.047 1.00 32.43 275 GLN E CA 1
ATOM 11595 C C . GLN E 1 275 ? 123.116 60.587 59.067 1.00 33.95 275 GLN E C 1
ATOM 11596 O O . GLN E 1 275 ? 123.573 59.947 58.117 1.00 37.03 275 GLN E O 1
ATOM 11602 N N . ARG E 1 276 ? 122.598 60.014 60.150 1.00 34.13 276 ARG E N 1
ATOM 11603 C CA . ARG E 1 276 ? 122.487 58.570 60.303 1.00 35.55 276 ARG E CA 1
ATOM 11604 C C . ARG E 1 276 ? 121.114 58.092 59.846 1.00 35.55 276 ARG E C 1
ATOM 11605 O O . ARG E 1 276 ? 120.176 58.887 59.743 1.00 34.55 276 ARG E O 1
ATOM 11613 N N . SER E 1 277 ? 121.004 56.793 59.574 1.00 37.38 277 SER E N 1
ATOM 11614 C CA . SER E 1 277 ? 119.715 56.163 59.284 1.00 38.00 277 SER E CA 1
ATOM 11615 C C . SER E 1 277 ? 118.794 56.304 60.488 1.00 36.59 277 SER E C 1
ATOM 11616 O O . SER E 1 277 ? 119.267 56.433 61.620 1.00 37.66 277 SER E O 1
ATOM 11619 N N . LEU E 1 278 ? 117.486 56.271 60.239 1.00 35.69 278 LEU E N 1
ATOM 11620 C CA . LEU E 1 278 ? 116.479 56.512 61.281 1.00 34.52 278 LEU E CA 1
ATOM 11621 C C . LEU E 1 278 ? 116.732 55.733 62.580 1.00 36.53 278 LEU E C 1
ATOM 11622 O O . LEU E 1 278 ? 116.793 56.330 63.658 1.00 34.71 278 LEU E O 1
ATOM 11627 N N . ASP E 1 279 ? 116.899 54.415 62.465 1.00 36.62 279 ASP E N 1
ATOM 11628 C CA . ASP E 1 279 ? 117.106 53.544 63.623 1.00 38.06 279 ASP E CA 1
ATOM 11629 C C . ASP E 1 279 ? 118.360 53.925 64.424 1.00 33.84 279 ASP E C 1
ATOM 11630 O O . ASP E 1 279 ? 118.311 54.018 65.652 1.00 33.93 279 ASP E O 1
ATOM 11635 N N . GLU E 1 280 ? 119.471 54.157 63.726 1.00 31.64 280 GLU E N 1
ATOM 11636 C CA . GLU E 1 280 ? 120.727 54.520 64.384 1.00 34.69 280 GLU E CA 1
ATOM 11637 C C . GLU E 1 280 ? 120.664 55.930 64.986 1.00 34.17 280 GLU E C 1
ATOM 11638 O O . GLU E 1 280 ? 121.231 56.192 66.052 1.00 31.85 280 GLU E O 1
ATOM 11644 N N . ALA E 1 281 ? 119.964 56.826 64.295 1.00 34.42 281 ALA E N 1
ATOM 11645 C CA . ALA E 1 281 ? 119.739 58.179 64.784 1.00 32.47 281 ALA E CA 1
ATOM 11646 C C . ALA E 1 281 ? 118.933 58.161 66.077 1.00 33.34 281 ALA E C 1
ATOM 11647 O O . ALA E 1 281 ? 119.266 58.869 67.029 1.00 34.61 281 ALA E O 1
ATOM 11649 N N . VAL E 1 282 ? 117.883 57.340 66.101 1.00 32.05 282 VAL E N 1
ATOM 11650 C CA . VAL E 1 282 ? 117.017 57.203 67.271 1.00 32.48 282 VAL E CA 1
ATOM 11651 C C . VAL E 1 282 ? 117.812 56.679 68.467 1.00 32.46 282 VAL E C 1
ATOM 11652 O O . VAL E 1 282 ? 117.691 57.202 69.576 1.00 33.49 282 VAL E O 1
ATOM 11656 N N . ARG E 1 283 ? 118.643 55.669 68.229 1.00 33.17 283 ARG E N 1
ATOM 11657 C CA . ARG E 1 283 ? 119.468 55.094 69.289 1.00 35.62 283 ARG E CA 1
ATOM 11658 C C . ARG E 1 283 ? 120.475 56.099 69.845 1.00 35.06 283 ARG E C 1
ATOM 11659 O O . ARG E 1 283 ? 120.705 56.149 71.057 1.00 37.38 283 ARG E O 1
ATOM 11667 N N . LEU E 1 284 ? 121.056 56.911 68.965 1.00 33.70 284 LEU E N 1
ATOM 11668 C CA . LEU E 1 284 ? 121.996 57.943 69.400 1.00 32.59 284 LEU E CA 1
ATOM 11669 C C . LEU E 1 284 ? 121.337 59.001 70.291 1.00 31.68 284 LEU E C 1
ATOM 11670 O O . LEU E 1 284 ? 121.936 59.421 71.279 1.00 33.88 284 LEU E O 1
ATOM 11675 N N . THR E 1 285 ? 120.113 59.419 69.959 1.00 29.41 285 THR E N 1
ATOM 11676 C CA . THR E 1 285 ? 119.400 60.395 70.792 1.00 29.91 285 THR E CA 1
ATOM 11677 C C . THR E 1 285 ? 119.130 59.807 72.166 1.00 32.40 285 THR E C 1
ATOM 11678 O O . THR E 1 285 ? 119.195 60.511 73.174 1.00 34.34 285 THR E O 1
ATOM 11682 N N . LYS E 1 286 ? 118.828 58.511 72.191 1.00 31.93 286 LYS E N 1
ATOM 11683 C CA . LYS E 1 286 ? 118.577 57.788 73.428 1.00 31.80 286 LYS E CA 1
ATOM 11684 C C . LYS E 1 286 ? 119.843 57.697 74.273 1.00 29.56 286 LYS E C 1
ATOM 11685 O O . LYS E 1 286 ? 119.788 57.839 75.495 1.00 30.89 286 LYS E O 1
ATOM 11691 N N . ALA E 1 287 ? 120.976 57.477 73.607 1.00 29.92 287 ALA E N 1
ATOM 11692 C CA . ALA E 1 287 ? 122.281 57.416 74.263 1.00 29.85 287 ALA E CA 1
ATOM 11693 C C . ALA E 1 287 ? 122.696 58.782 74.807 1.00 31.64 287 ALA E C 1
ATOM 11694 O O . ALA E 1 287 ? 123.231 58.884 75.916 1.00 31.73 287 ALA E O 1
ATOM 11696 N N . ILE E 1 288 ? 122.450 59.827 74.019 1.00 32.49 288 ILE E N 1
ATOM 11697 C CA . ILE E 1 288 ? 122.761 61.190 74.433 1.00 32.16 288 ILE E CA 1
ATOM 11698 C C . ILE E 1 288 ? 121.868 61.574 75.608 1.00 30.08 288 ILE E C 1
ATOM 11699 O O . ILE E 1 288 ? 122.344 62.110 76.611 1.00 30.95 288 ILE E O 1
ATOM 11704 N N . SER E 1 289 ? 120.579 61.273 75.492 1.00 30.45 289 SER E N 1
ATOM 11705 C CA . SER E 1 289 ? 119.630 61.591 76.551 1.00 31.29 289 SER E CA 1
ATOM 11706 C C . SER E 1 289 ? 119.891 60.804 77.826 1.00 31.80 289 SER E C 1
ATOM 11707 O O . SER E 1 289 ? 119.638 61.299 78.920 1.00 34.07 289 SER E O 1
ATOM 11710 N N . ALA E 1 290 ? 120.397 59.582 77.679 1.00 32.88 290 ALA E N 1
ATOM 11711 C CA . ALA E 1 290 ? 120.737 58.747 78.828 1.00 34.21 290 ALA E CA 1
ATOM 11712 C C . ALA E 1 290 ? 121.769 59.448 79.707 1.00 33.28 290 ALA E C 1
ATOM 11713 O O . ALA E 1 290 ? 121.572 59.573 80.917 1.00 32.18 290 ALA E O 1
ATOM 11715 N N . ILE E 1 291 ? 122.853 59.917 79.087 1.00 33.40 291 ILE E N 1
ATOM 11716 C CA . ILE E 1 291 ? 123.887 60.686 79.788 1.00 33.92 291 ILE E CA 1
ATOM 11717 C C . ILE E 1 291 ? 123.334 62.006 80.343 1.00 34.81 291 ILE E C 1
ATOM 11718 O O . ILE E 1 291 ? 123.490 62.308 81.529 1.00 35.58 291 ILE E O 1
ATOM 11723 N N . THR E 1 292 ? 122.671 62.771 79.481 1.00 34.15 292 THR E N 1
ATOM 11724 C CA . THR E 1 292 ? 122.265 64.142 79.794 1.00 32.95 292 THR E CA 1
ATOM 11725 C C . THR E 1 292 ? 121.137 64.205 80.816 1.00 32.25 292 THR E C 1
ATOM 11726 O O . THR E 1 292 ? 121.199 64.988 81.759 1.00 32.26 292 THR E O 1
ATOM 11730 N N . LEU E 1 293 ? 120.121 63.366 80.636 1.00 33.00 293 LEU E N 1
ATOM 11731 C CA . LEU E 1 293 ? 118.917 63.430 81.459 1.00 33.45 293 LEU E CA 1
ATOM 11732 C C . LEU E 1 293 ? 118.879 62.421 82.606 1.00 36.11 293 LEU E C 1
ATOM 11733 O O . LEU E 1 293 ? 118.289 62.700 83.650 1.00 38.78 293 LEU E O 1
ATOM 11738 N N . ALA E 1 294 ? 119.506 61.261 82.419 1.00 37.43 294 ALA E N 1
ATOM 11739 C CA . ALA E 1 294 ? 119.378 60.155 83.379 1.00 36.35 294 ALA E CA 1
ATOM 11740 C C . ALA E 1 294 ? 120.700 59.655 83.976 1.00 37.89 294 ALA E C 1
ATOM 11741 O O . ALA E 1 294 ? 120.738 58.584 84.581 1.00 43.71 294 ALA E O 1
ATOM 11743 N N . ASP E 1 295 ? 121.773 60.423 83.788 1.00 38.82 295 ASP E N 1
ATOM 11744 C CA . ASP E 1 295 ? 123.052 60.217 84.495 1.00 41.43 295 ASP E CA 1
ATOM 11745 C C . ASP E 1 295 ? 123.816 58.920 84.195 1.00 40.16 295 ASP E C 1
ATOM 11746 O O . ASP E 1 295 ? 124.632 58.476 85.008 1.00 42.69 295 ASP E O 1
ATOM 11751 N N . TYR E 1 296 ? 123.573 58.328 83.029 1.00 38.74 296 TYR E N 1
ATOM 11752 C CA . TYR E 1 296 ? 124.277 57.108 82.615 1.00 39.28 296 TYR E CA 1
ATOM 11753 C C . TYR E 1 296 ? 125.773 57.355 82.463 1.00 39.78 296 TYR E C 1
ATOM 11754 O O . TYR E 1 296 ? 126.186 58.465 82.112 1.00 37.13 296 TYR E O 1
ATOM 11763 N N A ASP E 1 297 ? 126.581 56.332 82.732 0.50 39.48 297 ASP E N 1
ATOM 11764 N N B ASP E 1 297 ? 126.569 56.319 82.728 0.50 39.53 297 ASP E N 1
ATOM 11765 C CA A ASP E 1 297 ? 128.006 56.399 82.431 0.50 39.36 297 ASP E CA 1
ATOM 11766 C CA B ASP E 1 297 ? 127.997 56.326 82.428 0.50 39.43 297 ASP E CA 1
ATOM 11767 C C A ASP E 1 297 ? 128.196 56.113 80.944 0.50 36.98 297 ASP E C 1
ATOM 11768 C C B ASP E 1 297 ? 128.169 56.198 80.918 0.50 36.68 297 ASP E C 1
ATOM 11769 O O A ASP E 1 297 ? 127.262 55.668 80.271 0.50 35.48 297 ASP E O 1
ATOM 11770 O O B ASP E 1 297 ? 127.200 55.934 80.202 0.50 35.15 297 ASP E O 1
ATOM 11779 N N . VAL E 1 298 ? 129.396 56.378 80.436 1.00 36.31 298 VAL E N 1
ATOM 11780 C CA . VAL E 1 298 ? 129.695 56.243 79.004 1.00 37.37 298 VAL E CA 1
ATOM 11781 C C . VAL E 1 298 ? 129.418 54.823 78.489 1.00 38.29 298 VAL E C 1
ATOM 11782 O O . VAL E 1 298 ? 128.827 54.653 77.416 1.00 37.84 298 VAL E O 1
ATOM 11786 N N . ASP E 1 299 ? 129.809 53.819 79.274 1.00 38.59 299 ASP E N 1
ATOM 11787 C CA . ASP E 1 299 ? 129.605 52.410 78.912 1.00 40.35 299 ASP E CA 1
ATOM 11788 C C . ASP E 1 299 ? 128.138 52.055 78.696 1.00 34.44 299 ASP E C 1
ATOM 11789 O O . ASP E 1 299 ? 127.777 51.524 77.646 1.00 35.35 299 ASP E O 1
ATOM 11794 N N . ARG E 1 300 ? 127.303 52.355 79.689 1.00 33.76 300 ARG E N 1
ATOM 11795 C CA . ARG E 1 300 ? 125.881 52.036 79.618 1.00 34.94 300 ARG E CA 1
ATOM 11796 C C . ARG E 1 300 ? 125.170 52.812 78.508 1.00 37.17 300 ARG E C 1
ATOM 11797 O O . ARG E 1 300 ? 124.269 52.284 77.852 1.00 40.64 300 ARG E O 1
ATOM 11805 N N . ALA E 1 301 ? 125.577 54.061 78.306 1.00 35.45 301 ALA E N 1
ATOM 11806 C CA . ALA E 1 301 ? 125.032 54.871 77.225 1.00 35.80 301 ALA E CA 1
ATOM 11807 C C . ALA E 1 301 ? 125.448 54.324 75.858 1.00 33.63 301 ALA E C 1
ATOM 11808 O O . ALA E 1 301 ? 124.650 54.322 74.924 1.00 31.94 301 ALA E O 1
ATOM 11810 N N . LEU E 1 302 ? 126.694 53.859 75.753 1.00 33.06 302 LEU E N 1
ATOM 11811 C CA . LEU E 1 302 ? 127.184 53.206 74.541 1.00 33.87 302 LEU E CA 1
ATOM 11812 C C . LEU E 1 302 ? 126.383 51.939 74.251 1.00 35.77 302 LEU E C 1
ATOM 11813 O O . LEU E 1 302 ? 126.086 51.635 73.093 1.00 37.78 302 LEU E O 1
ATOM 11818 N N . ALA E 1 303 ? 126.035 51.213 75.313 1.00 36.71 303 ALA E N 1
ATOM 11819 C CA . ALA E 1 303 ? 125.210 50.012 75.202 1.00 36.79 303 ALA E CA 1
ATOM 11820 C C . ALA E 1 303 ? 123.834 50.363 74.647 1.00 38.30 303 ALA E C 1
ATOM 11821 O O . ALA E 1 303 ? 123.266 49.594 73.869 1.00 39.91 303 ALA E O 1
ATOM 11823 N N . VAL E 1 304 ? 123.312 51.528 75.037 1.00 36.72 304 VAL E N 1
ATOM 11824 C CA . VAL E 1 304 ? 122.047 52.025 74.493 1.00 37.05 304 VAL E CA 1
ATOM 11825 C C . VAL E 1 304 ? 122.199 52.338 73.001 1.00 38.91 304 VAL E C 1
ATOM 11826 O O . VAL E 1 304 ? 121.325 51.999 72.199 1.00 41.45 304 VAL E O 1
ATOM 11830 N N . PHE E 1 305 ? 123.316 52.967 72.637 1.00 37.68 305 PHE E N 1
ATOM 11831 C CA . PHE E 1 305 ? 123.595 53.289 71.238 1.00 39.90 305 PHE E CA 1
ATOM 11832 C C . PHE E 1 305 ? 123.681 52.036 70.368 1.00 42.22 305 PHE E C 1
ATOM 11833 O O . PHE E 1 305 ? 123.200 52.026 69.233 1.00 40.99 305 PHE E O 1
ATOM 11841 N N . ASN E 1 306 ? 124.294 50.987 70.912 1.00 42.96 306 ASN E N 1
ATOM 11842 C CA . ASN E 1 306 ? 124.489 49.724 70.196 1.00 42.02 306 ASN E CA 1
ATOM 11843 C C . ASN E 1 306 ? 123.261 48.815 70.183 1.00 41.81 306 ASN E C 1
ATOM 11844 O O . ASN E 1 306 ? 123.253 47.788 69.506 1.00 43.91 306 ASN E O 1
ATOM 11849 N N . GLY E 1 307 ? 122.231 49.198 70.934 1.00 43.69 307 GLY E N 1
ATOM 11850 C CA . GLY E 1 307 ? 120.963 48.474 70.953 1.00 43.96 307 GLY E CA 1
ATOM 11851 C C . GLY E 1 307 ? 120.951 47.263 71.866 1.00 47.74 307 GLY E C 1
ATOM 11852 O O . GLY E 1 307 ? 120.106 46.380 71.715 1.00 49.96 307 GLY E O 1
ATOM 11853 N N . GLU E 1 308 ? 121.889 47.221 72.811 1.00 46.28 308 GLU E N 1
ATOM 11854 C CA . GLU E 1 308 ? 121.953 46.153 73.807 1.00 45.25 308 GLU E CA 1
ATOM 11855 C C . GLU E 1 308 ? 120.990 46.450 74.945 1.00 48.07 308 GLU E C 1
ATOM 11856 O O . GLU E 1 308 ? 120.593 45.547 75.682 1.00 51.97 308 GLU E O 1
ATOM 11862 N N . GLU E 1 309 ? 120.633 47.727 75.076 1.00 49.87 309 GLU E N 1
ATOM 11863 C CA . GLU E 1 309 ? 119.659 48.206 76.056 1.00 50.86 309 GLU E CA 1
ATOM 11864 C C . GLU E 1 309 ? 118.737 49.233 75.413 1.00 49.99 309 GLU E C 1
ATOM 11865 O O . GLU E 1 309 ? 119.156 49.989 74.538 1.00 52.77 309 GLU E O 1
ATOM 11871 N N . ASP E 1 310 ? 117.486 49.261 75.857 1.00 49.31 310 ASP E N 1
ATOM 11872 C CA . ASP E 1 310 ? 116.543 50.293 75.445 1.00 52.29 310 ASP E CA 1
ATOM 11873 C C . ASP E 1 310 ? 116.613 51.455 76.433 1.00 49.86 310 ASP E C 1
ATOM 11874 O O . ASP E 1 310 ? 117.094 51.286 77.556 1.00 49.03 310 ASP E O 1
ATOM 11879 N N . PHE E 1 311 ? 116.153 52.631 76.007 1.00 46.30 311 PHE E N 1
ATOM 11880 C CA . PHE E 1 311 ? 116.006 53.777 76.902 1.00 41.61 311 PHE E CA 1
ATOM 11881 C C . PHE E 1 311 ? 114.743 54.578 76.610 1.00 39.11 311 PHE E C 1
ATOM 11882 O O . PHE E 1 311 ? 114.489 54.970 75.470 1.00 43.03 311 PHE E O 1
ATOM 11890 N N . ALA E 1 312 ? 113.961 54.813 77.657 1.00 39.31 312 ALA E N 1
ATOM 11891 C CA . ALA E 1 312 ? 112.783 55.670 77.594 1.00 41.71 312 ALA E CA 1
ATOM 11892 C C . ALA E 1 312 ? 112.704 56.482 78.884 1.00 47.24 312 ALA E C 1
ATOM 11893 O O . ALA E 1 312 ? 113.288 56.095 79.899 1.00 51.23 312 ALA E O 1
ATOM 11895 N N . LEU E 1 313 ? 111.979 57.596 78.846 1.00 52.11 313 LEU E N 1
ATOM 11896 C CA . LEU E 1 313 ? 111.980 58.544 79.960 1.00 54.93 313 LEU E CA 1
ATOM 11897 C C . LEU E 1 313 ? 111.171 58.130 81.187 1.00 58.71 313 LEU E C 1
ATOM 11898 O O . LEU E 1 313 ? 111.661 58.253 82.311 1.00 60.68 313 LEU E O 1
ATOM 11903 N N . HIS E 1 314 ? 109.948 57.645 80.977 1.00 62.39 314 HIS E N 1
ATOM 11904 C CA . HIS E 1 314 ? 109.106 57.167 82.084 1.00 69.37 314 HIS E CA 1
ATOM 11905 C C . HIS E 1 314 ? 109.775 56.061 82.864 1.00 75.13 314 HIS E C 1
ATOM 11906 O O . HIS E 1 314 ? 109.714 56.050 84.097 1.00 80.48 314 HIS E O 1
ATOM 11913 N N . HIS E 1 315 ? 110.410 55.129 82.145 1.00 73.92 315 HIS E N 1
ATOM 11914 C CA . HIS E 1 315 ? 111.360 54.156 82.715 1.00 81.61 315 HIS E CA 1
ATOM 11915 C C . HIS E 1 315 ? 111.820 53.147 81.692 1.00 76.72 315 HIS E C 1
ATOM 11916 O O . HIS E 1 315 ? 111.025 52.594 80.925 1.00 68.53 315 HIS E O 1
#

CATH classification: 3.20.20.70

Organism: Slackia heliotrinireducens (strain ATCC 29202 / DSM 20476 / NCTC 11029 / RHS 1) (NCBI:txid471855)

Radius of gyration: 35.64 Å; Cα contacts (8 Å, |Δi|>4): 3759; chains: 5; bounding box: 69×109×99 Å

Nearest PDB structures (foldseek):
  4moz-assembly1_C  TM=9.980E-01  e=1.209E-57  Slackia heliotrinireducens DSM 20476
  7ag1-assembly1_Z  TM=6.488E-01  e=2.419E-07  Escherichia coli K-12
  7ag7-assembly1_B  TM=6.424E-01  e=3.051E-07  Salmonella enterica subsp. enterica serovar Typhimurium str. LT2
  7ag7-assembly3_F-2  TM=6.065E-01  e=1.379E-06  Salmonella enterica subsp. enterica serovar Typhimurium str. LT2
  1to3-assembly1_A-2  TM=5.655E-01  e=6.876E-07  Salmonella enterica subsp. enterica serovar Typhimurium

Sequence (1545 aa):
PKITRDQVKVPADVLADARETYIDNYKATQGTGRLLFACDQKVEHLNGDFYGEGIDISDSDPEHLFKIADQGVCCGVAGQRGLIARYAADYPNVNYLVKNSKTNLVKTAQDDPYSPQLHDIEAVLARDNGVNVVGLGYTLYLGSEYEATLAEAGQLVAQAHEEGLIVVLWIYPRGKAVGKDEKAPTTIAGAAGVALCLGADFVKVNPPVATEDKTSAENLAVASAAAGRTGLVCAGGSTVEAKVFLQQLHDQIYIGGASGNATGRNIHQRSLDEAVRLTKAISAITLADYDVDRALAVFNGEEDFALHHHHPKITRDQVKVPADVLADARETYIDNYKATQGTGRLLFACDQKVEHLNGDFYGEGIDISDSDPEHLFKIADQGVCCGVAGQRGLIARYAADYPNVNYLVKNSKTNLVKTAQDDPYSPQLHDIEAVLARDNGVNVVGLGYTLYLGSEYEATLAEAGQLVAQAHEEGLIVVLWIYPRGKAVGKDEKAPTTIAGAAGVALCLGADFVKVNPPVATEDKTSAENLAVASAAAGRTGLVCAGGSTVEAKVFLQQLHDQIYIGGASGNATGRNIHQRSLDEAVRLTKAISAITLADYDVDRALAVFNGEEDFALHHPKITRDQVKVPADVLADARETYIDNYKATQGTGRLLFACDQKVEHLNGDFYGEGIDISDSDPEHLFKIADQGVCCGVAGQRGLIARYAADYPNVNYLVKNSKTNLVKTAQDDPYSPQLHDIEAVLARDNGVNVVGLGYTLYLGSEYEATLAEAGQLVAQAHEEGLIVVLWIYPRGKAVGKDEKAPTTIAGAAGVALCLGADFVKVNPPVATEDKTSAENLAVASAAAGRTGLVCAGGSTVEAKVFLQQLHDQIYIGGASGNATGRNIHQRSLDEAVRLTKAISAITLADYDVDRALAVFNGEEDFALHHHHHHPKITRDQVKVPADVLADARETYIDNYKATQGTGRLLFACDQKVEHLNGDFYGEGIDISSDSDPEHLFKIADQGVCCGVAGQRGLIARYAADYPNVNYLVKNSKTNLVKTAQDDPYSPQLHDIEAVLARDNGVNVVGLGYTLYLGSEYEATLAEAGQLVAQAHEEGLIVVLWIYPRGKAVGKDEKAPTTIAGAAGVALCLGADFVKVNPPVATEDKTSAENLAVASAAAGRTGLVCAGGSTVEAKVFLQQLLHDQIYIGGASGNATGRNIHQRSLDEAVRLTKAISAITLADYDVDRALAVFNGEEDFALHPKITRDQVKVPADVLADARETYIDNYKATQGTGRLLFACDQKVEHLNGDFYGEGIDISDSDPEHLFKIADQGVCCGVAGQRGLIARYAADYPNVNYLVKNSKTNLVKTAQDDPYSPQLHDIEAVLARDNGVNVVGLGYTLYLGSEYEATLAEAGQLVAQAHEEGLIVVLWIYPRGKAVGKDEKAPTTIAGAAGVALCLGADFVKVNPPVATEDKTSAENLAVASAAAGRTGLVCAGGSTVEAKVFLQQLHDQIYIGGASGNATGRNIHQRSLDEAVRLTKAISAITLADYDDVDRALAVFNGEEDFALHH

Foldseek 3Di:
DADDLVPDDQDPLQDPVLSVLLSVLCCQLQRFLFHAEDDACCAAANCVLQDDPLFDPCSVDSVLSLLLQQLADHRAEYAPVSCVVCCVVRQPGEYAHEQGHYCPQPQVNFFDDGDDPDDCVSVVVVVVRHNYQAYEYEAAPPGPCRVCLVVLLVRLSVCSHNSHAYEYEYFHDHPRCPPVRQALVNLLVRLLVCVVSPHQEYEGEQHPADPVGHSLQSLLSSCVSNPNRAYAYAFDLPDDLLNRLVVQLSNVPNNVGSYYYDYSSQSSDDSVLSSLSSQLRCCCNRVVDDSVVSVCSSVVVDPHDDDDGD/DAADLVPDDQDPLQDPVLSVLLSVLCCQLLRFLFHAADDACCAAANCVLQDDPLFDPCSVDLVLSLLLQQLFDHSAEYAPVSCVVCCVVRQPGAYAHEQGHYCPQPQVNFFDDGDDPDDCVSVVVVVVRHNYQAYEYEAAAPGPCRVCLVVLLVRLSVCSHNSHAYEYEYFHDHPRCPPVRQALVNLLVSLLVCLVSPHQEYEYEQHPADPVGHSLQSLLSSCVSNPNRAYAYAFDLPDDLLSRLVVQLSNVPNNVGSAYYDYSSQSSDDSVLSSLSSQLRCCCNRVVDDSVVSVCSSVVVDDHDSVD/DADDLVPDDQDPLQDPVLNVLLSLLCCQLLRFLFHAADDACCAAANCVLQDDPLFDPVSVDLVLSLLLQQLADHRAEYAPVSCVVCCVVRQPGAYAHEQGHYCPQPQVRFFDDGDDPDDVVSVVVVVVRHNYQAYEYEAAPPGPCRVCLVVLLVRLSVCSHNSHAYEYEYFHDHPRCPPVRQALVNLLVRLLVCVVSPHQEYEGEQHPADPVGHSLQSLLSSCVSNPNRAYAYAFDLPDDLLNRLVVQLSNVPNNVHSYYYDYSSQSSDDSVLSSLSSQLRCCCNRVVDDSVVSVCSSVVVDPHDDDDNPSD/DAADLVPDDQDPLQDPVLSVLLSVLCCLLLRFLFHAEDLACCAAANCVLQDDPLFDVCSVDSVLSLLLQQLFDHSAEYAPVSCVVPCVVRQPGAYAHEQGHYCPQPQVNFFDDGDDPDDVVSVVVVVVRHNYQAYEYEAAAPHPCRVCLVVLLVRLSVCSPNSHAYEYEYFHTHPRCPPVRQALVNLLVRLLVCVVSPHQEYEYEQHPADPVGHSLQSLLSSCVSNPNRAYAYAFDAQDDLLSRLQVQLSNVPRNVGSAYYDYSNQSSDDSVLSSLSSQLRCCCNRVVDDSVVSVCSSVVVDDHDSD/DAADLVPDDQDPLQDDVLSVLLSVLCCQLLRFLFHAEDLACCAAANCVLQDDPLFDPVSVDSVLSLLLQQLADHSAEYAPVSCVVCCVVRQPGAYAHEQGHYCPQPQVNFFDDGDDPDDVVSVVVVVVRHNYQYYEYEAAAPHPCRVCLVVLLVRLSVCSPNSHAYEYEYFHTHPRCPVPRQALVNLLVRLLVCVVSPHQEYEYEQHPADPVGHSLQSLLSSCVSNPNRAYAYAFDQPDDLLNRLVVQLSNVPNNVGSAYYDYSSQSSDDSVLSRLSSQLRCCCNRVNDDSVVSVCSSVVVDPGDSVD

Solvent-accessible surface area: 51998 Å² total

B-factor: mean 33.06, std 10.49, range [15.05, 111.63]